Protein 7R77 (pdb70)

Radius of gyration: 40.52 Å; Cα contacts (8 Å, |Δi|>4): 3281; chains: 1; bounding box: 105×92×107 Å

B-factor: mean 51.58, std 19.38, range [12.56, 113.68]

GO terms:
  GO:0003682 chromatin binding (F, IDA)
  GO:0016887 ATP hydrolysis activity (F, IDA)
  GO:0043565 sequence-specific DNA binding (F, IDA)
  GO:0120328 ATP-dependent DNA (cytosine-5-)-methyltransferase activity (F, IDA)
  GO:0005694 chromosome (C, EXP)
  GO:0005634 nucleus (C, IC)
  GO:0003886 DNA (cytosine-5-)-methyltransferase activity (F, IMP)
  GO:0006346 DNA methylation-dependent constitutive heterochromatin formation (P, IMP)

Nearest PDB structures (foldseek):
  7r77-assembly1_A  TM=1.001E+00  e=0.000E+00  Cryptococcus neoformans H99
  7t02-assembly1_A  TM=9.966E-01  e=0.000E+00  Cryptococcus neoformans H99
  7r76-assembly1_A  TM=8.906E-01  e=0.000E+00  Cryptococcus neoformans H99
  7r78-assembly1_A  TM=8.775E-01  e=0.000E+00  Cryptococcus neoformans H99
  7x3w-assembly1_K  TM=5.565E-01  e=2.110E-10  Saccharomyces cerevisiae S288C

Foldseek 3Di:
DLVVCQQEADQQAFADQALLVLLLVLCVVDVLLVVLVVQAFQDAAFEEEEAQQQPLLVVLVVSNQVNCCVPPVDGHHHAHAEYEDAALLSQLLCCLPPPHPFYFHALLCLLDQWGATLLGQTHGHDAEHQEYEYEDLLLPPCVNRNVVSVVSNCLVHPHFKYKYKYAPNGPVVVVCVVLVVSQKHKDKDKDFPQFRAFQEGDIIMMMMIGHDCLNVLLVVQLVVSTHGHNAFLQSLADWCLPVVNLLVLLVLVLVVVQADPAADDDLVLVVVLVCLCVVVQFFPQQQAWLQDFLDATAGAQQASRSQVRPDHPQLSVLVRSVQSVVVVVVFGFLQAWAKFFSPDGSVPGCCDPARRHGYQLALDTQMATRNNNHHRALLSLQSSLSDDSLQRDFDDDDRSRSSNSSRTHHRSSSSSSSVSSVCSSCSNVDHYPPPNPVSVVVVVVVVVVVQVLLQFFAPAPPLWPLPDFDFQAAPFDALLVLLQLQLQAFDQGSSQRFWGDDPFWKFAPPPTHIHHDVGADLLPGRIDTDPGDHDGPVVSVVNVVRRDGFKKAKDLDDDVLVVVQLVVCVVPPEFHDDPVLQVLVVVQVVVQRPPWIWGWFDWGRHSWIKTWTDTDFWIKMWTSDSPFTKIFIAGHDDSRGGSPDPSNVSRLGTFKMFTDDNRDSHPFDGFMKGFRFGKDKDKKKKFADDDKDQFLSCLSRRRDVSPPFIFGFKIFIDGDVVVCVHAPHHDGAMWGQRQSDDDGSSFKTWGDDDPPCPVPATKIKGKNDDHRDDLLPTWIFIARDDDDDIPSDDGDGRKTWHSPDDTHDDGMDMTMIIGGGDIGTGRSMGMGHHSKTKIARDAPCVQQVVDDPPSLSHFHWGMKIKDQAADPPDDPQAAEPGKDWQPCSRGVSVVVSVCVSVQVGDDFSQNFADWHHFFQDDLDDAVCQLANDQFDWDWDVVTAIHTDNNRSNSCVVSVVRHDDQKIKMWHDYPRMIMIIMGGSQVSQFNHQSVVDDHDDAPWGKTKTKTKDTDDDADPSDDDDFFDFAAQPPADFDDDQFDDDDTSLRSVLRVLVCLQPVPPPSFQAKAKTKGWDDDPSRGMIMIMIIIITHHFREFEEAAQFAPDDQVSVVRNLLVPLDDDRDPDDDLLAAEALEAEEEEQAPCLVVNVVVCCRGPPPSWDEQEDHELVSLQAAKPVRVGRGHYYYHHLCNLQDVVLVQVLCVLLVDPNCFLDDNPQPPRNLVRVVVSLVSNSVRSSDDDMDRGDHQQRHEYAEYEYAALVPNPNNSLSVLLSGHYRYYYYHHNHQPDQALVSLCSVVSSRPGCLDDDLLPQDDVVVSVVVCVRDDSSSSSVSRSDDDGVVVRVVSVVSSSVVSHRHYHYHYFDDPVFDAAEAEAEDAFDQLLVLVLLLLVLLCSLLSFFFDDPDDDDDDVVNVVVVLSVCQVVAHTGSVVVSLVSLFWQARYLVDPPDDDQFGVSNLVVVLVVLVVSLVVLLVVLLVLVLQLLLLVLVLVVPDDCVQLPLVVLLQLCDLQDDAAFSVLSVSVNVSVVVQVDPSGRDNDGPPPDHDPCVSVVSSVVSVVSSSVSVVSSSSSRSSVQSSLQSVLLVQCQQPDVSVVVQQQPALAPDGVPPPDPDWKKAFSQGRGIHGVVLAVVQQSSQAGSPNRGHNRRHHPVGIDTSVNSHHPPPDDPRGITPLLVVVLVVVVFDDDQAAEEEEDADVSCVVRNVVSCVVPPFFEAELDPDPPCSVVSCVVLVVPPHGHYYYYLDDAASQSHQEYEYSFADDDSDLVVRVVSVVVVNCSNSRDPHPDHHYYYYYDYPPGVSVVVVVVSVVCCVPSHVDDDRHHDHDGD

Secondary structure (DSSP, 8-state):
--TTTTTS--SSSPP---HHHHHHHHHHH-GGGHHHHHHSSSPPEEEEEES-SS-HHHHHHHHHHHHHHHHH-----EEEEEEE--SHHHHHHHHHHS--S-EES-STTSSSSEE-BSSS--EEP----SEEEEESSSS-----HHHHHHHHHHHHS--S-EEEEE-SSS-HHHHHHHHHHTTEEEEEEEEEGGGBT-SB--EEEEEEEEE--HHHHHHHHHHHS-B---S-GGGTSPPTTSHHHHHHHHHHHHHHHH---PPPP-HHHHHHHHHHHHHTT--S---SB---TTS---B-TTS-HHHHTSS-HHHHHHHHHHHHHHHTTT--TTSS--EEETTS-SSS--S-SSTT-B----SS--EEETTTTB---HHHHHHTTT--GGG----S--HHHHHHHHHHS--HHHHHHHHHHHHHHSTTTS-----HHHHHHHHHHHHHHHHHHHHTSEE--SSB---EE--S------HHHHHHHHHHHS--SGGGTTT---SS-EE-SSS--EE-SSS--SS-----B-------HHHHHHHHHHHS-SEEEEES--HHHHHHHHHHHHHSSS----HHHHHHHHHHHHHHHTT--EEEEEEE-SSSEEEEEE-SSEEEEEEE-SSS-EEEEEEPPPSS--SS-HHHHHTSS-SEEEE--SS-S-SS-S-EEEEEEEEEEEEEEEEEEEEEEE-HHHHHT--STTTT-EEEEEEEEE--HHHHHHSSS---EEEEE-TTS--TTS--EEEPP-SS-SSSPP-EEEEE--SSS-GGG-EEEEES--S---TT-----SEE--SS----S--EEEEEEEEEEEEEE-SS-EEEE---EEE-BSSTTHHHHH--SSGGG-EEEEEEEEEE--STT--TTS-BSS-EE--HHHHHHHHTTTTHHHHTTS----S--S------B-SS---SSSSPPPPPP-B-----B---HHHHHHHHHHHHS---SEEEEEEESSSEEEEEEEE-HHHHHHHHHHHSPP--SS-PBEEEEEEEES-----S-PPP------S-S--------S---HHHHHHHHHHHHHHH--S-S-SEEE--EEEEEETTTTEEEEEEEEEEE---EEEEE-SS-S-SHHHHHHHHHHTTSS---S---SSSEE-S-EEEEE-STTTTHHHHHHHHHSSSSS------SSTTTTT--HHHHSS-S-EEEEGGGGG-HHHHHHHHHHHT--TTSS--SS-SHHHHHHHHHHHHHHHHHHH-----S---GGGEEEEEEEES-SSS--SSSHHHHHH--EEEEEEEESS---SSHHHHHHHHHHHT-------SSSS-HHHHHHHHTT--HHHHHHHHH----HHHHHHHHHHHHHHHHHHEE---PPBTTB-EEEEEEEE---HHHHHHHHHHHHHHHHTT--S---S--SSHHHHHHHHHHHTTS-S-SSHHHHHHHHHH---S-SS-SS---SSTTHHHHHHHHHHHHHHHHHHHHHHHHHHHHHHHHHHHHHH-----HHHHHHHHHT-TTS-SS-HHHHHHHHHHHHHTT-SSS--SS--SS------HHHHHHHHHHHHHHHHHHHHHHHHHHHHHHHHHHHHHHHH-SHHHHHHHH--SSS--TTSS-----EEESSS--B--SHHHHHHHHTT--S-TTT------GGGEEEHHHH--TTSS--TTS-HHHHHHHHHHHHS-SSS--EEEES-THHHHHHHHHHHHTT----B-TT-SSHHHHHHHHH------SEEEES-----TT--EEEEES----S-HHHHHHHHHHHHHHHSSS---SPEEEEEEEETTSHHHHHHHHHHHHHHHHH---PPPB-----

Sequence (1830 aa):
DIKAAVRNMSDDLPPISDIEAMFDHLVSRIPDIVELVRQLNGRKLRVATMCSGTESPLLALNMIAKAIKAQHGLTLAFEHVFSCEIEPFKQAYIERNFTPPILFRDVTELGKKRAHTAYGSMVDVPGDVDILIAGTSCVDYSSGRTFRGMLQWVKKHQPPIVILENVCNAPWDKVVEYFGQIDYDAQYTRLDTKEFYIPHTRTRVYLFATPSDLPEKWAQTVKDLRRPWSSPFEAFLLHTDDPNIHRARLELASARAQTSRKTTDWNRCESRHQRARQDEALGLLRPLTSWQEAGVCKGLDWTWNDWLLAQTERVVDLLEISTLRMAKDGIDSGFKACIWNVSQNVDRQTGSSKTALAPCLTPNMIPWVTIRGGPVTGREALALQGIPVRELLLTSENEDQLADLAGNAMTTTVVGSAMIAALKVACHKITEGANPEKEAALILEKEAVDDEQVANRIIGEDYLEHHDLDLAKVTKSNLSEILDLACRSSRHCQCEGQSGTAPNILECQECSYRACKSCGGRPEHVYAPCANQRVEPAEFEKRFKGLLPMRVRIAGLTDQCLNAVRKAAEKSNKGSVNDNDWQLWSTALLEGIHDAEFRFRYLKRQSTWTAVYEARRAMLSLVLRNQIPEWRLTIKAPASEPNNSQLRALLLHPVARLQIDIAGQDVLCGPWELCIPSMKTIDIEITGKGELLPSWQASLGLQGPFANTTRWSEVEISLQAEDENTLDRKLSGTYQLLPRCGQAMSSLHKKRPDLSDDGLPQLYFFLDPTRCGESREDRYVFSTSTERLDYGTERPVIARLDSHWREGNEKQRKVKLDVSGAWVKCPEAHLTAIRATFAIPSSASAISASLTTEGCSHAMALLSCRVPLDPTHSESMWRRGAWAEIDLSHQGNTTFANLAWITERLPPLDGLKNWAHIADDVSEHVCERCAPRPPKIHWIKTIIAFEDKLEAGQYEHALKHRPSPFVVQLRLDQDIGSFRIGLNIVSLAHRALSRLPPTTSEHKISLSWRLTPGHVTESPQPRRVFILPSNKQDPENSQFKLPLRKEQLRSLWWMLEQEKATGKTHTFVEEEISESLLPAVGWRAEGKAERPVMVRGGVIADQVGYGKTVISIALVAQTLSLPAPEPATPGLIDLKATLIVVPGHLSKQWPNEIARFTGSMFKVIVIQGMKDLQEKTIAELGKADIIVMASEIFESDVYWSRLEYLSAQPREWLHDTQGGRFFCDRLDAAMESLVSQTKILKLLPNPVLHMFRFRRVIADEFTYLQKKSLAAVLRLSSSYRWILSGTPPVSDFAAIRSIATFMGIHLGVEDDGEGDVQYQKARAKDQTQAEKFHAFREVHSRAWHNRRDELAQEFLNVFVRQNIAEIEDIPTVEHIHTFKLPASEGAVYLELEHHLQALEMQARKETKFKNVSQGDRNARLEEALSDSKTAEEALLKRCCHFTLDLSDKTQDAKSAQEACDHITSARARQLLACQEDLSRSVNQAIALHGWIKKKGGFRQPFAEWIAFSSNISKHQGDIEAARILLKVIEKCGVKDGNIPPSPSDKQSPSKMDDVKWQLREQTHLLRKLVKELVARVRSLRFFEVVRKIQKGKSDAQIVLESSECGHKPSTNPDIEMAILSCCGHVACHKCMRKAAASQRCVKSGECQAAVRPTNIVKVSSLGVEGELSSGRYGAKLEHLVNLIHSIPKNERVLVFLQWEDLAGKVSEALSAGRIPHVTLSGSAKSRANTLDRFQADSARVLLLKMNDSNLTTANHAVFLGPLFTNSLFNYRAVETQAIGRVRRYGQQKKVHIHRLLALDTIDMTIFNARRTELKEKTDWEEIPQEEYKG

Solvent-accessible surface area: 83398 Å² total; per-residue (Å²): 165,60,134,57,22,9,159,71,39,14,70,106,43,44,44,22,48,82,12,75,42,0,2,66,77,2,1,57,105,21,83,83,3,50,50,3,22,157,29,4,57,53,58,81,2,64,0,0,0,0,12,1,8,0,0,0,0,11,32,0,16,58,14,5,22,113,4,0,130,88,93,66,61,65,104,22,36,63,61,18,10,0,0,1,8,93,73,26,18,19,7,0,3,0,14,30,19,32,82,4,78,31,5,0,73,29,8,40,31,0,15,123,158,118,0,42,1,2,9,8,11,38,50,80,17,44,11,101,4,16,0,0,0,0,1,41,37,0,10,57,50,148,135,0,145,22,1,107,1,0,22,98,0,0,128,97,34,106,1,19,0,0,1,0,0,11,68,35,143,26,28,10,88,102,0,47,86,71,0,43,139,25,99,5,64,15,63,71,15,147,6,40,2,34,5,0,3,0,0,1,42,4,50,24,2,3,0,0,0,4,35,117,105,29,8,114,106,0,10,117,30,0,84,82,14,67,16,13,1,1,4,19,1,18,32,17,20,52,77,48,11,36,86,37,0,23,77,19,34,66,103,49,39,44,64,134,65,127,128,122,175,109,57,85,115,36,13,142,33,43,9,83,5,50,109,12,30,95,104,59,36,7,3,85,14,28,18,16,0,12,10,36,62,25,31,86,12,78,5,41,11,29,1,8,44,30,24,2,58,70,50,67,41,45,6,5,7,0,0,0,0,9,19,0,65,38,3,80,93,33,35,28,17,5,44,6,3,6,0,16,16,0,27,96,22,3,98,176,36,111,14,34,94,67,32,6,6,0,16,44,6,50,49,126,28,35,9,4,4,5,23,15,0,0,18,6,8,1,44,0,2,0,8,0,3,0,5,42,24,131,51,25,62,31,18,83,21,91,95,95,49,11,10,41,2,4,3,45,1,0,1,0,3,2,0,0,0,0,0,5,0,0,6,60,19,0,16,109,73,1,93,82,40,65,88,52,128,110,61,57,64,73,98,113,97,118,102,59,74,81,34,94,96,6,48,93,74,13,79,24,80,133,28,24,88,108,99,50,102,23,45,38,109,57,110,110,54,61,13,62,77,2,18,70,31,4,36,61,0,8,38,4,4,49,37,4,1,55,94,24,75,15,105,98,17,23,40,1,109,47,13,68,74,66,2,6,120,98,28,10,37,59,24,86,15,70,51,31,115,32,108,39,132,71,24,98,5,53,89,0,62,137,74,1,34,19,10,0,1,2,24,0,86,13,48,40,32,54,89,120,13,3,68,48,8,66,111,52,6,101,168,53,117,63,11,78,24,92,103,88,12,30,91,54,2,13,69,8,2,44,72,4,9,139,90,6,23,0,36,1,48,110,24,40,2,31,49,26,6,20,0,10,0,61,12,165,88,0,54,0,28,2,17,16,55,104,96,68,2,2,0,38,3,39,4,77,27,59,93,100,39,43,37,94,21,82,28,48,64,27,11,92,73,31,6,2,40,2,56,17,66,69,101,22,74,60,16,31,45,13,79,8,27,2,21,4,14,5,122,58,83,18,56,3,66,5,26,6,92,41,113,91,32,80,15,22,27,15,57,25,2,3,105,26,123,50,40,144,42,52,11,51,12,39,9,65,3,50,24,118,76,101,7,26,123,21,25,112,43,93,0,16,18,37,0,44,8,7,43,135,3,38,29,3,28,27,0,1,2,48,23,96,130,69,159,106,52,128,68,75,31,71,4,20,0,2,6,42,26,69,57,53,11,100,37,203,101,11,67,6,3,0,0,46,24,43,70,77,38,27,85,56,65,60,31,50,39,40,2,78,0,39,40,156,13,73,44,18,84,80,124,116,112,139,18,104,0,43,18,65,18,22,76,22,124,2,118,76,6,111,9,52,44,86,192,16,22,5,6,41,6,65,70,34,46,44,0,7,83,67,14,78,87,111,4,1,65,67,2,13,0,2,8,24,7,96,4,55,23,41,73,102,64,29,69,118,33,8,112,178,45,34,36,20,64,16,88,65,49,80,99,8,90,32,8,20,26,55,1,13,3,6,28,67,36,36,64,86,10,70,56,6,73,110,86,35,38,81,51,109,40,79,65,149,57,57,24,99,101,1,13,14,170,85,20,130,51,74,46,93,144,126,64,100,26,76,25,33,76,137,64,0,24,121,32,19,112,25,16,73,128,69,36,67,24,10,9,1,0,0,57,13,58,166,48,22,0,19,6,14,5,0,1,5,3,10,0,2,2,14,40,0,8,37,78,14,44,126,90,125,31,163,43,112,4,28,10,12,6,57,0,35,24,60,64,118,108,76,44,43,97,111,113,92,49,17,91,32,41,39,9,113,154,35,70,87,40,99,54,170,22,148,79,78,116,118,24,28,22,46,7,7,72,17,2,34,60,32,7,124,20,83,70,120,99,69,32,12,57,10,19,7,14,6,32,16,60,6,94,59,32,8,11,21,0,4,0,23,0,41,11,30,22,64,17,61,0,0,2,11,0,13,84,24,22,46,26,35,18,15,7,2,2,7,2,3,13,80,13,58,102,98,121,10,42,178,108,74,78,113,8,29,72,106,20,110,0,4,0,0,3,0,5,11,131,58,9,161,62,2,33,92,43,7,57,134,32,8,60,109,66,26,93,52,14,60,4,92,30,23,120,26,4,49,107,45,36,47,60,68,7,9,130,0,31,1,4,0,1,0,0,65,5,1,63,27,98,75,0,13,59,46,0,9,164,33,1,68,46,86,208,114,104,3,121,37,125,98,1,12,84,17,2,33,70,4,0,54,52,0,23,122,24,0,60,71,81,28,116,120,157,188,124,41,88,30,1,1,3,8,12,5,54,4,51,5,0,2,1,5,47,14,85,106,16,80,101,16,0,46,4,0,2,43,58,3,34,13,20,17,25,2,4,2,2,20,77,19,40,28,84,38,6,16,19,0,30,37,1,0,66,1,4,51,5,35,2,9,54,81,36,30,40,23,21,85,117,130,68,53,135,55,60,23,180,51,30,19,86,10,49,70,1,40,27,44,36,92,68,68,31,85,38,6,14,64,69,20,9,78,9,0,19,70,0,0,71,52,0,0,36,47,36,83,16,45,109,158,95,9,61,8,5,6,8,49,54,59,20,89,13,14,14,10,1,20,3,6,16,39,5,9,46,26,4,6,85,35,13,89,26,40,34,72,108,127,104,187,58,194,90,126,66,82,22,100,43,31,52,36,47,15,88,12,0,38,20,18,89,37,10,54,18,2,19,6,5,9,0,11,11,3,11,46,34,17,67,68,183,117,102,68,18,140,42,20,70,70,2,5,79,42,6,48,73,5,20,46,142,17,20,102,40,2,30,86,7,2,6,144,10,0,17,36,0,5,4,0,19,24,49,1,108,182,129,23,78,110,266,51,53,0,37,106,21,5,60,64,14,23,60,72,92,85,32,74,2,2,61,80,0,6,97,38,6,50,140,12,4,62,131,13,21,0,137,104,36,50,58,118,81,43,51,105,60,138,84,10,59,79,178,51,110,98,8,67,135,70,9,80,43,30,7,29,30,0,42,80,4,16,82,21,2,10,16,13,16,41,10,49,36,3,5,82,12,2,15,59,13,4,84,45,162,80,64,11,92,113,20,37,63,67,19,59,47,41,88,42,58,59,95,132,32,134,74,62,10,0,0,1,13,32,0,4,18,4,0,0,36,115,34,2,131,126,25,5,68,39,24,67,6,38,58,65,56,66,4,40,9,30,1,18,67,118,18,30,25,81,24,97,66,18,37,80,62,77,120,106,107,22,56,123,22,0,8,1,0,74,75,2,17,72,12,3,97,54,10,61,161,112,21,45,1,0,2,3,8,26,37,118,46,5,34,43,32,2,29,75,2,4,70,51,11,181,17,85,54,34,57,20,62,85,35,114,140,48,93,45,73,19,50,104,160,6,160,140,127,61,8,34,0,0,10,11,44,17,78,122,82,98,8,28,70,0,4,1,0,1,8,17,10,11,18,53,33,146,41,30,165,71,7,79,40,20,18,51,114,2,15,12,49,0,34,64,33,46,28,170,98,84,0,20,2,1,16,1,3,0,77,102,11,29,0,33,83,27,17,82,50,33,35,75,52,2,114,115,98,30,84,46,142,68,35,66,99,113,137,40,176,82

Organism: Cryptococcus neoformans (strain H99 / ATCC 208821 / CBS 10515 / FGSC 9487) (NCBI:txid235443)

InterPro domains:
  IPR000330 SNF2, N-terminal domain [PF00176] (1409-1553)
  IPR000953 Chromo/chromo shadow domain [PS50013] (62-126)
  IPR000953 Chromo/chromo shadow domain [SM00298] (61-119)
  IPR001525 C-5 cytosine methyltransferase [PF00145] (374-739)
  IPR001650 Helicase, C-terminal domain-like [PF00271] (2152-2270)
  IPR001650 Helicase, C-terminal domain-like [PS51194] (2152-2315)
  IPR014001 Helicase superfamily 1/2, ATP-binding domain [SM00487] (1401-1785)
  IPR016197 Chromo-like domain superfamily [SSF54160] (35-122)
  IPR023780 Chromo domain [PF00385] (62-116)
  IPR027417 P-loop containing nucleoside triphosphate hydrolase [G3DSA:3.40.50.300] (2129-2342)
  IPR027417 P-loop containing nucleoside triphosphate hydrolase [SSF52540] (1384-1773)
  IPR027417 P-loop containing nucleoside triphosphate hydrolase [SSF52540] (1717-2297)
  IPR029063 S-adenosyl-L-methionine-dependent methyltransferase superfamily [G3DSA:3.40.50.150] (338-552)
  IPR029063 S-adenosyl-L-methionine-dependent methyltransferase superfamily [SSF53335] (339-740)
  IPR038718 SNF2-like, N-terminal domain superfamily [G3DSA:3.40.50.10810] (1405-1586)
  IPR049730 SNF2/RAD5-like, C-terminal helicase domain [cd18793] (2149-2281)

Structure (mmCIF, N/CA/C/O backbone):
data_7R77
#
_entry.id   7R77
#
_cell.length_a   1.00
_cell.length_b   1.00
_cell.length_c   1.00
_cell.angle_alpha   90.00
_cell.angle_beta   90.00
_cell.angle_gamma   90.00
#
_symmetry.space_group_name_H-M   'P 1'
#
loop_
_entity.id
_entity.type
_entity.pdbx_description
1 polymer 'DNA repair protein Rad8'
2 polymer "DNA (5'-D(P*GP*TP*CP*AP*GP*(5CM)P*GP*CP*AP*TP*GP*G)-3')"
3 polymer "DNA (5'-D(P*GP*TP*CP*AP*GP*(5CM)P*GP*CP*AP*TP*GP*G)-3')"
4 non-polymer 'ZINC ION'
#
loop_
_atom_site.group_PDB
_atom_site.id
_atom_site.type_symbol
_atom_site.label_atom_id
_atom_site.label_alt_id
_atom_site.label_comp_id
_atom_site.label_asym_id
_atom_site.label_entity_id
_atom_site.label_seq_id
_atom_site.pdbx_PDB_ins_code
_atom_site.Cartn_x
_atom_site.Cartn_y
_atom_site.Cartn_z
_atom_site.occupancy
_atom_site.B_iso_or_equiv
_atom_site.auth_seq_id
_atom_site.auth_comp_id
_atom_site.auth_asym_id
_atom_site.auth_atom_id
_atom_site.pdbx_PDB_model_num
ATOM 1 N N . ASP A 1 274 ? 173.679 133.407 108.806 1.00 72.95 303 ASP A N 1
ATOM 2 C CA . ASP A 1 274 ? 172.984 134.678 108.929 1.00 72.95 303 ASP A CA 1
ATOM 3 C C . ASP A 1 274 ? 171.539 134.451 109.351 1.00 72.95 303 ASP A C 1
ATOM 4 O O . ASP A 1 274 ? 170.759 135.392 109.458 1.00 72.95 303 ASP A O 1
ATOM 9 N N . ILE A 1 275 ? 171.185 133.188 109.592 1.00 58.87 304 ILE A N 1
ATOM 10 C CA . ILE A 1 275 ? 169.804 132.854 109.922 1.00 58.87 304 ILE A CA 1
ATOM 11 C C . ILE A 1 275 ? 169.609 132.784 111.432 1.00 58.87 304 ILE A C 1
ATOM 12 O O . ILE A 1 275 ? 168.514 133.041 111.943 1.00 58.87 304 ILE A O 1
ATOM 17 N N . LYS A 1 276 ? 170.661 132.432 112.170 1.00 59.94 305 LYS A N 1
ATOM 18 C CA . LYS A 1 276 ? 170.556 132.409 113.625 1.00 59.94 305 LYS A CA 1
ATOM 19 C C . LYS A 1 276 ? 170.720 133.805 114.207 1.00 59.94 305 LYS A C 1
ATOM 20 O O . LYS A 1 276 ? 170.242 134.087 115.310 1.00 59.94 305 LYS A O 1
ATOM 26 N N . ALA A 1 277 ? 171.408 134.688 113.485 1.00 61.66 306 ALA A N 1
ATOM 27 C CA . ALA A 1 277 ? 171.543 136.066 113.932 1.00 61.66 306 ALA A CA 1
ATOM 28 C C . ALA A 1 277 ? 170.404 136.932 113.419 1.00 61.66 306 ALA A C 1
ATOM 29 O O . ALA A 1 277 ? 170.240 138.072 113.866 1.00 61.66 306 ALA A O 1
ATOM 31 N N . ALA A 1 278 ? 169.624 136.418 112.469 1.00 57.72 307 ALA A N 1
ATOM 32 C CA . ALA A 1 278 ? 168.484 137.169 111.960 1.00 57.72 307 ALA A CA 1
ATOM 33 C C . ALA A 1 278 ? 167.355 137.203 112.974 1.00 57.72 307 ALA A C 1
ATOM 34 O O . ALA A 1 278 ? 166.598 138.176 113.037 1.00 57.72 307 ALA A O 1
ATOM 36 N N . VAL A 1 279 ? 167.214 136.141 113.765 1.00 50.77 308 VAL A N 1
ATOM 37 C CA . VAL A 1 279 ? 166.138 136.104 114.744 1.00 50.77 308 VAL A CA 1
ATOM 38 C C . VAL A 1 279 ? 166.581 136.708 116.064 1.00 50.77 308 VAL A C 1
ATOM 39 O O . VAL A 1 279 ? 165.801 136.752 117.021 1.00 50.77 308 VAL A O 1
ATOM 43 N N . ARG A 1 280 ? 167.825 137.163 116.161 1.00 57.04 309 ARG A N 1
ATOM 44 C CA . ARG A 1 280 ? 168.200 137.932 117.337 1.00 57.04 309 ARG A CA 1
ATOM 45 C C . ARG A 1 280 ? 167.338 139.177 117.450 1.00 57.04 309 ARG A C 1
ATOM 46 O O . ARG A 1 280 ? 166.542 139.306 118.383 1.00 57.04 309 ARG A O 1
ATOM 54 N N . ASN A 1 281 ? 167.445 140.078 116.478 1.00 53.13 310 ASN A N 1
ATOM 55 C CA . ASN A 1 281 ? 166.704 141.327 116.477 1.00 53.13 310 ASN A CA 1
ATOM 56 C C . ASN A 1 281 ? 165.854 141.404 115.221 1.00 53.13 310 ASN A C 1
ATOM 57 O O . ASN A 1 281 ? 165.921 140.538 114.349 1.00 53.13 310 ASN A O 1
ATOM 62 N N . MET A 1 282 ? 165.050 142.461 115.139 1.00 51.37 311 MET A N 1
ATOM 63 C CA . MET A 1 282 ? 164.184 142.652 113.988 1.00 51.37 311 MET A CA 1
ATOM 64 C C . MET A 1 282 ? 165.006 142.827 112.723 1.00 51.37 311 MET A C 1
ATOM 65 O O . MET A 1 282 ? 165.930 143.641 112.666 1.00 51.37 311 MET A O 1
ATOM 70 N N . SER A 1 283 ? 164.674 142.049 111.707 1.00 46.07 312 SER A N 1
ATOM 71 C CA . SER A 1 283 ? 165.310 142.175 110.409 1.00 46.07 312 SER A CA 1
ATOM 72 C C . SER A 1 283 ? 164.768 143.436 109.757 1.00 46.07 312 SER A C 1
ATOM 73 O O . SER A 1 283 ? 163.567 143.539 109.501 1.00 46.07 312 SER A O 1
ATOM 76 N N . ASP A 1 284 ? 165.645 144.409 109.521 1.00 47.68 313 ASP A N 1
ATOM 77 C CA . ASP A 1 284 ? 165.211 145.647 108.891 1.00 47.68 313 ASP A CA 1
ATOM 78 C C . ASP A 1 284 ? 165.146 145.507 107.378 1.00 47.68 313 ASP A C 1
ATOM 79 O O . ASP A 1 284 ? 164.363 146.197 106.720 1.00 47.68 313 ASP A O 1
ATOM 84 N N . ASP A 1 285 ? 165.968 144.636 106.801 1.00 46.83 314 ASP A N 1
ATOM 85 C CA . ASP A 1 285 ? 165.992 144.525 105.349 1.00 46.83 314 ASP A CA 1
ATOM 86 C C . ASP A 1 285 ? 164.814 143.710 104.830 1.00 46.83 314 ASP A C 1
ATOM 87 O O . ASP A 1 285 ? 164.591 143.638 103.619 1.00 46.83 314 ASP A O 1
ATOM 92 N N . LEU A 1 286 ? 164.048 143.099 105.721 1.00 35.70 315 LEU A N 1
ATOM 93 C CA . LEU A 1 286 ? 162.848 142.399 105.295 1.00 35.70 315 LEU A CA 1
ATOM 94 C C . LEU A 1 286 ? 161.650 143.345 105.325 1.00 35.70 315 LEU A C 1
ATOM 95 O O . LEU A 1 286 ? 161.689 144.370 106.004 1.00 35.70 315 LEU A O 1
ATOM 100 N N . PRO A 1 287 ? 160.589 143.048 104.586 1.00 28.18 316 PRO A N 1
ATOM 101 C CA . PRO A 1 287 ? 159.363 143.826 104.704 1.00 28.18 316 PRO A CA 1
ATOM 102 C C . PRO A 1 287 ? 158.656 143.502 106.002 1.00 28.18 316 PRO A C 1
ATOM 103 O O . PRO A 1 287 ? 158.974 142.496 106.644 1.00 28.18 316 PRO A O 1
ATOM 107 N N . PRO A 1 288 ? 157.717 144.315 106.428 1.00 26.89 317 PRO A N 1
ATOM 108 C CA . PRO A 1 288 ? 156.897 143.933 107.575 1.00 26.89 317 PRO A CA 1
ATOM 109 C C . PRO A 1 288 ? 155.709 143.113 107.145 1.00 26.89 317 PRO A C 1
ATOM 110 O O . PRO A 1 288 ? 155.100 143.418 106.121 1.00 26.89 317 PRO A O 1
ATOM 114 N N . ILE A 1 289 ? 155.369 142.071 107.889 1.00 23.32 318 ILE A N 1
ATOM 115 C CA . ILE A 1 289 ? 154.267 141.194 107.526 1.00 23.32 318 ILE A CA 1
ATOM 116 C C . ILE A 1 289 ? 153.593 140.699 108.796 1.00 23.32 318 ILE A C 1
ATOM 117 O O . ILE A 1 289 ? 154.192 139.964 109.587 1.00 23.32 318 ILE A O 1
ATOM 122 N N . SER A 1 290 ? 152.347 141.109 108.989 1.00 26.08 319 SER A N 1
ATOM 123 C CA . SER A 1 290 ? 151.600 140.821 110.199 1.00 26.08 319 SER A CA 1
ATOM 124 C C . SER A 1 290 ? 150.276 140.134 109.933 1.00 26.08 319 SER A C 1
ATOM 125 O O . SER A 1 290 ? 149.506 139.927 110.869 1.00 26.08 319 SER A O 1
ATOM 128 N N . ASP A 1 291 ? 149.983 139.791 108.692 1.00 30.54 320 ASP A N 1
ATOM 129 C CA . ASP A 1 291 ? 148.726 139.166 108.322 1.00 30.54 320 ASP A CA 1
ATOM 130 C C . ASP A 1 291 ? 148.996 137.710 108.003 1.00 30.54 320 ASP A C 1
ATOM 131 O O . ASP A 1 291 ? 149.946 137.404 107.286 1.00 30.54 320 ASP A O 1
ATOM 136 N N . ILE A 1 292 ? 148.176 136.812 108.533 1.00 28.44 321 ILE A N 1
ATOM 137 C CA . ILE A 1 292 ? 148.472 135.393 108.374 1.00 28.44 321 ILE A CA 1
ATOM 138 C C . ILE A 1 292 ? 148.377 134.983 106.912 1.00 28.44 321 ILE A C 1
ATOM 139 O O . ILE A 1 292 ? 149.263 134.301 106.382 1.00 28.44 321 ILE A O 1
ATOM 144 N N . GLU A 1 293 ? 147.313 135.399 106.233 1.00 31.07 322 GLU A N 1
ATOM 145 C CA . GLU A 1 293 ? 147.142 135.026 104.837 1.00 31.07 322 GLU A CA 1
ATOM 146 C C . GLU A 1 293 ? 148.313 135.500 103.990 1.00 31.07 322 GLU A C 1
ATOM 147 O O . GLU A 1 293 ? 148.734 134.807 103.060 1.00 31.07 322 GLU A O 1
ATOM 153 N N . ALA A 1 294 ? 148.862 136.670 104.298 1.00 25.42 323 ALA A N 1
ATOM 154 C CA . ALA A 1 294 ? 150.034 137.135 103.571 1.00 25.42 323 ALA A CA 1
ATOM 155 C C . ALA A 1 294 ? 151.236 136.243 103.843 1.00 25.42 323 ALA A C 1
ATOM 156 O O . ALA A 1 294 ? 152.051 135.988 102.946 1.00 25.42 323 ALA A O 1
ATOM 158 N N . MET A 1 295 ? 151.368 135.769 105.083 1.00 26.59 324 MET A N 1
ATOM 159 C CA . MET A 1 295 ? 152.425 134.825 105.409 1.00 26.59 324 MET A CA 1
ATOM 160 C C . MET A 1 295 ? 152.320 133.590 104.546 1.00 26.59 324 MET A C 1
ATOM 161 O O . MET A 1 295 ? 153.320 133.113 104.002 1.00 26.59 324 MET A O 1
ATOM 166 N N . PHE A 1 296 ? 151.113 133.061 104.392 1.00 26.80 325 PHE A N 1
ATOM 167 C CA . PHE A 1 296 ? 150.984 131.828 103.631 1.00 26.80 325 PHE A CA 1
ATOM 168 C C . PHE A 1 296 ? 151.133 132.076 102.143 1.00 26.80 325 PHE A C 1
ATOM 169 O O . PHE A 1 296 ? 151.582 131.196 101.410 1.00 26.80 325 PHE A O 1
ATOM 177 N N . ASP A 1 297 ? 150.791 133.272 101.676 1.00 29.53 326 ASP A N 1
ATOM 178 C CA . ASP A 1 297 ? 151.090 133.608 100.292 1.00 29.53 326 ASP A CA 1
ATOM 179 C C . ASP A 1 297 ? 152.585 133.574 100.039 1.00 29.53 326 ASP A C 1
ATOM 180 O O . ASP A 1 297 ? 153.042 132.948 99.080 1.00 29.53 326 ASP A O 1
ATOM 185 N N . HIS A 1 298 ? 153.367 134.233 100.895 1.00 28.96 327 HIS A N 1
ATOM 186 C CA . HIS A 1 298 ? 154.820 134.198 100.748 1.00 28.96 327 HIS A CA 1
ATOM 187 C C . HIS A 1 298 ? 155.342 132.771 100.794 1.00 28.96 327 HIS A C 1
ATOM 188 O O . HIS A 1 298 ? 156.202 132.382 99.993 1.00 28.96 327 HIS A O 1
ATOM 195 N N . LEU A 1 299 ? 154.826 131.974 101.725 1.00 29.47 328 LEU A N 1
ATOM 196 C CA . LEU A 1 299 ? 155.288 130.600 101.850 1.00 29.47 328 LEU A CA 1
ATOM 197 C C . LEU A 1 299 ? 155.031 129.816 100.577 1.00 29.47 328 LEU A C 1
ATOM 198 O O . LEU A 1 299 ? 155.962 129.264 99.986 1.00 29.47 328 LEU A O 1
ATOM 203 N N . VAL A 1 300 ? 153.776 129.763 100.130 1.00 29.05 329 VAL A N 1
ATOM 204 C CA . VAL A 1 300 ? 153.447 129.011 98.925 1.00 29.05 329 VAL A CA 1
ATOM 205 C C . VAL A 1 300 ? 154.219 129.548 97.736 1.00 29.05 329 VAL A C 1
ATOM 206 O O . VAL A 1 300 ? 154.510 128.814 96.787 1.00 29.05 329 VAL A O 1
ATOM 210 N N . SER A 1 301 ? 154.573 130.830 97.766 1.00 32.82 330 SER A N 1
ATOM 211 C CA . SER A 1 301 ? 155.440 131.362 96.726 1.00 32.82 330 SER A CA 1
ATOM 212 C C . SER A 1 301 ? 156.797 130.680 96.733 1.00 32.82 330 SER A C 1
ATOM 213 O O . SER A 1 301 ? 157.304 130.292 95.679 1.00 32.82 330 SER A O 1
ATOM 216 N N . ARG A 1 302 ? 157.399 130.514 97.911 1.00 34.18 331 ARG A N 1
ATOM 217 C CA . ARG A 1 302 ? 158.787 130.051 97.957 1.00 34.18 331 ARG A CA 1
ATOM 218 C C . ARG A 1 302 ? 158.950 128.661 97.357 1.00 34.18 331 ARG A C 1
ATOM 219 O O . ARG A 1 302 ? 160.020 128.327 96.842 1.00 34.18 331 ARG A O 1
ATOM 227 N N . ILE A 1 303 ? 157.922 127.830 97.430 1.00 37.52 332 ILE A N 1
ATOM 228 C CA . ILE A 1 303 ? 157.985 126.462 96.926 1.00 37.52 332 ILE A CA 1
ATOM 229 C C . ILE A 1 303 ? 157.003 126.324 95.766 1.00 37.52 332 ILE A C 1
ATOM 230 O O . ILE A 1 303 ? 155.796 126.183 95.993 1.00 37.52 332 ILE A O 1
ATOM 235 N N . PRO A 1 304 ? 157.462 126.374 94.515 1.00 42.43 333 PRO A N 1
ATOM 236 C CA . PRO A 1 304 ? 156.561 126.140 93.384 1.00 42.43 333 PRO A CA 1
ATOM 237 C C . PRO A 1 304 ? 156.345 124.676 93.046 1.00 42.43 333 PRO A C 1
ATOM 238 O O . PRO A 1 304 ? 155.454 124.373 92.245 1.00 42.43 333 PRO A O 1
ATOM 242 N N . ASP A 1 305 ? 157.116 123.763 93.633 1.00 46.87 334 ASP A N 1
ATOM 243 C CA . ASP A 1 305 ? 156.920 122.347 93.356 1.00 46.87 334 ASP A CA 1
ATOM 244 C C . ASP A 1 305 ? 155.574 121.852 93.856 1.00 46.87 334 ASP A C 1
ATOM 245 O O . ASP A 1 305 ? 155.200 120.713 93.578 1.00 46.87 334 ASP A O 1
ATOM 250 N N . ILE A 1 306 ? 154.843 122.674 94.608 1.00 48.89 335 ILE A N 1
ATOM 251 C CA . ILE A 1 306 ? 153.645 122.194 95.289 1.00 48.89 335 ILE A CA 1
ATOM 252 C C . ILE A 1 306 ? 152.502 121.955 94.311 1.00 48.89 335 ILE A C 1
ATOM 253 O O . ILE A 1 306 ? 151.596 121.164 94.588 1.00 48.89 335 ILE A O 1
ATOM 258 N N . VAL A 1 307 ? 152.524 122.619 93.157 1.00 52.99 336 VAL A N 1
ATOM 259 C CA . VAL A 1 307 ? 151.493 122.407 92.144 1.00 52.99 336 VAL A CA 1
ATOM 260 C C . VAL A 1 307 ? 151.443 120.939 91.736 1.00 52.99 336 VAL A C 1
ATOM 261 O O . VAL A 1 307 ? 150.377 120.392 91.403 1.00 52.99 336 VAL A O 1
ATOM 265 N N . GLU A 1 308 ? 152.598 120.279 91.784 1.00 55.62 337 GLU A N 1
ATOM 266 C CA . GLU A 1 308 ? 152.700 118.883 91.389 1.00 55.62 337 GLU A CA 1
ATOM 267 C C . GLU A 1 308 ? 151.784 118.003 92.223 1.00 55.62 337 GLU A C 1
ATOM 268 O O . GLU A 1 308 ? 151.346 116.943 91.767 1.00 55.62 337 GLU A O 1
ATOM 274 N N . LEU A 1 309 ? 151.470 118.427 93.444 1.00 52.84 338 LEU A N 1
ATOM 275 C CA . LEU A 1 309 ? 150.559 117.647 94.271 1.00 52.84 338 LEU A CA 1
ATOM 276 C C . LEU A 1 309 ? 149.142 117.710 93.735 1.00 52.84 338 LEU A C 1
ATOM 277 O O . LEU A 1 309 ? 148.477 116.680 93.611 1.00 52.84 338 LEU A O 1
ATOM 282 N N . VAL A 1 310 ? 148.653 118.909 93.429 1.00 54.28 339 VAL A N 1
ATOM 283 C CA . VAL A 1 310 ? 147.331 119.025 92.821 1.00 54.28 339 VAL A CA 1
ATOM 284 C C . VAL A 1 310 ? 147.292 118.254 91.516 1.00 54.28 339 VAL A C 1
ATOM 285 O O . VAL A 1 310 ? 146.246 117.743 91.108 1.00 54.28 339 VAL A O 1
ATOM 289 N N . ARG A 1 311 ? 148.433 118.171 90.836 1.00 60.69 340 ARG A N 1
ATOM 290 C CA . ARG A 1 311 ? 148.490 117.380 89.613 1.00 60.69 340 ARG A CA 1
ATOM 291 C C . ARG A 1 311 ? 148.392 115.888 89.911 1.00 60.69 340 ARG A C 1
ATOM 292 O O . ARG A 1 311 ? 147.782 115.136 89.145 1.00 60.69 340 ARG A O 1
ATOM 300 N N . GLN A 1 312 ? 148.999 115.435 91.009 1.00 59.62 341 GLN A N 1
ATOM 301 C CA . GLN A 1 312 ? 148.972 114.010 91.329 1.00 59.62 341 GLN A CA 1
ATOM 302 C C . GLN A 1 312 ? 147.560 113.540 91.629 1.00 59.62 341 GLN A C 1
ATOM 303 O O . GLN A 1 312 ? 147.053 112.636 90.961 1.00 59.62 341 GLN A O 1
ATOM 309 N N . LEU A 1 313 ? 146.913 114.126 92.631 1.00 57.81 342 LEU A N 1
ATOM 310 C CA . LEU A 1 313 ? 145.481 113.934 92.769 1.00 57.81 342 LEU A CA 1
ATOM 311 C C . LEU A 1 313 ? 144.779 114.415 91.510 1.00 57.81 342 LEU A C 1
ATOM 312 O O . LEU A 1 313 ? 145.218 115.349 90.840 1.00 57.81 342 LEU A O 1
ATOM 317 N N . ASN A 1 314 ? 143.679 113.766 91.182 1.00 65.67 343 ASN A N 1
ATOM 318 C CA . ASN A 1 314 ? 142.899 114.130 90.012 1.00 65.67 343 ASN A CA 1
ATOM 319 C C . ASN A 1 314 ? 141.484 114.458 90.468 1.00 65.67 343 ASN A C 1
ATOM 320 O O . ASN A 1 314 ? 140.582 113.623 90.448 1.00 65.67 343 ASN A O 1
ATOM 325 N N . GLY A 1 315 ? 141.296 115.704 90.879 1.00 57.34 344 GLY A N 1
ATOM 326 C CA . GLY A 1 315 ? 140.038 116.127 91.427 1.00 57.34 344 GLY A CA 1
ATOM 327 C C . GLY A 1 315 ? 139.684 115.494 92.746 1.00 57.34 344 GLY A C 1
ATOM 328 O O . GLY A 1 315 ? 138.700 115.911 93.367 1.00 57.34 344 GLY A O 1
ATOM 329 N N . ARG A 1 316 ? 140.443 114.505 93.199 1.00 51.95 345 ARG A N 1
ATOM 330 C CA . ARG A 1 316 ? 140.134 113.878 94.469 1.00 51.95 345 ARG A CA 1
ATOM 331 C C . ARG A 1 316 ? 140.325 114.877 95.599 1.00 51.95 345 ARG A C 1
ATOM 332 O O . ARG A 1 316 ? 141.085 115.842 95.489 1.00 51.95 345 ARG A O 1
ATOM 340 N N . LYS A 1 317 ? 139.613 114.649 96.689 1.00 44.00 346 LYS A N 1
ATOM 341 C CA . LYS A 1 317 ? 139.675 115.533 97.836 1.00 44.00 346 LYS A CA 1
ATOM 342 C C . LYS A 1 317 ? 140.627 114.942 98.863 1.00 44.00 346 LYS A C 1
ATOM 343 O O . LYS A 1 317 ? 140.479 113.784 99.257 1.00 44.00 346 LYS A O 1
ATOM 349 N N . LEU A 1 318 ? 141.621 115.726 99.262 1.00 39.27 347 LEU A N 1
ATOM 350 C CA . LEU A 1 318 ? 142.584 115.272 100.252 1.00 39.27 347 LEU A CA 1
ATOM 351 C C . LEU A 1 318 ? 141.900 115.058 101.592 1.00 39.27 347 LEU A C 1
ATOM 352 O O . LEU A 1 318 ? 141.241 115.955 102.117 1.00 39.27 347 LEU A O 1
ATOM 357 N N . ARG A 1 319 ? 142.063 113.865 102.152 1.00 35.26 348 ARG A N 1
ATOM 358 C CA . ARG A 1 319 ? 141.358 113.457 103.358 1.00 35.26 348 ARG A CA 1
ATOM 359 C C . ARG A 1 319 ? 142.272 113.582 104.563 1.00 35.26 348 ARG A C 1
ATOM 360 O O . ARG A 1 319 ? 143.321 112.944 104.611 1.00 35.26 348 ARG A O 1
ATOM 368 N N . VAL A 1 320 ? 141.858 114.377 105.543 1.00 30.11 349 VAL A N 1
ATOM 369 C CA . VAL A 1 320 ? 142.706 114.789 106.654 1.00 30.11 349 VAL A CA 1
ATOM 370 C C . VAL A 1 320 ? 142.031 114.404 107.957 1.00 30.11 349 VAL A C 1
ATOM 371 O O . VAL A 1 320 ? 140.825 114.606 108.113 1.00 30.11 349 VAL A O 1
ATOM 375 N N . ALA A 1 321 ? 142.801 113.858 108.891 1.00 27.43 350 ALA A N 1
ATOM 376 C CA . ALA A 1 321 ? 142.305 113.500 110.211 1.00 27.43 350 ALA A CA 1
ATOM 377 C C . ALA A 1 321 ? 143.133 114.209 111.261 1.00 27.43 350 ALA A C 1
ATOM 378 O O . ALA A 1 321 ? 144.298 114.522 111.028 1.00 27.43 350 ALA A O 1
ATOM 380 N N . THR A 1 322 ? 142.532 114.459 112.410 1.00 28.50 351 THR A N 1
ATOM 381 C CA . THR A 1 322 ? 143.169 115.174 113.501 1.00 28.50 351 THR A CA 1
ATOM 382 C C . THR A 1 322 ? 142.977 114.383 114.784 1.00 28.50 351 THR A C 1
ATOM 383 O O . THR A 1 322 ? 141.985 113.668 114.926 1.00 28.50 351 THR A O 1
ATOM 387 N N . MET A 1 323 ? 143.940 114.465 115.691 1.00 32.10 352 MET A N 1
ATOM 388 C CA . MET A 1 323 ? 143.830 113.841 117.000 1.00 32.10 352 MET A CA 1
ATOM 389 C C . MET A 1 323 ? 144.423 114.774 118.035 1.00 32.10 352 MET A C 1
ATOM 390 O O . MET A 1 323 ? 145.642 114.931 118.100 1.00 32.10 352 MET A O 1
ATOM 395 N N . CYS A 1 324 ? 143.563 115.391 118.833 1.00 31.71 353 CYS A N 1
ATOM 396 C CA . CYS A 1 324 ? 143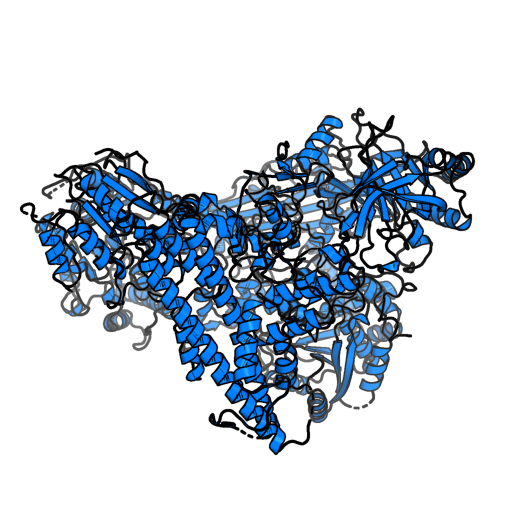.974 116.193 119.977 1.00 31.71 353 CYS A CA 1
ATOM 397 C C . CYS A 1 324 ? 144.784 117.410 119.567 1.00 31.71 353 CYS A C 1
ATOM 398 O O . CYS A 1 324 ? 145.754 117.763 120.226 1.00 31.71 353 CYS A O 1
ATOM 401 N N . SER A 1 325 ? 144.394 118.079 118.487 1.00 33.75 354 SER A N 1
ATOM 402 C CA . SER A 1 325 ? 145.118 119.276 118.077 1.00 33.75 354 SER A CA 1
ATOM 403 C C . SER A 1 325 ? 144.710 120.488 118.905 1.00 33.75 354 SER A C 1
ATOM 404 O O . SER A 1 325 ? 145.511 121.407 119.105 1.00 33.75 354 SER A O 1
ATOM 407 N N . GLY A 1 326 ? 143.470 120.519 119.385 1.00 33.19 355 GLY A N 1
ATOM 408 C CA . GLY A 1 326 ? 143.048 121.578 120.282 1.00 33.19 355 GLY A CA 1
ATOM 409 C C . GLY A 1 326 ? 142.407 122.776 119.618 1.00 33.19 355 GLY A C 1
ATOM 410 O O . GLY A 1 326 ? 141.215 123.025 119.798 1.00 33.19 355 GLY A O 1
ATOM 411 N N . THR A 1 327 ? 143.188 123.545 118.873 1.00 28.68 356 THR A N 1
ATOM 412 C CA . THR A 1 327 ? 142.669 124.656 118.097 1.00 28.68 356 THR A CA 1
ATOM 413 C C . THR A 1 327 ? 142.575 124.345 116.616 1.00 28.68 356 THR A C 1
ATOM 414 O O . THR A 1 327 ? 142.560 125.275 115.813 1.00 28.68 356 THR A O 1
ATOM 418 N N . GLU A 1 328 ? 142.566 123.069 116.238 1.00 29.43 357 GLU A N 1
ATOM 419 C CA . GLU A 1 328 ? 142.438 122.648 114.844 1.00 29.43 357 GLU A CA 1
ATOM 420 C C . GLU A 1 328 ? 143.279 123.507 113.913 1.00 29.43 357 GLU A C 1
ATOM 421 O O . GLU A 1 328 ? 142.847 123.865 112.822 1.00 29.43 357 GLU A O 1
ATOM 427 N N . SER A 1 329 ? 144.481 123.850 114.362 1.00 26.79 358 SER A N 1
ATOM 428 C CA . SER A 1 329 ? 145.374 124.679 113.562 1.00 26.79 358 SER A CA 1
ATOM 429 C C . SER A 1 329 ? 145.768 124.057 112.233 1.00 26.79 358 SER A C 1
ATOM 430 O O . SER A 1 329 ? 145.910 124.809 111.255 1.00 26.79 358 SER A O 1
ATOM 433 N N . PRO A 1 330 ? 145.990 122.749 112.120 1.00 25.30 359 PRO A N 1
ATOM 434 C CA . PRO A 1 330 ? 146.192 122.170 110.787 1.00 25.30 359 PRO A CA 1
ATOM 435 C C . PRO A 1 330 ? 145.119 122.530 109.783 1.00 25.30 359 PRO A C 1
ATOM 436 O O . PRO A 1 330 ? 145.436 122.754 108.612 1.00 25.30 359 PRO A O 1
ATOM 440 N N . LEU A 1 331 ? 143.860 122.616 110.205 1.00 26.29 360 LEU A N 1
ATOM 441 C CA . LEU A 1 331 ? 142.791 122.950 109.273 1.00 26.29 360 LEU A CA 1
ATOM 442 C C . LEU A 1 331 ? 142.903 124.379 108.777 1.00 26.29 360 LEU A C 1
ATOM 443 O O . LEU A 1 331 ? 142.696 124.646 107.591 1.00 26.29 360 LEU A O 1
ATOM 448 N N . LEU A 1 332 ? 143.217 125.316 109.669 1.00 23.77 361 LEU A N 1
ATOM 449 C CA . LEU A 1 332 ? 143.427 126.689 109.236 1.00 23.77 361 LEU A CA 1
ATOM 450 C C . LEU A 1 332 ? 144.598 126.778 108.285 1.00 23.77 361 LEU A C 1
ATOM 451 O O . LEU A 1 332 ? 144.528 127.466 107.262 1.00 23.77 361 LEU A O 1
ATOM 456 N N . ALA A 1 333 ? 145.697 126.111 108.621 1.00 24.10 362 ALA A N 1
ATOM 457 C CA . ALA A 1 333 ? 146.851 126.120 107.739 1.00 24.10 362 ALA A CA 1
ATOM 458 C C . ALA A 1 333 ? 146.484 125.606 106.360 1.00 24.10 362 ALA A C 1
ATOM 459 O O . ALA A 1 333 ? 146.821 126.230 105.351 1.00 24.10 362 ALA A O 1
ATOM 461 N N . LEU A 1 334 ? 145.768 124.488 106.292 1.00 26.40 363 LEU A N 1
ATOM 462 C CA . LEU A 1 334 ? 145.444 123.908 104.998 1.00 26.40 363 LEU A CA 1
ATOM 463 C C . LEU A 1 334 ? 144.519 124.809 104.203 1.00 26.40 363 LEU A C 1
ATOM 464 O O . LEU A 1 334 ? 144.698 124.981 102.994 1.00 26.40 363 LEU A O 1
ATOM 469 N N . ASN A 1 335 ? 143.521 125.392 104.859 1.00 27.62 364 ASN A N 1
ATOM 470 C CA . ASN A 1 335 ? 142.623 126.308 104.171 1.00 27.62 364 ASN A CA 1
ATOM 471 C C . ASN A 1 335 ? 143.376 127.501 103.591 1.00 27.62 364 ASN A C 1
ATOM 472 O O . ASN A 1 335 ? 143.146 127.897 102.440 1.00 27.62 364 ASN A O 1
ATOM 477 N N . MET A 1 336 ? 144.276 128.094 104.366 1.00 27.60 365 MET A N 1
ATOM 478 C CA . MET A 1 336 ? 144.998 129.246 103.850 1.00 27.60 365 MET A CA 1
ATOM 479 C C . MET A 1 336 ? 145.944 128.845 102.729 1.00 27.60 365 MET A C 1
ATOM 480 O O . MET A 1 336 ? 146.174 129.620 101.793 1.00 27.60 365 MET A O 1
ATOM 485 N N . ILE A 1 337 ? 146.499 127.636 102.792 1.00 26.62 366 ILE A N 1
ATOM 486 C CA . ILE A 1 337 ? 147.322 127.171 101.682 1.00 26.62 366 ILE A CA 1
ATOM 487 C C . ILE A 1 337 ? 146.468 126.999 100.437 1.00 26.62 366 ILE A C 1
ATOM 488 O O . ILE A 1 337 ? 146.923 127.246 99.319 1.00 26.62 366 ILE A O 1
ATOM 493 N N . ALA A 1 338 ? 145.213 126.595 100.607 1.00 28.48 367 ALA A N 1
ATOM 494 C CA . ALA A 1 338 ? 144.333 126.452 99.453 1.00 28.48 367 ALA A CA 1
ATOM 495 C C . ALA A 1 338 ? 144.066 127.793 98.792 1.00 28.48 367 ALA A C 1
ATOM 496 O O . ALA A 1 338 ? 144.137 127.915 97.563 1.00 28.48 367 ALA A O 1
ATOM 498 N N . LYS A 1 339 ? 143.746 128.810 99.588 1.00 31.86 368 LYS A N 1
ATOM 499 C CA . LYS A 1 339 ? 143.561 130.142 99.015 1.00 31.86 368 LYS A CA 1
ATOM 500 C C . LYS A 1 339 ? 144.822 130.625 98.316 1.00 31.86 368 LYS A C 1
ATOM 501 O O . LYS A 1 339 ? 144.757 131.185 97.215 1.00 31.86 368 LYS A O 1
ATOM 507 N N . ALA A 1 340 ? 145.979 130.426 98.941 1.00 33.57 369 ALA A N 1
ATOM 508 C CA . ALA A 1 340 ? 147.212 130.916 98.346 1.00 33.57 369 ALA A CA 1
ATOM 509 C C . ALA A 1 340 ? 147.512 130.219 97.030 1.00 33.57 369 ALA A C 1
ATOM 510 O O . ALA A 1 340 ? 147.910 130.866 96.059 1.00 33.57 369 ALA A O 1
ATOM 512 N N . ILE A 1 341 ? 147.320 128.906 96.970 1.00 38.98 370 ILE A N 1
ATOM 513 C CA . ILE A 1 341 ? 147.667 128.175 95.760 1.00 38.98 370 ILE A CA 1
ATOM 514 C C . ILE A 1 341 ? 146.674 128.486 94.652 1.00 38.98 370 ILE A C 1
ATOM 515 O O . ILE A 1 341 ? 147.039 128.534 93.472 1.00 38.98 370 ILE A O 1
ATOM 520 N N . LYS A 1 342 ? 145.414 128.739 95.009 1.00 40.19 371 LYS A N 1
ATOM 521 C CA . LYS A 1 342 ? 144.444 129.167 94.009 1.00 40.19 371 LYS A CA 1
ATOM 522 C C . LYS A 1 342 ? 144.827 130.509 93.412 1.00 40.19 371 LYS A C 1
ATOM 523 O O . LYS A 1 342 ? 144.848 130.667 92.190 1.00 40.19 371 LYS A O 1
ATOM 529 N N . ALA A 1 343 ? 145.145 131.487 94.257 1.00 40.95 372 ALA A N 1
ATOM 530 C CA . ALA A 1 343 ? 145.505 132.801 93.739 1.00 40.95 372 ALA A CA 1
ATOM 531 C C . ALA A 1 343 ? 146.808 132.757 92.955 1.00 40.95 372 ALA A C 1
ATOM 532 O O . ALA A 1 343 ? 147.003 133.536 92.019 1.00 40.95 372 ALA A O 1
ATOM 534 N N . GLN A 1 344 ? 147.712 131.855 93.321 1.00 47.45 373 GLN A N 1
ATOM 535 C CA . GLN A 1 344 ? 149.045 131.863 92.736 1.00 47.45 373 GLN A CA 1
ATOM 536 C C . GLN A 1 344 ? 149.082 131.130 91.403 1.00 47.45 373 GLN A C 1
ATOM 537 O O . GLN A 1 344 ? 149.698 131.607 90.443 1.00 47.45 373 GLN A O 1
ATOM 543 N N . HIS A 1 345 ? 148.455 129.958 91.328 1.00 50.31 374 HIS A N 1
ATOM 544 C CA . HIS A 1 345 ? 148.520 129.125 90.139 1.00 50.31 374 HIS A CA 1
ATOM 545 C C . HIS A 1 345 ? 147.177 128.939 89.457 1.00 50.31 374 HIS A C 1
ATOM 546 O O . HIS A 1 345 ? 147.131 128.379 88.361 1.00 50.31 374 HIS A O 1
ATOM 553 N N . GLY A 1 346 ? 146.087 129.384 90.068 1.00 52.55 375 GLY A N 1
ATOM 554 C CA . GLY A 1 346 ? 144.789 129.208 89.444 1.00 52.55 375 GLY A CA 1
ATOM 555 C C . GLY A 1 346 ? 144.350 127.765 89.365 1.00 52.55 375 GLY A C 1
ATOM 556 O O . GLY A 1 346 ? 143.703 127.372 88.390 1.00 52.55 375 GLY A O 1
ATOM 557 N N . LEU A 1 347 ? 144.693 126.964 90.367 1.00 50.70 376 LEU A N 1
ATOM 558 C CA . LEU A 1 347 ? 144.264 125.577 90.452 1.00 50.70 376 LEU A CA 1
ATOM 559 C C . LEU A 1 347 ? 143.437 125.390 91.713 1.00 50.70 376 LEU A C 1
ATOM 560 O O . LEU A 1 347 ? 143.371 126.276 92.567 1.00 50.70 376 LEU A O 1
ATOM 565 N N . THR A 1 348 ? 142.790 124.238 91.821 1.00 48.35 377 THR A N 1
ATOM 566 C CA . THR A 1 348 ? 141.943 123.929 92.963 1.00 48.35 377 THR A CA 1
ATOM 567 C C . THR A 1 348 ? 142.470 122.702 93.685 1.00 48.35 377 THR A C 1
ATOM 568 O O . THR A 1 348 ? 142.568 121.626 93.092 1.00 48.35 377 THR A O 1
ATOM 572 N N . LEU A 1 349 ? 142.792 122.863 94.962 1.00 43.74 378 LEU A N 1
ATOM 573 C CA . LEU A 1 349 ? 143.173 121.757 95.826 1.00 43.74 378 LEU A CA 1
ATOM 574 C C . LEU A 1 349 ? 142.219 121.713 97.001 1.00 43.74 378 LEU A C 1
ATOM 575 O O . LEU A 1 349 ? 142.355 122.490 97.948 1.00 43.74 378 LEU A O 1
ATOM 580 N N . ALA A 1 350 ? 141.249 120.821 96.933 1.00 43.60 379 ALA A N 1
ATOM 581 C CA . ALA A 1 350 ? 140.244 120.697 97.969 1.00 43.60 379 ALA A CA 1
ATOM 582 C C . ALA A 1 350 ? 140.751 119.717 99.007 1.00 43.60 379 ALA A C 1
ATOM 583 O O . ALA A 1 350 ? 141.491 118.788 98.677 1.00 43.60 379 ALA A O 1
ATOM 585 N N . PHE A 1 351 ? 140.384 119.950 100.256 1.00 38.38 380 PHE A N 1
ATOM 586 C CA . PHE A 1 351 ? 140.744 119.090 101.366 1.00 38.38 380 PHE A CA 1
ATOM 587 C C . PHE A 1 351 ? 139.459 118.690 102.064 1.00 38.38 380 PHE A C 1
ATOM 588 O O . PHE A 1 351 ? 138.451 119.388 101.950 1.00 38.38 380 PHE A O 1
ATOM 596 N N . GLU A 1 352 ? 139.475 117.558 102.755 1.00 39.26 381 GLU A N 1
ATOM 597 C CA . GLU A 1 352 ? 138.284 117.050 103.416 1.00 39.26 381 GLU A CA 1
ATOM 598 C C . GLU A 1 352 ? 138.601 116.614 104.833 1.00 39.26 381 GLU A C 1
ATOM 599 O O . GLU A 1 352 ? 139.247 115.585 105.035 1.00 39.26 381 GLU A O 1
ATOM 605 N N . HIS A 1 353 ? 138.124 117.380 105.810 1.00 30.71 382 HIS A N 1
ATOM 606 C CA . HIS A 1 353 ? 138.320 117.061 107.220 1.00 30.71 382 HIS A CA 1
ATOM 607 C C . HIS A 1 353 ? 137.504 115.822 107.518 1.00 30.71 382 HIS A C 1
ATOM 608 O O . HIS A 1 353 ? 136.279 115.873 107.559 1.00 30.71 382 HIS A O 1
ATOM 615 N N . VAL A 1 354 ? 138.184 114.701 107.719 1.00 32.04 383 VAL A N 1
ATOM 616 C CA . VAL A 1 354 ? 137.476 113.444 107.904 1.00 32.04 383 VAL A CA 1
ATOM 617 C C . VAL A 1 354 ? 136.929 113.341 109.319 1.00 32.04 383 VAL A C 1
ATOM 618 O O . VAL A 1 354 ? 135.726 113.155 109.516 1.00 32.04 383 VAL A O 1
ATOM 622 N N . PHE A 1 355 ? 137.790 113.461 110.324 1.00 31.70 384 PHE A N 1
ATOM 623 C CA . PHE A 1 355 ? 137.321 113.425 111.700 1.00 31.70 384 PHE A CA 1
ATOM 624 C C . PHE A 1 355 ? 138.318 114.139 112.593 1.00 31.70 384 PHE A C 1
ATOM 625 O O . PHE A 1 355 ? 139.383 114.567 112.151 1.00 31.70 384 PHE A O 1
ATOM 633 N N . SER A 1 356 ? 137.945 114.272 113.858 1.00 29.86 385 SER A N 1
ATOM 634 C CA . SER A 1 356 ? 138.778 114.911 114.857 1.00 29.86 385 SER A CA 1
ATOM 635 C C . SER A 1 356 ? 138.583 114.202 116.184 1.00 29.86 385 SER A C 1
ATOM 636 O O . SER A 1 356 ? 137.668 113.394 116.337 1.00 29.86 385 SER A O 1
ATOM 639 N N . CYS A 1 357 ? 139.458 114.494 117.139 1.00 33.23 386 CYS A N 1
ATOM 640 C CA . CYS A 1 357 ? 139.415 113.879 118.459 1.00 33.23 386 CYS A CA 1
ATOM 641 C C . CYS A 1 357 ? 139.762 114.916 119.512 1.00 33.23 386 CYS A C 1
ATOM 642 O O . CYS A 1 357 ? 140.754 115.632 119.373 1.00 33.23 386 CYS A O 1
ATOM 645 N N . GLU A 1 358 ? 138.954 114.995 120.560 1.00 33.20 387 GLU A N 1
ATOM 646 C CA . GLU A 1 358 ? 139.179 115.912 121.665 1.00 33.20 387 GLU A CA 1
ATOM 647 C C . GLU A 1 358 ? 138.434 115.375 122.871 1.00 33.20 387 GLU A C 1
ATOM 648 O O . GLU A 1 358 ? 137.369 114.778 122.722 1.00 33.20 387 GLU A O 1
ATOM 654 N N . ILE A 1 359 ? 138.975 115.604 124.066 1.00 35.38 388 ILE A N 1
ATOM 655 C CA . ILE A 1 359 ? 138.472 114.926 125.248 1.00 35.38 388 ILE A CA 1
ATOM 656 C C . ILE A 1 359 ? 138.002 115.889 126.335 1.00 35.38 388 ILE A C 1
ATOM 657 O O . ILE A 1 359 ? 137.249 115.476 127.223 1.00 35.38 388 ILE A O 1
ATOM 662 N N . GLU A 1 360 ? 138.388 117.163 126.276 1.00 29.96 389 GLU A N 1
ATOM 663 C CA . GLU A 1 360 ? 137.877 118.173 127.191 1.00 29.96 389 GLU A CA 1
ATOM 664 C C . GLU A 1 360 ? 136.629 118.810 126.616 1.00 29.96 389 GLU A C 1
ATOM 665 O O . GLU A 1 360 ? 136.683 119.334 125.499 1.00 29.96 389 GLU A O 1
ATOM 671 N N . PRO A 1 361 ? 135.508 118.816 127.338 1.00 26.50 390 PRO A N 1
ATOM 672 C CA . PRO A 1 361 ? 134.268 119.337 126.748 1.00 26.50 390 PRO A CA 1
ATOM 673 C C . PRO A 1 361 ? 134.349 120.776 126.273 1.00 26.50 390 PRO A C 1
ATOM 674 O O . PRO A 1 361 ? 133.741 121.100 125.249 1.00 26.50 390 PRO A O 1
ATOM 678 N N . PHE A 1 362 ? 135.076 121.658 126.953 1.00 23.75 391 PHE A N 1
ATOM 679 C CA . PHE A 1 362 ? 135.106 123.031 126.472 1.00 23.75 391 PHE A CA 1
ATOM 680 C C . PHE A 1 362 ? 135.906 123.131 125.186 1.00 23.75 391 PHE A C 1
ATOM 681 O O . PHE A 1 362 ? 135.532 123.880 124.280 1.00 23.75 391 PHE A O 1
ATOM 689 N N . LYS A 1 363 ? 136.980 122.352 125.065 1.00 25.43 392 LYS A N 1
ATOM 690 C CA . LYS A 1 363 ? 137.731 122.310 123.815 1.00 25.43 392 LYS A CA 1
ATOM 691 C C . LYS A 1 363 ? 136.894 121.712 122.699 1.00 25.43 392 LYS A C 1
ATOM 692 O O . LYS A 1 363 ? 136.951 122.172 121.553 1.00 25.43 392 LYS A O 1
ATOM 698 N N . GLN A 1 364 ? 136.131 120.670 123.010 1.00 24.68 393 GLN A N 1
ATOM 699 C CA . GLN A 1 364 ? 135.229 120.097 122.025 1.00 24.68 393 GLN A CA 1
ATOM 700 C C . GLN A 1 364 ? 134.265 121.135 121.500 1.00 24.68 393 GLN A C 1
ATOM 701 O O . GLN A 1 364 ? 134.065 121.249 120.290 1.00 24.68 393 GLN A O 1
ATOM 707 N N . ALA A 1 365 ? 133.641 121.890 122.394 1.00 22.79 394 ALA A N 1
ATOM 708 C CA . ALA A 1 365 ? 132.669 122.872 121.947 1.00 22.79 394 ALA A CA 1
ATOM 709 C C . ALA A 1 365 ? 133.331 123.982 121.156 1.00 22.79 394 ALA A C 1
ATOM 710 O O . ALA A 1 365 ? 132.753 124.486 120.191 1.00 22.79 394 ALA A O 1
ATOM 712 N N . TYR A 1 366 ? 134.538 124.383 121.548 1.00 22.95 395 TYR A N 1
ATOM 713 C CA . TYR A 1 366 ? 135.271 125.372 120.769 1.00 22.95 395 TYR A CA 1
ATOM 714 C C . TYR A 1 366 ? 135.450 124.910 119.340 1.00 22.95 395 TYR A C 1
ATOM 715 O O . TYR A 1 366 ? 135.148 125.649 118.396 1.00 22.95 395 TYR A O 1
ATOM 724 N N . ILE A 1 367 ? 135.949 123.690 119.159 1.00 24.11 396 ILE A N 1
ATOM 725 C CA . ILE A 1 367 ? 136.003 123.113 117.820 1.00 24.11 396 ILE A CA 1
ATOM 726 C C . ILE A 1 367 ? 134.642 123.206 117.156 1.00 24.11 396 ILE A C 1
ATOM 727 O O . ILE A 1 367 ? 134.467 123.931 116.177 1.00 24.11 396 ILE A O 1
ATOM 732 N N . GLU A 1 368 ? 133.643 122.536 117.734 1.00 26.28 397 GLU A N 1
ATOM 733 C CA . GLU A 1 368 ? 132.351 122.367 117.077 1.00 26.28 397 GLU A CA 1
ATOM 734 C C . GLU A 1 368 ? 131.749 123.692 116.638 1.00 26.28 397 GLU A C 1
ATOM 735 O O . GLU A 1 368 ? 131.064 123.754 115.616 1.00 26.28 397 GLU A O 1
ATOM 741 N N . ARG A 1 369 ? 131.980 124.763 117.392 1.00 25.37 398 ARG A N 1
ATOM 742 C CA . ARG A 1 369 ? 131.501 126.069 116.955 1.00 25.37 398 ARG A CA 1
ATOM 743 C C . ARG A 1 369 ? 132.350 126.617 115.822 1.00 25.37 398 ARG A C 1
ATOM 744 O O . ARG A 1 369 ? 131.823 127.061 114.799 1.00 25.37 398 ARG A O 1
ATOM 752 N N . ASN A 1 370 ? 133.669 126.621 115.991 1.00 26.41 399 ASN A N 1
ATOM 753 C CA . ASN A 1 370 ? 134.507 127.261 114.987 1.00 26.41 399 ASN A CA 1
ATOM 754 C C . ASN A 1 370 ? 134.589 126.423 113.725 1.00 26.41 399 ASN A C 1
ATOM 755 O O . ASN A 1 370 ? 134.191 126.869 112.648 1.00 26.41 399 ASN A O 1
ATOM 760 N N . PHE A 1 371 ? 135.072 125.199 113.837 1.00 27.69 400 PHE A N 1
ATOM 761 C CA . PHE A 1 371 ? 135.079 124.267 112.724 1.00 27.69 400 PHE A CA 1
ATOM 762 C C . PHE A 1 371 ? 133.945 123.288 112.942 1.00 27.69 400 PHE A C 1
ATOM 763 O O . PHE A 1 371 ? 133.728 122.841 114.066 1.00 27.69 400 PHE A O 1
ATOM 771 N N . THR A 1 372 ? 133.215 122.953 111.902 1.00 28.36 401 THR A N 1
ATOM 772 C CA . THR A 1 372 ? 132.160 121.983 112.097 1.00 28.36 401 THR A CA 1
ATOM 773 C C . THR A 1 372 ? 132.575 120.665 111.479 1.00 28.36 401 THR A C 1
ATOM 774 O O . THR A 1 372 ? 132.249 120.413 110.311 1.00 28.36 401 THR A O 1
ATOM 778 N N . PRO A 1 373 ? 133.261 119.795 112.205 1.00 28.26 402 PRO A N 1
ATOM 779 C CA . PRO A 1 373 ? 133.763 118.589 111.608 1.00 28.26 402 PRO A CA 1
ATOM 780 C C . PRO A 1 373 ? 132.649 117.577 111.448 1.00 28.26 402 PRO A C 1
ATOM 781 O O . PRO A 1 373 ? 131.706 117.546 112.249 1.00 28.26 402 PRO A O 1
ATOM 785 N N . PRO A 1 374 ? 132.713 116.746 110.414 1.00 29.32 403 PRO A N 1
ATOM 786 C CA . PRO A 1 374 ? 131.711 115.689 110.279 1.00 29.32 403 PRO A CA 1
ATOM 787 C C . PRO A 1 374 ? 131.653 114.757 111.469 1.00 29.32 403 PRO A C 1
ATOM 788 O O . PRO A 1 374 ? 130.560 114.338 111.859 1.00 29.32 403 PRO A O 1
ATOM 792 N N . ILE A 1 375 ? 132.788 114.403 112.060 1.00 29.75 404 ILE A N 1
ATOM 793 C CA . ILE A 1 375 ? 132.809 113.535 113.229 1.00 29.75 404 ILE A CA 1
ATOM 794 C C . ILE A 1 375 ? 133.762 114.114 114.256 1.00 29.75 404 ILE A C 1
ATOM 795 O O . ILE A 1 375 ? 134.830 114.620 113.903 1.00 29.75 404 ILE A O 1
ATOM 800 N N . LEU A 1 376 ? 133.373 114.043 115.521 1.00 29.24 405 LEU A N 1
ATOM 801 C CA . LEU A 1 376 ? 134.165 114.526 116.638 1.00 29.24 405 LEU A CA 1
ATOM 802 C C . LEU A 1 376 ? 134.137 113.480 117.738 1.00 29.24 405 LEU A C 1
ATOM 803 O O . LEU A 1 376 ? 133.187 113.434 118.519 1.00 29.24 405 LEU A O 1
ATOM 808 N N . PHE A 1 377 ? 135.171 112.651 117.808 1.00 34.37 406 PHE A N 1
ATOM 809 C CA . PHE A 1 377 ? 135.207 111.524 118.729 1.00 34.37 406 PHE A CA 1
ATOM 810 C C . PHE A 1 377 ? 135.617 112.005 120.110 1.00 34.37 406 PHE A C 1
ATOM 811 O O . PHE A 1 377 ? 136.271 113.041 120.240 1.00 34.37 406 PHE A O 1
ATOM 819 N N . ARG A 1 378 ? 135.227 111.248 121.137 1.00 38.93 407 ARG A N 1
ATOM 820 C CA . ARG A 1 378 ? 135.499 111.648 122.512 1.00 38.93 407 ARG A CA 1
ATOM 821 C C . ARG A 1 378 ? 136.890 111.230 122.961 1.00 38.93 407 ARG A C 1
ATOM 822 O O . ARG A 1 378 ? 137.702 112.074 123.347 1.00 38.93 407 ARG A O 1
ATOM 830 N N . ASP A 1 379 ? 137.175 109.935 122.958 1.00 47.97 408 ASP A N 1
ATOM 831 C CA . ASP A 1 379 ? 138.464 109.454 123.424 1.00 47.97 408 ASP A CA 1
ATOM 832 C C . ASP A 1 379 ? 139.179 108.723 122.304 1.00 47.97 408 ASP A C 1
ATOM 833 O O . ASP A 1 379 ? 138.563 108.015 121.506 1.00 47.97 408 ASP A O 1
ATOM 838 N N . VAL A 1 380 ? 140.499 108.893 122.261 1.00 48.98 409 VAL A N 1
ATOM 839 C CA . VAL A 1 380 ? 141.301 108.279 121.215 1.00 48.98 409 VAL A CA 1
ATOM 840 C C . VAL A 1 380 ? 141.586 106.816 121.496 1.00 48.98 409 VAL A C 1
ATOM 841 O O . VAL A 1 380 ? 141.824 106.049 120.554 1.00 48.98 409 VAL A O 1
ATOM 845 N N . THR A 1 381 ? 141.512 106.391 122.753 1.00 50.93 410 THR A N 1
ATOM 846 C CA . THR A 1 381 ? 141.908 105.038 123.114 1.00 50.93 410 THR A CA 1
ATOM 847 C C . THR A 1 381 ? 141.158 103.993 122.304 1.00 50.93 410 THR A C 1
ATOM 848 O O . THR A 1 381 ? 141.700 102.923 122.006 1.00 50.93 410 THR A O 1
ATOM 852 N N . GLU A 1 382 ? 139.914 104.271 121.942 1.00 54.16 411 GLU A N 1
ATOM 853 C CA . GLU A 1 382 ? 139.117 103.298 121.215 1.00 54.16 411 GLU A CA 1
ATOM 854 C C . GLU A 1 382 ? 139.048 103.573 119.724 1.00 54.16 411 GLU A C 1
ATOM 855 O O . GLU A 1 382 ? 138.089 103.158 119.077 1.00 54.16 411 GLU A O 1
ATOM 861 N N . LEU A 1 383 ? 140.033 104.258 119.157 1.00 49.55 412 LEU A N 1
ATOM 862 C CA . LEU A 1 383 ? 140.015 104.468 117.717 1.00 49.55 412 LEU A CA 1
ATOM 863 C C . LEU A 1 383 ? 140.382 103.194 116.973 1.00 49.55 412 LEU A C 1
ATOM 864 O O . LEU A 1 383 ? 140.054 103.040 115.793 1.00 49.55 412 LEU A O 1
ATOM 869 N N . GLY A 1 384 ? 141.068 102.269 117.642 1.00 54.70 413 GLY A N 1
ATOM 870 C CA . GLY A 1 384 ? 141.407 101.014 116.996 1.00 54.70 413 GLY A CA 1
ATOM 871 C C . GLY A 1 384 ? 140.191 100.147 116.741 1.00 54.70 413 GLY A C 1
ATOM 872 O O . GLY A 1 384 ? 140.183 99.328 115.821 1.00 54.70 413 GLY A O 1
ATOM 873 N N . LYS A 1 385 ? 139.146 100.323 117.544 1.00 55.18 414 LYS A N 1
ATOM 874 C CA . LYS A 1 385 ? 137.945 99.513 117.422 1.00 55.18 414 LYS A CA 1
ATOM 875 C C . LYS A 1 385 ? 137.186 99.849 116.145 1.00 55.18 414 LYS A C 1
ATOM 876 O O . LYS A 1 385 ? 137.619 100.672 115.338 1.00 55.18 414 LYS A O 1
ATOM 882 N N . LYS A 1 386 ? 136.042 99.190 115.956 1.00 57.30 415 LYS A N 1
ATOM 883 C CA . LYS A 1 386 ? 135.271 99.408 114.737 1.00 57.30 415 LYS A CA 1
ATOM 884 C C . LYS A 1 386 ? 134.164 100.428 114.946 1.00 57.30 415 LYS A C 1
ATOM 885 O O . LYS A 1 386 ? 133.565 100.905 113.979 1.00 57.30 415 LYS A O 1
ATOM 891 N N . ARG A 1 387 ? 133.864 100.763 116.195 1.00 53.77 416 ARG A N 1
ATOM 892 C CA . ARG A 1 387 ? 132.867 101.770 116.531 1.00 53.77 416 ARG A CA 1
ATOM 893 C C . ARG A 1 387 ? 133.380 102.593 117.700 1.00 53.77 416 ARG A C 1
ATOM 894 O O . ARG A 1 387 ? 134.063 102.061 118.579 1.00 53.77 416 ARG A O 1
ATOM 902 N N . ALA A 1 388 ? 133.061 103.883 117.710 1.00 47.23 417 ALA A N 1
ATOM 903 C CA . ALA A 1 388 ? 133.539 104.794 118.739 1.00 47.23 417 ALA A CA 1
ATOM 904 C C . ALA A 1 388 ? 132.497 105.871 118.996 1.00 47.23 417 ALA A C 1
ATOM 905 O O . ALA A 1 388 ? 131.672 106.159 118.127 1.00 47.23 417 ALA A O 1
ATOM 907 N N . HIS A 1 389 ? 132.529 106.457 120.188 1.00 44.32 418 HIS A N 1
ATOM 908 C CA . HIS A 1 389 ? 131.533 107.448 120.561 1.00 44.32 418 HIS A CA 1
ATOM 909 C C . HIS A 1 389 ? 131.957 108.838 120.128 1.00 44.32 418 HIS A C 1
ATOM 910 O O . HIS A 1 389 ? 133.126 109.206 120.232 1.00 44.32 418 HIS A O 1
ATOM 917 N N . THR A 1 390 ? 130.995 109.619 119.666 1.00 37.78 419 THR A N 1
ATOM 918 C CA . THR A 1 390 ? 131.241 111.004 119.318 1.00 37.78 419 THR A CA 1
ATOM 919 C C . THR A 1 390 ? 130.926 111.902 120.500 1.00 37.78 419 THR A C 1
ATOM 920 O O . THR A 1 390 ? 130.459 111.453 121.541 1.00 37.78 419 THR A O 1
ATOM 924 N N . ALA A 1 391 ? 131.188 113.195 120.330 1.00 31.70 420 ALA A N 1
ATOM 925 C CA . ALA A 1 391 ? 130.987 114.128 121.431 1.00 31.70 420 ALA A CA 1
ATOM 926 C C . ALA A 1 391 ? 129.512 114.284 121.762 1.00 31.70 420 ALA A C 1
ATOM 927 O O . ALA A 1 391 ? 129.159 114.846 122.800 1.00 31.70 420 ALA A O 1
ATOM 929 N N . TYR A 1 392 ? 128.637 113.815 120.875 1.00 35.22 421 TYR A N 1
ATOM 930 C CA . TYR A 1 392 ? 127.209 113.836 121.150 1.00 35.22 421 TYR A CA 1
ATOM 931 C C . TYR A 1 392 ? 126.768 112.557 121.836 1.00 35.22 421 TYR A C 1
ATOM 932 O O . TYR A 1 392 ? 125.825 112.561 122.629 1.00 35.22 421 TYR A O 1
ATOM 941 N N . GLY A 1 393 ? 127.438 111.457 121.545 1.00 39.78 422 GLY A N 1
ATOM 942 C CA . GLY A 1 393 ? 127.015 110.146 121.963 1.00 39.78 422 GLY A CA 1
ATOM 943 C C . GLY A 1 393 ? 126.494 109.272 120.847 1.00 39.78 422 GLY A C 1
ATOM 944 O O . GLY A 1 393 ? 125.702 108.372 121.119 1.00 39.78 422 GLY A O 1
ATOM 945 N N . SER A 1 394 ? 126.913 109.502 119.605 1.00 46.11 423 SER A N 1
ATOM 946 C CA . SER A 1 394 ? 126.232 108.882 118.476 1.00 46.11 423 SER A CA 1
ATOM 947 C C . SER A 1 394 ? 126.621 107.425 118.284 1.00 46.11 423 SER A C 1
ATOM 948 O O . SER A 1 394 ? 125.809 106.634 117.794 1.00 46.11 423 SER A O 1
ATOM 951 N N . MET A 1 395 ? 127.854 107.058 118.623 1.00 51.90 424 MET A N 1
ATOM 952 C CA . MET A 1 395 ? 128.380 105.724 118.337 1.00 51.90 424 MET A CA 1
ATOM 953 C C . MET A 1 395 ? 128.434 105.461 116.835 1.00 51.90 424 MET A C 1
ATOM 954 O O . MET A 1 395 ? 127.863 104.493 116.339 1.00 51.90 424 MET A O 1
ATOM 959 N N . VAL A 1 396 ? 129.111 106.340 116.096 1.00 50.12 425 VAL A N 1
ATOM 960 C CA . VAL A 1 396 ? 129.348 106.086 114.683 1.00 50.12 425 VAL A CA 1
ATOM 961 C C . VAL A 1 396 ? 130.541 105.159 114.541 1.00 50.12 425 VAL A C 1
ATOM 962 O O . VAL A 1 396 ? 131.297 104.940 115.492 1.00 50.12 425 VAL A O 1
ATOM 966 N N . ASP A 1 397 ? 130.728 104.605 113.351 1.00 56.16 426 ASP A N 1
ATOM 967 C CA . ASP A 1 397 ? 131.930 103.810 113.173 1.00 56.16 426 ASP A CA 1
ATOM 968 C C . ASP A 1 397 ? 133.069 104.678 112.659 1.00 56.16 426 ASP A C 1
ATOM 969 O O . ASP A 1 397 ? 132.865 105.755 112.096 1.00 56.16 426 ASP A O 1
ATOM 974 N N . VAL A 1 398 ? 134.285 104.192 112.878 1.00 54.81 427 VAL A N 1
ATOM 975 C CA . VAL A 1 398 ? 135.476 104.970 112.539 1.00 54.81 427 VAL A CA 1
ATOM 976 C C . VAL A 1 398 ? 135.540 105.158 111.033 1.00 54.81 427 VAL A C 1
ATOM 977 O O . VAL A 1 398 ? 135.008 104.319 110.282 1.00 54.81 427 VAL A O 1
ATOM 981 N N . PRO A 1 399 ? 136.119 106.245 110.535 1.00 56.26 428 PRO A N 1
ATOM 982 C CA . PRO A 1 399 ? 136.032 106.512 109.097 1.00 56.26 428 PRO A CA 1
ATOM 983 C C . PRO A 1 399 ? 136.866 105.588 108.238 1.00 56.26 428 PRO A C 1
ATOM 984 O O . PRO A 1 399 ? 136.320 104.953 107.334 1.00 56.26 428 PRO A O 1
ATOM 988 N N . GLY A 1 400 ? 138.158 105.494 108.467 1.00 54.41 429 GLY A N 1
ATOM 989 C CA . GLY A 1 400 ? 138.944 104.626 107.626 1.00 54.41 429 GLY A CA 1
ATOM 990 C C . GLY A 1 400 ? 140.147 105.346 107.062 1.00 54.41 429 GLY A C 1
ATOM 991 O O . GLY A 1 400 ? 140.872 106.029 107.781 1.00 54.41 429 GLY A O 1
ATOM 992 N N . ASP A 1 401 ? 140.355 105.186 105.756 1.00 49.50 430 ASP A N 1
ATOM 993 C CA . ASP A 1 401 ? 141.589 105.646 105.136 1.00 49.50 430 ASP A CA 1
ATOM 994 C C . ASP A 1 401 ? 141.679 107.160 105.137 1.00 49.50 430 ASP A C 1
ATOM 995 O O . ASP A 1 401 ? 140.721 107.861 104.812 1.00 49.50 430 ASP A O 1
ATOM 1000 N N . VAL A 1 402 ? 142.861 107.653 105.486 1.00 38.28 431 VAL A N 1
ATOM 1001 C CA . VAL A 1 402 ? 143.144 109.071 105.619 1.00 38.28 431 VAL A CA 1
ATOM 1002 C C . VAL A 1 402 ? 144.486 109.321 104.959 1.00 38.28 431 VAL A C 1
ATOM 1003 O O . VAL A 1 402 ? 145.396 108.494 105.067 1.00 38.28 431 VAL A O 1
ATOM 1007 N N . ASP A 1 403 ? 144.607 110.450 104.270 1.00 39.39 432 ASP A N 1
ATOM 1008 C CA . ASP A 1 403 ? 145.809 110.699 103.491 1.00 39.39 432 ASP A CA 1
ATOM 1009 C C . ASP A 1 403 ? 146.860 111.452 104.296 1.00 39.39 432 ASP A C 1
ATOM 1010 O O . ASP A 1 403 ? 148.002 111.585 103.853 1.00 39.39 432 ASP A O 1
ATOM 1015 N N . ILE A 1 404 ? 146.499 111.966 105.463 1.00 29.15 433 ILE A N 1
ATOM 1016 C CA . ILE A 1 404 ? 147.458 112.604 106.356 1.00 29.15 433 ILE A CA 1
ATOM 1017 C C . ILE A 1 404 ? 146.830 112.736 107.735 1.00 29.15 433 ILE A C 1
ATOM 1018 O O . ILE A 1 404 ? 145.652 113.076 107.857 1.00 29.15 433 ILE A O 1
ATOM 1023 N N . LEU A 1 405 ? 147.610 112.458 108.774 1.00 24.90 434 LEU A N 1
ATOM 1024 C CA . LEU A 1 405 ? 147.131 112.512 110.146 1.00 24.90 434 LEU A CA 1
ATOM 1025 C C . LEU A 1 405 ? 148.041 113.412 110.961 1.00 24.90 434 LEU A C 1
ATOM 1026 O O . LEU A 1 405 ? 149.260 113.254 110.922 1.00 24.90 434 LEU A O 1
ATOM 1031 N N . ILE A 1 406 ? 147.450 114.346 111.701 1.00 24.69 435 ILE A N 1
ATOM 1032 C CA . ILE A 1 406 ? 148.170 115.275 112.563 1.00 24.69 435 ILE A CA 1
ATOM 1033 C C . ILE A 1 406 ? 147.729 115.007 113.989 1.00 24.69 435 ILE A C 1
ATOM 1034 O O . ILE A 1 406 ? 146.575 114.641 114.216 1.00 24.69 435 ILE A O 1
ATOM 1039 N N . ALA A 1 407 ? 148.624 115.193 114.948 1.00 28.53 436 ALA A N 1
ATOM 1040 C CA . ALA A 1 407 ? 148.285 114.954 116.343 1.00 28.53 436 ALA A CA 1
ATOM 1041 C C . ALA A 1 407 ? 149.140 115.823 117.251 1.00 28.53 436 ALA A C 1
ATOM 1042 O O . ALA A 1 407 ? 150.092 116.456 116.804 1.00 28.53 436 ALA A O 1
ATOM 1044 N N . GLY A 1 408 ? 148.790 115.863 118.532 1.00 37.75 437 GLY A N 1
ATOM 1045 C CA . GLY A 1 408 ? 149.637 116.582 119.464 1.00 37.75 437 GLY A CA 1
ATOM 1046 C C . GLY A 1 408 ? 149.055 116.702 120.854 1.00 37.75 437 GLY A C 1
ATOM 1047 O O . GLY A 1 408 ? 147.872 116.458 121.093 1.00 37.75 437 GLY A O 1
ATOM 1048 N N . THR A 1 409 ? 149.946 117.036 121.790 1.00 41.70 438 THR A N 1
ATOM 1049 C CA . THR A 1 409 ? 149.640 117.628 123.103 1.00 41.70 438 THR A CA 1
ATOM 1050 C C . THR A 1 409 ? 148.993 116.600 124.020 1.00 41.70 438 THR A C 1
ATOM 1051 O O . THR A 1 409 ? 148.917 116.853 125.234 1.00 41.70 438 THR A O 1
ATOM 1055 N N . SER A 1 410 ? 148.535 115.458 123.526 1.00 50.33 439 SER A N 1
ATOM 1056 C CA . SER A 1 410 ? 148.121 114.377 124.410 1.00 50.33 439 SER A CA 1
ATOM 1057 C C . SER A 1 410 ? 148.506 113.034 123.827 1.00 50.33 439 SER A C 1
ATOM 1058 O O . SER A 1 410 ? 148.351 112.005 124.488 1.00 50.33 439 SER A O 1
ATOM 1061 N N . CYS A 1 411 ? 148.972 113.033 122.581 1.00 53.47 440 CYS A N 1
ATOM 1062 C CA . CYS A 1 411 ? 149.234 111.789 121.880 1.00 53.47 440 CYS A CA 1
ATOM 1063 C C . CYS A 1 411 ? 150.639 111.286 122.152 1.00 53.47 440 CYS A C 1
ATOM 1064 O O . CYS A 1 411 ? 150.941 110.121 121.896 1.00 53.47 440 CYS A O 1
ATOM 1067 N N . VAL A 1 412 ? 151.523 112.146 122.634 1.00 51.84 441 VAL A N 1
ATOM 1068 C CA . VAL A 1 412 ? 152.721 111.646 123.288 1.00 51.84 441 VAL A CA 1
ATOM 1069 C C . VAL A 1 412 ? 152.469 111.746 124.782 1.00 51.84 441 VAL A C 1
ATOM 1070 O O . VAL A 1 412 ? 152.704 112.788 125.400 1.00 51.84 441 VAL A O 1
ATOM 1074 N N . ASP A 1 413 ? 151.960 110.661 125.363 1.00 62.87 442 ASP A N 1
ATOM 1075 C CA . ASP A 1 413 ? 151.475 110.700 126.736 1.00 62.87 442 ASP A CA 1
ATOM 1076 C C . ASP A 1 413 ? 152.526 110.184 127.715 1.00 62.87 442 ASP A C 1
ATOM 1077 O O . ASP A 1 413 ? 152.295 110.156 128.930 1.00 62.87 442 ASP A O 1
ATOM 1082 N N . TYR A 1 414 ? 153.682 109.765 127.208 1.00 63.14 443 TYR A N 1
ATOM 1083 C CA . TYR A 1 414 ? 154.734 109.252 128.073 1.00 63.14 443 TYR A CA 1
ATOM 1084 C C . TYR A 1 414 ? 155.512 110.386 128.723 1.00 63.14 443 TYR A C 1
ATOM 1085 O O . TYR A 1 414 ? 155.343 111.557 128.374 1.00 63.14 443 TYR A O 1
ATOM 1094 N N . SER A 1 415 ? 156.365 110.028 129.677 1.00 65.87 444 SER A N 1
ATOM 1095 C CA . SER A 1 415 ? 157.268 110.975 130.316 1.00 65.87 444 SER A CA 1
ATOM 1096 C C . SER A 1 415 ? 158.552 110.285 130.754 1.00 65.87 444 SER A C 1
ATOM 1097 O O . SER A 1 415 ? 158.649 109.063 130.715 1.00 65.87 444 SER A O 1
ATOM 1100 N N . SER A 1 430 ? 150.339 106.351 132.957 1.00 68.92 459 SER A N 1
ATOM 1101 C CA . SER A 1 430 ? 150.924 105.667 131.814 1.00 68.92 459 SER A CA 1
ATOM 1102 C C . SER A 1 430 ? 150.507 106.353 130.522 1.00 68.92 459 SER A C 1
ATOM 1103 O O . SER A 1 430 ? 149.574 107.150 130.517 1.00 68.92 459 SER A O 1
ATOM 1106 N N . GLY A 1 431 ? 151.205 106.054 129.431 1.00 64.26 460 GLY A N 1
ATOM 1107 C CA . GLY A 1 431 ? 150.864 106.626 128.142 1.00 64.26 460 GLY A CA 1
ATOM 1108 C C . GLY A 1 431 ? 149.878 105.798 127.350 1.00 64.26 460 GLY A C 1
ATOM 1109 O O . GLY A 1 431 ? 150.261 105.103 126.408 1.00 64.26 460 GLY A O 1
ATOM 1110 N N . ARG A 1 432 ? 148.601 105.866 127.715 1.00 58.55 461 ARG A N 1
ATOM 1111 C CA . ARG A 1 432 ? 147.624 104.975 127.107 1.00 58.55 461 ARG A CA 1
ATOM 1112 C C . ARG A 1 432 ? 147.128 105.503 125.767 1.00 58.55 461 ARG A C 1
ATOM 1113 O O . ARG A 1 432 ? 146.812 104.719 124.867 1.00 58.55 461 ARG A O 1
ATOM 1121 N N . THR A 1 433 ? 147.048 106.827 125.613 1.00 55.96 462 THR A N 1
ATOM 1122 C CA . THR A 1 433 ? 146.467 107.392 124.399 1.00 55.96 462 THR A CA 1
ATOM 1123 C C . THR A 1 433 ? 147.390 107.209 123.207 1.00 55.96 462 THR A C 1
ATOM 1124 O O . THR A 1 433 ? 146.930 106.987 122.081 1.00 55.96 462 THR A O 1
ATOM 1128 N N . PHE A 1 434 ? 148.695 107.324 123.427 1.00 49.35 463 PHE A N 1
ATOM 1129 C CA . PHE A 1 434 ? 149.640 107.042 122.360 1.00 49.35 463 PHE A CA 1
ATOM 1130 C C . PHE A 1 434 ? 149.403 105.658 121.779 1.00 49.35 463 PHE A C 1
ATOM 1131 O O . PHE A 1 434 ? 149.482 105.465 120.563 1.00 49.35 463 PHE A O 1
ATOM 1139 N N . ARG A 1 435 ? 149.093 104.684 122.630 1.00 54.67 464 ARG A N 1
ATOM 1140 C CA . ARG A 1 435 ? 148.887 103.326 122.142 1.00 54.67 464 ARG A CA 1
ATOM 1141 C C . ARG A 1 435 ? 147.631 103.229 121.296 1.00 54.67 464 ARG A C 1
ATOM 1142 O O . ARG A 1 435 ? 147.593 102.476 120.321 1.00 54.67 464 ARG A O 1
ATOM 1150 N N . GLY A 1 436 ? 146.586 103.973 121.657 1.00 49.73 465 GLY A N 1
ATOM 1151 C CA . GLY A 1 436 ? 145.388 103.976 120.836 1.00 49.73 465 GLY A CA 1
ATOM 1152 C C . GLY A 1 436 ? 145.634 104.588 119.474 1.00 49.73 465 GLY A C 1
ATOM 1153 O O . GLY A 1 436 ? 145.186 104.061 118.447 1.00 49.73 465 GLY A O 1
ATOM 1154 N N . MET A 1 437 ? 146.364 105.701 119.445 1.00 45.96 466 MET A N 1
ATOM 1155 C CA . MET A 1 437 ? 146.733 106.297 118.170 1.00 45.96 466 MET A CA 1
ATOM 1156 C C . MET A 1 437 ? 147.543 105.321 117.333 1.00 45.96 466 MET A C 1
ATOM 1157 O O . MET A 1 437 ? 147.313 105.187 116.128 1.00 45.96 466 MET A O 1
ATOM 1162 N N . LEU A 1 438 ? 148.477 104.607 117.957 1.00 44.86 467 LEU A N 1
ATOM 1163 C CA . LEU A 1 438 ? 149.289 103.660 117.203 1.00 44.86 467 LEU A CA 1
ATOM 1164 C C . LEU A 1 438 ? 148.456 102.495 116.693 1.00 44.86 467 LEU A C 1
ATOM 1165 O O . LEU A 1 438 ? 148.702 101.985 115.598 1.00 44.86 467 LEU A O 1
ATOM 1170 N N . GLN A 1 439 ? 147.474 102.049 117.475 1.00 50.16 468 GLN A N 1
ATOM 1171 C CA . GLN A 1 439 ? 146.578 101.004 116.999 1.00 50.16 468 GLN A CA 1
ATOM 1172 C C . GLN A 1 439 ? 145.859 101.445 115.740 1.00 50.16 468 GLN A C 1
ATOM 1173 O O . GLN A 1 439 ? 145.766 100.689 114.766 1.00 50.16 468 GLN A O 1
ATOM 1179 N N . TRP A 1 440 ? 145.341 102.671 115.745 1.00 42.48 469 TRP A N 1
ATOM 1180 C CA . TRP A 1 440 ? 144.703 103.193 114.543 1.00 42.48 469 TRP A CA 1
ATOM 1181 C C . TRP A 1 440 ? 145.675 103.240 113.372 1.00 42.48 469 TRP A C 1
ATOM 1182 O O . TRP A 1 440 ? 145.333 102.840 112.253 1.00 42.48 469 TRP A O 1
ATOM 1193 N N . VAL A 1 441 ? 146.891 103.731 113.612 1.00 43.93 470 VAL A N 1
ATOM 1194 C CA . VAL A 1 441 ? 147.863 103.899 112.537 1.00 43.93 470 VAL A CA 1
ATOM 1195 C C . VAL A 1 441 ? 148.269 102.549 111.968 1.00 43.93 470 VAL A C 1
ATOM 1196 O O . VAL A 1 441 ? 148.615 102.431 110.791 1.00 43.93 470 VAL A O 1
ATOM 1200 N N . LYS A 1 442 ? 148.248 101.511 112.798 1.00 46.69 471 LYS A N 1
ATOM 1201 C CA . LYS A 1 442 ? 148.537 100.175 112.289 1.00 46.69 471 LYS A CA 1
ATOM 1202 C C . LYS A 1 442 ? 147.363 99.625 111.498 1.00 46.69 471 LYS A C 1
ATOM 1203 O O . LYS A 1 442 ? 147.553 98.952 110.481 1.00 46.69 471 LYS A O 1
ATOM 1209 N N . LYS A 1 443 ? 146.141 99.899 111.949 1.00 50.27 472 LYS A N 1
ATOM 1210 C CA . LYS A 1 443 ? 144.977 99.343 111.271 1.00 50.27 472 LYS A CA 1
ATOM 1211 C C . LYS A 1 443 ? 144.795 99.956 109.889 1.00 50.27 472 LYS A C 1
ATOM 1212 O O . LYS A 1 443 ? 144.704 99.235 108.891 1.00 50.27 472 LYS A O 1
ATOM 1218 N N . HIS A 1 444 ? 144.722 101.279 109.811 1.00 47.09 473 HIS A N 1
ATOM 1219 C CA . HIS A 1 444 ? 144.724 101.990 108.540 1.00 47.09 473 HIS A CA 1
ATOM 1220 C C . HIS A 1 444 ? 146.116 102.548 108.335 1.00 47.09 473 HIS A C 1
ATOM 1221 O O . HIS A 1 444 ? 146.658 103.182 109.237 1.00 47.09 473 HIS A O 1
ATOM 1228 N N . GLN A 1 445 ? 146.704 102.298 107.176 1.00 43.87 474 GLN A N 1
ATOM 1229 C CA . GLN A 1 445 ? 148.060 102.749 106.919 1.00 43.87 474 GLN A CA 1
ATOM 1230 C C . GLN A 1 445 ? 148.021 104.111 106.258 1.00 43.87 474 GLN A C 1
ATOM 1231 O O . GLN A 1 445 ? 147.795 104.180 105.043 1.00 43.87 474 GLN A O 1
ATOM 1237 N N . PRO A 1 446 ? 148.237 105.204 106.975 1.00 37.48 475 PRO A N 1
ATOM 1238 C CA . PRO A 1 446 ? 148.257 106.493 106.334 1.00 37.48 475 PRO A CA 1
ATOM 1239 C C . PRO A 1 446 ? 149.643 106.787 105.800 1.00 37.48 475 PRO A C 1
ATOM 1240 O O . PRO A 1 446 ? 150.649 106.405 106.414 1.00 37.48 475 PRO A O 1
ATOM 1244 N N . PRO A 1 447 ? 149.741 107.447 104.653 1.00 35.74 476 PRO A N 1
ATOM 1245 C CA . PRO A 1 447 ? 151.068 107.707 104.087 1.00 35.74 476 PRO A CA 1
ATOM 1246 C C . PRO A 1 447 ? 151.910 108.647 104.920 1.00 35.74 476 PRO A C 1
ATOM 1247 O O . PRO A 1 447 ? 153.137 108.528 104.914 1.00 35.74 476 PRO A O 1
ATOM 1251 N N . ILE A 1 448 ? 151.299 109.580 105.636 1.00 31.28 477 ILE A N 1
ATOM 1252 C CA . ILE A 1 448 ? 152.029 110.582 106.400 1.00 31.28 477 ILE A CA 1
ATOM 1253 C C . ILE A 1 448 ? 151.409 110.689 107.783 1.00 31.28 477 ILE A C 1
ATOM 1254 O O . ILE A 1 448 ? 150.185 110.654 107.920 1.00 31.28 477 ILE A O 1
ATOM 1259 N N . VAL A 1 449 ? 152.251 110.800 108.805 1.00 25.91 478 VAL A N 1
ATOM 1260 C CA . VAL A 1 449 ? 151.824 111.054 110.173 1.00 25.91 478 VAL A CA 1
ATOM 1261 C C . VAL A 1 449 ? 152.726 112.130 110.748 1.00 25.91 478 VAL A C 1
ATOM 1262 O O . VAL A 1 449 ? 153.949 112.033 110.636 1.00 25.91 478 VAL A O 1
ATOM 1266 N N . ILE A 1 450 ? 152.137 113.151 111.361 1.00 25.07 479 ILE A N 1
ATOM 1267 C CA . ILE A 1 450 ? 152.892 114.257 111.936 1.00 25.07 479 ILE A CA 1
ATOM 1268 C C . ILE A 1 450 ? 152.482 114.436 113.388 1.00 25.07 479 ILE A C 1
ATOM 1269 O O . ILE A 1 450 ? 151.290 114.485 113.700 1.00 25.07 479 ILE A O 1
ATOM 1274 N N . LEU A 1 451 ? 153.470 114.538 114.268 1.00 26.09 480 LEU A N 1
ATOM 1275 C CA . LEU A 1 451 ? 153.277 114.680 115.702 1.00 26.09 480 LEU A CA 1
ATOM 1276 C C . LEU A 1 451 ? 153.927 115.977 116.136 1.00 26.09 480 LEU A C 1
ATOM 1277 O O . LEU A 1 451 ? 154.976 116.339 115.608 1.00 26.09 480 LEU A O 1
ATOM 1282 N N . GLU A 1 452 ? 153.329 116.667 117.097 1.00 31.37 481 GLU A N 1
ATOM 1283 C CA . GLU A 1 452 ? 153.900 117.887 117.651 1.00 31.37 481 GLU A CA 1
ATOM 1284 C C . GLU A 1 452 ? 153.741 117.861 119.156 1.00 31.37 481 GLU A C 1
ATOM 1285 O O . GLU A 1 452 ? 152.638 117.631 119.652 1.00 31.37 481 GLU A O 1
ATOM 1291 N N . ASN A 1 453 ? 154.820 118.103 119.886 1.00 32.43 482 ASN A N 1
ATOM 1292 C CA . ASN A 1 453 ? 154.694 118.110 121.333 1.00 32.43 482 ASN A CA 1
ATOM 1293 C C . ASN A 1 453 ? 155.888 118.843 121.918 1.00 32.43 482 ASN A C 1
ATOM 1294 O O . ASN A 1 453 ? 156.662 119.471 121.201 1.00 32.43 482 ASN A O 1
ATOM 1299 N N . VAL A 1 454 ? 156.027 118.754 123.241 1.00 29.94 483 VAL A N 1
ATOM 1300 C CA . VAL A 1 454 ? 157.023 119.548 123.947 1.00 29.94 483 VAL A CA 1
ATOM 1301 C C . VAL A 1 454 ? 158.423 119.041 123.641 1.00 29.94 483 VAL A C 1
ATOM 1302 O O . VAL A 1 454 ? 158.613 117.896 123.228 1.00 29.94 483 VAL A O 1
ATOM 1306 N N . CYS A 1 455 ? 159.420 119.900 123.863 1.00 32.95 484 CYS A N 1
ATOM 1307 C CA . CYS A 1 455 ? 160.778 119.581 123.428 1.00 32.95 484 CYS A CA 1
ATOM 1308 C C . CYS A 1 455 ? 161.349 118.396 124.190 1.00 32.95 484 CYS A C 1
ATOM 1309 O O . CYS A 1 455 ? 162.041 117.552 123.611 1.00 32.95 484 CYS A O 1
ATOM 1312 N N . ASN A 1 456 ? 161.086 118.325 125.492 1.00 36.22 485 ASN A N 1
ATOM 1313 C CA . ASN A 1 456 ? 161.703 117.342 126.381 1.00 36.22 485 ASN A CA 1
ATOM 1314 C C . ASN A 1 456 ? 160.729 116.200 126.592 1.00 36.22 485 ASN A C 1
ATOM 1315 O O . ASN A 1 456 ? 160.062 116.111 127.617 1.00 36.22 485 ASN A O 1
ATOM 1320 N N . ALA A 1 457 ? 160.664 115.311 125.615 1.00 38.45 486 ALA A N 1
ATOM 1321 C CA . ALA A 1 457 ? 159.745 114.186 125.650 1.00 38.45 486 ALA A CA 1
ATOM 1322 C C . ALA A 1 457 ? 160.486 112.968 125.133 1.00 38.45 486 ALA A C 1
ATOM 1323 O O . ALA A 1 457 ? 161.533 113.093 124.488 1.00 38.45 486 ALA A O 1
ATOM 1325 N N . PRO A 1 458 ? 159.988 111.776 125.415 1.00 39.80 487 PRO A N 1
ATOM 1326 C CA . PRO A 1 458 ? 160.697 110.583 124.926 1.00 39.80 487 PRO A CA 1
ATOM 1327 C C . PRO A 1 458 ? 160.550 110.396 123.423 1.00 39.80 487 PRO A C 1
ATOM 1328 O O . PRO A 1 458 ? 159.753 109.610 122.929 1.00 39.80 487 PRO A O 1
ATOM 1332 N N . TRP A 1 459 ? 161.339 111.128 122.645 1.00 36.58 488 TRP A N 1
ATOM 1333 C CA . TRP A 1 459 ? 161.180 111.028 121.200 1.00 36.58 488 TRP A CA 1
ATOM 1334 C C . TRP A 1 459 ? 161.837 109.769 120.654 1.00 36.58 488 TRP A C 1
ATOM 1335 O O . TRP A 1 459 ? 161.357 109.183 119.678 1.00 36.58 488 TRP A O 1
ATOM 1346 N N . ASP A 1 460 ? 162.924 109.325 121.276 1.00 43.01 489 ASP A N 1
ATOM 1347 C CA . ASP A 1 460 ? 163.589 108.122 120.800 1.00 43.01 489 ASP A CA 1
ATOM 1348 C C . ASP A 1 460 ? 162.706 106.897 120.974 1.00 43.01 489 ASP A C 1
ATOM 1349 O O . ASP A 1 460 ? 162.715 105.992 120.134 1.00 43.01 489 ASP A O 1
ATOM 1354 N N . LYS A 1 461 ? 161.928 106.854 122.053 1.00 47.52 490 LYS A N 1
ATOM 1355 C CA . LYS A 1 461 ? 160.950 105.784 122.201 1.00 47.52 490 LYS A CA 1
ATOM 1356 C C . LYS A 1 461 ? 159.910 105.842 121.094 1.00 47.52 490 LYS A C 1
ATOM 1357 O O . LYS A 1 461 ? 159.449 104.804 120.608 1.00 47.52 490 LYS A O 1
ATOM 1363 N N . VAL A 1 462 ? 159.532 107.046 120.677 1.00 42.45 491 VAL A N 1
ATOM 1364 C CA . VAL A 1 462 ? 158.562 107.172 119.600 1.00 42.45 491 VAL A CA 1
ATOM 1365 C C . VAL A 1 462 ? 159.140 106.628 118.306 1.00 42.45 491 VAL A C 1
ATOM 1366 O O . VAL A 1 462 ? 158.462 105.919 117.552 1.00 42.45 491 VAL A O 1
ATOM 1370 N N . VAL A 1 463 ? 160.404 106.941 118.031 1.00 41.98 492 VAL A N 1
ATOM 1371 C CA . VAL A 1 463 ? 161.036 106.421 116.825 1.00 41.98 492 VAL A CA 1
ATOM 1372 C C . VAL A 1 463 ? 161.126 104.902 116.882 1.00 41.98 492 VAL A C 1
ATOM 1373 O O . VAL A 1 463 ? 160.867 104.213 115.886 1.00 41.98 492 VAL A O 1
ATOM 1377 N N . GLU A 1 464 ? 161.462 104.352 118.051 1.00 50.14 493 GLU A N 1
ATOM 1378 C CA . GLU A 1 464 ? 161.472 102.899 118.200 1.00 50.14 493 GLU A CA 1
ATOM 1379 C C . GLU A 1 464 ? 160.106 102.299 117.911 1.00 50.14 493 GLU A C 1
ATOM 1380 O O . GLU A 1 464 ? 159.998 101.317 117.172 1.00 50.14 493 GLU A O 1
ATOM 1386 N N . TYR A 1 465 ? 159.053 102.858 118.505 1.00 49.50 494 TYR A N 1
ATOM 1387 C CA . TYR A 1 465 ? 157.733 102.257 118.361 1.00 49.50 494 TYR A CA 1
ATOM 1388 C C . TYR A 1 465 ? 157.280 102.297 116.915 1.00 49.50 494 TYR A C 1
ATOM 1389 O O . TYR A 1 465 ? 156.775 101.301 116.377 1.00 49.50 494 TYR A O 1
ATOM 1398 N N . PHE A 1 466 ? 157.463 103.440 116.264 1.00 43.08 495 PHE A N 1
ATOM 1399 C CA . PHE A 1 466 ? 157.141 103.519 114.851 1.00 43.08 495 PHE A CA 1
ATOM 1400 C C . PHE A 1 466 ? 157.933 102.490 114.059 1.00 43.08 495 PHE A C 1
ATOM 1401 O O . PHE A 1 466 ? 157.390 101.842 113.160 1.00 43.08 495 PHE A O 1
ATOM 1409 N N . GLY A 1 467 ? 159.208 102.297 114.400 1.00 48.60 496 GLY A N 1
ATOM 1410 C CA . GLY A 1 467 ? 159.985 101.268 113.727 1.00 48.60 496 GLY A CA 1
ATOM 1411 C C . GLY A 1 467 ? 159.405 99.883 113.927 1.00 48.60 496 GLY A C 1
ATOM 1412 O O . GLY A 1 467 ? 159.422 99.050 113.019 1.00 48.60 496 GLY A O 1
ATOM 1413 N N . GLN A 1 468 ? 158.888 99.619 115.125 1.00 51.01 497 GLN A N 1
ATOM 1414 C CA . GLN A 1 468 ? 158.209 98.355 115.376 1.00 51.01 497 GLN A CA 1
ATOM 1415 C C . GLN A 1 468 ? 156.988 98.213 114.489 1.00 51.01 497 GLN A C 1
ATOM 1416 O O . GLN A 1 468 ? 156.625 97.101 114.093 1.00 51.01 497 GLN A O 1
ATOM 1422 N N . ILE A 1 469 ? 156.336 99.325 114.168 1.00 46.95 498 ILE A N 1
ATOM 1423 C CA . ILE A 1 469 ? 155.147 99.241 113.330 1.00 46.95 498 ILE A CA 1
ATOM 1424 C C . ILE A 1 469 ? 155.524 99.632 111.902 1.00 46.95 498 ILE A C 1
ATOM 1425 O O . ILE A 1 469 ? 154.688 100.098 111.123 1.00 46.95 498 ILE A O 1
ATOM 1430 N N . ASP A 1 470 ? 156.797 99.451 111.553 1.00 48.56 499 ASP A N 1
ATOM 1431 C CA . ASP A 1 470 ? 157.248 99.495 110.161 1.00 48.56 499 ASP A CA 1
ATOM 1432 C C . ASP A 1 470 ? 157.248 100.911 109.592 1.00 48.56 499 ASP A C 1
ATOM 1433 O O . ASP A 1 470 ? 157.007 101.118 108.404 1.00 48.56 499 ASP A O 1
ATOM 1438 N N . TYR A 1 471 ? 157.549 101.892 110.431 1.00 42.39 500 TYR A N 1
ATOM 1439 C CA . TYR A 1 471 ? 157.521 103.293 110.039 1.00 42.39 500 TYR A CA 1
ATOM 1440 C C . TYR A 1 471 ? 158.891 103.915 110.253 1.00 42.39 500 TYR A C 1
ATOM 1441 O O . TYR A 1 471 ? 159.422 103.883 111.365 1.00 42.39 500 TYR A O 1
ATOM 1450 N N . ASP A 1 472 ? 159.455 104.484 109.196 1.00 42.38 501 ASP A N 1
ATOM 1451 C CA . ASP A 1 472 ? 160.630 105.325 109.353 1.00 42.38 501 ASP A CA 1
ATOM 1452 C C . ASP A 1 472 ? 160.205 106.654 109.948 1.00 42.38 501 ASP A C 1
ATOM 1453 O O . ASP A 1 472 ? 159.134 107.166 109.624 1.00 42.38 501 ASP A O 1
ATOM 1458 N N . ALA A 1 473 ? 161.030 107.215 110.822 1.00 36.18 502 ALA A N 1
ATOM 1459 C CA . ALA A 1 473 ? 160.659 108.424 111.540 1.00 36.18 502 ALA A CA 1
ATOM 1460 C C . ALA A 1 473 ? 161.869 109.317 111.733 1.00 36.18 502 ALA A C 1
ATOM 1461 O O . ALA A 1 473 ? 163.005 108.841 111.721 1.00 36.18 502 ALA A O 1
ATOM 1463 N N . GLN A 1 474 ? 161.617 110.609 111.899 1.00 33.11 503 GLN A N 1
ATOM 1464 C CA . GLN A 1 474 ? 162.636 111.594 112.214 1.00 33.11 503 GLN A CA 1
ATOM 1465 C C . GLN A 1 474 ? 161.947 112.784 112.849 1.00 33.11 503 GLN A C 1
ATOM 1466 O O . GLN A 1 474 ? 160.750 112.987 112.641 1.00 33.11 503 GLN A O 1
ATOM 1472 N N . TYR A 1 475 ? 162.686 113.555 113.637 1.00 34.15 504 TYR A N 1
ATOM 1473 C CA . TYR A 1 475 ? 162.119 114.673 114.369 1.00 34.15 504 TYR A CA 1
ATOM 1474 C C . TYR A 1 475 ? 163.117 115.807 114.467 1.00 34.15 504 TYR A C 1
ATOM 1475 O O . TYR A 1 475 ? 164.314 115.569 114.628 1.00 34.15 504 TYR A O 1
ATOM 1484 N N . THR A 1 476 ? 162.622 117.036 114.390 1.00 29.41 505 THR A N 1
ATOM 1485 C CA . THR A 1 476 ? 163.446 118.221 114.550 1.00 29.41 505 THR A CA 1
ATOM 1486 C C . THR A 1 476 ? 162.796 119.168 115.543 1.00 29.41 505 THR A C 1
ATOM 1487 O O . THR A 1 476 ? 161.632 119.019 115.907 1.00 29.41 505 THR A O 1
ATOM 1491 N N . ARG A 1 477 ? 163.574 120.149 115.976 1.00 32.00 506 ARG A N 1
ATOM 1492 C CA . ARG A 1 477 ? 163.094 121.225 116.823 1.00 32.00 506 ARG A CA 1
ATOM 1493 C C . ARG A 1 477 ? 162.958 122.489 115.993 1.00 32.00 506 ARG A C 1
ATOM 1494 O O . ARG A 1 477 ? 163.929 122.938 115.380 1.00 32.00 506 ARG A O 1
ATOM 1502 N N . LEU A 1 478 ? 161.761 123.063 115.983 1.00 24.25 507 LEU A N 1
ATOM 1503 C CA . LEU A 1 478 ? 161.449 124.226 115.173 1.00 24.25 507 LEU A CA 1
ATOM 1504 C C . LEU A 1 478 ? 160.987 125.371 116.059 1.00 24.25 507 LEU A C 1
ATOM 1505 O O . LEU A 1 478 ? 160.116 125.201 116.908 1.00 24.25 507 LEU A O 1
ATOM 1510 N N . ASP A 1 479 ? 161.552 126.551 115.831 1.00 24.79 508 ASP A N 1
ATOM 1511 C CA . ASP A 1 479 ? 161.261 127.737 116.622 1.00 24.79 508 ASP A CA 1
ATOM 1512 C C . ASP A 1 479 ? 160.180 128.550 115.935 1.00 24.79 508 ASP A C 1
ATOM 1513 O O . ASP A 1 479 ? 160.263 128.801 114.735 1.00 24.79 508 ASP A O 1
ATOM 1518 N N . THR A 1 480 ? 159.176 128.970 116.698 1.00 16.68 509 THR A N 1
ATOM 1519 C CA . THR A 1 480 ? 158.064 129.716 116.120 1.00 16.68 509 THR A CA 1
ATOM 1520 C C . THR A 1 480 ? 158.504 131.077 115.610 1.00 16.68 509 THR A C 1
ATOM 1521 O O . THR A 1 480 ? 157.984 131.567 114.608 1.00 16.68 509 THR A O 1
ATOM 1525 N N . LYS A 1 481 ? 159.470 131.703 116.276 1.00 24.41 510 LYS A N 1
ATOM 1526 C CA . LYS A 1 481 ? 159.949 133.000 115.820 1.00 24.41 510 LYS A CA 1
ATOM 1527 C C . LYS A 1 481 ? 160.716 132.876 114.523 1.00 24.41 510 LYS A C 1
ATOM 1528 O O . LYS A 1 481 ? 161.211 133.873 113.995 1.00 24.41 510 LYS A O 1
ATOM 1534 N N . GLU A 1 482 ? 160.852 131.667 114.013 1.00 27.35 511 GLU A N 1
ATOM 1535 C CA . GLU A 1 482 ? 161.565 131.431 112.777 1.00 27.35 511 GLU A CA 1
ATOM 1536 C C . GLU A 1 482 ? 160.622 131.214 111.614 1.00 27.35 511 GLU A C 1
ATOM 1537 O O . GLU A 1 482 ? 161.072 130.899 110.515 1.00 27.35 511 GLU A O 1
ATOM 1543 N N . PHE A 1 483 ? 159.325 131.326 111.838 1.00 16.18 512 PHE A N 1
ATOM 1544 C CA . PHE A 1 483 ? 158.348 131.355 110.773 1.00 16.18 512 PHE A CA 1
ATOM 1545 C C . PHE A 1 483 ? 157.448 132.557 111.025 1.00 16.18 512 PHE A C 1
ATOM 1546 O O . PHE A 1 483 ? 156.365 132.436 111.584 1.00 16.18 512 PHE A O 1
ATOM 1554 N N . TYR A 1 484 ? 157.947 133.728 110.645 1.00 21.31 513 TYR A N 1
ATOM 1555 C CA . TYR A 1 484 ? 157.212 134.975 110.477 1.00 21.31 513 TYR A CA 1
ATOM 1556 C C . TYR A 1 484 ? 156.702 135.623 111.755 1.00 21.31 513 TYR A C 1
ATOM 1557 O O . TYR A 1 484 ? 156.408 136.819 111.740 1.00 21.31 513 TYR A O 1
ATOM 1566 N N . ILE A 1 485 ? 156.670 134.908 112.870 1.00 19.30 514 ILE A N 1
ATOM 1567 C CA . ILE A 1 485 ? 155.893 135.393 114.020 1.00 19.30 514 ILE A CA 1
ATOM 1568 C C . ILE A 1 485 ? 156.838 135.782 115.147 1.00 19.30 514 ILE A C 1
ATOM 1569 O O . ILE A 1 485 ? 157.777 135.036 115.440 1.00 19.30 514 ILE A O 1
ATOM 1574 N N . PRO A 1 486 ? 156.629 136.914 115.819 1.00 19.67 515 PRO A N 1
ATOM 1575 C CA . PRO A 1 486 ? 157.601 137.352 116.822 1.00 19.67 515 PRO A CA 1
ATOM 1576 C C . PRO A 1 486 ? 157.473 136.645 118.155 1.00 19.67 515 PRO A C 1
ATOM 1577 O O . PRO A 1 486 ? 157.762 137.247 119.189 1.00 19.67 515 PRO A O 1
ATOM 1581 N N . HIS A 1 487 ? 156.974 135.424 118.177 1.00 14.04 516 HIS A N 1
ATOM 1582 C CA . HIS A 1 487 ? 156.855 134.676 119.412 1.00 14.04 516 HIS A CA 1
ATOM 1583 C C . HIS A 1 487 ? 157.956 133.634 119.491 1.00 14.04 516 HIS A C 1
ATOM 1584 O O . HIS A 1 487 ? 158.158 132.865 118.556 1.00 14.04 516 HIS A O 1
ATOM 1591 N N . THR A 1 488 ? 158.676 133.591 120.600 1.00 21.27 517 THR A N 1
ATOM 1592 C CA . THR A 1 488 ? 159.790 132.662 120.737 1.00 21.27 517 THR A CA 1
ATOM 1593 C C . THR A 1 488 ? 159.360 131.432 121.512 1.00 21.27 517 THR A C 1
ATOM 1594 O O . THR A 1 488 ? 159.337 131.442 122.740 1.00 21.27 517 THR A O 1
ATOM 1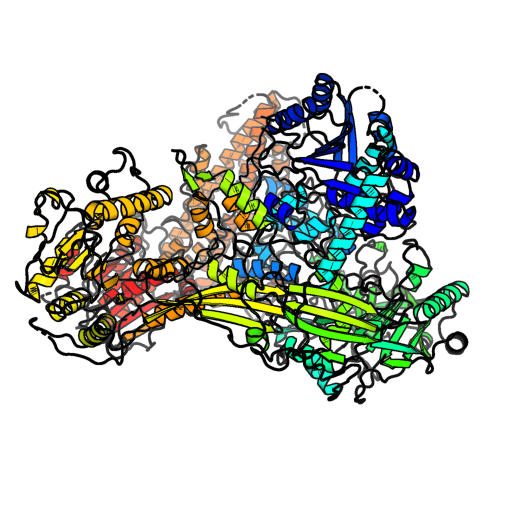598 N N . ARG A 1 489 ? 159.075 130.363 120.781 1.00 18.89 518 ARG A N 1
ATOM 1599 C CA . ARG A 1 489 ? 158.512 129.129 121.296 1.00 18.89 518 ARG A CA 1
ATOM 1600 C C . ARG A 1 489 ? 159.102 127.991 120.492 1.00 18.89 518 ARG A C 1
ATOM 1601 O O . ARG A 1 489 ? 159.017 127.988 119.268 1.00 18.89 518 ARG A O 1
ATOM 1609 N N . THR A 1 490 ? 159.711 127.031 121.172 1.00 23.43 519 THR A N 1
ATOM 1610 C CA . THR A 1 490 ? 160.391 125.926 120.512 1.00 23.43 519 THR A CA 1
ATOM 1611 C C . THR A 1 490 ? 159.600 124.657 120.759 1.00 23.43 519 THR A C 1
ATOM 1612 O O . THR A 1 490 ? 159.124 124.434 121.870 1.00 23.43 519 THR A O 1
ATOM 1616 N N . ARG A 1 491 ? 159.432 123.849 119.724 1.00 26.51 520 ARG A N 1
ATOM 1617 C CA . ARG A 1 491 ? 158.680 122.612 119.812 1.00 26.51 520 ARG A CA 1
ATOM 1618 C C . ARG A 1 491 ? 159.438 121.519 119.097 1.00 26.51 520 ARG A C 1
ATOM 1619 O O . ARG A 1 491 ? 160.528 121.735 118.582 1.00 26.51 520 ARG A O 1
ATOM 1627 N N . VAL A 1 492 ? 158.847 120.332 119.074 1.00 29.48 521 VAL A N 1
ATOM 1628 C CA . VAL A 1 492 ? 159.385 119.198 118.338 1.00 29.48 521 VAL A CA 1
ATOM 1629 C C . VAL A 1 492 ? 158.284 118.614 117.475 1.00 29.48 521 VAL A C 1
ATOM 1630 O O . VAL A 1 492 ? 157.186 118.338 117.965 1.00 29.48 521 VAL A O 1
ATOM 1634 N N . TYR A 1 493 ? 158.578 118.425 116.196 1.00 29.22 522 TYR A N 1
ATOM 1635 C CA . TYR A 1 493 ? 157.680 117.779 115.254 1.00 29.22 522 TYR A CA 1
ATOM 1636 C C . TYR A 1 493 ? 158.297 116.455 114.854 1.00 29.22 522 TYR A C 1
ATOM 1637 O O . TYR A 1 493 ? 159.515 116.309 114.907 1.00 29.22 522 TYR A O 1
ATOM 1646 N N . LEU A 1 494 ? 157.473 115.496 114.465 1.00 28.57 523 LEU A N 1
ATOM 1647 C CA . LEU A 1 494 ? 157.954 114.197 114.027 1.00 28.57 523 LEU A CA 1
ATOM 1648 C C . LEU A 1 494 ? 157.197 113.766 112.784 1.00 28.57 523 LEU A C 1
ATOM 1649 O O . LEU A 1 494 ? 155.973 113.885 112.732 1.00 28.57 523 LEU A O 1
ATOM 1654 N N . PHE A 1 495 ? 157.917 113.245 111.798 1.00 32.94 524 PHE A N 1
ATOM 1655 C CA . PHE A 1 495 ? 157.330 112.773 110.552 1.00 32.94 524 PHE A CA 1
ATOM 1656 C C . PHE A 1 495 ? 157.597 111.285 110.422 1.00 32.94 524 PHE A C 1
ATOM 1657 O O . PHE A 1 495 ? 158.719 110.838 110.656 1.00 32.94 524 PHE A O 1
ATOM 1665 N N . ALA A 1 496 ? 156.576 110.522 110.057 1.00 34.75 525 ALA A N 1
ATOM 1666 C CA . ALA A 1 496 ? 156.691 109.078 109.934 1.00 34.75 525 ALA A CA 1
ATOM 1667 C C . ALA A 1 496 ? 155.824 108.595 108.789 1.00 34.75 525 ALA A C 1
ATOM 1668 O O . ALA A 1 496 ? 154.708 109.081 108.607 1.00 34.75 525 ALA A O 1
ATOM 1670 N N . THR A 1 497 ? 156.340 107.641 108.025 1.00 41.08 526 THR A N 1
ATOM 1671 C CA . THR A 1 497 ? 155.709 107.133 106.820 1.00 41.08 526 THR A CA 1
ATOM 1672 C C . THR A 1 497 ? 156.027 105.652 106.701 1.00 41.08 526 THR A C 1
ATOM 1673 O O . THR A 1 497 ? 157.069 105.204 107.190 1.00 41.08 526 THR A O 1
ATOM 1677 N N . PRO A 1 498 ? 155.141 104.863 106.098 1.00 41.62 527 PRO A N 1
ATOM 1678 C CA . PRO A 1 498 ? 155.410 103.428 105.987 1.00 41.62 527 PRO A CA 1
ATOM 1679 C C . PRO A 1 498 ? 156.637 103.164 105.135 1.00 41.62 527 PRO A C 1
ATOM 1680 O O . PRO A 1 498 ? 156.834 103.786 104.092 1.00 41.62 527 PRO A O 1
ATOM 1684 N N . SER A 1 499 ? 157.464 102.229 105.585 1.00 43.26 528 SER A N 1
ATOM 1685 C CA . SER A 1 499 ? 158.677 101.888 104.862 1.00 43.26 528 SER A CA 1
ATOM 1686 C C . SER A 1 499 ? 158.378 101.094 103.610 1.00 43.26 528 SER A C 1
ATOM 1687 O O . SER A 1 499 ? 157.821 100.005 103.686 1.00 43.26 528 SER A O 1
ATOM 1690 N N . ASP A 1 505 ? 164.479 107.136 103.101 1.00 51.27 534 ASP A N 1
ATOM 1691 C CA . ASP A 1 505 ? 165.231 108.347 103.387 1.00 51.27 534 ASP A CA 1
ATOM 1692 C C . ASP A 1 505 ? 164.341 109.566 103.340 1.00 51.27 534 ASP A C 1
ATOM 1693 O O . ASP A 1 505 ? 164.818 110.689 103.385 1.00 51.27 534 ASP A O 1
ATOM 1698 N N . LEU A 1 506 ? 163.037 109.334 103.252 1.00 45.83 535 LEU A N 1
ATOM 1699 C CA . LEU A 1 506 ? 162.101 110.446 103.145 1.00 45.83 535 LEU A CA 1
ATOM 1700 C C . LEU A 1 506 ? 162.116 111.372 104.352 1.00 45.83 535 LEU A C 1
ATOM 1701 O O . LEU A 1 506 ? 162.123 112.597 104.145 1.00 45.83 535 LEU A O 1
ATOM 1706 N N . PRO A 1 507 ? 162.115 110.893 105.600 1.00 42.29 536 PRO A N 1
ATOM 1707 C CA . PRO A 1 507 ? 162.150 111.839 106.721 1.00 42.29 536 PRO A CA 1
ATOM 1708 C C . PRO A 1 507 ? 163.330 112.788 106.680 1.00 42.29 536 PRO A C 1
ATOM 1709 O O . PRO A 1 507 ? 163.208 113.936 107.108 1.00 42.29 536 PRO A O 1
ATOM 1713 N N . GLU A 1 508 ? 164.471 112.354 106.161 1.00 46.94 537 GLU A N 1
ATOM 1714 C CA . GLU A 1 508 ? 165.638 113.225 106.120 1.00 46.94 537 GLU A CA 1
ATOM 1715 C C . GLU A 1 508 ? 165.446 114.356 105.122 1.00 46.94 537 GLU A C 1
ATOM 1716 O O . GLU A 1 508 ? 165.778 115.515 105.405 1.00 46.94 537 GLU A O 1
ATOM 1722 N N . LYS A 1 509 ? 164.902 114.042 103.950 1.00 44.03 538 LYS A N 1
ATOM 1723 C CA . LYS A 1 509 ? 164.547 115.092 103.009 1.00 44.03 538 LYS A CA 1
ATOM 1724 C C . LYS A 1 509 ? 163.508 116.023 103.607 1.00 44.03 538 LYS A C 1
ATOM 1725 O O . LYS A 1 509 ? 163.581 117.243 103.431 1.00 44.03 538 LYS A O 1
ATOM 1731 N N . TRP A 1 510 ? 162.520 115.465 104.304 1.00 36.97 539 TRP A N 1
ATOM 1732 C CA . TRP A 1 510 ? 161.498 116.292 104.930 1.00 36.97 539 TRP A CA 1
ATOM 1733 C C . TRP A 1 510 ? 162.119 117.261 105.916 1.00 36.97 539 TRP A C 1
ATOM 1734 O O . TRP A 1 510 ? 161.782 118.448 105.931 1.00 36.97 539 TRP A O 1
ATOM 1745 N N . ALA A 1 511 ? 163.052 116.778 106.727 1.00 36.88 540 ALA A N 1
ATOM 1746 C CA . ALA A 1 511 ? 163.729 117.641 107.681 1.00 36.88 540 ALA A CA 1
ATOM 1747 C C . ALA A 1 511 ? 164.452 118.768 106.971 1.00 36.88 540 ALA A C 1
ATOM 1748 O O . ALA A 1 511 ? 164.299 119.944 107.326 1.00 36.88 540 ALA A O 1
ATOM 1750 N N . GLN A 1 512 ? 165.247 118.427 105.961 1.00 41.40 541 GLN A N 1
ATOM 1751 C CA . GLN A 1 512 ? 166.016 119.456 105.275 1.00 41.40 541 GLN A CA 1
ATOM 1752 C C . GLN A 1 512 ? 165.104 120.502 104.647 1.00 41.40 541 GLN A C 1
ATOM 1753 O O . GLN A 1 512 ? 165.319 121.709 104.823 1.00 41.40 541 GLN A O 1
ATOM 1759 N N . THR A 1 513 ? 164.054 120.069 103.949 1.00 37.19 542 THR A N 1
ATOM 1760 C CA . THR A 1 513 ? 163.182 121.040 103.297 1.00 37.19 542 THR A CA 1
ATOM 1761 C C . THR A 1 513 ? 162.464 121.920 104.310 1.00 37.19 542 THR A C 1
ATOM 1762 O O . THR A 1 513 ? 162.353 123.131 104.104 1.00 37.19 542 THR A O 1
ATOM 1766 N N . VAL A 1 514 ? 161.973 121.346 105.410 1.00 35.14 543 VAL A N 1
ATOM 1767 C CA . VAL A 1 514 ? 161.330 122.179 106.423 1.00 35.14 543 VAL A CA 1
ATOM 1768 C C . VAL A 1 514 ? 162.297 123.233 106.931 1.00 35.14 543 VAL A C 1
ATOM 1769 O O . VAL A 1 514 ? 161.949 124.409 107.052 1.00 35.14 543 VAL A O 1
ATOM 1773 N N . LYS A 1 515 ? 163.530 122.836 107.232 1.00 39.69 544 LYS A N 1
ATOM 1774 C CA . LYS A 1 515 ? 164.490 123.822 107.706 1.00 39.69 544 LYS A CA 1
ATOM 1775 C C . LYS A 1 515 ? 164.789 124.850 106.629 1.00 39.69 544 LYS A C 1
ATOM 1776 O O . LYS A 1 515 ? 165.321 125.924 106.920 1.00 39.69 544 LYS A O 1
ATOM 1782 N N . ASP A 1 516 ? 164.483 124.530 105.373 1.00 40.04 545 ASP A N 1
ATOM 1783 C CA . ASP A 1 516 ? 164.738 125.488 104.303 1.00 40.04 545 ASP A CA 1
ATOM 1784 C C . ASP A 1 516 ? 163.620 126.510 104.177 1.00 40.04 545 ASP A C 1
ATOM 1785 O O . ASP A 1 516 ? 163.808 127.564 103.563 1.00 40.04 545 ASP A O 1
ATOM 1790 N N . LEU A 1 517 ? 162.446 126.214 104.726 1.00 32.67 546 LEU A N 1
ATOM 1791 C CA . LEU A 1 517 ? 161.303 127.120 104.630 1.00 32.67 546 LEU A CA 1
ATOM 1792 C C . LEU A 1 517 ? 161.257 128.050 105.843 1.00 32.67 546 LEU A C 1
ATOM 1793 O O . LEU A 1 517 ? 160.207 128.326 106.412 1.00 32.67 546 LEU A O 1
ATOM 1798 N N . ARG A 1 518 ? 162.422 128.574 106.211 1.00 34.26 547 ARG A N 1
ATOM 1799 C CA . ARG A 1 518 ? 162.545 129.414 107.394 1.00 34.26 547 ARG A CA 1
ATOM 1800 C C . ARG A 1 518 ? 162.630 130.865 106.974 1.00 34.26 547 ARG A C 1
ATOM 1801 O O . ARG A 1 518 ? 163.402 131.210 106.080 1.00 34.26 547 ARG A O 1
ATOM 1809 N N . ARG A 1 519 ? 161.834 131.707 107.626 1.00 26.37 548 ARG A N 1
ATOM 1810 C CA . ARG A 1 519 ? 161.805 133.125 107.360 1.00 26.37 548 ARG A CA 1
ATOM 1811 C C . ARG A 1 519 ? 161.619 133.846 108.688 1.00 26.37 548 ARG A C 1
ATOM 1812 O O . ARG A 1 519 ? 160.598 133.646 109.357 1.00 26.37 548 ARG A O 1
ATOM 1820 N N . PRO A 1 520 ? 162.566 134.679 109.102 1.00 24.26 549 PRO A N 1
ATOM 1821 C CA . PRO A 1 520 ? 162.493 135.276 110.431 1.00 24.26 549 PRO A CA 1
ATOM 1822 C C . PRO A 1 520 ? 161.303 136.201 110.579 1.00 24.26 549 PRO A C 1
ATOM 1823 O O . PRO A 1 520 ? 160.619 136.525 109.614 1.00 24.26 549 PRO A O 1
ATOM 1827 N N . TRP A 1 521 ? 161.059 136.622 111.813 1.00 27.53 550 TRP A N 1
ATOM 1828 C CA . TRP A 1 521 ? 160.010 137.591 112.092 1.00 27.53 550 TRP A CA 1
ATOM 1829 C C . TRP A 1 521 ? 160.461 138.989 111.700 1.00 27.53 550 TRP A C 1
ATOM 1830 O O . TRP A 1 521 ? 161.653 139.296 111.716 1.00 27.53 550 TRP A O 1
ATOM 1841 N N . SER A 1 522 ? 159.507 139.842 111.341 1.00 25.93 551 SER A N 1
ATOM 1842 C CA . SER A 1 522 ? 159.800 141.215 110.968 1.00 25.93 551 SER A CA 1
ATOM 1843 C C . SER A 1 522 ? 158.820 142.227 111.532 1.00 25.93 551 SER A C 1
ATOM 1844 O O . SER A 1 522 ? 158.999 143.422 111.299 1.00 25.93 551 SER A O 1
ATOM 1847 N N . SER A 1 523 ? 157.800 141.796 112.261 1.00 23.39 552 SER A N 1
ATOM 1848 C CA . SER A 1 523 ? 156.882 142.702 112.927 1.00 23.39 552 SER A CA 1
ATOM 1849 C C . SER A 1 523 ? 156.945 142.501 114.430 1.00 23.39 552 SER A C 1
ATOM 1850 O O . SER A 1 523 ? 157.092 141.374 114.901 1.00 23.39 552 SER A O 1
ATOM 1853 N N . PRO A 1 524 ? 156.836 143.568 115.207 1.00 22.72 553 PRO A N 1
ATOM 1854 C CA . PRO A 1 524 ? 156.840 143.415 116.657 1.00 22.72 553 PRO A CA 1
ATOM 1855 C C . PRO A 1 524 ? 155.563 142.750 117.124 1.00 22.72 553 PRO A C 1
ATOM 1856 O O . PRO A 1 524 ? 154.563 142.721 116.418 1.00 22.72 553 PRO A O 1
ATOM 1860 N N . PHE A 1 525 ? 155.600 142.212 118.341 1.00 20.13 554 PHE A N 1
ATOM 1861 C CA . PHE A 1 525 ? 154.429 141.514 118.850 1.00 20.13 554 PHE A CA 1
ATOM 1862 C C . PHE A 1 525 ? 153.224 142.419 118.941 1.00 20.13 554 PHE A C 1
ATOM 1863 O O . PHE A 1 525 ? 152.113 141.931 119.144 1.00 20.13 554 PHE A O 1
ATOM 1871 N N . GLU A 1 526 ? 153.420 143.727 118.826 1.00 25.44 555 GLU A N 1
ATOM 1872 C CA . GLU A 1 526 ? 152.345 144.650 119.135 1.00 25.44 555 GLU A CA 1
ATOM 1873 C C . GLU A 1 526 ? 151.413 144.787 117.952 1.00 25.44 555 GLU A C 1
ATOM 1874 O O . GLU A 1 526 ? 150.307 145.314 118.078 1.00 25.44 555 GLU A O 1
ATOM 1880 N N . ALA A 1 527 ? 151.849 144.308 116.789 1.00 20.96 556 ALA A N 1
ATOM 1881 C CA . ALA A 1 527 ? 150.978 144.256 115.626 1.00 20.96 556 ALA A CA 1
ATOM 1882 C C . ALA A 1 527 ? 149.925 143.174 115.774 1.00 20.96 556 ALA A C 1
ATOM 1883 O O . ALA A 1 527 ? 148.944 143.156 115.030 1.00 20.96 556 ALA A O 1
ATOM 1885 N N . PHE A 1 528 ? 150.113 142.254 116.720 1.00 18.57 557 PHE A N 1
ATOM 1886 C CA . PHE A 1 528 ? 149.188 141.134 116.874 1.00 18.57 557 PHE A CA 1
ATOM 1887 C C . PHE A 1 528 ? 148.266 141.336 118.069 1.00 18.57 557 PHE A C 1
ATOM 1888 O O . PHE A 1 528 ? 147.266 140.630 118.213 1.00 18.57 557 PHE A O 1
ATOM 1896 N N . LEU A 1 529 ? 148.597 142.281 118.941 1.00 20.97 558 LEU A N 1
ATOM 1897 C CA . LEU A 1 529 ? 147.765 142.583 120.094 1.00 20.97 558 LEU A CA 1
ATOM 1898 C C . LEU A 1 529 ? 146.570 143.435 119.682 1.00 20.97 558 LEU A C 1
ATOM 1899 O O . LEU A 1 529 ? 146.602 144.123 118.661 1.00 20.97 558 LEU A O 1
ATOM 1904 N N . LEU A 1 530 ? 145.508 143.388 120.483 1.00 19.85 559 LEU A N 1
ATOM 1905 C CA . LEU A 1 530 ? 144.391 144.302 120.319 1.00 19.85 559 LEU A CA 1
ATOM 1906 C C . LEU A 1 530 ? 144.616 145.562 121.144 1.00 19.85 559 LEU A C 1
ATOM 1907 O O . LEU A 1 530 ? 145.494 145.625 122.001 1.00 19.85 559 LEU A O 1
ATOM 1912 N N . HIS A 1 531 ? 143.811 146.579 120.879 1.00 25.53 560 HIS A N 1
ATOM 1913 C CA . HIS A 1 531 ? 143.994 147.844 121.569 1.00 25.53 560 HIS A CA 1
ATOM 1914 C C . HIS A 1 531 ? 143.410 147.773 122.968 1.00 25.53 560 HIS A C 1
ATOM 1915 O O . HIS A 1 531 ? 142.434 147.075 123.218 1.00 25.53 560 HIS A O 1
ATOM 1922 N N . THR A 1 532 ? 144.009 148.521 123.888 1.00 24.65 561 THR A N 1
ATOM 1923 C CA . THR A 1 532 ? 143.711 148.311 125.299 1.00 24.65 561 THR A CA 1
ATOM 1924 C C . THR A 1 532 ? 142.325 148.815 125.670 1.00 24.65 561 THR A C 1
ATOM 1925 O O . THR A 1 532 ? 141.837 148.536 126.768 1.00 24.65 561 THR A O 1
ATOM 1929 N N . ASP A 1 533 ? 141.677 149.568 124.788 1.00 24.80 562 ASP A N 1
ATOM 1930 C CA . ASP A 1 533 ? 140.311 149.982 125.066 1.00 24.80 562 ASP A CA 1
ATOM 1931 C C . ASP A 1 533 ? 139.295 149.203 124.257 1.00 24.80 562 ASP A C 1
ATOM 1932 O O . ASP A 1 533 ? 138.094 149.389 124.460 1.00 24.80 562 ASP A O 1
ATOM 1937 N N . ASP A 1 534 ? 139.760 148.355 123.353 1.00 24.84 563 ASP A N 1
ATOM 1938 C CA . ASP A 1 534 ? 138.892 147.524 122.543 1.00 24.84 563 ASP A CA 1
ATOM 1939 C C . ASP A 1 534 ? 137.878 146.810 123.424 1.00 24.84 563 ASP A C 1
ATOM 1940 O O . ASP A 1 534 ? 138.175 146.509 124.579 1.00 24.84 563 ASP A O 1
ATOM 1945 N N . PRO A 1 535 ? 136.670 146.549 122.929 1.00 22.21 564 PRO A N 1
ATOM 1946 C CA . PRO A 1 535 ? 135.623 146.012 123.806 1.00 22.21 564 PRO A CA 1
ATOM 1947 C C . PRO A 1 535 ? 135.971 144.724 124.525 1.00 22.21 564 PRO A C 1
ATOM 1948 O O . PRO A 1 535 ? 135.479 144.511 125.635 1.00 22.21 564 PRO A O 1
ATOM 1952 N N . ASN A 1 536 ? 136.802 143.860 123.952 1.00 24.11 565 ASN A N 1
ATOM 1953 C CA . ASN A 1 536 ? 137.060 142.576 124.593 1.00 24.11 565 ASN A CA 1
ATOM 1954 C C . ASN A 1 536 ? 138.079 142.714 125.719 1.00 24.11 565 ASN A C 1
ATOM 1955 O O . ASN A 1 536 ? 137.925 142.128 126.801 1.00 24.11 565 ASN A O 1
ATOM 1960 N N . ILE A 1 537 ? 139.109 143.521 125.499 1.00 24.28 566 ILE A N 1
ATOM 1961 C CA . ILE A 1 537 ? 140.046 143.824 126.568 1.00 24.28 566 ILE A CA 1
ATOM 1962 C C . ILE A 1 537 ? 139.320 144.492 127.722 1.00 24.28 566 ILE A C 1
ATOM 1963 O O . ILE A 1 537 ? 139.500 144.129 128.892 1.00 24.28 566 ILE A O 1
ATOM 1968 N N . HIS A 1 538 ? 138.461 145.456 127.417 1.00 22.09 567 HIS A N 1
ATOM 1969 C CA . HIS A 1 538 ? 137.781 146.168 128.482 1.00 22.09 567 HIS A CA 1
ATOM 1970 C C . HIS A 1 538 ? 136.783 145.281 129.189 1.00 22.09 567 HIS A C 1
ATOM 1971 O O . HIS A 1 538 ? 136.536 145.449 130.384 1.00 22.09 567 HIS A O 1
ATOM 1978 N N . ARG A 1 539 ? 136.187 144.337 128.475 1.00 27.46 568 ARG A N 1
ATOM 1979 C CA . ARG A 1 539 ? 135.296 143.402 129.140 1.00 27.46 568 ARG A CA 1
ATOM 1980 C C . ARG A 1 539 ? 136.057 142.576 130.156 1.00 27.46 568 ARG A C 1
ATOM 1981 O O . ARG A 1 539 ? 135.568 142.338 131.265 1.00 27.46 568 ARG A O 1
ATOM 1989 N N . ALA A 1 540 ? 137.272 142.156 129.808 1.00 29.23 569 ALA A N 1
ATOM 1990 C CA . ALA A 1 540 ? 138.112 141.463 130.780 1.00 29.23 569 ALA A CA 1
ATOM 1991 C C . ALA A 1 540 ? 138.362 142.313 132.019 1.00 29.23 569 ALA A C 1
ATOM 1992 O O . ALA A 1 540 ? 138.226 141.836 133.154 1.00 29.23 569 ALA A O 1
ATOM 1994 N N . ARG A 1 541 ? 138.750 143.571 131.819 1.00 44.15 570 ARG A N 1
ATOM 1995 C CA . ARG A 1 541 ? 139.045 144.455 132.945 1.00 44.15 570 ARG A CA 1
ATOM 1996 C C . ARG A 1 541 ? 137.832 144.646 133.842 1.00 44.15 570 ARG A C 1
ATOM 1997 O O . ARG A 1 541 ? 137.942 144.651 135.078 1.00 44.15 570 ARG A O 1
ATOM 2005 N N . LEU A 1 542 ? 136.658 144.803 133.240 1.00 32.53 571 LEU A N 1
ATOM 2006 C CA . LEU A 1 542 ? 135.453 144.993 134.035 1.00 32.53 571 LEU A CA 1
ATOM 2007 C C . LEU A 1 542 ? 135.085 143.732 134.790 1.00 32.53 571 LEU A C 1
ATOM 2008 O O . LEU A 1 542 ? 134.521 143.807 135.881 1.00 32.53 571 LEU A O 1
ATOM 2013 N N . GLU A 1 543 ? 135.361 142.563 134.218 1.00 29.06 572 GLU A N 1
ATOM 2014 C CA . GLU A 1 543 ? 135.101 141.333 134.955 1.00 29.06 572 GLU A CA 1
ATOM 2015 C C . GLU A 1 543 ? 135.988 141.230 136.176 1.00 29.06 572 GLU A C 1
ATOM 2016 O O . GLU A 1 543 ? 135.547 140.774 137.230 1.00 29.06 572 GLU A O 1
ATOM 2022 N N . LEU A 1 544 ? 137.246 141.633 136.053 1.00 31.14 573 LEU A N 1
ATOM 2023 C CA . LEU A 1 544 ? 138.098 141.700 137.238 1.00 31.14 573 LEU A CA 1
ATOM 2024 C C . LEU A 1 544 ? 137.477 142.577 138.313 1.00 31.14 573 LEU A C 1
ATOM 2025 O O . LEU A 1 544 ? 137.331 142.154 139.465 1.00 31.14 573 LEU A O 1
ATOM 2030 N N . ALA A 1 545 ? 137.120 143.810 137.956 1.00 33.11 574 ALA A N 1
ATOM 2031 C CA . ALA A 1 545 ? 136.526 144.711 138.944 1.00 33.11 574 ALA A CA 1
ATOM 2032 C C . ALA A 1 545 ? 135.257 144.128 139.549 1.00 33.11 574 ALA A C 1
ATOM 2033 O O . ALA A 1 545 ? 135.012 144.266 140.751 1.00 33.11 574 ALA A O 1
ATOM 2035 N N . SER A 1 546 ? 134.433 143.478 138.736 1.00 34.59 575 SER A N 1
ATOM 2036 C CA . SER A 1 546 ? 133.164 142.966 139.227 1.00 34.59 575 SER A CA 1
ATOM 2037 C C . SER A 1 546 ? 133.375 141.807 140.177 1.00 34.59 575 SER A C 1
ATOM 2038 O O . SER A 1 546 ? 132.706 141.708 141.206 1.00 34.59 575 SER A O 1
ATOM 2041 N N . ALA A 1 547 ? 134.295 140.909 139.845 1.00 34.17 576 ALA A N 1
ATOM 2042 C CA . ALA A 1 547 ? 134.581 139.798 140.737 1.00 34.17 576 ALA A CA 1
ATOM 2043 C C . ALA A 1 547 ? 135.128 140.292 142.060 1.00 34.17 576 ALA A C 1
ATOM 2044 O O . ALA A 1 547 ? 134.761 139.782 143.121 1.00 34.17 576 ALA A O 1
ATOM 2046 N N . ARG A 1 548 ? 136.006 141.289 142.029 1.00 35.74 577 ARG A N 1
ATOM 2047 C CA . ARG A 1 548 ? 136.538 141.795 143.289 1.00 35.74 577 ARG A CA 1
ATOM 2048 C C . ARG A 1 548 ? 135.456 142.463 144.122 1.00 35.74 577 ARG A C 1
ATOM 2049 O O . ARG A 1 548 ? 135.356 142.220 145.326 1.00 35.74 577 ARG A O 1
ATOM 2057 N N . ALA A 1 549 ? 134.627 143.302 143.501 1.00 37.51 578 ALA A N 1
ATOM 2058 C CA . ALA A 1 549 ? 133.644 144.058 144.269 1.00 37.51 578 ALA A CA 1
ATOM 2059 C C . ALA A 1 549 ? 132.513 143.170 144.763 1.00 37.51 578 ALA A C 1
ATOM 2060 O O . ALA A 1 549 ? 131.932 143.428 145.822 1.00 37.51 578 ALA A O 1
ATOM 2062 N N . GLN A 1 550 ? 132.173 142.132 144.003 1.00 40.95 579 GLN A N 1
ATOM 2063 C CA . GLN A 1 550 ? 131.107 141.221 144.410 1.00 40.95 579 GLN A CA 1
ATOM 2064 C C . GLN A 1 550 ? 131.395 140.608 145.771 1.00 40.95 579 GLN A C 1
ATOM 2065 O O . GLN A 1 550 ? 130.503 140.514 146.622 1.00 40.95 579 GLN A O 1
ATOM 2071 N N . THR A 1 551 ? 132.626 140.158 145.979 1.00 42.03 580 THR A N 1
ATOM 2072 C CA . THR A 1 551 ? 133.067 139.661 147.270 1.00 42.03 580 THR A CA 1
ATOM 2073 C C . THR A 1 551 ? 133.066 140.775 148.305 1.00 42.03 580 THR A C 1
ATOM 2074 O O . THR A 1 551 ? 133.072 141.953 147.957 1.00 42.03 580 THR A O 1
ATOM 2078 N N . SER A 1 555 ? 140.458 137.057 154.947 1.00 70.34 584 SER A N 1
ATOM 2079 C CA . SER A 1 555 ? 140.703 137.428 153.561 1.00 70.34 584 SER A CA 1
ATOM 2080 C C . SER A 1 555 ? 142.175 137.745 153.352 1.00 70.34 584 SER A C 1
ATOM 2081 O O . SER A 1 555 ? 142.874 138.093 154.302 1.00 70.34 584 SER A O 1
ATOM 2084 N N . ARG A 1 556 ? 142.625 137.626 152.102 1.00 66.17 585 ARG A N 1
ATOM 2085 C CA . ARG A 1 556 ? 143.994 137.943 151.681 1.00 66.17 585 ARG A CA 1
ATOM 2086 C C . ARG A 1 556 ? 145.030 137.408 152.671 1.00 66.17 585 ARG A C 1
ATOM 2087 O O . ARG A 1 556 ? 145.875 138.135 153.196 1.00 66.17 585 ARG A O 1
ATOM 2095 N N . LYS A 1 557 ? 144.962 136.108 152.922 1.00 59.53 586 LYS A N 1
ATOM 2096 C CA . LYS A 1 557 ? 145.941 135.481 153.790 1.00 59.53 586 LYS A CA 1
ATOM 2097 C C . LYS A 1 557 ? 147.277 135.350 153.072 1.00 59.53 586 LYS A C 1
ATOM 2098 O O . LYS A 1 557 ? 147.340 135.127 151.862 1.00 59.53 586 LYS A O 1
ATOM 2104 N N . THR A 1 558 ? 148.355 135.478 153.837 1.00 51.10 587 THR A N 1
ATOM 2105 C CA . THR A 1 558 ? 149.703 135.522 153.294 1.00 51.10 587 THR A CA 1
ATOM 2106 C C . THR A 1 558 ? 150.176 134.113 152.971 1.00 51.10 587 THR A C 1
ATOM 2107 O O . THR A 1 558 ? 150.025 133.198 153.784 1.00 51.10 587 THR A O 1
ATOM 2111 N N . THR A 1 559 ? 150.723 133.945 151.773 1.00 45.70 588 THR A N 1
ATOM 2112 C CA . THR A 1 559 ? 151.382 132.716 151.382 1.00 45.70 588 THR A CA 1
ATOM 2113 C C . THR A 1 559 ? 152.803 132.706 151.928 1.00 45.70 588 THR A C 1
ATOM 2114 O O . THR A 1 559 ? 153.413 133.749 152.153 1.00 45.70 588 THR A O 1
ATOM 2118 N N . ASP A 1 560 ? 153.327 131.509 152.150 1.00 40.23 589 ASP A N 1
ATOM 2119 C CA . ASP A 1 560 ? 154.719 131.330 152.543 1.00 40.23 589 ASP A CA 1
ATOM 2120 C C . ASP A 1 560 ? 155.554 131.235 151.278 1.00 40.23 589 ASP A C 1
ATOM 2121 O O . ASP A 1 560 ? 155.270 130.414 150.406 1.00 40.23 589 ASP A O 1
ATOM 2126 N N . TRP A 1 561 ? 156.561 132.090 151.155 1.00 28.75 590 TRP A N 1
ATOM 2127 C CA . TRP A 1 561 ? 157.470 132.039 150.021 1.00 28.75 590 TRP A CA 1
ATOM 2128 C C . TRP A 1 561 ? 158.902 132.362 150.428 1.00 28.75 590 TRP A C 1
ATOM 2129 O O . TRP A 1 561 ? 159.600 133.084 149.725 1.00 28.75 590 TRP A O 1
ATOM 2140 N N . ASN A 1 562 ? 159.365 131.827 151.555 1.00 35.09 591 ASN A N 1
ATOM 2141 C CA . ASN A 1 562 ? 160.664 132.233 152.079 1.00 35.09 591 ASN A CA 1
ATOM 2142 C C . ASN A 1 562 ? 161.805 131.795 151.166 1.00 35.09 591 ASN A C 1
ATOM 2143 O O . ASN A 1 562 ? 162.798 132.518 151.000 1.00 35.09 591 ASN A O 1
ATOM 2148 N N . ARG A 1 563 ? 161.684 130.616 150.564 1.00 34.02 592 ARG A N 1
ATOM 2149 C CA . ARG A 1 563 ? 162.776 130.089 149.759 1.00 34.02 592 ARG A CA 1
ATOM 2150 C C . ARG A 1 563 ? 162.992 130.922 148.507 1.00 34.02 592 ARG A C 1
ATOM 2151 O O . ARG A 1 563 ? 164.101 130.973 147.971 1.00 34.02 592 ARG A O 1
ATOM 2159 N N . CYS A 1 564 ? 161.932 131.553 148.001 1.00 30.18 593 CYS A N 1
ATOM 2160 C CA . CYS A 1 564 ? 162.078 132.412 146.832 1.00 30.18 593 CYS A CA 1
ATOM 2161 C C . CYS A 1 564 ? 162.338 133.848 147.244 1.00 30.18 593 CYS A C 1
ATOM 2162 O O . CYS A 1 564 ? 162.927 134.625 146.487 1.00 30.18 593 CYS A O 1
ATOM 2165 N N . GLU A 1 565 ? 161.912 134.220 148.441 1.00 30.14 594 GLU A N 1
ATOM 2166 C CA . GLU A 1 565 ? 162.302 135.515 148.968 1.00 30.14 594 GLU A CA 1
ATOM 2167 C C . GLU A 1 565 ? 163.808 135.607 149.126 1.00 30.14 594 GLU A C 1
ATOM 2168 O O . GLU A 1 565 ? 164.388 136.681 148.959 1.00 30.14 594 GLU A O 1
ATOM 2174 N N . SER A 1 566 ? 164.468 134.500 149.452 1.00 29.61 595 SER A N 1
ATOM 2175 C CA . SER A 1 566 ? 165.922 134.560 149.544 1.00 29.61 595 SER A CA 1
ATOM 2176 C C . SER A 1 566 ? 166.537 134.893 148.200 1.00 29.61 595 SER A C 1
ATOM 2177 O O . SER A 1 566 ? 167.513 135.649 148.123 1.00 29.61 595 SER A O 1
ATOM 2180 N N . ARG A 1 567 ? 165.988 134.331 147.125 1.00 29.55 596 ARG A N 1
ATOM 2181 C CA . ARG A 1 567 ? 166.517 134.615 145.799 1.00 29.55 596 ARG A CA 1
ATOM 2182 C C . ARG A 1 567 ? 166.227 136.045 145.387 1.00 29.55 596 ARG A C 1
ATOM 2183 O O . ARG A 1 567 ? 167.063 136.696 144.758 1.00 29.55 596 ARG A O 1
ATOM 2191 N N . HIS A 1 568 ? 165.046 136.552 145.734 1.00 26.24 597 HIS A N 1
ATOM 2192 C CA . HIS A 1 568 ? 164.745 137.955 145.476 1.00 26.24 597 HIS A CA 1
ATOM 2193 C C . HIS A 1 568 ? 165.739 138.856 146.179 1.00 26.24 597 HIS A C 1
ATOM 2194 O O . HIS A 1 568 ? 166.218 139.836 145.604 1.00 26.24 597 HIS A O 1
ATOM 2201 N N . GLN A 1 569 ? 166.051 138.548 147.435 1.00 28.34 598 GLN A N 1
ATOM 2202 C CA . GLN A 1 569 ? 166.978 139.384 148.185 1.00 28.34 598 GLN A CA 1
ATOM 2203 C C . GLN A 1 569 ? 168.364 139.333 147.584 1.00 28.34 598 GLN A C 1
ATOM 2204 O O . GLN A 1 569 ? 169.017 140.367 147.422 1.00 28.34 598 GLN A O 1
ATOM 2210 N N . ARG A 1 570 ? 168.836 138.138 147.247 1.00 28.21 599 ARG A N 1
ATOM 2211 C CA . ARG A 1 570 ? 170.156 138.025 146.644 1.00 28.21 599 ARG A CA 1
ATOM 2212 C C . ARG A 1 570 ? 170.204 138.709 145.289 1.00 28.21 599 ARG A C 1
ATOM 2213 O O . ARG A 1 570 ? 171.251 139.206 144.883 1.00 28.21 599 ARG A O 1
ATOM 2221 N N . ALA A 1 571 ? 169.080 138.763 144.575 1.00 25.54 600 ALA A N 1
ATOM 2222 C CA . ALA A 1 571 ? 169.043 139.507 143.319 1.00 25.54 600 ALA A CA 1
ATOM 2223 C C . ALA A 1 571 ? 169.152 141.003 143.554 1.00 25.54 600 ALA A C 1
ATOM 2224 O O . ALA A 1 571 ? 170.004 141.670 142.965 1.00 25.54 600 ALA A O 1
ATOM 2226 N N . ARG A 1 572 ? 168.290 141.550 144.403 1.00 22.58 601 ARG A N 1
ATOM 2227 C CA . ARG A 1 572 ? 168.362 142.973 144.705 1.00 22.58 601 ARG A CA 1
ATOM 2228 C C . ARG A 1 572 ? 169.752 143.358 145.183 1.00 22.58 601 ARG A C 1
ATOM 2229 O O . ARG A 1 572 ? 170.227 144.462 144.919 1.00 22.58 601 ARG A O 1
ATOM 2237 N N . GLN A 1 573 ? 170.429 142.453 145.881 1.00 29.91 602 GLN A N 1
ATOM 2238 C CA . GLN A 1 573 ? 171.741 142.783 146.427 1.00 29.91 602 GLN A CA 1
ATOM 2239 C C . GLN A 1 573 ? 172.854 142.591 145.400 1.00 29.91 602 GLN A C 1
ATOM 2240 O O . GLN A 1 573 ? 173.837 143.335 145.405 1.00 29.91 602 GLN A O 1
ATOM 2246 N N . ASP A 1 574 ? 172.721 141.608 144.510 1.00 31.20 603 ASP A N 1
ATOM 2247 C CA . ASP A 1 574 ? 17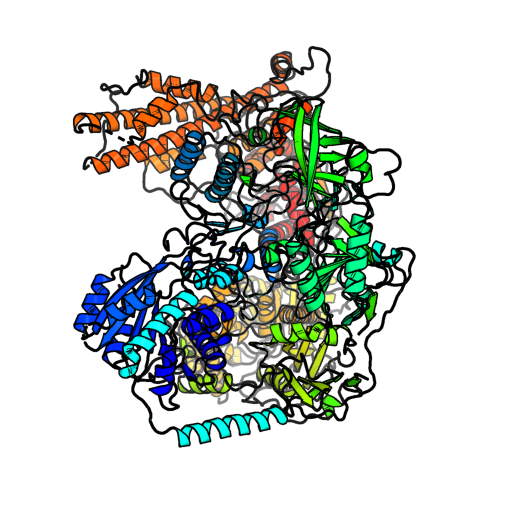3.805 141.294 143.586 1.00 31.20 603 ASP A CA 1
ATOM 2248 C C . ASP A 1 574 ? 173.839 142.247 142.403 1.00 31.20 603 ASP A C 1
ATOM 2249 O O . ASP A 1 574 ? 174.912 142.539 141.865 1.00 31.20 603 ASP A O 1
ATOM 2254 N N . GLU A 1 575 ? 172.684 142.713 141.957 1.00 28.34 604 GLU A N 1
ATOM 2255 C CA . GLU A 1 575 ? 172.618 143.602 140.810 1.00 28.34 604 GLU A CA 1
ATOM 2256 C C . GLU A 1 575 ? 172.537 145.061 141.211 1.00 28.34 604 GLU A C 1
ATOM 2257 O O . GLU A 1 575 ? 172.351 145.914 140.347 1.00 28.34 604 GLU A O 1
ATOM 2263 N N . ALA A 1 576 ? 172.695 145.357 142.495 1.00 23.37 605 ALA A N 1
ATOM 2264 C CA . ALA A 1 576 ? 172.728 146.721 143.006 1.00 23.37 605 ALA A CA 1
ATOM 2265 C C . ALA A 1 576 ? 171.454 147.472 142.670 1.00 23.37 605 ALA A C 1
ATOM 2266 O O . ALA A 1 576 ? 171.476 148.667 142.402 1.00 23.37 605 ALA A O 1
ATOM 2268 N N . LEU A 1 577 ? 170.336 146.770 142.687 1.00 22.90 606 LEU A N 1
ATOM 2269 C CA . LEU A 1 577 ? 169.029 147.398 142.654 1.00 22.90 606 LEU A CA 1
ATOM 2270 C C . LEU A 1 577 ? 168.755 147.929 144.046 1.00 22.90 606 LEU A C 1
ATOM 2271 O O . LEU A 1 577 ? 169.545 147.702 144.964 1.00 22.90 606 LEU A O 1
ATOM 2276 N N . GLY A 1 578 ? 167.666 148.660 144.202 1.00 25.40 607 GLY A N 1
ATOM 2277 C CA . GLY A 1 578 ? 167.308 149.136 145.522 1.00 25.40 607 GLY A CA 1
ATOM 2278 C C . GLY A 1 578 ? 166.332 148.199 146.196 1.00 25.40 607 GLY A C 1
ATOM 2279 O O . GLY A 1 578 ? 165.892 147.218 145.615 1.00 25.40 607 GLY A O 1
ATOM 2280 N N . LEU A 1 579 ? 166.005 148.489 147.450 1.00 27.94 608 LEU A N 1
ATOM 2281 C CA . LEU A 1 579 ? 164.920 147.760 148.092 1.00 27.94 608 LEU A CA 1
ATOM 2282 C C . LEU A 1 579 ? 163.640 148.595 148.057 1.00 27.94 608 LEU A C 1
ATOM 2283 O O . LEU A 1 579 ? 162.912 148.739 149.039 1.00 27.94 608 LEU A O 1
ATOM 2288 N N . LEU A 1 580 ? 163.326 149.100 146.870 1.00 23.60 609 LEU A N 1
ATOM 2289 C CA . LEU A 1 580 ? 162.097 149.851 146.664 1.00 23.60 609 LEU A CA 1
ATOM 2290 C C . LEU A 1 580 ? 161.220 149.136 145.654 1.00 23.60 609 LEU A C 1
ATOM 2291 O O . LEU A 1 580 ? 161.709 148.410 144.793 1.00 23.60 609 LEU A O 1
ATOM 2296 N N . ARG A 1 581 ? 159.917 149.356 145.769 1.00 19.48 610 ARG A N 1
ATOM 2297 C CA . ARG A 1 581 ? 158.913 148.711 144.927 1.00 19.48 610 ARG A CA 1
ATOM 2298 C C . ARG A 1 581 ? 158.259 149.774 144.061 1.00 19.48 610 ARG A C 1
ATOM 2299 O O . ARG A 1 581 ? 157.206 150.315 144.410 1.00 19.48 610 ARG A O 1
ATOM 2307 N N . PRO A 1 582 ? 158.861 150.098 142.920 1.00 28.15 611 PRO A N 1
ATOM 2308 C CA . PRO A 1 582 ? 158.396 151.261 142.158 1.00 28.15 611 PRO A CA 1
ATOM 2309 C C . PRO A 1 582 ? 157.114 151.045 141.378 1.00 28.15 611 PRO A C 1
ATOM 2310 O O . PRO A 1 582 ? 156.279 151.948 141.340 1.00 28.15 611 PRO A O 1
ATOM 2314 N N . LEU A 1 583 ? 156.928 149.893 140.735 1.00 17.37 612 LEU A N 1
ATOM 2315 C CA . LEU A 1 583 ? 155.729 149.689 139.927 1.00 17.37 612 LEU A CA 1
ATOM 2316 C C . LEU A 1 583 ? 154.487 149.553 140.797 1.00 17.37 612 LEU A C 1
ATOM 2317 O O . LEU A 1 583 ? 153.551 150.345 140.689 1.00 17.37 612 LEU A O 1
ATOM 2322 N N . THR A 1 584 ? 154.449 148.543 141.649 1.00 25.73 613 THR A N 1
ATOM 2323 C CA . THR A 1 584 ? 153.395 148.395 142.639 1.00 25.73 613 THR A CA 1
ATOM 2324 C C . THR A 1 584 ? 154.006 148.806 143.959 1.00 25.73 613 THR A C 1
ATOM 2325 O O . THR A 1 584 ? 155.171 148.507 144.212 1.00 25.73 613 THR A O 1
ATOM 2329 N N . SER A 1 585 ? 153.255 149.494 144.797 1.00 22.66 614 SER A N 1
ATOM 2330 C CA . SER A 1 585 ? 153.793 149.826 146.106 1.00 22.66 614 SER A CA 1
ATOM 2331 C C . SER A 1 585 ? 153.330 148.792 147.126 1.00 22.66 614 SER A C 1
ATOM 2332 O O . SER A 1 585 ? 152.747 149.115 148.149 1.00 22.66 614 SER A O 1
ATOM 2335 N N . TRP A 1 586 ? 153.612 147.526 146.828 1.00 25.17 615 TRP A N 1
ATOM 2336 C CA . TRP A 1 586 ? 153.033 146.433 147.595 1.00 25.17 615 TRP A CA 1
ATOM 2337 C C . TRP A 1 586 ? 153.613 146.388 148.996 1.00 25.17 615 TRP A C 1
ATOM 2338 O O . TRP A 1 586 ? 154.734 146.832 149.236 1.00 25.17 615 TRP A O 1
ATOM 2349 N N . GLN A 1 587 ? 152.829 145.876 149.936 1.00 31.45 616 GLN A N 1
ATOM 2350 C CA . GLN A 1 587 ? 153.253 145.849 151.320 1.00 31.45 616 GLN A CA 1
ATOM 2351 C C . GLN A 1 587 ? 152.807 144.569 151.994 1.00 31.45 616 GLN A C 1
ATOM 2352 O O . GLN A 1 587 ? 151.872 143.904 151.551 1.00 31.45 616 GLN A O 1
ATOM 2358 N N . GLU A 1 588 ? 153.516 144.231 153.066 1.00 35.16 617 GLU A N 1
ATOM 2359 C CA . GLU A 1 588 ? 153.219 143.033 153.831 1.00 35.16 617 GLU A CA 1
ATOM 2360 C C . GLU A 1 588 ? 152.002 143.258 154.708 1.00 35.16 617 GLU A C 1
ATOM 2361 O O . GLU A 1 588 ? 151.866 144.302 155.348 1.00 35.16 617 GLU A O 1
ATOM 2367 N N . ALA A 1 589 ? 151.119 142.265 154.738 1.00 42.92 618 ALA A N 1
ATOM 2368 C CA . ALA A 1 589 ? 149.870 142.353 155.484 1.00 42.92 618 ALA A CA 1
ATOM 2369 C C . ALA A 1 589 ? 149.085 143.593 155.076 1.00 42.92 618 ALA A C 1
ATOM 2370 O O . ALA A 1 589 ? 148.694 144.408 155.912 1.00 42.92 618 ALA A O 1
ATOM 2372 N N . GLY A 1 590 ? 148.865 143.746 153.777 1.00 43.90 619 GLY A N 1
ATOM 2373 C CA . GLY A 1 590 ? 148.171 144.920 153.290 1.00 43.90 619 GLY A CA 1
ATOM 2374 C C . GLY A 1 590 ? 147.898 144.801 151.811 1.00 43.90 619 GLY A C 1
ATOM 2375 O O . GLY A 1 590 ? 147.776 143.707 151.260 1.00 43.90 619 GLY A O 1
ATOM 2376 N N . VAL A 1 591 ? 147.811 145.958 151.170 1.00 35.98 620 VAL A N 1
ATOM 2377 C CA . VAL A 1 591 ? 147.462 146.000 149.763 1.00 35.98 620 VAL A CA 1
ATOM 2378 C C . VAL A 1 591 ? 148.550 146.710 148.968 1.00 35.98 620 VAL A C 1
ATOM 2379 O O . VAL A 1 591 ? 149.467 147.318 149.513 1.00 35.98 620 VAL A O 1
ATOM 2383 N N . CYS A 1 592 ? 148.424 146.626 147.648 1.00 32.72 621 CYS A N 1
ATOM 2384 C CA . CYS A 1 592 ? 149.286 147.305 146.697 1.00 32.72 621 CYS A CA 1
ATOM 2385 C C . CYS A 1 592 ? 148.436 148.270 145.896 1.00 32.72 621 CYS A C 1
ATOM 2386 O O . CYS A 1 592 ? 147.230 148.068 145.766 1.00 32.72 621 CYS A O 1
ATOM 2389 N N . LYS A 1 593 ? 149.057 149.318 145.379 1.00 26.45 622 LYS A N 1
ATOM 2390 C CA . LYS A 1 593 ? 148.378 150.336 144.594 1.00 26.45 622 LYS A CA 1
ATOM 2391 C C . LYS A 1 593 ? 149.305 150.792 143.488 1.00 26.45 622 LYS A C 1
ATOM 2392 O O . LYS A 1 593 ? 150.305 151.453 143.762 1.00 26.45 622 LYS A O 1
ATOM 2398 N N . GLY A 1 594 ? 148.971 150.474 142.249 1.00 19.61 623 GLY A N 1
ATOM 2399 C CA . GLY A 1 594 ? 149.837 150.757 141.126 1.00 19.61 623 GLY A CA 1
ATOM 2400 C C . GLY A 1 594 ? 149.581 152.113 140.516 1.00 19.61 623 GLY A C 1
ATOM 2401 O O . GLY A 1 594 ? 148.745 152.887 140.979 1.00 19.61 623 GLY A O 1
ATOM 2402 N N . LEU A 1 595 ? 150.304 152.394 139.443 1.00 19.70 624 LEU A N 1
ATOM 2403 C CA . LEU A 1 595 ? 150.136 153.646 138.732 1.00 19.70 624 LEU A CA 1
ATOM 2404 C C . LEU A 1 595 ? 148.729 153.727 138.148 1.00 19.70 624 LEU A C 1
ATOM 2405 O O . LEU A 1 595 ? 147.963 152.768 138.196 1.00 19.70 624 LEU A O 1
ATOM 2410 N N . ASP A 1 596 ? 148.388 154.889 137.588 1.00 23.35 625 ASP A N 1
ATOM 2411 C CA . ASP A 1 596 ? 146.991 155.168 137.257 1.00 23.35 625 ASP A CA 1
ATOM 2412 C C . ASP A 1 596 ? 146.422 154.138 136.305 1.00 23.35 625 ASP A C 1
ATOM 2413 O O . ASP A 1 596 ? 145.241 153.786 136.385 1.00 23.35 625 ASP A O 1
ATOM 2418 N N . TRP A 1 597 ? 147.241 153.653 135.392 1.00 21.71 626 TRP A N 1
ATOM 2419 C CA . TRP A 1 597 ? 146.766 152.988 134.200 1.00 21.71 626 TRP A CA 1
ATOM 2420 C C . TRP A 1 597 ? 146.948 151.480 134.226 1.00 21.71 626 TRP A C 1
ATOM 2421 O O . TRP A 1 597 ? 146.906 150.859 133.168 1.00 21.71 626 TRP A O 1
ATOM 2432 N N . THR A 1 598 ? 147.076 150.866 135.402 1.00 27.08 627 THR A N 1
ATOM 2433 C CA . THR A 1 598 ? 147.732 149.572 135.502 1.00 27.08 627 THR A CA 1
ATOM 2434 C C . THR A 1 598 ? 146.851 148.406 135.924 1.00 27.08 627 THR A C 1
ATOM 2435 O O . THR A 1 598 ? 147.400 147.398 136.364 1.00 27.08 627 THR A O 1
ATOM 2439 N N . TRP A 1 599 ? 145.537 148.463 135.782 1.00 44.15 628 TRP A N 1
ATOM 2440 C CA . TRP A 1 599 ? 144.706 147.303 136.117 1.00 44.15 628 TRP A CA 1
ATOM 2441 C C . TRP A 1 599 ? 144.966 146.838 137.542 1.00 44.15 628 TRP A C 1
ATOM 2442 O O . TRP A 1 599 ? 145.500 145.760 137.770 1.00 44.15 628 TRP A O 1
ATOM 2453 N N . ASN A 1 600 ? 144.617 147.681 138.506 1.00 34.57 629 ASN A N 1
ATOM 2454 C CA . ASN A 1 600 ? 144.949 147.375 139.890 1.00 34.57 629 ASN A CA 1
ATOM 2455 C C . ASN A 1 600 ? 144.155 146.197 140.431 1.00 34.57 629 ASN A C 1
ATOM 2456 O O . ASN A 1 600 ? 144.580 145.559 141.396 1.00 34.57 629 ASN A O 1
ATOM 2461 N N . ASP A 1 601 ? 143.008 145.887 139.843 1.00 33.63 630 ASP A N 1
ATOM 2462 C CA . ASP A 1 601 ? 142.242 144.749 140.331 1.00 33.63 630 ASP A CA 1
ATOM 2463 C C . ASP A 1 601 ? 142.866 143.438 139.897 1.00 33.63 630 ASP A C 1
ATOM 2464 O O . ASP A 1 601 ? 142.496 142.374 140.394 1.00 33.63 630 ASP A O 1
ATOM 2469 N N . TRP A 1 602 ? 143.800 143.490 138.957 1.00 44.15 631 TRP A N 1
ATOM 2470 C CA . TRP A 1 602 ? 144.612 142.321 138.664 1.00 44.15 631 TRP A CA 1
ATOM 2471 C C . TRP A 1 602 ? 145.752 142.200 139.654 1.00 44.15 631 TRP A C 1
ATOM 2472 O O . TRP A 1 602 ? 146.087 141.101 140.096 1.00 44.15 631 TRP A O 1
ATOM 2483 N N . LEU A 1 603 ? 146.351 143.326 140.028 1.00 44.15 632 LEU A N 1
ATOM 2484 C CA . LEU A 1 603 ? 147.484 143.299 140.935 1.00 44.15 632 LEU A CA 1
ATOM 2485 C C . LEU A 1 603 ? 147.056 142.952 142.351 1.00 44.15 632 LEU A C 1
ATOM 2486 O O . LEU A 1 603 ? 147.862 142.470 143.147 1.00 44.15 632 LEU A O 1
ATOM 2491 N N . LEU A 1 604 ? 145.799 143.205 142.696 1.00 30.77 633 LEU A N 1
ATOM 2492 C CA . LEU A 1 604 ? 145.327 142.813 144.016 1.00 30.77 633 LEU A CA 1
ATOM 2493 C C . LEU A 1 604 ? 145.023 141.325 144.080 1.00 30.77 633 LEU A C 1
ATOM 2494 O O . LEU A 1 604 ? 144.703 140.798 145.148 1.00 30.77 633 LEU A O 1
ATOM 2499 N N . ALA A 1 605 ? 145.115 140.629 142.952 1.00 27.54 634 ALA A N 1
ATOM 2500 C CA . ALA A 1 605 ? 144.705 139.232 142.917 1.00 27.54 634 ALA A CA 1
ATOM 2501 C C . ALA A 1 605 ? 145.899 138.294 142.851 1.00 27.54 634 ALA A C 1
ATOM 2502 O O . ALA A 1 605 ? 145.736 137.075 142.947 1.00 27.54 634 ALA A O 1
ATOM 2504 N N . GLN A 1 606 ? 147.099 138.828 142.652 1.00 29.71 635 GLN A N 1
ATOM 2505 C CA . GLN A 1 606 ? 148.286 137.991 142.638 1.00 29.71 635 GLN A CA 1
ATOM 2506 C C . GLN A 1 606 ? 148.960 138.000 144.000 1.00 29.71 635 GLN A C 1
ATOM 2507 O O . GLN A 1 606 ? 148.623 138.793 144.876 1.00 29.71 635 GLN A O 1
ATOM 2513 N N . THR A 1 607 ? 149.928 137.105 144.167 1.00 23.39 636 THR A N 1
ATOM 2514 C CA . THR A 1 607 ? 150.635 136.914 145.420 1.00 23.39 636 THR A CA 1
ATOM 2515 C C . THR A 1 607 ? 151.858 137.810 145.485 1.00 23.39 636 THR A C 1
ATOM 2516 O O . THR A 1 607 ? 152.155 138.551 144.559 1.00 23.39 636 THR A O 1
ATOM 2520 N N . GLU A 1 608 ? 152.587 137.720 146.596 1.00 26.07 637 GLU A N 1
ATOM 2521 C CA . GLU A 1 608 ? 153.689 138.645 146.832 1.00 26.07 637 GLU A CA 1
ATOM 2522 C C . GLU A 1 608 ? 154.909 138.304 145.993 1.00 26.07 637 GLU A C 1
ATOM 2523 O O . GLU A 1 608 ? 155.699 139.186 145.654 1.00 26.07 637 GLU A O 1
ATOM 2529 N N . ARG A 1 609 ? 155.086 137.032 145.657 1.00 23.54 638 ARG A N 1
ATOM 2530 C CA . ARG A 1 609 ? 156.192 136.637 144.796 1.00 23.54 638 ARG A CA 1
ATOM 2531 C C . ARG A 1 609 ? 156.056 137.256 143.417 1.00 23.54 638 ARG A C 1
ATOM 2532 O O . ARG A 1 609 ? 157.013 137.806 142.867 1.00 23.54 638 ARG A O 1
ATOM 2540 N N . VAL A 1 610 ? 154.858 137.182 142.848 1.00 19.10 639 VAL A N 1
ATOM 2541 C CA . VAL A 1 610 ? 154.613 137.703 141.512 1.00 19.10 639 VAL A CA 1
ATOM 2542 C C . VAL A 1 610 ? 154.769 139.212 141.489 1.00 19.10 639 VAL A C 1
ATOM 2543 O O . VAL A 1 610 ? 155.393 139.784 140.588 1.00 19.10 639 VAL A O 1
ATOM 2547 N N . VAL A 1 611 ? 154.216 139.879 142.487 1.00 22.58 640 VAL A N 1
ATOM 2548 C CA . VAL A 1 611 ? 154.284 141.326 142.546 1.00 22.58 640 VAL A CA 1
ATOM 2549 C C . VAL A 1 611 ? 155.717 141.788 142.740 1.00 22.58 640 VAL A C 1
ATOM 2550 O O . VAL A 1 611 ? 156.152 142.779 142.143 1.00 22.58 640 VAL A O 1
ATOM 2554 N N . ASP A 1 612 ? 156.499 141.070 143.535 1.00 32.08 641 ASP A N 1
ATOM 2555 C CA . ASP A 1 612 ? 157.877 141.506 143.711 1.00 32.08 641 ASP A CA 1
ATOM 2556 C C . ASP A 1 612 ? 158.717 141.173 142.484 1.00 32.08 641 ASP A C 1
ATOM 2557 O O . ASP A 1 612 ? 159.722 141.832 142.221 1.00 32.08 641 ASP A O 1
ATOM 2562 N N . LEU A 1 613 ? 158.328 140.160 141.711 1.00 23.69 642 LEU A N 1
ATOM 2563 C CA . LEU A 1 613 ? 158.970 139.944 140.417 1.00 23.69 642 LEU A CA 1
ATOM 2564 C C . LEU A 1 613 ? 158.720 141.094 139.460 1.00 23.69 642 LEU A C 1
ATOM 2565 O O . LEU A 1 613 ? 159.626 141.512 138.736 1.00 23.69 642 LEU A O 1
ATOM 2570 N N . LEU A 1 614 ? 157.487 141.570 139.387 1.00 44.15 643 LEU A N 1
ATOM 2571 C CA . LEU A 1 614 ? 157.217 142.771 138.609 1.00 44.15 643 LEU A CA 1
ATOM 2572 C C . LEU A 1 614 ? 158.110 143.924 139.046 1.00 44.15 643 LEU A C 1
ATOM 2573 O O . LEU A 1 614 ? 158.664 144.645 138.208 1.00 44.15 643 LEU A O 1
ATOM 2578 N N . GLU A 1 615 ? 158.277 144.109 140.355 1.00 21.79 644 GLU A N 1
ATOM 2579 C CA . GLU A 1 615 ? 159.191 145.146 140.832 1.00 21.79 644 GLU A CA 1
ATOM 2580 C C . GLU A 1 615 ? 160.608 144.934 140.339 1.00 21.79 644 GLU A C 1
ATOM 2581 O O . GLU A 1 615 ? 161.248 145.868 139.849 1.00 21.79 644 GLU A O 1
ATOM 2587 N N . ILE A 1 616 ? 161.139 143.731 140.502 1.00 44.15 645 ILE A N 1
ATOM 2588 C CA . ILE A 1 616 ? 162.537 143.516 140.168 1.00 44.15 645 ILE A CA 1
ATOM 2589 C C . ILE A 1 616 ? 162.749 143.633 138.672 1.00 44.15 645 ILE A C 1
ATOM 2590 O O . ILE A 1 616 ? 163.813 144.052 138.220 1.00 44.15 645 ILE A O 1
ATOM 2595 N N . SER A 1 617 ? 161.734 143.307 137.877 1.00 33.15 646 SER A N 1
ATOM 2596 C CA . SER A 1 617 ? 161.872 143.426 136.433 1.00 33.15 646 SER A CA 1
ATOM 2597 C C . SER A 1 617 ? 161.911 144.883 136.005 1.00 33.15 646 SER A C 1
ATOM 2598 O O . SER A 1 617 ? 162.767 145.281 135.205 1.00 33.15 646 SER A O 1
ATOM 2601 N N . THR A 1 618 ? 161.006 145.707 136.532 1.00 18.47 647 THR A N 1
ATOM 2602 C CA . THR A 1 618 ? 161.082 147.117 136.177 1.00 18.47 647 THR A CA 1
ATOM 2603 C C . THR A 1 618 ? 162.384 147.724 136.647 1.00 18.47 647 THR A C 1
ATOM 2604 O O . THR A 1 618 ? 162.965 148.557 135.957 1.00 18.47 647 THR A O 1
ATOM 2608 N N . LEU A 1 619 ? 162.877 147.308 137.806 1.00 30.87 648 LEU A N 1
ATOM 2609 C CA . LEU A 1 619 ? 164.149 147.843 138.277 1.00 30.87 648 LEU A CA 1
ATOM 2610 C C . LEU A 1 619 ? 165.303 147.368 137.412 1.00 30.87 648 LEU A C 1
ATOM 2611 O O . LEU A 1 619 ? 166.303 148.070 137.259 1.00 30.87 648 LEU A O 1
ATOM 2616 N N . ARG A 1 620 ? 165.198 146.167 136.861 1.00 23.12 649 ARG A N 1
ATOM 2617 C CA . ARG A 1 620 ? 166.263 145.656 136.016 1.00 23.12 649 ARG A CA 1
ATOM 2618 C C . ARG A 1 620 ? 166.341 146.422 134.713 1.00 23.12 649 ARG A C 1
ATOM 2619 O O . ARG A 1 620 ? 167.433 146.672 134.200 1.00 23.12 649 ARG A O 1
ATOM 2627 N N . MET A 1 621 ? 165.191 146.786 134.146 1.00 20.14 650 MET A N 1
ATOM 2628 C CA . MET A 1 621 ? 165.210 147.556 132.906 1.00 20.14 650 MET A CA 1
ATOM 2629 C C . MET A 1 621 ? 165.659 148.987 133.145 1.00 20.14 650 MET A C 1
ATOM 2630 O O . MET A 1 621 ? 166.349 149.573 132.312 1.00 20.14 650 MET A O 1
ATOM 2635 N N . ALA A 1 622 ? 165.286 149.563 134.282 1.00 20.17 651 ALA A N 1
ATOM 2636 C CA . ALA A 1 622 ? 165.653 150.939 134.583 1.00 20.17 651 ALA A CA 1
ATOM 2637 C C . ALA A 1 622 ? 167.149 151.087 134.752 1.00 20.17 651 ALA A C 1
ATOM 2638 O O . ALA A 1 622 ? 167.684 152.193 134.678 1.00 20.17 651 ALA A O 1
ATOM 2640 N N . LYS A 1 623 ? 167.835 149.986 135.009 1.00 23.21 652 LYS A N 1
ATOM 2641 C CA . LYS A 1 623 ? 169.282 150.027 135.127 1.00 23.21 652 LYS A CA 1
ATOM 2642 C C . LYS A 1 623 ? 169.936 150.124 133.762 1.00 23.21 652 LYS A C 1
ATOM 2643 O O . LYS A 1 623 ? 171.115 150.468 133.654 1.00 23.21 652 LYS A O 1
ATOM 2649 N N . ASP A 1 624 ? 169.191 149.814 132.705 1.00 27.41 653 ASP A N 1
ATOM 2650 C CA . ASP A 1 624 ? 169.719 149.903 131.351 1.00 27.41 653 ASP A CA 1
ATOM 2651 C C . ASP A 1 624 ? 169.362 151.205 130.659 1.00 27.41 653 ASP A C 1
ATOM 2652 O O . ASP A 1 624 ? 169.731 151.391 129.498 1.00 27.41 653 ASP A O 1
ATOM 2657 N N . GLY A 1 625 ? 168.670 152.105 131.339 1.00 26.35 654 GLY A N 1
ATOM 2658 C CA . GLY A 1 625 ? 168.226 153.336 130.744 1.00 26.35 654 GLY A CA 1
ATOM 2659 C C . GLY A 1 625 ? 166.839 153.291 130.164 1.00 26.35 654 GLY A C 1
ATOM 2660 O O . GLY A 1 625 ? 166.358 154.317 129.681 1.00 26.35 654 GLY A O 1
ATOM 2661 N N . ILE A 1 626 ? 166.175 152.152 130.213 1.00 27.91 655 ILE A N 1
ATOM 2662 C CA . ILE A 1 626 ? 164.857 151.985 129.631 1.00 27.91 655 ILE A CA 1
ATOM 2663 C C . ILE A 1 626 ? 163.830 152.152 130.729 1.00 27.91 655 ILE A C 1
ATOM 2664 O O . ILE A 1 626 ? 164.019 151.661 131.841 1.00 27.91 655 ILE A O 1
ATOM 2669 N N . ASP A 1 627 ? 162.752 152.853 130.432 1.00 12.56 656 ASP A N 1
ATOM 2670 C CA . ASP A 1 627 ? 161.629 152.942 131.342 1.00 12.56 656 ASP A CA 1
ATOM 2671 C C . ASP A 1 627 ? 160.485 152.111 130.804 1.00 12.56 656 ASP A C 1
ATOM 2672 O O . ASP A 1 627 ? 159.791 152.533 129.881 1.00 12.56 656 ASP A O 1
ATOM 2677 N N . SER A 1 628 ? 160.291 150.941 131.382 1.00 27.80 657 SER A N 1
ATOM 2678 C CA . SER A 1 628 ? 159.075 150.197 131.159 1.00 27.80 657 SER A CA 1
ATOM 2679 C C . SER A 1 628 ? 157.886 151.087 131.471 1.00 27.80 657 SER A C 1
ATOM 2680 O O . SER A 1 628 ? 158.000 152.083 132.182 1.00 27.80 657 SER A O 1
ATOM 2683 N N . GLY A 1 629 ? 156.740 150.724 130.948 1.00 16.80 658 GLY A N 1
ATOM 2684 C CA . GLY A 1 629 ? 155.578 151.562 130.977 1.00 16.80 658 GLY A CA 1
ATOM 2685 C C . GLY A 1 629 ? 155.481 152.456 129.776 1.00 16.80 658 GLY A C 1
ATOM 2686 O O . GLY A 1 629 ? 154.394 152.921 129.447 1.00 16.80 658 GLY A O 1
ATOM 2687 N N . PHE A 1 630 ? 156.600 152.689 129.112 1.00 19.48 659 PHE A N 1
ATOM 2688 C CA . PHE A 1 630 ? 156.671 153.507 127.923 1.00 19.48 659 PHE A CA 1
ATOM 2689 C C . PHE A 1 630 ? 157.450 152.821 126.818 1.00 19.48 659 PHE A C 1
ATOM 2690 O O . PHE A 1 630 ? 157.709 153.434 125.783 1.00 19.48 659 PHE A O 1
ATOM 2698 N N . LYS A 1 631 ? 157.802 151.558 127.006 1.00 20.11 660 LYS A N 1
ATOM 2699 C CA . LYS A 1 631 ? 158.349 150.700 125.973 1.00 20.11 660 LYS A CA 1
ATOM 2700 C C . LYS A 1 631 ? 157.585 149.391 126.002 1.00 20.11 660 LYS A C 1
ATOM 2701 O O . LYS A 1 631 ? 157.169 148.933 127.062 1.00 20.11 660 LYS A O 1
ATOM 2707 N N . ALA A 1 632 ? 157.387 148.791 124.841 1.00 16.45 661 ALA A N 1
ATOM 2708 C CA . ALA A 1 632 ? 156.512 147.635 124.715 1.00 16.45 661 ALA A CA 1
ATOM 2709 C C . ALA A 1 632 ? 157.294 146.354 124.934 1.00 16.45 661 ALA A C 1
ATOM 2710 O O . ALA A 1 632 ? 158.207 146.046 124.167 1.00 16.45 661 ALA A O 1
ATOM 2712 N N . CYS A 1 633 ? 156.931 145.607 125.970 1.00 22.32 662 CYS A N 1
ATOM 2713 C CA . CYS A 1 633 ? 157.489 144.285 126.179 1.00 22.32 662 CYS A CA 1
ATOM 2714 C C . CYS A 1 633 ? 156.517 143.446 126.996 1.00 22.32 662 CYS A C 1
ATOM 2715 O O . CYS A 1 633 ? 155.610 143.965 127.639 1.00 22.32 662 CYS A O 1
ATOM 2718 N N . ILE A 1 634 ? 156.709 142.134 126.944 1.00 26.74 663 ILE A N 1
ATOM 2719 C CA . ILE A 1 634 ? 155.905 141.172 127.683 1.00 26.74 663 ILE A CA 1
ATOM 2720 C C . ILE A 1 634 ? 156.820 140.447 128.655 1.00 26.74 663 ILE A C 1
ATOM 2721 O O . ILE A 1 634 ? 157.985 140.196 128.342 1.00 26.74 663 ILE A O 1
ATOM 2726 N N . TRP A 1 635 ? 156.302 140.121 129.837 1.00 44.15 664 TRP A N 1
ATOM 2727 C CA . TRP A 1 635 ? 157.027 139.372 130.855 1.00 44.15 664 TRP A CA 1
ATOM 2728 C C . TRP A 1 635 ? 156.199 138.165 131.253 1.00 44.15 664 TRP A C 1
ATOM 2729 O O . TRP A 1 635 ? 155.001 138.296 131.494 1.00 44.15 664 TRP A O 1
ATOM 2740 N N . ASN A 1 636 ? 156.828 136.992 131.316 1.00 25.18 665 ASN A N 1
ATOM 2741 C CA . ASN A 1 636 ? 156.138 135.808 131.824 1.00 25.18 665 ASN A CA 1
ATOM 2742 C C . ASN A 1 636 ? 156.600 135.448 133.228 1.00 25.18 665 ASN A C 1
ATOM 2743 O O . ASN A 1 636 ? 157.424 134.552 133.402 1.00 25.18 665 ASN A O 1
ATOM 2748 N N . VAL A 1 637 ? 156.074 136.121 134.243 1.00 20.74 666 VAL A N 1
ATOM 2749 C CA . VAL A 1 637 ? 156.634 136.074 135.588 1.00 20.74 666 VAL A CA 1
ATOM 2750 C C . VAL A 1 637 ? 156.299 134.806 136.351 1.00 20.74 666 VAL A C 1
ATOM 2751 O O . VAL A 1 637 ? 156.449 134.768 137.570 1.00 20.74 666 VAL A O 1
ATOM 2755 N N . SER A 1 638 ? 155.777 133.787 135.685 1.00 19.81 667 SER A N 1
ATOM 2756 C CA . SER A 1 638 ? 155.334 132.587 136.377 1.00 19.81 667 SER A CA 1
ATOM 2757 C C . SER A 1 638 ? 156.463 131.740 136.937 1.00 19.81 667 SER A C 1
ATOM 2758 O O . SER A 1 638 ? 156.186 130.727 137.572 1.00 19.81 667 SER A O 1
ATOM 2761 N N . GLN A 1 639 ? 157.715 132.112 136.737 1.00 24.76 668 GLN A N 1
ATOM 2762 C CA . GLN A 1 639 ? 158.819 131.258 137.133 1.00 24.76 668 GLN A CA 1
ATOM 2763 C C . GLN A 1 639 ? 159.709 132.003 138.108 1.00 24.76 668 GLN A C 1
ATOM 2764 O O . GLN A 1 639 ? 159.354 133.058 138.627 1.00 24.76 668 GLN A O 1
ATOM 2770 N N . ASN A 1 640 ? 160.877 131.441 138.366 1.00 29.57 669 ASN A N 1
ATOM 2771 C CA . ASN A 1 640 ? 161.751 131.989 139.384 1.00 29.57 669 ASN A CA 1
ATOM 2772 C C . ASN A 1 640 ? 162.428 133.252 138.884 1.00 29.57 669 ASN A C 1
ATOM 2773 O O . ASN A 1 640 ? 162.422 133.546 137.694 1.00 29.57 669 ASN A O 1
ATOM 2778 N N . VAL A 1 641 ? 163.031 134.000 139.806 1.00 27.50 670 VAL A N 1
ATOM 2779 C CA . VAL A 1 641 ? 163.636 135.276 139.439 1.00 27.50 670 VAL A CA 1
ATOM 2780 C C . VAL A 1 641 ? 164.981 135.077 138.773 1.00 27.50 670 VAL A C 1
ATOM 2781 O O . VAL A 1 641 ? 165.455 135.957 138.053 1.00 27.50 670 VAL A O 1
ATOM 2785 N N . ASP A 1 642 ? 165.629 133.938 139.005 1.00 32.67 671 ASP A N 1
ATOM 2786 C CA . ASP A 1 642 ? 166.966 133.738 138.458 1.00 32.67 671 ASP A CA 1
ATOM 2787 C C . ASP A 1 642 ? 166.905 133.231 137.026 1.00 32.67 671 ASP A C 1
ATOM 2788 O O . ASP A 1 642 ? 167.771 133.551 136.210 1.00 32.67 671 ASP A O 1
ATOM 2793 N N . ARG A 1 643 ? 165.896 132.428 136.703 1.00 29.88 672 ARG A N 1
ATOM 2794 C CA . ARG A 1 643 ? 165.707 131.949 135.336 1.00 29.88 672 ARG A CA 1
ATOM 2795 C C . ARG A 1 643 ? 164.626 132.773 134.637 1.00 29.88 672 ARG A C 1
ATOM 2796 O O . ARG A 1 643 ? 163.570 132.283 134.246 1.00 29.88 672 ARG A O 1
ATOM 2804 N N . GLN A 1 644 ? 164.924 134.052 134.452 1.00 34.27 673 GLN A N 1
ATOM 2805 C CA . GLN A 1 644 ? 163.951 135.016 133.949 1.00 34.27 673 GLN A CA 1
ATOM 2806 C C . GLN A 1 644 ? 164.600 135.868 132.865 1.00 34.27 673 GLN A C 1
ATOM 2807 O O . GLN A 1 644 ? 165.188 136.907 133.152 1.00 34.27 673 GLN A O 1
ATOM 2813 N N . THR A 1 645 ? 164.475 135.443 131.615 1.00 41.67 674 THR A N 1
ATOM 2814 C CA . THR A 1 645 ? 164.863 136.279 130.480 1.00 41.67 674 THR A CA 1
ATOM 2815 C C . THR A 1 645 ? 163.587 136.662 129.729 1.00 41.67 674 THR A C 1
ATOM 2816 O O . THR A 1 645 ? 163.180 135.988 128.777 1.00 41.67 674 THR A O 1
ATOM 2820 N N . GLY A 1 646 ? 162.963 137.760 130.178 1.00 38.54 675 GLY A N 1
ATOM 2821 C CA . GLY A 1 646 ? 161.686 138.179 129.625 1.00 38.54 675 GLY A CA 1
ATOM 2822 C C . GLY A 1 646 ? 161.726 138.318 128.121 1.00 38.54 675 GLY A C 1
ATOM 2823 O O . GLY A 1 646 ? 160.851 137.816 127.420 1.00 38.54 675 GLY A O 1
ATOM 2824 N N . SER A 1 647 ? 162.719 139.037 127.608 1.00 44.75 676 SER A N 1
ATOM 2825 C CA . SER A 1 647 ? 163.119 138.937 126.210 1.00 44.75 676 SER A CA 1
ATOM 2826 C C . SER A 1 647 ? 164.384 139.746 126.008 1.00 44.75 676 SER A C 1
ATOM 2827 O O . SER A 1 647 ? 164.438 140.931 126.347 1.00 44.75 676 SER A O 1
ATOM 2830 N N . SER A 1 648 ? 165.390 139.100 125.424 1.00 48.04 677 SER A N 1
ATOM 2831 C CA . SER A 1 648 ? 166.631 139.805 125.134 1.00 48.04 677 SER A CA 1
ATOM 2832 C C . SER A 1 648 ? 166.383 140.960 124.174 1.00 48.04 677 SER A C 1
ATOM 2833 O O . SER A 1 648 ? 167.052 141.994 124.251 1.00 48.04 677 SER A O 1
ATOM 2836 N N . LYS A 1 649 ? 165.412 140.808 123.279 1.00 44.49 678 LYS A N 1
ATOM 2837 C CA . LYS A 1 649 ? 165.014 141.855 122.359 1.00 44.49 678 LYS A CA 1
ATOM 2838 C C . LYS A 1 649 ? 163.537 142.154 122.550 1.00 44.49 678 LYS A C 1
ATOM 2839 O O . LYS A 1 649 ? 162.702 141.254 122.520 1.00 44.49 678 LYS A O 1
ATOM 2845 N N . THR A 1 650 ? 163.223 143.440 122.711 1.00 30.10 679 THR A N 1
ATOM 2846 C CA . THR A 1 650 ? 161.940 143.843 123.280 1.00 30.10 679 THR A CA 1
ATOM 2847 C C . THR A 1 650 ? 160.758 143.467 122.398 1.00 30.10 679 THR A C 1
ATOM 2848 O O . THR A 1 650 ? 159.639 143.322 122.892 1.00 30.10 679 THR A O 1
ATOM 2852 N N . ALA A 1 651 ? 160.965 143.332 121.095 1.00 24.74 680 ALA A N 1
ATOM 2853 C CA . ALA A 1 651 ? 159.828 143.084 120.218 1.00 24.74 680 ALA A CA 1
ATOM 2854 C C . ALA A 1 651 ? 159.309 141.662 120.351 1.00 24.74 680 ALA A C 1
ATOM 2855 O O . ALA A 1 651 ? 158.212 141.358 119.886 1.00 24.74 680 ALA A O 1
ATOM 2857 N N . LEU A 1 652 ? 160.075 140.776 120.976 1.00 24.01 681 LEU A N 1
ATOM 2858 C CA . LEU A 1 652 ? 159.670 139.380 121.072 1.00 24.01 681 LEU A CA 1
ATOM 2859 C C . LEU A 1 652 ? 158.710 139.160 122.226 1.00 24.01 681 LEU A C 1
ATOM 2860 O O . LEU A 1 652 ? 158.731 139.882 123.219 1.00 24.01 681 LEU A O 1
ATOM 2865 N N . ALA A 1 653 ? 157.921 138.163 122.115 1.00 19.93 682 ALA A N 1
ATOM 2866 C CA . ALA A 1 653 ? 157.206 137.735 123.286 1.00 19.93 682 ALA A CA 1
ATOM 2867 C C . ALA A 1 653 ? 157.774 136.417 123.771 1.00 19.93 682 ALA A C 1
ATOM 2868 O O . ALA A 1 653 ? 157.955 135.509 122.964 1.00 19.93 682 ALA A O 1
ATOM 2870 N N . PRO A 1 654 ? 158.065 136.261 125.061 1.00 19.43 683 PRO A N 1
ATOM 2871 C CA . PRO A 1 654 ? 158.541 134.969 125.544 1.00 19.43 683 PRO A CA 1
ATOM 2872 C C . PRO A 1 654 ? 157.497 133.895 125.323 1.00 19.43 683 PRO A C 1
ATOM 2873 O O . PRO A 1 654 ? 156.369 134.174 124.930 1.00 19.43 683 PRO A O 1
ATOM 2877 N N . CYS A 1 655 ? 157.886 132.651 125.551 1.00 23.25 684 CYS A N 1
ATOM 2878 C CA . CYS A 1 655 ? 156.934 131.571 125.383 1.00 23.25 684 CYS A CA 1
ATOM 2879 C C . CYS A 1 655 ? 155.767 131.770 126.332 1.00 23.25 684 CYS A C 1
ATOM 2880 O O . CYS A 1 655 ? 155.951 131.933 127.536 1.00 23.25 684 CYS A O 1
ATOM 2883 N N . LEU A 1 656 ? 154.566 131.815 125.778 1.00 19.47 685 LEU A N 1
ATOM 2884 C CA . LEU A 1 656 ? 153.347 131.945 126.562 1.00 19.47 685 LEU A CA 1
ATOM 2885 C C . LEU A 1 656 ? 152.831 130.543 126.840 1.00 19.47 685 LEU A C 1
ATOM 2886 O O . LEU A 1 656 ? 152.158 129.941 126.002 1.00 19.47 685 LEU A O 1
ATOM 2891 N N . THR A 1 657 ? 153.142 130.041 128.021 1.00 24.13 686 THR A N 1
ATOM 2892 C CA . THR A 1 657 ? 152.954 128.652 128.387 1.00 24.13 686 THR A CA 1
ATOM 2893 C C . THR A 1 657 ? 151.539 128.427 128.898 1.00 24.13 686 THR A C 1
ATOM 2894 O O . THR A 1 657 ? 150.786 129.373 129.098 1.00 24.13 686 THR A O 1
ATOM 2898 N N . PRO A 1 658 ? 151.119 127.176 129.091 1.00 26.79 687 PRO A N 1
ATOM 2899 C CA . PRO A 1 658 ? 149.743 126.958 129.559 1.00 26.79 687 PRO A CA 1
ATOM 2900 C C . PRO A 1 658 ? 149.460 127.556 130.917 1.00 26.79 687 PRO A C 1
ATOM 2901 O O . PRO A 1 658 ? 148.334 127.981 131.178 1.00 26.79 687 PRO A O 1
ATOM 2905 N N . ASN A 1 659 ? 150.438 127.570 131.803 1.00 27.21 688 ASN A N 1
ATOM 2906 C CA . ASN A 1 659 ? 150.321 128.216 133.101 1.00 27.21 688 ASN A CA 1
ATOM 2907 C C . ASN A 1 659 ? 151.195 129.450 133.057 1.00 27.21 688 ASN A C 1
ATOM 2908 O O . ASN A 1 659 ? 152.388 129.381 133.354 1.00 27.21 688 ASN A O 1
ATOM 2913 N N . MET A 1 660 ? 150.606 130.575 132.704 1.00 24.52 689 MET A N 1
ATOM 2914 C CA . MET A 1 660 ? 151.395 131.752 132.435 1.00 24.52 689 MET A CA 1
ATOM 2915 C C . MET A 1 660 ? 150.844 132.900 133.245 1.00 24.52 689 MET A C 1
ATOM 2916 O O . MET A 1 660 ? 149.642 132.999 133.477 1.00 24.52 689 MET A O 1
ATOM 2921 N N . ILE A 1 661 ? 151.746 133.758 133.694 1.00 20.95 690 ILE A N 1
ATOM 2922 C CA . ILE A 1 661 ? 151.350 135.018 134.294 1.00 20.95 690 ILE A CA 1
ATOM 2923 C C . ILE A 1 661 ? 151.911 136.114 133.406 1.00 20.95 690 ILE A C 1
ATOM 2924 O O . ILE A 1 661 ? 153.009 136.618 133.660 1.00 20.95 690 ILE A O 1
ATOM 2929 N N . PRO A 1 662 ? 151.205 136.500 132.355 1.00 22.62 691 PRO A N 1
ATOM 2930 C CA . PRO A 1 662 ? 151.775 137.435 131.397 1.00 22.62 691 PRO A CA 1
ATOM 2931 C C . PRO A 1 662 ? 151.459 138.864 131.781 1.00 22.62 691 PRO A C 1
ATOM 2932 O O . PRO A 1 662 ? 150.529 139.136 132.534 1.00 22.62 691 PRO A O 1
ATOM 2936 N N . TRP A 1 663 ? 152.234 139.783 131.247 1.00 44.15 692 TRP A N 1
ATOM 2937 C CA . TRP A 1 663 ? 152.160 141.169 131.653 1.00 44.15 692 TRP A CA 1
ATOM 2938 C C . TRP A 1 663 ? 152.658 142.013 130.502 1.00 44.15 692 TRP A C 1
ATOM 2939 O O . TRP A 1 663 ? 153.829 141.927 130.142 1.00 44.15 692 TRP A O 1
ATOM 2950 N N . VAL A 1 664 ? 151.774 142.793 129.901 1.00 20.61 693 VAL A N 1
ATOM 2951 C CA . VAL A 1 664 ? 152.162 143.740 128.872 1.00 20.61 693 VAL A CA 1
ATOM 2952 C C . VAL A 1 664 ? 152.596 145.014 129.566 1.00 20.61 693 VAL A C 1
ATOM 2953 O O . VAL A 1 664 ? 151.825 145.632 130.303 1.00 20.61 693 VAL A O 1
ATOM 2957 N N . THR A 1 665 ? 153.830 145.412 129.320 1.00 22.26 694 THR A N 1
ATOM 2958 C CA . THR A 1 665 ? 154.389 146.554 130.013 1.00 22.26 694 THR A CA 1
ATOM 2959 C C . THR A 1 665 ? 153.597 147.822 129.734 1.00 22.26 694 THR A C 1
ATOM 2960 O O . THR A 1 665 ? 153.215 148.538 130.658 1.00 22.26 694 THR A O 1
ATOM 2964 N N . ILE A 1 666 ? 153.333 148.114 128.464 1.00 29.73 695 ILE A N 1
ATOM 2965 C CA . ILE A 1 666 ? 152.590 149.319 128.104 1.00 29.73 695 ILE A CA 1
ATOM 2966 C C . ILE A 1 666 ? 151.167 149.267 128.639 1.00 29.73 695 ILE A C 1
ATOM 2967 O O . ILE A 1 666 ? 150.665 150.239 129.206 1.00 29.73 695 ILE A O 1
ATOM 2972 N N . ARG A 1 667 ? 150.477 148.153 128.424 1.00 15.33 696 ARG A N 1
ATOM 2973 C CA . ARG A 1 667 ? 149.072 148.081 128.790 1.00 15.33 696 ARG A CA 1
ATOM 2974 C C . ARG A 1 667 ? 148.900 148.198 130.290 1.00 15.33 696 ARG A C 1
ATOM 2975 O O . ARG A 1 667 ? 147.932 148.796 130.766 1.00 15.33 696 ARG A O 1
ATOM 2983 N N . GLY A 1 668 ? 149.847 147.668 131.047 1.00 22.14 697 GLY A N 1
ATOM 2984 C CA . GLY A 1 668 ? 149.734 147.622 132.478 1.00 22.14 697 GLY A CA 1
ATOM 2985 C C . GLY A 1 668 ? 148.956 146.452 133.002 1.00 22.14 697 GLY A C 1
ATOM 2986 O O . GLY A 1 668 ? 148.600 146.456 134.177 1.00 22.14 697 GLY A O 1
ATOM 2987 N N . GLY A 1 669 ? 148.695 145.441 132.187 1.00 22.47 698 GLY A N 1
ATOM 2988 C CA . GLY A 1 669 ? 147.897 144.321 132.609 1.00 22.47 698 GLY A CA 1
ATOM 2989 C C . GLY A 1 669 ? 148.239 143.070 131.845 1.00 22.47 698 GLY A C 1
ATOM 2990 O O . GLY A 1 669 ? 149.211 143.023 131.100 1.00 22.47 698 GLY A O 1
ATOM 2991 N N . PRO A 1 670 ? 147.423 142.041 131.992 1.00 21.65 699 PRO A N 1
ATOM 2992 C CA . PRO A 1 670 ? 147.757 140.738 131.423 1.00 21.65 699 PRO A CA 1
ATOM 2993 C C . PRO A 1 670 ? 147.494 140.634 129.934 1.00 21.65 699 PRO A C 1
ATOM 2994 O O . PRO A 1 670 ? 146.832 141.476 129.332 1.00 21.65 699 PRO A O 1
ATOM 2998 N N . VAL A 1 671 ? 148.015 139.559 129.345 1.00 18.09 700 VAL A N 1
ATOM 2999 C CA . VAL A 1 671 ? 147.677 139.209 127.977 1.00 18.09 700 VAL A CA 1
ATOM 3000 C C . VAL A 1 671 ? 146.412 138.374 127.984 1.00 18.09 700 VAL A C 1
ATOM 3001 O O . VAL A 1 671 ? 146.413 137.223 128.427 1.00 18.09 700 VAL A O 1
ATOM 3005 N N . THR A 1 672 ? 145.326 138.955 127.498 1.00 22.47 701 THR A N 1
ATOM 3006 C CA . THR A 1 672 ? 144.024 138.312 127.479 1.00 22.47 701 THR A CA 1
ATOM 3007 C C . THR A 1 672 ? 144.061 137.063 126.596 1.00 22.47 701 THR A C 1
ATOM 3008 O O . THR A 1 672 ? 144.921 136.918 125.731 1.00 22.47 701 THR A O 1
ATOM 3012 N N . GLY A 1 673 ? 143.139 136.133 126.851 1.00 21.95 702 GLY A N 1
ATOM 3013 C CA . GLY A 1 673 ? 143.148 134.866 126.135 1.00 21.95 702 GLY A CA 1
ATOM 3014 C C . GLY A 1 673 ? 143.070 135.006 124.625 1.00 21.95 702 GLY A C 1
ATOM 3015 O O . GLY A 1 673 ? 143.690 134.235 123.892 1.00 21.95 702 GLY A O 1
ATOM 3016 N N . ARG A 1 674 ? 142.313 135.985 124.134 1.00 23.16 703 ARG A N 1
ATOM 3017 C CA . ARG A 1 674 ? 142.240 136.193 122.693 1.00 23.16 703 ARG A CA 1
ATOM 3018 C C . ARG A 1 674 ? 143.583 136.610 122.124 1.00 23.16 703 ARG A C 1
ATOM 3019 O O . ARG A 1 674 ? 143.964 136.176 121.035 1.00 23.16 703 ARG A O 1
ATOM 3027 N N . GLU A 1 675 ? 144.302 137.482 122.821 1.00 21.29 704 GLU A N 1
ATOM 3028 C CA . GLU A 1 675 ? 145.603 137.905 122.329 1.00 21.29 704 GLU A CA 1
ATOM 3029 C C . GLU A 1 675 ? 146.597 136.758 122.373 1.00 21.29 704 GLU A C 1
ATOM 3030 O O . GLU A 1 675 ? 147.432 136.601 121.472 1.00 21.29 704 GLU A O 1
ATOM 3036 N N . ALA A 1 676 ? 146.517 135.943 123.418 1.00 19.19 705 ALA A N 1
ATOM 3037 C CA . ALA A 1 676 ? 147.353 134.760 123.496 1.00 19.19 705 ALA A CA 1
ATOM 3038 C C . ALA A 1 676 ? 147.076 133.829 122.338 1.00 19.19 705 ALA A C 1
ATOM 3039 O O . ALA A 1 676 ? 147.978 133.139 121.864 1.00 19.19 705 ALA A O 1
ATOM 3041 N N . LEU A 1 677 ? 145.829 133.783 121.871 1.00 19.48 706 LEU A N 1
ATOM 3042 C CA . LEU A 1 677 ? 145.534 132.997 120.678 1.00 19.48 706 LEU A CA 1
ATOM 3043 C C . LEU A 1 677 ? 146.130 133.640 119.440 1.00 19.48 706 LEU A C 1
ATOM 3044 O O . LEU A 1 677 ? 146.784 132.972 118.639 1.00 19.48 706 LEU A O 1
ATOM 3049 N N . ALA A 1 678 ? 145.937 134.944 119.285 1.00 17.21 707 ALA A N 1
ATOM 3050 C CA . ALA A 1 678 ? 146.380 135.630 118.081 1.00 17.21 707 ALA A CA 1
ATOM 3051 C C . ALA A 1 678 ? 147.884 135.558 117.915 1.00 17.21 707 ALA A C 1
ATOM 3052 O O . ALA A 1 678 ? 148.398 135.741 116.809 1.00 17.21 707 ALA A O 1
ATOM 3054 N N . LEU A 1 679 ? 148.615 135.325 118.999 1.00 17.28 708 LEU A N 1
ATOM 3055 C CA . LEU A 1 679 ? 150.053 135.123 118.840 1.00 17.28 708 LEU A CA 1
ATOM 3056 C C . LEU A 1 679 ? 150.413 133.716 118.390 1.00 17.28 708 LEU A C 1
ATOM 3057 O O . LEU A 1 679 ? 151.579 133.461 118.104 1.00 17.28 708 LEU A O 1
ATOM 3062 N N . GLN A 1 680 ? 149.462 132.798 118.325 1.00 23.22 709 GLN A N 1
ATOM 3063 C CA . GLN A 1 680 ? 149.694 131.479 117.760 1.00 23.22 709 GLN A CA 1
ATOM 3064 C C . GLN A 1 680 ? 149.262 131.374 116.313 1.00 23.22 709 GLN A C 1
ATOM 3065 O O . GLN A 1 680 ? 148.917 130.282 115.873 1.00 23.22 709 GLN A O 1
ATOM 3071 N N . GLY A 1 681 ? 149.249 132.471 115.575 1.00 21.43 710 GLY A N 1
ATOM 3072 C CA . GLY A 1 681 ? 148.927 132.414 114.174 1.00 21.43 710 GLY A CA 1
ATOM 3073 C C . GLY A 1 681 ? 147.471 132.219 113.856 1.00 21.43 710 GLY A C 1
ATOM 3074 O O . GLY A 1 681 ? 147.145 131.937 112.704 1.00 21.43 710 GLY A O 1
ATOM 3075 N N . ILE A 1 682 ? 146.587 132.374 114.825 1.00 24.50 711 ILE A N 1
ATOM 3076 C CA . ILE A 1 682 ? 145.155 132.171 114.638 1.00 24.50 711 ILE A CA 1
ATOM 3077 C C . ILE A 1 682 ? 144.508 133.531 114.414 1.00 24.50 711 ILE A C 1
ATOM 3078 O O . ILE A 1 682 ? 144.737 134.445 115.212 1.00 24.50 711 ILE A O 1
ATOM 3083 N N . PRO A 1 683 ? 143.735 133.718 113.343 1.00 26.80 712 PRO A N 1
ATOM 3084 C CA . PRO A 1 683 ? 143.107 135.019 113.078 1.00 26.80 712 PRO A CA 1
ATOM 3085 C C . PRO A 1 683 ? 141.879 135.223 113.950 1.00 26.80 712 PRO A C 1
ATOM 3086 O O . PRO A 1 683 ? 140.843 134.591 113.739 1.00 26.80 712 PRO A O 1
ATOM 3090 N N . VAL A 1 684 ? 141.990 136.140 114.913 1.00 30.09 713 VAL A N 1
ATOM 3091 C CA . VAL A 1 684 ? 140.982 136.275 115.958 1.00 30.09 713 VAL A CA 1
ATOM 3092 C C . VAL A 1 684 ? 139.846 137.227 115.617 1.00 30.09 713 VAL A C 1
ATOM 3093 O O . VAL A 1 684 ? 138.953 137.420 116.454 1.00 30.09 713 VAL A O 1
ATOM 3097 N N . ARG A 1 685 ? 139.837 137.824 114.425 1.00 36.63 714 ARG A N 1
ATOM 3098 C CA . ARG A 1 685 ? 138.783 138.779 114.112 1.00 36.63 714 ARG A CA 1
ATOM 3099 C C . ARG A 1 685 ? 137.416 138.114 114.134 1.00 36.63 714 ARG A C 1
ATOM 3100 O O . ARG A 1 685 ? 136.403 138.765 114.412 1.00 36.63 714 ARG A O 1
ATOM 3108 N N . GLU A 1 686 ? 137.365 136.816 113.854 1.00 36.47 715 GLU A N 1
ATOM 3109 C CA . GLU A 1 686 ? 136.114 136.079 113.839 1.00 36.47 715 GLU A CA 1
ATOM 3110 C C . GLU A 1 686 ? 136.145 134.843 114.717 1.00 36.47 715 GLU A C 1
ATOM 3111 O O . GLU A 1 686 ? 135.370 133.916 114.481 1.00 36.47 715 GLU A O 1
ATOM 3117 N N . LEU A 1 687 ? 137.029 134.795 115.705 1.00 31.13 716 LEU A N 1
ATOM 3118 C CA . LEU A 1 687 ? 136.930 133.757 116.717 1.00 31.13 716 LEU A CA 1
ATOM 3119 C C . LEU A 1 687 ? 135.588 133.829 117.414 1.00 31.13 716 LEU A C 1
ATOM 3120 O O . LEU A 1 687 ? 134.995 134.897 117.555 1.00 31.13 716 LEU A O 1
ATOM 3125 N N . LEU A 1 688 ? 135.117 132.682 117.859 1.00 25.20 717 LEU A N 1
ATOM 3126 C CA . LEU A 1 688 ? 133.790 132.564 118.423 1.00 25.20 717 LEU A CA 1
ATOM 3127 C C . LEU A 1 688 ? 133.931 131.829 119.744 1.00 25.20 717 LEU A C 1
ATOM 3128 O O . LEU A 1 688 ? 134.044 130.601 119.761 1.00 25.20 717 LEU A O 1
ATOM 3133 N N . LEU A 1 689 ? 133.942 132.577 120.842 1.00 23.92 718 LEU A N 1
ATOM 3134 C CA . LEU A 1 689 ? 134.168 132.027 122.166 1.00 23.92 718 LEU A CA 1
ATOM 3135 C C . LEU A 1 689 ? 132.976 132.349 123.045 1.00 23.92 718 LEU A C 1
ATOM 3136 O O . LEU A 1 689 ? 132.390 133.424 122.937 1.00 23.92 718 LEU A O 1
ATOM 3141 N N . THR A 1 690 ? 132.609 131.405 123.907 1.00 24.21 719 THR A N 1
ATOM 3142 C CA . THR A 1 690 ? 131.455 131.558 124.784 1.00 24.21 719 THR A CA 1
ATOM 3143 C C . THR A 1 690 ? 131.795 131.035 126.165 1.00 24.21 719 THR A C 1
ATOM 3144 O O . THR A 1 690 ? 131.887 129.822 126.353 1.00 24.21 719 THR A O 1
ATOM 3148 N N . SER A 1 691 ? 131.962 131.941 127.120 1.00 26.82 720 SER A N 1
ATOM 3149 C CA . SER A 1 691 ? 131.992 131.598 128.540 1.00 26.82 720 SER A CA 1
ATOM 3150 C C . SER A 1 691 ? 133.101 130.613 128.876 1.00 26.82 720 SER A C 1
ATOM 3151 O O . SER A 1 691 ? 132.854 129.524 129.383 1.00 26.82 720 SER A O 1
ATOM 3154 N N . GLU A 1 692 ? 134.336 131.002 128.606 1.00 29.11 721 GLU A N 1
ATOM 3155 C CA . GLU A 1 692 ? 135.499 130.208 128.963 1.00 29.11 721 GLU A CA 1
ATOM 3156 C C . GLU A 1 692 ? 136.432 131.060 129.808 1.00 29.11 721 GLU A C 1
ATOM 3157 O O . GLU A 1 692 ? 136.702 132.213 129.468 1.00 29.11 721 GLU A O 1
ATOM 3163 N N . ASN A 1 693 ? 136.906 130.494 130.911 1.00 29.38 722 ASN A N 1
ATOM 3164 C CA . ASN A 1 693 ? 137.768 131.212 131.835 1.00 29.38 722 ASN A CA 1
ATOM 3165 C C . ASN A 1 693 ? 139.035 131.676 131.147 1.00 29.38 722 ASN A C 1
ATOM 3166 O O . ASN A 1 693 ? 139.378 131.223 130.058 1.00 29.38 722 ASN A O 1
ATOM 3171 N N . GLU A 1 694 ? 139.751 132.577 131.810 1.00 30.51 723 GLU A N 1
ATOM 3172 C CA . GLU A 1 694 ? 141.017 133.036 131.259 1.00 30.51 723 GLU A CA 1
ATOM 3173 C C . GLU A 1 694 ? 142.061 131.935 131.301 1.00 30.51 723 GLU A C 1
ATOM 3174 O O . GLU A 1 694 ? 142.977 131.906 130.475 1.00 30.51 723 GLU A O 1
ATOM 3180 N N . ASP A 1 695 ? 141.928 131.006 132.245 1.00 30.72 724 ASP A N 1
ATOM 3181 C CA . ASP A 1 695 ? 142.879 129.909 132.334 1.00 30.72 724 ASP A CA 1
ATOM 3182 C C . ASP A 1 695 ? 142.533 128.794 131.362 1.00 30.72 724 ASP A C 1
ATOM 3183 O O . ASP A 1 695 ? 143.422 128.120 130.844 1.00 30.72 724 ASP A O 1
ATOM 3188 N N . GLN A 1 696 ? 141.251 128.609 131.065 1.00 28.02 725 GLN A N 1
ATOM 3189 C CA . GLN A 1 696 ? 140.874 127.672 130.014 1.00 28.02 725 GLN A CA 1
ATOM 3190 C C . GLN A 1 696 ? 141.334 128.164 128.650 1.00 28.02 725 GLN A C 1
ATOM 3191 O O . GLN A 1 696 ? 141.845 127.386 127.834 1.00 28.02 725 GLN A O 1
ATOM 3197 N N . LEU A 1 697 ? 141.159 129.452 128.382 1.00 24.33 726 LEU A N 1
ATOM 3198 C CA . LEU A 1 697 ? 141.653 130.014 127.134 1.00 24.33 726 LEU A CA 1
ATOM 3199 C C . LEU A 1 697 ? 143.171 129.997 127.085 1.00 24.33 726 LEU A C 1
ATOM 3200 O O . LEU A 1 697 ? 143.762 129.759 126.026 1.00 24.33 726 LEU A O 1
ATOM 3205 N N . ALA A 1 698 ? 143.820 130.268 128.219 1.00 25.45 727 ALA A N 1
ATOM 3206 C CA . ALA A 1 698 ? 145.271 130.165 128.290 1.00 25.45 727 ALA A CA 1
ATOM 3207 C C . ALA A 1 698 ? 145.729 128.745 128.042 1.00 25.45 727 ALA A C 1
ATOM 3208 O O . ALA A 1 698 ? 146.807 128.527 127.496 1.00 25.45 727 ALA A O 1
ATOM 3210 N N . ASP A 1 699 ? 144.916 127.764 128.424 1.00 26.19 728 ASP A N 1
ATOM 3211 C CA . ASP A 1 699 ? 145.251 126.372 128.162 1.00 26.19 728 ASP A CA 1
ATOM 3212 C C . ASP A 1 699 ? 145.177 126.045 126.678 1.00 26.19 728 ASP A C 1
ATOM 3213 O O . ASP A 1 699 ? 146.126 125.485 126.111 1.00 26.19 728 ASP A O 1
ATOM 3218 N N . LEU A 1 700 ? 144.052 126.371 126.032 1.00 25.50 729 LEU A N 1
ATOM 3219 C CA . LEU A 1 700 ? 143.986 126.238 124.577 1.00 25.50 729 LEU A CA 1
ATOM 3220 C C . LEU A 1 700 ? 145.182 126.883 123.912 1.00 25.50 729 LEU A C 1
ATOM 3221 O O . LEU A 1 700 ? 145.838 126.269 123.070 1.00 25.50 729 LEU A O 1
ATOM 3226 N N . ALA A 1 701 ? 145.477 128.129 124.269 1.00 25.01 730 ALA A N 1
ATOM 3227 C CA . ALA A 1 701 ? 146.524 128.863 123.575 1.00 25.01 730 ALA A CA 1
ATOM 3228 C C . ALA A 1 701 ? 147.897 128.283 123.863 1.00 25.01 730 ALA A C 1
ATOM 3229 O O . ALA A 1 701 ? 148.766 128.276 122.990 1.00 25.01 730 ALA A O 1
ATOM 3231 N N . GLY A 1 702 ? 148.120 127.794 125.077 1.00 23.23 731 GLY A N 1
ATOM 3232 C CA . GLY A 1 702 ? 149.432 127.293 125.417 1.00 23.23 731 GLY A CA 1
ATOM 3233 C C . GLY A 1 702 ? 149.734 125.969 124.758 1.00 23.23 731 GLY A C 1
ATOM 3234 O O . GLY A 1 702 ? 150.886 125.668 124.453 1.00 23.23 731 GLY A O 1
ATOM 3235 N N . ASN A 1 703 ? 148.712 125.151 124.546 1.00 25.95 732 ASN A N 1
ATOM 3236 C CA . ASN A 1 703 ? 148.934 123.823 124.003 1.00 25.95 732 ASN A CA 1
ATOM 3237 C C . ASN A 1 703 ? 148.734 123.737 122.503 1.00 25.95 732 ASN A C 1
ATOM 3238 O O . ASN A 1 703 ? 148.945 122.671 121.934 1.00 25.95 732 ASN A O 1
ATOM 3243 N N . ALA A 1 704 ? 148.332 124.815 121.847 1.00 23.98 733 ALA A N 1
ATOM 3244 C CA . ALA A 1 704 ? 148.128 124.784 120.411 1.00 23.98 733 ALA A CA 1
ATOM 3245 C C . ALA A 1 704 ? 149.455 124.643 119.678 1.00 23.98 733 ALA A C 1
ATOM 3246 O O . ALA A 1 704 ? 150.525 124.589 120.283 1.00 23.98 733 ALA A O 1
ATOM 3248 N N . MET A 1 705 ? 149.379 124.585 118.353 1.00 27.01 734 MET A N 1
ATOM 3249 C CA . MET A 1 705 ? 150.559 124.603 117.502 1.00 27.01 734 MET A CA 1
ATOM 3250 C C . MET A 1 705 ? 150.446 125.746 116.502 1.00 27.01 734 MET A C 1
ATOM 3251 O O . MET A 1 705 ? 149.387 125.956 115.911 1.00 27.01 734 MET A O 1
ATOM 3256 N N . THR A 1 706 ? 151.538 126.485 116.326 1.00 21.13 735 THR A N 1
ATOM 3257 C CA . THR A 1 706 ? 151.521 127.681 115.499 1.00 21.13 735 THR A CA 1
ATOM 3258 C C . THR A 1 706 ? 151.233 127.329 114.052 1.00 21.13 735 THR A C 1
ATOM 3259 O O . THR A 1 706 ? 151.827 126.408 113.496 1.00 21.13 735 THR A O 1
ATOM 3263 N N . THR A 1 707 ? 150.338 128.096 113.427 1.00 20.48 736 THR A N 1
ATOM 3264 C CA . THR A 1 707 ? 149.854 127.741 112.099 1.00 20.48 736 THR A CA 1
ATOM 3265 C C . THR A 1 707 ? 150.945 127.847 111.050 1.00 20.48 736 THR A C 1
ATOM 3266 O O . THR A 1 707 ? 150.927 127.121 110.059 1.00 20.48 736 THR A O 1
ATOM 3270 N N . THR A 1 708 ? 151.901 128.745 111.235 1.00 22.74 737 THR A N 1
ATOM 3271 C CA . THR A 1 708 ? 152.975 128.850 110.258 1.00 22.74 737 THR A CA 1
ATOM 3272 C C . THR A 1 708 ? 153.893 127.641 110.317 1.00 22.74 737 THR A C 1
ATOM 3273 O O . THR A 1 708 ? 154.353 127.151 109.284 1.00 22.74 737 THR A O 1
ATOM 3277 N N . VAL A 1 709 ? 154.140 127.112 111.511 1.00 20.32 738 VAL A N 1
ATOM 3278 C CA . VAL A 1 709 ? 155.026 125.960 111.621 1.00 20.32 738 VAL A CA 1
ATOM 3279 C C . VAL A 1 709 ? 154.339 124.698 111.126 1.00 20.32 738 VAL A C 1
ATOM 3280 O O . VAL A 1 709 ? 154.951 123.867 110.451 1.00 20.32 738 VAL A O 1
ATOM 3284 N N . VAL A 1 710 ? 153.062 124.524 111.453 1.00 23.53 739 VAL A N 1
ATOM 3285 C CA . VAL A 1 710 ? 152.324 123.385 110.919 1.00 23.53 739 VAL A CA 1
ATOM 3286 C C . VAL A 1 710 ? 152.179 123.507 109.413 1.00 23.53 739 VAL A C 1
ATOM 3287 O O . VAL A 1 710 ? 152.214 122.514 108.691 1.00 23.53 739 VAL A O 1
ATOM 3291 N N . GLY A 1 711 ? 151.997 124.722 108.916 1.00 21.81 740 GLY A N 1
ATOM 3292 C CA . GLY A 1 711 ? 151.926 124.902 107.486 1.00 21.81 740 GLY A CA 1
ATOM 3293 C C . GLY A 1 711 ? 153.217 124.513 106.810 1.00 21.81 740 GLY A C 1
ATOM 3294 O O . GLY A 1 711 ? 153.209 123.839 105.790 1.00 21.81 740 GLY A O 1
ATOM 3295 N N . SER A 1 712 ? 154.346 124.927 107.374 1.00 24.11 741 SER A N 1
ATOM 3296 C CA . SER A 1 712 ? 155.620 124.565 106.770 1.00 24.11 741 SER A CA 1
ATOM 3297 C C . SER A 1 712 ? 155.848 123.068 106.824 1.00 24.11 741 SER A C 1
ATOM 3298 O O . SER A 1 712 ? 156.276 122.461 105.836 1.00 24.11 741 SER A O 1
ATOM 3301 N N . ALA A 1 713 ? 155.537 122.445 107.955 1.00 25.32 742 ALA A N 1
ATOM 3302 C CA . ALA A 1 713 ? 155.734 121.008 108.082 1.00 25.32 742 ALA A CA 1
ATOM 3303 C C . ALA A 1 713 ? 154.829 120.232 107.133 1.00 25.32 742 ALA A C 1
ATOM 3304 O O . ALA A 1 713 ? 155.266 119.268 106.502 1.00 25.32 742 ALA A O 1
ATOM 3306 N N . MET A 1 714 ? 153.571 120.644 106.996 1.00 30.14 743 MET A N 1
ATOM 3307 C CA . MET A 1 714 ? 152.660 119.928 106.112 1.00 30.14 743 MET A CA 1
ATOM 3308 C C . MET A 1 714 ? 152.964 120.206 104.647 1.00 30.14 743 MET A C 1
ATOM 3309 O O . MET A 1 714 ? 152.813 119.320 103.804 1.00 30.14 743 MET A O 1
ATOM 3314 N N . ILE A 1 715 ? 153.373 121.426 104.312 1.00 30.17 744 ILE A N 1
ATOM 3315 C CA . ILE A 1 715 ? 153.837 121.688 102.956 1.00 30.17 744 ILE A CA 1
ATOM 3316 C C . ILE A 1 715 ? 154.974 120.750 102.608 1.00 30.17 744 ILE A C 1
ATOM 3317 O O . ILE A 1 715 ? 154.974 120.117 101.549 1.00 30.17 744 ILE A O 1
ATOM 3322 N N . ALA A 1 716 ? 155.959 120.640 103.493 1.00 31.19 745 ALA A N 1
ATOM 3323 C CA . ALA A 1 716 ? 157.100 119.799 103.176 1.00 31.19 745 ALA A CA 1
ATOM 3324 C C . ALA A 1 716 ? 156.703 118.335 103.112 1.00 31.19 745 ALA A C 1
ATOM 3325 O O . ALA A 1 716 ? 157.174 117.601 102.241 1.00 31.19 745 ALA A O 1
ATOM 3327 N N . ALA A 1 717 ? 155.825 117.891 104.008 1.00 32.37 746 ALA A N 1
ATOM 3328 C CA . ALA A 1 717 ? 155.362 116.510 103.949 1.00 32.37 746 ALA A CA 1
ATOM 3329 C C . ALA A 1 717 ? 154.695 116.214 102.620 1.00 32.37 746 ALA A C 1
ATOM 3330 O O . ALA A 1 717 ? 155.060 115.255 101.932 1.00 32.37 746 ALA A O 1
ATOM 3332 N N . LEU A 1 718 ? 153.723 117.035 102.233 1.00 35.47 747 LEU A N 1
ATOM 3333 C CA . LEU A 1 718 ? 152.977 116.762 101.015 1.00 35.47 747 LEU A CA 1
ATOM 3334 C C . LEU A 1 718 ? 153.870 116.867 99.794 1.00 35.47 747 LEU A C 1
ATOM 3335 O O . LEU A 1 718 ? 153.675 116.150 98.812 1.00 35.47 747 LEU A O 1
ATOM 3340 N N . LYS A 1 719 ? 154.867 117.743 99.833 1.00 38.29 748 LYS A N 1
ATOM 3341 C CA . LYS A 1 719 ? 155.734 117.858 98.672 1.00 38.29 748 LYS A CA 1
ATOM 3342 C C . LYS A 1 719 ? 156.686 116.679 98.583 1.00 38.29 748 LYS A C 1
ATOM 3343 O O . LYS A 1 719 ? 157.025 116.234 97.484 1.00 38.29 748 LYS A O 1
ATOM 3349 N N . VAL A 1 720 ? 157.125 116.147 99.720 1.00 40.05 749 VAL A N 1
ATOM 3350 C CA . VAL A 1 720 ? 158.060 115.030 99.674 1.00 40.05 749 VAL A CA 1
ATOM 3351 C C . VAL A 1 720 ? 157.340 113.742 99.304 1.00 40.05 749 VAL A C 1
ATOM 3352 O O . VAL A 1 720 ? 157.711 113.067 98.339 1.00 40.05 749 VAL A O 1
ATOM 3356 N N . ALA A 1 721 ? 156.294 113.384 100.047 1.00 45.40 750 ALA A N 1
ATOM 3357 C CA . ALA A 1 721 ? 155.610 112.113 99.855 1.00 45.40 750 ALA A CA 1
ATOM 3358 C C . ALA A 1 721 ? 154.555 112.176 98.768 1.00 45.40 750 ALA A C 1
ATOM 3359 O O . ALA A 1 721 ? 153.699 111.293 98.701 1.00 45.40 750 ALA A O 1
ATOM 3361 N N . CYS A 1 722 ? 154.624 113.182 97.896 1.00 51.95 751 CYS A N 1
ATOM 3362 C CA . CYS A 1 722 ? 153.516 113.475 96.993 1.00 51.95 751 CYS A CA 1
ATOM 3363 C C . CYS A 1 722 ? 153.126 112.264 96.168 1.00 51.95 751 CYS A C 1
ATOM 3364 O O . CYS A 1 722 ? 151.972 112.144 95.747 1.00 51.95 751 CYS A O 1
ATOM 3367 N N . HIS A 1 723 ? 154.064 111.350 95.928 1.00 52.84 752 HIS A N 1
ATOM 3368 C CA . HIS A 1 723 ? 153.749 110.188 95.107 1.00 52.84 752 HIS A CA 1
ATOM 3369 C C . HIS A 1 723 ? 152.979 109.135 95.894 1.00 52.84 752 HIS A C 1
ATOM 3370 O O . HIS A 1 723 ? 152.137 108.429 95.332 1.00 52.84 752 HIS A O 1
ATOM 3377 N N . LYS A 1 724 ? 153.249 109.010 97.195 1.00 52.39 753 LYS A N 1
ATOM 3378 C CA . LYS A 1 724 ? 152.618 107.944 97.966 1.00 52.39 753 LYS A CA 1
ATOM 3379 C C . LYS A 1 724 ? 151.122 108.166 98.096 1.00 52.39 753 LYS A C 1
ATOM 3380 O O . LYS A 1 724 ? 150.366 107.216 98.320 1.00 52.39 753 LYS A O 1
ATOM 3386 N N . ILE A 1 725 ? 150.670 109.414 97.989 1.00 55.52 754 ILE A N 1
ATOM 3387 C CA . ILE A 1 725 ? 149.237 109.647 97.946 1.00 55.52 754 ILE A CA 1
ATOM 3388 C C . ILE A 1 725 ? 148.708 109.132 96.623 1.00 55.52 754 ILE A C 1
ATOM 3389 O O . ILE A 1 725 ? 149.187 109.517 95.550 1.00 55.52 754 ILE A O 1
ATOM 3394 N N . THR A 1 726 ? 147.721 108.247 96.687 1.00 64.54 755 THR A N 1
ATOM 3395 C CA . THR A 1 726 ? 147.129 107.735 95.464 1.00 64.54 755 THR A CA 1
ATOM 3396 C C . THR A 1 726 ? 146.368 108.842 94.749 1.00 64.54 755 THR A C 1
ATOM 3397 O O . THR A 1 726 ? 146.216 109.952 95.259 1.00 64.54 755 THR A O 1
ATOM 3401 N N . GLU A 1 727 ? 145.886 108.534 93.552 1.00 70.64 756 GLU A N 1
ATOM 3402 C CA . GLU A 1 727 ? 145.063 109.462 92.790 1.00 70.64 756 GLU A CA 1
ATOM 3403 C C . GLU A 1 727 ? 143.744 108.796 92.434 1.00 70.64 756 GLU A C 1
ATOM 3404 O O . GLU A 1 727 ? 143.701 107.588 92.188 1.00 70.64 756 GLU A O 1
ATOM 3410 N N . GLY A 1 728 ? 142.671 109.586 92.417 1.00 74.99 757 GLY A N 1
ATOM 3411 C CA . GLY A 1 728 ? 141.377 109.045 92.039 1.00 74.99 757 GLY A CA 1
ATOM 3412 C C . GLY A 1 728 ? 141.273 108.769 90.551 1.00 74.99 757 GLY A C 1
ATOM 3413 O O . GLY A 1 728 ? 140.692 107.762 90.135 1.00 74.99 757 GLY A O 1
ATOM 3414 N N . ALA A 1 729 ? 141.825 109.664 89.731 1.00 78.09 758 ALA A N 1
ATOM 3415 C CA . ALA A 1 729 ? 141.886 109.487 88.280 1.00 78.09 758 ALA A CA 1
ATOM 3416 C C . ALA A 1 729 ? 140.509 109.173 87.686 1.00 78.09 758 ALA A C 1
ATOM 3417 O O . ALA A 1 729 ? 140.358 108.287 86.845 1.00 78.09 758 ALA A O 1
ATOM 3419 N N . ASN A 1 730 ? 139.496 109.904 88.142 1.00 82.16 759 ASN A N 1
ATOM 3420 C CA . ASN A 1 730 ? 138.160 109.900 87.544 1.00 82.16 759 ASN A CA 1
ATOM 3421 C C . ASN A 1 730 ? 137.580 111.301 87.669 1.00 82.16 759 ASN A C 1
ATOM 3422 O O . ASN A 1 730 ? 136.560 111.510 88.327 1.00 82.16 759 ASN A O 1
ATOM 3427 N N . PRO A 1 731 ? 138.214 112.295 87.048 1.00 83.91 760 PRO A N 1
ATOM 3428 C CA . PRO A 1 731 ? 137.912 113.681 87.428 1.00 83.91 760 PRO A CA 1
ATOM 3429 C C . PRO A 1 731 ? 136.602 114.214 86.875 1.00 83.91 760 PRO A C 1
ATOM 3430 O O . PRO A 1 731 ? 135.935 115.007 87.554 1.00 83.91 760 PRO A O 1
ATOM 3434 N N . GLU A 1 732 ? 136.213 113.808 85.665 1.00 88.67 761 GLU A N 1
ATOM 3435 C CA . GLU A 1 732 ? 135.078 114.436 84.995 1.00 88.67 761 GLU A CA 1
ATOM 3436 C C . GLU A 1 732 ? 133.800 114.283 85.806 1.00 88.67 761 GLU A C 1
ATOM 3437 O O . GLU A 1 732 ? 133.032 115.243 85.970 1.00 88.67 761 GLU A O 1
ATOM 3443 N N . LYS A 1 733 ? 133.543 113.071 86.299 1.00 81.03 762 LYS A N 1
ATOM 3444 C CA . LYS A 1 733 ? 132.364 112.849 87.121 1.00 81.03 762 LYS A CA 1
ATOM 3445 C C . LYS A 1 733 ? 132.369 113.769 88.328 1.00 81.03 762 LYS A C 1
ATOM 3446 O O . LYS A 1 733 ? 131.356 114.412 88.630 1.00 81.03 762 LYS A O 1
ATOM 3452 N N . GLU A 1 734 ? 133.511 113.864 89.011 1.00 79.57 763 GLU A N 1
ATOM 3453 C CA . GLU A 1 734 ? 133.615 114.728 90.180 1.00 79.57 763 GLU A CA 1
ATOM 3454 C C . GLU A 1 734 ? 133.296 116.175 89.831 1.00 79.57 763 GLU A C 1
ATOM 3455 O O . GLU A 1 734 ? 132.600 116.865 90.584 1.00 79.57 763 GLU A O 1
ATOM 3461 N N . ALA A 1 735 ? 133.814 116.656 88.702 1.00 79.93 764 ALA A N 1
ATOM 3462 C CA . ALA A 1 735 ? 133.548 118.032 88.307 1.00 79.93 764 ALA A CA 1
ATOM 3463 C C . ALA A 1 735 ? 132.061 118.247 88.062 1.00 79.93 764 ALA A C 1
ATOM 3464 O O . ALA A 1 735 ? 131.492 119.270 88.469 1.00 79.93 764 ALA A O 1
ATOM 3466 N N . ALA A 1 736 ? 131.412 117.287 87.403 1.00 80.79 765 ALA A N 1
ATOM 3467 C CA . ALA A 1 736 ? 129.971 117.393 87.204 1.00 80.79 765 ALA A CA 1
ATOM 3468 C C . ALA A 1 736 ? 129.248 117.510 88.538 1.00 80.79 765 ALA A C 1
ATOM 3469 O O . ALA A 1 736 ? 128.386 118.385 88.719 1.00 80.79 765 ALA A O 1
ATOM 3471 N N . LEU A 1 737 ? 129.604 116.645 89.489 1.00 79.20 766 LEU A N 1
ATOM 3472 C CA . LEU A 1 737 ? 128.952 116.678 90.793 1.00 79.20 766 LEU A CA 1
ATOM 3473 C C . LEU A 1 737 ? 129.147 118.025 91.472 1.00 79.20 766 LEU A C 1
ATOM 3474 O O . LEU A 1 737 ? 128.181 118.622 91.951 1.00 79.20 766 LEU A O 1
ATOM 3479 N N . ILE A 1 738 ? 130.387 118.523 91.525 1.00 76.88 767 ILE A N 1
ATOM 3480 C CA . ILE A 1 738 ? 130.656 119.738 92.298 1.00 76.88 767 ILE A CA 1
ATOM 3481 C C . ILE A 1 738 ? 129.973 120.940 91.661 1.00 76.88 767 ILE A C 1
ATOM 3482 O O . ILE A 1 738 ? 129.467 121.837 92.355 1.00 76.88 767 ILE A O 1
ATOM 3487 N N . LEU A 1 739 ? 129.918 120.969 90.330 1.00 79.37 768 LEU A N 1
ATOM 3488 C CA . LEU A 1 739 ? 129.246 122.080 89.678 1.00 79.37 768 LEU A CA 1
ATOM 3489 C C . LEU A 1 739 ? 127.749 122.035 89.948 1.00 79.37 768 LEU A C 1
ATOM 3490 O O . LEU A 1 739 ? 127.132 123.069 90.233 1.00 79.37 768 LEU A O 1
ATOM 3495 N N . GLU A 1 740 ? 127.146 120.845 89.892 1.00 82.59 769 GLU A N 1
ATOM 3496 C CA . GLU A 1 740 ? 125.728 120.751 90.218 1.00 82.59 769 GLU A CA 1
ATOM 3497 C C . GLU A 1 740 ? 125.473 121.117 91.674 1.00 82.59 769 GLU A C 1
ATOM 3498 O O . GLU A 1 740 ? 124.429 121.691 92.003 1.00 82.59 769 GLU A O 1
ATOM 3504 N N . LYS A 1 741 ? 126.399 120.767 92.564 1.00 81.46 770 LYS A N 1
ATOM 3505 C CA . LYS A 1 741 ? 126.240 121.142 93.963 1.00 81.46 770 LYS A CA 1
ATOM 3506 C C . LYS A 1 741 ? 126.167 122.651 94.104 1.00 81.46 770 LYS A C 1
ATOM 3507 O O . LYS A 1 741 ? 125.233 123.183 94.718 1.00 81.46 770 LYS A O 1
ATOM 3513 N N . GLU A 1 742 ? 127.141 123.358 93.534 1.00 82.07 771 GLU A N 1
ATOM 3514 C CA . GLU A 1 742 ? 127.117 124.813 93.631 1.00 82.07 771 GLU A CA 1
ATOM 3515 C C . GLU A 1 742 ? 125.889 125.393 92.937 1.00 82.07 771 GLU A C 1
ATOM 3516 O O . GLU A 1 742 ? 125.354 126.418 93.370 1.00 82.07 771 GLU A O 1
ATOM 3522 N N . ALA A 1 743 ? 125.384 124.717 91.902 1.00 80.90 772 ALA A N 1
ATOM 3523 C CA . ALA A 1 743 ? 124.203 125.218 91.201 1.00 80.90 772 ALA A CA 1
ATOM 3524 C C . ALA A 1 743 ? 122.950 125.125 92.063 1.00 80.90 772 ALA A C 1
ATOM 3525 O O . ALA A 1 743 ? 122.181 126.094 92.169 1.00 80.90 772 ALA A O 1
ATOM 3527 N N . VAL A 1 744 ? 122.715 123.965 92.676 1.00 78.41 773 VAL A N 1
ATOM 3528 C CA . VAL A 1 744 ? 121.534 123.821 93.524 1.00 78.41 773 VAL A CA 1
ATOM 3529 C C . VAL A 1 744 ? 121.645 124.729 94.741 1.00 78.41 773 VAL A C 1
ATOM 3530 O O . VAL A 1 744 ? 120.652 125.321 95.187 1.00 78.41 773 VAL A O 1
ATOM 3534 N N . ASP A 1 745 ? 122.858 124.891 95.272 1.00 77.29 774 ASP A N 1
ATOM 3535 C CA . ASP A 1 745 ? 123.037 125.812 96.385 1.00 77.29 774 ASP A CA 1
ATOM 3536 C C . ASP A 1 745 ? 122.707 127.239 95.975 1.00 77.29 774 ASP A C 1
ATOM 3537 O O . ASP A 1 745 ? 122.081 127.980 96.740 1.00 77.29 774 ASP A O 1
ATOM 3542 N N . ASP A 1 746 ? 123.133 127.648 94.777 1.00 73.82 775 ASP A N 1
ATOM 3543 C CA . ASP A 1 746 ? 122.890 129.015 94.336 1.00 73.82 775 ASP A CA 1
ATOM 3544 C C . ASP A 1 746 ? 121.402 129.268 94.153 1.00 73.82 775 ASP A C 1
ATOM 3545 O O . ASP A 1 746 ? 120.886 130.329 94.537 1.00 73.82 775 ASP A O 1
ATOM 3550 N N . GLU A 1 747 ? 120.687 128.295 93.589 1.00 71.48 776 GLU A N 1
ATOM 3551 C CA . GLU A 1 747 ? 119.234 128.414 93.574 1.00 71.48 776 GLU A CA 1
ATOM 3552 C C . GLU A 1 747 ? 118.701 128.621 94.979 1.00 71.48 776 GLU A C 1
ATOM 3553 O O . GLU A 1 747 ? 117.974 129.583 95.239 1.00 71.48 776 GLU A O 1
ATOM 3559 N N . GLN A 1 748 ? 119.056 127.723 95.897 1.00 69.27 777 GLN A N 1
ATOM 3560 C CA . GLN A 1 748 ? 118.437 127.727 97.215 1.00 69.27 777 GLN A CA 1
ATOM 3561 C C . GLN A 1 748 ? 118.687 129.039 97.937 1.00 69.27 777 GLN A C 1
ATOM 3562 O O . GLN A 1 748 ? 117.799 129.560 98.616 1.00 69.27 777 GLN A O 1
ATOM 3568 N N . VAL A 1 749 ? 119.889 129.595 97.799 1.00 64.40 778 VAL A N 1
ATOM 3569 C CA . VAL A 1 749 ? 120.176 130.876 98.438 1.00 64.40 778 VAL A CA 1
ATOM 3570 C C . VAL A 1 749 ? 119.403 131.991 97.756 1.00 64.40 778 VAL A C 1
ATOM 3571 O O . VAL A 1 749 ? 119.068 133.005 98.377 1.00 64.40 778 VAL A O 1
ATOM 3575 N N . ALA A 1 750 ? 119.089 131.819 96.471 1.00 61.55 779 ALA A N 1
ATOM 3576 C CA . ALA A 1 750 ? 118.365 132.867 95.764 1.00 61.55 779 ALA A CA 1
ATOM 3577 C C . ALA A 1 750 ? 116.895 132.910 96.155 1.00 61.55 779 ALA A C 1
ATOM 3578 O O . ALA A 1 750 ? 116.174 133.822 95.746 1.00 61.55 779 ALA A O 1
ATOM 3580 N N . ASN A 1 751 ? 116.421 131.942 96.932 1.00 62.19 780 ASN A N 1
ATOM 3581 C CA . ASN A 1 751 ? 114.998 131.880 97.248 1.00 62.19 780 ASN A CA 1
ATOM 3582 C C . ASN A 1 751 ? 114.658 131.956 98.730 1.00 62.19 780 ASN A C 1
ATOM 3583 O O . ASN A 1 751 ? 113.479 131.828 99.069 1.00 62.19 780 ASN A O 1
ATOM 3588 N N . ARG A 1 752 ? 115.626 132.145 99.627 1.00 58.22 781 ARG A N 1
ATOM 3589 C CA . ARG A 1 752 ? 115.269 132.123 101.043 1.00 58.22 781 ARG A CA 1
ATOM 3590 C C . ARG A 1 752 ? 114.297 133.239 101.381 1.00 58.22 781 ARG A C 1
ATOM 3591 O O . ARG A 1 752 ? 113.193 132.984 101.878 1.00 58.22 781 ARG A O 1
ATOM 3599 N N . ILE A 1 753 ? 114.668 134.476 101.080 1.00 49.71 782 ILE A N 1
ATOM 3600 C CA . ILE A 1 753 ? 113.992 135.653 101.601 1.00 49.71 782 ILE A CA 1
ATOM 3601 C C . ILE A 1 753 ? 112.705 135.868 100.820 1.00 49.71 782 ILE A C 1
ATOM 3602 O O . ILE A 1 753 ? 112.738 136.245 99.644 1.00 49.71 782 ILE A O 1
ATOM 3607 N N . ILE A 1 754 ? 111.572 135.627 101.475 1.00 52.10 783 ILE A N 1
ATOM 3608 C CA . ILE A 1 754 ? 110.255 135.693 100.854 1.00 52.10 783 ILE A CA 1
ATOM 3609 C C . ILE A 1 754 ? 109.483 136.853 101.461 1.00 52.10 783 ILE A C 1
ATOM 3610 O O . ILE A 1 754 ? 109.300 136.918 102.680 1.00 52.10 783 ILE A O 1
ATOM 3615 N N . GLY A 1 755 ? 109.003 137.746 100.612 1.00 63.49 784 GLY A N 1
ATOM 3616 C CA . GLY A 1 755 ? 108.383 138.962 101.083 1.00 63.49 784 GLY A CA 1
ATOM 3617 C C . GLY A 1 755 ? 108.650 140.099 100.126 1.00 63.49 784 GLY A C 1
ATOM 3618 O O . GLY A 1 755 ? 108.343 139.988 98.937 1.00 63.49 784 GLY A O 1
ATOM 3619 N N . GLU A 1 756 ? 109.220 141.193 100.628 1.00 70.45 785 GLU A N 1
ATOM 3620 C CA . GLU A 1 756 ? 109.553 142.417 99.899 1.00 70.45 785 GLU A CA 1
ATOM 3621 C C . GLU A 1 756 ? 108.304 143.135 99.414 1.00 70.45 785 GLU A C 1
ATOM 3622 O O . GLU A 1 756 ? 108.428 144.220 98.836 1.00 70.45 785 GLU A O 1
ATOM 3628 N N . ASP A 1 757 ? 107.112 142.574 99.623 1.00 74.31 786 ASP A N 1
ATOM 3629 C CA . ASP A 1 757 ? 105.898 143.203 99.122 1.00 74.31 786 ASP A CA 1
ATOM 3630 C C . ASP A 1 757 ? 105.427 144.302 100.053 1.00 74.31 786 ASP A C 1
ATOM 3631 O O . ASP A 1 757 ? 104.959 145.350 99.598 1.00 74.31 786 ASP A O 1
ATOM 3636 N N . TYR A 1 758 ? 105.544 144.085 101.353 1.00 71.71 787 TYR A N 1
ATOM 3637 C CA . TYR A 1 758 ? 105.202 145.115 102.315 1.00 71.71 787 TYR A CA 1
ATOM 3638 C C . TYR A 1 758 ? 106.354 146.062 102.588 1.00 71.71 787 TYR A C 1
ATOM 3639 O O . TYR A 1 758 ? 106.212 146.962 103.418 1.00 71.71 787 TYR A O 1
ATOM 3648 N N . LEU A 1 759 ? 107.485 145.884 101.922 1.00 69.82 788 LEU A N 1
ATOM 3649 C CA . LEU A 1 759 ? 108.571 146.835 102.067 1.00 69.82 788 LEU A CA 1
ATOM 3650 C C . LEU A 1 759 ? 108.130 148.206 101.584 1.00 69.82 788 LEU A C 1
ATOM 3651 O O . LEU A 1 759 ? 107.438 148.331 100.574 1.00 69.82 788 LEU A O 1
ATOM 3656 N N . GLU A 1 760 ? 108.518 149.236 102.331 1.00 76.29 789 GLU A N 1
ATOM 3657 C CA . GLU A 1 760 ? 107.996 150.571 102.081 1.00 76.29 789 GLU A CA 1
ATOM 3658 C C . GLU A 1 760 ? 108.703 151.223 100.905 1.00 76.29 789 GLU A C 1
ATOM 3659 O O . GLU A 1 760 ? 108.094 151.979 100.143 1.00 76.29 789 GLU A O 1
ATOM 3665 N N . HIS A 1 761 ? 109.995 150.939 100.746 1.00 78.29 790 HIS A N 1
ATOM 3666 C CA . HIS A 1 761 ? 110.822 151.505 99.676 1.00 78.29 790 HIS A CA 1
ATOM 3667 C C . HIS A 1 761 ? 110.646 153.012 99.582 1.00 78.29 790 HIS A C 1
ATOM 3668 O O . HIS A 1 761 ? 110.585 153.584 98.495 1.00 78.29 790 HIS A O 1
ATOM 3675 N N . HIS A 1 762 ? 110.577 153.659 100.734 1.00 79.34 791 HIS A N 1
ATOM 3676 C CA . HIS A 1 762 ? 110.044 155.002 100.814 1.00 79.34 791 HIS A CA 1
ATOM 3677 C C . HIS A 1 762 ? 111.097 156.078 100.672 1.00 79.34 791 HIS A C 1
ATOM 3678 O O . HIS A 1 762 ? 110.800 157.141 100.116 1.00 79.34 791 HIS A O 1
ATOM 3685 N N . ASP A 1 763 ? 112.312 155.842 101.146 1.00 77.66 792 ASP A N 1
ATOM 3686 C CA . ASP A 1 763 ? 113.239 156.946 101.298 1.00 77.66 792 ASP A CA 1
ATOM 3687 C C . ASP A 1 763 ? 114.540 156.665 100.571 1.00 77.66 792 ASP A C 1
ATOM 3688 O O . ASP A 1 763 ? 114.744 155.581 100.019 1.00 77.66 792 ASP A O 1
ATOM 3693 N N . LEU A 1 764 ? 115.388 157.687 100.551 1.00 81.42 793 LEU A N 1
ATOM 3694 C CA . LEU A 1 764 ? 116.734 157.653 100.004 1.00 81.42 793 LEU A CA 1
ATOM 3695 C C . LEU A 1 764 ? 117.511 158.738 100.728 1.00 81.42 793 LEU A C 1
ATOM 3696 O O . LEU A 1 764 ? 117.005 159.850 100.892 1.00 81.42 793 LEU A O 1
ATOM 3701 N N . ASP A 1 765 ? 118.714 158.424 101.196 1.00 79.57 794 ASP A N 1
ATOM 3702 C CA . ASP A 1 765 ? 119.424 159.353 102.064 1.00 79.57 794 ASP A CA 1
ATOM 3703 C C . ASP A 1 765 ? 120.910 159.052 102.095 1.00 79.57 794 ASP A C 1
ATOM 3704 O O . ASP A 1 765 ? 121.310 157.892 102.224 1.00 79.57 794 ASP A O 1
ATOM 3709 N N . LEU A 1 766 ? 121.713 160.107 101.988 1.00 69.30 795 LEU A N 1
ATOM 3710 C CA . LEU A 1 766 ? 123.159 160.056 102.144 1.00 69.30 795 LEU A CA 1
ATOM 3711 C C . LEU A 1 766 ? 123.656 161.486 102.082 1.00 69.30 795 LEU A C 1
ATOM 3712 O O . LEU A 1 766 ? 122.918 162.393 101.688 1.00 69.30 795 LEU A O 1
ATOM 3717 N N . ALA A 1 767 ? 124.911 161.681 102.486 1.00 65.27 796 ALA A N 1
ATOM 3718 C CA . ALA A 1 767 ? 125.581 162.977 102.377 1.00 65.27 796 ALA A CA 1
ATOM 3719 C C . ALA A 1 767 ? 124.806 164.094 103.071 1.00 65.27 796 ALA A C 1
ATOM 3720 O O . ALA A 1 767 ? 124.846 165.245 102.641 1.00 65.27 796 ALA A O 1
ATOM 3722 N N . LYS A 1 768 ? 124.084 163.769 104.135 1.00 68.87 797 LYS A N 1
ATOM 3723 C CA . LYS A 1 768 ? 123.388 164.785 104.908 1.00 68.87 797 LYS A CA 1
ATOM 3724 C C . LYS A 1 768 ? 124.264 165.280 106.051 1.00 68.87 797 LYS A C 1
ATOM 3725 O O . LYS A 1 768 ? 125.006 164.513 106.668 1.00 68.87 797 LYS A O 1
ATOM 3731 N N . VAL A 1 769 ? 124.188 166.575 106.329 1.00 65.31 798 VAL A N 1
ATOM 3732 C CA . VAL A 1 769 ? 124.991 167.156 107.396 1.00 65.31 798 VAL A CA 1
ATOM 3733 C C . VAL A 1 769 ? 124.146 168.044 108.303 1.00 65.31 798 VAL A C 1
ATOM 3734 O O . VAL A 1 769 ? 124.111 169.268 108.150 1.00 65.31 798 VAL A O 1
ATOM 3738 N N . THR A 1 770 ? 123.496 167.442 109.287 1.00 67.10 799 THR A N 1
ATOM 3739 C CA . THR A 1 770 ? 122.665 168.176 110.232 1.00 67.10 799 THR A CA 1
ATOM 3740 C C . THR A 1 770 ? 123.606 168.940 111.151 1.00 67.10 799 THR A C 1
ATOM 3741 O O . THR A 1 770 ? 124.181 168.358 112.075 1.00 67.10 799 THR A O 1
ATOM 3745 N N . LYS A 1 771 ? 123.747 170.246 110.914 1.00 72.55 800 LYS A N 1
ATOM 3746 C CA . LYS A 1 771 ? 124.859 171.019 111.460 1.00 72.55 800 LYS A CA 1
ATOM 3747 C C . LYS A 1 771 ? 124.352 172.073 112.427 1.00 72.55 800 LYS A C 1
ATOM 3748 O O . LYS A 1 771 ? 123.712 173.042 112.009 1.00 72.55 800 LYS A O 1
ATOM 3754 N N . SER A 1 772 ? 124.659 171.902 113.715 1.00 76.84 801 SER A N 1
ATOM 3755 C CA . SER A 1 772 ? 124.225 172.890 114.697 1.00 76.84 801 SER A CA 1
ATOM 3756 C C . SER A 1 772 ? 125.209 174.049 114.788 1.00 76.84 801 SER A C 1
ATOM 3757 O O . SER A 1 772 ? 124.908 175.163 114.347 1.00 76.84 801 SER A O 1
ATOM 3760 N N . ASN A 1 773 ? 126.403 173.800 115.312 1.00 67.06 802 ASN A N 1
ATOM 3761 C CA . ASN A 1 773 ? 127.406 174.846 115.434 1.00 67.06 802 ASN A CA 1
ATOM 3762 C C . ASN A 1 773 ? 128.698 174.225 115.920 1.00 67.06 802 ASN A C 1
ATOM 3763 O O . ASN A 1 773 ? 128.687 173.361 116.798 1.00 67.06 802 ASN A O 1
ATOM 3768 N N . LEU A 1 774 ? 129.810 174.699 115.368 1.00 61.49 803 LEU A N 1
ATOM 3769 C CA . LEU A 1 774 ? 131.072 174.009 115.574 1.00 61.49 803 LEU A CA 1
ATOM 3770 C C . LEU A 1 774 ? 131.575 174.179 116.998 1.00 61.49 803 LEU A C 1
ATOM 3771 O O . LEU A 1 774 ? 132.140 173.245 117.573 1.00 61.49 803 LEU A O 1
ATOM 3776 N N . SER A 1 775 ? 131.383 175.354 117.587 1.00 59.41 804 SER A N 1
ATOM 3777 C CA . SER A 1 775 ? 131.815 175.531 118.966 1.00 59.41 804 SER A CA 1
ATOM 3778 C C . SER A 1 775 ? 130.962 174.702 119.914 1.00 59.41 804 SER A C 1
ATOM 3779 O O . SER A 1 775 ? 131.465 174.170 120.909 1.00 59.41 804 SER A O 1
ATOM 3782 N N . GLU A 1 776 ? 129.674 174.566 119.617 1.00 57.48 805 GLU A N 1
ATOM 3783 C CA . GLU A 1 776 ? 128.832 173.706 120.434 1.00 57.48 805 GLU A CA 1
ATOM 3784 C C . GLU A 1 776 ? 129.301 172.263 120.363 1.00 57.48 805 GLU A C 1
ATOM 3785 O O . GLU A 1 776 ? 129.305 171.544 121.371 1.00 57.48 805 GLU A O 1
ATOM 3791 N N . ILE A 1 777 ? 129.711 171.824 119.179 1.00 49.95 806 ILE A N 1
ATOM 3792 C CA . ILE A 1 777 ? 130.192 170.462 119.026 1.00 49.95 806 ILE A CA 1
ATOM 3793 C C . ILE A 1 777 ? 131.491 170.274 119.785 1.00 49.95 806 ILE A C 1
ATOM 3794 O O . ILE A 1 777 ? 131.678 169.267 120.472 1.00 49.95 806 ILE A O 1
ATOM 3799 N N . LEU A 1 778 ? 132.401 171.240 119.695 1.00 48.85 807 LEU A N 1
ATOM 3800 C CA . LEU A 1 778 ? 133.652 171.124 120.435 1.00 48.85 807 LEU A CA 1
ATOM 3801 C C . LEU A 1 778 ? 133.393 171.076 121.932 1.00 48.85 807 LEU A C 1
ATOM 3802 O O . LEU A 1 778 ? 134.040 170.320 122.666 1.00 48.85 807 LEU A O 1
ATOM 3807 N N . ASP A 1 779 ? 132.422 171.854 122.402 1.00 47.41 808 ASP A N 1
ATOM 3808 C CA . ASP A 1 779 ? 132.134 171.855 123.827 1.00 47.41 808 ASP A CA 1
ATOM 3809 C C . ASP A 1 779 ? 131.556 170.527 124.280 1.00 47.41 808 ASP A C 1
ATOM 3810 O O . ASP A 1 779 ? 131.972 169.988 125.305 1.00 47.41 808 ASP A O 1
ATOM 3815 N N . LEU A 1 780 ? 130.587 169.984 123.549 1.00 40.37 809 LEU A N 1
ATOM 3816 C CA . LEU A 1 780 ? 130.035 168.702 123.969 1.00 40.37 809 LEU A CA 1
ATOM 3817 C C . LEU A 1 780 ? 131.084 167.609 123.880 1.00 40.37 809 LEU A C 1
ATOM 3818 O O . LEU A 1 780 ? 131.138 166.715 124.733 1.00 40.37 809 LEU A O 1
ATOM 3823 N N . ALA A 1 781 ? 131.942 167.673 122.863 1.00 36.64 810 ALA A N 1
ATOM 3824 C CA . ALA A 1 781 ? 133.010 166.694 122.745 1.00 36.64 810 ALA A CA 1
ATOM 3825 C C . ALA A 1 781 ? 133.897 166.713 123.970 1.00 36.64 810 ALA A C 1
ATOM 3826 O O . ALA A 1 781 ? 134.136 165.673 124.583 1.00 36.64 810 ALA A O 1
ATOM 3828 N N . CYS A 1 782 ? 134.359 167.896 124.367 1.00 38.64 811 CYS A N 1
ATOM 3829 C CA . CYS A 1 782 ? 135.274 167.994 125.497 1.00 38.64 811 CYS A CA 1
ATOM 3830 C C . CYS A 1 782 ? 134.668 167.414 126.768 1.00 38.64 811 CYS A C 1
ATOM 3831 O O . CYS A 1 782 ? 135.395 166.976 127.662 1.00 38.64 811 CYS A O 1
ATOM 3834 N N . ARG A 1 783 ? 133.342 167.392 126.871 1.00 35.83 812 ARG A N 1
ATOM 3835 C CA . ARG A 1 783 ? 132.718 166.915 128.099 1.00 35.83 812 ARG A CA 1
ATOM 3836 C C . ARG A 1 783 ? 132.298 165.462 127.990 1.00 35.83 812 ARG A C 1
ATOM 3837 O O . ARG A 1 783 ? 131.936 164.843 128.992 1.00 35.83 812 ARG A O 1
ATOM 3845 N N . SER A 1 784 ? 132.315 164.902 126.784 1.00 30.70 813 SER A N 1
ATOM 3846 C CA . SER A 1 784 ? 131.875 163.522 126.634 1.00 30.70 813 SER A CA 1
ATOM 3847 C C . SER A 1 784 ? 133.037 162.555 126.526 1.00 30.70 813 SER A C 1
ATOM 3848 O O . SER A 1 784 ? 132.840 161.342 126.614 1.00 30.70 813 SER A O 1
ATOM 3851 N N . SER A 1 785 ? 134.247 163.056 126.319 1.00 25.46 814 SER A N 1
ATOM 3852 C CA . SER A 1 785 ? 135.367 162.177 126.028 1.00 25.46 814 SER A CA 1
ATOM 3853 C C . SER A 1 785 ? 135.752 161.368 127.253 1.00 25.46 814 SER A C 1
ATOM 3854 O O . SER A 1 785 ? 135.036 161.349 128.254 1.00 25.46 814 SER A O 1
ATOM 3857 N N . ARG A 1 786 ? 136.873 160.665 127.160 1.00 26.22 815 ARG A N 1
ATOM 3858 C CA . ARG A 1 786 ? 137.280 159.776 128.237 1.00 26.22 815 ARG A CA 1
ATOM 3859 C C . ARG A 1 786 ? 138.074 160.531 129.290 1.00 26.22 815 ARG A C 1
ATOM 3860 O O . ARG A 1 786 ? 139.043 161.222 128.982 1.00 26.22 815 ARG A O 1
ATOM 3868 N N . HIS A 1 787 ? 137.676 160.377 130.548 1.00 29.13 816 HIS A N 1
ATOM 3869 C CA . HIS A 1 787 ? 138.369 161.059 131.624 1.00 29.13 816 HIS A CA 1
ATOM 3870 C C . HIS A 1 787 ? 139.257 160.152 132.450 1.00 29.13 816 HIS A C 1
ATOM 3871 O O . HIS A 1 787 ? 140.246 160.632 133.000 1.00 29.13 816 HIS A O 1
ATOM 3878 N N . CYS A 1 788 ? 138.938 158.871 132.569 1.00 26.78 817 CYS A N 1
ATOM 3879 C CA . CYS A 1 788 ? 139.814 157.940 133.252 1.00 26.78 817 CYS A CA 1
ATOM 3880 C C . CYS A 1 788 ? 140.053 156.734 132.370 1.00 26.78 817 CYS A C 1
ATOM 3881 O O . CYS A 1 788 ? 139.180 156.314 131.615 1.00 26.78 817 CYS A O 1
ATOM 3884 N N . GLN A 1 789 ? 141.225 156.125 132.530 1.00 27.29 818 GLN A N 1
ATOM 3885 C CA . GLN A 1 789 ? 141.585 154.951 131.698 1.00 27.29 818 GLN A CA 1
ATOM 3886 C C . GLN A 1 789 ? 140.540 153.858 131.931 1.00 27.29 818 GLN A C 1
ATOM 3887 O O . GLN A 1 789 ? 140.268 153.096 130.987 1.00 27.29 818 GLN A O 1
ATOM 3893 N N . CYS A 1 790 ? 139.986 153.786 133.144 1.00 30.19 819 CYS A N 1
ATOM 3894 C CA . CYS A 1 790 ? 139.039 152.727 133.451 1.00 30.19 819 CYS A CA 1
ATOM 3895 C C . CYS A 1 790 ? 137.695 152.911 132.778 1.00 30.19 819 CYS A C 1
ATOM 3896 O O . CYS A 1 790 ? 136.781 152.134 133.051 1.00 30.19 819 CYS A O 1
ATOM 3899 N N . GLU A 1 791 ? 137.548 153.911 131.914 1.00 27.57 820 GLU A N 1
ATOM 3900 C CA . GLU A 1 791 ? 136.241 154.209 131.349 1.00 27.57 820 GLU A CA 1
ATOM 3901 C C . GLU A 1 791 ? 136.017 153.474 130.037 1.00 27.57 820 GLU A C 1
ATOM 3902 O O . GLU A 1 791 ? 134.896 153.063 129.737 1.00 27.57 820 GLU A O 1
ATOM 3908 N N . GLY A 1 792 ? 137.056 153.319 129.238 1.00 23.84 821 GLY A N 1
ATOM 3909 C CA . GLY A 1 792 ? 136.885 152.591 128.013 1.00 23.84 821 GLY A CA 1
ATOM 3910 C C . GLY A 1 792 ? 136.166 153.402 126.959 1.00 23.84 821 GLY A C 1
ATOM 3911 O O . GLY A 1 792 ? 136.220 154.619 126.926 1.00 23.84 821 GLY A O 1
ATOM 3912 N N . GLN A 1 793 ? 135.470 152.694 126.081 1.00 25.03 822 GLN A N 1
ATOM 3913 C CA . GLN A 1 793 ? 134.839 153.363 124.954 1.00 25.03 822 GLN A CA 1
ATOM 3914 C C . GLN A 1 793 ? 133.493 153.954 125.337 1.00 25.03 822 GLN A C 1
ATOM 3915 O O . GLN A 1 793 ? 132.985 154.835 124.642 1.00 25.03 822 GLN A O 1
ATOM 3921 N N . SER A 1 794 ? 132.876 153.465 126.403 1.00 23.55 823 SER A N 1
ATOM 3922 C CA . SER A 1 794 ? 131.496 153.820 126.670 1.00 23.55 823 SER A CA 1
ATOM 3923 C C . SER A 1 794 ? 131.146 153.993 128.138 1.00 23.55 823 SER A C 1
ATOM 3924 O O . SER A 1 794 ? 129.961 154.018 128.472 1.00 23.55 823 SER A O 1
ATOM 3927 N N . GLY A 1 795 ? 132.113 154.096 129.014 1.00 25.93 824 GLY A N 1
ATOM 3928 C CA . GLY A 1 795 ? 131.804 154.163 130.418 1.00 25.93 824 GLY A CA 1
ATOM 3929 C C . GLY A 1 795 ? 132.024 155.531 130.989 1.00 25.93 824 GLY A C 1
ATOM 3930 O O . GLY A 1 795 ? 132.640 156.392 130.373 1.00 25.93 824 GLY A O 1
ATOM 3931 N N . THR A 1 796 ? 131.507 155.726 132.195 1.00 29.62 825 THR A N 1
ATOM 3932 C CA . THR A 1 796 ? 131.706 156.963 132.928 1.00 29.62 825 THR A CA 1
ATOM 3933 C C . THR A 1 796 ? 131.970 156.637 134.388 1.00 29.62 825 THR A C 1
ATOM 3934 O O . THR A 1 796 ? 131.466 155.642 134.914 1.00 29.62 825 THR A O 1
ATOM 3938 N N . ALA A 1 797 ? 132.781 157.472 135.030 1.00 28.80 826 ALA A N 1
ATOM 3939 C CA . ALA A 1 797 ? 133.259 157.233 136.372 1.00 28.80 826 ALA A CA 1
ATOM 3940 C C . ALA A 1 797 ? 133.000 158.451 137.244 1.00 28.80 826 ALA A C 1
ATOM 3941 O O . ALA A 1 797 ? 133.001 159.578 136.736 1.00 28.80 826 ALA A O 1
ATOM 3943 N N . PRO A 1 798 ? 132.743 158.276 138.532 1.00 27.63 827 PRO A N 1
ATOM 3944 C CA . PRO A 1 798 ? 132.516 159.427 139.405 1.00 27.63 827 PRO A CA 1
ATOM 3945 C C . PRO A 1 798 ? 133.795 159.941 140.041 1.00 27.63 827 PRO A C 1
ATOM 3946 O O . PRO A 1 798 ? 134.783 159.226 140.186 1.00 27.63 827 PRO A O 1
ATOM 3950 N N . ASN A 1 799 ? 133.744 161.211 140.439 1.00 27.89 828 ASN A N 1
ATOM 3951 C CA . ASN A 1 799 ? 134.853 161.884 141.112 1.00 27.89 828 ASN A CA 1
ATOM 3952 C C . ASN A 1 799 ? 136.094 161.957 140.235 1.00 27.89 828 ASN A C 1
ATOM 3953 O O . ASN A 1 799 ? 137.105 161.326 140.522 1.00 27.89 828 ASN A O 1
ATOM 3958 N N . ILE A 1 800 ? 136.025 162.721 139.150 1.00 27.20 829 ILE A N 1
ATOM 3959 C CA . ILE A 1 800 ? 137.209 162.923 138.330 1.00 27.20 829 ILE A CA 1
ATOM 3960 C C . ILE A 1 800 ? 138.052 164.047 138.914 1.00 27.20 829 ILE A C 1
ATOM 3961 O O . ILE A 1 800 ? 137.533 165.034 139.442 1.00 27.20 829 ILE A O 1
ATOM 3966 N N . LEU A 1 801 ? 139.366 163.901 138.819 1.00 25.68 830 LEU A N 1
ATOM 3967 C CA . LEU A 1 801 ? 140.300 164.926 139.251 1.00 25.68 830 LEU A CA 1
ATOM 3968 C C . LEU A 1 801 ? 141.144 165.353 138.069 1.00 25.68 830 LEU A C 1
ATOM 3969 O O . LEU A 1 801 ? 141.440 164.551 137.190 1.00 25.68 830 LEU A O 1
ATOM 3974 N N . GLU A 1 802 ? 141.545 166.612 138.048 1.00 28.70 831 GLU A N 1
ATOM 3975 C CA . GLU A 1 802 ? 142.350 167.108 136.947 1.00 28.70 831 GLU A CA 1
ATOM 3976 C C . GLU A 1 802 ? 143.553 167.872 137.470 1.00 28.70 831 GLU A C 1
ATOM 3977 O O . GLU A 1 802 ? 143.419 168.754 138.318 1.00 28.70 831 GLU A O 1
ATOM 3983 N N . CYS A 1 803 ? 144.727 167.532 136.957 1.00 28.82 832 CYS A N 1
ATOM 3984 C CA . CYS A 1 803 ? 145.960 168.113 137.460 1.00 28.82 832 CYS A CA 1
ATOM 3985 C C . CYS A 1 803 ? 146.074 169.579 137.067 1.00 28.82 832 CYS A C 1
ATOM 3986 O O . CYS A 1 803 ? 145.600 169.995 136.012 1.00 28.82 832 CYS A O 1
ATOM 3989 N N . GLN A 1 804 ? 146.728 170.363 137.921 1.00 32.40 833 GLN A N 1
ATOM 3990 C CA . GLN A 1 804 ? 146.749 171.807 137.732 1.00 32.40 833 GLN A CA 1
ATOM 3991 C C . GLN A 1 804 ? 147.660 172.216 136.589 1.00 32.40 833 GLN A C 1
ATOM 3992 O O . GLN A 1 804 ? 147.300 173.080 135.786 1.00 32.40 833 GLN A O 1
ATOM 3998 N N . GLU A 1 805 ? 148.848 171.636 136.508 1.00 31.42 834 GLU A N 1
ATOM 3999 C CA . GLU A 1 805 ? 149.720 171.815 135.360 1.00 31.42 834 GLU A CA 1
ATOM 4000 C C . GLU A 1 805 ? 149.872 170.480 134.665 1.00 31.42 834 GLU A C 1
ATOM 4001 O O . GLU A 1 805 ? 150.022 169.461 135.326 1.00 31.42 834 GLU A O 1
ATOM 4007 N N . CYS A 1 806 ? 149.860 170.487 133.339 1.00 29.36 835 CYS A N 1
ATOM 4008 C CA . CYS A 1 806 ? 149.633 169.280 132.546 1.00 29.36 835 CYS A CA 1
ATOM 4009 C C . CYS A 1 806 ? 148.308 168.640 132.946 1.00 29.36 835 CYS A C 1
ATOM 4010 O O . CYS A 1 806 ? 148.246 167.580 133.556 1.00 29.36 835 CYS A O 1
ATOM 4013 N N . SER A 1 807 ? 147.227 169.334 132.615 1.00 27.26 836 SER A N 1
ATOM 4014 C CA . SER A 1 807 ? 145.912 168.858 133.000 1.00 27.26 836 SER A CA 1
ATOM 4015 C C . SER A 1 807 ? 145.709 167.434 132.523 1.00 27.26 836 SER A C 1
ATOM 4016 O O . SER A 1 807 ? 145.503 167.185 131.339 1.00 27.26 836 SER A O 1
ATOM 4019 N N . TYR A 1 808 ? 145.748 166.507 133.464 1.00 25.45 837 TYR A N 1
ATOM 4020 C CA . TYR A 1 808 ? 145.626 165.086 133.198 1.00 25.45 837 TYR A CA 1
ATOM 4021 C C . TYR A 1 808 ? 144.531 164.547 134.099 1.00 25.45 837 TYR A C 1
ATOM 4022 O O . TYR A 1 808 ? 144.565 164.767 135.309 1.00 25.45 837 TYR A O 1
ATOM 4031 N N . ARG A 1 809 ? 143.562 163.856 133.521 1.00 27.63 838 ARG A N 1
ATOM 4032 C CA . ARG A 1 809 ? 142.335 163.515 134.221 1.00 27.63 838 ARG A CA 1
ATOM 4033 C C . ARG A 1 809 ? 142.372 162.068 134.686 1.00 27.63 838 ARG A C 1
ATOM 4034 O O . ARG A 1 809 ? 142.745 161.178 133.924 1.00 27.63 838 ARG A O 1
ATOM 4042 N N . ALA A 1 810 ? 141.961 161.833 135.927 1.00 23.36 839 ALA A N 1
ATOM 4043 C CA . ALA A 1 810 ? 141.794 160.484 136.434 1.00 23.36 839 ALA A CA 1
ATOM 4044 C C . ALA A 1 810 ? 140.759 160.505 137.536 1.00 23.36 839 ALA A C 1
ATOM 4045 O O . ALA A 1 810 ? 140.461 161.547 138.110 1.00 23.36 839 ALA A O 1
ATOM 4047 N N . CYS A 1 811 ? 140.216 159.345 137.836 1.00 27.50 840 CYS A N 1
ATOM 4048 C CA . CYS A 1 811 ? 139.178 159.280 138.844 1.00 27.50 840 CYS A CA 1
ATOM 4049 C C . CYS A 1 811 ? 139.837 159.315 140.210 1.00 27.50 840 CYS A C 1
ATOM 4050 O O . CYS A 1 811 ? 141.025 159.600 140.341 1.00 27.50 840 CYS A O 1
ATOM 4053 N N . LYS A 1 812 ? 139.064 159.051 141.254 1.00 29.47 841 LYS A N 1
ATOM 4054 C CA . LYS A 1 812 ? 139.620 159.084 142.597 1.00 29.47 841 LYS A CA 1
ATOM 4055 C C . LYS A 1 812 ? 140.171 157.728 142.991 1.00 29.47 841 LYS A C 1
ATOM 4056 O O . LYS A 1 812 ? 141.206 157.636 143.655 1.00 29.47 841 LYS A O 1
ATOM 4062 N N . SER A 1 813 ? 139.476 156.659 142.613 1.00 28.03 842 SER A N 1
ATOM 4063 C CA . SER A 1 813 ? 139.944 155.326 142.955 1.00 28.03 842 SER A CA 1
ATOM 4064 C C . SER A 1 813 ? 141.291 155.055 142.312 1.00 28.03 842 SER A C 1
ATOM 4065 O O . SER A 1 813 ? 142.221 154.579 142.964 1.00 28.03 842 SER A O 1
ATOM 4068 N N . CYS A 1 814 ? 141.410 155.342 141.030 1.00 30.66 843 CYS A N 1
ATOM 4069 C CA . CYS A 1 814 ? 142.710 155.365 140.405 1.00 30.66 843 CYS A CA 1
ATOM 4070 C C . CYS A 1 814 ? 143.359 156.704 140.695 1.00 30.66 843 CYS A C 1
ATOM 4071 O O . CYS A 1 814 ? 142.714 157.646 141.145 1.00 30.66 843 CYS A O 1
ATOM 4074 N N . GLY A 1 815 ? 144.641 156.802 140.432 1.00 28.77 844 GLY A N 1
ATOM 4075 C CA . GLY A 1 815 ? 145.228 158.117 140.439 1.00 28.77 844 GLY A CA 1
ATOM 4076 C C . GLY A 1 815 ? 145.762 158.609 141.757 1.00 28.77 844 GLY A C 1
ATOM 4077 O O . GLY A 1 815 ? 145.509 159.761 142.116 1.00 28.77 844 GLY A O 1
ATOM 4078 N N . GLY A 1 816 ? 146.537 157.749 142.427 1.00 25.91 845 GLY A N 1
ATOM 4079 C CA . GLY A 1 816 ? 147.234 158.103 143.677 1.00 25.91 845 GLY A CA 1
ATOM 4080 C C . GLY A 1 816 ? 148.728 157.809 143.602 1.00 25.91 845 GLY A C 1
ATOM 4081 O O . GLY A 1 816 ? 149.503 158.566 144.217 1.00 25.91 845 GLY A O 1
ATOM 4082 N N . ARG A 1 817 ? 149.121 156.754 142.868 1.00 26.61 846 ARG A N 1
ATOM 4083 C CA . ARG A 1 817 ? 150.547 156.314 142.772 1.00 26.61 846 ARG A CA 1
ATOM 4084 C C . ARG A 1 817 ? 151.436 157.393 142.137 1.00 26.61 846 ARG A C 1
ATOM 4085 O O . ARG A 1 817 ? 152.511 157.668 142.705 1.00 26.61 846 ARG A O 1
ATOM 4093 N N . PRO A 1 818 ? 151.010 157.982 141.014 1.00 22.96 847 PRO A N 1
ATOM 4094 C CA . PRO A 1 818 ? 151.747 159.106 140.418 1.00 22.96 847 PRO A CA 1
ATOM 4095 C C . PRO A 1 818 ? 150.958 160.277 141.017 1.00 22.96 847 PRO A C 1
ATOM 4096 O O . PRO A 1 818 ? 149.767 160.354 140.750 1.00 22.96 847 PRO A O 1
ATOM 4100 N N . GLU A 1 819 ? 151.598 161.178 141.770 1.00 29.50 848 GLU A N 1
ATOM 4101 C CA . GLU A 1 819 ? 150.716 162.137 142.426 1.00 29.50 848 GLU A CA 1
ATOM 4102 C C . GLU A 1 819 ? 150.948 163.499 141.806 1.00 29.50 848 GLU A C 1
ATOM 4103 O O . GLU A 1 819 ? 151.820 164.258 142.213 1.00 29.50 848 GLU A O 1
ATOM 4109 N N . HIS A 1 820 ? 150.154 163.806 140.796 1.00 27.72 849 HIS A N 1
ATOM 4110 C CA . HIS A 1 820 ? 150.130 165.148 140.268 1.00 27.72 849 HIS A CA 1
ATOM 4111 C C . HIS A 1 820 ? 149.616 166.096 141.332 1.00 27.72 849 HIS A C 1
ATOM 4112 O O . HIS A 1 820 ? 149.173 165.682 142.402 1.00 27.72 849 HIS A O 1
ATOM 4119 N N . VAL A 1 821 ? 149.649 167.386 141.021 1.00 25.38 850 VAL A N 1
ATOM 4120 C CA . VAL A 1 821 ? 148.928 168.338 141.846 1.00 25.38 850 VAL A CA 1
ATOM 4121 C C . VAL A 1 821 ? 147.491 168.423 141.359 1.00 25.38 850 VAL A C 1
ATOM 4122 O O . VAL A 1 821 ? 147.189 169.088 140.364 1.00 25.38 850 VAL A O 1
ATOM 4126 N N . TYR A 1 822 ? 146.594 167.744 142.061 1.00 27.63 851 TYR A N 1
ATOM 4127 C CA . TYR A 1 822 ? 145.237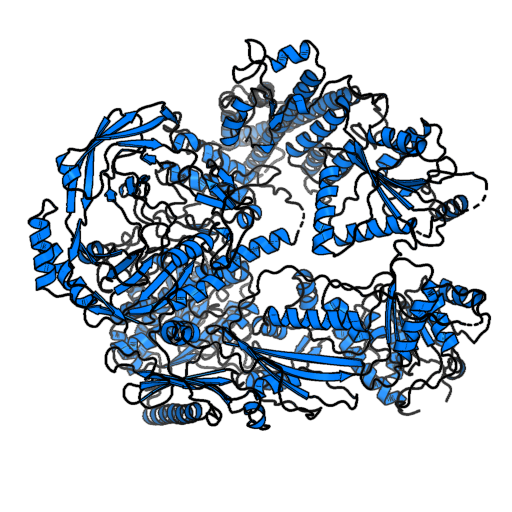 167.497 141.600 1.00 27.63 851 TYR A CA 1
ATOM 4128 C C . TYR A 1 822 ? 144.257 168.517 142.145 1.00 27.63 851 TYR A C 1
ATOM 4129 O O . TYR A 1 822 ? 144.563 169.252 143.082 1.00 27.63 851 TYR A O 1
ATOM 4138 N N . ALA A 1 823 ? 143.078 168.553 141.538 1.00 30.56 852 ALA A N 1
ATOM 4139 C CA . ALA A 1 823 ? 141.909 169.289 141.984 1.00 30.56 852 ALA A CA 1
ATOM 4140 C C . ALA A 1 823 ? 140.669 168.699 141.333 1.00 30.56 852 ALA A C 1
ATOM 4141 O O . ALA A 1 823 ? 140.756 168.120 140.250 1.00 30.56 852 ALA A O 1
ATOM 4143 N N . PRO A 1 824 ? 139.509 168.818 141.969 1.00 32.54 853 PRO A N 1
ATOM 4144 C CA . PRO A 1 824 ? 138.293 168.250 141.381 1.00 32.54 853 PRO A CA 1
ATOM 4145 C C . PRO A 1 824 ? 138.003 168.860 140.022 1.00 32.54 853 PRO A C 1
ATOM 4146 O O . PRO A 1 824 ? 138.320 170.019 139.763 1.00 32.54 853 PRO A O 1
ATOM 4150 N N . CYS A 1 825 ? 137.412 168.060 139.143 1.00 41.85 854 CYS A N 1
ATOM 4151 C CA . CYS A 1 825 ? 137.149 168.515 137.786 1.00 41.85 854 CYS A CA 1
ATOM 4152 C C . CYS A 1 825 ? 135.834 169.276 137.724 1.00 41.85 854 CYS A C 1
ATOM 4153 O O . CYS A 1 825 ? 134.835 168.867 138.320 1.00 41.85 854 CYS A O 1
ATOM 4156 N N . ALA A 1 826 ? 135.840 170.386 137.002 1.00 48.19 855 ALA A N 1
ATOM 4157 C CA . ALA A 1 826 ? 134.650 171.198 136.794 1.00 48.19 855 ALA A CA 1
ATOM 4158 C C . ALA A 1 826 ? 134.087 170.880 135.417 1.00 48.19 855 ALA A C 1
ATOM 4159 O O . ALA A 1 826 ? 134.018 171.750 134.549 1.00 48.19 855 ALA A O 1
ATOM 4161 N N . ASN A 1 827 ? 133.670 169.634 135.219 1.00 43.77 856 ASN A N 1
ATOM 4162 C CA . ASN A 1 827 ? 133.067 169.223 133.960 1.00 43.77 856 ASN A CA 1
ATOM 4163 C C . ASN A 1 827 ? 131.720 168.600 134.259 1.00 43.77 856 ASN A C 1
ATOM 4164 O O . ASN A 1 827 ? 131.479 168.095 135.355 1.00 43.77 856 ASN A O 1
ATOM 4169 N N . GLN A 1 828 ? 130.846 168.648 133.269 1.00 40.86 857 GLN A N 1
ATOM 4170 C CA . GLN A 1 828 ? 129.519 168.070 133.361 1.00 40.86 857 GLN A CA 1
ATOM 4171 C C . GLN A 1 828 ? 129.449 166.869 132.432 1.00 40.86 857 GLN A C 1
ATOM 4172 O O . GLN A 1 828 ? 129.541 167.022 131.213 1.00 40.86 857 GLN A O 1
ATOM 4178 N N . ARG A 1 829 ? 129.280 165.685 133.000 1.00 36.03 858 ARG A N 1
ATOM 4179 C CA . ARG A 1 829 ? 129.391 164.470 132.211 1.00 36.03 858 ARG A CA 1
ATOM 4180 C C . ARG A 1 829 ? 128.190 164.319 131.298 1.00 36.03 858 ARG A C 1
ATOM 4181 O O . ARG A 1 829 ? 127.046 164.383 131.746 1.00 36.03 858 ARG A O 1
ATOM 4189 N N . VAL A 1 830 ? 128.461 164.122 130.018 1.00 35.50 859 VAL A N 1
ATOM 4190 C CA . VAL A 1 830 ? 127.451 163.843 129.012 1.00 35.50 859 VAL A CA 1
ATOM 4191 C C . VAL A 1 830 ? 127.745 162.470 128.430 1.00 35.50 859 VAL A C 1
ATOM 4192 O O . VAL A 1 830 ? 128.907 162.073 128.319 1.00 35.50 859 VAL A O 1
ATOM 4196 N N . GLU A 1 831 ? 126.696 161.732 128.100 1.00 40.40 860 GLU A N 1
ATOM 4197 C CA . GLU A 1 831 ? 126.873 160.359 127.664 1.00 40.40 860 GLU A CA 1
ATOM 4198 C C . GLU A 1 831 ? 127.659 160.312 126.360 1.00 40.40 860 GLU A C 1
ATOM 4199 O O . GLU A 1 831 ? 127.532 161.209 125.526 1.00 40.40 860 GLU A O 1
ATOM 4205 N N . PRO A 1 832 ? 128.491 159.300 126.162 1.00 34.77 861 PRO A N 1
ATOM 4206 C CA . PRO A 1 832 ? 129.153 159.170 124.864 1.00 34.77 861 PRO A CA 1
ATOM 4207 C C . PRO A 1 832 ? 128.235 158.669 123.768 1.00 34.77 861 PRO A C 1
ATOM 4208 O O . PRO A 1 832 ? 128.513 158.911 122.592 1.00 34.77 861 PRO A O 1
ATOM 4212 N N . ALA A 1 833 ? 127.145 157.979 124.103 1.00 38.06 862 ALA A N 1
ATOM 4213 C CA . ALA A 1 833 ? 126.212 157.554 123.064 1.00 38.06 862 ALA A CA 1
ATOM 4214 C C . ALA A 1 833 ? 125.458 158.743 122.487 1.00 38.06 862 ALA A C 1
ATOM 4215 O O . ALA A 1 833 ? 125.291 158.861 121.262 1.00 38.06 862 ALA A O 1
ATOM 4217 N N . GLU A 1 834 ? 124.999 159.641 123.358 1.00 38.71 863 GLU A N 1
ATOM 4218 C CA . GLU A 1 834 ? 124.348 160.851 122.889 1.00 38.71 863 GLU A CA 1
ATOM 4219 C C . GLU A 1 834 ? 125.246 161.620 121.944 1.00 38.71 863 GLU A C 1
ATOM 4220 O O . GLU A 1 834 ? 124.823 161.988 120.846 1.00 38.71 863 GLU A O 1
ATOM 4226 N N . PHE A 1 835 ? 126.496 161.849 122.331 1.00 35.59 864 PHE A N 1
ATOM 4227 C CA . PHE A 1 835 ? 127.382 162.602 121.455 1.00 35.59 864 PHE A CA 1
ATOM 4228 C C . PHE A 1 835 ? 127.705 161.818 120.200 1.00 35.59 864 PHE A C 1
ATOM 4229 O O . PHE A 1 835 ? 127.943 162.406 119.146 1.00 35.59 864 PHE A O 1
ATOM 4237 N N . GLU A 1 836 ? 127.757 160.492 120.299 1.00 38.53 865 GLU A N 1
ATOM 4238 C CA . GLU A 1 836 ? 127.939 159.669 119.110 1.00 38.53 865 GLU A CA 1
ATOM 4239 C C . GLU A 1 836 ? 126.894 159.999 118.065 1.00 38.53 865 GLU A C 1
ATOM 4240 O O . GLU A 1 836 ? 127.212 160.150 116.881 1.00 38.53 865 GLU A O 1
ATOM 4246 N N . LYS A 1 837 ? 125.639 160.135 118.491 1.00 39.47 866 LYS A N 1
ATOM 4247 C CA . LYS A 1 837 ? 124.575 160.484 117.552 1.00 39.47 866 LYS A CA 1
ATOM 4248 C C . LYS A 1 837 ? 124.860 161.808 116.854 1.00 39.47 866 LYS A C 1
ATOM 4249 O O . LYS A 1 837 ? 124.887 161.883 115.620 1.00 39.47 866 LYS A O 1
ATOM 4255 N N . ARG A 1 838 ? 125.075 162.868 117.631 1.00 40.38 867 ARG A N 1
ATOM 4256 C CA . ARG A 1 838 ? 125.228 164.191 117.039 1.00 40.38 867 ARG A CA 1
ATOM 4257 C C . ARG A 1 838 ? 126.485 164.285 116.193 1.00 40.38 867 ARG A C 1
ATOM 4258 O O . ARG A 1 838 ? 126.516 165.022 115.205 1.00 40.38 867 ARG A O 1
ATOM 4266 N N . PHE A 1 839 ? 127.528 163.542 116.552 1.00 35.73 868 PHE A N 1
ATOM 4267 C CA . PHE A 1 839 ? 128.772 163.616 115.800 1.00 35.73 868 PHE A CA 1
ATOM 4268 C C . PHE A 1 839 ? 128.683 162.825 114.508 1.00 35.73 868 PHE A C 1
ATOM 4269 O O . PHE A 1 839 ? 129.290 163.206 113.505 1.00 35.73 868 PHE A O 1
ATOM 4277 N N . LYS A 1 840 ? 127.939 161.720 114.501 1.00 36.14 869 LYS A N 1
ATOM 4278 C CA . LYS A 1 840 ? 127.726 161.019 113.242 1.00 36.14 869 LYS A CA 1
ATOM 4279 C C . LYS A 1 840 ? 126.747 161.775 112.364 1.00 36.14 869 LYS A C 1
ATOM 4280 O O . LYS A 1 840 ? 126.692 161.557 111.152 1.00 36.14 869 LYS A O 1
ATOM 4286 N N . GLY A 1 841 ? 125.951 162.659 112.960 1.00 42.71 870 GLY A N 1
ATOM 4287 C CA . GLY A 1 841 ? 125.097 163.512 112.150 1.00 42.71 870 GLY A CA 1
ATOM 4288 C C . GLY A 1 841 ? 125.885 164.511 111.325 1.00 42.71 870 GLY A C 1
ATOM 4289 O O . GLY A 1 841 ? 125.552 164.777 110.172 1.00 42.71 870 GLY A O 1
ATOM 4290 N N . LEU A 1 842 ? 126.949 165.061 111.897 1.00 43.89 871 LEU A N 1
ATOM 4291 C CA . LEU A 1 842 ? 127.686 166.123 111.223 1.00 43.89 871 LEU A CA 1
ATOM 4292 C C . LEU A 1 842 ? 128.480 165.601 110.037 1.00 43.89 871 LEU A C 1
ATOM 4293 O O . LEU A 1 842 ? 128.751 166.347 109.091 1.00 43.89 871 LEU A O 1
ATOM 4298 N N . LEU A 1 843 ? 128.876 164.336 110.074 1.00 41.12 872 LEU A N 1
ATOM 4299 C CA . LEU A 1 843 ? 129.921 163.856 109.190 1.00 41.12 872 LEU A CA 1
ATOM 4300 C C . LEU A 1 843 ? 129.354 163.310 107.886 1.00 41.12 872 LEU A C 1
ATOM 4301 O O . LEU A 1 843 ? 128.324 162.635 107.879 1.00 41.12 872 LEU A O 1
ATOM 4306 N N . PRO A 1 844 ? 130.026 163.558 106.781 1.00 41.40 873 PRO A N 1
ATOM 4307 C CA . PRO A 1 844 ? 129.687 162.869 105.537 1.00 41.40 873 PRO A CA 1
ATOM 4308 C C . PRO A 1 844 ? 130.153 161.428 105.573 1.00 41.40 873 PRO A C 1
ATOM 4309 O O . PRO A 1 844 ? 131.146 161.126 106.236 1.00 41.40 873 PRO A O 1
ATOM 4313 N N . MET A 1 845 ? 129.462 160.529 104.871 1.00 41.75 874 MET A N 1
ATOM 4314 C CA . MET A 1 845 ? 129.801 159.115 104.972 1.00 41.75 874 MET A CA 1
ATOM 4315 C C . MET A 1 845 ? 130.844 158.710 103.943 1.00 41.75 874 MET A C 1
ATOM 4316 O O . MET A 1 845 ? 131.398 157.612 104.018 1.00 41.75 874 MET A O 1
ATOM 4321 N N . ARG A 1 846 ? 131.101 159.561 102.958 1.00 41.77 875 ARG A N 1
ATOM 4322 C CA . ARG A 1 846 ? 132.214 159.391 102.033 1.00 41.77 875 ARG A CA 1
ATOM 4323 C C . ARG A 1 846 ? 132.791 160.760 101.732 1.00 41.77 875 ARG A C 1
ATOM 4324 O O . ARG A 1 846 ? 132.060 161.749 101.732 1.00 41.77 875 ARG A O 1
ATOM 4332 N N . VAL A 1 847 ? 134.093 160.826 101.486 1.00 44.93 876 VAL A N 1
ATOM 4333 C CA . VAL A 1 847 ? 134.741 162.081 101.137 1.00 44.93 876 VAL A CA 1
ATOM 4334 C C . VAL A 1 847 ? 135.796 161.827 100.081 1.00 44.93 876 VAL A C 1
ATOM 4335 O O . VAL A 1 847 ? 136.168 160.687 99.800 1.00 44.93 876 VAL A O 1
ATOM 4339 N N . ARG A 1 848 ? 136.293 162.916 99.518 1.00 51.97 877 ARG A N 1
ATOM 4340 C CA . ARG A 1 848 ? 137.154 162.887 98.355 1.00 51.97 877 ARG A CA 1
ATOM 4341 C C . ARG A 1 848 ? 138.009 164.139 98.350 1.00 51.97 877 ARG A C 1
ATOM 4342 O O . ARG A 1 848 ? 137.517 165.235 98.610 1.00 51.97 877 ARG A O 1
ATOM 4350 N N . ILE A 1 849 ? 139.293 163.977 98.067 1.00 55.21 878 ILE A N 1
ATOM 4351 C CA . ILE A 1 849 ? 140.224 165.097 97.985 1.00 55.21 878 ILE A CA 1
ATOM 4352 C C . ILE A 1 849 ? 140.472 165.394 96.518 1.00 55.21 878 ILE A C 1
ATOM 4353 O O . ILE A 1 849 ? 140.798 164.487 95.745 1.00 55.21 878 ILE A O 1
ATOM 4358 N N . ALA A 1 850 ? 140.322 166.655 96.134 1.00 61.76 879 ALA A N 1
ATOM 4359 C CA . ALA A 1 850 ? 140.521 167.063 94.755 1.00 61.76 879 ALA A CA 1
ATOM 4360 C C . ALA A 1 850 ? 141.305 168.361 94.717 1.00 61.76 879 ALA A C 1
ATOM 4361 O O . ALA A 1 850 ? 141.513 169.015 95.737 1.00 61.76 879 ALA A O 1
ATOM 4363 N N . GLY A 1 851 ? 141.730 168.729 93.517 1.00 66.96 880 GLY A N 1
ATOM 4364 C CA . GLY A 1 851 ? 142.522 169.920 93.328 1.00 66.96 880 GLY A CA 1
ATOM 4365 C C . GLY A 1 851 ? 144.006 169.736 93.526 1.00 66.96 880 GLY A C 1
ATOM 4366 O O . GLY A 1 851 ? 144.726 170.730 93.632 1.00 66.96 880 GLY A O 1
ATOM 4367 N N . LEU A 1 852 ? 144.488 168.504 93.572 1.00 68.21 881 LEU A N 1
ATOM 4368 C CA . LEU A 1 852 ? 145.889 168.223 93.838 1.00 68.21 881 LEU A CA 1
ATOM 4369 C C . LEU A 1 852 ? 146.521 167.626 92.591 1.00 68.21 881 LEU A C 1
ATOM 4370 O O . LEU A 1 852 ? 146.046 166.609 92.079 1.00 68.21 881 LEU A O 1
ATOM 4375 N N . THR A 1 853 ? 147.577 168.264 92.097 1.00 77.93 882 THR A N 1
ATOM 4376 C CA . THR A 1 853 ? 148.298 167.767 90.939 1.00 77.93 882 THR A CA 1
ATOM 4377 C C . THR A 1 853 ? 149.720 168.286 90.951 1.00 77.93 882 THR A C 1
ATOM 4378 O O . THR A 1 853 ? 150.092 169.124 91.770 1.00 77.93 882 THR A O 1
ATOM 4382 N N . ASP A 1 854 ? 150.495 167.799 89.984 1.00 81.90 883 ASP A N 1
ATOM 4383 C CA . ASP A 1 854 ? 151.940 167.984 90.011 1.00 81.90 883 ASP A CA 1
ATOM 4384 C C . ASP A 1 854 ? 152.328 169.453 90.099 1.00 81.90 883 ASP A C 1
ATOM 4385 O O . ASP A 1 854 ? 153.180 169.826 90.913 1.00 81.90 883 ASP A O 1
ATOM 4390 N N . GLN A 1 855 ? 151.731 170.300 89.260 1.00 81.92 884 GLN A N 1
ATOM 4391 C CA . GLN A 1 855 ? 152.152 171.694 89.223 1.00 81.92 884 GLN A CA 1
ATOM 4392 C C . GLN A 1 855 ? 151.877 172.387 90.549 1.00 81.92 884 GLN A C 1
ATOM 4393 O O . GLN A 1 855 ? 152.634 173.269 90.964 1.00 81.92 884 GLN A O 1
ATOM 4399 N N . CYS A 1 856 ? 150.819 171.979 91.249 1.00 78.60 885 CYS A N 1
ATOM 4400 C CA . CYS A 1 856 ? 150.554 172.555 92.562 1.00 78.60 885 CYS A CA 1
ATOM 4401 C C . CYS A 1 856 ? 151.650 172.197 93.551 1.00 78.60 885 CYS A C 1
ATOM 4402 O O . CYS A 1 856 ? 152.171 173.072 94.248 1.00 78.60 885 CYS A O 1
ATOM 4405 N N . LEU A 1 857 ? 152.012 170.917 93.632 1.00 73.46 886 LEU A N 1
ATOM 4406 C CA . LEU A 1 857 ? 153.080 170.525 94.543 1.00 73.46 886 LEU A CA 1
ATOM 4407 C C . LEU A 1 857 ? 154.379 171.217 94.174 1.00 73.46 886 LEU A C 1
ATOM 4408 O O . LEU A 1 857 ? 155.140 171.637 95.052 1.00 73.46 886 LEU A O 1
ATOM 4413 N N . ASN A 1 858 ? 154.646 171.348 92.876 1.00 74.80 887 ASN A N 1
ATOM 4414 C CA . ASN A 1 858 ? 155.846 172.047 92.441 1.00 74.80 887 ASN A CA 1
ATOM 4415 C C . ASN A 1 858 ? 155.836 173.490 92.920 1.00 74.80 887 ASN A C 1
ATOM 4416 O O . ASN A 1 858 ? 156.861 174.012 93.375 1.00 74.80 887 ASN A O 1
ATOM 4421 N N . ALA A 1 859 ? 154.679 174.147 92.831 1.00 72.47 888 ALA A N 1
ATOM 4422 C CA . ALA A 1 859 ? 154.562 175.514 93.321 1.00 72.47 888 ALA A CA 1
ATOM 4423 C C . ALA A 1 859 ? 154.807 175.583 94.820 1.00 72.47 888 ALA A C 1
ATOM 4424 O O . ALA A 1 859 ? 155.505 176.483 95.302 1.00 72.47 888 ALA A O 1
ATOM 4426 N N . VAL A 1 860 ? 154.239 174.642 95.574 1.00 68.20 889 VAL A N 1
ATOM 4427 C CA . VAL A 1 860 ? 154.429 174.651 97.022 1.00 68.20 889 VAL A CA 1
ATOM 4428 C C . VAL A 1 860 ? 155.901 174.499 97.357 1.00 68.20 889 VAL A C 1
ATOM 4429 O O . VAL A 1 860 ? 156.440 175.207 98.216 1.00 68.20 889 VAL A O 1
ATOM 4433 N N . ARG A 1 861 ? 156.574 173.570 96.680 1.00 67.58 890 ARG A N 1
ATOM 4434 C CA . ARG A 1 861 ? 157.989 173.352 96.937 1.00 67.58 890 ARG A CA 1
ATOM 4435 C C . ARG A 1 861 ? 158.801 174.595 96.620 1.00 67.58 890 ARG A C 1
ATOM 4436 O O . ARG A 1 861 ? 159.644 175.016 97.421 1.00 67.58 890 ARG A O 1
ATOM 4444 N N . LYS A 1 862 ? 158.556 175.208 95.463 1.00 72.10 891 LYS A N 1
ATOM 4445 C CA . LYS A 1 862 ? 159.365 176.357 95.074 1.00 72.10 891 LYS A CA 1
ATOM 4446 C C . LYS A 1 862 ? 159.078 177.561 95.955 1.00 72.10 891 LYS A C 1
ATOM 4447 O O . LYS A 1 862 ? 159.932 178.437 96.111 1.00 72.10 891 LYS A O 1
ATOM 4453 N N . ALA A 1 863 ? 157.883 177.627 96.544 1.00 70.39 892 ALA A N 1
ATOM 4454 C CA . ALA A 1 863 ? 157.596 178.725 97.460 1.00 70.39 892 ALA A CA 1
ATOM 4455 C C . ALA A 1 863 ? 158.263 178.499 98.808 1.00 70.39 892 ALA A C 1
ATOM 4456 O O . ALA A 1 863 ? 158.883 179.412 99.363 1.00 70.39 892 ALA A O 1
ATOM 4458 N N . ALA A 1 864 ? 158.155 177.286 99.348 1.00 70.56 893 ALA A N 1
ATOM 4459 C CA . ALA A 1 864 ? 158.839 176.987 100.600 1.00 70.56 893 ALA A CA 1
ATOM 4460 C C . ALA A 1 864 ? 160.339 177.192 100.463 1.00 70.56 893 ALA A C 1
ATOM 4461 O O . ALA A 1 864 ? 161.005 177.597 101.420 1.00 70.56 893 ALA A O 1
ATOM 4463 N N . GLU A 1 865 ? 160.889 176.919 99.279 1.00 73.79 894 GLU A N 1
ATOM 4464 C CA . GLU A 1 865 ? 162.301 177.206 99.056 1.00 73.79 894 GLU A CA 1
ATOM 4465 C C . GLU A 1 865 ? 162.530 178.695 98.831 1.00 73.79 894 GLU A C 1
ATOM 4466 O O . GLU A 1 865 ? 163.601 179.221 99.153 1.00 73.79 894 GLU A O 1
ATOM 4472 N N . LYS A 1 866 ? 161.534 179.395 98.284 1.00 76.75 895 LYS A N 1
ATOM 4473 C CA . LYS A 1 866 ? 161.621 180.849 98.219 1.00 76.75 895 LYS A CA 1
ATOM 4474 C C . LYS A 1 866 ? 161.548 181.456 99.610 1.00 76.75 895 LYS A C 1
ATOM 4475 O O . LYS A 1 866 ? 162.328 182.354 99.948 1.00 76.75 895 LYS A O 1
ATOM 4481 N N . SER A 1 867 ? 160.629 180.974 100.434 1.00 73.85 896 SER A N 1
ATOM 4482 C CA . SER A 1 867 ? 160.715 181.321 101.836 1.00 73.85 896 SER A CA 1
ATOM 4483 C C . SER A 1 867 ? 161.949 180.676 102.450 1.00 73.85 896 SER A C 1
ATOM 4484 O O . SER A 1 867 ? 162.651 179.878 101.824 1.00 73.85 896 SER A O 1
ATOM 4487 N N . ASN A 1 868 ? 162.213 181.038 103.696 1.00 75.01 897 ASN A N 1
ATOM 4488 C CA . ASN A 1 868 ? 163.406 180.561 104.381 1.00 75.01 897 ASN A CA 1
ATOM 4489 C C . ASN A 1 868 ? 163.022 179.302 105.143 1.00 75.01 897 ASN A C 1
ATOM 4490 O O . ASN A 1 868 ? 162.589 179.332 106.294 1.00 75.01 897 ASN A O 1
ATOM 4495 N N . LYS A 1 869 ? 163.151 178.173 104.460 1.00 69.54 898 LYS A N 1
ATOM 4496 C CA . LYS A 1 869 ? 162.796 176.879 105.013 1.00 69.54 898 LYS A CA 1
ATOM 4497 C C . LYS A 1 869 ? 163.841 175.860 104.603 1.00 69.54 898 LYS A C 1
ATOM 4498 O O . LYS A 1 869 ? 164.904 176.202 104.079 1.00 69.54 898 LYS A O 1
ATOM 4504 N N . GLY A 1 870 ? 163.517 174.595 104.845 1.00 67.63 899 GLY A N 1
ATOM 4505 C CA . GLY A 1 870 ? 164.420 173.535 104.446 1.00 67.63 899 GLY A CA 1
ATOM 4506 C C . GLY A 1 870 ? 164.424 173.356 102.938 1.00 67.63 899 GLY A C 1
ATOM 4507 O O . GLY A 1 870 ? 163.385 173.429 102.279 1.00 67.63 899 GLY A O 1
ATOM 4508 N N . SER A 1 871 ? 165.614 173.143 102.391 1.00 70.34 900 SER A N 1
ATOM 4509 C CA . SER A 1 871 ? 165.717 172.648 101.031 1.00 70.34 900 SER A CA 1
ATOM 4510 C C . SER A 1 871 ? 165.462 171.149 101.027 1.00 70.34 900 SER A C 1
ATOM 4511 O O . SER A 1 871 ? 165.665 170.461 102.030 1.00 70.34 900 SER A O 1
ATOM 4514 N N . VAL A 1 872 ? 165.004 170.641 99.892 1.00 63.65 901 VAL A N 1
ATOM 4515 C CA . VAL A 1 872 ? 164.611 169.247 99.762 1.00 63.65 901 VAL A CA 1
ATOM 4516 C C . VAL A 1 872 ? 165.640 168.527 98.909 1.00 63.65 901 VAL A C 1
ATOM 4517 O O . VAL A 1 872 ? 166.128 169.074 97.914 1.00 63.65 901 VAL A O 1
ATOM 4521 N N . ASN A 1 873 ? 165.989 167.315 99.316 1.00 71.47 902 ASN A N 1
ATOM 4522 C CA . ASN A 1 873 ? 166.786 166.447 98.471 1.00 71.47 902 ASN A CA 1
ATOM 4523 C C . ASN A 1 873 ? 165.936 165.956 97.308 1.00 71.47 902 ASN A C 1
ATOM 4524 O O . ASN A 1 873 ? 164.762 165.624 97.476 1.00 71.47 902 ASN A O 1
ATOM 4529 N N . ASP A 1 874 ? 166.540 165.907 96.121 1.00 72.62 903 ASP A N 1
ATOM 4530 C CA . ASP A 1 874 ? 165.773 165.630 94.910 1.00 72.62 903 ASP A CA 1
ATOM 4531 C C . ASP A 1 874 ? 165.106 164.262 94.963 1.00 72.62 903 ASP A C 1
ATOM 4532 O O . ASP A 1 874 ? 163.964 164.104 94.520 1.00 72.62 903 ASP A O 1
ATOM 4537 N N . ASN A 1 875 ? 165.798 163.265 95.516 1.00 67.89 904 ASN A N 1
ATOM 4538 C CA . ASN A 1 875 ? 165.265 161.906 95.531 1.00 67.89 904 ASN A CA 1
ATOM 4539 C C . ASN A 1 875 ? 164.124 161.756 96.531 1.00 67.89 904 ASN A C 1
ATOM 4540 O O . ASN A 1 875 ? 163.105 161.120 96.228 1.00 67.89 904 ASN A O 1
ATOM 4545 N N . ASP A 1 876 ? 164.282 162.304 97.738 1.00 62.97 905 ASP A N 1
ATOM 4546 C CA . ASP A 1 876 ? 163.172 162.282 98.683 1.00 62.97 905 ASP A CA 1
ATOM 4547 C C . ASP A 1 876 ? 161.952 162.956 98.091 1.00 62.97 905 ASP A C 1
ATOM 4548 O O . ASP A 1 876 ? 160.836 162.452 98.223 1.00 62.97 905 ASP A O 1
ATOM 4553 N N . TRP A 1 877 ? 162.138 164.109 97.453 1.00 65.14 906 TRP A N 1
ATOM 4554 C CA . TRP A 1 877 ? 161.003 164.783 96.842 1.00 65.14 906 TRP A CA 1
ATOM 4555 C C . TRP A 1 877 ? 160.364 163.910 95.782 1.00 65.14 906 TRP A C 1
ATOM 4556 O O . TRP A 1 877 ? 159.136 163.834 95.687 1.00 65.14 906 TRP A O 1
ATOM 4567 N N . GLN A 1 878 ? 161.182 163.254 94.965 1.00 63.70 907 GLN A N 1
ATOM 4568 C CA . GLN A 1 878 ? 160.641 162.377 93.940 1.00 63.70 907 GLN A CA 1
ATOM 4569 C C . GLN A 1 878 ? 159.737 161.318 94.555 1.00 63.70 907 GLN A C 1
ATOM 4570 O O . GLN A 1 878 ? 158.571 161.168 94.162 1.00 63.70 907 GLN A O 1
ATOM 4576 N N . LEU A 1 879 ? 160.257 160.582 95.535 1.00 59.86 908 LEU A N 1
ATOM 4577 C CA . LEU A 1 879 ? 159.479 159.501 96.130 1.00 59.86 908 LEU A CA 1
ATOM 4578 C C . LEU A 1 879 ? 158.235 160.033 96.826 1.00 59.86 908 LEU A C 1
ATOM 4579 O O . LEU A 1 879 ? 157.136 159.482 96.668 1.00 59.86 908 LEU A O 1
ATOM 4584 N N . TRP A 1 880 ? 158.387 161.111 97.589 1.00 55.49 909 TRP A N 1
ATOM 4585 C CA . TRP A 1 880 ? 157.273 161.671 98.335 1.00 55.49 909 TRP A CA 1
ATOM 4586 C C . TRP A 1 880 ? 156.151 162.101 97.406 1.00 55.49 909 TRP A C 1
ATOM 4587 O O . TRP A 1 880 ? 154.991 161.728 97.609 1.00 55.49 909 TRP A O 1
ATOM 4598 N N . SER A 1 881 ? 156.478 162.887 96.381 1.00 59.53 910 SER A N 1
ATOM 4599 C CA . SER A 1 881 ? 155.457 163.371 95.464 1.00 59.53 910 SER A CA 1
ATOM 4600 C C . SER A 1 881 ? 154.789 162.225 94.732 1.00 59.53 910 SER A C 1
ATOM 4601 O O . SER A 1 881 ? 153.555 162.176 94.633 1.00 59.53 910 SER A O 1
ATOM 4604 N N . THR A 1 882 ? 155.584 161.293 94.209 1.00 56.02 911 THR A N 1
ATOM 4605 C CA . THR A 1 882 ? 155.006 160.161 93.504 1.00 56.02 911 THR A CA 1
ATOM 4606 C C . THR A 1 882 ? 153.995 159.438 94.377 1.00 56.02 911 THR A C 1
ATOM 4607 O O . THR A 1 882 ? 152.870 159.170 93.946 1.00 56.02 911 THR A O 1
ATOM 4611 N N . ALA A 1 883 ? 154.371 159.140 95.623 1.00 54.29 912 ALA A N 1
ATOM 4612 C CA . ALA A 1 883 ? 153.500 158.350 96.486 1.00 54.29 912 ALA A CA 1
ATOM 4613 C C . ALA A 1 883 ? 152.243 159.116 96.868 1.00 54.29 912 ALA A C 1
ATOM 4614 O O . ALA A 1 883 ? 151.135 158.571 96.820 1.00 54.29 912 ALA A O 1
ATOM 4616 N N . LEU A 1 884 ? 152.397 160.375 97.263 1.00 54.18 913 LEU A N 1
ATOM 4617 C CA . LEU A 1 884 ? 151.243 161.199 97.598 1.00 54.18 913 LEU A CA 1
ATOM 4618 C C . LEU A 1 884 ? 150.235 161.242 96.460 1.00 54.18 913 LEU A C 1
ATOM 4619 O O . LEU A 1 884 ? 149.033 161.047 96.676 1.00 54.18 913 LEU A O 1
ATOM 4624 N N . LEU A 1 885 ? 150.702 161.482 95.236 1.00 59.24 914 LEU A N 1
ATOM 4625 C CA . LEU A 1 885 ? 149.767 161.602 94.126 1.00 59.24 914 LEU A CA 1
ATOM 4626 C C . LEU A 1 885 ? 149.138 160.259 93.774 1.00 59.24 914 LEU A C 1
ATOM 4627 O O . LEU A 1 885 ? 147.925 160.180 93.566 1.00 59.24 914 LEU A O 1
ATOM 4632 N N . GLU A 1 886 ? 149.926 159.185 93.718 1.00 60.29 915 GLU A N 1
ATOM 4633 C CA . GLU A 1 886 ? 149.332 157.894 93.385 1.00 60.29 915 GLU A CA 1
ATOM 4634 C C . GLU A 1 886 ? 148.410 157.407 94.492 1.00 60.29 915 GLU A C 1
ATOM 4635 O O . GLU A 1 886 ? 147.646 156.458 94.297 1.00 60.29 915 GLU A O 1
ATOM 4641 N N . GLY A 1 887 ? 148.480 158.028 95.669 1.00 60.10 916 GLY A N 1
ATOM 4642 C CA . GLY A 1 887 ? 147.555 157.659 96.729 1.00 60.10 916 GLY A CA 1
ATOM 4643 C C . GLY A 1 887 ? 146.268 158.458 96.691 1.00 60.10 916 GLY A C 1
ATOM 4644 O O . GLY A 1 887 ? 145.178 157.909 96.844 1.00 60.10 916 GLY A O 1
ATOM 4645 N N . ILE A 1 888 ? 146.377 159.770 96.481 1.00 64.75 917 ILE A N 1
ATOM 4646 C CA . ILE A 1 888 ? 145.193 160.622 96.509 1.00 64.75 917 ILE A CA 1
ATOM 4647 C C . ILE A 1 888 ? 144.326 160.386 95.279 1.00 64.75 917 ILE A C 1
ATOM 4648 O O . ILE A 1 888 ? 143.105 160.574 95.317 1.00 64.75 917 ILE A O 1
ATOM 4653 N N . HIS A 1 889 ? 144.931 159.982 94.172 1.00 76.72 918 HIS A N 1
ATOM 4654 C CA . HIS A 1 889 ? 144.179 159.868 92.933 1.00 76.72 918 HIS A CA 1
ATOM 4655 C C . HIS A 1 889 ? 143.131 158.769 93.022 1.00 76.72 918 HIS A C 1
ATOM 4656 O O . HIS A 1 889 ? 143.430 157.643 93.425 1.00 76.72 918 HIS A O 1
ATOM 4663 N N . ASP A 1 890 ? 141.904 159.101 92.621 1.00 80.30 919 ASP A N 1
ATOM 4664 C CA . ASP A 1 890 ? 140.790 158.153 92.619 1.00 80.30 919 ASP A CA 1
ATOM 4665 C C . ASP A 1 890 ? 140.565 157.600 94.019 1.00 80.30 919 ASP A C 1
ATOM 4666 O O . ASP A 1 890 ? 140.438 156.395 94.227 1.00 80.30 919 ASP A O 1
ATOM 4671 N N . ALA A 1 891 ? 140.532 158.495 94.996 1.00 62.07 920 ALA A N 1
ATOM 4672 C CA . ALA A 1 891 ? 140.401 158.104 96.387 1.00 62.07 920 ALA A CA 1
ATOM 4673 C C . ALA A 1 891 ? 138.994 158.410 96.853 1.00 62.07 920 ALA A C 1
ATOM 4674 O O . ALA A 1 891 ? 138.535 159.550 96.757 1.00 62.07 920 ALA A O 1
ATOM 4676 N N . GLU A 1 892 ? 138.320 157.396 97.354 1.00 52.22 921 GLU A N 1
ATOM 4677 C CA . GLU A 1 892 ? 136.978 157.514 97.895 1.00 52.22 921 GLU A CA 1
ATOM 4678 C C . GLU A 1 892 ? 137.036 157.012 99.326 1.00 52.22 921 GLU A C 1
ATOM 4679 O O . GLU A 1 892 ? 136.774 155.838 99.586 1.00 52.22 921 GLU A O 1
ATOM 4685 N N . PHE A 1 893 ? 137.402 157.896 100.245 1.00 40.49 922 PHE A N 1
ATOM 4686 C CA . PHE A 1 893 ? 137.474 157.526 101.646 1.00 40.49 922 PHE A CA 1
ATOM 4687 C C . PHE A 1 893 ? 136.090 157.206 102.173 1.00 40.49 922 PHE A C 1
ATOM 4688 O O . PHE A 1 893 ? 135.129 157.929 101.925 1.00 40.49 922 PHE A O 1
ATOM 4696 N N . ARG A 1 894 ? 135.994 156.120 102.917 1.00 36.98 923 ARG A N 1
ATOM 4697 C CA . ARG A 1 894 ? 134.733 155.681 103.473 1.00 36.98 923 ARG A CA 1
ATOM 4698 C C . ARG A 1 894 ? 134.841 155.646 104.981 1.00 36.98 923 ARG A C 1
ATOM 4699 O O . ARG A 1 894 ? 135.903 155.347 105.526 1.00 36.98 923 ARG A O 1
ATOM 4707 N N . PHE A 1 895 ? 133.739 155.954 105.640 1.00 33.46 924 PHE A N 1
ATOM 4708 C CA . PHE A 1 895 ? 133.703 156.004 107.088 1.00 33.46 924 PHE A CA 1
ATOM 4709 C C . PHE A 1 895 ? 133.867 154.614 107.681 1.00 33.46 924 PHE A C 1
ATOM 4710 O O . PHE A 1 895 ? 133.298 153.638 107.191 1.00 33.46 924 PHE A O 1
ATOM 4718 N N . ARG A 1 896 ? 134.645 154.526 108.753 1.00 32.92 925 ARG A N 1
ATOM 4719 C CA . ARG A 1 896 ? 134.902 153.269 109.427 1.00 32.92 925 ARG A CA 1
ATOM 4720 C C . ARG A 1 896 ? 134.323 153.217 110.831 1.00 32.92 925 ARG A C 1
ATOM 4721 O O . ARG A 1 896 ? 133.485 152.362 111.117 1.00 32.92 925 ARG A O 1
ATOM 4729 N N . TYR A 1 897 ? 134.729 154.128 111.710 1.00 29.61 926 TYR A N 1
ATOM 4730 C CA . TYR A 1 897 ? 134.288 154.102 113.096 1.00 29.61 926 TYR A CA 1
ATOM 4731 C C . TYR A 1 897 ? 134.700 155.393 113.785 1.00 29.61 926 TYR A C 1
ATOM 4732 O O . TYR A 1 897 ? 135.515 156.160 113.278 1.00 29.61 926 TYR A O 1
ATOM 4741 N N . LEU A 1 898 ? 134.111 155.616 114.952 1.00 26.02 927 LEU A N 1
ATOM 4742 C CA . LEU A 1 898 ? 134.496 156.670 115.878 1.00 26.02 927 LEU A CA 1
ATOM 4743 C C . LEU A 1 898 ? 135.303 156.032 116.992 1.00 26.02 927 LEU A C 1
ATOM 4744 O O . LEU A 1 898 ? 135.209 154.824 117.204 1.00 26.02 927 LEU A O 1
ATOM 4749 N N . LYS A 1 899 ? 136.075 156.818 117.720 1.00 25.85 928 LYS A N 1
ATOM 4750 C CA . LYS A 1 899 ? 136.674 156.282 118.927 1.00 25.85 928 LYS A CA 1
ATOM 4751 C C . LYS A 1 899 ? 136.811 157.349 119.996 1.00 25.85 928 LYS A C 1
ATOM 4752 O O . LYS A 1 899 ? 137.382 158.413 119.764 1.00 25.85 928 LYS A O 1
ATOM 4758 N N . ARG A 1 900 ? 136.295 157.028 121.173 1.00 19.60 929 ARG A N 1
ATOM 4759 C CA . ARG A 1 900 ? 136.322 157.885 122.344 1.00 19.60 929 ARG A CA 1
ATOM 4760 C C . ARG A 1 900 ? 137.565 157.564 123.153 1.00 19.60 929 ARG A C 1
ATOM 4761 O O . ARG A 1 900 ? 137.652 156.494 123.753 1.00 19.60 929 ARG A O 1
ATOM 4769 N N . GLN A 1 901 ? 138.537 158.462 123.143 1.00 27.41 930 GLN A N 1
ATOM 4770 C CA . GLN A 1 901 ? 139.843 158.118 123.667 1.00 27.41 930 GLN A CA 1
ATOM 4771 C C . GLN A 1 901 ? 140.517 159.299 124.338 1.00 27.41 930 GLN A C 1
ATOM 4772 O O . GLN A 1 901 ? 141.707 159.545 124.126 1.00 27.41 930 GLN A O 1
ATOM 4778 N N . SER A 1 902 ? 139.787 160.051 125.146 1.00 24.23 931 SER A N 1
ATOM 4779 C CA . SER A 1 902 ? 140.185 161.344 125.689 1.00 24.23 931 SER A CA 1
ATOM 4780 C C . SER A 1 902 ? 140.200 162.398 124.604 1.00 24.23 931 SER A C 1
ATOM 4781 O O . SER A 1 902 ? 140.448 163.561 124.897 1.00 24.23 931 SER A O 1
ATOM 4784 N N . THR A 1 903 ? 139.946 162.018 123.361 1.00 25.42 932 THR A N 1
ATOM 4785 C CA . THR A 1 903 ? 139.735 162.929 122.254 1.00 25.42 932 THR A CA 1
ATOM 4786 C C . THR A 1 903 ? 139.067 162.133 121.155 1.00 25.42 932 THR A C 1
ATOM 4787 O O . THR A 1 903 ? 139.630 161.146 120.687 1.00 25.42 932 THR A O 1
ATOM 4791 N N . TRP A 1 904 ? 137.870 162.538 120.761 1.00 24.96 933 TRP A N 1
ATOM 4792 C CA . TRP A 1 904 ? 137.150 161.804 119.738 1.00 24.96 933 TRP A CA 1
ATOM 4793 C C . TRP A 1 904 ? 137.897 161.860 118.419 1.00 24.96 933 TRP A C 1
ATOM 4794 O O . TRP A 1 904 ? 138.563 162.844 118.105 1.00 24.96 933 TRP A O 1
ATOM 4805 N N . THR A 1 905 ? 137.783 160.794 117.648 1.00 26.29 934 THR A N 1
ATOM 4806 C CA . THR A 1 905 ? 138.437 160.680 116.361 1.00 26.29 934 THR A CA 1
ATOM 4807 C C . THR A 1 905 ? 137.514 159.929 115.421 1.00 26.29 934 THR A C 1
ATOM 4808 O O . THR A 1 905 ? 136.850 158.972 115.817 1.00 26.29 934 THR A O 1
ATOM 4812 N N . ALA A 1 906 ? 137.438 160.392 114.184 1.00 30.29 935 ALA A N 1
ATOM 4813 C CA . ALA A 1 906 ? 136.708 159.697 113.140 1.00 30.29 935 ALA A CA 1
ATOM 4814 C C . ALA A 1 906 ? 137.708 159.188 112.124 1.00 30.29 935 ALA A C 1
ATOM 4815 O O . ALA A 1 906 ? 138.610 159.923 111.720 1.00 30.29 935 ALA A O 1
ATOM 4817 N N . VAL A 1 907 ? 137.557 157.935 111.720 1.00 32.46 936 VAL A N 1
ATOM 4818 C CA . VAL A 1 907 ? 138.516 157.277 110.849 1.00 32.46 936 VAL A CA 1
ATOM 4819 C C . VAL A 1 907 ? 137.864 157.016 109.505 1.00 32.46 936 VAL A C 1
ATOM 4820 O O . VAL A 1 907 ? 136.834 156.342 109.430 1.00 32.46 936 VAL A O 1
ATOM 4824 N N . TYR A 1 908 ? 138.468 157.554 108.450 1.00 38.59 937 TYR A N 1
ATOM 4825 C CA . TYR A 1 908 ? 138.064 157.331 107.073 1.00 38.59 937 TYR A CA 1
ATOM 4826 C C . TYR A 1 908 ? 139.183 156.592 106.367 1.00 38.59 937 TYR A C 1
ATOM 4827 O O . TYR A 1 908 ? 140.331 157.039 106.400 1.00 38.59 937 TYR A O 1
ATOM 4836 N N . GLU A 1 909 ? 138.858 155.485 105.713 1.00 39.88 938 GLU A N 1
ATOM 4837 C CA . GLU A 1 909 ? 139.867 154.642 105.096 1.00 39.88 938 GLU A CA 1
ATOM 4838 C C . GLU A 1 909 ? 139.640 154.520 103.602 1.00 39.88 938 GLU A C 1
ATOM 4839 O O . GLU A 1 909 ? 138.517 154.285 103.156 1.00 39.88 938 GLU A O 1
ATOM 4845 N N . ALA A 1 910 ? 140.713 154.655 102.839 1.00 40.55 939 ALA A N 1
ATOM 4846 C CA . ALA A 1 910 ? 140.703 154.439 101.408 1.00 40.55 939 ALA A CA 1
ATOM 4847 C C . ALA A 1 910 ? 141.638 153.292 101.084 1.00 40.55 939 ALA A C 1
ATOM 4848 O O . ALA A 1 910 ? 142.142 152.605 101.969 1.00 40.55 939 ALA A O 1
ATOM 4850 N N . ARG A 1 911 ? 141.874 153.097 99.795 1.00 47.49 940 ARG A N 1
ATOM 4851 C CA . ARG A 1 911 ? 142.667 151.954 99.366 1.00 47.49 940 ARG A CA 1
ATOM 4852 C C . ARG A 1 911 ? 144.153 152.175 99.605 1.00 47.49 940 ARG A C 1
ATOM 4853 O O . ARG A 1 911 ? 144.892 151.220 99.864 1.00 47.49 940 ARG A O 1
ATOM 4861 N N . ARG A 1 912 ? 144.617 153.414 99.516 1.00 46.28 941 ARG A N 1
ATOM 4862 C CA . ARG A 1 912 ? 146.031 153.695 99.700 1.00 46.28 941 ARG A CA 1
ATOM 4863 C C . ARG A 1 912 ? 146.314 154.790 100.713 1.00 46.28 941 ARG A C 1
ATOM 4864 O O . ARG A 1 912 ? 147.438 155.284 100.756 1.00 46.28 941 ARG A O 1
ATOM 4872 N N . ALA A 1 913 ? 145.339 155.182 101.525 1.00 39.28 942 ALA A N 1
ATOM 4873 C CA . ALA A 1 913 ? 145.562 156.212 102.523 1.00 39.28 942 ALA A CA 1
ATOM 4874 C C . ALA A 1 913 ? 144.425 156.185 103.529 1.00 39.28 942 ALA A C 1
ATOM 4875 O O . ALA A 1 913 ? 143.328 155.714 103.237 1.00 39.28 942 ALA A O 1
ATOM 4877 N N . MET A 1 914 ? 144.704 156.693 104.723 1.00 41.38 943 MET A N 1
ATOM 4878 C CA . MET A 1 914 ? 143.725 156.839 105.789 1.00 41.38 943 MET A CA 1
ATOM 4879 C C . MET A 1 914 ? 143.544 158.321 106.057 1.00 41.38 943 MET A C 1
ATOM 4880 O O . MET A 1 914 ? 144.509 159.085 105.986 1.00 41.38 943 MET A O 1
ATOM 4885 N N . LEU A 1 915 ? 142.323 158.727 106.365 1.00 37.29 944 LEU A N 1
ATOM 4886 C CA . LEU A 1 915 ? 142.018 160.117 106.669 1.00 37.29 944 LEU A CA 1
ATOM 4887 C C . LEU A 1 915 ? 141.288 160.159 107.996 1.00 37.29 944 LEU A C 1
ATOM 4888 O O . LEU A 1 915 ? 140.247 159.518 108.150 1.00 37.29 944 LEU A O 1
ATOM 4893 N N . SER A 1 916 ? 141.827 160.907 108.946 1.00 36.89 945 SER A N 1
ATOM 4894 C CA . SER A 1 916 ? 141.317 160.913 110.302 1.00 36.89 945 SER A CA 1
ATOM 4895 C C . SER A 1 916 ? 141.070 162.330 110.775 1.00 36.89 945 SER A C 1
ATOM 4896 O O . SER A 1 916 ? 141.919 163.203 110.611 1.00 36.89 945 SER A O 1
ATOM 4899 N N . LEU A 1 917 ? 139.908 162.544 111.373 1.00 33.03 946 LEU A N 1
ATOM 4900 C CA . LEU A 1 917 ? 139.510 163.821 111.943 1.00 33.03 946 LEU A CA 1
ATOM 4901 C C . LEU A 1 917 ? 139.700 163.757 113.447 1.00 33.03 946 LEU A C 1
ATOM 4902 O O . LEU A 1 917 ? 138.866 163.178 114.151 1.00 33.03 946 LEU A O 1
ATOM 4907 N N . VAL A 1 918 ? 140.789 164.337 113.939 1.00 27.97 947 VAL A N 1
ATOM 4908 C CA . VAL A 1 918 ? 141.048 164.418 115.368 1.00 27.97 947 VAL A CA 1
ATOM 4909 C C . VAL A 1 918 ? 140.325 165.641 115.892 1.00 27.97 947 VAL A C 1
ATOM 4910 O O . VAL A 1 918 ? 140.436 166.731 115.325 1.00 27.97 947 VAL A O 1
ATOM 4914 N N . LEU A 1 919 ? 139.560 165.458 116.953 1.00 26.03 948 LEU A N 1
ATOM 4915 C CA . LEU A 1 919 ? 138.683 166.506 117.431 1.00 26.03 948 LEU A CA 1
ATOM 4916 C C . LEU A 1 919 ? 139.139 166.989 118.793 1.00 26.03 948 LEU A C 1
ATOM 4917 O O . LEU A 1 919 ? 138.566 166.609 119.813 1.00 26.03 948 LEU A O 1
ATOM 4922 N N . ARG A 1 920 ? 140.128 167.865 118.806 1.00 32.79 949 ARG A N 1
ATOM 4923 C CA . ARG A 1 920 ? 140.782 168.254 120.037 1.00 32.79 949 ARG A CA 1
ATOM 4924 C C . ARG A 1 920 ? 139.955 169.316 120.730 1.00 32.79 949 ARG A C 1
ATOM 4925 O O . ARG A 1 920 ? 138.925 169.760 120.223 1.00 32.79 949 ARG A O 1
ATOM 4933 N N . ASN A 1 921 ? 140.416 169.706 121.918 1.00 41.53 950 ASN A N 1
ATOM 4934 C CA . ASN A 1 921 ? 139.837 170.867 122.578 1.00 41.53 950 ASN A CA 1
ATOM 4935 C C . ASN A 1 921 ? 140.163 172.131 121.807 1.00 41.53 950 ASN A C 1
ATOM 4936 O O . ASN A 1 921 ? 139.265 172.883 121.420 1.00 41.53 950 ASN A O 1
ATOM 4941 N N . GLN A 1 922 ? 141.440 172.368 121.549 1.00 44.35 951 GLN A N 1
ATOM 4942 C CA . GLN A 1 922 ? 141.851 173.514 120.767 1.00 44.35 951 GLN A CA 1
ATOM 4943 C C . GLN A 1 922 ? 142.370 173.022 119.426 1.00 44.35 951 GLN A C 1
ATOM 4944 O O . GLN A 1 922 ? 143.093 172.028 119.355 1.00 44.35 951 GLN A O 1
ATOM 4950 N N . ILE A 1 923 ? 141.981 173.722 118.365 1.00 36.96 952 ILE A N 1
ATOM 4951 C CA . ILE A 1 923 ? 142.494 173.518 117.011 1.00 36.96 952 ILE A CA 1
ATOM 4952 C C . ILE A 1 923 ? 142.245 172.105 116.495 1.00 36.96 952 ILE A C 1
ATOM 4953 O O . ILE A 1 923 ? 143.207 171.390 116.197 1.00 36.96 952 ILE A O 1
ATOM 4958 N N . PRO A 1 924 ? 141.002 171.664 116.334 1.00 36.26 953 PRO A N 1
ATOM 4959 C CA . PRO A 1 924 ? 140.774 170.357 115.713 1.00 36.26 953 PRO A CA 1
ATOM 4960 C C . PRO A 1 924 ? 141.191 170.384 114.257 1.00 36.26 953 PRO A C 1
ATOM 4961 O O . PRO A 1 924 ? 141.350 171.452 113.670 1.00 36.26 953 PRO A O 1
ATOM 4965 N N . GLU A 1 925 ? 141.372 169.205 113.671 1.00 37.27 954 GLU A N 1
ATOM 4966 C CA . GLU A 1 925 ? 141.816 169.162 112.290 1.00 37.27 954 GLU A CA 1
ATOM 4967 C C . GLU A 1 925 ? 141.632 167.772 111.708 1.00 37.27 954 GLU A C 1
ATOM 4968 O O . GLU A 1 925 ? 141.478 166.790 112.433 1.00 37.27 954 GLU A O 1
ATOM 4974 N N . TRP A 1 926 ? 141.644 167.711 110.380 1.00 39.52 955 TRP A N 1
ATOM 4975 C CA . TRP A 1 926 ? 141.782 166.448 109.679 1.00 39.52 955 TRP A CA 1
ATOM 4976 C C . TRP A 1 926 ? 143.256 166.146 109.462 1.00 39.52 955 TRP A C 1
ATOM 4977 O O . TRP A 1 926 ? 144.074 167.049 109.287 1.00 39.52 955 TRP A O 1
ATOM 4988 N N . ARG A 1 927 ? 143.594 164.864 109.453 1.00 34.39 956 ARG A N 1
ATOM 4989 C CA . ARG A 1 927 ? 144.959 164.427 109.211 1.00 34.39 956 ARG A CA 1
ATOM 4990 C C . ARG A 1 927 ? 144.961 163.385 108.112 1.00 34.39 956 ARG A C 1
ATOM 4991 O O . ARG A 1 927 ? 144.172 162.441 108.151 1.00 34.39 956 ARG A O 1
ATOM 4999 N N . LEU A 1 928 ? 145.850 163.555 107.141 1.00 37.85 957 LEU A N 1
ATOM 5000 C CA . LEU A 1 928 ? 145.957 162.654 106.005 1.00 37.85 957 LEU A CA 1
ATOM 5001 C C . LEU A 1 928 ? 147.221 161.822 106.133 1.00 37.85 957 LEU A C 1
ATOM 5002 O O . LEU A 1 928 ? 148.310 162.374 106.299 1.00 37.85 957 LEU A O 1
ATOM 5007 N N . THR A 1 929 ? 147.077 160.501 106.042 1.00 39.21 958 THR A N 1
ATOM 5008 C CA . THR A 1 929 ? 148.200 159.584 106.180 1.00 39.21 958 THR A CA 1
ATOM 5009 C C . THR A 1 929 ? 148.264 158.668 104.970 1.00 39.21 958 THR A C 1
ATOM 5010 O O . THR A 1 929 ? 147.301 157.958 104.680 1.00 39.21 958 THR A O 1
ATOM 5014 N N . ILE A 1 930 ? 149.415 158.667 104.291 1.00 40.96 959 ILE A N 1
ATOM 5015 C CA . ILE A 1 930 ? 149.607 157.846 103.058 1.00 40.96 959 ILE A CA 1
ATOM 5016 C C . ILE A 1 930 ? 150.336 156.546 103.413 1.00 40.96 959 ILE A C 1
ATOM 5017 O O . ILE A 1 930 ? 151.357 156.610 104.121 1.00 40.96 959 ILE A O 1
ATOM 5022 N N . LYS A 1 931 ? 149.808 155.420 102.926 1.00 39.44 960 LYS A N 1
ATOM 5023 C CA . LYS A 1 931 ? 150.242 154.079 103.287 1.00 39.44 960 LYS A CA 1
ATOM 5024 C C . LYS A 1 931 ? 151.380 153.647 102.379 1.00 39.44 960 LYS A C 1
ATOM 5025 O O . LYS A 1 931 ? 151.284 153.779 101.158 1.00 39.44 960 LYS A O 1
ATOM 5031 N N . ALA A 1 932 ? 152.453 153.142 102.974 1.00 38.70 961 ALA A N 1
ATOM 5032 C CA . ALA A 1 932 ? 153.568 152.651 102.189 1.00 38.70 961 ALA A CA 1
ATOM 5033 C C . ALA A 1 932 ? 153.222 151.300 101.580 1.00 38.70 961 ALA A C 1
ATOM 5034 O O . ALA A 1 932 ? 152.438 150.536 102.146 1.00 38.70 961 ALA A O 1
ATOM 5036 N N . PRO A 1 933 ? 153.784 150.987 100.420 1.00 42.31 962 PRO A N 1
ATOM 5037 C CA . PRO A 1 933 ? 153.452 149.723 99.762 1.00 42.31 962 PRO A CA 1
ATOM 5038 C C . PRO A 1 933 ? 153.824 148.534 100.627 1.00 42.31 962 PRO A C 1
ATOM 5039 O O . PRO A 1 933 ? 154.827 148.550 101.338 1.00 42.31 962 PRO A O 1
ATOM 5043 N N . ALA A 1 934 ? 153.002 147.490 100.552 1.00 42.72 963 ALA A N 1
ATOM 5044 C CA . ALA A 1 934 ? 153.190 146.337 101.421 1.00 42.72 963 ALA A CA 1
ATOM 5045 C C . ALA A 1 934 ? 154.462 145.581 101.080 1.00 42.72 963 ALA A C 1
ATOM 5046 O O . ALA A 1 934 ? 154.962 144.799 101.892 1.00 42.72 963 ALA A O 1
ATOM 5048 N N . SER A 1 935 ? 154.982 145.767 99.874 1.00 44.22 964 SER A N 1
ATOM 5049 C CA . SER A 1 935 ? 156.192 145.072 99.444 1.00 44.22 964 SER A CA 1
ATOM 5050 C C . SER A 1 935 ? 157.398 146.004 99.540 1.00 44.22 964 SER A C 1
ATOM 5051 O O . SER A 1 935 ? 158.147 146.215 98.590 1.00 44.22 964 SER A O 1
ATOM 5054 N N . GLU A 1 936 ? 157.588 146.547 100.732 1.00 39.54 965 GLU A N 1
ATOM 5055 C CA . GLU A 1 936 ? 158.634 147.521 100.981 1.00 39.54 965 GLU A CA 1
ATOM 5056 C C . GLU A 1 936 ? 159.342 147.156 102.273 1.00 39.54 965 GLU A C 1
ATOM 5057 O O . GLU A 1 936 ? 158.687 146.834 103.267 1.00 39.54 965 GLU A O 1
ATOM 5063 N N . PRO A 1 937 ? 160.667 147.195 102.290 1.00 36.84 966 PRO A N 1
ATOM 5064 C CA . PRO A 1 937 ? 161.404 146.756 103.476 1.00 36.84 966 PRO A CA 1
ATOM 5065 C C . PRO A 1 937 ? 161.069 147.560 104.719 1.00 36.84 966 PRO A C 1
ATOM 5066 O O . PRO A 1 937 ? 160.309 148.525 104.680 1.00 36.84 966 PRO A O 1
ATOM 5070 N N . ASN A 1 938 ? 161.638 147.127 105.845 1.00 36.34 967 ASN A N 1
ATOM 5071 C CA . ASN A 1 938 ? 161.442 147.851 107.097 1.00 36.34 967 ASN A CA 1
ATOM 5072 C C . ASN A 1 938 ? 162.329 149.085 107.165 1.00 36.34 967 ASN A C 1
ATOM 5073 O O . ASN A 1 938 ? 161.976 150.075 107.811 1.00 36.34 967 ASN A O 1
ATOM 5078 N N . ASN A 1 939 ? 163.494 149.040 106.530 1.00 41.26 968 ASN A N 1
ATOM 5079 C CA . ASN A 1 939 ? 164.429 150.149 106.577 1.00 41.26 968 ASN A CA 1
ATOM 5080 C C . ASN A 1 939 ? 164.546 150.886 105.258 1.00 41.26 968 ASN A C 1
ATOM 5081 O O . ASN A 1 939 ? 165.576 151.518 105.011 1.00 41.26 968 ASN A O 1
ATOM 5086 N N . SER A 1 940 ? 163.538 150.808 104.399 1.00 40.73 969 SER A N 1
ATOM 5087 C CA . SER A 1 940 ? 163.591 151.564 103.160 1.00 40.73 969 SER A CA 1
ATOM 5088 C C . SER A 1 940 ? 163.333 153.029 103.449 1.00 40.73 969 SER A C 1
ATOM 5089 O O . SER A 1 940 ? 162.792 153.382 104.495 1.00 40.73 969 SER A O 1
ATOM 5092 N N . GLN A 1 941 ? 163.726 153.889 102.517 1.00 39.62 970 GLN A N 1
ATOM 5093 C CA . GLN A 1 941 ? 163.546 155.312 102.750 1.00 39.62 970 GLN A CA 1
ATOM 5094 C C . GLN A 1 941 ? 162.089 155.708 102.613 1.00 39.62 970 GLN A C 1
ATOM 5095 O O . GLN A 1 941 ? 161.553 156.436 103.458 1.00 39.62 970 GLN A O 1
ATOM 5101 N N . LEU A 1 942 ? 161.433 155.243 101.553 1.00 37.63 971 LEU A N 1
ATOM 5102 C CA . LEU A 1 942 ? 160.046 155.616 101.332 1.00 37.63 971 LEU A CA 1
ATOM 5103 C C . LEU A 1 942 ? 159.211 155.344 102.564 1.00 37.63 971 LEU A C 1
ATOM 5104 O O . LEU A 1 942 ? 158.483 156.224 103.029 1.00 37.63 971 LEU A O 1
ATOM 5109 N N . ARG A 1 943 ? 159.337 154.147 103.132 1.00 34.38 972 ARG A N 1
ATOM 5110 C CA . ARG A 1 943 ? 158.556 153.799 104.313 1.00 34.38 972 ARG A CA 1
ATOM 5111 C C . ARG A 1 943 ? 158.799 154.786 105.443 1.00 34.38 972 ARG A C 1
ATOM 5112 O O . ARG A 1 943 ? 157.893 155.067 106.234 1.00 34.38 972 ARG A O 1
ATOM 5120 N N . ALA A 1 944 ? 160.008 155.340 105.524 1.00 34.19 973 ALA A N 1
ATOM 5121 C CA . ALA A 1 944 ? 160.308 156.292 106.585 1.00 34.19 973 ALA A CA 1
ATOM 5122 C C . ALA A 1 944 ? 159.715 157.655 106.286 1.00 34.19 973 ALA A C 1
ATOM 5123 O O . ALA A 1 944 ? 159.390 158.412 107.204 1.00 34.19 973 ALA A O 1
ATOM 5125 N N . LEU A 1 945 ? 159.585 157.996 105.005 1.00 36.31 974 LEU A N 1
ATOM 5126 C CA . LEU A 1 945 ? 159.033 159.300 104.654 1.00 36.31 974 LEU A CA 1
ATOM 5127 C C . LEU A 1 945 ? 157.538 159.378 104.927 1.00 36.31 974 LEU A C 1
ATOM 5128 O O . LEU A 1 945 ? 157.035 160.435 105.315 1.00 36.31 974 LEU A O 1
ATOM 5133 N N . LEU A 1 946 ? 156.816 158.282 104.738 1.00 37.79 975 LEU A N 1
ATOM 5134 C CA . LEU A 1 946 ? 155.369 158.266 104.873 1.00 37.79 975 LEU A CA 1
ATOM 5135 C C . LEU A 1 946 ? 154.890 157.862 106.258 1.00 37.79 975 LEU A C 1
ATOM 5136 O O . LEU A 1 946 ? 153.755 157.400 106.388 1.00 37.79 975 LEU A O 1
ATOM 5141 N N . LEU A 1 947 ? 155.708 158.010 107.294 1.00 36.71 976 LEU A N 1
ATOM 5142 C CA . LEU A 1 947 ? 155.272 157.574 108.615 1.00 36.71 976 LEU A CA 1
ATOM 5143 C C . LEU A 1 947 ? 154.280 158.554 109.220 1.00 36.71 976 LEU A C 1
ATOM 5144 O O . LEU A 1 947 ? 153.273 158.144 109.803 1.00 36.71 976 LEU A O 1
ATOM 5149 N N . HIS A 1 948 ? 154.538 159.846 109.084 1.00 36.96 977 HIS A N 1
ATOM 5150 C CA . HIS A 1 948 ? 153.736 160.866 109.730 1.00 36.96 977 HIS A CA 1
ATOM 5151 C C . HIS A 1 948 ? 152.843 161.585 108.735 1.00 36.96 977 HIS A C 1
ATOM 5152 O O . HIS A 1 948 ? 153.222 161.736 107.572 1.00 36.96 977 HIS A O 1
ATOM 5159 N N . PRO A 1 949 ? 151.664 162.035 109.158 1.00 34.95 978 PRO A N 1
ATOM 5160 C CA . PRO A 1 949 ? 150.730 162.666 108.222 1.00 34.95 978 PRO A CA 1
ATOM 5161 C C . PRO A 1 949 ? 151.398 163.758 107.415 1.00 34.95 978 PRO A C 1
ATOM 5162 O O . PRO A 1 949 ? 152.197 164.533 107.934 1.00 34.95 978 PRO A O 1
ATOM 5166 N N . VAL A 1 950 ? 151.080 163.792 106.120 1.00 38.59 979 VAL A N 1
ATOM 5167 C CA . VAL A 1 950 ? 151.723 164.715 105.196 1.00 38.59 979 VAL A CA 1
ATOM 5168 C C . VAL A 1 950 ? 150.850 165.903 104.852 1.00 38.59 979 VAL A C 1
ATOM 5169 O O . VAL A 1 950 ? 151.309 166.803 104.138 1.00 38.59 979 VAL A O 1
ATOM 5173 N N . ALA A 1 951 ? 149.616 165.944 105.335 1.00 41.57 980 ALA A N 1
ATOM 5174 C CA . ALA A 1 951 ? 148.698 167.036 105.070 1.00 41.57 980 ALA A CA 1
ATOM 5175 C C . ALA A 1 951 ? 147.747 167.175 106.242 1.00 41.57 980 ALA A C 1
ATOM 5176 O O . ALA A 1 951 ? 147.274 166.171 106.778 1.00 41.57 980 ALA A O 1
ATOM 5178 N N . ARG A 1 952 ? 147.456 168.412 106.629 1.00 43.38 981 ARG A N 1
ATOM 5179 C CA . ARG A 1 952 ? 146.531 168.682 107.719 1.00 43.38 981 ARG A CA 1
ATOM 5180 C C . ARG A 1 952 ? 145.518 169.715 107.251 1.00 43.38 981 ARG A C 1
ATOM 5181 O O . ARG A 1 952 ? 145.755 170.406 106.259 1.00 43.38 981 ARG A O 1
ATOM 5189 N N . LEU A 1 953 ? 144.386 169.802 107.950 1.00 44.83 982 LEU A N 1
ATOM 5190 C CA . LEU A 1 953 ? 143.306 170.725 107.620 1.00 44.83 982 LEU A CA 1
ATOM 5191 C C . LEU A 1 953 ? 142.644 171.207 108.898 1.00 44.83 982 LEU A C 1
ATOM 5192 O O . LEU A 1 953 ? 141.836 170.487 109.483 1.00 44.83 982 LEU A O 1
ATOM 5197 N N . GLN A 1 954 ? 142.968 172.423 109.321 1.00 41.44 983 GLN A N 1
ATOM 5198 C CA . GLN A 1 954 ? 142.493 172.975 110.583 1.00 41.44 983 GLN A CA 1
ATOM 5199 C C . GLN A 1 954 ? 141.199 173.734 110.353 1.00 41.44 983 GLN A C 1
ATOM 5200 O O . GLN A 1 954 ? 141.141 174.622 109.502 1.00 41.44 983 GLN A O 1
ATOM 5206 N N . ILE A 1 955 ? 140.177 173.404 111.138 1.00 49.21 984 ILE A N 1
ATOM 5207 C CA . ILE A 1 955 ? 138.821 173.853 110.855 1.00 49.21 984 ILE A CA 1
ATOM 5208 C C . ILE A 1 955 ? 138.604 175.271 111.365 1.00 49.21 984 ILE A C 1
ATOM 5209 O O . ILE A 1 955 ? 139.264 175.732 112.305 1.00 49.21 984 ILE A O 1
ATOM 5214 N N . ASP A 1 956 ? 137.660 175.971 110.736 1.00 65.52 985 ASP A N 1
ATOM 5215 C CA . ASP A 1 956 ? 137.240 177.304 111.150 1.00 65.52 985 ASP A CA 1
ATOM 5216 C C . ASP A 1 956 ? 136.239 177.175 112.286 1.00 65.52 985 ASP A C 1
ATOM 5217 O O . ASP A 1 956 ? 135.097 176.767 112.061 1.00 65.52 985 ASP A O 1
ATOM 5222 N N . ILE A 1 957 ? 136.661 177.537 113.498 1.00 66.60 986 ILE A N 1
ATOM 5223 C CA . ILE A 1 957 ? 135.818 177.313 114.667 1.00 66.60 986 ILE A CA 1
ATOM 5224 C C . ILE A 1 957 ? 134.519 178.095 114.546 1.00 66.60 986 ILE A C 1
ATOM 5225 O O . ILE A 1 957 ? 133.452 177.622 114.953 1.00 66.60 986 ILE A O 1
ATOM 5230 N N . ALA A 1 958 ? 134.585 179.305 113.992 1.00 70.01 987 ALA A N 1
ATOM 5231 C CA . ALA A 1 958 ? 133.364 180.072 113.774 1.00 70.01 987 ALA A CA 1
ATOM 5232 C C . ALA A 1 958 ? 132.523 179.453 112.668 1.00 70.01 987 ALA A C 1
ATOM 5233 O O . ALA A 1 958 ? 131.292 179.567 112.671 1.00 70.01 987 ALA A O 1
ATOM 5235 N N . GLY A 1 959 ? 133.175 178.786 111.721 1.00 72.77 988 GLY A N 1
ATOM 5236 C CA . GLY A 1 959 ? 132.463 178.208 110.595 1.00 72.77 988 GLY A CA 1
ATOM 5237 C C . GLY A 1 959 ? 131.449 177.178 111.047 1.00 72.77 988 GLY A C 1
ATOM 5238 O O . GLY A 1 959 ? 131.713 176.374 111.948 1.00 72.77 988 GLY A O 1
ATOM 5239 N N . GLN A 1 960 ? 130.265 177.224 110.442 1.00 77.11 989 GLN A N 1
ATOM 5240 C CA . GLN A 1 960 ? 129.255 176.197 110.660 1.00 77.11 989 GLN A CA 1
ATOM 5241 C C . GLN A 1 960 ? 129.614 174.911 109.922 1.00 77.11 989 GLN A C 1
ATOM 5242 O O . GLN A 1 960 ? 128.961 173.878 110.113 1.00 77.11 989 GLN A O 1
ATOM 5248 N N . ASP A 1 961 ? 130.661 174.952 109.097 1.00 76.86 990 ASP A N 1
ATOM 5249 C CA . ASP A 1 961 ? 131.024 173.814 108.260 1.00 76.86 990 ASP A CA 1
ATOM 5250 C C . ASP A 1 961 ? 132.046 172.923 108.953 1.00 76.86 990 ASP A C 1
ATOM 5251 O O . ASP A 1 961 ? 132.876 173.390 109.735 1.00 76.86 990 ASP A O 1
ATOM 5256 N N . VAL A 1 962 ? 131.989 171.627 108.651 1.00 64.02 991 VAL A N 1
ATOM 5257 C CA . VAL A 1 962 ? 132.867 170.669 109.317 1.00 64.02 991 VAL A CA 1
ATOM 5258 C C . VAL A 1 962 ? 134.123 170.422 108.493 1.00 64.02 991 VAL A C 1
ATOM 5259 O O . VAL A 1 962 ? 135.152 169.996 109.024 1.00 64.02 991 VAL A O 1
ATOM 5263 N N . LEU A 1 963 ? 134.064 170.671 107.185 1.00 61.79 992 LEU A N 1
ATOM 5264 C CA . LEU A 1 963 ? 135.222 170.523 106.306 1.00 61.79 992 LEU A CA 1
ATOM 5265 C C . LEU A 1 963 ? 135.376 171.786 105.452 1.00 61.79 992 LEU A C 1
ATOM 5266 O O . LEU A 1 963 ? 135.022 171.814 104.276 1.00 61.79 992 LEU A O 1
ATOM 5271 N N . CYS A 1 964 ? 135.950 172.838 106.035 1.00 68.31 993 CYS A N 1
ATOM 5272 C CA . CYS A 1 964 ? 135.910 174.153 105.403 1.00 68.31 993 CYS A CA 1
ATOM 5273 C C . CYS A 1 964 ? 137.263 174.827 105.254 1.00 68.31 993 CYS A C 1
ATOM 5274 O O . CYS A 1 964 ? 137.506 175.450 104.219 1.00 68.31 993 CYS A O 1
ATOM 5277 N N . GLY A 1 965 ? 138.146 174.722 106.243 1.00 57.44 994 GLY A N 1
ATOM 5278 C CA . GLY A 1 965 ? 139.352 175.519 106.280 1.00 57.44 994 GLY A CA 1
ATOM 5279 C C . GLY A 1 965 ? 140.324 175.248 105.150 1.00 57.44 994 GLY A C 1
ATOM 5280 O O . GLY A 1 965 ? 140.018 174.555 104.179 1.00 57.44 994 GLY A O 1
ATOM 5281 N N . PRO A 1 966 ? 141.523 175.802 105.256 1.00 51.74 995 PRO A N 1
ATOM 5282 C CA . PRO A 1 966 ? 142.529 175.574 104.218 1.00 51.74 995 PRO A CA 1
ATOM 5283 C C . PRO A 1 966 ? 143.382 174.354 104.517 1.00 51.74 995 PRO A C 1
ATOM 5284 O O . PRO A 1 966 ? 143.534 173.938 105.667 1.00 51.74 995 PRO A O 1
ATOM 5288 N N . TRP A 1 967 ? 143.953 173.786 103.462 1.00 51.78 996 TRP A N 1
ATOM 5289 C CA . TRP A 1 967 ? 144.845 172.644 103.577 1.00 51.78 996 TRP A CA 1
ATOM 5290 C C . TRP A 1 967 ? 146.276 173.136 103.638 1.00 51.78 996 TRP A C 1
ATOM 5291 O O . TRP A 1 967 ? 146.579 174.224 103.144 1.00 51.78 996 TRP A O 1
ATOM 5302 N N . GLU A 1 968 ? 147.151 172.347 104.251 1.00 47.72 997 GLU A N 1
ATOM 5303 C CA . GLU A 1 968 ? 148.579 172.611 104.208 1.00 47.72 997 GLU A CA 1
ATOM 5304 C C . GLU A 1 968 ? 149.362 171.311 104.232 1.00 47.72 997 GLU A C 1
ATOM 5305 O O . GLU A 1 968 ? 148.960 170.349 104.887 1.00 47.72 997 GLU A O 1
ATOM 5311 N N . LEU A 1 969 ? 150.477 171.296 103.511 1.00 44.47 998 LEU A N 1
ATOM 5312 C CA . LEU A 1 969 ? 151.247 170.093 103.238 1.00 44.47 998 LEU A CA 1
ATOM 5313 C C . LEU A 1 969 ? 152.567 170.124 103.985 1.00 44.47 998 LEU A C 1
ATOM 5314 O O . LEU A 1 969 ? 153.118 171.196 104.234 1.00 44.47 998 LEU A O 1
ATOM 5319 N N . CYS A 1 970 ? 153.070 168.944 104.326 1.00 45.04 999 CYS A N 1
ATOM 5320 C CA . CYS A 1 970 ? 154.279 168.800 105.124 1.00 45.04 999 CYS A CA 1
ATOM 5321 C C . CYS A 1 970 ? 155.416 168.358 104.220 1.00 45.04 999 CYS A C 1
ATOM 5322 O O . CYS A 1 970 ? 155.675 167.162 104.085 1.00 45.04 999 CYS A O 1
ATOM 5325 N N . ILE A 1 971 ? 156.103 169.322 103.619 1.00 47.86 1000 ILE A N 1
ATOM 5326 C CA . ILE A 1 971 ? 157.197 169.056 102.693 1.00 47.86 1000 ILE A CA 1
ATOM 5327 C C . ILE A 1 971 ? 158.243 168.224 103.418 1.00 47.86 1000 ILE A C 1
ATOM 5328 O O . ILE A 1 971 ? 158.536 168.498 104.584 1.00 47.86 1000 ILE A O 1
ATOM 5333 N N . PRO A 1 972 ? 158.815 167.209 102.799 1.00 48.15 1001 PRO A N 1
ATOM 5334 C CA . PRO A 1 972 ? 159.857 166.419 103.467 1.00 48.15 1001 PRO A CA 1
ATOM 5335 C C . PRO A 1 972 ? 161.246 167.040 103.351 1.00 48.15 1001 PRO A C 1
ATOM 5336 O O . PRO A 1 972 ? 162.080 166.663 102.537 1.00 48.15 1001 PRO A O 1
ATOM 5340 N N . SER A 1 973 ? 161.504 168.028 104.198 1.00 53.83 1002 SER A N 1
ATOM 5341 C CA . SER A 1 973 ? 162.798 168.685 104.272 1.00 53.83 1002 SER A CA 1
ATOM 5342 C C . SER A 1 973 ? 163.400 168.428 105.636 1.00 53.83 1002 SER A C 1
ATOM 5343 O O . SER A 1 973 ? 162.792 168.764 106.654 1.00 53.83 1002 SER A O 1
ATOM 5346 N N . MET A 1 974 ? 164.595 167.861 105.660 1.00 57.98 1003 MET A N 1
ATOM 5347 C CA . MET A 1 974 ? 165.317 167.643 106.901 1.00 57.98 1003 MET A CA 1
ATOM 5348 C C . MET A 1 974 ? 166.276 168.797 107.133 1.00 57.98 1003 MET A C 1
ATOM 5349 O O . MET A 1 974 ? 167.079 169.133 106.258 1.00 57.98 1003 MET A O 1
ATOM 5354 N N . LYS A 1 975 ? 166.183 169.402 108.308 1.00 55.23 1004 LYS A N 1
ATOM 5355 C CA . LYS A 1 975 ? 167.056 170.492 108.695 1.00 55.23 1004 LYS A CA 1
ATOM 5356 C C . LYS A 1 975 ? 167.574 170.240 110.099 1.00 55.23 1004 LYS A C 1
ATOM 5357 O O . LYS A 1 975 ? 166.858 169.703 110.945 1.00 55.23 1004 LYS A O 1
ATOM 5363 N N . THR A 1 976 ? 168.826 170.615 110.339 1.00 55.98 1005 THR A N 1
ATOM 5364 C CA . THR A 1 976 ? 169.454 170.510 111.650 1.00 55.98 1005 THR A CA 1
ATOM 5365 C C . THR A 1 976 ? 170.013 171.868 112.025 1.00 55.98 1005 THR A C 1
ATOM 5366 O O . THR A 1 976 ? 170.542 172.578 111.169 1.00 55.98 1005 THR A O 1
ATOM 5370 N N . ILE A 1 977 ? 169.894 172.228 113.294 1.00 54.38 1006 ILE A N 1
ATOM 5371 C CA . ILE A 1 977 ? 170.365 173.513 113.785 1.00 54.38 1006 ILE A CA 1
ATOM 5372 C C . ILE A 1 977 ? 171.011 173.312 115.144 1.00 54.38 1006 ILE A C 1
ATOM 5373 O O . ILE A 1 977 ? 170.708 172.347 115.850 1.00 54.38 1006 ILE A O 1
ATOM 5378 N N . ASP A 1 978 ? 171.921 174.208 115.497 1.00 56.39 1007 ASP A N 1
ATOM 5379 C CA . ASP A 1 978 ? 172.523 174.172 116.818 1.00 56.39 1007 ASP A CA 1
ATOM 5380 C C . ASP A 1 978 ? 171.573 174.787 117.836 1.00 56.39 1007 ASP A C 1
ATOM 5381 O O . ASP A 1 978 ? 170.644 175.513 117.481 1.00 56.39 1007 ASP A O 1
ATOM 5386 N N . ILE A 1 979 ? 171.805 174.495 119.106 1.00 53.52 1008 ILE A N 1
ATOM 5387 C CA . ILE A 1 979 ? 170.967 174.988 120.187 1.00 53.52 1008 ILE A CA 1
ATOM 5388 C C . ILE A 1 979 ? 171.807 175.021 121.456 1.00 53.52 1008 ILE A C 1
ATOM 5389 O O . ILE A 1 979 ? 172.909 174.469 121.500 1.00 53.52 1008 ILE A O 1
ATOM 5394 N N . GLU A 1 980 ? 171.305 175.698 122.481 1.00 55.30 1009 GLU A N 1
ATOM 5395 C CA . GLU A 1 980 ? 172.002 175.807 123.755 1.00 55.30 1009 GLU A CA 1
ATOM 5396 C C . GLU A 1 980 ? 171.041 175.502 124.890 1.00 55.30 1009 GLU A C 1
ATOM 5397 O O . GLU A 1 980 ? 170.091 176.253 125.118 1.00 55.30 1009 GLU A O 1
ATOM 5403 N N . ILE A 1 981 ? 171.300 174.417 125.609 1.00 48.39 1010 ILE A N 1
ATOM 5404 C CA . ILE A 1 981 ? 170.533 174.040 126.786 1.00 48.39 1010 ILE A CA 1
ATOM 5405 C C . ILE A 1 981 ? 171.314 174.492 128.003 1.00 48.39 1010 ILE A C 1
ATOM 5406 O O . ILE A 1 981 ? 172.546 174.496 127.980 1.00 48.39 1010 ILE A O 1
ATOM 5411 N N . THR A 1 982 ? 170.609 174.879 129.053 1.00 48.54 1011 THR A N 1
ATOM 5412 C CA . THR A 1 982 ? 171.244 175.294 130.289 1.00 48.54 1011 THR A CA 1
ATOM 5413 C C . THR A 1 982 ? 170.328 174.972 131.455 1.00 48.54 1011 THR A C 1
ATOM 5414 O O . THR A 1 982 ? 169.128 175.237 131.409 1.00 48.54 1011 THR A O 1
ATOM 5418 N N . GLY A 1 983 ? 170.908 174.412 132.511 1.00 47.44 1012 GLY A N 1
ATOM 5419 C CA . GLY A 1 983 ? 170.174 174.065 133.711 1.00 47.44 1012 GLY A CA 1
ATOM 5420 C C . GLY A 1 983 ? 170.241 175.204 134.714 1.00 47.44 1012 GLY A C 1
ATOM 5421 O O . GLY A 1 983 ? 171.276 175.850 134.862 1.00 47.44 1012 GLY A O 1
ATOM 5422 N N . LYS A 1 984 ? 169.125 175.435 135.394 1.00 47.03 1013 LYS A N 1
ATOM 5423 C CA . LYS A 1 984 ? 169.018 176.516 136.355 1.00 47.03 1013 LYS A CA 1
ATOM 5424 C C . LYS A 1 984 ? 168.082 176.124 137.485 1.00 47.03 1013 LYS A C 1
ATOM 5425 O O . LYS A 1 984 ? 167.158 175.331 137.309 1.00 47.03 1013 LYS A O 1
ATOM 5431 N N . GLY A 1 985 ? 168.310 176.726 138.640 1.00 47.78 1014 GLY A N 1
ATOM 5432 C CA . GLY A 1 985 ? 167.460 176.512 139.790 1.00 47.78 1014 GLY A CA 1
ATOM 5433 C C . GLY A 1 985 ? 168.025 175.484 140.738 1.00 47.78 1014 GLY A C 1
ATOM 5434 O O . GLY A 1 985 ? 169.162 175.025 140.625 1.00 47.78 1014 GLY A O 1
ATOM 5435 N N . GLU A 1 986 ? 167.200 175.119 141.706 1.00 47.41 1015 GLU A N 1
ATOM 5436 C CA . GLU A 1 986 ? 167.566 174.066 142.638 1.00 47.41 1015 GLU A CA 1
ATOM 5437 C C . GLU A 1 986 ? 167.660 172.738 141.906 1.00 47.41 1015 GLU A C 1
ATOM 5438 O O . GLU A 1 986 ? 166.979 172.518 140.905 1.00 47.41 1015 GLU A O 1
ATOM 5444 N N . LEU A 1 987 ? 168.522 171.855 142.392 1.00 39.85 1016 LEU A N 1
ATOM 5445 C CA . LEU A 1 987 ? 168.694 170.580 141.716 1.00 39.85 1016 LEU A CA 1
ATOM 5446 C C . LEU A 1 987 ? 168.109 169.438 142.539 1.00 39.85 1016 LEU A C 1
ATOM 5447 O O . LEU A 1 987 ? 168.105 169.459 143.770 1.00 39.85 1016 LEU A O 1
ATOM 5452 N N . LEU A 1 988 ? 167.605 168.442 141.831 1.00 35.11 1017 LEU A N 1
ATOM 5453 C CA . LEU A 1 988 ? 166.725 167.405 142.337 1.00 35.11 1017 LEU A CA 1
ATOM 5454 C C . LEU A 1 988 ? 167.360 166.043 142.133 1.00 35.11 1017 LEU A C 1
ATOM 5455 O O . LEU A 1 988 ? 168.291 165.901 141.337 1.00 35.11 1017 LEU A O 1
ATOM 5460 N N . PRO A 1 989 ? 166.870 165.014 142.819 1.00 30.73 1018 PRO A N 1
ATOM 5461 C CA . PRO A 1 989 ? 167.349 163.661 142.537 1.00 30.73 1018 PRO A CA 1
ATOM 5462 C C . PRO A 1 989 ? 166.825 163.168 141.203 1.00 30.73 1018 PRO A C 1
ATOM 5463 O O . PRO A 1 989 ? 165.663 163.370 140.861 1.00 30.73 1018 PRO A O 1
ATOM 5467 N N . SER A 1 990 ? 167.685 162.488 140.457 1.00 27.95 1019 SER A N 1
ATOM 5468 C CA . SER A 1 990 ? 167.311 162.049 139.128 1.00 27.95 1019 SER A CA 1
ATOM 5469 C C . SER A 1 990 ? 166.257 160.958 139.202 1.00 27.95 1019 SER A C 1
ATOM 5470 O O . SER A 1 990 ? 165.727 160.640 140.261 1.00 27.95 1019 SER A O 1
ATOM 5473 N N . TRP A 1 991 ? 165.927 160.399 138.043 1.00 18.16 1020 TRP A N 1
ATOM 5474 C CA . TRP A 1 991 ? 164.922 159.346 138.005 1.00 18.16 1020 TRP A CA 1
ATOM 5475 C C . TRP A 1 991 ? 165.443 158.073 138.647 1.00 18.16 1020 TRP A C 1
ATOM 5476 O O . TRP A 1 991 ? 164.766 157.472 139.488 1.00 18.16 1020 TRP A O 1
ATOM 5487 N N . GLN A 1 992 ? 166.650 157.651 138.274 1.00 26.57 1021 GLN A N 1
ATOM 5488 C CA . GLN A 1 992 ? 167.221 156.445 138.850 1.00 26.57 1021 GLN A CA 1
ATOM 5489 C C . GLN A 1 992 ? 167.326 156.550 140.358 1.00 26.57 1021 GLN A C 1
ATOM 5490 O O . GLN A 1 992 ? 166.982 155.612 141.078 1.00 26.57 1021 GLN A O 1
ATOM 5496 N N . ALA A 1 993 ? 167.802 157.681 140.859 1.00 21.14 1022 ALA A N 1
ATOM 5497 C CA . ALA A 1 993 ? 167.948 157.823 142.297 1.00 21.14 1022 ALA A CA 1
ATOM 5498 C C . ALA A 1 993 ? 166.600 157.775 142.993 1.00 21.14 1022 ALA A C 1
ATOM 5499 O O . ALA A 1 993 ? 166.492 157.273 144.113 1.00 21.14 1022 ALA A O 1
ATOM 5501 N N . SER A 1 994 ? 165.562 158.300 142.357 1.00 19.87 1023 SER A N 1
ATOM 5502 C CA . SER A 1 994 ? 164.247 158.273 142.979 1.00 19.87 1023 SER A CA 1
ATOM 5503 C C . SER A 1 994 ? 163.622 156.893 142.887 1.00 19.87 1023 SER A C 1
ATOM 5504 O O . SER A 1 994 ? 162.635 156.610 143.570 1.00 19.87 1023 SER A O 1
ATOM 5507 N N . LEU A 1 995 ? 164.149 156.033 142.017 1.00 21.49 1024 LEU A N 1
ATOM 5508 C CA . LEU A 1 995 ? 163.666 154.655 141.974 1.00 21.49 1024 LEU A CA 1
ATOM 5509 C C . LEU A 1 995 ? 164.263 153.821 143.091 1.00 21.49 1024 LEU A C 1
ATOM 5510 O O . LEU A 1 995 ? 163.689 152.807 143.490 1.00 21.49 1024 LEU A O 1
ATOM 5515 N N . GLY A 1 996 ? 165.427 154.204 143.583 1.00 19.30 1025 GLY A N 1
ATOM 5516 C CA . GLY A 1 996 ? 166.088 153.471 144.633 1.00 19.30 1025 GLY A CA 1
ATOM 5517 C C . GLY A 1 996 ? 167.379 152.804 144.243 1.00 19.30 1025 GLY A C 1
ATOM 5518 O O . GLY A 1 996 ? 168.026 152.220 145.110 1.00 19.30 1025 GLY A O 1
ATOM 5519 N N . LEU A 1 997 ? 167.780 152.884 142.977 1.00 25.23 1026 LEU A N 1
ATOM 5520 C CA . LEU A 1 997 ? 168.945 152.152 142.503 1.00 25.23 1026 LEU A CA 1
ATOM 5521 C C . LEU A 1 997 ? 170.190 152.588 143.252 1.00 25.23 1026 LEU A C 1
ATOM 5522 O O . LEU A 1 997 ? 170.317 153.744 143.648 1.00 25.23 1026 LEU A O 1
ATOM 5527 N N . GLN A 1 998 ? 171.114 151.654 143.448 1.00 28.68 1027 GLN A N 1
ATOM 5528 C CA . GLN A 1 998 ? 172.215 151.856 144.373 1.00 28.68 1027 GLN A CA 1
ATOM 5529 C C . GLN A 1 998 ? 173.576 151.597 143.759 1.00 28.68 1027 GLN A C 1
ATOM 5530 O O . GLN A 1 998 ? 174.500 151.220 144.480 1.00 28.68 1027 GLN A O 1
ATOM 5536 N N . GLY A 1 999 ? 173.728 151.764 142.462 1.00 33.42 1028 GLY A N 1
ATOM 5537 C CA . GLY A 1 999 ? 175.026 151.609 141.858 1.00 33.42 1028 GLY A CA 1
ATOM 5538 C C . GLY A 1 999 ? 175.737 152.937 141.810 1.00 33.42 1028 GLY A C 1
ATOM 5539 O O . GLY A 1 999 ? 175.852 153.639 142.815 1.00 33.42 1028 GLY A O 1
ATOM 5540 N N . PRO A 1 1000 ? 176.235 153.313 140.632 1.00 34.40 1029 PRO A N 1
ATOM 5541 C CA . PRO A 1 1000 ? 176.624 154.704 140.406 1.00 34.40 1029 PRO A CA 1
ATOM 5542 C C . PRO A 1 1000 ? 175.444 155.653 140.387 1.00 34.40 1029 PRO A C 1
ATOM 5543 O O . PRO A 1 1000 ? 175.656 156.868 140.314 1.00 34.40 1029 PRO A O 1
ATOM 5547 N N . PHE A 1 1001 ? 174.220 155.135 140.448 1.00 29.96 1030 PHE A N 1
ATOM 5548 C CA . PHE A 1 1001 ? 173.023 155.956 140.414 1.00 29.96 1030 PHE A CA 1
ATOM 5549 C C . PHE A 1 1001 ? 172.618 156.490 141.771 1.00 29.96 1030 PHE A C 1
ATOM 5550 O O . PHE A 1 1001 ? 171.530 157.055 141.888 1.00 29.96 1030 PHE A O 1
ATOM 5558 N N . ALA A 1 1002 ? 173.432 156.308 142.798 1.00 35.97 1031 ALA A N 1
ATOM 5559 C CA . ALA A 1 1002 ? 173.056 156.790 144.114 1.00 35.97 1031 ALA A CA 1
ATOM 5560 C C . ALA A 1 1002 ? 173.477 158.240 144.278 1.00 35.97 1031 ALA A C 1
ATOM 5561 O O . ALA A 1 1002 ? 174.645 158.586 144.099 1.00 35.97 1031 ALA A O 1
ATOM 5563 N N . ASN A 1 1003 ? 172.511 159.089 144.613 1.00 39.37 1032 ASN A N 1
ATOM 5564 C CA . ASN A 1 1003 ? 172.728 160.527 144.739 1.00 39.37 1032 ASN A CA 1
ATOM 5565 C C . ASN A 1 1003 ? 173.210 161.134 143.424 1.00 39.37 1032 ASN A C 1
ATOM 5566 O O . ASN A 1 1003 ? 174.286 161.724 143.347 1.00 39.37 1032 ASN A O 1
ATOM 5571 N N . THR A 1 1004 ? 172.403 160.986 142.381 1.00 32.60 1033 THR A N 1
ATOM 5572 C CA . THR A 1 1004 ? 172.591 161.728 141.145 1.00 32.60 1033 THR A CA 1
ATOM 5573 C C . THR A 1 1004 ? 171.552 162.835 141.101 1.00 32.60 1033 THR A C 1
ATOM 5574 O O . THR A 1 1004 ? 170.398 162.626 141.484 1.00 32.60 1033 THR A O 1
ATOM 5578 N N . THR A 1 1005 ? 171.962 164.008 140.640 1.00 37.30 1034 THR A N 1
ATOM 5579 C CA . THR A 1 1005 ? 171.151 165.208 140.725 1.00 37.30 1034 THR A CA 1
ATOM 5580 C C . THR A 1 1005 ? 170.838 165.741 139.336 1.00 37.30 1034 THR A C 1
ATOM 5581 O O . THR A 1 1005 ? 171.643 165.600 138.414 1.00 37.30 1034 THR A O 1
ATOM 5585 N N . ARG A 1 1006 ? 169.669 166.359 139.192 1.00 33.92 1035 ARG A N 1
ATOM 5586 C CA . ARG A 1 1006 ? 169.245 166.970 137.942 1.00 33.92 1035 ARG A CA 1
ATOM 5587 C C . ARG A 1 1006 ? 168.621 168.327 138.219 1.00 33.92 1035 ARG A C 1
ATOM 5588 O O . ARG A 1 1006 ? 168.032 168.541 139.276 1.00 33.92 1035 ARG A O 1
ATOM 5596 N N . TRP A 1 1007 ? 168.746 169.236 137.257 1.00 42.98 1036 TRP A N 1
ATOM 5597 C CA . TRP A 1 1007 ? 168.265 170.599 137.427 1.00 42.98 1036 TRP A CA 1
ATOM 5598 C C . TRP A 1 1007 ? 166.750 170.651 137.404 1.00 42.98 1036 TRP A C 1
ATOM 5599 O O . TRP A 1 1007 ? 166.090 169.704 136.980 1.00 42.98 1036 TRP A O 1
ATOM 5610 N N . SER A 1 1008 ? 166.192 171.770 137.864 1.00 39.03 1037 SER A N 1
ATOM 5611 C CA . SER A 1 1008 ? 164.740 171.873 137.954 1.00 39.03 1037 SER A CA 1
ATOM 5612 C C . SER A 1 1008 ? 164.152 172.631 136.778 1.00 39.03 1037 SER A C 1
ATOM 5613 O O . SER A 1 1008 ? 162.957 172.515 136.498 1.00 39.03 1037 SER A O 1
ATOM 5616 N N . GLU A 1 1009 ? 164.953 173.447 136.108 1.00 42.84 1038 GLU A N 1
ATOM 5617 C CA . GLU A 1 1009 ? 164.511 174.199 134.946 1.00 42.84 1038 GLU A CA 1
ATOM 5618 C C . GLU A 1 1009 ? 165.634 174.258 133.931 1.00 42.84 1038 GLU A C 1
ATOM 5619 O O . GLU A 1 1009 ? 166.788 174.496 134.287 1.00 42.84 1038 GLU A O 1
ATOM 5625 N N . VAL A 1 1010 ? 165.297 174.050 132.668 1.00 39.72 1039 VAL A N 1
ATOM 5626 C CA . VAL A 1 1010 ? 166.247 174.202 131.580 1.00 39.72 1039 VAL A CA 1
ATOM 5627 C C . VAL A 1 1010 ? 165.882 175.464 130.819 1.00 39.72 1039 VAL A C 1
ATOM 5628 O O . VAL A 1 1010 ? 164.701 175.809 130.711 1.00 39.72 1039 VAL A O 1
ATOM 5632 N N . GLU A 1 1011 ? 166.887 176.167 130.325 1.00 43.07 1040 GLU A N 1
ATOM 5633 C CA . GLU A 1 1011 ? 166.683 177.374 129.545 1.00 43.07 1040 GLU A CA 1
ATOM 5634 C C . GLU A 1 1011 ? 167.259 177.182 128.155 1.00 43.07 1040 GLU A C 1
ATOM 5635 O O . GLU A 1 1011 ? 168.444 176.876 128.010 1.00 43.07 1040 GLU A O 1
ATOM 5641 N N . ILE A 1 1012 ? 166.438 177.396 127.138 1.00 40.29 1041 ILE A N 1
ATOM 5642 C CA . ILE A 1 1012 ? 166.798 177.097 125.762 1.00 40.29 1041 ILE A CA 1
ATOM 5643 C C . ILE A 1 1012 ? 166.908 178.400 124.993 1.00 40.29 1041 ILE A C 1
ATOM 5644 O O . ILE A 1 1012 ? 165.984 179.219 125.013 1.00 40.29 1041 ILE A O 1
ATOM 5649 N N . SER A 1 1013 ? 168.032 178.593 124.316 1.00 54.89 1042 SER A N 1
ATOM 5650 C CA . SER A 1 1013 ? 168.314 179.823 123.593 1.00 54.89 1042 SER A CA 1
ATOM 5651 C C . SER A 1 1013 ? 168.697 179.498 122.159 1.00 54.89 1042 SER A C 1
ATOM 5652 O O . SER A 1 1013 ? 169.684 178.797 121.918 1.00 54.89 1042 SER A O 1
ATOM 5655 N N . LEU A 1 1014 ? 167.923 180.026 121.217 1.00 63.22 1043 LEU A N 1
ATOM 5656 C CA . LEU A 1 1014 ? 168.092 179.750 119.803 1.00 63.22 1043 LEU A CA 1
ATOM 5657 C C . LEU A 1 1014 ? 168.586 180.997 119.091 1.00 63.22 1043 LEU A C 1
ATOM 5658 O O . LEU A 1 1014 ? 168.368 182.119 119.552 1.00 63.22 1043 LEU A O 1
ATOM 5663 N N . GLN A 1 1015 ? 169.258 180.792 117.963 1.00 78.53 1044 GLN A N 1
ATOM 5664 C CA . GLN A 1 1015 ? 169.533 181.895 117.057 1.00 78.53 1044 GLN A CA 1
ATOM 5665 C C . GLN A 1 1015 ? 168.222 182.476 116.542 1.00 78.53 1044 GLN A C 1
ATOM 5666 O O . GLN A 1 1015 ? 167.304 181.747 116.162 1.00 78.53 1044 GLN A O 1
ATOM 5672 N N . ALA A 1 1016 ? 168.143 183.808 116.524 1.00 83.78 1045 ALA A N 1
ATOM 5673 C CA . ALA A 1 1016 ? 166.883 184.469 116.202 1.00 83.78 1045 ALA A CA 1
ATOM 5674 C C . ALA A 1 1016 ? 166.388 184.087 114.812 1.00 83.78 1045 ALA A C 1
ATOM 5675 O O . ALA A 1 1016 ? 165.188 183.843 114.613 1.00 83.78 1045 ALA A O 1
ATOM 5677 N N . GLU A 1 1017 ? 167.301 184.011 113.844 1.00 86.50 1046 GLU A N 1
ATOM 5678 C CA . GLU A 1 1017 ? 166.915 183.621 112.493 1.00 86.50 1046 GLU A CA 1
ATOM 5679 C C . GLU A 1 1017 ? 166.238 182.257 112.486 1.00 86.50 1046 GLU A C 1
ATOM 5680 O O . GLU A 1 1017 ? 165.386 181.979 111.635 1.00 86.50 1046 GLU A O 1
ATOM 5686 N N . ASP A 1 1018 ? 166.604 181.391 113.428 1.00 81.21 1047 ASP A N 1
ATOM 5687 C CA . ASP A 1 1018 ? 165.945 180.098 113.522 1.00 81.21 1047 ASP A CA 1
ATOM 5688 C C . ASP A 1 1018 ? 164.531 180.246 114.053 1.00 81.21 1047 ASP A C 1
ATOM 5689 O O . ASP A 1 1018 ? 163.646 179.450 113.722 1.00 81.21 1047 ASP A O 1
ATOM 5694 N N . GLU A 1 1019 ? 164.294 181.251 114.886 1.00 74.53 1048 GLU A N 1
ATOM 5695 C CA . GLU A 1 1019 ? 162.933 181.485 115.347 1.00 74.53 1048 GLU A CA 1
ATOM 5696 C C . GLU A 1 1019 ? 162.080 182.078 114.235 1.00 74.53 1048 GLU A C 1
ATOM 5697 O O . GLU A 1 1019 ? 160.854 181.912 114.225 1.00 74.53 1048 GLU A O 1
ATOM 5703 N N . ASN A 1 1020 ? 162.709 182.788 113.294 1.00 80.60 1049 ASN A N 1
ATOM 5704 C CA . ASN A 1 1020 ? 161.972 183.205 112.103 1.00 80.60 1049 ASN A CA 1
ATOM 5705 C C . ASN A 1 1020 ? 161.673 182.019 111.200 1.00 80.60 1049 ASN A C 1
ATOM 5706 O O . ASN A 1 1020 ? 160.548 181.866 110.716 1.00 80.60 1049 ASN A O 1
ATOM 5711 N N . THR A 1 1021 ? 162.671 181.173 110.957 1.00 79.76 1050 THR A N 1
ATOM 5712 C CA . THR A 1 1021 ? 162.461 180.001 110.118 1.00 79.76 1050 THR A CA 1
ATOM 5713 C C . THR A 1 1021 ? 161.387 179.094 110.698 1.00 79.76 1050 THR A C 1
ATOM 5714 O O . THR A 1 1021 ? 160.489 178.643 109.982 1.00 79.76 1050 THR A O 1
ATOM 5718 N N . LEU A 1 1022 ? 161.461 178.818 111.990 1.00 73.93 1051 LEU A N 1
ATOM 5719 C CA . LEU A 1 1022 ? 160.514 177.911 112.613 1.00 73.93 1051 LEU A CA 1
ATOM 5720 C C . LEU A 1 1022 ? 159.154 178.582 112.737 1.00 73.93 1051 LEU A C 1
ATOM 5721 O O . LEU A 1 1022 ? 159.062 179.806 112.856 1.00 73.93 1051 LEU A O 1
ATOM 5726 N N . ASP A 1 1023 ? 158.089 177.778 112.707 1.00 70.67 1052 ASP A N 1
ATOM 5727 C CA . ASP A 1 1023 ? 156.749 178.356 112.758 1.00 70.67 1052 ASP A CA 1
ATOM 5728 C C . ASP A 1 1023 ? 156.402 178.832 114.161 1.00 70.67 1052 ASP A C 1
ATOM 5729 O O . ASP A 1 1023 ? 155.842 179.920 114.332 1.00 70.67 1052 ASP A O 1
ATOM 5734 N N . ARG A 1 1024 ? 156.727 178.038 115.176 1.00 56.72 1053 ARG A N 1
ATOM 5735 C CA . ARG A 1 1024 ? 156.402 178.355 116.559 1.00 56.72 1053 ARG A CA 1
ATOM 5736 C C . ARG A 1 1024 ? 157.685 178.532 117.352 1.00 56.72 1053 ARG A C 1
ATOM 5737 O O . ARG A 1 1024 ? 158.599 177.712 117.244 1.00 56.72 1053 ARG A O 1
ATOM 5745 N N . LYS A 1 1025 ? 157.746 179.595 118.147 1.00 55.70 1054 LYS A N 1
ATOM 5746 C CA . LYS A 1 1025 ? 158.975 179.955 118.839 1.00 55.70 1054 LYS A CA 1
ATOM 5747 C C . LYS A 1 1025 ? 159.207 179.063 120.047 1.00 55.70 1054 LYS A C 1
ATOM 5748 O O . LYS A 1 1025 ? 158.305 178.869 120.863 1.00 55.70 1054 LYS A O 1
ATOM 5754 N N . LEU A 1 1026 ? 160.429 178.549 120.179 1.00 44.62 1055 LEU A N 1
ATOM 5755 C CA . LEU A 1 1026 ? 160.748 177.529 121.169 1.00 44.62 1055 LEU A CA 1
ATOM 5756 C C . LEU A 1 1026 ? 161.601 178.030 122.319 1.00 44.62 1055 LEU A C 1
ATOM 5757 O O . LEU A 1 1026 ? 161.688 177.348 123.339 1.00 44.62 1055 LEU A O 1
ATOM 5762 N N . SER A 1 1027 ? 162.246 179.178 122.178 1.00 47.93 1056 SER A N 1
ATOM 5763 C CA . SER A 1 1027 ? 163.128 179.658 123.228 1.00 47.93 1056 SER A CA 1
ATOM 5764 C C . SER A 1 1027 ? 162.342 179.954 124.495 1.00 47.93 1056 SER A C 1
ATOM 5765 O O . SER A 1 1027 ? 161.155 180.277 124.448 1.00 47.93 1056 SER A O 1
ATOM 5768 N N . GLY A 1 1028 ? 163.004 179.834 125.627 1.00 39.14 1057 GLY A N 1
ATOM 5769 C CA . GLY A 1 1028 ? 162.378 180.102 126.900 1.00 39.14 1057 GLY A CA 1
ATOM 5770 C C . GLY A 1 1028 ? 162.944 179.192 127.966 1.00 39.14 1057 GLY A C 1
ATOM 5771 O O . GLY A 1 1028 ? 164.011 178.612 127.806 1.00 39.14 1057 GLY A O 1
ATOM 5772 N N . THR A 1 1029 ? 162.209 179.092 129.069 1.00 34.87 1058 THR A N 1
ATOM 5773 C CA . THR A 1 1029 ? 162.563 178.216 130.172 1.00 34.87 1058 THR A CA 1
ATOM 5774 C C . THR A 1 1029 ? 161.411 177.267 130.416 1.00 34.87 1058 THR A C 1
ATOM 5775 O O . THR A 1 1029 ? 160.254 177.688 130.420 1.00 34.87 1058 THR A O 1
ATOM 5779 N N . TYR A 1 1030 ? 161.728 176.000 130.639 1.00 32.07 1059 TYR A N 1
ATOM 5780 C CA . TYR A 1 1030 ? 160.738 174.963 130.880 1.00 32.07 1059 TYR A CA 1
ATOM 5781 C C . TYR A 1 1030 ? 160.960 174.401 132.269 1.00 32.07 1059 TYR A C 1
ATOM 5782 O O . TYR A 1 1030 ? 162.014 173.826 132.537 1.00 32.07 1059 TYR A O 1
ATOM 5791 N N . GLN A 1 1031 ? 159.979 174.559 133.147 1.00 31.90 1060 GLN A N 1
ATOM 5792 C CA . GLN A 1 1031 ? 160.136 174.077 134.509 1.00 31.90 1060 GLN A CA 1
ATOM 5793 C C . GLN A 1 1031 ? 159.781 172.603 134.594 1.00 31.90 1060 GLN A C 1
ATOM 5794 O O . GLN A 1 1031 ? 158.792 172.153 134.019 1.00 31.90 1060 GLN A O 1
ATOM 5800 N N . LEU A 1 1032 ? 160.597 171.848 135.314 1.00 27.90 1061 LEU A N 1
ATOM 5801 C CA . LEU A 1 1032 ? 160.412 170.416 135.468 1.00 27.90 1061 LEU A CA 1
ATOM 5802 C C . LEU A 1 1032 ? 159.237 170.149 136.384 1.00 27.90 1061 LEU A C 1
ATOM 5803 O O . LEU A 1 1032 ? 159.101 170.786 137.430 1.00 27.90 1061 LEU A O 1
ATOM 5808 N N . LEU A 1 1033 ? 158.401 169.199 135.998 1.00 25.65 1062 LEU A N 1
ATOM 5809 C CA . LEU A 1 1033 ? 157.244 168.815 136.783 1.00 25.65 1062 LEU A CA 1
ATOM 5810 C C . LEU A 1 1033 ? 157.449 167.391 137.262 1.00 25.65 1062 LEU A C 1
ATOM 5811 O O . LEU A 1 1033 ? 157.016 166.450 136.589 1.00 25.65 1062 LEU A O 1
ATOM 5816 N N . PRO A 1 1034 ? 158.089 167.171 138.411 1.00 26.32 1063 PRO A N 1
ATOM 5817 C CA . PRO A 1 1034 ? 158.531 165.811 138.742 1.00 26.32 1063 PRO A CA 1
ATOM 5818 C C . PRO A 1 1034 ? 157.405 164.902 139.176 1.00 26.32 1063 PRO A C 1
ATOM 5819 O O . PRO A 1 1034 ? 157.479 163.687 138.967 1.00 26.32 1063 PRO A O 1
ATOM 5823 N N . ARG A 1 1035 ? 156.370 165.452 139.800 1.00 31.47 1064 ARG A N 1
ATOM 5824 C CA . ARG A 1 1035 ? 155.278 164.619 140.277 1.00 31.47 1064 ARG A CA 1
ATOM 5825 C C . ARG A 1 1035 ? 154.301 164.306 139.160 1.00 31.47 1064 ARG A C 1
ATOM 5826 O O . ARG A 1 1035 ? 153.325 163.583 139.368 1.00 31.47 1064 ARG A O 1
ATOM 5834 N N . CYS A 1 1036 ? 154.513 164.886 137.987 1.00 30.34 1065 CYS A N 1
ATOM 5835 C CA . CYS A 1 1036 ? 153.648 164.605 136.853 1.00 30.34 1065 CYS A CA 1
ATOM 5836 C C . CYS A 1 1036 ? 154.296 163.568 135.950 1.00 30.34 1065 CYS A C 1
ATOM 5837 O O . CYS A 1 1036 ? 155.371 163.790 135.388 1.00 30.34 1065 CYS A O 1
ATOM 5840 N N . GLY A 1 1037 ? 153.633 162.428 135.809 1.00 25.51 1066 GLY A N 1
ATOM 5841 C CA . GLY A 1 1037 ? 154.301 161.259 135.277 1.00 25.51 1066 GLY A CA 1
ATOM 5842 C C . GLY A 1 1037 ? 154.546 161.362 133.786 1.00 25.51 1066 GLY A C 1
ATOM 5843 O O . GLY A 1 1037 ? 153.727 161.886 133.034 1.00 25.51 1066 GLY A O 1
ATOM 5844 N N . GLN A 1 1038 ? 155.697 160.856 133.361 1.00 25.12 1067 GLN A N 1
ATOM 5845 C CA . GLN A 1 1038 ? 156.047 160.736 131.954 1.00 25.12 1067 GLN A CA 1
ATOM 5846 C C . GLN A 1 1038 ? 157.177 159.720 131.890 1.00 25.12 1067 GLN A C 1
ATOM 5847 O O . GLN A 1 1038 ? 157.355 158.929 132.812 1.00 25.12 1067 GLN A O 1
ATOM 5853 N N . ALA A 1 1039 ? 157.944 159.745 130.801 1.00 22.16 1068 ALA A N 1
ATOM 5854 C CA . ALA A 1 1039 ? 158.858 158.643 130.520 1.00 22.16 1068 ALA A CA 1
ATOM 5855 C C . ALA A 1 1039 ? 159.831 158.403 131.661 1.00 22.16 1068 ALA A C 1
ATOM 5856 O O . ALA A 1 1039 ? 159.743 157.398 132.367 1.00 22.16 1068 ALA A O 1
ATOM 5858 N N . MET A 1 1040 ? 160.751 159.308 131.877 1.00 24.78 1069 MET A N 1
ATOM 5859 C CA . MET A 1 1040 ? 161.652 159.147 133.000 1.00 24.78 1069 MET A CA 1
ATOM 5860 C C . MET A 1 1040 ? 161.418 160.270 133.988 1.00 24.78 1069 MET A C 1
ATOM 5861 O O . MET A 1 1040 ? 162.359 160.857 134.511 1.00 24.78 1069 MET A O 1
ATOM 5866 N N . SER A 1 1041 ? 160.147 160.580 134.226 1.00 23.49 1070 SER A N 1
ATOM 5867 C CA . SER A 1 1041 ? 159.739 161.775 134.947 1.00 23.49 1070 SER A CA 1
ATOM 5868 C C . SER A 1 1041 ? 160.437 163.003 134.384 1.00 23.49 1070 SER A C 1
ATOM 5869 O O . SER A 1 1041 ? 161.118 163.735 135.100 1.00 23.49 1070 SER A O 1
ATOM 5872 N N . SER A 1 1042 ? 160.284 163.214 133.081 1.00 22.90 1071 SER A N 1
ATOM 5873 C CA . SER A 1 1042 ? 161.021 164.231 132.353 1.00 22.90 1071 SER A CA 1
ATOM 5874 C C . SER A 1 1042 ? 160.142 165.343 131.838 1.00 22.90 1071 SER A C 1
ATOM 5875 O O . SER A 1 1042 ? 160.600 166.142 131.025 1.00 22.90 1071 SER A O 1
ATOM 5878 N N . LEU A 1 1043 ? 158.894 165.410 132.272 1.00 24.56 1072 LEU A N 1
ATOM 5879 C CA . LEU A 1 1043 ? 157.982 166.405 131.740 1.00 24.56 1072 LEU A CA 1
ATOM 5880 C C . LEU A 1 1043 ? 158.379 167.801 132.192 1.00 24.56 1072 LEU A C 1
ATOM 5881 O O . LEU A 1 1043 ? 158.536 168.059 133.383 1.00 24.56 1072 LEU A O 1
ATOM 5886 N N . HIS A 1 1044 ? 158.549 168.699 131.230 1.00 27.54 1073 HIS A N 1
ATOM 5887 C CA . HIS A 1 1044 ? 158.793 170.110 131.471 1.00 27.54 1073 HIS A CA 1
ATOM 5888 C C . HIS A 1 1044 ? 157.645 170.905 130.879 1.00 27.54 1073 HIS A C 1
ATOM 5889 O O . HIS A 1 1044 ? 156.876 170.382 130.078 1.00 27.54 1073 HIS A O 1
ATOM 5896 N N . LYS A 1 1045 ? 157.534 172.164 131.257 1.00 28.52 1074 LYS A N 1
ATOM 5897 C CA . LYS A 1 1045 ? 156.408 173.000 130.876 1.00 28.52 1074 LYS A CA 1
ATOM 5898 C C . LYS A 1 1045 ? 156.898 174.403 130.582 1.00 28.52 1074 LYS A C 1
ATOM 5899 O O . LYS A 1 1045 ? 157.525 175.028 131.438 1.00 28.52 1074 LYS A O 1
ATOM 5905 N N . LYS A 1 1046 ? 156.605 174.905 129.391 1.00 31.32 1075 LYS A N 1
ATOM 5906 C CA . LYS A 1 1046 ? 157.132 176.204 129.012 1.00 31.32 1075 LYS A CA 1
ATOM 5907 C C . LYS A 1 1046 ? 156.502 177.300 129.849 1.00 31.32 1075 LYS A C 1
ATOM 5908 O O . LYS A 1 1046 ? 155.284 177.345 130.023 1.00 31.32 1075 LYS A O 1
ATOM 5914 N N . ARG A 1 1047 ? 157.343 178.187 130.372 1.00 38.21 1076 ARG A N 1
ATOM 5915 C CA . ARG A 1 1047 ? 156.844 179.274 131.191 1.00 38.21 1076 ARG A CA 1
ATOM 5916 C C . ARG A 1 1047 ? 156.240 180.368 130.316 1.00 38.21 1076 ARG A C 1
ATOM 5917 O O . ARG A 1 1047 ? 156.771 180.686 129.251 1.00 38.21 1076 ARG A O 1
ATOM 5925 N N . PRO A 1 1048 ? 155.135 180.964 130.754 1.00 46.33 1077 PRO A N 1
ATOM 5926 C CA . PRO A 1 1048 ? 154.348 181.824 129.864 1.00 46.33 1077 PRO A CA 1
ATOM 5927 C C . PRO A 1 1048 ? 155.139 183.026 129.383 1.00 46.33 1077 PRO A C 1
ATOM 5928 O O . PRO A 1 1048 ? 155.905 183.630 130.136 1.00 46.33 1077 PRO A O 1
ATOM 5932 N N . ASP A 1 1049 ? 154.932 183.376 128.112 1.00 60.77 1078 ASP A N 1
ATOM 5933 C CA . ASP A 1 1049 ? 155.670 184.442 127.452 1.00 60.77 1078 ASP A CA 1
ATOM 5934 C C . ASP A 1 1049 ? 154.722 185.384 126.728 1.00 60.77 1078 ASP A C 1
ATOM 5935 O O . ASP A 1 1049 ? 153.502 185.208 126.746 1.00 60.77 1078 ASP A O 1
ATOM 5940 N N . LEU A 1 1050 ? 155.310 186.394 126.092 1.00 72.95 1079 LEU A N 1
ATOM 5941 C CA . LEU A 1 1050 ? 154.536 187.420 125.407 1.00 72.95 1079 LEU A CA 1
ATOM 5942 C C . LEU A 1 1050 ? 154.125 186.958 124.017 1.00 72.95 1079 LEU A C 1
ATOM 5943 O O . LEU A 1 1050 ? 154.789 186.117 123.403 1.00 72.95 1079 LEU A O 1
ATOM 5948 N N . SER A 1 1051 ? 153.003 187.490 123.536 1.00 85.90 1080 SER A N 1
ATOM 5949 C CA . SER A 1 1051 ? 152.496 187.355 122.174 1.00 85.90 1080 SER A CA 1
ATOM 5950 C C . SER A 1 1051 ? 152.217 185.900 121.816 1.00 85.90 1080 SER A C 1
ATOM 5951 O O . SER A 1 1051 ? 151.771 185.627 120.694 1.00 85.90 1080 SER A O 1
ATOM 5954 N N . ASP A 1 1052 ? 152.456 184.960 122.724 1.00 80.21 1081 ASP A N 1
ATOM 5955 C CA . ASP A 1 1052 ? 152.135 183.559 122.516 1.00 80.21 1081 ASP A CA 1
ATOM 5956 C C . ASP A 1 1052 ? 151.117 183.059 123.528 1.00 80.21 1081 ASP A C 1
ATOM 5957 O O . ASP A 1 1052 ? 151.253 181.943 124.038 1.00 80.21 1081 ASP A O 1
ATOM 5962 N N . ASP A 1 1053 ? 150.112 183.878 123.843 1.00 79.11 1082 ASP A N 1
ATOM 5963 C CA . ASP A 1 1053 ? 149.147 183.527 124.876 1.00 79.11 1082 ASP A CA 1
ATOM 5964 C C . ASP A 1 1053 ? 147.991 182.708 124.315 1.00 79.11 1082 ASP A C 1
ATOM 5965 O O . ASP A 1 1053 ? 147.468 181.816 124.990 1.00 79.11 1082 ASP A O 1
ATOM 5970 N N . GLY A 1 1054 ? 147.563 183.012 123.090 1.00 69.31 1083 GLY A N 1
ATOM 5971 C CA . GLY A 1 1054 ? 146.421 182.313 122.526 1.00 69.31 1083 GLY A CA 1
ATOM 5972 C C . GLY A 1 1054 ? 146.747 180.901 122.079 1.00 69.31 1083 GLY A C 1
ATOM 5973 O O . GLY A 1 1054 ? 145.850 180.110 121.787 1.00 69.31 1083 GLY A O 1
ATOM 5974 N N . LEU A 1 1055 ? 148.029 180.571 122.012 1.00 59.02 1084 LEU A N 1
ATOM 5975 C CA . LEU A 1 1055 ? 148.445 179.290 121.475 1.00 59.02 1084 LEU A CA 1
ATOM 5976 C C . LEU A 1 1055 ? 148.315 178.201 122.542 1.00 59.02 1084 LEU A C 1
ATOM 5977 O O . LEU A 1 1055 ? 148.238 178.498 123.735 1.00 59.02 1084 LEU A O 1
ATOM 5982 N N . PRO A 1 1056 ? 148.266 176.933 122.139 1.00 45.07 1085 PRO A N 1
ATOM 5983 C CA . PRO A 1 1056 ? 148.256 175.853 123.129 1.00 45.07 1085 PRO A CA 1
ATOM 5984 C C . PRO A 1 1056 ? 149.587 175.725 123.848 1.00 45.07 1085 PRO A C 1
ATOM 5985 O O . PRO A 1 1056 ? 150.624 176.190 123.377 1.00 45.07 1085 PRO A O 1
ATOM 5989 N N . GLN A 1 1057 ? 149.543 175.063 124.999 1.00 31.05 1086 GLN A N 1
ATOM 5990 C CA . GLN A 1 1057 ? 150.722 174.926 125.839 1.00 31.05 1086 GLN A CA 1
ATOM 5991 C C . GLN A 1 1057 ? 151.719 173.968 125.214 1.00 31.05 1086 GLN A C 1
ATOM 5992 O O . GLN A 1 1057 ? 151.343 172.959 124.621 1.00 31.05 1086 GLN A O 1
ATOM 5998 N N . LEU A 1 1058 ? 152.999 174.282 125.361 1.00 29.94 1087 LEU A N 1
ATOM 5999 C CA . LEU A 1 1058 ? 154.082 173.519 124.760 1.00 29.94 1087 LEU A CA 1
ATOM 6000 C C . LEU A 1 1058 ? 154.903 172.864 125.857 1.00 29.94 1087 LEU A C 1
ATOM 6001 O O . LEU A 1 1058 ? 155.345 173.542 126.786 1.00 29.94 1087 LEU A O 1
ATOM 6006 N N . TYR A 1 1059 ? 155.124 171.555 125.732 1.00 25.57 1088 TYR A N 1
ATOM 6007 C CA . TYR A 1 1059 ? 155.879 170.767 126.695 1.00 25.57 1088 TYR A CA 1
ATOM 6008 C C . TYR A 1 1059 ? 157.177 170.268 126.089 1.00 25.57 1088 TYR A C 1
ATOM 6009 O O . TYR A 1 1059 ? 157.332 170.240 124.872 1.00 25.57 1088 TYR A O 1
ATOM 6018 N N . PHE A 1 1060 ? 158.105 169.877 126.943 1.00 44.15 1089 PHE A N 1
ATOM 6019 C CA . PHE A 1 1060 ? 159.387 169.331 126.526 1.00 44.15 1089 PHE A CA 1
ATOM 6020 C C . PHE A 1 1060 ? 159.687 168.110 127.377 1.00 44.15 1089 PHE A C 1
ATOM 6021 O O . PHE A 1 1060 ? 159.944 168.237 128.572 1.00 44.15 1089 PHE A O 1
ATOM 6029 N N . PHE A 1 1061 ? 159.657 166.931 126.767 1.00 23.20 1090 PHE A N 1
ATOM 6030 C CA . PHE A 1 1061 ? 159.815 165.696 127.507 1.00 23.20 1090 PHE A CA 1
ATOM 6031 C C . PHE A 1 1061 ? 160.425 164.632 126.616 1.00 23.20 1090 PHE A C 1
ATOM 6032 O O . PHE A 1 1061 ? 160.664 164.849 125.431 1.00 23.20 1090 PHE A O 1
ATOM 6040 N N . LEU A 1 1062 ? 160.664 163.467 127.203 1.00 26.34 1091 LEU A N 1
ATOM 6041 C CA . LEU A 1 1062 ? 161.272 162.360 126.485 1.00 26.34 1091 LEU A CA 1
ATOM 6042 C C . LEU A 1 1062 ? 160.209 161.426 125.941 1.00 26.34 1091 LEU A C 1
ATOM 6043 O O . LEU A 1 1062 ? 159.460 160.818 126.703 1.00 26.34 1091 LEU A O 1
ATOM 6048 N N . ASP A 1 1063 ? 160.161 161.290 124.622 1.00 26.89 1092 ASP A N 1
ATOM 6049 C CA . ASP A 1 1063 ? 159.200 160.432 123.969 1.00 26.89 1092 ASP A CA 1
ATOM 6050 C C . ASP A 1 1063 ? 159.912 159.243 123.350 1.00 26.89 1092 ASP A C 1
ATOM 6051 O O . ASP A 1 1063 ? 160.638 159.409 122.361 1.00 26.89 1092 ASP A O 1
ATOM 6056 N N . PRO A 1 1064 ? 159.753 158.051 123.896 1.00 25.34 1093 PRO A N 1
ATOM 6057 C CA . PRO A 1 1064 ? 160.456 156.898 123.351 1.00 25.34 1093 PRO A CA 1
ATOM 6058 C C . PRO A 1 1064 ? 159.629 156.097 122.364 1.00 25.34 1093 PRO A C 1
ATOM 6059 O O . PRO A 1 1064 ? 158.400 156.107 122.393 1.00 25.34 1093 PRO A O 1
ATOM 6063 N N . THR A 1 1065 ? 160.322 155.410 121.469 1.00 26.55 1094 THR A N 1
ATOM 6064 C CA . THR A 1 1065 ? 159.679 154.522 120.520 1.00 26.55 1094 THR A CA 1
ATOM 6065 C C . THR A 1 1065 ? 159.298 153.210 121.190 1.00 26.55 1094 THR A C 1
ATOM 6066 O O . THR A 1 1065 ? 159.887 152.814 122.193 1.00 26.55 1094 THR A O 1
ATOM 6070 N N . ARG A 1 1066 ? 158.324 152.518 120.611 1.00 26.74 1095 ARG A N 1
ATOM 6071 C CA . ARG A 1 1066 ? 157.763 151.352 121.274 1.00 26.74 1095 ARG A CA 1
ATOM 6072 C C . ARG A 1 1066 ? 158.689 150.152 121.194 1.00 26.74 1095 ARG A C 1
ATOM 6073 O O . ARG A 1 1066 ? 158.686 149.300 122.086 1.00 26.74 1095 ARG A O 1
ATOM 6081 N N . CYS A 1 1067 ? 159.447 150.031 120.116 1.00 30.21 1096 CYS A N 1
ATOM 6082 C CA . CYS A 1 1067 ? 160.296 148.870 119.911 1.00 30.21 1096 CYS A CA 1
ATOM 6083 C C . CYS A 1 1067 ? 161.715 149.242 119.517 1.00 30.21 1096 CYS A C 1
ATOM 6084 O O . CYS A 1 1067 ? 162.545 148.354 119.333 1.00 30.21 1096 CYS A O 1
ATOM 6087 N N . GLY A 1 1068 ? 162.014 150.523 119.376 1.00 34.32 1097 GLY A N 1
ATOM 6088 C CA . GLY A 1 1068 ? 163.384 150.927 119.162 1.00 34.32 1097 GLY A CA 1
ATOM 6089 C C . GLY A 1 1068 ? 164.274 150.545 120.327 1.00 34.32 1097 GLY A C 1
ATOM 6090 O O . GLY A 1 1068 ? 163.883 149.815 121.231 1.00 34.32 1097 GLY A O 1
ATOM 6091 N N . GLU A 1 1069 ? 165.505 151.029 120.288 1.00 44.14 1098 GLU A N 1
ATOM 6092 C CA . GLU A 1 1069 ? 166.401 150.819 121.408 1.00 44.14 1098 GLU A CA 1
ATOM 6093 C C . GLU A 1 1069 ? 166.546 152.103 122.215 1.00 44.14 1098 GLU A C 1
ATOM 6094 O O . GLU A 1 1069 ? 165.985 153.141 121.877 1.00 44.14 1098 GLU A O 1
ATOM 6100 N N . SER A 1 1070 ? 167.317 152.022 123.299 1.00 44.12 1099 SER A N 1
ATOM 6101 C CA . SER A 1 1070 ? 167.470 153.175 124.180 1.00 44.12 1099 SER A CA 1
ATOM 6102 C C . SER A 1 1070 ? 168.270 154.289 123.520 1.00 44.12 1099 SER A C 1
ATOM 6103 O O . SER A 1 1070 ? 167.955 155.468 123.691 1.00 44.12 1099 SER A O 1
ATOM 6106 N N . ARG A 1 1071 ? 169.315 153.944 122.772 1.00 48.48 1100 ARG A N 1
ATOM 6107 C CA . ARG A 1 1071 ? 170.106 154.970 122.099 1.00 48.48 1100 ARG A CA 1
ATOM 6108 C C . ARG A 1 1071 ? 169.299 155.669 121.017 1.00 48.48 1100 ARG A C 1
ATOM 6109 O O . ARG A 1 1071 ? 169.687 156.734 120.531 1.00 48.48 1100 ARG A O 1
ATOM 6117 N N . GLU A 1 1072 ? 168.187 155.069 120.604 1.00 48.19 1101 GLU A N 1
ATOM 6118 C CA . GLU A 1 1072 ? 167.363 155.674 119.570 1.00 48.19 1101 GLU A CA 1
ATOM 6119 C C . GLU A 1 1072 ? 166.531 156.824 120.120 1.00 48.19 1101 GLU A C 1
ATOM 6120 O O . GLU A 1 1072 ? 166.166 157.740 119.378 1.00 48.19 1101 GLU A O 1
ATOM 6126 N N . ASP A 1 1073 ? 166.203 156.787 121.411 1.00 37.86 1102 ASP A N 1
ATOM 6127 C CA . ASP A 1 1073 ? 165.243 157.734 121.964 1.00 37.86 1102 ASP A CA 1
ATOM 6128 C C . ASP A 1 1073 ? 165.832 159.130 122.082 1.00 37.86 1102 ASP A C 1
ATOM 6129 O O . ASP A 1 1073 ? 167.048 159.320 122.022 1.00 37.86 1102 ASP A O 1
ATOM 6134 N N . ARG A 1 1074 ? 164.951 160.114 122.249 1.00 31.95 1103 ARG A N 1
ATOM 6135 C CA . ARG A 1 1074 ? 165.345 161.507 122.219 1.00 31.95 1103 ARG A CA 1
ATOM 6136 C C . ARG A 1 1074 ? 164.221 162.374 122.753 1.00 31.95 1103 ARG A C 1
ATOM 6137 O O . ARG A 1 1074 ? 163.046 162.073 122.567 1.00 31.95 1103 ARG A O 1
ATOM 6145 N N . TYR A 1 1075 ? 164.605 163.458 123.416 1.00 28.61 1104 TYR A N 1
ATOM 6146 C CA . TYR A 1 1075 ? 163.645 164.434 123.901 1.00 28.61 1104 TYR A CA 1
ATOM 6147 C C . TYR A 1 1075 ? 162.950 165.101 122.729 1.00 28.61 1104 TYR A C 1
ATOM 6148 O O . TYR A 1 1075 ? 163.451 165.089 121.606 1.00 28.61 1104 TYR A O 1
ATOM 6157 N N . VAL A 1 1076 ? 161.797 165.705 122.990 1.00 26.99 1105 VAL A N 1
ATOM 6158 C CA . VAL A 1 1076 ? 160.926 166.162 121.923 1.00 26.99 1105 VAL A CA 1
ATOM 6159 C C . VAL A 1 1076 ? 160.230 167.433 122.385 1.00 26.99 1105 VAL A C 1
ATOM 6160 O O . VAL A 1 1076 ? 160.124 167.701 123.579 1.00 26.99 1105 VAL A O 1
ATOM 6164 N N . PHE A 1 1077 ? 159.779 168.241 121.431 1.00 28.96 1106 PHE A N 1
ATOM 6165 C CA . PHE A 1 1077 ? 158.952 169.406 121.727 1.00 28.96 1106 PHE A CA 1
ATOM 6166 C C . PHE A 1 1077 ? 157.571 169.175 121.147 1.00 28.96 1106 PHE A C 1
ATOM 6167 O O . PHE A 1 1077 ? 157.426 169.038 119.933 1.00 28.96 1106 PHE A O 1
ATOM 6175 N N . SER A 1 1078 ? 156.558 169.176 121.991 1.00 27.16 1107 SER A N 1
ATOM 6176 C CA . SER A 1 1078 ? 155.231 168.861 121.514 1.00 27.16 1107 SER A CA 1
ATOM 6177 C C . SER A 1 1078 ? 154.198 169.567 122.358 1.00 27.16 1107 SER A C 1
ATOM 6178 O O . SER A 1 1078 ? 154.496 170.032 123.456 1.00 27.16 1107 SER A O 1
ATOM 6181 N N . THR A 1 1079 ? 152.982 169.651 121.830 1.00 24.52 1108 THR A N 1
ATOM 6182 C CA . THR A 1 1079 ? 151.888 170.218 122.599 1.00 24.52 1108 THR A CA 1
ATOM 6183 C C . THR A 1 1079 ? 150.998 169.123 123.155 1.00 24.52 1108 THR A C 1
ATOM 6184 O O . THR A 1 1079 ? 150.134 169.384 123.994 1.00 24.52 1108 THR A O 1
ATOM 6188 N N . SER A 1 1080 ? 151.176 167.900 122.680 1.00 24.67 1109 SER A N 1
ATOM 6189 C CA . SER A 1 1080 ? 150.393 166.759 123.122 1.00 24.67 1109 SER A CA 1
ATOM 6190 C C . SER A 1 1080 ? 151.182 165.971 124.152 1.00 24.67 1109 SER A C 1
ATOM 6191 O O . SER A 1 1080 ? 152.411 165.907 124.079 1.00 24.67 1109 SER A O 1
ATOM 6194 N N . THR A 1 1081 ? 150.478 165.379 125.114 1.00 25.22 1110 THR A N 1
ATOM 6195 C CA . THR A 1 1081 ? 151.106 164.587 126.159 1.00 25.22 1110 THR A CA 1
ATOM 6196 C C . THR A 1 1081 ? 150.344 163.314 126.482 1.00 25.22 1110 THR A C 1
ATOM 6197 O O . THR A 1 1081 ? 150.647 162.667 127.484 1.00 25.22 1110 THR A O 1
ATOM 6201 N N . GLU A 1 1082 ? 149.372 162.927 125.670 1.00 27.28 1111 GLU A N 1
ATOM 6202 C CA . GLU A 1 1082 ? 148.567 161.776 126.028 1.00 27.28 1111 GLU A CA 1
ATOM 6203 C C . GLU A 1 1082 ? 149.261 160.482 125.643 1.00 27.28 1111 GLU A C 1
ATOM 6204 O O . GLU A 1 1082 ? 150.235 160.475 124.894 1.00 27.28 1111 GLU A O 1
ATOM 6210 N N . ARG A 1 1083 ? 148.771 159.384 126.209 1.00 24.57 1112 ARG A N 1
ATOM 6211 C CA . ARG A 1 1083 ? 149.178 158.059 125.773 1.00 24.57 1112 ARG A CA 1
ATOM 6212 C C . ARG A 1 1083 ? 148.575 157.756 124.414 1.00 24.57 1112 ARG A C 1
ATOM 6213 O O . ARG A 1 1083 ? 147.389 157.991 124.181 1.00 24.57 1112 ARG A O 1
ATOM 6221 N N . LEU A 1 1084 ? 149.381 157.207 123.522 1.00 28.95 1113 LEU A N 1
ATOM 6222 C CA . LEU A 1 1084 ? 148.960 156.971 122.154 1.00 28.95 1113 LEU A CA 1
ATOM 6223 C C . LEU A 1 1084 ? 148.929 155.484 121.860 1.00 28.95 1113 LEU A C 1
ATOM 6224 O O . LEU A 1 1084 ? 149.764 154.731 122.357 1.00 28.95 1113 LEU A O 1
ATOM 6229 N N . ASP A 1 1085 ? 147.977 155.072 121.031 1.00 31.69 1114 ASP A N 1
ATOM 6230 C CA . ASP A 1 1085 ? 147.865 153.683 120.627 1.00 31.69 1114 ASP A CA 1
ATOM 6231 C C . ASP A 1 1085 ? 149.039 153.272 119.752 1.00 31.69 1114 ASP A C 1
ATOM 6232 O O . ASP A 1 1085 ? 149.978 154.031 119.520 1.00 31.69 1114 ASP A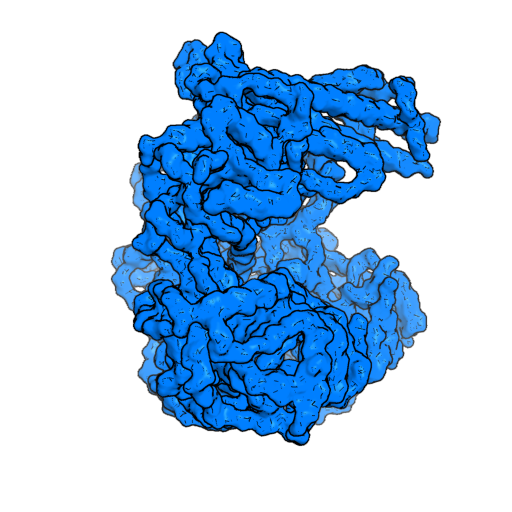 O 1
ATOM 6237 N N . TYR A 1 1086 ? 148.978 152.039 119.273 1.00 31.70 1115 TYR A N 1
ATOM 6238 C CA . TYR A 1 1086 ? 149.969 151.568 118.325 1.00 31.70 1115 TYR A CA 1
ATOM 6239 C C . TYR A 1 1086 ? 149.635 152.089 116.935 1.00 31.70 1115 TYR A C 1
ATOM 6240 O O . TYR A 1 1086 ? 148.472 152.150 116.537 1.00 31.70 1115 TYR A O 1
ATOM 6249 N N . GLY A 1 1087 ? 150.657 152.482 116.197 1.00 28.62 1116 GLY A N 1
ATOM 6250 C CA . GLY A 1 1087 ? 150.435 152.997 114.867 1.00 28.62 1116 GLY A CA 1
ATOM 6251 C C . GLY A 1 1087 ? 150.027 154.446 114.794 1.00 28.62 1116 GLY A C 1
ATOM 6252 O O . GLY A 1 1087 ? 150.022 155.012 113.700 1.00 28.62 1116 GLY A O 1
ATOM 6253 N N . THR A 1 1088 ? 149.704 155.068 115.916 1.00 29.22 1117 THR A N 1
ATOM 6254 C CA . THR A 1 1088 ? 149.375 156.480 115.975 1.00 29.22 1117 THR A CA 1
ATOM 6255 C C . THR A 1 1088 ? 150.617 157.245 116.389 1.00 29.22 1117 THR A C 1
ATOM 6256 O O . THR A 1 1088 ? 151.407 156.759 117.198 1.00 29.22 1117 THR A O 1
ATOM 6260 N N . GLU A 1 1089 ? 150.801 158.429 115.825 1.00 32.80 1118 GLU A N 1
ATOM 6261 C CA . GLU A 1 1089 ? 151.950 159.259 116.129 1.00 32.80 1118 GLU A CA 1
ATOM 6262 C C . GLU A 1 1089 ? 151.484 160.585 116.695 1.00 32.80 1118 GLU A C 1
ATOM 6263 O O . GLU A 1 1089 ? 150.366 161.023 116.430 1.00 32.80 1118 GLU A O 1
ATOM 6269 N N . ARG A 1 1090 ? 152.348 161.225 117.476 1.00 28.56 1119 ARG A N 1
ATOM 6270 C CA . ARG A 1 1090 ? 151.970 162.499 118.048 1.00 28.56 1119 ARG A CA 1
ATOM 6271 C C . ARG A 1 1090 ? 152.601 163.640 117.273 1.00 28.56 1119 ARG A C 1
ATOM 6272 O O . ARG A 1 1090 ? 153.757 163.539 116.851 1.00 28.56 1119 ARG A O 1
ATOM 6280 N N . PRO A 1 1091 ? 151.859 164.717 117.042 1.00 28.11 1120 PRO A N 1
ATOM 6281 C CA . PRO A 1 1091 ? 152.441 165.909 116.426 1.00 28.11 1120 PRO A CA 1
ATOM 6282 C C . PRO A 1 1091 ? 153.584 166.465 117.253 1.00 28.11 1120 PRO A C 1
ATOM 6283 O O . PRO A 1 1091 ? 153.521 166.510 118.480 1.00 28.11 1120 PRO A O 1
ATOM 6287 N N . VAL A 1 1092 ? 154.618 166.925 116.565 1.00 27.03 1121 VAL A N 1
ATOM 6288 C CA . VAL A 1 1092 ? 155.885 167.290 117.177 1.00 27.03 1121 VAL A CA 1
ATOM 6289 C C . VAL A 1 1092 ? 156.416 168.543 116.500 1.00 27.03 1121 VAL A C 1
ATOM 6290 O O . VAL A 1 1092 ? 156.288 168.696 115.283 1.00 27.03 1121 VAL A O 1
ATOM 6294 N N . ILE A 1 1093 ? 156.998 169.445 117.287 1.00 30.00 1122 ILE A N 1
ATOM 6295 C CA . ILE A 1 1093 ? 157.573 170.655 116.715 1.00 30.00 1122 ILE A CA 1
ATOM 6296 C C . ILE A 1 1093 ? 159.025 170.428 116.321 1.00 30.00 1122 ILE A C 1
ATOM 6297 O O . ILE A 1 1093 ? 159.483 170.913 115.282 1.00 30.00 1122 ILE A O 1
ATOM 6302 N N . ALA A 1 1094 ? 159.776 169.707 117.145 1.00 29.95 1123 ALA A N 1
ATOM 6303 C CA . ALA A 1 1094 ? 161.206 169.542 116.942 1.00 29.95 1123 ALA A CA 1
ATOM 6304 C C . ALA A 1 1094 ? 161.664 168.330 117.728 1.00 29.95 1123 ALA A C 1
ATOM 6305 O O . ALA A 1 1094 ? 160.917 167.784 118.537 1.00 29.95 1123 ALA A O 1
ATOM 6307 N N . ARG A 1 1095 ? 162.899 167.910 117.486 1.00 32.71 1124 ARG A N 1
ATOM 6308 C CA . ARG A 1 1095 ? 163.451 166.728 118.128 1.00 32.71 1124 ARG A CA 1
ATOM 6309 C C . ARG A 1 1095 ? 164.922 166.930 118.430 1.00 32.71 1124 ARG A C 1
ATOM 6310 O O . ARG A 1 1095 ? 165.717 167.113 117.509 1.00 32.71 1124 ARG A O 1
ATOM 6318 N N . LEU A 1 1096 ? 165.291 166.830 119.703 1.00 33.31 1125 LEU A N 1
ATOM 6319 C CA . LEU A 1 1096 ? 166.691 166.952 120.081 1.00 33.31 1125 LEU A CA 1
ATOM 6320 C C . LEU A 1 1096 ? 167.517 165.780 119.588 1.00 33.31 1125 LEU A C 1
ATOM 6321 O O . LEU A 1 1096 ? 167.058 164.917 118.842 1.00 33.31 1125 LEU A O 1
ATOM 6326 N N . ASP A 1 1097 ? 168.771 165.776 120.015 1.00 37.85 1126 ASP A N 1
ATOM 6327 C CA . ASP A 1 1097 ? 169.653 164.660 119.739 1.00 37.85 1126 ASP A CA 1
ATOM 6328 C C . ASP A 1 1097 ? 169.248 163.463 120.582 1.00 37.85 1126 ASP A C 1
ATOM 6329 O O . ASP A 1 1097 ? 168.439 163.576 121.503 1.00 37.85 1126 ASP A O 1
ATOM 6334 N N . SER A 1 1098 ? 169.817 162.308 120.261 1.00 36.91 1127 SER A N 1
ATOM 6335 C CA . SER A 1 1098 ? 169.601 161.138 121.095 1.00 36.91 1127 SER A CA 1
ATOM 6336 C C . SER A 1 1098 ? 170.556 161.119 122.272 1.00 36.91 1127 SER A C 1
ATOM 6337 O O . SER A 1 1098 ? 170.319 160.410 123.252 1.00 36.91 1127 SER A O 1
ATOM 6340 N N . HIS A 1 1099 ? 171.641 161.883 122.191 1.00 38.90 1128 HIS A N 1
ATOM 6341 C CA . HIS A 1 1099 ? 172.645 161.875 123.248 1.00 38.90 1128 HIS A CA 1
ATOM 6342 C C . HIS A 1 1099 ? 172.117 162.494 124.523 1.00 38.90 1128 HIS A C 1
ATOM 6343 O O . HIS A 1 1099 ? 172.420 162.022 125.621 1.00 38.90 1128 HIS A O 1
ATOM 6350 N N . TRP A 1 1100 ? 171.340 163.561 124.401 1.00 35.29 1129 TRP A N 1
ATOM 6351 C CA . TRP A 1 1100 ? 171.055 164.395 125.553 1.00 35.29 1129 TRP A CA 1
ATOM 6352 C C . TRP A 1 1100 ? 170.153 163.678 126.543 1.00 35.29 1129 TRP A C 1
ATOM 6353 O O . TRP A 1 1100 ? 169.096 163.155 126.186 1.00 35.29 1129 TRP A O 1
ATOM 6364 N N . ARG A 1 1101 ? 170.597 163.644 127.794 1.00 34.47 1130 ARG A N 1
ATOM 6365 C CA . ARG A 1 1101 ? 169.798 163.205 128.920 1.00 34.47 1130 ARG A CA 1
ATOM 6366 C C . ARG A 1 1101 ? 169.985 164.207 130.040 1.00 34.47 1130 ARG A C 1
ATOM 6367 O O . ARG A 1 1101 ? 171.030 164.848 130.150 1.00 34.47 1130 ARG A O 1
ATOM 6375 N N . GLU A 1 1102 ? 168.967 164.334 130.877 1.00 35.27 1131 GLU A N 1
ATOM 6376 C CA . GLU A 1 1102 ? 169.043 165.267 131.986 1.00 35.27 1131 GLU A CA 1
ATOM 6377 C C . GLU A 1 1102 ? 170.240 164.956 132.863 1.00 35.27 1131 GLU A C 1
ATOM 6378 O O . GLU A 1 1102 ? 170.594 163.796 133.071 1.00 35.27 1131 GLU A O 1
ATOM 6384 N N . GLY A 1 1103 ? 170.866 166.003 133.375 1.00 43.35 1132 GLY A N 1
ATOM 6385 C CA . GLY A 1 1103 ? 172.033 165.840 134.218 1.00 43.35 1132 GLY A CA 1
ATOM 6386 C C . GLY A 1 1103 ? 172.301 167.139 134.930 1.00 43.35 1132 GLY A C 1
ATOM 6387 O O . GLY A 1 1103 ? 171.470 168.046 134.947 1.00 43.35 1132 GLY A O 1
ATOM 6388 N N . ASN A 1 1104 ? 173.477 167.222 135.523 1.00 49.59 1133 ASN A N 1
ATOM 6389 C CA . ASN A 1 1104 ? 173.877 168.432 136.216 1.00 49.59 1133 ASN A CA 1
ATOM 6390 C C . ASN A 1 1104 ? 174.827 169.295 135.401 1.00 49.59 1133 ASN A C 1
ATOM 6391 O O . ASN A 1 1104 ? 175.273 170.332 135.901 1.00 49.59 1133 ASN A O 1
ATOM 6396 N N . GLU A 1 1105 ? 175.143 168.900 134.170 1.00 55.55 1134 GLU A N 1
ATOM 6397 C CA . GLU A 1 1105 ? 176.041 169.690 133.342 1.00 55.55 1134 GLU A CA 1
ATOM 6398 C C . GLU A 1 1105 ? 175.484 171.090 133.155 1.00 55.55 1134 GLU A C 1
ATOM 6399 O O . GLU A 1 1105 ? 174.272 171.282 133.057 1.00 55.55 1134 GLU A O 1
ATOM 6405 N N . LYS A 1 1106 ? 176.377 172.075 133.105 1.00 55.81 1135 LYS A N 1
ATOM 6406 C CA . LYS A 1 1106 ? 175.929 173.461 133.133 1.00 55.81 1135 LYS A CA 1
ATOM 6407 C C . LYS A 1 1106 ? 175.221 173.848 131.842 1.00 55.81 1135 LYS A C 1
ATOM 6408 O O . LYS A 1 1106 ? 174.070 174.289 131.869 1.00 55.81 1135 LYS A O 1
ATOM 6414 N N . GLN A 1 1107 ? 175.898 173.717 130.707 1.00 53.87 1136 GLN A N 1
ATOM 6415 C CA . GLN A 1 1107 ? 175.296 174.083 129.435 1.00 53.87 1136 GLN A CA 1
ATOM 6416 C C . GLN A 1 1107 ? 176.079 173.447 128.304 1.00 53.87 1136 GLN A C 1
ATOM 6417 O O . GLN A 1 1107 ? 177.309 173.396 128.330 1.00 53.87 1136 GLN A O 1
ATOM 6423 N N . ARG A 1 1108 ? 175.344 172.976 127.307 1.00 56.03 1137 ARG A N 1
ATOM 6424 C CA . ARG A 1 1108 ? 175.926 172.239 126.202 1.00 56.03 1137 ARG A CA 1
ATOM 6425 C C . ARG A 1 1108 ? 175.306 172.761 124.923 1.00 56.03 1137 ARG A C 1
ATOM 6426 O O . ARG A 1 1108 ? 174.275 173.432 124.946 1.00 56.03 1137 ARG A O 1
ATOM 6434 N N . LYS A 1 1109 ? 175.940 172.437 123.807 1.00 58.58 1138 LYS A N 1
ATOM 6435 C CA . LYS A 1 1109 ? 175.441 172.812 122.496 1.00 58.58 1138 LYS A CA 1
ATOM 6436 C C . LYS A 1 1109 ? 175.131 171.550 121.710 1.00 58.58 1138 LYS A C 1
ATOM 6437 O O . LYS A 1 1109 ? 176.043 170.804 121.341 1.00 58.58 1138 LYS A O 1
ATOM 6443 N N . VAL A 1 1110 ? 173.848 171.315 121.455 1.00 52.07 1139 VAL A N 1
ATOM 6444 C CA . VAL A 1 1110 ? 173.394 170.090 120.819 1.00 52.07 1139 VAL A CA 1
ATOM 6445 C C . VAL A 1 1110 ? 172.675 170.428 119.526 1.00 52.07 1139 VAL A C 1
ATOM 6446 O O . VAL A 1 1110 ? 172.315 171.580 119.276 1.00 52.07 1139 VAL A O 1
ATOM 6450 N N . LYS A 1 1111 ? 172.503 169.418 118.683 1.00 49.39 1140 LYS A N 1
ATOM 6451 C CA . LYS A 1 1111 ? 171.854 169.619 117.400 1.00 49.39 1140 LYS A CA 1
ATOM 6452 C C . LYS A 1 1111 ? 170.366 169.326 117.514 1.00 49.39 1140 LYS A C 1
ATOM 6453 O O . LYS A 1 1111 ? 169.962 168.268 117.993 1.00 49.39 1140 LYS A O 1
ATOM 6459 N N . LEU A 1 1112 ? 169.551 170.267 117.061 1.00 44.91 1141 LEU A N 1
ATOM 6460 C CA . LEU A 1 1112 ? 168.107 170.135 117.092 1.00 44.91 1141 LEU A CA 1
ATOM 6461 C C . LEU A 1 1112 ? 167.621 169.818 115.690 1.00 44.91 1141 LEU A C 1
ATOM 6462 O O . LEU A 1 1112 ? 168.107 170.398 114.718 1.00 44.91 1141 LEU A O 1
ATOM 6467 N N . ASP A 1 1113 ? 166.669 168.901 115.588 1.00 44.98 1142 ASP A N 1
ATOM 6468 C CA . ASP A 1 1113 ? 166.179 168.423 114.307 1.00 44.98 1142 ASP A CA 1
ATOM 6469 C C . ASP A 1 1113 ? 164.770 168.937 114.070 1.00 44.98 1142 ASP A C 1
ATOM 6470 O O . ASP A 1 1113 ? 163.810 168.378 114.601 1.00 44.98 1142 ASP A O 1
ATOM 6475 N N . VAL A 1 1114 ? 164.644 169.981 113.262 1.00 49.64 1143 VAL A N 1
ATOM 6476 C CA . VAL A 1 1114 ? 163.355 170.434 112.763 1.00 49.64 1143 VAL A CA 1
ATOM 6477 C C . VAL A 1 1114 ? 163.194 169.888 111.356 1.00 49.64 1143 VAL A C 1
ATOM 6478 O O . VAL A 1 1114 ? 164.143 169.913 110.564 1.00 49.64 1143 VAL A O 1
ATOM 6482 N N . SER A 1 1115 ? 162.018 169.351 111.057 1.00 52.30 1144 SER A N 1
ATOM 6483 C CA . SER A 1 1115 ? 161.837 168.630 109.813 1.00 52.30 1144 SER A CA 1
ATOM 6484 C C . SER A 1 1115 ? 160.362 168.548 109.482 1.00 52.30 1144 SER A C 1
ATOM 6485 O O . SER A 1 1115 ? 159.503 168.544 110.365 1.00 52.30 1144 SER A O 1
ATOM 6488 N N . GLY A 1 1116 ? 160.081 168.456 108.189 1.00 49.83 1145 GLY A N 1
ATOM 6489 C CA . GLY A 1 1116 ? 158.714 168.462 107.730 1.00 49.83 1145 GLY A CA 1
ATOM 6490 C C . GLY A 1 1116 ? 158.067 169.816 107.899 1.00 49.83 1145 GLY A C 1
ATOM 6491 O O . GLY A 1 1116 ? 157.192 169.986 108.750 1.00 49.83 1145 GLY A O 1
ATOM 6492 N N . ALA A 1 1117 ? 158.504 170.792 107.110 1.00 49.41 1146 ALA A N 1
ATOM 6493 C CA . ALA A 1 1117 ? 157.929 172.126 107.184 1.00 49.41 1146 ALA A CA 1
ATOM 6494 C C . ALA A 1 1117 ? 156.501 172.131 106.650 1.00 49.41 1146 ALA A C 1
ATOM 6495 O O . ALA A 1 1117 ? 156.205 171.533 105.614 1.00 49.41 1146 ALA A O 1
ATOM 6497 N N . TRP A 1 1118 ? 155.610 172.801 107.373 1.00 44.72 1147 TRP A N 1
ATOM 6498 C CA . TRP A 1 1118 ? 154.208 172.845 106.996 1.00 44.72 1147 TRP A CA 1
ATOM 6499 C C . TRP A 1 1118 ? 153.933 174.024 106.079 1.00 44.72 1147 TRP A C 1
ATOM 6500 O O . TRP A 1 1118 ? 154.033 175.180 106.488 1.00 44.72 1147 TRP A O 1
ATOM 6511 N N . VAL A 1 1119 ? 153.568 173.726 104.840 1.00 48.78 1148 VAL A N 1
ATOM 6512 C CA . VAL A 1 1119 ? 153.272 174.743 103.844 1.00 48.78 1148 VAL A CA 1
ATOM 6513 C C . VAL A 1 1119 ? 151.889 174.459 103.291 1.00 48.78 1148 VAL A C 1
ATOM 6514 O O . VAL A 1 1119 ? 151.460 173.306 103.212 1.00 48.78 1148 VAL A O 1
ATOM 6518 N N . LYS A 1 1120 ? 151.191 175.515 102.896 1.00 57.57 1149 LYS A N 1
ATOM 6519 C CA . LYS A 1 1120 ? 149.797 175.413 102.497 1.00 57.57 1149 LYS A CA 1
ATOM 6520 C C . LYS A 1 1120 ? 149.646 175.618 101.001 1.00 57.57 1149 LYS A C 1
ATOM 6521 O O . LYS A 1 1120 ? 150.325 176.463 100.411 1.00 57.57 1149 LYS A O 1
ATOM 6527 N N . CYS A 1 1121 ? 148.755 174.838 100.398 1.00 70.60 1150 CYS A N 1
ATOM 6528 C CA . CYS A 1 1121 ? 148.355 175.036 99.028 1.00 70.60 1150 CYS A CA 1
ATOM 6529 C C . CYS A 1 1121 ? 146.849 175.248 98.981 1.00 70.60 1150 CYS A C 1
ATOM 6530 O O . CYS A 1 1121 ? 146.102 174.490 99.611 1.00 70.60 1150 CYS A O 1
ATOM 6533 N N . PRO A 1 1122 ? 146.367 176.287 98.299 1.00 72.07 1151 PRO A N 1
ATOM 6534 C CA . PRO A 1 1122 ? 144.918 176.524 98.261 1.00 72.07 1151 PRO A CA 1
ATOM 6535 C C . PRO A 1 1122 ? 144.186 175.623 97.287 1.00 72.07 1151 PRO A C 1
ATOM 6536 O O . PRO A 1 1122 ? 142.952 175.585 97.310 1.00 72.07 1151 PRO A O 1
ATOM 6540 N N . GLU A 1 1123 ? 144.901 174.901 96.430 1.00 73.83 1152 GLU A N 1
ATOM 6541 C CA . GLU A 1 1123 ? 144.233 174.090 95.422 1.00 73.83 1152 GLU A CA 1
ATOM 6542 C C . GLU A 1 1123 ? 143.562 172.872 96.041 1.00 73.83 1152 GLU A C 1
ATOM 6543 O O . GLU A 1 1123 ? 142.459 172.491 95.635 1.00 73.83 1152 GLU A O 1
ATOM 6549 N N . ALA A 1 1124 ? 144.205 172.253 97.025 1.00 68.16 1153 ALA A N 1
ATOM 6550 C CA . ALA A 1 1124 ? 143.669 171.037 97.619 1.00 68.16 1153 ALA A CA 1
ATOM 6551 C C . ALA A 1 1124 ? 142.325 171.312 98.265 1.00 68.16 1153 ALA A C 1
ATOM 6552 O O . ALA A 1 1124 ? 142.116 172.366 98.866 1.00 68.16 1153 ALA A O 1
ATOM 6554 N N . HIS A 1 1125 ? 141.410 170.360 98.141 1.00 64.01 1154 HIS A N 1
ATOM 6555 C CA . HIS A 1 1125 ? 140.045 170.575 98.577 1.00 64.01 1154 HIS A CA 1
ATOM 6556 C C . HIS A 1 1125 ? 139.424 169.259 99.015 1.00 64.01 1154 HIS A C 1
ATOM 6557 O O . HIS A 1 1125 ? 139.727 168.200 98.463 1.00 64.01 1154 HIS A O 1
ATOM 6564 N N . LEU A 1 1126 ? 138.539 169.338 100.004 1.00 54.86 1155 LEU A N 1
ATOM 6565 C CA . LEU A 1 1126 ? 137.868 168.176 100.564 1.00 54.86 1155 LEU A CA 1
ATOM 6566 C C . LEU A 1 1126 ? 136.376 168.296 100.296 1.00 54.86 1155 LEU A C 1
ATOM 6567 O O . LEU A 1 1126 ? 135.770 169.321 100.617 1.00 54.86 1155 LEU A O 1
ATOM 6572 N N . THR A 1 1127 ? 135.785 167.258 99.710 1.00 54.28 1156 THR A N 1
ATOM 6573 C CA . THR A 1 1127 ? 134.392 167.300 99.294 1.00 54.28 1156 THR A CA 1
ATOM 6574 C C . THR A 1 1127 ? 133.675 166.018 99.672 1.00 54.28 1156 THR A C 1
ATOM 6575 O O . THR A 1 1127 ? 134.299 164.972 99.852 1.00 54.28 1156 THR A O 1
ATOM 6579 N N . ALA A 1 1128 ? 132.352 166.108 99.773 1.00 51.98 1157 ALA A N 1
ATOM 6580 C CA . ALA A 1 1128 ? 131.538 164.928 100.015 1.00 51.98 1157 ALA A CA 1
ATOM 6581 C C . ALA A 1 1128 ? 131.387 164.107 98.740 1.00 51.98 1157 ALA A C 1
ATOM 6582 O O . ALA A 1 1128 ? 131.344 164.639 97.630 1.00 51.98 1157 ALA A O 1
ATOM 6584 N N . ILE A 1 1129 ? 131.300 162.795 98.919 1.00 53.41 1158 ILE A N 1
ATOM 6585 C CA . ILE A 1 1129 ? 131.213 161.837 97.827 1.00 53.41 1158 ILE A CA 1
ATOM 6586 C C . ILE A 1 1129 ? 132.373 161.991 96.866 1.00 53.41 1158 ILE A C 1
ATOM 6587 O O . ILE A 1 1129 ? 133.164 161.069 96.697 1.00 53.41 1158 ILE A O 1
ATOM 6592 N N . ARG A 1 1150 ? 121.016 158.454 94.478 1.00 79.28 1179 ARG A N 1
ATOM 6593 C CA . ARG A 1 1150 ? 119.692 157.863 94.325 1.00 79.28 1179 ARG A CA 1
ATOM 6594 C C . ARG A 1 1150 ? 119.573 156.576 95.128 1.00 79.28 1179 ARG A C 1
ATOM 6595 O O . ARG A 1 1150 ? 118.721 155.733 94.857 1.00 79.28 1179 ARG A O 1
ATOM 6603 N N . ALA A 1 1151 ? 120.438 156.439 96.125 1.00 73.07 1180 ALA A N 1
ATOM 6604 C CA . ALA A 1 1151 ? 120.469 155.232 96.934 1.00 73.07 1180 ALA A CA 1
ATOM 6605 C C . ALA A 1 1151 ? 119.275 155.183 97.876 1.00 73.07 1180 ALA A C 1
ATOM 6606 O O . ALA A 1 1151 ? 119.143 156.014 98.775 1.00 73.07 1180 ALA A O 1
ATOM 6608 N N . THR A 1 1152 ? 118.425 154.178 97.691 1.00 68.82 1181 THR A N 1
ATOM 6609 C CA . THR A 1 1152 ? 117.187 154.047 98.444 1.00 68.82 1181 THR A CA 1
ATOM 6610 C C . THR A 1 1152 ? 117.321 152.947 99.479 1.00 68.82 1181 THR A C 1
ATOM 6611 O O . THR A 1 1152 ? 118.351 152.277 99.561 1.00 68.82 1181 THR A O 1
ATOM 6615 N N . PHE A 1 1153 ? 116.270 152.768 100.275 1.00 65.80 1182 PHE A N 1
ATOM 6616 C CA . PHE A 1 1153 ? 116.179 151.659 101.213 1.00 65.80 1182 PHE A CA 1
ATOM 6617 C C . PHE A 1 1153 ? 114.726 151.395 101.565 1.00 65.80 1182 PHE A C 1
ATOM 6618 O O . PHE A 1 1153 ? 113.915 152.319 101.595 1.00 65.80 1182 PHE A O 1
ATOM 6626 N N . ALA A 1 1154 ? 114.408 150.141 101.855 1.00 58.73 1183 ALA A N 1
ATOM 6627 C CA . ALA A 1 1154 ? 113.041 149.703 102.078 1.00 58.73 1183 ALA A CA 1
ATOM 6628 C C . ALA A 1 1154 ? 112.918 149.038 103.439 1.00 58.73 1183 ALA A C 1
ATOM 6629 O O . ALA A 1 1154 ? 113.778 148.243 103.823 1.00 58.73 1183 ALA A O 1
ATOM 6631 N N . ILE A 1 1155 ? 111.850 149.358 104.159 1.00 63.42 1184 ILE A N 1
ATOM 6632 C CA . ILE A 1 1155 ? 111.563 148.734 105.448 1.00 63.42 1184 ILE A CA 1
ATOM 6633 C C . ILE A 1 1155 ? 110.131 148.225 105.406 1.00 63.42 1184 ILE A C 1
ATOM 6634 O O . ILE A 1 1155 ? 109.344 148.637 104.543 1.00 63.42 1184 ILE A O 1
ATOM 6639 N N . PRO A 1 1156 ? 109.762 147.319 106.306 1.00 66.06 1185 PRO A N 1
ATOM 6640 C CA . PRO A 1 1156 ? 108.363 146.884 106.356 1.00 66.06 1185 PRO A CA 1
ATOM 6641 C C . PRO A 1 1156 ? 107.458 148.041 106.742 1.00 66.06 1185 PRO A C 1
ATOM 6642 O O . PRO A 1 1156 ? 107.784 148.836 107.626 1.00 66.06 1185 PRO A O 1
ATOM 6646 N N . SER A 1 1157 ? 106.318 148.136 106.058 1.00 71.74 1186 SER A N 1
ATOM 6647 C CA . SER A 1 1157 ? 105.432 149.277 106.255 1.00 71.74 1186 SER A CA 1
ATOM 6648 C C . SER A 1 1157 ? 104.914 149.335 107.681 1.00 71.74 1186 SER A C 1
ATOM 6649 O O . SER A 1 1157 ? 105.281 150.228 108.453 1.00 71.74 1186 SER A O 1
ATOM 6652 N N . SER A 1 1158 ? 104.081 148.381 108.054 1.00 72.59 1187 SER A N 1
ATOM 6653 C CA . SER A 1 1158 ? 103.544 148.302 109.397 1.00 72.59 1187 SER A CA 1
ATOM 6654 C C . SER A 1 1158 ? 103.911 146.948 109.967 1.00 72.59 1187 SER A C 1
ATOM 6655 O O . SER A 1 1158 ? 103.881 145.939 109.260 1.00 72.59 1187 SER A O 1
ATOM 6658 N N . ALA A 1 1159 ? 104.285 146.938 111.237 1.00 67.79 1188 ALA A N 1
ATOM 6659 C CA . ALA A 1 1159 ? 104.555 145.678 111.899 1.00 67.79 1188 ALA A CA 1
ATOM 6660 C C . ALA A 1 1159 ? 103.306 144.820 111.868 1.00 67.79 1188 ALA A C 1
ATOM 6661 O O . ALA A 1 1159 ? 102.191 145.323 111.714 1.00 67.79 1188 ALA A O 1
ATOM 6663 N N . SER A 1 1160 ? 103.504 143.518 111.977 1.00 67.82 1189 SER A N 1
ATOM 6664 C CA . SER A 1 1160 ? 102.482 142.489 112.029 1.00 67.82 1189 SER A CA 1
ATOM 6665 C C . SER A 1 1160 ? 101.808 142.240 110.689 1.00 67.82 1189 SER A C 1
ATOM 6666 O O . SER A 1 1160 ? 101.270 141.147 110.497 1.00 67.82 1189 SER A O 1
ATOM 6669 N N . ALA A 1 1161 ? 101.860 143.168 109.736 1.00 65.34 1190 ALA A N 1
ATOM 6670 C CA . ALA A 1 1161 ? 101.475 142.802 108.382 1.00 65.34 1190 ALA A CA 1
ATOM 6671 C C . ALA A 1 1161 ? 102.390 141.703 107.879 1.00 65.34 1190 ALA A C 1
ATOM 6672 O O . ALA A 1 1161 ? 101.954 140.785 107.174 1.00 65.34 1190 ALA A O 1
ATOM 6674 N N . ILE A 1 1162 ? 103.660 141.757 108.284 1.00 64.72 1191 ILE A N 1
ATOM 6675 C CA . ILE A 1 1162 ? 104.541 140.612 108.106 1.00 64.72 1191 ILE A CA 1
ATOM 6676 C C . ILE A 1 1162 ? 103.942 139.388 108.773 1.00 64.72 1191 ILE A C 1
ATOM 6677 O O . ILE A 1 1162 ? 103.780 138.337 108.145 1.00 64.72 1191 ILE A O 1
ATOM 6682 N N . SER A 1 1163 ? 103.587 139.509 110.055 1.00 61.50 1192 SER A N 1
ATOM 6683 C CA . SER A 1 1163 ? 103.148 138.340 110.806 1.00 61.50 1192 SER A CA 1
ATOM 6684 C C . SER A 1 1163 ? 101.871 137.770 110.220 1.00 61.50 1192 SER A C 1
ATOM 6685 O O . SER A 1 1163 ? 101.587 136.577 110.368 1.00 61.50 1192 SER A O 1
ATOM 6688 N N . ALA A 1 1164 ? 101.074 138.610 109.573 1.00 64.16 1193 ALA A N 1
ATOM 6689 C CA . ALA A 1 1164 ? 99.972 138.076 108.791 1.00 64.16 1193 ALA A CA 1
ATOM 6690 C C . ALA A 1 1164 ? 100.494 137.353 107.561 1.00 64.16 1193 ALA A C 1
ATOM 6691 O O . ALA A 1 1164 ? 99.944 136.325 107.156 1.00 64.16 1193 ALA A O 1
ATOM 6693 N N . SER A 1 1165 ? 101.574 137.865 106.968 1.00 61.90 1194 SER A N 1
ATOM 6694 C CA . SER A 1 1165 ? 102.040 137.319 105.699 1.00 61.90 1194 SER A CA 1
ATOM 6695 C C . SER A 1 1165 ? 102.691 135.956 105.869 1.00 61.90 1194 SER A C 1
ATOM 6696 O O . SER A 1 1165 ? 102.893 135.234 104.888 1.00 61.90 1194 SER A O 1
ATOM 6699 N N . LEU A 1 1166 ? 103.073 135.603 107.089 1.00 61.24 1195 LEU A N 1
ATOM 6700 C CA . LEU A 1 1166 ? 103.682 134.300 107.306 1.00 61.24 1195 LEU A CA 1
ATOM 6701 C C . LEU A 1 1166 ? 102.626 133.228 107.531 1.00 61.24 1195 LEU A C 1
ATOM 6702 O O . LEU A 1 1166 ? 101.464 133.518 107.815 1.00 61.24 1195 LEU A O 1
ATOM 6707 N N . THR A 1 1167 ? 103.050 131.980 107.398 1.00 68.74 1196 THR A N 1
ATOM 6708 C CA . THR A 1 1167 ? 102.189 130.815 107.494 1.00 68.74 1196 THR A CA 1
ATOM 6709 C C . THR A 1 1167 ? 102.703 129.904 108.594 1.00 68.74 1196 THR A C 1
ATOM 6710 O O . THR A 1 1167 ? 103.601 130.264 109.356 1.00 68.74 1196 THR A O 1
ATOM 6714 N N . THR A 1 1168 ? 102.090 128.732 108.699 1.00 71.58 1197 THR A N 1
ATOM 6715 C CA . THR A 1 1168 ? 102.756 127.623 109.362 1.00 71.58 1197 THR A CA 1
ATOM 6716 C C . THR A 1 1168 ? 103.796 127.049 108.418 1.00 71.58 1197 THR A C 1
ATOM 6717 O O . THR A 1 1168 ? 103.838 127.399 107.238 1.00 71.58 1197 THR A O 1
ATOM 6721 N N . GLU A 1 1169 ? 104.654 126.181 108.942 1.00 73.48 1198 GLU A N 1
ATOM 6722 C CA . GLU A 1 1169 ? 105.628 125.464 108.120 1.00 73.48 1198 GLU A CA 1
ATOM 6723 C C . GLU A 1 1169 ? 106.453 126.411 107.260 1.00 73.48 1198 GLU A C 1
ATOM 6724 O O . GLU A 1 1169 ? 106.973 126.018 106.216 1.00 73.48 1198 GLU A O 1
ATOM 6730 N N . GLY A 1 1170 ? 106.563 127.667 107.675 1.00 64.13 1199 GLY A N 1
ATOM 6731 C CA . GLY A 1 1170 ? 107.368 128.639 106.977 1.00 64.13 1199 GLY A CA 1
ATOM 6732 C C . GLY A 1 1170 ? 108.813 128.650 107.392 1.00 64.13 1199 GLY A C 1
ATOM 6733 O O . GLY A 1 1170 ? 109.561 129.534 106.971 1.00 64.13 1199 GLY A O 1
ATOM 6734 N N . CYS A 1 1171 ? 109.235 127.678 108.193 1.00 59.77 1200 CYS A N 1
ATOM 6735 C CA . CYS A 1 1171 ? 110.576 127.615 108.752 1.00 59.77 1200 CYS A CA 1
ATOM 6736 C C . CYS A 1 1171 ? 111.635 127.664 107.664 1.00 59.77 1200 CYS A C 1
ATOM 6737 O O . CYS A 1 1171 ? 112.780 128.040 107.917 1.00 59.77 1200 CYS A O 1
ATOM 6740 N N . SER A 1 1172 ? 111.262 127.260 106.452 1.00 57.51 1201 SER A N 1
ATOM 6741 C CA . SER A 1 1172 ? 112.241 127.141 105.381 1.00 57.51 1201 SER A CA 1
ATOM 6742 C C . SER A 1 1172 ? 112.575 128.496 104.775 1.00 57.51 1201 SER A C 1
ATOM 6743 O O . SER A 1 1172 ? 113.494 128.608 103.956 1.00 57.51 1201 SER A O 1
ATOM 6746 N N . HIS A 1 1173 ? 111.846 129.535 105.162 1.00 54.04 1202 HIS A N 1
ATOM 6747 C CA . HIS A 1 1173 ? 111.952 130.842 104.536 1.00 54.04 1202 HIS A CA 1
ATOM 6748 C C . HIS A 1 1173 ? 112.283 131.903 105.573 1.00 54.04 1202 HIS A C 1
ATOM 6749 O O . HIS A 1 1173 ? 112.086 131.686 106.769 1.00 54.04 1202 HIS A O 1
ATOM 6756 N N . ALA A 1 1174 ? 112.784 133.044 105.120 1.00 47.27 1203 ALA A N 1
ATOM 6757 C CA . ALA A 1 1174 ? 113.145 134.140 106.004 1.00 47.27 1203 ALA A CA 1
ATOM 6758 C C . ALA A 1 1174 ? 112.471 135.424 105.548 1.00 47.27 1203 ALA A C 1
ATOM 6759 O O . ALA A 1 1174 ? 112.857 136.002 104.533 1.00 47.27 1203 ALA A O 1
ATOM 6761 N N . MET A 1 1175 ? 111.494 135.885 106.320 1.00 50.74 1204 MET A N 1
ATOM 6762 C CA . MET A 1 1175 ? 110.775 137.099 105.965 1.00 50.74 1204 MET A CA 1
ATOM 6763 C C . MET A 1 1175 ? 111.708 138.300 105.934 1.00 50.74 1204 MET A C 1
ATOM 6764 O O . MET A 1 1175 ? 112.562 138.465 106.805 1.00 50.74 1204 MET A O 1
ATOM 6769 N N . ALA A 1 1176 ? 111.530 139.147 104.927 1.00 48.29 1205 ALA A N 1
ATOM 6770 C CA . ALA A 1 1176 ? 112.440 140.259 104.709 1.00 48.29 1205 ALA A CA 1
ATOM 6771 C C . ALA A 1 1176 ? 112.249 141.340 105.760 1.00 48.29 1205 ALA A C 1
ATOM 6772 O O . ALA A 1 1176 ? 111.168 141.491 106.328 1.00 48.29 1205 ALA A O 1
ATOM 6774 N N . LEU A 1 1177 ? 113.315 142.092 106.023 1.00 45.37 1206 LEU A N 1
ATOM 6775 C CA . LEU A 1 1177 ? 113.296 143.191 106.979 1.00 45.37 1206 LEU A CA 1
ATOM 6776 C C . LEU A 1 1177 ? 113.856 144.479 106.404 1.00 45.37 1206 LEU A C 1
ATOM 6777 O O . LEU A 1 1177 ? 113.568 145.558 106.914 1.00 45.37 1206 LEU A O 1
ATOM 6782 N N . LEU A 1 1178 ? 114.679 144.387 105.370 1.00 42.36 1207 LEU A N 1
ATOM 6783 C CA . LEU A 1 1178 ? 115.367 145.562 104.876 1.00 42.36 1207 LEU A CA 1
ATOM 6784 C C . LEU A 1 1178 ? 115.976 145.243 103.524 1.00 42.36 1207 LEU A C 1
ATOM 6785 O O . LEU A 1 1178 ? 116.245 144.084 103.221 1.00 42.36 1207 LEU A O 1
ATOM 6790 N N . SER A 1 1179 ? 116.142 146.269 102.702 1.00 46.76 1208 SER A N 1
ATOM 6791 C CA . SER A 1 1179 ? 116.840 146.173 101.431 1.00 46.76 1208 SER A CA 1
ATOM 6792 C C . SER A 1 1179 ? 117.382 147.547 101.099 1.00 46.76 1208 SER A C 1
ATOM 6793 O O . SER A 1 1179 ? 116.706 148.549 101.329 1.00 46.76 1208 SER A O 1
ATOM 6796 N N . CYS A 1 1180 ? 118.600 147.602 100.586 1.00 56.25 1209 CYS A N 1
ATOM 6797 C CA . CYS A 1 1180 ? 119.276 148.872 100.385 1.00 56.25 1209 CYS A CA 1
ATOM 6798 C C . CYS A 1 1180 ? 120.028 148.845 99.069 1.00 56.25 1209 CYS A C 1
ATOM 6799 O O . CYS A 1 1180 ? 120.910 148.007 98.875 1.00 56.25 1209 CYS A O 1
ATOM 6802 N N . ARG A 1 1181 ? 119.686 149.761 98.174 1.00 59.15 1210 ARG A N 1
ATOM 6803 C CA . ARG A 1 1181 ? 120.374 149.914 96.901 1.00 59.15 1210 ARG A CA 1
ATOM 6804 C C . ARG A 1 1181 ? 121.290 151.117 97.017 1.00 59.15 1210 ARG A C 1
ATOM 6805 O O . ARG A 1 1181 ? 120.934 152.101 97.669 1.00 59.15 1210 ARG A O 1
ATOM 6813 N N . VAL A 1 1182 ? 122.471 151.035 96.420 1.00 52.50 1211 VAL A N 1
ATOM 6814 C CA . VAL A 1 1182 ? 123.403 152.152 96.490 1.00 52.50 1211 VAL A CA 1
ATOM 6815 C C . VAL A 1 1182 ? 124.293 152.180 95.257 1.00 52.50 1211 VAL A C 1
ATOM 6816 O O . VAL A 1 1182 ? 124.819 151.140 94.851 1.00 52.50 1211 VAL A O 1
ATOM 6820 N N . PRO A 1 1183 ? 124.483 153.334 94.627 1.00 55.74 1212 PRO A N 1
ATOM 6821 C CA . PRO A 1 1183 ? 125.348 153.382 93.449 1.00 55.74 1212 PRO A CA 1
ATOM 6822 C C . PRO A 1 1183 ? 126.801 153.173 93.824 1.00 55.74 1212 PRO A C 1
ATOM 6823 O O . PRO A 1 1183 ? 127.420 153.996 94.499 1.00 55.74 1212 PRO A O 1
ATOM 6827 N N . LEU A 1 1184 ? 127.343 152.060 93.357 1.00 57.38 1213 LEU A N 1
ATOM 6828 C CA . LEU A 1 1184 ? 128.738 151.718 93.538 1.00 57.38 1213 LEU A CA 1
ATOM 6829 C C . LEU A 1 1184 ? 129.452 152.018 92.234 1.00 57.38 1213 LEU A C 1
ATOM 6830 O O . LEU A 1 1184 ? 128.923 152.707 91.363 1.00 57.38 1213 LEU A O 1
ATOM 6835 N N . ASP A 1 1185 ? 130.651 151.529 92.117 1.00 73.71 1214 ASP A N 1
ATOM 6836 C CA . ASP A 1 1185 ? 131.275 151.715 90.823 1.00 73.71 1214 ASP A CA 1
ATOM 6837 C C . ASP A 1 1185 ? 132.089 150.485 90.435 1.00 73.71 1214 ASP A C 1
ATOM 6838 O O . ASP A 1 1185 ? 132.628 149.809 91.313 1.00 73.71 1214 ASP A O 1
ATOM 6843 N N . PRO A 1 1186 ? 132.199 150.172 89.138 1.00 77.25 1215 PRO A N 1
ATOM 6844 C CA . PRO A 1 1186 ? 132.740 148.858 88.751 1.00 77.25 1215 PRO A CA 1
ATOM 6845 C C . PRO A 1 1186 ? 134.184 148.658 89.149 1.00 77.25 1215 PRO A C 1
ATOM 6846 O O . PRO A 1 1186 ? 134.540 147.618 89.718 1.00 77.25 1215 PRO A O 1
ATOM 6850 N N . THR A 1 1187 ? 135.030 149.632 88.838 1.00 81.65 1216 THR A N 1
ATOM 6851 C CA . THR A 1 1187 ? 136.421 149.594 89.248 1.00 81.65 1216 THR A CA 1
ATOM 6852 C C . THR A 1 1187 ? 136.532 149.953 90.718 1.00 81.65 1216 THR A C 1
ATOM 6853 O O . THR A 1 1187 ? 135.796 150.805 91.224 1.00 81.65 1216 THR A O 1
ATOM 6857 N N . HIS A 1 1188 ? 137.476 149.311 91.392 1.00 81.57 1217 HIS A N 1
ATOM 6858 C CA . HIS A 1 1188 ? 137.585 149.343 92.845 1.00 81.57 1217 HIS A CA 1
ATOM 6859 C C . HIS A 1 1188 ? 136.211 149.156 93.500 1.00 81.57 1217 HIS A C 1
ATOM 6860 O O . HIS A 1 1188 ? 135.717 149.992 94.258 1.00 81.57 1217 HIS A O 1
ATOM 6867 N N . SER A 1 1189 ? 135.585 148.032 93.163 1.00 72.05 1218 SER A N 1
ATOM 6868 C CA . SER A 1 1189 ? 134.473 147.466 93.915 1.00 72.05 1218 SER A CA 1
ATOM 6869 C C . SER A 1 1189 ? 134.866 146.072 94.380 1.00 72.05 1218 SER A C 1
ATOM 6870 O O . SER A 1 1189 ? 135.332 145.255 93.581 1.00 72.05 1218 SER A O 1
ATOM 6873 N N . GLU A 1 1190 ? 134.661 145.800 95.661 1.00 60.21 1219 GLU A N 1
ATOM 6874 C CA . GLU A 1 1190 ? 135.254 144.626 96.277 1.00 60.21 1219 GLU A CA 1
ATOM 6875 C C . GLU A 1 1190 ? 134.561 143.353 95.824 1.00 60.21 1219 GLU A C 1
ATOM 6876 O O . GLU A 1 1190 ? 133.549 143.382 95.123 1.00 60.21 1219 GLU A O 1
ATOM 6882 N N . SER A 1 1191 ? 135.122 142.222 96.243 1.00 54.95 1220 SER A N 1
ATOM 6883 C CA . SER A 1 1191 ? 134.590 140.914 95.888 1.00 54.95 1220 SER A CA 1
ATOM 6884 C C . SER A 1 1191 ? 133.340 140.551 96.666 1.00 54.95 1220 SER A C 1
ATOM 6885 O O . SER A 1 1191 ? 132.772 139.483 96.428 1.00 54.95 1220 SER A O 1
ATOM 6888 N N . MET A 1 1192 ? 132.906 141.402 97.588 1.00 51.22 1221 MET A N 1
ATOM 6889 C CA . MET A 1 1192 ? 131.827 141.028 98.491 1.00 51.22 1221 MET A CA 1
ATOM 6890 C C . MET A 1 1192 ? 130.485 141.024 97.773 1.00 51.22 1221 MET A C 1
ATOM 6891 O O . MET A 1 1192 ? 129.542 140.355 98.205 1.00 51.22 1221 MET A O 1
ATOM 6896 N N . TRP A 1 1193 ? 130.385 141.759 96.670 1.00 48.54 1222 TRP A N 1
ATOM 6897 C CA . TRP A 1 1193 ? 129.144 141.868 95.915 1.00 48.54 1222 TRP A CA 1
ATOM 6898 C C . TRP A 1 1193 ? 129.203 140.957 94.697 1.00 48.54 1222 TRP A C 1
ATOM 6899 O O . TRP A 1 1193 ? 129.820 141.307 93.689 1.00 48.54 1222 TRP A O 1
ATOM 6910 N N . ARG A 1 1194 ? 128.547 139.810 94.769 1.00 53.04 1223 ARG A N 1
ATOM 6911 C CA . ARG A 1 1194 ? 128.559 138.888 93.646 1.00 53.04 1223 ARG A CA 1
ATOM 6912 C C . ARG A 1 1194 ? 127.815 139.463 92.446 1.00 53.04 1223 ARG A C 1
ATOM 6913 O O . ARG A 1 1194 ? 126.732 140.041 92.567 1.00 53.04 1223 ARG A O 1
ATOM 6921 N N . ARG A 1 1195 ? 128.409 139.278 91.274 1.00 56.55 1224 ARG A N 1
ATOM 6922 C CA . ARG A 1 1195 ? 127.966 139.919 90.047 1.00 56.55 1224 ARG A CA 1
ATOM 6923 C C . ARG A 1 1195 ? 126.833 139.120 89.427 1.00 56.55 1224 ARG A C 1
ATOM 6924 O O . ARG A 1 1195 ? 127.030 137.978 89.000 1.00 56.55 1224 ARG A O 1
ATOM 6932 N N . GLY A 1 1196 ? 125.656 139.722 89.376 1.00 55.48 1225 GLY A N 1
ATOM 6933 C CA . GLY A 1 1196 ? 124.518 139.108 88.743 1.00 55.48 1225 GLY A CA 1
ATOM 6934 C C . GLY A 1 1196 ? 123.638 138.280 89.642 1.00 55.48 1225 GLY A C 1
ATOM 6935 O O . GLY A 1 1196 ? 122.435 138.193 89.376 1.00 55.48 1225 GLY A O 1
ATOM 6936 N N . ALA A 1 1197 ? 124.175 137.698 90.712 1.00 50.50 1226 ALA A N 1
ATOM 6937 C CA . ALA A 1 1197 ? 123.383 136.824 91.562 1.00 50.50 1226 ALA A CA 1
ATOM 6938 C C . ALA A 1 1197 ? 123.696 137.090 93.021 1.00 50.50 1226 ALA A C 1
ATOM 6939 O O . ALA A 1 1197 ? 124.830 137.402 93.380 1.00 50.50 1226 ALA A O 1
ATOM 6941 N N . TRP A 1 1198 ? 122.679 136.932 93.859 1.00 45.10 1227 TRP A N 1
ATOM 6942 C CA . TRP A 1 1198 ? 122.846 137.068 95.296 1.00 45.10 1227 TRP A CA 1
ATOM 6943 C C . TRP A 1 1198 ? 123.972 136.181 95.799 1.00 45.10 1227 TRP A C 1
ATOM 6944 O O . TRP A 1 1198 ? 124.296 135.159 95.195 1.00 45.10 1227 TRP A O 1
ATOM 6955 N N . ALA A 1 1199 ? 124.571 136.574 96.917 1.00 43.14 1228 ALA A N 1
ATOM 6956 C CA . ALA A 1 1199 ? 125.580 135.772 97.587 1.00 43.14 1228 ALA A CA 1
ATOM 6957 C C . ALA A 1 1199 ? 125.410 135.905 99.087 1.00 43.14 1228 ALA A C 1
ATOM 6958 O O . ALA A 1 1199 ? 125.299 137.018 99.603 1.00 43.14 1228 ALA A O 1
ATOM 6960 N N . GLU A 1 1200 ? 125.396 134.774 99.780 1.00 44.48 1229 GLU A N 1
ATOM 6961 C CA . GLU A 1 1200 ? 125.283 134.776 101.229 1.00 44.48 1229 GLU A CA 1
ATOM 6962 C C . GLU A 1 1200 ? 126.474 135.473 101.857 1.00 44.48 1229 GLU A C 1
ATOM 6963 O O . GLU A 1 1200 ? 127.445 135.802 101.176 1.00 44.48 1229 GLU A O 1
ATOM 6969 N N . ILE A 1 1201 ? 126.403 135.691 103.168 1.00 39.25 1230 ILE A N 1
ATOM 6970 C CA . ILE A 1 1201 ? 127.556 136.224 103.877 1.00 39.25 1230 ILE A CA 1
ATOM 6971 C C . ILE A 1 1201 ? 128.191 135.157 104.753 1.00 39.25 1230 ILE A C 1
ATOM 6972 O O . ILE A 1 1201 ? 129.408 135.162 104.965 1.00 39.25 1230 ILE A O 1
ATOM 6977 N N . ASP A 1 1202 ? 127.402 134.203 105.239 1.00 44.87 1231 ASP A N 1
ATOM 6978 C CA . ASP A 1 1202 ? 127.901 133.174 106.149 1.00 44.87 1231 ASP A CA 1
ATOM 6979 C C . ASP A 1 1202 ? 128.509 133.833 107.381 1.00 44.87 1231 ASP A C 1
ATOM 6980 O O . ASP A 1 1202 ? 129.710 133.774 107.633 1.00 44.87 1231 ASP A O 1
ATOM 6985 N N . LEU A 1 1203 ? 127.631 134.475 108.143 1.00 43.02 1232 LEU A N 1
ATOM 6986 C CA . LEU A 1 1203 ? 128.054 135.469 109.120 1.00 43.02 1232 LEU A CA 1
ATOM 6987 C C . LEU A 1 1203 ? 128.848 134.878 110.275 1.00 43.02 1232 LEU A C 1
ATOM 6988 O O . LEU A 1 1203 ? 129.657 135.583 110.877 1.00 43.02 1232 LEU A O 1
ATOM 6993 N N . SER A 1 1204 ? 128.684 133.591 110.567 1.00 44.31 1233 SER A N 1
ATOM 6994 C CA . SER A 1 1204 ? 129.429 132.988 111.668 1.00 44.31 1233 SER A CA 1
ATOM 6995 C C . SER A 1 1204 ? 130.927 133.003 111.409 1.00 44.31 1233 SER A C 1
ATOM 6996 O O . SER A 1 1204 ? 131.721 132.766 112.320 1.00 44.31 1233 SER A O 1
ATOM 6999 N N . HIS A 1 1205 ? 131.336 133.258 110.174 1.00 44.07 1234 HIS A N 1
ATOM 7000 C CA . HIS A 1 1205 ? 132.747 133.246 109.835 1.00 44.07 1234 HIS A CA 1
ATOM 7001 C C . HIS A 1 1205 ? 133.214 134.528 109.171 1.00 44.07 1234 HIS A C 1
ATOM 7002 O O . HIS A 1 1205 ? 134.418 134.749 109.062 1.00 44.07 1234 HIS A O 1
ATOM 7009 N N . GLN A 1 1206 ? 132.299 135.367 108.693 1.00 43.12 1235 GLN A N 1
ATOM 7010 C CA . GLN A 1 1206 ? 132.676 136.577 107.979 1.00 43.12 1235 GLN A CA 1
ATOM 7011 C C . GLN A 1 1206 ? 131.800 137.772 108.315 1.00 43.12 1235 GLN A C 1
ATOM 7012 O O . GLN A 1 1206 ? 131.939 138.819 107.682 1.00 43.12 1235 GLN A O 1
ATOM 7018 N N . GLY A 1 1207 ? 130.912 137.657 109.299 1.00 38.91 1236 GLY A N 1
ATOM 7019 C CA . GLY A 1 1207 ? 130.021 138.761 109.591 1.00 38.91 1236 GLY A CA 1
ATOM 7020 C C . GLY A 1 1207 ? 130.755 139.978 110.107 1.00 38.91 1236 GLY A C 1
ATOM 7021 O O . GLY A 1 1207 ? 130.462 141.105 109.713 1.00 38.91 1236 GLY A O 1
ATOM 7022 N N . ASN A 1 1208 ? 131.721 139.768 110.995 1.00 38.12 1237 ASN A N 1
ATOM 7023 C CA . ASN A 1 1208 ? 132.418 140.891 111.602 1.00 38.12 1237 ASN A CA 1
ATOM 7024 C C . ASN A 1 1208 ? 133.217 141.667 110.576 1.00 38.12 1237 ASN A C 1
ATOM 7025 O O . ASN A 1 1208 ? 133.281 142.896 110.634 1.00 38.12 1237 ASN A O 1
ATOM 7030 N N . THR A 1 1209 ? 133.857 140.969 109.644 1.00 36.93 1238 THR A N 1
ATOM 7031 C CA . THR A 1 1209 ? 134.648 141.659 108.635 1.00 36.93 1238 THR A CA 1
ATOM 7032 C C . THR A 1 1209 ? 133.781 142.222 107.529 1.00 36.93 1238 THR A C 1
ATOM 7033 O O . THR A 1 1209 ? 134.181 143.164 106.847 1.00 36.93 1238 THR A O 1
ATOM 7037 N N . THR A 1 1210 ? 132.597 141.657 107.323 1.00 34.72 1239 THR A N 1
ATOM 7038 C CA . THR A 1 1210 ? 131.716 142.199 106.303 1.00 34.72 1239 THR A CA 1
ATOM 7039 C C . THR A 1 1210 ? 131.042 143.473 106.781 1.00 34.72 1239 THR A C 1
ATOM 7040 O O . THR A 1 1210 ? 131.112 144.507 106.113 1.00 34.72 1239 THR A O 1
ATOM 7044 N N . PHE A 1 1211 ? 130.410 143.430 107.950 1.00 34.16 1240 PHE A N 1
ATOM 7045 C CA . PHE A 1 1211 ? 129.682 144.595 108.433 1.00 34.16 1240 PHE A CA 1
ATOM 7046 C C . PHE A 1 1211 ? 130.615 145.742 108.770 1.00 34.16 1240 PHE A C 1
ATOM 7047 O O . PHE A 1 1211 ? 130.161 146.852 109.053 1.00 34.16 1240 PHE A O 1
ATOM 7055 N N . ALA A 1 1212 ? 131.918 145.485 108.788 1.00 34.72 1241 ALA A N 1
ATOM 7056 C CA . ALA A 1 1212 ? 132.875 146.554 109.023 1.00 34.72 1241 ALA A CA 1
ATOM 7057 C C . ALA A 1 1212 ? 133.056 147.397 107.779 1.00 34.72 1241 ALA A C 1
ATOM 7058 O O . ALA A 1 1212 ? 133.387 148.583 107.865 1.00 34.72 1241 ALA A O 1
ATOM 7060 N N . ASN A 1 1213 ? 132.861 146.795 106.607 1.00 35.68 1242 ASN A N 1
ATOM 7061 C CA . ASN A 1 1213 ? 132.999 147.533 105.360 1.00 35.68 1242 ASN A CA 1
ATOM 7062 C C . ASN A 1 1213 ? 131.669 148.125 104.934 1.00 35.68 1242 ASN A C 1
ATOM 7063 O O . ASN A 1 1213 ? 131.613 148.939 104.011 1.00 35.68 1242 ASN A O 1
ATOM 7068 N N . LEU A 1 1214 ? 130.585 147.710 105.573 1.00 34.35 1243 LEU A N 1
ATOM 7069 C CA . LEU A 1 1214 ? 129.278 148.293 105.339 1.00 34.35 1243 LEU A CA 1
ATOM 7070 C C . LEU A 1 1214 ? 128.907 149.314 106.392 1.00 34.35 1243 LEU A C 1
ATOM 7071 O O . LEU A 1 1214 ? 127.724 149.595 106.573 1.00 34.35 1243 LEU A O 1
ATOM 7076 N N . ALA A 1 1215 ? 129.888 149.878 107.090 1.00 34.96 1244 ALA A N 1
ATOM 7077 C CA . ALA A 1 1215 ? 129.585 150.857 108.124 1.00 34.96 1244 ALA A CA 1
ATOM 7078 C C . ALA A 1 1215 ? 129.110 152.169 107.523 1.00 34.96 1244 ALA A C 1
ATOM 7079 O O . ALA A 1 1215 ? 128.158 152.778 108.020 1.00 34.96 1244 ALA A O 1
ATOM 7081 N N . TRP A 1 1216 ? 129.758 152.623 106.455 1.00 35.85 1245 TRP A N 1
ATOM 7082 C CA . TRP A 1 1216 ? 129.367 153.889 105.851 1.00 35.85 1245 TRP A CA 1
ATOM 7083 C C . TRP A 1 1216 ? 127.925 153.854 105.380 1.00 35.85 1245 TRP A C 1
ATOM 7084 O O . TRP A 1 1216 ? 127.256 154.889 105.329 1.00 35.85 1245 TRP A O 1
ATOM 7095 N N . ILE A 1 1217 ? 127.425 152.672 105.041 1.00 35.95 1246 ILE A N 1
ATOM 7096 C CA . ILE A 1 1217 ? 126.044 152.566 104.601 1.00 35.95 1246 ILE A CA 1
ATOM 7097 C C . ILE A 1 1217 ? 125.112 152.470 105.794 1.00 35.95 1246 ILE A C 1
ATOM 7098 O O . ILE A 1 1217 ? 124.103 153.174 105.866 1.00 35.95 1246 ILE A O 1
ATOM 7103 N N . THR A 1 1218 ? 125.445 151.620 106.761 1.00 36.91 1247 THR A N 1
ATOM 7104 C CA . THR A 1 1218 ? 124.507 151.349 107.839 1.00 36.91 1247 THR A CA 1
ATOM 7105 C C . THR A 1 1218 ? 124.347 152.542 108.765 1.00 36.91 1247 THR A C 1
ATOM 7106 O O . THR A 1 1218 ? 123.224 152.891 109.133 1.00 36.91 1247 THR A O 1
ATOM 7110 N N . GLU A 1 1219 ? 125.443 153.196 109.141 1.00 45.91 1248 GLU A N 1
ATOM 7111 C CA . GLU A 1 1219 ? 125.337 154.249 110.148 1.00 45.91 1248 GLU A CA 1
ATOM 7112 C C . GLU A 1 1219 ? 124.312 155.305 109.758 1.00 45.91 1248 GLU A C 1
ATOM 7113 O O . GLU A 1 1219 ? 123.693 155.930 110.626 1.00 45.91 1248 GLU A O 1
ATOM 7119 N N . ARG A 1 1220 ? 124.105 155.508 108.458 1.00 46.75 1249 ARG A N 1
ATOM 7120 C CA . ARG A 1 1220 ? 123.151 156.512 108.005 1.00 46.75 1249 ARG A CA 1
ATOM 7121 C C . ARG A 1 1220 ? 121.712 156.035 108.158 1.00 46.75 1249 ARG A C 1
ATOM 7122 O O . ARG A 1 1220 ? 120.790 156.853 108.188 1.00 46.75 1249 ARG A O 1
ATOM 7130 N N . LEU A 1 1221 ? 121.500 154.728 108.275 1.00 45.85 1250 LEU A N 1
ATOM 7131 C CA . LEU A 1 1221 ? 120.154 154.176 108.244 1.00 45.85 1250 LEU A CA 1
ATOM 7132 C C . LEU A 1 1221 ? 119.353 154.560 109.488 1.00 45.85 1250 LEU A C 1
ATOM 7133 O O . LEU A 1 1221 ? 119.891 154.622 110.596 1.00 45.85 1250 LEU A O 1
ATOM 7138 N N . PRO A 1 1222 ? 118.059 154.809 109.330 1.00 50.64 1251 PRO A N 1
ATOM 7139 C CA . PRO A 1 1222 ? 117.201 155.072 110.478 1.00 50.64 1251 PRO A CA 1
ATOM 7140 C C . PRO A 1 1222 ? 117.036 153.815 111.311 1.00 50.64 1251 PRO A C 1
ATOM 7141 O O . PRO A 1 1222 ? 117.262 152.707 110.809 1.00 50.64 1251 PRO A O 1
ATOM 7145 N N . PRO A 1 1223 ? 116.607 153.933 112.571 1.00 53.23 1252 PRO A N 1
ATOM 7146 C CA . PRO A 1 1223 ? 116.810 152.816 113.507 1.00 53.23 1252 PRO A CA 1
ATOM 7147 C C . PRO A 1 1223 ? 116.067 151.540 113.154 1.00 53.23 1252 PRO A C 1
ATOM 7148 O O . PRO A 1 1223 ? 116.506 150.460 113.566 1.00 53.23 1252 PRO A O 1
ATOM 7152 N N . LEU A 1 1224 ? 114.981 151.622 112.389 1.00 57.08 1253 LEU A N 1
ATOM 7153 C CA . LEU A 1 1224 ? 114.036 150.513 112.236 1.00 57.08 1253 LEU A CA 1
ATOM 7154 C C . LEU A 1 1224 ? 113.440 150.128 113.585 1.00 57.08 1253 LEU A C 1
ATOM 7155 O O . LEU A 1 1224 ? 113.717 149.063 114.137 1.00 57.08 1253 LEU A O 1
ATOM 7160 N N . ASP A 1 1225 ? 112.636 151.027 114.141 1.00 61.36 1254 ASP A N 1
ATOM 7161 C CA . ASP A 1 1225 ? 111.964 150.751 115.399 1.00 61.36 1254 ASP A CA 1
ATOM 7162 C C . ASP A 1 1225 ? 110.463 150.586 115.247 1.00 61.36 1254 ASP A C 1
ATOM 7163 O O . ASP A 1 1225 ? 109.752 150.568 116.254 1.00 61.36 1254 ASP A O 1
ATOM 7168 N N . GLY A 1 1226 ? 109.960 150.492 114.020 1.00 57.19 1255 GLY A N 1
ATOM 7169 C CA . GLY A 1 1226 ? 108.528 150.340 113.846 1.00 57.19 1255 GLY A CA 1
ATOM 7170 C C . GLY A 1 1226 ? 108.000 149.107 114.544 1.00 57.19 1255 GLY A C 1
ATOM 7171 O O . GLY A 1 1226 ? 106.963 149.149 115.203 1.00 57.19 1255 GLY A O 1
ATOM 7172 N N . LEU A 1 1227 ? 108.718 147.998 114.421 1.00 51.16 1256 LEU A N 1
ATOM 7173 C CA . LEU A 1 1227 ? 108.310 146.722 115.002 1.00 51.16 1256 LEU A CA 1
ATOM 7174 C C . LEU A 1 1227 ? 109.120 146.437 116.267 1.00 51.16 1256 LEU A C 1
ATOM 7175 O O . LEU A 1 1227 ? 110.228 145.910 116.251 1.00 51.16 1256 LEU A O 1
ATOM 7180 N N . LYS A 1 1228 ? 108.521 146.813 117.394 1.00 45.45 1257 LYS A N 1
ATOM 7181 C CA . LYS A 1 1228 ? 109.169 146.748 118.694 1.00 45.45 1257 LYS A CA 1
ATOM 7182 C C . LYS A 1 1228 ? 108.283 146.130 119.766 1.00 45.45 1257 LYS A C 1
ATOM 7183 O O . LYS A 1 1228 ? 108.739 145.936 120.894 1.00 45.45 1257 LYS A O 1
ATOM 7189 N N . ASN A 1 1229 ? 107.036 145.813 119.450 1.00 39.19 1258 ASN A N 1
ATOM 7190 C CA . ASN A 1 1229 ? 106.106 145.283 120.433 1.00 39.19 1258 ASN A CA 1
ATOM 7191 C C . ASN A 1 1229 ? 105.614 143.907 120.008 1.00 39.19 1258 ASN A C 1
ATOM 7192 O O . ASN A 1 1229 ? 105.486 143.615 118.819 1.00 39.19 1258 ASN A O 1
ATOM 7197 N N . TRP A 1 1230 ? 105.336 143.065 120.994 1.00 37.13 1259 TRP A N 1
ATOM 7198 C CA . TRP A 1 1230 ? 104.932 141.690 120.747 1.00 37.13 1259 TRP A CA 1
ATOM 7199 C C . TRP A 1 1230 ? 103.649 141.676 119.932 1.00 37.13 1259 TRP A C 1
ATOM 7200 O O . TRP A 1 1230 ? 102.623 142.202 120.371 1.00 37.13 1259 TRP A O 1
ATOM 7211 N N . ALA A 1 1231 ? 103.705 141.073 118.750 1.00 40.70 1260 ALA A N 1
ATOM 7212 C CA . ALA A 1 1231 ? 102.566 141.032 117.847 1.00 40.70 1260 ALA A CA 1
ATOM 7213 C C . ALA A 1 1231 ? 102.708 139.827 116.938 1.00 40.70 1260 ALA A C 1
ATOM 7214 O O . ALA A 1 1231 ? 103.699 139.725 116.212 1.00 40.70 1260 ALA A O 1
ATOM 7216 N N . HIS A 1 1232 ? 101.717 138.931 116.958 1.00 45.87 1261 HIS A N 1
ATOM 7217 C CA . HIS A 1 1232 ? 101.799 137.711 116.165 1.00 45.87 1261 HIS A CA 1
ATOM 7218 C C . HIS A 1 1232 ? 100.524 136.898 116.318 1.00 45.87 1261 HIS A C 1
ATOM 7219 O O . HIS A 1 1232 ? 99.599 137.280 117.034 1.00 45.87 1261 HIS A O 1
ATOM 7226 N N . ILE A 1 1233 ? 100.510 135.751 115.630 1.00 52.86 1262 ILE A N 1
ATOM 7227 C CA . ILE A 1 1233 ? 99.397 134.810 115.665 1.00 52.86 1262 ILE A CA 1
ATOM 7228 C C . ILE A 1 1233 ? 99.375 134.076 116.995 1.00 52.86 1262 ILE A C 1
ATOM 7229 O O . ILE A 1 1233 ? 100.330 134.133 117.774 1.00 52.86 1262 ILE A O 1
ATOM 7234 N N . ALA A 1 1234 ? 98.294 133.349 117.247 1.00 63.86 1263 ALA A N 1
ATOM 7235 C CA . ALA A 1 1234 ? 98.078 132.751 118.557 1.00 63.86 1263 ALA A CA 1
ATOM 7236 C C . ALA A 1 1234 ? 97.405 131.380 118.452 1.00 63.86 1263 ALA A C 1
ATOM 7237 O O . ALA A 1 1234 ? 97.206 130.835 117.364 1.00 63.86 1263 ALA A O 1
ATOM 7239 N N . ASP A 1 1235 ? 97.088 130.819 119.622 1.00 69.90 1264 ASP A N 1
ATOM 7240 C CA . ASP A 1 1235 ? 96.162 129.693 119.770 1.00 69.90 1264 ASP A CA 1
ATOM 7241 C C . ASP A 1 1235 ? 96.665 128.431 119.077 1.00 69.90 1264 ASP A C 1
ATOM 7242 O O . ASP A 1 1235 ? 95.889 127.673 118.494 1.00 69.90 1264 ASP A O 1
ATOM 7247 N N . ASP A 1 1236 ? 97.969 128.184 119.168 1.00 72.16 1265 ASP A N 1
ATOM 7248 C CA . ASP A 1 1236 ? 98.568 127.064 118.466 1.00 72.16 1265 ASP A CA 1
ATOM 7249 C C . ASP A 1 1236 ? 98.281 125.748 119.183 1.00 72.16 1265 ASP A C 1
ATOM 7250 O O . ASP A 1 1236 ? 97.738 125.713 120.290 1.00 72.16 1265 ASP A O 1
ATOM 7255 N N . VAL A 1 1237 ? 98.649 124.650 118.518 1.00 81.59 1266 VAL A N 1
ATOM 7256 C CA . VAL A 1 1237 ? 98.418 123.320 119.065 1.00 81.59 1266 VAL A CA 1
ATOM 7257 C C . VAL A 1 1237 ? 99.345 123.079 120.245 1.00 81.59 1266 VAL A C 1
ATOM 7258 O O . VAL A 1 1237 ? 100.512 123.489 120.243 1.00 81.59 1266 VAL A O 1
ATOM 7262 N N . SER A 1 1238 ? 98.815 122.417 121.272 1.00 84.80 1267 SER A N 1
ATOM 7263 C CA . SER A 1 1238 ? 99.614 122.101 122.448 1.00 84.80 1267 SER A CA 1
ATOM 7264 C C . SER A 1 1238 ? 100.771 121.177 122.096 1.00 84.80 1267 SER A C 1
ATOM 7265 O O . SER A 1 1238 ? 101.866 121.296 122.656 1.00 84.80 1267 SER A O 1
ATOM 7268 N N . GLU A 1 1239 ? 100.547 120.259 121.164 1.00 90.53 1268 GLU A N 1
ATOM 7269 C CA . GLU A 1 1239 ? 101.504 119.222 120.817 1.00 90.53 1268 GLU A CA 1
ATOM 7270 C C . GLU A 1 1239 ? 102.076 119.505 119.442 1.00 90.53 1268 GLU A C 1
ATOM 7271 O O . GLU A 1 1239 ? 101.468 119.150 118.428 1.00 90.53 1268 GLU A O 1
ATOM 7277 N N . HIS A 1 1240 ? 103.243 120.136 119.408 1.00 81.80 1269 HIS A N 1
ATOM 7278 C CA . HIS A 1 1240 ? 103.920 120.347 118.143 1.00 81.80 1269 HIS A CA 1
ATOM 7279 C C . HIS A 1 1240 ? 105.391 120.567 118.417 1.00 81.80 1269 HIS A C 1
ATOM 7280 O O . HIS A 1 1240 ? 105.775 121.322 119.311 1.00 81.80 1269 HIS A O 1
ATOM 7287 N N . VAL A 1 1241 ? 106.205 119.872 117.640 1.00 76.82 1270 VAL A N 1
ATOM 7288 C CA . VAL A 1 1241 ? 107.647 120.048 117.646 1.00 76.82 1270 VAL A CA 1
ATOM 7289 C C . VAL A 1 1241 ? 108.045 120.181 116.190 1.00 76.82 1270 VAL A C 1
ATOM 7290 O O . VAL A 1 1241 ? 107.790 119.278 115.387 1.00 76.82 1270 VAL A O 1
ATOM 7294 N N . CYS A 1 1242 ? 108.626 121.322 115.822 1.00 70.35 1271 CYS A N 1
ATOM 7295 C CA . CYS A 1 1242 ? 108.946 121.532 114.418 1.00 70.35 1271 CYS A CA 1
ATOM 7296 C C . CYS A 1 1242 ? 109.865 120.436 113.915 1.00 70.35 1271 CYS A C 1
ATOM 7297 O O . CYS A 1 1242 ? 109.858 120.103 112.725 1.00 70.35 1271 CYS A O 1
ATOM 7300 N N . GLU A 1 1243 ? 110.676 119.877 114.802 1.00 65.00 1272 GLU A N 1
ATOM 7301 C CA . GLU A 1 1243 ? 111.546 118.750 114.560 1.00 65.00 1272 GLU A CA 1
ATOM 7302 C C . GLU A 1 1243 ? 112.620 119.168 113.572 1.00 65.00 1272 GLU A C 1
ATOM 7303 O O . GLU A 1 1243 ? 113.538 118.400 113.310 1.00 65.00 1272 GLU A O 1
ATOM 7309 N N . ARG A 1 1244 ? 112.539 120.375 113.028 1.00 59.20 1273 ARG A N 1
ATOM 7310 C CA . ARG A 1 1244 ? 113.577 120.959 112.198 1.00 59.20 1273 ARG A CA 1
ATOM 7311 C C . ARG A 1 1244 ? 114.228 122.157 112.865 1.00 59.20 1273 ARG A C 1
ATOM 7312 O O . ARG A 1 1244 ? 115.436 122.360 112.735 1.00 59.20 1273 ARG A O 1
ATOM 7320 N N . CYS A 1 1245 ? 113.444 122.952 113.590 1.00 53.10 1274 CYS A N 1
ATOM 7321 C CA . CYS A 1 1245 ? 113.989 124.101 114.299 1.00 53.10 1274 CYS A CA 1
ATOM 7322 C C . CYS A 1 1245 ? 114.291 123.757 115.748 1.00 53.10 1274 CYS A C 1
ATOM 7323 O O . CYS A 1 1245 ? 114.967 124.516 116.447 1.00 53.10 1274 CYS A O 1
ATOM 7326 N N . ALA A 1 1246 ? 113.800 122.619 116.221 1.00 50.97 1275 ALA A N 1
ATOM 7327 C CA . ALA A 1 1246 ? 113.928 122.235 117.622 1.00 50.97 1275 ALA A CA 1
ATOM 7328 C C . ALA A 1 1246 ? 113.826 120.726 117.761 1.00 50.97 1275 ALA A C 1
ATOM 7329 O O . ALA A 1 1246 ? 112.765 120.194 118.104 1.00 50.97 1275 ALA A O 1
ATOM 7331 N N . PRO A 1 1247 ? 114.917 120.007 117.527 1.00 50.26 1276 PRO A N 1
ATOM 7332 C CA . PRO A 1 1247 ? 114.872 118.552 117.667 1.00 50.26 1276 PRO A CA 1
ATOM 7333 C C . PRO A 1 1247 ? 114.916 118.148 119.129 1.00 50.26 1276 PRO A C 1
ATOM 7334 O O . PRO A 1 1247 ? 115.536 118.815 119.955 1.00 50.26 1276 PRO A O 1
ATOM 7338 N N . ARG A 1 1248 ? 114.265 117.041 119.440 1.00 50.99 1277 ARG A N 1
ATOM 7339 C CA . ARG A 1 1248 ? 114.099 116.644 120.827 1.00 50.99 1277 ARG A CA 1
ATOM 7340 C C . ARG A 1 1248 ? 115.391 116.044 121.376 1.00 50.99 1277 ARG A C 1
ATOM 7341 O O . ARG A 1 1248 ? 115.994 115.182 120.733 1.00 50.99 1277 ARG A O 1
ATOM 7349 N N . PRO A 1 1249 ? 115.833 116.469 122.562 1.00 48.59 1278 PRO A N 1
ATOM 7350 C CA . PRO A 1 1249 ? 117.070 115.924 123.118 1.00 48.59 1278 PRO A CA 1
ATOM 7351 C C . PRO A 1 1249 ? 116.880 114.486 123.561 1.00 48.59 1278 PRO A C 1
ATOM 7352 O O . PRO A 1 1249 ? 115.776 114.088 123.968 1.00 48.59 1278 PRO A O 1
ATOM 7356 N N . PRO A 1 1250 ? 117.934 113.677 123.529 1.00 52.09 1279 PRO A N 1
ATOM 7357 C CA . PRO A 1 1250 ? 117.769 112.241 123.761 1.00 52.09 1279 PRO A CA 1
ATOM 7358 C C . PRO A 1 1250 ? 117.436 111.937 125.212 1.00 52.09 1279 PRO A C 1
ATOM 7359 O O . PRO A 1 1250 ? 117.535 112.799 126.085 1.00 52.09 1279 PRO A O 1
ATOM 7363 N N . LYS A 1 1251 ? 117.042 110.689 125.460 1.00 57.99 1280 LYS A N 1
ATOM 7364 C CA . LYS A 1 1251 ? 116.666 110.263 126.798 1.00 57.99 1280 LYS A CA 1
ATOM 7365 C C . LYS A 1 1251 ? 117.863 109.710 127.554 1.00 57.99 1280 LYS A C 1
ATOM 7366 O O . LYS A 1 1251 ? 118.729 109.039 126.990 1.00 57.99 1280 LYS A O 1
ATOM 7372 N N . ILE A 1 1252 ? 117.898 109.985 128.851 1.00 56.87 1281 ILE A N 1
ATOM 7373 C CA . ILE A 1 1252 ? 119.007 109.600 129.712 1.00 56.87 1281 ILE A CA 1
ATOM 7374 C C . ILE A 1 1252 ? 118.702 108.255 130.344 1.00 56.87 1281 ILE A C 1
ATOM 7375 O O . ILE A 1 1252 ? 117.646 108.073 130.959 1.00 56.87 1281 ILE A O 1
ATOM 7380 N N . HIS A 1 1253 ? 119.633 107.320 130.209 1.00 60.54 1282 HIS A N 1
ATOM 7381 C CA . HIS A 1 1253 ? 119.539 106.006 130.822 1.00 60.54 1282 HIS A CA 1
ATOM 7382 C C . HIS A 1 1253 ? 120.577 105.916 131.926 1.00 60.54 1282 HIS A C 1
ATOM 7383 O O . HIS A 1 1253 ? 121.566 106.647 131.903 1.00 60.54 1282 HIS A O 1
ATOM 7390 N N . TRP A 1 1254 ? 120.344 105.048 132.904 1.00 61.02 1283 TRP A N 1
ATOM 7391 C CA . TRP A 1 1254 ? 121.208 104.945 134.074 1.00 61.02 1283 TRP A CA 1
ATOM 7392 C C . TRP A 1 1254 ? 121.762 103.532 134.187 1.00 61.02 1283 TRP A C 1
ATOM 7393 O O . TRP A 1 1254 ? 121.017 102.556 134.075 1.00 61.02 1283 TRP A O 1
ATOM 7404 N N . ILE A 1 1255 ? 123.073 103.432 134.416 1.00 67.13 1284 ILE A N 1
ATOM 7405 C CA . ILE A 1 1255 ? 123.745 102.136 134.399 1.00 67.13 1284 ILE A CA 1
ATOM 7406 C C . ILE A 1 1255 ? 123.446 101.365 135.670 1.00 67.13 1284 ILE A C 1
ATOM 7407 O O . ILE A 1 1255 ? 122.911 100.253 135.630 1.00 67.13 1284 ILE A O 1
ATOM 7412 N N . LYS A 1 1256 ? 123.794 101.936 136.814 1.00 69.32 1285 LYS A N 1
ATOM 7413 C CA . LYS A 1 1256 ? 123.685 101.230 138.076 1.00 69.32 1285 LYS A CA 1
ATOM 7414 C C . LYS A 1 1256 ? 123.424 102.195 139.217 1.00 69.32 1285 LYS A C 1
ATOM 7415 O O . LYS A 1 1256 ? 124.214 102.280 140.154 1.00 69.32 1285 LYS A O 1
ATOM 7421 N N . THR A 1 1271 ? 128.226 105.157 141.768 1.00 65.50 1300 THR A N 1
ATOM 7422 C CA . THR A 1 1271 ? 128.111 103.847 141.152 1.00 65.50 1300 THR A CA 1
ATOM 7423 C C . THR A 1 1271 ? 127.065 103.958 140.052 1.00 65.50 1300 THR A C 1
ATOM 7424 O O . THR A 1 1271 ? 126.902 103.066 139.222 1.00 65.50 1300 THR A O 1
ATOM 7428 N N . ILE A 1 1272 ? 126.366 105.088 140.056 1.00 63.23 1301 ILE A N 1
ATOM 7429 C CA . ILE A 1 1272 ? 125.330 105.403 139.083 1.00 63.23 1301 ILE A CA 1
ATOM 7430 C C . ILE A 1 1272 ? 125.971 106.186 137.949 1.00 63.23 1301 ILE A C 1
ATOM 7431 O O . ILE A 1 1272 ? 126.618 107.210 138.187 1.00 63.23 1301 ILE A O 1
ATOM 7436 N N . ILE A 1 1273 ? 125.806 105.704 136.722 1.00 62.77 1302 ILE A N 1
ATOM 7437 C CA . ILE A 1 1273 ? 126.434 106.315 135.558 1.00 62.77 1302 ILE A CA 1
ATOM 7438 C C . ILE A 1 1273 ? 125.352 106.675 134.556 1.00 62.77 1302 ILE A C 1
ATOM 7439 O O . ILE A 1 1273 ? 124.442 105.881 134.307 1.00 62.77 1302 ILE A O 1
ATOM 7444 N N . ALA A 1 1274 ? 125.459 107.868 133.983 1.00 59.61 1303 ALA A N 1
ATOM 7445 C CA . ALA A 1 1274 ? 124.488 108.321 133.003 1.00 59.61 1303 ALA A CA 1
ATOM 7446 C C . ALA A 1 1274 ? 124.851 107.825 131.612 1.00 59.61 1303 ALA A C 1
ATOM 7447 O O . ALA A 1 1274 ? 126.022 107.768 131.233 1.00 59.61 1303 ALA A O 1
ATOM 7449 N N . PHE A 1 1275 ? 123.828 107.506 130.840 1.00 61.19 1304 PHE A N 1
ATOM 7450 C CA . PHE A 1 1275 ? 123.944 106.861 129.547 1.00 61.19 1304 PHE A CA 1
ATOM 7451 C C . PHE A 1 1275 ? 123.295 107.782 128.532 1.00 61.19 1304 PHE A C 1
ATOM 7452 O O . PHE A 1 1275 ? 122.736 108.813 128.903 1.00 61.19 1304 PHE A O 1
ATOM 7460 N N . GLU A 1 1276 ? 123.388 107.432 127.256 1.00 59.45 1305 GLU A N 1
ATOM 7461 C CA . GLU A 1 1276 ? 122.692 108.142 126.191 1.00 59.45 1305 GLU A CA 1
ATOM 7462 C C . GLU A 1 1276 ? 122.167 107.132 125.188 1.00 59.45 1305 GLU A C 1
ATOM 7463 O O . GLU A 1 1276 ? 122.889 106.210 124.802 1.00 59.45 1305 GLU A O 1
ATOM 7469 N N . ASP A 1 1277 ? 120.923 107.294 124.764 1.00 59.43 1306 ASP A N 1
ATOM 7470 C CA . ASP A 1 1277 ? 120.423 106.441 123.700 1.00 59.43 1306 ASP A CA 1
ATOM 7471 C C . ASP A 1 1277 ? 121.203 106.713 122.428 1.00 59.43 1306 ASP A C 1
ATOM 7472 O O . ASP A 1 1277 ? 121.264 107.851 121.963 1.00 59.43 1306 ASP A O 1
ATOM 7477 N N . LYS A 1 1278 ? 121.802 105.668 121.859 1.00 60.09 1307 LYS A N 1
ATOM 7478 C CA . LYS A 1 1278 ? 122.665 105.874 120.701 1.00 60.09 1307 LYS A CA 1
ATOM 7479 C C . LYS A 1 1278 ? 121.868 106.286 119.469 1.00 60.09 1307 LYS A C 1
ATOM 7480 O O . LYS A 1 1278 ? 122.310 107.139 118.693 1.00 60.09 1307 LYS A O 1
ATOM 7486 N N . LEU A 1 1279 ? 120.688 105.700 119.273 1.00 58.00 1308 LEU A N 1
ATOM 7487 C CA . LEU A 1 1279 ? 119.864 106.074 118.129 1.00 58.00 1308 LEU A CA 1
ATOM 7488 C C . LEU A 1 1279 ? 119.274 107.465 118.307 1.00 58.00 1308 LEU A C 1
ATOM 7489 O O . LEU A 1 1279 ? 119.275 108.280 117.372 1.00 58.00 1308 LEU A O 1
ATOM 7494 N N . GLU A 1 1280 ? 118.762 107.752 119.501 1.00 56.03 1309 GLU A N 1
ATOM 7495 C CA . GLU A 1 1280 ? 118.276 109.091 119.784 1.00 56.03 1309 GLU A CA 1
ATOM 7496 C C . GLU A 1 1280 ? 119.391 110.112 119.657 1.00 56.03 1309 GLU A C 1
ATOM 7497 O O . GLU A 1 1280 ? 119.181 111.196 119.107 1.00 56.03 1309 GLU A O 1
ATOM 7503 N N . ALA A 1 1281 ? 120.583 109.787 120.158 1.00 50.72 1310 ALA A N 1
ATOM 7504 C CA . ALA A 1 1281 ? 121.680 110.744 120.094 1.00 50.72 1310 ALA A CA 1
ATOM 7505 C C . ALA A 1 1281 ? 122.125 110.965 118.661 1.00 50.72 1310 ALA A C 1
ATOM 7506 O O . ALA A 1 1281 ? 122.465 112.089 118.281 1.00 50.72 1310 ALA A O 1
ATOM 7508 N N . GLY A 1 1282 ? 122.110 109.913 117.842 1.00 49.63 1311 GLY A N 1
ATOM 7509 C CA . GLY A 1 1282 ? 122.442 110.084 116.439 1.00 49.63 1311 GLY A CA 1
ATOM 7510 C C . GLY A 1 1282 ? 121.474 111.002 115.725 1.00 49.63 1311 GLY A C 1
ATOM 7511 O O . GLY A 1 1282 ? 121.883 111.930 115.019 1.00 49.63 1311 GLY A O 1
ATOM 7512 N N . GLN A 1 1283 ? 120.175 110.768 115.910 1.00 49.19 1312 GLN A N 1
ATOM 7513 C CA . GLN A 1 1283 ? 119.185 111.613 115.255 1.00 49.19 1312 GLN A CA 1
ATOM 7514 C C . GLN A 1 1283 ? 119.260 113.043 115.762 1.00 49.19 1312 GLN A C 1
ATOM 7515 O O . GLN A 1 1283 ? 119.152 113.993 114.979 1.00 49.19 1312 GLN A O 1
ATOM 7521 N N . TYR A 1 1284 ? 119.453 113.217 117.067 1.00 43.47 1313 TYR A N 1
ATOM 7522 C CA . TYR A 1 1284 ? 119.560 114.553 117.639 1.00 43.47 1313 TYR A CA 1
ATOM 7523 C C . TYR A 1 1284 ? 120.750 115.309 117.072 1.00 43.47 1313 TYR A C 1
ATOM 7524 O O . TYR A 1 1284 ? 120.618 116.465 116.670 1.00 43.47 1313 TYR A O 1
ATOM 7533 N N . GLU A 1 1285 ? 121.919 114.677 117.026 1.00 41.90 1314 GLU A N 1
ATOM 7534 C CA . GLU A 1 1285 ? 123.087 115.339 116.465 1.00 41.90 1314 GLU A CA 1
ATOM 7535 C C . GLU A 1 1285 ? 122.863 115.713 115.010 1.00 41.90 1314 GLU A C 1
ATOM 7536 O O . GLU A 1 1285 ? 123.140 116.846 114.593 1.00 41.90 1314 GLU A O 1
ATOM 7542 N N . HIS A 1 1286 ? 122.360 114.767 114.215 1.00 45.83 1315 HIS A N 1
ATOM 7543 C CA . HIS A 1 1286 ? 122.165 115.041 112.798 1.00 45.83 1315 HIS A CA 1
ATOM 7544 C C . HIS A 1 1286 ? 121.211 116.202 112.587 1.00 45.83 1315 HIS A C 1
ATOM 7545 O O . HIS A 1 1286 ? 121.552 117.177 111.912 1.00 45.83 1315 HIS A O 1
ATOM 7552 N N . ALA A 1 1287 ? 120.013 116.125 113.166 1.00 43.02 1316 ALA A N 1
ATOM 7553 C CA . ALA A 1 1287 ? 119.036 117.190 112.980 1.00 43.02 1316 ALA A CA 1
ATOM 7554 C C . ALA A 1 1287 ? 119.525 118.501 113.575 1.00 43.02 1316 ALA A C 1
ATOM 7555 O O . ALA A 1 1287 ? 119.157 119.579 113.105 1.00 43.02 1316 ALA A O 1
ATOM 7557 N N . LEU A 1 1288 ? 120.364 118.429 114.603 1.00 39.78 1317 LEU A N 1
ATOM 7558 C CA . LEU A 1 1288 ? 120.879 119.633 115.232 1.00 39.78 1317 LEU A CA 1
ATOM 7559 C C . LEU A 1 1288 ? 121.841 120.355 114.313 1.00 39.78 1317 LEU A C 1
ATOM 7560 O O . LEU A 1 1288 ? 121.921 121.585 114.331 1.00 39.78 1317 LEU A O 1
ATOM 7565 N N . LYS A 1 1289 ? 122.604 119.607 113.522 1.00 41.49 1318 LYS A N 1
ATOM 7566 C CA . LYS A 1 1289 ? 123.437 120.249 112.512 1.00 41.49 1318 LYS A CA 1
ATOM 7567 C C . LYS A 1 1289 ? 122.592 121.044 111.527 1.00 41.49 1318 LYS A C 1
ATOM 7568 O O . LYS A 1 1289 ? 122.957 122.158 111.142 1.00 41.49 1318 LYS A O 1
ATOM 7574 N N . HIS A 1 1290 ? 121.461 120.482 111.108 1.00 46.53 1319 HIS A N 1
ATOM 7575 C CA . HIS A 1 1290 ? 120.663 121.021 110.007 1.00 46.53 1319 HIS A CA 1
ATOM 7576 C C . HIS A 1 1290 ? 119.520 121.884 110.534 1.00 46.53 1319 HIS A C 1
ATOM 7577 O O . HIS A 1 1290 ? 118.342 121.605 110.330 1.00 46.53 1319 HIS A O 1
ATOM 7584 N N . ARG A 1 1291 ? 119.888 122.963 111.206 1.00 40.04 1320 ARG A N 1
ATOM 7585 C CA . ARG A 1 1291 ? 118.917 123.930 111.665 1.00 40.04 1320 ARG A CA 1
ATOM 7586 C C . ARG A 1 1291 ? 119.055 125.206 110.853 1.00 40.04 1320 ARG A C 1
ATOM 7587 O O . ARG A 1 1291 ? 120.181 125.611 110.530 1.00 40.04 1320 ARG A O 1
ATOM 7595 N N . PRO A 1 1292 ? 117.959 125.865 110.504 1.00 37.03 1321 PRO A N 1
ATOM 7596 C CA . PRO A 1 1292 ? 118.071 127.143 109.803 1.00 37.03 1321 PRO A CA 1
ATOM 7597 C C . PRO A 1 1292 ? 118.566 128.238 110.729 1.00 37.03 1321 PRO A C 1
ATOM 7598 O O . PRO A 1 1292 ? 118.102 128.381 111.860 1.00 37.03 1321 PRO A O 1
ATOM 7602 N N . SER A 1 1293 ? 119.524 129.007 110.246 1.00 35.99 1322 SER A N 1
ATOM 7603 C CA . SER A 1 1293 ? 119.919 130.195 110.973 1.00 35.99 1322 SER A CA 1
ATOM 7604 C C . SER A 1 1293 ? 118.769 131.195 110.954 1.00 35.99 1322 SER A C 1
ATOM 7605 O O . SER A 1 1293 ? 118.021 131.258 109.978 1.00 35.99 1322 SER A O 1
ATOM 7608 N N . PRO A 1 1294 ? 118.582 131.963 112.022 1.00 31.33 1323 PRO A N 1
ATOM 7609 C CA . PRO A 1 1294 ? 117.421 132.859 112.063 1.00 31.33 1323 PRO A CA 1
ATOM 7610 C C . PRO A 1 1294 ? 117.601 134.142 111.275 1.00 31.33 1323 PRO A C 1
ATOM 7611 O O . PRO A 1 1294 ? 116.604 134.707 110.823 1.00 31.33 1323 PRO A O 1
ATOM 7615 N N . PHE A 1 1295 ? 118.822 134.626 111.093 1.00 29.49 1324 PHE A N 1
ATOM 7616 C CA . PHE A 1 1295 ? 119.089 135.821 110.302 1.00 29.49 1324 PHE A CA 1
ATOM 7617 C C . PHE A 1 1295 ? 119.752 135.419 108.995 1.00 29.49 1324 PHE A C 1
ATOM 7618 O O . PHE A 1 1295 ? 120.482 134.429 108.949 1.00 29.49 1324 PHE A O 1
ATOM 7626 N N . VAL A 1 1296 ? 119.506 136.189 107.939 1.00 31.84 1325 VAL A N 1
ATOM 7627 C CA . VAL A 1 1296 ? 120.085 135.956 106.619 1.00 31.84 1325 VAL A CA 1
ATOM 7628 C C . VAL A 1 1296 ? 120.525 137.294 106.057 1.00 31.84 1325 VAL A C 1
ATOM 7629 O O . VAL A 1 1296 ? 119.742 138.245 106.042 1.00 31.84 1325 VAL A O 1
ATOM 7633 N N . VAL A 1 1297 ? 121.759 137.368 105.577 1.00 33.05 1326 VAL A N 1
ATOM 7634 C CA . VAL A 1 1297 ? 122.274 138.555 104.904 1.00 33.05 1326 VAL A CA 1
ATOM 7635 C C . VAL A 1 1297 ? 122.744 138.149 103.521 1.00 33.05 1326 VAL A C 1
ATOM 7636 O O . VAL A 1 1297 ? 123.524 137.203 103.385 1.00 33.05 1326 VAL A O 1
ATOM 7640 N N . GLN A 1 1298 ? 122.277 138.853 102.500 1.00 39.46 1327 GLN A N 1
ATOM 7641 C CA . GLN A 1 1298 ? 122.625 138.530 101.127 1.00 39.46 1327 GLN A CA 1
ATOM 7642 C C . GLN A 1 1298 ? 123.052 139.794 100.413 1.00 39.46 1327 GLN A C 1
ATOM 7643 O O . GLN A 1 1298 ? 122.559 140.877 100.727 1.00 39.46 1327 GLN A O 1
ATOM 7649 N N . LEU A 1 1299 ? 123.973 139.654 99.469 1.00 42.61 1328 LEU A N 1
ATOM 7650 C CA . LEU A 1 1299 ? 124.470 140.762 98.670 1.00 42.61 1328 LEU A CA 1
ATOM 7651 C C . LEU A 1 1299 ? 124.536 140.342 97.213 1.00 42.61 1328 LEU A C 1
ATOM 7652 O O . LEU A 1 1299 ? 124.750 139.166 96.916 1.00 42.61 1328 LEU A O 1
ATOM 7657 N N . ARG A 1 1300 ? 124.344 141.297 96.313 1.00 51.74 1329 ARG A N 1
ATOM 7658 C CA . ARG A 1 1300 ? 124.523 141.077 94.889 1.00 51.74 1329 ARG A CA 1
ATOM 7659 C C . ARG A 1 1300 ? 124.857 142.405 94.254 1.00 51.74 1329 ARG A C 1
ATOM 7660 O O . ARG A 1 1300 ? 124.585 143.458 94.829 1.00 51.74 1329 ARG A O 1
ATOM 7668 N N . LEU A 1 1301 ? 125.431 142.356 93.064 1.00 56.41 1330 LEU A N 1
ATOM 7669 C CA . LEU A 1 1301 ? 125.731 143.555 92.303 1.00 56.41 1330 LEU A CA 1
ATOM 7670 C C . LEU A 1 1301 ? 125.198 143.393 90.891 1.00 56.41 1330 LEU A C 1
ATOM 7671 O O . LEU A 1 1301 ? 125.578 142.457 90.182 1.00 56.41 1330 LEU A O 1
ATOM 7676 N N . ASP A 1 1302 ? 124.298 144.285 90.496 1.00 63.15 1331 ASP A N 1
ATOM 7677 C CA . ASP A 1 1302 ? 123.683 144.252 89.179 1.00 63.15 1331 ASP A CA 1
ATOM 7678 C C . ASP A 1 1302 ? 123.884 145.597 88.500 1.00 63.15 1331 ASP A C 1
ATOM 7679 O O . ASP A 1 1302 ? 123.193 146.566 88.826 1.00 63.15 1331 ASP A O 1
ATOM 7684 N N . GLN A 1 1303 ? 124.832 145.653 87.566 1.00 68.94 1332 GLN A N 1
ATOM 7685 C CA . GLN A 1 1303 ? 125.045 146.832 86.722 1.00 68.94 1332 GLN A CA 1
ATOM 7686 C C . GLN A 1 1303 ? 125.451 148.053 87.538 1.00 68.94 1332 GLN A C 1
ATOM 7687 O O . GLN A 1 1303 ? 124.884 149.135 87.388 1.00 68.94 1332 GLN A O 1
ATOM 7693 N N . ASP A 1 1304 ? 126.446 147.876 88.403 1.00 66.23 1333 ASP A N 1
ATOM 7694 C CA . ASP A 1 1304 ? 127.015 148.958 89.205 1.00 66.23 1333 ASP A CA 1
ATOM 7695 C C . ASP A 1 1304 ? 125.997 149.566 90.158 1.00 66.23 1333 ASP A C 1
ATOM 7696 O O . ASP A 1 1304 ? 126.003 150.769 90.408 1.00 66.23 1333 ASP A O 1
ATOM 7701 N N . ILE A 1 1305 ? 125.110 148.733 90.683 1.00 58.37 1334 ILE A N 1
ATOM 7702 C CA . ILE A 1 1305 ? 124.234 149.089 91.786 1.00 58.37 1334 ILE A CA 1
ATOM 7703 C C . ILE A 1 1305 ? 124.283 147.947 92.782 1.00 58.37 1334 ILE A C 1
ATOM 7704 O O . ILE A 1 1305 ? 123.953 146.809 92.442 1.00 58.37 1334 ILE A O 1
ATOM 7709 N N . GLY A 1 1306 ? 124.711 148.244 94.002 1.00 54.26 1335 GLY A N 1
ATOM 7710 C CA . GLY A 1 1306 ? 124.860 147.247 95.034 1.00 54.26 1335 GLY A CA 1
ATOM 7711 C C . GLY A 1 1306 ? 123.620 147.227 95.909 1.00 54.26 1335 GLY A C 1
ATOM 7712 O O . GLY A 1 1306 ? 123.337 148.185 96.622 1.00 54.26 1335 GLY A O 1
ATOM 7713 N N . SER A 1 1307 ? 122.890 146.130 95.833 1.00 48.65 1336 SER A N 1
ATOM 7714 C CA . SER A 1 1307 ? 121.713 145.945 96.656 1.00 48.65 1336 SER A CA 1
ATOM 7715 C C . SER A 1 1307 ? 121.987 144.804 97.611 1.00 48.65 1336 SER A C 1
ATOM 7716 O O . SER A 1 1307 ? 122.698 143.860 97.262 1.00 48.65 1336 SER A O 1
ATOM 7719 N N . PHE A 1 1308 ? 121.461 144.910 98.823 1.00 44.15 1337 PHE A N 1
ATOM 7720 C CA . PHE A 1 1308 ? 121.565 143.850 99.806 1.00 44.15 1337 PHE A CA 1
ATOM 7721 C C . PHE A 1 1308 ? 120.338 143.864 100.691 1.00 44.15 1337 PHE A C 1
ATOM 7722 O O . PHE A 1 1308 ? 119.806 144.928 101.003 1.00 44.15 1337 PHE A O 1
ATOM 7730 N N . ARG A 1 1309 ? 119.910 142.683 101.104 1.00 42.30 1338 ARG A N 1
ATOM 7731 C CA . ARG A 1 1309 ? 118.697 142.506 101.875 1.00 42.30 1338 ARG A CA 1
ATOM 7732 C C . ARG A 1 1309 ? 119.013 141.722 103.132 1.00 42.30 1338 ARG A C 1
ATOM 7733 O O . ARG A 1 1309 ? 120.069 141.095 103.224 1.00 42.30 1338 ARG A O 1
ATOM 7741 N N . ILE A 1 1310 ? 118.104 141.769 104.097 1.00 37.05 1339 ILE A N 1
ATOM 7742 C CA . ILE A 1 1310 ? 118.257 141.104 105.380 1.00 37.05 1339 ILE A CA 1
ATOM 7743 C C . ILE A 1 1310 ? 116.946 140.424 105.710 1.00 37.05 1339 ILE A C 1
ATOM 7744 O O . ILE A 1 1310 ? 115.880 141.028 105.565 1.00 37.05 1339 ILE A O 1
ATOM 7749 N N . GLY A 1 1311 ? 117.015 139.182 106.146 1.00 36.74 1340 GLY A N 1
ATOM 7750 C CA . GLY A 1 1311 ? 115.818 138.412 106.441 1.00 36.74 1340 GLY A CA 1
ATOM 7751 C C . GLY A 1 1311 ? 115.852 137.825 107.831 1.00 36.74 1340 GLY A C 1
ATOM 7752 O O . GLY A 1 1311 ? 116.905 137.446 108.328 1.00 36.74 1340 GLY A O 1
ATOM 7753 N N . LEU A 1 1312 ? 114.684 137.746 108.448 1.00 34.88 1341 LEU A N 1
ATOM 7754 C CA . LEU A 1 1312 ? 114.536 137.188 109.781 1.00 34.88 1341 LEU A CA 1
ATOM 7755 C C . LEU A 1 1312 ? 113.576 136.018 109.741 1.00 34.88 1341 LEU A C 1
ATOM 7756 O O . LEU A 1 1312 ? 112.382 136.206 109.519 1.00 34.88 1341 LEU A O 1
ATOM 7761 N N . ASN A 1 1313 ? 114.077 134.823 110.000 1.00 36.80 1342 ASN A N 1
ATOM 7762 C CA . ASN A 1 1313 ? 113.229 133.638 109.981 1.00 36.80 1342 ASN A CA 1
ATOM 7763 C C . ASN A 1 1313 ? 112.459 133.587 111.288 1.00 36.80 1342 ASN A C 1
ATOM 7764 O O . ASN A 1 1313 ? 112.902 132.999 112.267 1.00 36.80 1342 ASN A O 1
ATOM 7769 N N . ILE A 1 1314 ? 111.274 134.197 111.300 1.00 33.46 1343 ILE A N 1
ATOM 7770 C CA . ILE A 1 1314 ? 110.518 134.317 112.541 1.00 33.46 1343 ILE A CA 1
ATOM 7771 C C . ILE A 1 1314 ? 110.046 132.961 113.021 1.00 33.46 1343 ILE A C 1
ATOM 7772 O O . ILE A 1 1314 ? 110.216 132.607 114.195 1.00 33.46 1343 ILE A O 1
ATOM 7777 N N . VAL A 1 1315 ? 109.419 132.194 112.133 1.00 39.36 1344 VAL A N 1
ATOM 7778 C CA . VAL A 1 1315 ? 108.762 130.962 112.548 1.00 39.36 1344 VAL A CA 1
ATOM 7779 C C . VAL A 1 1315 ? 109.754 130.028 113.216 1.00 39.36 1344 VAL A C 1
ATOM 7780 O O . VAL A 1 1315 ? 109.391 129.264 114.110 1.00 39.36 1344 VAL A O 1
ATOM 7784 N N . SER A 1 1316 ? 111.026 130.096 112.827 1.00 37.07 1345 SER A N 1
ATOM 7785 C CA . SER A 1 1316 ? 112.045 129.335 113.538 1.00 37.07 1345 SER A CA 1
ATOM 7786 C C . SER A 1 1316 ? 112.096 129.717 115.011 1.00 37.07 1345 SER A C 1
ATOM 7787 O O . SER A 1 1316 ? 112.041 128.846 115.886 1.00 37.07 1345 SER A O 1
ATOM 7790 N N . LEU A 1 1317 ? 112.224 131.011 115.305 1.00 32.13 1346 LEU A N 1
ATOM 7791 C CA . LEU A 1 1317 ? 112.252 131.451 116.692 1.00 32.13 1346 LEU A CA 1
ATOM 7792 C C . LEU A 1 1317 ? 110.992 131.026 117.423 1.00 32.13 1346 LEU A C 1
ATOM 7793 O O . LEU A 1 1317 ? 111.048 130.559 118.569 1.00 32.13 1346 LEU A O 1
ATOM 7798 N N . ALA A 1 1318 ? 109.842 131.181 116.774 1.00 34.47 1347 ALA A N 1
ATOM 7799 C CA . ALA A 1 1318 ? 108.588 130.811 117.412 1.00 34.47 1347 ALA A CA 1
ATOM 7800 C C . ALA A 1 1318 ? 108.558 129.331 117.747 1.00 34.47 1347 ALA A C 1
ATOM 7801 O O . ALA A 1 1318 ? 108.176 128.948 118.853 1.00 34.47 1347 ALA A O 1
ATOM 7803 N N . HIS A 1 1319 ? 108.980 128.486 116.808 1.00 43.52 1348 HIS A N 1
ATOM 7804 C CA . HIS A 1 1319 ? 108.954 127.045 117.012 1.00 43.52 1348 HIS A CA 1
ATOM 7805 C C . HIS A 1 1319 ? 109.924 126.620 118.098 1.00 43.52 1348 HIS A C 1
ATOM 7806 O O . HIS A 1 1319 ? 109.640 125.690 118.855 1.00 43.52 1348 HIS A O 1
ATOM 7813 N N . ARG A 1 1320 ? 111.074 127.284 118.199 1.00 36.95 1349 ARG A N 1
ATOM 7814 C CA . ARG A 1 1320 ? 112.003 126.939 119.270 1.00 36.95 1349 ARG A CA 1
ATOM 7815 C C . ARG A 1 1320 ? 111.426 127.284 120.632 1.00 36.95 1349 ARG A C 1
ATOM 7816 O O . ARG A 1 1320 ? 111.334 126.421 121.521 1.00 36.95 1349 ARG A O 1
ATOM 7824 N N . ALA A 1 1321 ? 111.020 128.542 120.811 1.00 37.07 1350 ALA A N 1
ATOM 7825 C CA . ALA A 1 1321 ? 110.416 128.942 122.074 1.00 37.07 1350 ALA A CA 1
ATOM 7826 C C . ALA A 1 1321 ? 109.229 128.065 122.413 1.00 37.07 1350 ALA A C 1
ATOM 7827 O O . ALA A 1 1321 ? 109.002 127.746 123.582 1.00 37.07 1350 ALA A O 1
ATOM 7829 N N . LEU A 1 1322 ? 108.469 127.650 121.403 1.00 37.32 1351 LEU A N 1
ATOM 7830 C CA . LEU A 1 1322 ? 107.342 126.760 121.637 1.00 37.32 1351 LEU A CA 1
ATOM 7831 C C . LEU A 1 1322 ? 107.808 125.410 122.139 1.00 37.32 1351 LEU A C 1
ATOM 7832 O O . LEU A 1 1322 ? 107.258 124.876 123.104 1.00 37.32 1351 LEU A O 1
ATOM 7837 N N . SER A 1 1323 ? 108.824 124.844 121.497 1.00 37.36 1352 SER A N 1
ATOM 7838 C CA . SER A 1 1323 ? 109.246 123.495 121.838 1.00 37.36 1352 SER A CA 1
ATOM 7839 C C . SER A 1 1323 ? 109.792 123.424 123.251 1.00 37.36 1352 SER A C 1
ATOM 7840 O O . SER A 1 1323 ? 109.705 122.380 123.901 1.00 37.36 1352 SER A O 1
ATOM 7843 N N . ARG A 1 1324 ? 110.378 124.515 123.742 1.00 37.50 1353 ARG A N 1
ATOM 7844 C CA . ARG A 1 1324 ? 110.976 124.455 125.073 1.00 37.50 1353 ARG A CA 1
ATOM 7845 C C . ARG A 1 1324 ? 109.930 124.293 126.168 1.00 37.50 1353 ARG A C 1
ATOM 7846 O O . ARG A 1 1324 ? 110.226 123.751 127.235 1.00 37.50 1353 ARG A O 1
ATOM 7854 N N . LEU A 1 1325 ? 108.710 124.738 125.925 1.00 40.59 1354 LEU A N 1
ATOM 7855 C CA . LEU A 1 1325 ? 107.707 124.786 126.978 1.00 40.59 1354 LEU A CA 1
ATOM 7856 C C . LEU A 1 1325 ? 107.169 123.384 127.258 1.00 40.59 1354 LEU A C 1
ATOM 7857 O O . LEU A 1 1325 ? 106.867 122.647 126.314 1.00 40.59 1354 LEU A O 1
ATOM 7862 N N . PRO A 1 1326 ? 107.012 122.987 128.527 1.00 46.77 1355 PRO A N 1
ATOM 7863 C CA . PRO A 1 1326 ? 106.717 121.587 128.819 1.00 46.77 1355 PRO A CA 1
ATOM 7864 C C . PRO A 1 1326 ? 105.255 121.276 128.576 1.00 46.77 1355 PRO A C 1
ATOM 7865 O O . PRO A 1 1326 ? 104.399 122.175 128.616 1.00 46.77 1355 PRO A O 1
ATOM 7869 N N . PRO A 1 1327 ? 104.913 120.012 128.342 1.00 53.86 1356 PRO A N 1
ATOM 7870 C CA . PRO A 1 1327 ? 103.519 119.671 128.054 1.00 53.86 1356 PRO A CA 1
ATOM 7871 C C . PRO A 1 1327 ? 102.720 119.523 129.335 1.00 53.86 1356 PRO A C 1
ATOM 7872 O O . PRO A 1 1327 ? 103.212 119.006 130.339 1.00 53.86 1356 PRO A O 1
ATOM 7876 N N . THR A 1 1328 ? 101.473 119.982 129.297 1.00 66.99 1357 THR A N 1
ATOM 7877 C CA . THR A 1 1328 ? 100.616 119.907 130.469 1.00 66.99 1357 THR A CA 1
ATOM 7878 C C . THR A 1 1328 ? 99.182 119.738 129.992 1.00 66.99 1357 THR A C 1
ATOM 7879 O O . THR A 1 1328 ? 98.912 119.692 128.791 1.00 66.99 1357 THR A O 1
ATOM 7883 N N . THR A 1 1329 ? 98.263 119.634 130.950 1.00 80.02 1358 THR A N 1
ATOM 7884 C CA . THR A 1 1329 ? 96.834 119.542 130.673 1.00 80.02 1358 THR A CA 1
ATOM 7885 C C . THR A 1 1329 ? 96.109 120.633 131.466 1.00 80.02 1358 THR A C 1
ATOM 7886 O O . THR A 1 1329 ? 95.653 120.426 132.591 1.00 80.02 1358 THR A O 1
ATOM 7890 N N . SER A 1 1330 ? 96.001 121.813 130.866 1.00 76.33 1359 SER A N 1
ATOM 7891 C CA . SER A 1 1330 ? 95.311 122.932 131.488 1.00 76.33 1359 SER A CA 1
ATOM 7892 C C . SER A 1 1330 ? 94.197 123.501 130.627 1.00 76.33 1359 SER A C 1
ATOM 7893 O O . SER A 1 1330 ? 93.571 124.485 131.026 1.00 76.33 1359 SER A O 1
ATOM 7896 N N . GLU A 1 1331 ? 93.947 122.921 129.453 1.00 75.98 1360 GLU A N 1
ATOM 7897 C CA . GLU A 1 1331 ? 92.914 123.402 128.539 1.00 75.98 1360 GLU A CA 1
ATOM 7898 C C . GLU A 1 1331 ? 93.125 124.871 128.174 1.00 75.98 1360 GLU A C 1
ATOM 7899 O O . GLU A 1 1331 ? 92.175 125.601 127.890 1.00 75.98 1360 GLU A O 1
ATOM 7905 N N . HIS A 1 1332 ? 94.381 125.305 128.167 1.00 67.83 1361 HIS A N 1
ATOM 7906 C CA . HIS A 1 1332 ? 94.749 126.651 127.761 1.00 67.83 1361 HIS A CA 1
ATOM 7907 C C . HIS A 1 1332 ? 95.639 126.564 126.534 1.00 67.83 1361 HIS A C 1
ATOM 7908 O O . HIS A 1 1332 ? 96.452 125.642 126.418 1.00 67.83 1361 HIS A O 1
ATOM 7915 N N . LYS A 1 1333 ? 95.478 127.511 125.619 1.00 58.64 1362 LYS A N 1
ATOM 7916 C CA . LYS A 1 1333 ? 96.156 127.421 124.340 1.00 58.64 1362 LYS A CA 1
ATOM 7917 C C . LYS A 1 1333 ? 97.404 128.291 124.322 1.00 58.64 1362 LYS A C 1
ATOM 7918 O O . LYS A 1 1333 ? 97.471 129.338 124.966 1.00 58.64 1362 LYS A O 1
ATOM 7924 N N . ILE A 1 1334 ? 98.389 127.866 123.540 1.00 49.62 1363 ILE A N 1
ATOM 7925 C CA . ILE A 1 1334 ? 99.644 128.585 123.387 1.00 49.62 1363 ILE A CA 1
ATOM 7926 C C . ILE A 1 1334 ? 99.451 129.680 122.353 1.00 49.62 1363 ILE A C 1
ATOM 7927 O O . ILE A 1 1334 ? 98.969 129.416 121.248 1.00 49.62 1363 ILE A O 1
ATOM 7932 N N . SER A 1 1335 ? 99.835 130.900 122.699 1.00 44.29 1364 SER A N 1
ATOM 7933 C CA . SER A 1 1335 ? 99.908 131.993 121.746 1.00 44.29 1364 SER A CA 1
ATOM 7934 C C . SER A 1 1335 ? 101.366 132.224 121.396 1.00 44.29 1364 SER A C 1
ATOM 7935 O O . SER A 1 1335 ? 102.253 131.818 122.143 1.00 44.29 1364 SER A O 1
ATOM 7938 N N . LEU A 1 1336 ? 101.618 132.860 120.259 1.00 38.56 1365 LEU A N 1
ATOM 7939 C CA . LEU A 1 1336 ? 102.971 133.131 119.789 1.00 38.56 1365 LEU A CA 1
ATOM 7940 C C . LEU A 1 1336 ? 103.146 134.617 119.524 1.00 38.56 1365 LEU A C 1
ATOM 7941 O O . LEU A 1 1336 ? 102.176 135.319 119.244 1.00 38.56 1365 LEU A O 1
ATOM 7946 N N . SER A 1 1337 ? 104.373 135.098 119.638 1.00 36.89 1366 SER A N 1
ATOM 7947 C CA . SER A 1 1337 ? 104.680 136.507 119.474 1.00 36.89 1366 SER A CA 1
ATOM 7948 C C . SER A 1 1337 ? 106.097 136.651 118.957 1.00 36.89 1366 SER A C 1
ATOM 7949 O O . SER A 1 1337 ? 106.862 135.689 118.953 1.00 36.89 1366 SER A O 1
ATOM 7952 N N . TRP A 1 1338 ? 106.438 137.847 118.501 1.00 36.85 1367 TRP A N 1
ATOM 7953 C CA . TRP A 1 1338 ? 107.786 138.151 118.050 1.00 36.85 1367 TRP A CA 1
ATOM 7954 C C . TRP A 1 1338 ? 107.998 139.655 118.079 1.00 36.85 1367 TRP A C 1
ATOM 7955 O O . TRP A 1 1338 ? 107.033 140.417 118.104 1.00 36.85 1367 TRP A O 1
ATOM 7966 N N . ARG A 1 1339 ? 109.254 140.075 118.103 1.00 35.84 1368 ARG A N 1
ATOM 7967 C CA . ARG A 1 1339 ? 109.603 141.482 118.043 1.00 35.84 1368 ARG A CA 1
ATOM 7968 C C . ARG A 1 1339 ? 111.090 141.610 117.780 1.00 35.84 1368 ARG A C 1
ATOM 7969 O O . ARG A 1 1339 ? 111.857 140.683 118.026 1.00 35.84 1368 ARG A O 1
ATOM 7977 N N . LEU A 1 1340 ? 111.491 142.763 117.263 1.00 39.39 1369 LEU A N 1
ATOM 7978 C CA . LEU A 1 1340 ? 112.887 143.047 116.977 1.00 39.39 1369 LEU A CA 1
ATOM 7979 C C . LEU A 1 1340 ? 113.287 144.339 117.660 1.00 39.39 1369 LEU A C 1
ATOM 7980 O O . LEU A 1 1340 ? 112.722 145.396 117.376 1.00 39.39 1369 LEU A O 1
ATOM 7985 N N . THR A 1 1341 ? 114.274 144.253 118.534 1.00 42.03 1370 THR A N 1
ATOM 7986 C CA . THR A 1 1341 ? 114.724 145.370 119.330 1.00 42.03 1370 THR A CA 1
ATOM 7987 C C . THR A 1 1341 ? 115.967 145.966 118.710 1.00 42.03 1370 THR A C 1
ATOM 7988 O O . THR A 1 1341 ? 116.965 145.261 118.532 1.00 42.03 1370 THR A O 1
ATOM 7992 N N . PRO A 1 1342 ? 115.936 147.229 118.351 1.00 44.03 1371 PRO A N 1
ATOM 7993 C CA . PRO A 1 1342 ? 117.050 147.819 117.611 1.00 44.03 1371 PRO A CA 1
ATOM 7994 C C . PRO A 1 1342 ? 118.057 148.536 118.485 1.00 44.03 1371 PRO A C 1
ATOM 7995 O O . PRO A 1 1342 ? 117.743 148.958 119.599 1.00 44.03 1371 PRO A O 1
ATOM 7999 N N . GLY A 1 1343 ? 119.278 148.663 117.969 1.00 47.72 1372 GLY A N 1
ATOM 8000 C CA . GLY A 1 1343 ? 120.300 149.495 118.580 1.00 47.72 1372 GLY A CA 1
ATOM 8001 C C . GLY A 1 1343 ? 120.671 149.113 119.991 1.00 47.72 1372 GLY A C 1
ATOM 8002 O O . GLY A 1 1343 ? 120.991 149.990 120.797 1.00 47.72 1372 GLY A O 1
ATOM 8003 N N . HIS A 1 1344 ? 120.635 147.828 120.316 1.00 47.62 1373 HIS A N 1
ATOM 8004 C CA . HIS A 1 1344 ? 120.912 147.415 121.678 1.00 47.62 1373 HIS A CA 1
ATOM 8005 C C . HIS A 1 1344 ? 122.418 147.359 121.903 1.00 47.62 1373 HIS A C 1
ATOM 8006 O O . HIS A 1 1344 ? 123.208 147.329 120.958 1.00 47.62 1373 HIS A O 1
ATOM 8013 N N . VAL A 1 1345 ? 122.815 147.341 123.171 1.00 57.79 1374 VAL A N 1
ATOM 8014 C CA . VAL A 1 1345 ? 124.215 147.249 123.561 1.00 57.79 1374 VAL A CA 1
ATOM 8015 C C . VAL A 1 1345 ? 124.372 146.106 124.553 1.00 57.79 1374 VAL A C 1
ATOM 8016 O O . VAL A 1 1345 ? 123.395 145.460 124.939 1.00 57.79 1374 VAL A O 1
ATOM 8020 N N . THR A 1 1346 ? 125.612 145.852 124.964 1.00 69.68 1375 THR A N 1
ATOM 8021 C CA . THR A 1 1346 ? 125.877 144.717 125.840 1.00 69.68 1375 THR A CA 1
ATOM 8022 C C . THR A 1 1346 ? 125.629 145.083 127.304 1.00 69.68 1375 THR A C 1
ATOM 8023 O O . THR A 1 1346 ? 125.554 146.258 127.670 1.00 69.68 1375 THR A O 1
ATOM 8027 N N . GLU A 1 1347 ? 125.496 144.060 128.144 1.00 77.46 1376 GLU A N 1
ATOM 8028 C CA . GLU A 1 1347 ? 125.059 144.174 129.531 1.00 77.46 1376 GLU A CA 1
ATOM 8029 C C . GLU A 1 1347 ? 125.916 143.296 130.432 1.00 77.46 1376 GLU A C 1
ATOM 8030 O O . GLU A 1 1347 ? 125.447 142.774 131.446 1.00 77.46 1376 GLU A O 1
ATOM 8036 N N . SER A 1 1348 ? 127.192 143.123 130.083 1.00 79.23 1377 SER A N 1
ATOM 8037 C CA . SER A 1 1348 ? 127.955 142.012 130.653 1.00 79.23 1377 SER A CA 1
ATOM 8038 C C . SER A 1 1348 ? 128.217 142.145 132.152 1.00 79.23 1377 SER A C 1
ATOM 8039 O O . SER A 1 1348 ? 127.661 141.342 132.919 1.00 79.23 1377 SER A O 1
ATOM 8042 N N . PRO A 1 1349 ? 129.021 143.094 132.645 1.00 72.05 1378 PRO A N 1
ATOM 8043 C CA . PRO A 1 1349 ? 129.365 143.057 134.068 1.00 72.05 1378 PRO A CA 1
ATOM 8044 C C . PRO A 1 1349 ? 128.341 143.794 134.910 1.00 72.05 1378 PRO A C 1
ATOM 8045 O O . PRO A 1 1349 ? 128.267 145.025 134.870 1.00 72.05 1378 PRO A O 1
ATOM 8049 N N . GLN A 1 1350 ? 127.573 143.056 135.706 1.00 73.27 1379 GLN A N 1
ATOM 8050 C CA . GLN A 1 1350 ? 126.359 143.588 136.300 1.00 73.27 1379 GLN A CA 1
ATOM 8051 C C . GLN A 1 1350 ? 126.163 142.973 137.673 1.00 73.27 1379 GLN A C 1
ATOM 8052 O O . GLN A 1 1350 ? 126.427 141.779 137.856 1.00 73.27 1379 GLN A O 1
ATOM 8058 N N . PRO A 1 1351 ? 125.712 143.749 138.654 1.00 70.23 1380 PRO A N 1
ATOM 8059 C CA . PRO A 1 1351 ? 125.451 143.176 139.974 1.00 70.23 1380 PRO A CA 1
ATOM 8060 C C . PRO A 1 1351 ? 124.181 142.352 139.969 1.00 70.23 1380 PRO A C 1
ATOM 8061 O O . PRO A 1 1351 ? 123.308 142.513 139.114 1.00 70.23 1380 PRO A O 1
ATOM 8065 N N . ARG A 1 1352 ? 124.087 141.457 140.944 1.00 60.96 1381 ARG A N 1
ATOM 8066 C CA . ARG A 1 1352 ? 122.931 140.581 141.041 1.00 60.96 1381 ARG A CA 1
ATOM 8067 C C . ARG A 1 1352 ? 121.692 141.375 141.442 1.00 60.96 1381 ARG A C 1
ATOM 8068 O O . ARG A 1 1352 ? 121.786 142.435 142.063 1.00 60.96 1381 ARG A O 1
ATOM 8076 N N . ARG A 1 1353 ? 120.526 140.868 141.051 1.00 55.66 1382 ARG A N 1
ATOM 8077 C CA . ARG A 1 1353 ? 119.259 141.486 141.409 1.00 55.66 1382 ARG A CA 1
ATOM 8078 C C . ARG A 1 1353 ? 118.890 141.162 142.848 1.00 55.66 1382 ARG A C 1
ATOM 8079 O O . ARG A 1 1353 ? 119.279 140.127 143.391 1.00 55.66 1382 ARG A O 1
ATOM 8087 N N . VAL A 1 1354 ? 118.116 142.051 143.465 1.00 52.79 1383 VAL A N 1
ATOM 8088 C CA . VAL A 1 1354 ? 117.540 141.811 144.782 1.00 52.79 1383 VAL A CA 1
ATOM 8089 C C . VAL A 1 1354 ? 116.033 141.675 144.621 1.00 52.79 1383 VAL A C 1
ATOM 8090 O O . VAL A 1 1354 ? 115.382 142.535 144.021 1.00 52.79 1383 VAL A O 1
ATOM 8094 N N . PHE A 1 1355 ? 115.488 140.573 145.111 1.00 47.82 1384 PHE A N 1
ATOM 8095 C CA . PHE A 1 1355 ? 114.074 140.285 144.947 1.00 47.82 1384 PHE A CA 1
ATOM 8096 C C . PHE A 1 1355 ? 113.315 140.734 146.182 1.00 47.82 1384 PHE A C 1
ATOM 8097 O O . PHE A 1 1355 ? 113.549 140.227 147.280 1.00 47.82 1384 PHE A O 1
ATOM 8105 N N . ILE A 1 1356 ? 112.403 141.680 145.997 1.00 47.53 1385 ILE A N 1
ATOM 8106 C CA . ILE A 1 1356 ? 111.703 142.328 147.094 1.00 47.53 1385 ILE A CA 1
ATOM 8107 C C . ILE A 1 1356 ? 110.275 141.815 147.118 1.00 47.53 1385 ILE A C 1
ATOM 8108 O O . ILE A 1 1356 ? 109.702 141.516 146.066 1.00 47.53 1385 ILE A O 1
ATOM 8113 N N . LEU A 1 1357 ? 109.710 141.701 148.311 1.00 47.87 1386 LEU A N 1
ATOM 8114 C CA . LEU A 1 1357 ? 108.460 140.973 148.492 1.00 47.87 1386 LEU A CA 1
ATOM 8115 C C . LEU A 1 1357 ? 107.353 141.894 148.967 1.00 47.87 1386 LEU A C 1
ATOM 8116 O O . LEU A 1 1357 ? 107.534 142.614 149.954 1.00 47.87 1386 LEU A O 1
ATOM 8121 N N . PRO A 1 1358 ? 106.193 141.888 148.317 1.00 48.37 1387 PRO A N 1
ATOM 8122 C CA . PRO A 1 1358 ? 105.103 142.782 148.722 1.00 48.37 1387 PRO A CA 1
ATOM 8123 C C . PRO A 1 1358 ? 104.385 142.245 149.949 1.00 48.37 1387 PRO A C 1
ATOM 8124 O O . PRO A 1 1358 ? 104.168 141.041 150.076 1.00 48.37 1387 PRO A O 1
ATOM 8128 N N . SER A 1 1359 ? 103.995 143.148 150.839 1.00 56.76 1388 SER A N 1
ATOM 8129 C CA . SER A 1 1359 ? 103.473 142.751 152.133 1.00 56.76 1388 SER A CA 1
ATOM 8130 C C . SER A 1 1359 ? 101.950 142.728 152.142 1.00 56.76 1388 SER A C 1
ATOM 8131 O O . SER A 1 1359 ? 101.283 143.255 151.251 1.00 56.76 1388 SER A O 1
ATOM 8134 N N . ASN A 1 1360 ? 101.405 142.105 153.181 1.00 63.99 1389 ASN A N 1
ATOM 8135 C CA . ASN A 1 1360 ? 99.966 141.978 153.368 1.00 63.99 1389 ASN A CA 1
ATOM 8136 C C . ASN A 1 1360 ? 99.477 143.200 154.128 1.00 63.99 1389 ASN A C 1
ATOM 8137 O O . ASN A 1 1360 ? 99.362 143.169 155.354 1.00 63.99 1389 ASN A O 1
ATOM 8142 N N . LYS A 1 1361 ? 99.168 144.268 153.403 1.00 70.61 1390 LYS A N 1
ATOM 8143 C CA . LYS A 1 1361 ? 98.767 145.520 154.029 1.00 70.61 1390 LYS A CA 1
ATOM 8144 C C . LYS A 1 1361 ? 97.678 146.161 153.184 1.00 70.61 1390 LYS A C 1
ATOM 8145 O O . LYS A 1 1361 ? 97.496 145.819 152.013 1.00 70.61 1390 LYS A O 1
ATOM 8151 N N . GLN A 1 1362 ? 96.957 147.098 153.802 1.00 77.04 1391 GLN A N 1
ATOM 8152 C CA . GLN A 1 1362 ? 95.831 147.807 153.184 1.00 77.04 1391 GLN A CA 1
ATOM 8153 C C . GLN A 1 1362 ? 94.936 146.853 152.400 1.00 77.04 1391 GLN A C 1
ATOM 8154 O O . GLN A 1 1362 ? 94.413 147.177 151.333 1.00 77.04 1391 GLN A O 1
ATOM 8160 N N . ASP A 1 1363 ? 94.756 145.662 152.945 1.00 73.57 1392 ASP A N 1
ATOM 8161 C CA . ASP A 1 1363 ? 93.823 144.701 152.409 1.00 73.57 1392 ASP A CA 1
ATOM 8162 C C . ASP A 1 1363 ? 92.696 144.488 153.409 1.00 73.57 1392 ASP A C 1
ATOM 8163 O O . ASP A 1 1363 ? 92.914 144.616 154.617 1.00 73.57 1392 ASP A O 1
ATOM 8168 N N . PRO A 1 1364 ? 91.491 144.189 152.945 1.00 72.08 1393 PRO A N 1
ATOM 8169 C CA . PRO A 1 1364 ? 90.332 144.203 153.844 1.00 72.08 1393 PRO A CA 1
ATOM 8170 C C . PRO A 1 1364 ? 90.499 143.225 154.992 1.00 72.08 1393 PRO A C 1
ATOM 8171 O O . PRO A 1 1364 ? 91.270 142.270 154.908 1.00 72.08 1393 PRO A O 1
ATOM 8175 N N . GLU A 1 1365 ? 89.775 143.471 156.073 1.00 74.37 1394 GLU A N 1
ATOM 8176 C CA . GLU A 1 1365 ? 89.717 142.523 157.170 1.00 74.37 1394 GLU A CA 1
ATOM 8177 C C . GLU A 1 1365 ? 88.364 141.832 157.160 1.00 74.37 1394 GLU A C 1
ATOM 8178 O O . GLU A 1 1365 ? 87.353 142.413 156.762 1.00 74.37 1394 GLU A O 1
ATOM 8184 N N . ASN A 1 1366 ? 88.350 140.588 157.607 1.00 73.63 1395 ASN A N 1
ATOM 8185 C CA . ASN A 1 1366 ? 87.126 139.812 157.683 1.00 73.63 1395 ASN A CA 1
ATOM 8186 C C . ASN A 1 1366 ? 87.022 139.174 159.057 1.00 73.63 1395 ASN A C 1
ATOM 8187 O O . ASN A 1 1366 ? 88.039 138.807 159.651 1.00 73.63 1395 ASN A O 1
ATOM 8192 N N . SER A 1 1367 ? 85.801 139.078 159.574 1.00 73.33 1396 SER A N 1
ATOM 8193 C CA . SER A 1 1367 ? 85.599 138.504 160.895 1.00 73.33 1396 SER A CA 1
ATOM 8194 C C . SER A 1 1367 ? 85.590 136.984 160.830 1.00 73.33 1396 SER A C 1
ATOM 8195 O O . SER A 1 1367 ? 85.466 136.390 159.755 1.00 73.33 1396 SER A O 1
ATOM 8198 N N . GLN A 1 1368 ? 85.736 136.361 161.992 1.00 70.60 1397 GLN A N 1
ATOM 8199 C CA . GLN A 1 1368 ? 85.693 134.914 162.116 1.00 70.60 1397 GLN A CA 1
ATOM 8200 C C . GLN A 1 1368 ? 85.493 134.507 163.570 1.00 70.60 1397 GLN A C 1
ATOM 8201 O O . GLN A 1 1368 ? 84.722 133.597 163.861 1.00 70.60 1397 GLN A O 1
ATOM 8207 N N . PHE A 1 1372 ? 85.413 129.944 165.342 1.00 87.85 1401 PHE A N 1
ATOM 8208 C CA . PHE A 1 1372 ? 84.712 129.950 166.619 1.00 87.85 1401 PHE A CA 1
ATOM 8209 C C . PHE A 1 1372 ? 85.744 130.033 167.714 1.00 87.85 1401 PHE A C 1
ATOM 8210 O O . PHE A 1 1372 ? 85.488 129.699 168.869 1.00 87.85 1401 PHE A O 1
ATOM 8218 N N . LYS A 1 1373 ? 86.928 130.477 167.318 1.00 89.37 1402 LYS A N 1
ATOM 8219 C CA . LYS A 1 1373 ? 88.006 130.725 168.255 1.00 89.37 1402 LYS A CA 1
ATOM 8220 C C . LYS A 1 1373 ? 87.609 131.814 169.243 1.00 89.37 1402 LYS A C 1
ATOM 8221 O O . LYS A 1 1373 ? 86.696 132.606 168.997 1.00 89.37 1402 LYS A O 1
ATOM 8227 N N . LEU A 1 1374 ? 88.311 131.858 170.369 1.00 90.64 1403 LEU A N 1
ATOM 8228 C CA . LEU A 1 1374 ? 88.016 132.891 171.355 1.00 90.64 1403 LEU A CA 1
ATOM 8229 C C . LEU A 1 1374 ? 88.418 134.289 170.890 1.00 90.64 1403 LEU A C 1
ATOM 8230 O O . LEU A 1 1374 ? 87.565 135.192 170.948 1.00 90.64 1403 LEU A O 1
ATOM 8235 N N . PRO A 1 1375 ? 89.665 134.556 170.460 1.00 84.89 1404 PRO A N 1
ATOM 8236 C CA . PRO A 1 1375 ? 89.998 135.900 169.976 1.00 84.89 1404 PRO A CA 1
ATOM 8237 C C . PRO A 1 1375 ? 90.098 136.006 168.460 1.00 84.89 1404 PRO A C 1
ATOM 8238 O O . PRO A 1 1375 ? 90.183 134.995 167.761 1.00 84.89 1404 PRO A O 1
ATOM 8242 N N . LEU A 1 1376 ? 90.084 137.234 167.949 1.00 79.77 1405 LEU A N 1
ATOM 8243 C CA . LEU A 1 1376 ? 90.523 137.565 166.598 1.00 79.77 1405 LEU A CA 1
ATOM 8244 C C . LEU A 1 1376 ? 91.591 138.646 166.693 1.00 79.77 1405 LEU A C 1
ATOM 8245 O O . LEU A 1 1376 ? 91.359 139.689 167.312 1.00 79.77 1405 LEU A O 1
ATOM 8250 N N . ARG A 1 1377 ? 92.751 138.412 166.087 1.00 78.84 1406 ARG A N 1
ATOM 8251 C CA . ARG A 1 1377 ? 93.831 139.392 166.118 1.00 78.84 1406 ARG A CA 1
ATOM 8252 C C . ARG A 1 1377 ? 93.856 140.176 164.816 1.00 78.84 1406 ARG A C 1
ATOM 8253 O O . ARG A 1 1377 ? 93.847 139.585 163.736 1.00 78.84 1406 ARG A O 1
ATOM 8261 N N . LYS A 1 1378 ? 93.928 141.504 164.928 1.00 77.26 1407 LYS A N 1
ATOM 8262 C CA . LYS A 1 1378 ? 93.586 142.373 163.806 1.00 77.26 1407 LYS A CA 1
ATOM 8263 C C . LYS A 1 1378 ? 94.442 142.098 162.576 1.00 77.26 1407 LYS A C 1
ATOM 8264 O O . LYS A 1 1378 ? 93.917 141.738 161.519 1.00 77.26 1407 LYS A O 1
ATOM 8270 N N . GLU A 1 1379 ? 95.758 142.266 162.685 1.00 78.05 1408 GLU A N 1
ATOM 8271 C CA . GLU A 1 1379 ? 96.625 142.098 161.522 1.00 78.05 1408 GLU A CA 1
ATOM 8272 C C . GLU A 1 1379 ? 96.612 140.660 161.014 1.00 78.05 1408 GLU A C 1
ATOM 8273 O O . GLU A 1 1379 ? 97.001 140.391 159.873 1.00 78.05 1408 GLU A O 1
ATOM 8279 N N . GLN A 1 1380 ? 96.188 139.713 161.855 1.00 74.65 1409 GLN A N 1
ATOM 8280 C CA . GLN A 1 1380 ? 96.023 138.340 161.392 1.00 74.65 1409 GLN A CA 1
ATOM 8281 C C . GLN A 1 1380 ? 94.827 138.219 160.470 1.00 74.65 1409 GLN A C 1
ATOM 8282 O O . GLN A 1 1380 ? 94.690 137.235 159.740 1.00 74.65 1409 GLN A O 1
ATOM 8288 N N . LEU A 1 1381 ? 93.931 139.197 160.517 1.00 72.35 1410 LEU A N 1
ATOM 8289 C CA . LEU A 1 1381 ? 92.722 139.138 159.711 1.00 72.35 1410 LEU A CA 1
ATOM 8290 C C . LEU A 1 1381 ? 92.995 139.613 158.297 1.00 72.35 1410 LEU A C 1
ATOM 8291 O O . LEU A 1 1381 ? 92.475 139.050 157.325 1.00 72.35 1410 LEU A O 1
ATOM 8296 N N . ARG A 1 1382 ? 93.827 140.642 158.163 1.00 70.82 1411 ARG A N 1
ATOM 8297 C CA . ARG A 1 1382 ? 94.106 141.202 156.851 1.00 70.82 1411 ARG A CA 1
ATOM 8298 C C . ARG A 1 1382 ? 94.811 140.193 155.962 1.00 70.82 1411 ARG A C 1
ATOM 8299 O O . ARG A 1 1382 ? 94.696 140.249 154.735 1.00 70.82 1411 ARG A O 1
ATOM 8307 N N . SER A 1 1383 ? 95.551 139.262 156.562 1.00 65.97 1412 SER A N 1
ATOM 8308 C CA . SER A 1 1383 ? 96.204 138.225 155.775 1.00 65.97 1412 SER A CA 1
ATOM 8309 C C . SER A 1 1383 ? 95.262 137.062 155.507 1.00 65.97 1412 SER A C 1
ATOM 8310 O O . SER A 1 1383 ? 95.373 136.383 154.478 1.00 65.97 1412 SER A O 1
ATOM 8313 N N . LEU A 1 1384 ? 94.336 136.809 156.429 1.00 63.47 1413 LEU A N 1
ATOM 8314 C CA . LEU A 1 1384 ? 93.319 135.798 156.184 1.00 63.47 1413 LEU A CA 1
ATOM 8315 C C . LEU A 1 1384 ? 92.469 136.174 154.986 1.00 63.47 1413 LEU A C 1
ATOM 8316 O O . LEU A 1 1384 ? 92.079 135.310 154.195 1.00 63.47 1413 LEU A O 1
ATOM 8321 N N . TRP A 1 1385 ? 92.183 137.466 154.828 1.00 63.56 1414 TRP A N 1
ATOM 8322 C CA . TRP A 1 1385 ? 91.445 137.903 153.651 1.00 63.56 1414 TRP A CA 1
ATOM 8323 C C . TRP A 1 1385 ? 92.189 137.548 152.376 1.00 63.56 1414 TRP A C 1
ATOM 8324 O O . TRP A 1 1385 ? 91.597 137.019 151.433 1.00 63.56 1414 TRP A O 1
ATOM 8335 N N . TRP A 1 1386 ? 93.488 137.828 152.328 1.00 53.63 1415 TRP A N 1
ATOM 8336 C CA . TRP A 1 1386 ? 94.245 137.584 151.109 1.00 53.63 1415 TRP A CA 1
ATOM 8337 C C . TRP A 1 1386 ? 94.344 136.098 150.821 1.00 53.63 1415 TRP A C 1
ATOM 8338 O O . TRP A 1 1386 ? 94.269 135.669 149.664 1.00 53.63 1415 TRP A O 1
ATOM 8349 N N . MET A 1 1387 ? 94.521 135.293 151.865 1.00 57.89 1416 MET A N 1
ATOM 8350 C CA . MET A 1 1387 ? 94.517 133.850 151.667 1.00 57.89 1416 MET A CA 1
ATOM 8351 C C . MET A 1 1387 ? 93.192 133.386 151.085 1.00 57.89 1416 MET A C 1
ATOM 8352 O O . MET A 1 1387 ? 93.160 132.584 150.144 1.00 57.89 1416 MET A O 1
ATOM 8357 N N . LEU A 1 1388 ? 92.084 133.893 151.620 1.00 57.55 1417 LEU A N 1
ATOM 8358 C CA . LEU A 1 1388 ? 90.785 133.516 151.086 1.00 57.55 1417 LEU A CA 1
ATOM 8359 C C . LEU A 1 1388 ? 90.653 133.918 149.627 1.00 57.55 1417 LEU A C 1
ATOM 8360 O O . LEU A 1 1388 ? 90.132 133.149 148.816 1.00 57.55 1417 LEU A O 1
ATOM 8365 N N . GLU A 1 1389 ? 91.115 135.113 149.267 1.00 60.05 1418 GLU A N 1
ATOM 8366 C CA . GLU A 1 1389 ? 90.991 135.525 147.873 1.00 60.05 1418 GLU A CA 1
ATOM 8367 C C . GLU A 1 1389 ? 91.777 134.597 146.966 1.00 60.05 1418 GLU A C 1
ATOM 8368 O O . GLU A 1 1389 ? 91.245 134.097 145.971 1.00 60.05 1418 GLU A O 1
ATOM 8374 N N . GLN A 1 1390 ? 93.041 134.337 147.306 1.00 53.05 1419 GLN A N 1
ATOM 8375 C CA . GLN A 1 1390 ? 93.850 133.437 146.490 1.00 53.05 1419 GLN A CA 1
ATOM 8376 C C . GLN A 1 1390 ? 93.190 132.073 146.367 1.00 53.05 1419 GLN A C 1
ATOM 8377 O O . GLN A 1 1390 ? 93.318 131.402 145.339 1.00 53.05 1419 GLN A O 1
ATOM 8383 N N . GLU A 1 1391 ? 92.484 131.645 147.413 1.00 56.73 1420 GLU A N 1
ATOM 8384 C CA . GLU A 1 1391 ? 91.826 130.343 147.388 1.00 56.73 1420 GLU A CA 1
ATOM 8385 C C . GLU A 1 1391 ? 90.614 130.355 146.472 1.00 56.73 1420 GLU A C 1
ATOM 8386 O O . GLU A 1 1391 ? 90.441 129.459 145.639 1.00 56.73 1420 GLU A O 1
ATOM 8392 N N . LYS A 1 1392 ? 89.764 131.368 146.611 1.00 63.25 1421 LYS A N 1
ATOM 8393 C CA . LYS A 1 1392 ? 88.459 131.334 145.967 1.00 63.25 1421 LYS A CA 1
ATOM 8394 C C . LYS A 1 1392 ? 88.562 131.641 144.482 1.00 63.25 1421 LYS A C 1
ATOM 8395 O O . LYS A 1 1392 ? 87.926 130.971 143.663 1.00 63.25 1421 LYS A O 1
ATOM 8401 N N . ALA A 1 1393 ? 89.347 132.650 144.116 1.00 67.74 1422 ALA A N 1
ATOM 8402 C CA . ALA A 1 1393 ? 89.575 132.998 142.718 1.00 67.74 1422 ALA A CA 1
ATOM 8403 C C . ALA A 1 1393 ? 88.265 133.314 142.004 1.00 67.74 1422 ALA A C 1
ATOM 8404 O O . ALA A 1 1393 ? 87.848 132.626 141.072 1.00 67.74 1422 ALA A O 1
ATOM 8406 N N . THR A 1 1394 ? 87.608 134.373 142.467 1.00 73.92 1423 THR A N 1
ATOM 8407 C CA . THR A 1 1394 ? 86.392 134.854 141.831 1.00 73.92 1423 THR A CA 1
ATOM 8408 C C . THR A 1 1394 ? 86.664 135.268 140.391 1.00 73.92 1423 THR A C 1
ATOM 8409 O O . THR A 1 1394 ? 87.534 136.100 140.124 1.00 73.92 1423 THR A O 1
ATOM 8413 N N . GLY A 1 1395 ? 85.895 134.709 139.464 1.00 77.65 1424 GLY A N 1
ATOM 8414 C CA . GLY A 1 1395 ? 86.175 134.941 138.056 1.00 77.65 1424 GLY A CA 1
ATOM 8415 C C . GLY A 1 1395 ? 87.493 134.301 137.697 1.00 77.65 1424 GLY A C 1
ATOM 8416 O O . GLY A 1 1395 ? 87.701 133.104 137.925 1.00 77.65 1424 GLY A O 1
ATOM 8417 N N . LYS A 1 1396 ? 88.392 135.099 137.120 1.00 74.46 1425 LYS A N 1
ATOM 8418 C CA . LYS A 1 1396 ? 89.820 134.800 137.072 1.00 74.46 1425 LYS A CA 1
ATOM 8419 C C . LYS A 1 1396 ? 90.088 133.393 136.535 1.00 74.46 1425 LYS A C 1
ATOM 8420 O O . LYS A 1 1396 ? 90.509 132.495 137.256 1.00 74.46 1425 LYS A O 1
ATOM 8426 N N . THR A 1 1397 ? 89.804 133.212 135.246 1.00 71.07 1426 THR A N 1
ATOM 8427 C CA . THR A 1 1397 ? 90.017 131.901 134.642 1.00 71.07 1426 THR A CA 1
ATOM 8428 C C . THR A 1 1397 ? 91.490 131.512 134.651 1.00 71.07 1426 THR A C 1
ATOM 8429 O O . THR A 1 1397 ? 91.824 130.324 134.574 1.00 71.07 1426 THR A O 1
ATOM 8433 N N . HIS A 1 1398 ? 92.387 132.489 134.744 1.00 59.26 1427 HIS A N 1
ATOM 8434 C CA . HIS A 1 1398 ? 93.823 132.237 134.721 1.00 59.26 1427 HIS A CA 1
ATOM 8435 C C . HIS A 1 1398 ? 94.478 133.131 135.762 1.00 59.26 1427 HIS A C 1
ATOM 8436 O O . HIS A 1 1398 ? 94.050 134.269 135.964 1.00 59.26 1427 HIS A O 1
ATOM 8443 N N . THR A 1 1399 ? 95.499 132.612 136.440 1.00 52.02 1428 THR A N 1
ATOM 8444 C CA . THR A 1 1399 ? 96.176 133.410 137.454 1.00 52.02 1428 THR A CA 1
ATOM 8445 C C . THR A 1 1399 ? 97.549 133.846 136.982 1.00 52.02 1428 THR A C 1
ATOM 8446 O O . THR A 1 1399 ? 98.003 134.947 137.302 1.00 52.02 1428 THR A O 1
ATOM 8450 N N . PHE A 1 1400 ? 98.221 133.000 136.213 1.00 42.42 1429 PHE A N 1
ATOM 8451 C CA . PHE A 1 1400 ? 99.562 133.284 135.743 1.00 42.42 1429 PHE A CA 1
ATOM 8452 C C . PHE A 1 1400 ? 99.609 132.974 134.261 1.00 42.42 1429 PHE A C 1
ATOM 8453 O O . PHE A 1 1400 ? 98.659 132.435 133.698 1.00 42.42 1429 PHE A O 1
ATOM 8461 N N . VAL A 1 1401 ? 100.717 133.334 133.628 1.00 40.04 1430 VAL A N 1
ATOM 8462 C CA . VAL A 1 1401 ? 100.957 133.037 132.222 1.00 40.04 1430 VAL A CA 1
ATOM 8463 C C . VAL A 1 1401 ? 102.433 132.708 132.045 1.00 40.04 1430 VAL A C 1
ATOM 8464 O O . VAL A 1 1401 ? 103.280 133.607 132.020 1.00 40.04 1430 VAL A O 1
ATOM 8468 N N . GLU A 1 1402 ? 102.741 131.419 131.936 1.00 42.00 1431 GLU A N 1
ATOM 8469 C CA . GLU A 1 1402 ? 104.124 130.992 131.790 1.00 42.00 1431 GLU A CA 1
ATOM 8470 C C . GLU A 1 1402 ? 104.691 131.502 130.479 1.00 42.00 1431 GLU A C 1
ATOM 8471 O O . GLU A 1 1402 ? 104.070 131.385 129.426 1.00 42.00 1431 GLU A O 1
ATOM 8477 N N . GLU A 1 1403 ? 105.891 132.050 130.549 1.00 36.03 1432 GLU A N 1
ATOM 8478 C CA . GLU A 1 1403 ? 106.529 132.719 129.432 1.00 36.03 1432 GLU A CA 1
ATOM 8479 C C . GLU A 1 1403 ? 107.778 131.936 129.073 1.00 36.03 1432 GLU A C 1
ATOM 8480 O O . GLU A 1 1403 ? 108.388 131.311 129.942 1.00 36.03 1432 GLU A O 1
ATOM 8486 N N . GLU A 1 1404 ? 108.139 131.937 127.799 1.00 37.39 1433 GLU A N 1
ATOM 8487 C CA . GLU A 1 1404 ? 109.320 131.233 127.324 1.00 37.39 1433 GLU A CA 1
ATOM 8488 C C . GLU A 1 1404 ? 109.820 131.884 126.050 1.00 37.39 1433 GLU A C 1
ATOM 8489 O O . GLU A 1 1404 ? 109.148 131.828 125.022 1.00 37.39 1433 GLU A O 1
ATOM 8495 N N . ILE A 1 1405 ? 111.002 132.468 126.105 1.00 31.00 1434 ILE A N 1
ATOM 8496 C CA . ILE A 1 1405 ? 111.504 133.295 125.021 1.00 31.00 1434 ILE A CA 1
ATOM 8497 C C . ILE A 1 1405 ? 112.732 132.632 124.426 1.00 31.00 1434 ILE A C 1
ATOM 8498 O O . ILE A 1 1405 ? 113.550 132.058 125.148 1.00 31.00 1434 ILE A O 1
ATOM 8503 N N . SER A 1 1406 ? 112.839 132.677 123.107 1.00 31.35 1435 SER A N 1
ATOM 8504 C CA . SER A 1 1406 ? 114.007 132.203 122.388 1.00 31.35 1435 SER A CA 1
ATOM 8505 C C . SER A 1 1406 ? 114.534 133.333 121.534 1.00 31.35 1435 SER A C 1
ATOM 8506 O O . SER A 1 1406 ? 113.834 133.807 120.644 1.00 31.35 1435 SER A O 1
ATOM 8509 N N . GLU A 1 1407 ? 115.769 133.733 121.776 1.00 30.92 1436 GLU A N 1
ATOM 8510 C CA . GLU A 1 1407 ? 116.319 134.948 121.203 1.00 30.92 1436 GLU A CA 1
ATOM 8511 C C . GLU A 1 1407 ? 117.276 134.625 120.072 1.00 30.92 1436 GLU A C 1
ATOM 8512 O O . GLU A 1 1407 ? 117.810 133.517 119.994 1.00 30.92 1436 GLU A O 1
ATOM 8518 N N . SER A 1 1408 ? 117.470 135.597 119.195 1.00 30.81 1437 SER A N 1
ATOM 8519 C CA . SER A 1 1408 ? 118.545 135.611 118.220 1.00 30.81 1437 SER A CA 1
ATOM 8520 C C . SER A 1 1408 ? 118.994 137.044 118.069 1.00 30.81 1437 SER A C 1
ATOM 8521 O O . SER A 1 1408 ? 118.166 137.953 118.104 1.00 30.81 1437 SER A O 1
ATOM 8524 N N . LEU A 1 1409 ? 120.284 137.257 117.886 1.00 32.41 1438 LEU A N 1
ATOM 8525 C CA . LEU A 1 1409 ? 120.735 138.619 117.710 1.00 32.41 1438 LEU A CA 1
ATOM 8526 C C . LEU A 1 1409 ? 121.758 138.693 116.596 1.00 32.41 1438 LEU A C 1
ATOM 8527 O O . LEU A 1 1409 ? 122.580 137.793 116.417 1.00 32.41 1438 LEU A O 1
ATOM 8532 N N . LEU A 1 1410 ? 121.642 139.761 115.813 1.00 34.77 1439 LEU A N 1
ATOM 8533 C CA . LEU A 1 1410 ? 122.615 140.166 114.821 1.00 34.77 1439 LEU A CA 1
ATOM 8534 C C . LEU A 1 1410 ? 123.471 141.244 115.448 1.00 34.77 1439 LEU A C 1
ATOM 8535 O O . LEU A 1 1410 ? 122.999 142.378 115.606 1.00 34.77 1439 LEU A O 1
ATOM 8540 N N . PRO A 1 1411 ? 124.705 140.945 115.842 1.00 38.20 1440 PRO A N 1
ATOM 8541 C CA . PRO A 1 1411 ? 125.431 141.892 116.694 1.00 38.20 1440 PRO A CA 1
ATOM 8542 C C . PRO A 1 1411 ? 125.867 143.158 115.982 1.00 38.20 1440 PRO A C 1
ATOM 8543 O O . PRO A 1 1411 ? 125.680 144.253 116.522 1.00 38.20 1440 PRO A O 1
ATOM 8547 N N . ALA A 1 1412 ? 126.426 143.050 114.778 1.00 38.52 1441 ALA A N 1
ATOM 8548 C CA . ALA A 1 1412 ? 127.110 144.195 114.184 1.00 38.52 1441 ALA A CA 1
ATOM 8549 C C . ALA A 1 1412 ? 126.166 145.366 113.948 1.00 38.52 1441 ALA A C 1
ATOM 8550 O O . ALA A 1 1412 ? 126.591 146.524 113.969 1.00 38.52 1441 ALA A O 1
ATOM 8552 N N . VAL A 1 1413 ? 124.886 145.090 113.704 1.00 36.72 1442 VAL A N 1
ATOM 8553 C CA . VAL A 1 1413 ? 123.897 146.147 113.559 1.00 36.72 1442 VAL A CA 1
ATOM 8554 C C . VAL A 1 1413 ? 123.224 146.477 114.878 1.00 36.72 1442 VAL A C 1
ATOM 8555 O O . VAL A 1 1413 ? 122.607 147.540 115.006 1.00 36.72 1442 VAL A O 1
ATOM 8559 N N . GLY A 1 1414 ? 123.352 145.615 115.875 1.00 39.14 1443 GLY A N 1
ATOM 8560 C CA . GLY A 1 1414 ? 122.690 145.860 117.135 1.00 39.14 1443 GLY A CA 1
ATOM 8561 C C . GLY A 1 1414 ? 121.211 145.583 117.047 1.00 39.14 1443 GLY A C 1
ATOM 8562 O O . GLY A 1 1414 ? 120.392 146.460 117.319 1.00 39.14 1443 GLY A O 1
ATOM 8563 N N . TRP A 1 1415 ? 120.865 144.364 116.654 1.00 37.63 1444 TRP A N 1
ATOM 8564 C CA . TRP A 1 1415 ? 119.490 143.920 116.502 1.00 37.63 1444 TRP A CA 1
ATOM 8565 C C . TRP A 1 1415 ? 119.305 142.648 117.303 1.00 37.63 1444 TRP A C 1
ATOM 8566 O O . TRP A 1 1415 ? 120.086 141.710 117.152 1.00 37.63 1444 TRP A O 1
ATOM 8577 N N . ARG A 1 1416 ? 118.282 142.608 118.143 1.00 32.25 1445 ARG A N 1
ATOM 8578 C CA . ARG A 1 1416 ? 117.957 141.408 118.895 1.00 32.25 1445 ARG A CA 1
ATOM 8579 C C . ARG A 1 1416 ? 116.510 141.029 118.653 1.00 32.25 1445 ARG A C 1
ATOM 8580 O O . ARG A 1 1416 ? 115.601 141.680 119.168 1.00 32.25 1445 ARG A O 1
ATOM 8588 N N . ALA A 1 1417 ? 116.300 139.967 117.896 1.00 29.80 1446 ALA A N 1
ATOM 8589 C CA . ALA A 1 1417 ? 114.974 139.503 117.535 1.00 29.80 1446 ALA A CA 1
ATOM 8590 C C . ALA A 1 1417 ? 114.647 138.275 118.357 1.00 29.80 1446 ALA A C 1
ATOM 8591 O O . ALA A 1 1417 ? 115.436 137.332 118.401 1.00 29.80 1446 ALA A O 1
ATOM 8593 N N . GLU A 1 1418 ? 113.493 138.278 119.004 1.00 32.80 1447 GLU A N 1
ATOM 8594 C CA . GLU A 1 1418 ? 113.140 137.191 119.899 1.00 32.80 1447 GLU A CA 1
ATOM 8595 C C . GLU A 1 1418 ? 111.698 136.765 119.690 1.00 32.80 1447 GLU A C 1
ATOM 8596 O O . GLU A 1 1418 ? 110.824 137.600 119.470 1.00 32.80 1447 GLU A O 1
ATOM 8602 N N . GLY A 1 1419 ? 111.459 135.460 119.763 1.00 31.60 1448 GLY A N 1
ATOM 8603 C CA . GLY A 1 1419 ? 110.130 134.908 119.596 1.00 31.60 1448 GLY A CA 1
ATOM 8604 C C . GLY A 1 1419 ? 109.627 134.243 120.858 1.00 31.60 1448 GLY A C 1
ATOM 8605 O O . GLY A 1 1419 ? 110.364 133.496 121.493 1.00 31.60 1448 GLY A O 1
ATOM 8606 N N . LYS A 1 1420 ? 108.381 134.495 121.233 1.00 32.28 1449 LYS A N 1
ATOM 8607 C CA . LYS A 1 1420 ? 107.875 134.135 122.545 1.00 32.28 1449 LYS A CA 1
ATOM 8608 C C . LYS A 1 1420 ? 106.722 133.159 122.412 1.00 32.28 1449 LYS A C 1
ATOM 8609 O O . LYS A 1 1420 ? 105.903 133.282 121.505 1.00 32.28 1449 LYS A O 1
ATOM 8615 N N . ALA A 1 1421 ? 106.674 132.183 123.303 1.00 33.45 1450 ALA A N 1
ATOM 8616 C CA . ALA A 1 1421 ? 105.579 131.235 123.385 1.00 33.45 1450 ALA A CA 1
ATOM 8617 C C . ALA A 1 1421 ? 105.091 131.219 124.818 1.00 33.45 1450 ALA A C 1
ATOM 8618 O O . ALA A 1 1421 ? 105.872 130.936 125.726 1.00 33.45 1450 ALA A O 1
ATOM 8620 N N . GLU A 1 1422 ? 103.812 131.511 125.026 1.00 39.74 1451 GLU A N 1
ATOM 8621 C CA . GLU A 1 1422 ? 103.278 131.659 126.370 1.00 39.74 1451 GLU A CA 1
ATOM 8622 C C . GLU A 1 1422 ? 101.887 131.056 126.472 1.00 39.74 1451 GLU A C 1
ATOM 8623 O O . GLU A 1 1422 ? 101.108 131.128 125.520 1.00 39.74 1451 GLU A O 1
ATOM 8629 N N . ARG A 1 1423 ? 101.574 130.470 127.625 1.00 44.11 1452 ARG A N 1
ATOM 8630 C CA . ARG A 1 1423 ? 100.229 130.016 127.910 1.00 44.11 1452 ARG A CA 1
ATOM 8631 C C . ARG A 1 1423 ? 99.880 130.275 129.366 1.00 44.11 1452 ARG A C 1
ATOM 8632 O O . ARG A 1 1423 ? 100.763 130.226 130.230 1.00 44.11 1452 ARG A O 1
ATOM 8640 N N . PRO A 1 1424 ? 98.619 130.556 129.676 1.00 49.31 1453 PRO A N 1
ATOM 8641 C CA . PRO A 1 1424 ? 98.245 130.842 131.062 1.00 49.31 1453 PRO A CA 1
ATOM 8642 C C . PRO A 1 1424 ? 97.882 129.575 131.820 1.00 49.31 1453 PRO A C 1
ATOM 8643 O O . PRO A 1 1424 ? 97.409 128.597 131.239 1.00 49.31 1453 PRO A O 1
ATOM 8647 N N . VAL A 1 1425 ? 98.086 129.611 133.133 1.00 51.98 1454 VAL A N 1
ATOM 8648 C CA . VAL A 1 1425 ? 97.822 128.486 134.019 1.00 51.98 1454 VAL A CA 1
ATOM 8649 C C . VAL A 1 1425 ? 97.087 129.016 135.238 1.00 51.98 1454 VAL A C 1
ATOM 8650 O O . VAL A 1 1425 ? 97.354 130.135 135.682 1.00 51.98 1454 VAL A O 1
ATOM 8654 N N . MET A 1 1426 ? 96.146 128.237 135.764 1.00 57.12 1455 MET A N 1
ATOM 8655 C CA . MET A 1 1426 ? 95.372 128.643 136.932 1.00 57.12 1455 MET A CA 1
ATOM 8656 C C . MET A 1 1426 ? 95.759 127.789 138.127 1.00 57.12 1455 MET A C 1
ATOM 8657 O O . MET A 1 1426 ? 95.504 126.583 138.140 1.00 57.12 1455 MET A O 1
ATOM 8662 N N . VAL A 1 1427 ? 96.352 128.422 139.135 1.00 51.14 1456 VAL A N 1
ATOM 8663 C CA . VAL A 1 1427 ? 96.816 127.742 140.336 1.00 51.14 1456 VAL A CA 1
ATOM 8664 C C . VAL A 1 1427 ? 96.263 128.473 141.551 1.00 51.14 1456 VAL A C 1
ATOM 8665 O O . VAL A 1 1427 ? 96.428 129.689 141.682 1.00 51.14 1456 VAL A O 1
ATOM 8669 N N . ARG A 1 1428 ? 95.579 127.737 142.421 1.00 53.06 1457 ARG A N 1
ATOM 8670 C CA . ARG A 1 1428 ? 94.867 128.331 143.547 1.00 53.06 1457 ARG A CA 1
ATOM 8671 C C . ARG A 1 1428 ? 95.631 128.094 144.850 1.00 53.06 1457 ARG A C 1
ATOM 8672 O O . ARG A 1 1428 ? 95.262 127.273 145.688 1.00 53.06 1457 ARG A O 1
ATOM 8680 N N . GLY A 1 1429 ? 96.698 128.859 145.025 1.00 44.40 1458 GLY A N 1
ATOM 8681 C CA . GLY A 1 1429 ? 97.567 128.686 146.174 1.00 44.40 1458 GLY A CA 1
ATOM 8682 C C . GLY A 1 1429 ? 98.160 130.000 146.625 1.00 44.40 1458 GLY A C 1
ATOM 8683 O O . GLY A 1 1429 ? 97.733 131.073 146.205 1.00 44.40 1458 GLY A O 1
ATOM 8684 N N . GLY A 1 1430 ? 99.147 129.904 147.503 1.00 40.95 1459 GLY A N 1
ATOM 8685 C CA . GLY A 1 1430 ? 99.843 131.080 147.989 1.00 40.95 1459 GLY A CA 1
ATOM 8686 C C . GLY A 1 1430 ? 101.044 130.702 148.825 1.00 40.95 1459 GLY A C 1
ATOM 8687 O O . GLY A 1 1430 ? 101.150 129.583 149.317 1.00 40.95 1459 GLY A O 1
ATOM 8688 N N . VAL A 1 1431 ? 101.961 131.650 148.971 1.00 41.82 1460 VAL A N 1
ATOM 8689 C CA . VAL A 1 1431 ? 103.150 131.485 149.800 1.00 41.82 1460 VAL A CA 1
ATOM 8690 C C . VAL A 1 1431 ? 103.192 132.622 150.804 1.00 41.82 1460 VAL A C 1
ATOM 8691 O O . VAL A 1 1431 ? 103.208 133.794 150.419 1.00 41.82 1460 VAL A O 1
ATOM 8695 N N . ILE A 1 1432 ? 103.223 132.283 152.082 1.00 46.22 1461 ILE A N 1
ATOM 8696 C CA . ILE A 1 1432 ? 103.337 133.263 153.148 1.00 46.22 1461 ILE A CA 1
ATOM 8697 C C . ILE A 1 1432 ? 104.661 133.039 153.846 1.00 46.22 1461 ILE A C 1
ATOM 8698 O O . ILE A 1 1432 ? 105.036 131.897 154.120 1.00 46.22 1461 ILE A O 1
ATOM 8703 N N . ALA A 1 1433 ? 105.375 134.122 154.121 1.00 55.01 1462 ALA A N 1
ATOM 8704 C CA . ALA A 1 1433 ? 106.670 134.050 154.777 1.00 55.01 1462 ALA A CA 1
ATOM 8705 C C . ALA A 1 1433 ? 106.798 135.223 155.725 1.00 55.01 1462 ALA A C 1
ATOM 8706 O O . ALA A 1 1433 ? 107.058 136.344 155.291 1.00 55.01 1462 ALA A O 1
ATOM 8708 N N . ASP A 1 1434 ? 106.623 134.974 157.013 1.00 71.66 1463 ASP A N 1
ATOM 8709 C CA . ASP A 1 1434 ? 106.785 136.018 158.013 1.00 71.66 1463 ASP A CA 1
ATOM 8710 C C . ASP A 1 1434 ? 107.965 135.649 158.895 1.00 71.66 1463 ASP A C 1
ATOM 8711 O O . ASP A 1 1434 ? 107.962 134.592 159.534 1.00 71.66 1463 ASP A O 1
ATOM 8716 N N . GLN A 1 1435 ? 108.985 136.503 158.913 1.00 76.69 1464 GLN A N 1
ATOM 8717 C CA . GLN A 1 1435 ? 110.098 136.260 159.818 1.00 76.69 1464 GLN A CA 1
ATOM 8718 C C . GLN A 1 1435 ? 109.622 136.243 161.261 1.00 76.69 1464 GLN A C 1
ATOM 8719 O O . GLN A 1 1435 ? 109.868 135.285 162.000 1.00 76.69 1464 GLN A O 1
ATOM 8725 N N . VAL A 1 1436 ? 108.919 137.287 161.667 1.00 84.60 1465 VAL A N 1
ATOM 8726 C CA . VAL A 1 1436 ? 108.446 137.444 163.029 1.00 84.60 1465 VAL A CA 1
ATOM 8727 C C . VAL A 1 1436 ? 107.004 137.912 162.980 1.00 84.60 1465 VAL A C 1
ATOM 8728 O O . VAL A 1 1436 ? 106.664 138.831 162.226 1.00 84.60 1465 VAL A O 1
ATOM 8732 N N . GLY A 1 1437 ? 106.155 137.264 163.765 1.00 86.03 1466 GLY A N 1
ATOM 8733 C CA . GLY A 1 1437 ? 104.758 137.630 163.813 1.00 86.03 1466 GLY A CA 1
ATOM 8734 C C . GLY A 1 1437 ? 104.151 137.083 165.079 1.00 86.03 1466 GLY A C 1
ATOM 8735 O O . GLY A 1 1437 ? 104.771 136.299 165.803 1.00 86.03 1466 GLY A O 1
ATOM 8736 N N . TYR A 1 1438 ? 102.925 137.524 165.348 1.00 89.41 1467 TYR A N 1
ATOM 8737 C CA . TYR A 1 1438 ? 102.185 136.963 166.468 1.00 89.41 1467 TYR A CA 1
ATOM 8738 C C . TYR A 1 1438 ? 101.857 135.502 166.215 1.00 89.41 1467 TYR A C 1
ATOM 8739 O O . TYR A 1 1438 ? 101.789 134.703 167.155 1.00 89.41 1467 TYR A O 1
ATOM 8741 N N . GLY A 1 1439 ? 101.658 135.129 164.955 1.00 82.50 1468 GLY A N 1
ATOM 8742 C CA . GLY A 1 1439 ? 101.296 133.761 164.647 1.00 82.50 1468 GLY A CA 1
ATOM 8743 C C . GLY A 1 1439 ? 101.379 133.464 163.171 1.00 82.50 1468 GLY A C 1
ATOM 8744 O O . GLY A 1 1439 ? 101.241 134.354 162.328 1.00 82.50 1468 GLY A O 1
ATOM 8745 N N . LYS A 1 1440 ? 101.626 132.194 162.864 1.00 72.05 1469 LYS A N 1
ATOM 8746 C CA . LYS A 1 1440 ? 101.564 131.623 161.526 1.00 72.05 1469 LYS A CA 1
ATOM 8747 C C . LYS A 1 1440 ? 100.587 130.463 161.440 1.00 72.05 1469 LYS A C 1
ATOM 8748 O O . LYS A 1 1440 ? 100.072 130.169 160.362 1.00 72.05 1469 LYS A O 1
ATOM 8754 N N . THR A 1 1441 ? 100.333 129.792 162.561 1.00 73.40 1470 THR A N 1
ATOM 8755 C CA . THR A 1 1441 ? 99.529 128.578 162.543 1.00 73.40 1470 THR A CA 1
ATOM 8756 C C . THR A 1 1441 ? 98.055 128.888 162.737 1.00 73.40 1470 THR A C 1
ATOM 8757 O O . THR A 1 1441 ? 97.188 128.234 162.144 1.00 73.40 1470 THR A O 1
ATOM 8761 N N . VAL A 1 1442 ? 97.752 129.874 163.577 1.00 73.91 1471 VAL A N 1
ATOM 8762 C CA . VAL A 1 1442 ? 96.363 130.216 163.850 1.00 73.91 1471 VAL A CA 1
ATOM 8763 C C . VAL A 1 1442 ? 95.662 130.676 162.583 1.00 73.91 1471 VAL A C 1
ATOM 8764 O O . VAL A 1 1442 ? 94.498 130.340 162.349 1.00 73.91 1471 VAL A O 1
ATOM 8768 N N . ILE A 1 1443 ? 96.362 131.419 161.724 1.00 71.02 1472 ILE A N 1
ATOM 8769 C CA . ILE A 1 1443 ? 95.738 131.888 160.493 1.00 71.02 1472 ILE A CA 1
ATOM 8770 C C . ILE A 1 1443 ? 95.520 130.730 159.535 1.00 71.02 1472 ILE A C 1
ATOM 8771 O O . ILE A 1 1443 ? 94.532 130.695 158.795 1.00 71.02 1472 ILE A O 1
ATOM 8776 N N . SER A 1 1444 ? 96.423 129.753 159.542 1.00 69.28 1473 SER A N 1
ATOM 8777 C CA . SER A 1 1444 ? 96.255 128.612 158.658 1.00 69.28 1473 SER A CA 1
ATOM 8778 C C . SER A 1 1444 ? 95.062 127.775 159.080 1.00 69.28 1473 SER A C 1
ATOM 8779 O O . SER A 1 1444 ? 94.226 127.409 158.246 1.00 69.28 1473 SER A O 1
ATOM 8782 N N . ILE A 1 1445 ? 94.946 127.474 160.371 1.00 70.97 1474 ILE A N 1
ATOM 8783 C CA . ILE A 1 1445 ? 93.794 126.686 160.790 1.00 70.97 1474 ILE A CA 1
ATOM 8784 C C . ILE A 1 1445 ? 92.527 127.518 160.703 1.00 70.97 1474 ILE A C 1
ATOM 8785 O O . ILE A 1 1445 ? 91.428 126.977 160.562 1.00 70.97 1474 ILE A O 1
ATOM 8790 N N . ALA A 1 1446 ? 92.653 128.845 160.763 1.00 67.06 1475 ALA A N 1
ATOM 8791 C CA . ALA A 1 1446 ? 91.503 129.698 160.504 1.00 67.06 1475 ALA A CA 1
ATOM 8792 C C . ALA A 1 1446 ? 91.023 129.528 159.077 1.00 67.06 1475 ALA A C 1
ATOM 8793 O O . ALA A 1 1446 ? 89.827 129.362 158.835 1.00 67.06 1475 ALA A O 1
ATOM 8795 N N . LEU A 1 1447 ? 91.949 129.565 158.120 1.00 66.68 1476 LEU A N 1
ATOM 8796 C CA . LEU A 1 1447 ? 91.613 129.269 156.733 1.00 66.68 1476 LEU A CA 1
ATOM 8797 C C . LEU A 1 1447 ? 90.937 127.916 156.606 1.00 66.68 1476 LEU A C 1
ATOM 8798 O O . LEU A 1 1447 ? 89.909 127.788 155.932 1.00 66.68 1476 LEU A O 1
ATOM 8803 N N . VAL A 1 1448 ? 91.491 126.893 157.255 1.00 66.48 1477 VAL A N 1
ATOM 8804 C CA . VAL A 1 1448 ? 90.915 125.557 157.125 1.00 66.48 1477 VAL A CA 1
ATOM 8805 C C . VAL A 1 1448 ? 89.496 125.530 157.671 1.00 66.48 1477 VAL A C 1
ATOM 8806 O O . VAL A 1 1448 ? 88.547 125.203 156.951 1.00 66.48 1477 VAL A O 1
ATOM 8810 N N . ALA A 1 1449 ? 89.324 125.896 158.941 1.00 70.64 1478 ALA A N 1
ATOM 8811 C CA . ALA A 1 1449 ? 88.009 125.863 159.571 1.00 70.64 1478 ALA A CA 1
ATOM 8812 C C . ALA A 1 1449 ? 87.022 126.779 158.859 1.00 70.64 1478 ALA A C 1
ATOM 8813 O O . ALA A 1 1449 ? 85.807 126.558 158.918 1.00 70.64 1478 ALA A O 1
ATOM 8815 N N . GLN A 1 1450 ? 87.522 127.814 158.183 1.00 72.19 1479 GLN A N 1
ATOM 8816 C CA . GLN A 1 1450 ? 86.652 128.654 157.377 1.00 72.19 1479 GLN A CA 1
ATOM 8817 C C . GLN A 1 1450 ? 86.144 127.905 156.160 1.00 72.19 1479 GLN A C 1
ATOM 8818 O O . GLN A 1 1450 ? 84.931 127.742 155.985 1.00 72.19 1479 GLN A O 1
ATOM 8824 N N . THR A 1 1451 ? 87.056 127.405 155.326 1.00 72.01 1480 THR A N 1
ATOM 8825 C CA . THR A 1 1451 ? 86.687 126.739 154.085 1.00 72.01 1480 THR A CA 1
ATOM 8826 C C . THR A 1 1451 ? 86.256 125.302 154.309 1.00 72.01 1480 THR A C 1
ATOM 8827 O O . THR A 1 1451 ? 86.310 124.492 153.379 1.00 72.01 1480 THR A O 1
ATOM 8831 N N . LEU A 1 1452 ? 85.833 124.974 155.528 1.00 75.28 1481 LEU A N 1
ATOM 8832 C CA . LEU A 1 1452 ? 85.617 123.583 155.897 1.00 75.28 1481 LEU A CA 1
ATOM 8833 C C . LEU A 1 1452 ? 84.486 122.960 155.097 1.00 75.28 1481 LEU A C 1
ATOM 8834 O O . LEU A 1 1452 ? 84.487 121.749 154.857 1.00 75.28 1481 LEU A O 1
ATOM 8839 N N . SER A 1 1453 ? 83.509 123.759 154.679 1.00 81.26 1482 SER A N 1
ATOM 8840 C CA . SER A 1 1453 ? 82.354 123.245 153.946 1.00 81.26 1482 SER A CA 1
ATOM 8841 C C . SER A 1 1453 ? 82.239 123.944 152.595 1.00 81.26 1482 SER A C 1
ATOM 8842 O O . SER A 1 1453 ? 81.470 124.895 152.445 1.00 81.26 1482 SER A O 1
ATOM 8845 N N . LEU A 1 1454 ? 82.978 123.443 151.608 1.00 81.09 1483 LEU A N 1
ATOM 8846 C CA . LEU A 1 1454 ? 82.905 123.859 150.212 1.00 81.09 1483 LEU A CA 1
ATOM 8847 C C . LEU A 1 1454 ? 83.447 122.751 149.316 1.00 81.09 1483 LEU A C 1
ATOM 8848 O O . LEU A 1 1454 ? 84.416 122.076 149.683 1.00 81.09 1483 LEU A O 1
ATOM 8853 N N . PRO A 1 1455 ? 82.870 122.544 148.137 1.00 81.87 1484 PRO A N 1
ATOM 8854 C CA . PRO A 1 1455 ? 83.471 121.612 147.175 1.00 81.87 1484 PRO A CA 1
ATOM 8855 C C . PRO A 1 1455 ? 84.597 122.277 146.401 1.00 81.87 1484 PRO A C 1
ATOM 8856 O O . PRO A 1 1455 ? 84.352 123.202 145.623 1.00 81.87 1484 PRO A O 1
ATOM 8860 N N . ALA A 1 1456 ? 85.830 121.823 146.593 1.00 78.07 1485 ALA A N 1
ATOM 8861 C CA . ALA A 1 1456 ? 86.958 122.585 146.064 1.00 78.07 1485 ALA A CA 1
ATOM 8862 C C . ALA A 1 1456 ? 87.068 122.503 144.548 1.00 78.07 1485 ALA A C 1
ATOM 8863 O O . ALA A 1 1456 ? 86.993 123.556 143.892 1.00 78.07 1485 ALA A O 1
ATOM 8865 N N . PRO A 1 1457 ? 87.245 121.342 143.926 1.00 87.26 1486 PRO A N 1
ATOM 8866 C CA . PRO A 1 1457 ? 87.331 121.343 142.467 1.00 87.26 1486 PRO A CA 1
ATOM 8867 C C . PRO A 1 1457 ? 85.993 121.085 141.805 1.00 87.26 1486 PRO A C 1
ATOM 8868 O O . PRO A 1 1457 ? 85.119 120.425 142.374 1.00 87.26 1486 PRO A O 1
ATOM 8872 N N . GLU A 1 1458 ? 85.821 121.611 140.606 1.00 96.55 1487 GLU A N 1
ATOM 8873 C CA . GLU A 1 1458 ? 84.807 121.058 139.723 1.00 96.55 1487 GLU A CA 1
ATOM 8874 C C . GLU A 1 1458 ? 85.361 119.786 139.078 1.00 96.55 1487 GLU A C 1
ATOM 8875 O O . GLU A 1 1458 ? 84.680 118.754 139.092 1.00 96.55 1487 GLU A O 1
ATOM 8881 N N . PRO A 1 1459 ? 86.597 119.787 138.522 1.00 96.93 1488 PRO A N 1
ATOM 8882 C CA . PRO A 1 1459 ? 87.127 118.532 137.973 1.00 96.93 1488 PRO A CA 1
ATOM 8883 C C . PRO A 1 1459 ? 87.811 117.661 139.012 1.00 96.93 1488 PRO A C 1
ATOM 8884 O O . PRO A 1 1459 ? 88.590 118.147 139.837 1.00 96.93 1488 PRO A O 1
ATOM 8888 N N . ALA A 1 1460 ? 87.521 116.363 138.972 1.00 94.20 1489 ALA A N 1
ATOM 8889 C CA . ALA A 1 1460 ? 88.211 115.370 139.783 1.00 94.20 1489 ALA A CA 1
ATOM 8890 C C . ALA A 1 1460 ? 88.797 114.317 138.856 1.00 94.20 1489 ALA A C 1
ATOM 8891 O O . ALA A 1 1460 ? 88.118 113.852 137.935 1.00 94.20 1489 ALA A O 1
ATOM 8893 N N . THR A 1 1461 ? 90.053 113.958 139.085 1.00 89.44 1490 THR A N 1
ATOM 8894 C CA . THR A 1 1461 ? 90.710 112.967 138.242 1.00 89.44 1490 THR A CA 1
ATOM 8895 C C . THR A 1 1461 ? 90.334 111.566 138.709 1.00 89.44 1490 THR A C 1
ATOM 8896 O O . THR A 1 1461 ? 90.298 111.310 139.917 1.00 89.44 1490 THR A O 1
ATOM 8900 N N . PRO A 1 1462 ? 90.050 110.637 137.793 1.00 85.14 1491 PRO A N 1
ATOM 8901 C CA . PRO A 1 1462 ? 89.524 109.333 138.231 1.00 85.14 1491 PRO A CA 1
ATOM 8902 C C . PRO A 1 1462 ? 90.578 108.426 138.832 1.00 85.14 1491 PRO A C 1
ATOM 8903 O O . PRO A 1 1462 ? 90.231 107.429 139.477 1.00 85.14 1491 PRO A O 1
ATOM 8907 N N . GLY A 1 1463 ? 91.858 108.731 138.631 1.00 81.38 1492 GLY A N 1
ATOM 8908 C CA . GLY A 1 1463 ? 92.898 107.834 139.104 1.00 81.38 1492 GLY A CA 1
ATOM 8909 C C . GLY A 1 1463 ? 93.088 107.871 140.608 1.00 81.38 1492 GLY A C 1
ATOM 8910 O O . GLY A 1 1463 ? 93.322 106.837 141.239 1.00 81.38 1492 GLY A O 1
ATOM 8911 N N . LEU A 1 1464 ? 92.994 109.054 141.203 1.00 80.87 1493 LEU A N 1
ATOM 8912 C CA . LEU A 1 1464 ? 93.382 109.263 142.591 1.00 80.87 1493 LEU A CA 1
ATOM 8913 C C . LEU A 1 1464 ? 92.156 109.404 143.482 1.00 80.87 1493 LEU A C 1
ATOM 8914 O O . LEU A 1 1464 ? 91.165 110.029 143.092 1.00 80.87 1493 LEU A O 1
ATOM 8919 N N . ILE A 1 1465 ? 92.233 108.830 144.680 1.00 80.20 1494 ILE A N 1
ATOM 8920 C CA . ILE A 1 1465 ? 91.154 108.959 145.648 1.00 80.20 1494 ILE A CA 1
ATOM 8921 C C . ILE A 1 1465 ? 91.113 110.387 146.169 1.00 80.20 1494 ILE A C 1
ATOM 8922 O O . ILE A 1 1465 ? 92.152 111.049 146.292 1.00 80.20 1494 ILE A O 1
ATOM 8927 N N . ASP A 1 1466 ? 89.915 110.882 146.474 1.00 84.28 1495 ASP A N 1
ATOM 8928 C CA . ASP A 1 1466 ? 89.764 112.222 147.028 1.00 84.28 1495 ASP A CA 1
ATOM 8929 C C . ASP A 1 1466 ? 89.510 112.143 148.526 1.00 84.28 1495 ASP A C 1
ATOM 8930 O O . ASP A 1 1466 ? 88.962 111.154 149.020 1.00 84.28 1495 ASP A O 1
ATOM 8935 N N . LEU A 1 1467 ? 89.944 113.169 149.246 1.00 77.34 1496 LEU A N 1
ATOM 8936 C CA . LEU A 1 1467 ? 89.681 113.291 150.670 1.00 77.34 1496 LEU A CA 1
ATOM 8937 C C . LEU A 1 1467 ? 89.377 114.742 151.000 1.00 77.34 1496 LEU A C 1
ATOM 8938 O O . LEU A 1 1467 ? 89.923 115.657 150.376 1.00 77.34 1496 LEU A O 1
ATOM 8943 N N . LYS A 1 1468 ? 88.503 114.946 151.980 1.00 71.80 1497 LYS A N 1
ATOM 8944 C CA . LYS A 1 1468 ? 88.263 116.292 152.478 1.00 71.80 1497 LYS A CA 1
ATOM 8945 C C . LYS A 1 1468 ? 89.355 116.712 153.448 1.00 71.80 1497 LYS A C 1
ATOM 8946 O O . LYS A 1 1468 ? 89.353 117.841 153.950 1.00 71.80 1497 LYS A O 1
ATOM 8952 N N . ALA A 1 1469 ? 90.296 115.817 153.723 1.00 67.57 1498 ALA A N 1
ATOM 8953 C CA . ALA A 1 1469 ? 91.330 116.097 154.705 1.00 67.57 1498 ALA A CA 1
ATOM 8954 C C . ALA A 1 1469 ? 92.323 117.116 154.175 1.00 67.57 1498 ALA A C 1
ATOM 8955 O O . ALA A 1 1469 ? 92.594 117.182 152.976 1.00 67.57 1498 ALA A O 1
ATOM 8957 N N . THR A 1 1470 ? 92.859 117.915 155.088 1.00 56.62 1499 THR A N 1
ATOM 8958 C CA . THR A 1 1470 ? 93.918 118.857 154.784 1.00 56.62 1499 THR A CA 1
ATOM 8959 C C . THR A 1 1470 ? 95.230 118.378 155.383 1.00 56.62 1499 THR A C 1
ATOM 8960 O O . THR A 1 1470 ? 95.321 118.104 156.581 1.00 56.62 1499 THR A O 1
ATOM 8964 N N . LEU A 1 1471 ? 96.257 118.292 154.546 1.00 50.68 1500 LEU A N 1
ATOM 8965 C CA . LEU A 1 1471 ? 97.534 117.719 154.945 1.00 50.68 1500 LEU A CA 1
ATOM 8966 C C . LEU A 1 1471 ? 98.553 118.807 155.236 1.00 50.68 1500 LEU A C 1
ATOM 8967 O O . LEU A 1 1471 ? 98.697 119.749 154.458 1.00 50.68 1500 LEU A O 1
ATOM 8972 N N . ILE A 1 1472 ? 99.261 118.660 156.354 1.00 48.73 1501 ILE A N 1
ATOM 8973 C CA . ILE A 1 1472 ? 100.345 119.548 156.756 1.00 48.73 1501 ILE A CA 1
ATOM 8974 C C . ILE A 1 1472 ? 101.618 118.722 156.846 1.00 48.73 1501 ILE A C 1
ATOM 8975 O O . ILE A 1 1472 ? 101.603 117.620 157.399 1.00 48.73 1501 ILE A O 1
ATOM 8980 N N . VAL A 1 1473 ? 102.714 119.253 156.314 1.00 46.74 1502 VAL A N 1
ATOM 8981 C CA . VAL A 1 1473 ? 104.006 118.581 156.307 1.00 46.74 1502 VAL A CA 1
ATOM 8982 C C . VAL A 1 1473 ? 105.023 119.480 156.995 1.00 46.74 1502 VAL A C 1
ATOM 8983 O O . VAL A 1 1473 ? 105.388 120.531 156.458 1.00 46.74 1502 VAL A O 1
ATOM 8987 N N . VAL A 1 1474 ? 105.497 119.054 158.163 1.00 57.14 1503 VAL A N 1
ATOM 8988 C CA . VAL A 1 1474 ? 106.313 119.880 159.054 1.00 57.14 1503 VAL A CA 1
ATOM 8989 C C . VAL A 1 1474 ? 107.581 119.123 159.421 1.00 57.14 1503 VAL A C 1
ATOM 8990 O O . VAL A 1 1474 ? 107.563 117.898 159.597 1.00 57.14 1503 VAL A O 1
ATOM 8994 N N . PRO A 1 1475 ? 108.713 119.834 159.521 1.00 65.18 1504 PRO A N 1
ATOM 8995 C CA . PRO A 1 1475 ? 109.997 119.158 159.771 1.00 65.18 1504 PRO A CA 1
ATOM 8996 C C . PRO A 1 1475 ? 110.013 118.150 160.901 1.00 65.18 1504 PRO A C 1
ATOM 8997 O O . PRO A 1 1475 ? 110.923 117.315 160.938 1.00 65.18 1504 PRO A O 1
ATOM 9001 N N . GLY A 1 1476 ? 109.086 118.211 161.848 1.00 71.23 1505 GLY A N 1
ATOM 9002 C CA . GLY A 1 1476 ? 108.946 117.087 162.751 1.00 71.23 1505 GLY A CA 1
ATOM 9003 C C . GLY A 1 1476 ? 108.986 117.386 164.231 1.00 71.23 1505 GLY A C 1
ATOM 9004 O O . GLY A 1 1476 ? 108.233 116.776 164.995 1.00 71.23 1505 GLY A O 1
ATOM 9005 N N . HIS A 1 1477 ? 109.842 118.311 164.665 1.00 73.87 1506 HIS A N 1
ATOM 9006 C CA . HIS A 1 1477 ? 109.843 118.659 166.081 1.00 73.87 1506 HIS A CA 1
ATOM 9007 C C . HIS A 1 1477 ? 108.668 119.564 166.425 1.00 73.87 1506 HIS A C 1
ATOM 9008 O O . HIS A 1 1477 ? 108.286 119.683 167.594 1.00 73.87 1506 HIS A O 1
ATOM 9015 N N . LEU A 1 1478 ? 108.074 120.200 165.424 1.00 71.86 1507 LEU A N 1
ATOM 9016 C CA . LEU A 1 1478 ? 106.903 121.033 165.640 1.00 71.86 1507 LEU A CA 1
ATOM 9017 C C . LEU A 1 1478 ? 105.600 120.281 165.415 1.00 71.86 1507 LEU A C 1
ATOM 9018 O O . LEU A 1 1478 ? 104.521 120.871 165.559 1.00 71.86 1507 LEU A O 1
ATOM 9023 N N . SER A 1 1479 ? 105.674 119.004 165.043 1.00 72.72 1508 SER A N 1
ATOM 9024 C CA . SER A 1 1479 ? 104.462 118.211 164.892 1.00 72.72 1508 SER A CA 1
ATOM 9025 C C . SER A 1 1479 ? 103.778 118.007 166.233 1.00 72.72 1508 SER A C 1
ATOM 9026 O O . SER A 1 1479 ? 102.616 117.593 166.289 1.00 72.72 1508 SER A O 1
ATOM 9029 N N . LYS A 1 1480 ? 104.496 118.259 167.327 1.00 75.66 1509 LYS A N 1
ATOM 9030 C CA . LYS A 1 1480 ? 103.864 118.225 168.638 1.00 75.66 1509 LYS A CA 1
ATOM 9031 C C . LYS A 1 1480 ? 103.187 119.548 168.946 1.00 75.66 1509 LYS A C 1
ATOM 9032 O O . LYS A 1 1480 ? 102.162 119.586 169.635 1.00 75.66 1509 LYS A O 1
ATOM 9038 N N . GLN A 1 1481 ? 103.743 120.647 168.442 1.00 75.18 1510 GLN A N 1
ATOM 9039 C CA . GLN A 1 1481 ? 103.192 121.948 168.788 1.00 75.18 1510 GLN A CA 1
ATOM 9040 C C . GLN A 1 1481 ? 101.971 122.270 167.937 1.00 75.18 1510 GLN A C 1
ATOM 9041 O O . GLN A 1 1481 ? 101.072 122.993 168.381 1.00 75.18 1510 GLN A O 1
ATOM 9047 N N . TRP A 1 1482 ? 101.921 121.750 166.715 1.00 69.87 1511 TRP A N 1
ATOM 9048 C CA . TRP A 1 1482 ? 100.793 122.068 165.845 1.00 69.87 1511 TRP A CA 1
ATOM 9049 C C . TRP A 1 1482 ? 99.449 121.610 166.403 1.00 69.87 1511 TRP A C 1
ATOM 9050 O O . TRP A 1 1482 ? 98.535 122.449 166.500 1.00 69.87 1511 TRP A O 1
ATOM 9061 N N . PRO A 1 1483 ? 99.243 120.342 166.769 1.00 76.48 1512 PRO A N 1
ATOM 9062 C CA . PRO A 1 1483 ? 97.907 119.947 167.228 1.00 76.48 1512 PRO A CA 1
ATOM 9063 C C . PRO A 1 1483 ? 97.537 120.563 168.555 1.00 76.48 1512 PRO A C 1
ATOM 9064 O O . PRO A 1 1483 ? 96.349 120.745 168.839 1.00 76.48 1512 PRO A O 1
ATOM 9068 N N . ASN A 1 1484 ? 98.519 120.891 169.388 1.00 81.73 1513 ASN A N 1
ATOM 9069 C CA . ASN A 1 1484 ? 98.202 121.649 170.591 1.00 81.73 1513 ASN A CA 1
ATOM 9070 C C . ASN A 1 1484 ? 97.883 123.099 170.252 1.00 81.73 1513 ASN A C 1
ATOM 9071 O O . ASN A 1 1484 ? 97.179 123.775 171.007 1.00 81.73 1513 ASN A O 1
ATOM 9076 N N . GLU A 1 1485 ? 98.388 123.596 169.122 1.00 81.75 1514 GLU A N 1
ATOM 9077 C CA . GLU A 1 1485 ? 97.965 124.911 168.653 1.00 81.75 1514 GLU A CA 1
ATOM 9078 C C . GLU A 1 1485 ? 96.505 124.884 168.228 1.00 81.75 1514 GLU A C 1
ATOM 9079 O O . GLU A 1 1485 ? 95.726 125.776 168.578 1.00 81.75 1514 GLU A O 1
ATOM 9085 N N . ILE A 1 1486 ? 96.117 123.860 167.468 1.00 81.09 1515 ILE A N 1
ATOM 9086 C CA . ILE A 1 1486 ? 94.739 123.790 166.993 1.00 81.09 1515 ILE A CA 1
ATOM 9087 C C . ILE A 1 1486 ? 93.806 123.415 168.135 1.00 81.09 1515 ILE A C 1
ATOM 9088 O O . ILE A 1 1486 ? 92.605 123.703 168.093 1.00 81.09 1515 ILE A O 1
ATOM 9093 N N . ALA A 1 1487 ? 94.347 122.796 169.188 1.00 84.16 1516 ALA A N 1
ATOM 9094 C CA . ALA A 1 1487 ? 93.514 122.362 170.304 1.00 84.16 1516 ALA A CA 1
ATOM 9095 C C . ALA A 1 1487 ? 92.890 123.546 171.024 1.00 84.16 1516 ALA A C 1
ATOM 9096 O O . ALA A 1 1487 ? 91.704 123.522 171.372 1.00 84.16 1516 ALA A O 1
ATOM 9098 N N . ARG A 1 1488 ? 93.673 124.596 171.246 1.00 89.48 1517 ARG A N 1
ATOM 9099 C CA . ARG A 1 1488 ? 93.203 125.726 172.034 1.00 89.48 1517 ARG A CA 1
ATOM 9100 C C . ARG A 1 1488 ? 92.176 126.545 171.266 1.00 89.48 1517 ARG A C 1
ATOM 9101 O O . ARG A 1 1488 ? 91.107 126.872 171.789 1.00 89.48 1517 ARG A O 1
ATOM 9109 N N . PHE A 1 1489 ? 92.478 126.875 170.012 1.00 87.91 1518 PHE A N 1
ATOM 9110 C CA . PHE A 1 1489 ? 91.656 127.836 169.286 1.00 87.91 1518 PHE A CA 1
ATOM 9111 C C . PHE A 1 1489 ? 90.332 127.224 168.860 1.00 87.91 1518 PHE A C 1
ATOM 9112 O O . PHE A 1 1489 ? 89.265 127.795 169.103 1.00 87.91 1518 PHE A O 1
ATOM 9120 N N . THR A 1 1490 ? 90.381 126.063 168.215 1.00 86.23 1519 THR A N 1
ATOM 9121 C CA . THR A 1 1490 ? 89.184 125.349 167.798 1.00 86.23 1519 THR A CA 1
ATOM 9122 C C . THR A 1 1490 ? 89.152 123.999 168.490 1.00 86.23 1519 THR A C 1
ATOM 9123 O O . THR A 1 1490 ? 89.919 123.100 168.137 1.00 86.23 1519 THR A O 1
ATOM 9127 N N . GLY A 1 1491 ? 88.265 123.853 169.461 1.00 86.68 1520 GLY A N 1
ATOM 9128 C CA . GLY A 1 1491 ? 88.239 122.637 170.244 1.00 86.68 1520 GLY A CA 1
ATOM 9129 C C . GLY A 1 1491 ? 87.306 121.595 169.672 1.00 86.68 1520 GLY A C 1
ATOM 9130 O O . GLY A 1 1491 ? 86.083 121.766 169.711 1.00 86.68 1520 GLY A O 1
ATOM 9131 N N . SER A 1 1492 ? 87.878 120.512 169.138 1.00 85.97 1521 SER A N 1
ATOM 9132 C CA . SER A 1 1492 ? 87.107 119.419 168.540 1.00 85.97 1521 SER A CA 1
ATOM 9133 C C . SER A 1 1492 ? 86.184 119.934 167.439 1.00 85.97 1521 SER A C 1
ATOM 9134 O O . SER A 1 1492 ? 85.111 119.379 167.190 1.00 85.97 1521 SER A O 1
ATOM 9137 N N . MET A 1 1493 ? 86.602 121.023 166.791 1.00 87.64 1522 MET A N 1
ATOM 9138 C CA . MET A 1 1493 ? 85.881 121.525 165.628 1.00 87.64 1522 MET A CA 1
ATOM 9139 C C . MET A 1 1493 ? 85.728 120.432 164.580 1.00 87.64 1522 MET A C 1
ATOM 9140 O O . MET A 1 1493 ? 84.742 120.402 163.835 1.00 87.64 1522 MET A O 1
ATOM 9145 N N . PHE A 1 1494 ? 86.689 119.511 164.527 1.00 85.26 1523 PHE A N 1
ATOM 9146 C CA . PHE A 1 1494 ? 86.693 118.420 163.567 1.00 85.26 1523 PHE A CA 1
ATOM 9147 C C . PHE A 1 1494 ? 87.672 117.352 164.034 1.00 85.26 1523 PHE A C 1
ATOM 9148 O O . PHE A 1 1494 ? 88.277 117.461 165.103 1.00 85.26 1523 PHE A O 1
ATOM 9156 N N . LYS A 1 1495 ? 87.817 116.310 163.223 1.00 78.30 1524 LYS A N 1
ATOM 9157 C CA . LYS A 1 1495 ? 88.704 115.216 163.588 1.00 78.30 1524 LYS A CA 1
ATOM 9158 C C . LYS A 1 1495 ? 90.133 115.497 163.142 1.00 78.30 1524 LYS A C 1
ATOM 9159 O O . LYS A 1 1495 ? 90.368 116.087 162.088 1.00 78.30 1524 LYS A O 1
ATOM 9165 N N . VAL A 1 1496 ? 91.093 115.072 163.957 1.00 71.93 1525 VAL A N 1
ATOM 9166 C CA . VAL A 1 1496 ? 92.510 115.160 163.628 1.00 71.93 1525 VAL A CA 1
ATOM 9167 C C . VAL A 1 1496 ? 93.085 113.752 163.636 1.00 71.93 1525 VAL A C 1
ATOM 9168 O O . VAL A 1 1496 ? 92.808 112.970 164.550 1.00 71.93 1525 VAL A O 1
ATOM 9172 N N . ILE A 1 1497 ? 93.879 113.434 162.620 1.00 67.21 1526 ILE A N 1
ATOM 9173 C CA . ILE A 1 1497 ? 94.467 112.111 162.460 1.00 67.21 1526 ILE A CA 1
ATOM 9174 C C . ILE A 1 1497 ? 95.977 112.293 162.410 1.00 67.21 1526 ILE A C 1
ATOM 9175 O O . ILE A 1 1497 ? 96.662 111.685 161.583 1.00 67.21 1526 ILE A O 1
ATOM 9180 N N . VAL A 1 1498 ? 96.492 113.203 163.240 1.00 63.89 1527 VAL A N 1
ATOM 9181 C CA . VAL A 1 1498 ? 97.931 113.415 163.343 1.00 63.89 1527 VAL A CA 1
ATOM 9182 C C . VAL A 1 1498 ? 98.660 112.083 163.392 1.00 63.89 1527 VAL A C 1
ATOM 9183 O O . VAL A 1 1498 ? 98.248 111.155 164.094 1.00 63.89 1527 VAL A O 1
ATOM 9187 N N . ILE A 1 1499 ? 99.725 111.970 162.608 1.00 67.71 1528 ILE A N 1
ATOM 9188 C CA . ILE A 1 1499 ? 100.597 110.808 162.634 1.00 67.71 1528 ILE A CA 1
ATOM 9189 C C . ILE A 1 1499 ? 102.012 111.281 162.929 1.00 67.71 1528 ILE A C 1
ATOM 9190 O O . ILE A 1 1499 ? 102.377 112.421 162.616 1.00 67.71 1528 ILE A O 1
ATOM 9195 N N . GLN A 1 1500 ? 102.797 110.411 163.552 1.00 78.36 1529 GLN A N 1
ATOM 9196 C CA . GLN A 1 1500 ? 104.196 110.664 163.851 1.00 78.36 1529 GLN A CA 1
ATOM 9197 C C . GLN A 1 1500 ? 104.942 109.347 163.746 1.00 78.36 1529 GLN A C 1
ATOM 9198 O O . GLN A 1 1500 ? 104.558 108.364 164.385 1.00 78.36 1529 GLN A O 1
ATOM 9204 N N . GLY A 1 1501 ? 105.994 109.323 162.945 1.00 83.74 1530 GLY A N 1
ATOM 9205 C CA . GLY A 1 1501 ? 106.771 108.116 162.785 1.00 83.74 1530 GLY A CA 1
ATOM 9206 C C . GLY A 1 1501 ? 106.140 107.159 161.791 1.00 83.74 1530 GLY A C 1
ATOM 9207 O O . GLY A 1 1501 ? 104.921 107.028 161.693 1.00 83.74 1530 GLY A O 1
ATOM 9208 N N . MET A 1 1502 ? 107.008 106.470 161.047 1.00 88.23 1531 MET A N 1
ATOM 9209 C CA . MET A 1 1502 ? 106.542 105.687 159.907 1.00 88.23 1531 MET A CA 1
ATOM 9210 C C . MET A 1 1502 ? 105.460 104.701 160.314 1.00 88.23 1531 MET A C 1
ATOM 9211 O O . MET A 1 1502 ? 104.445 104.563 159.623 1.00 88.23 1531 MET A O 1
ATOM 9216 N N . LYS A 1 1503 ? 105.641 104.027 161.443 1.00 90.77 1532 LYS A N 1
ATOM 9217 C CA . LYS A 1 1503 ? 104.645 103.074 161.920 1.00 90.77 1532 LYS A CA 1
ATOM 9218 C C . LYS A 1 1503 ? 103.461 103.820 162.532 1.00 90.77 1532 LYS A C 1
ATOM 9219 O O . LYS A 1 1503 ? 103.183 103.761 163.726 1.00 90.77 1532 LYS A O 1
ATOM 9225 N N . ASP A 1 1504 ? 102.800 104.586 161.670 1.00 87.37 1533 ASP A N 1
ATOM 9226 C CA . ASP A 1 1504 ? 101.494 105.154 161.959 1.00 87.37 1533 ASP A CA 1
ATOM 9227 C C . ASP A 1 1504 ? 100.608 104.972 160.734 1.00 87.37 1533 ASP A C 1
ATOM 9228 O O . ASP A 1 1504 ? 99.384 104.933 160.845 1.00 87.37 1533 ASP A O 1
ATOM 9233 N N . LEU A 1 1505 ? 101.230 104.858 159.559 1.00 89.25 1534 LEU A N 1
ATOM 9234 C CA . LEU A 1 1505 ? 100.484 104.577 158.335 1.00 89.25 1534 LEU A CA 1
ATOM 9235 C C . LEU A 1 1505 ? 100.049 103.118 158.266 1.00 89.25 1534 LEU A C 1
ATOM 9236 O O . LEU A 1 1505 ? 99.135 102.771 157.510 1.00 89.25 1534 LEU A O 1
ATOM 9241 N N . GLN A 1 1506 ? 100.707 102.245 159.024 1.00 91.61 1535 GLN A N 1
ATOM 9242 C CA . GLN A 1 1506 ? 100.348 100.835 158.984 1.00 91.61 1535 GLN A CA 1
ATOM 9243 C C . GLN A 1 1506 ? 99.073 100.567 159.769 1.00 91.61 1535 GLN A C 1
ATOM 9244 O O . GLN A 1 1506 ? 98.294 99.673 159.421 1.00 91.61 1535 GLN A O 1
ATOM 9250 N N . GLU A 1 1507 ? 98.843 101.332 160.832 1.00 92.31 1536 GLU A N 1
ATOM 9251 C CA . GLU A 1 1507 ? 97.684 101.084 161.677 1.00 92.31 1536 GLU A CA 1
ATOM 9252 C C . GLU A 1 1507 ? 96.426 101.705 161.088 1.00 92.31 1536 GLU A C 1
ATOM 9253 O O . GLU A 1 1507 ? 95.308 101.311 161.438 1.00 92.31 1536 GLU A O 1
ATOM 9259 N N . LYS A 1 1508 ? 96.586 102.679 160.199 1.00 85.71 1537 LYS A N 1
ATOM 9260 C CA . LYS A 1 1508 ? 95.439 103.392 159.655 1.00 85.71 1537 LYS A CA 1
ATOM 9261 C C . LYS A 1 1508 ? 94.783 102.593 158.534 1.00 85.71 1537 LYS A C 1
ATOM 9262 O O . LYS A 1 1508 ? 95.207 101.486 158.198 1.00 85.71 1537 LYS A O 1
ATOM 9268 N N . THR A 1 1509 ? 93.722 103.160 157.969 1.00 81.70 1538 THR A N 1
ATOM 9269 C CA . THR A 1 1509 ? 93.015 102.570 156.845 1.00 81.70 1538 THR A CA 1
ATOM 9270 C C . THR A 1 1509 ? 92.306 103.671 156.074 1.00 81.70 1538 THR A C 1
ATOM 9271 O O . THR A 1 1509 ? 91.802 104.628 156.662 1.00 81.70 1538 THR A O 1
ATOM 9275 N N . ILE A 1 1510 ? 92.259 103.512 154.746 1.00 76.53 1539 ILE A N 1
ATOM 9276 C CA . ILE A 1 1510 ? 91.855 104.607 153.865 1.00 76.53 1539 ILE A CA 1
ATOM 9277 C C . ILE A 1 1510 ? 90.504 105.176 154.279 1.00 76.53 1539 ILE A C 1
ATOM 9278 O O . ILE A 1 1510 ? 90.305 106.396 154.280 1.00 76.53 1539 ILE A O 1
ATOM 9283 N N . ALA A 1 1511 ? 89.566 104.313 154.669 1.00 75.22 1540 ALA A N 1
ATOM 9284 C CA . ALA A 1 1511 ? 88.259 104.805 155.083 1.00 75.22 1540 ALA A CA 1
ATOM 9285 C C . ALA A 1 1511 ? 88.349 105.504 156.429 1.00 75.22 1540 ALA A C 1
ATOM 9286 O O . ALA A 1 1511 ? 87.723 106.549 156.639 1.00 75.22 1540 ALA A O 1
ATOM 9288 N N . GLU A 1 1512 ? 89.131 104.947 157.353 1.00 77.17 1541 GLU A N 1
ATOM 9289 C CA . GLU A 1 1512 ? 89.392 105.641 158.608 1.00 77.17 1541 GLU A CA 1
ATOM 9290 C C . GLU A 1 1512 ? 90.246 106.877 158.379 1.00 77.17 1541 GLU A C 1
ATOM 9291 O O . GLU A 1 1512 ? 89.981 107.940 158.951 1.00 77.17 1541 GLU A O 1
ATOM 9297 N N . LEU A 1 1513 ? 91.284 106.750 157.552 1.00 73.33 1542 LEU A N 1
ATOM 9298 C CA . LEU A 1 1513 ? 92.083 107.906 157.165 1.00 73.33 1542 LEU A CA 1
ATOM 9299 C C . LEU A 1 1513 ? 91.239 108.920 156.413 1.00 73.33 1542 LEU A C 1
ATOM 9300 O O . LEU A 1 1513 ? 91.468 110.130 156.517 1.00 73.33 1542 LEU A O 1
ATOM 9305 N N . GLY A 1 1514 ? 90.255 108.449 155.654 1.00 72.06 1543 GLY A N 1
ATOM 9306 C CA . GLY A 1 1514 ? 89.270 109.351 155.096 1.00 72.06 1543 GLY A CA 1
ATOM 9307 C C . GLY A 1 1514 ? 88.426 109.984 156.185 1.00 72.06 1543 GLY A C 1
ATOM 9308 O O . GLY A 1 1514 ? 88.697 109.840 157.376 1.00 72.06 1543 GLY A O 1
ATOM 9309 N N . LYS A 1 1515 ? 87.396 110.715 155.761 1.00 70.82 1544 LYS A N 1
ATOM 9310 C CA . LYS A 1 1515 ? 86.434 111.357 156.665 1.00 70.82 1544 LYS A CA 1
ATOM 9311 C C . LYS A 1 1515 ? 87.120 112.104 157.812 1.00 70.82 1544 LYS A C 1
ATOM 9312 O O . LYS A 1 1515 ? 86.526 112.337 158.868 1.00 70.82 1544 LYS A O 1
ATOM 9318 N N . ALA A 1 1516 ? 88.368 112.510 157.599 1.00 69.59 1545 ALA A N 1
ATOM 9319 C CA . ALA A 1 1516 ? 89.093 113.392 158.500 1.00 69.59 1545 ALA A CA 1
ATOM 9320 C C . ALA A 1 1516 ? 89.094 114.779 157.884 1.00 69.59 1545 ALA A C 1
ATOM 9321 O O . ALA A 1 1516 ? 88.832 114.922 156.687 1.00 69.59 1545 ALA A O 1
ATOM 9323 N N . ASP A 1 1517 ? 89.366 115.797 158.691 1.00 70.89 1546 ASP A N 1
ATOM 9324 C CA . ASP A 1 1517 ? 89.347 117.175 158.217 1.00 70.89 1546 ASP A CA 1
ATOM 9325 C C . ASP A 1 1517 ? 90.701 117.829 158.433 1.00 70.89 1546 ASP A C 1
ATOM 9326 O O . ASP A 1 1517 ? 90.830 119.043 158.267 1.00 70.89 1546 ASP A O 1
ATOM 9331 N N . ILE A 1 1518 ? 91.703 117.032 158.789 1.00 64.31 1547 ILE A N 1
ATOM 9332 C CA . ILE A 1 1518 ? 93.069 117.531 158.900 1.00 64.31 1547 ILE A CA 1
ATOM 9333 C C . ILE A 1 1518 ? 94.029 116.366 159.099 1.00 64.31 1547 ILE A C 1
ATOM 9334 O O . ILE A 1 1518 ? 93.654 115.324 159.646 1.00 64.31 1547 ILE A O 1
ATOM 9339 N N . ILE A 1 1519 ? 95.268 116.527 158.631 1.00 57.61 1548 ILE A N 1
ATOM 9340 C CA . ILE A 1 1519 ? 96.310 115.515 158.754 1.00 57.61 1548 ILE A CA 1
ATOM 9341 C C . ILE A 1 1519 ? 97.603 116.235 159.078 1.00 57.61 1548 ILE A C 1
ATOM 9342 O O . ILE A 1 1519 ? 97.895 117.292 158.523 1.00 57.61 1548 ILE A O 1
ATOM 9347 N N . VAL A 1 1520 ? 98.394 115.662 159.975 1.00 53.98 1549 VAL A N 1
ATOM 9348 C CA . VAL A 1 1520 ? 99.716 116.192 160.276 1.00 53.98 1549 VAL A CA 1
ATOM 9349 C C . VAL A 1 1520 ? 100.747 115.118 159.977 1.00 53.98 1549 VAL A C 1
ATOM 9350 O O . VAL A 1 1520 ? 100.592 113.965 160.390 1.00 53.98 1549 VAL A O 1
ATOM 9354 N N . MET A 1 1521 ? 101.787 115.498 159.250 1.00 56.15 1550 MET A N 1
ATOM 9355 C CA . MET A 1 1521 ? 102.814 114.588 158.783 1.00 56.15 1550 MET A CA 1
ATOM 9356 C C . MET A 1 1521 ? 104.158 115.037 159.332 1.00 56.15 1550 MET A C 1
ATOM 9357 O O . MET A 1 1521 ? 104.303 116.159 159.817 1.00 56.15 1550 MET A O 1
ATOM 9362 N N . ALA A 1 1522 ? 105.135 114.148 159.274 1.00 59.80 1551 ALA A N 1
ATOM 9363 C CA . ALA A 1 1522 ? 106.508 114.479 159.605 1.00 59.80 1551 ALA A CA 1
ATOM 9364 C C . ALA A 1 1522 ? 107.367 114.292 158.366 1.00 59.80 1551 ALA A C 1
ATOM 9365 O O . ALA A 1 1522 ? 107.335 113.229 157.743 1.00 59.80 1551 ALA A O 1
ATOM 9367 N N . SER A 1 1523 ? 108.148 115.316 158.020 1.00 62.16 1552 SER A N 1
ATOM 9368 C CA . SER A 1 1523 ? 108.949 115.255 156.802 1.00 62.16 1552 SER A CA 1
ATOM 9369 C C . SER A 1 1523 ? 109.949 114.111 156.849 1.00 62.16 1552 SER A C 1
ATOM 9370 O O . SER A 1 1523 ? 110.518 113.733 155.820 1.00 62.16 1552 SER A O 1
ATOM 9373 N N . GLU A 1 1524 ? 110.193 113.561 158.036 1.00 66.56 1553 GLU A N 1
ATOM 9374 C CA . GLU A 1 1524 ? 111.145 112.465 158.166 1.00 66.56 1553 GLU A CA 1
ATOM 9375 C C . GLU A 1 1524 ? 110.554 111.155 157.667 1.00 66.56 1553 GLU A C 1
ATOM 9376 O O . GLU A 1 1524 ? 111.293 110.228 157.319 1.00 66.56 1553 GLU A O 1
ATOM 9382 N N . ILE A 1 1525 ? 109.226 111.113 157.566 1.00 63.03 1554 ILE A N 1
ATOM 9383 C CA . ILE A 1 1525 ? 108.544 109.861 157.136 1.00 63.03 1554 ILE A CA 1
ATOM 9384 C C . ILE A 1 1525 ? 109.121 109.503 155.767 1.00 63.03 1554 ILE A C 1
ATOM 9385 O O . ILE A 1 1525 ? 109.273 108.300 155.484 1.00 63.03 1554 ILE A O 1
ATOM 9390 N N . PHE A 1 1526 ? 109.430 110.521 154.962 1.00 65.76 1555 PHE A N 1
ATOM 9391 C CA . PHE A 1 1526 ? 109.945 110.274 153.622 1.00 65.76 1555 PHE A CA 1
ATOM 9392 C C . PHE A 1 1526 ? 111.409 109.851 153.657 1.00 65.76 1555 PHE A C 1
ATOM 9393 O O . PHE A 1 1526 ? 112.024 109.640 152.607 1.00 65.76 1555 PHE A O 1
ATOM 9401 N N . GLU A 1 1527 ? 111.995 109.744 154.850 1.00 70.26 1556 GLU A N 1
ATOM 9402 C CA . GLU A 1 1527 ? 113.331 109.165 154.957 1.00 70.26 1556 GLU A CA 1
ATOM 9403 C C . GLU A 1 1527 ? 113.267 107.673 155.245 1.00 70.26 1556 GLU A C 1
ATOM 9404 O O . GLU A 1 1527 ? 114.214 106.939 154.952 1.00 70.26 1556 GLU A O 1
ATOM 9410 N N . SER A 1 1528 ? 112.160 107.215 155.818 1.00 72.89 1557 SER A N 1
ATOM 9411 C CA . SER A 1 1528 ? 111.996 105.810 156.152 1.00 72.89 1557 SER A CA 1
ATOM 9412 C C . SER A 1 1528 ? 111.922 104.963 154.892 1.00 72.89 1557 SER A C 1
ATOM 9413 O O . SER A 1 1528 ? 111.046 105.158 154.046 1.00 72.89 1557 SER A O 1
ATOM 9416 N N . ASP A 1 1529 ? 112.844 104.006 154.783 1.00 75.21 1558 ASP A N 1
ATOM 9417 C CA . ASP A 1 1529 ? 112.964 103.213 153.565 1.00 75.21 1558 ASP A CA 1
ATOM 9418 C C . ASP A 1 1529 ? 111.765 102.300 153.393 1.00 75.21 1558 ASP A C 1
ATOM 9419 O O . ASP A 1 1529 ? 111.444 101.876 152.275 1.00 75.21 1558 ASP A O 1
ATOM 9424 N N . VAL A 1 1530 ? 111.093 101.985 154.495 1.00 74.61 1559 VAL A N 1
ATOM 9425 C CA . VAL A 1 1530 ? 109.869 101.201 154.423 1.00 74.61 1559 VAL A CA 1
ATOM 9426 C C . VAL A 1 1530 ? 108.790 101.964 153.670 1.00 74.61 1559 VAL A C 1
ATOM 9427 O O . VAL A 1 1530 ? 107.964 101.366 152.973 1.00 74.61 1559 VAL A O 1
ATOM 9431 N N . TYR A 1 1531 ? 108.796 103.295 153.767 1.00 74.64 1560 TYR A N 1
ATOM 9432 C CA . TYR A 1 1531 ? 107.843 104.093 153.002 1.00 74.64 1560 TYR A CA 1
ATOM 9433 C C . TYR A 1 1531 ? 108.028 103.885 151.509 1.00 74.64 1560 TYR A C 1
ATOM 9434 O O . TYR A 1 1531 ? 107.065 103.606 150.783 1.00 74.64 1560 TYR A O 1
ATOM 9443 N N . TRP A 1 1532 ? 109.263 104.023 151.032 1.00 74.25 1561 TRP A N 1
ATOM 9444 C CA . TRP A 1 1532 ? 109.524 103.830 149.614 1.00 74.25 1561 TRP A CA 1
ATOM 9445 C C . TRP A 1 1532 ? 109.241 102.400 149.198 1.00 74.25 1561 TRP A C 1
ATOM 9446 O O . TRP A 1 1532 ? 108.742 102.157 148.098 1.00 74.25 1561 TRP A O 1
ATOM 9457 N N . SER A 1 1533 ? 109.533 101.439 150.070 1.00 79.72 1562 SER A N 1
ATOM 9458 C CA . SER A 1 1533 ? 109.270 100.050 149.722 1.00 79.72 1562 SER A CA 1
ATOM 9459 C C . SER A 1 1533 ? 107.776 99.791 149.558 1.00 79.72 1562 SER A C 1
ATOM 9460 O O . SER A 1 1533 ? 107.356 99.102 148.618 1.00 79.72 1562 SER A O 1
ATOM 9463 N N . ARG A 1 1534 ? 106.954 100.341 150.454 1.00 85.43 1563 ARG A N 1
ATOM 9464 C CA . ARG A 1 1534 ? 105.510 100.178 150.325 1.00 85.43 1563 ARG A CA 1
ATOM 9465 C C . ARG A 1 1534 ? 104.988 100.878 149.080 1.00 85.43 1563 ARG A C 1
ATOM 9466 O O . ARG A 1 1534 ? 104.126 100.342 148.369 1.00 85.43 1563 ARG A O 1
ATOM 9474 N N . LEU A 1 1535 ? 105.496 102.082 148.799 1.00 83.23 1564 LEU A N 1
ATOM 9475 C CA . LEU A 1 1535 ? 105.124 102.758 147.560 1.00 83.23 1564 LEU A CA 1
ATOM 9476 C C . LEU A 1 1535 ? 105.486 101.909 146.354 1.00 83.23 1564 LEU A C 1
ATOM 9477 O O . LEU A 1 1535 ? 104.752 101.878 145.364 1.00 83.23 1564 LEU A O 1
ATOM 9482 N N . GLU A 1 1536 ? 106.620 101.216 146.419 1.00 87.53 1565 GLU A N 1
ATOM 9483 C CA . GLU A 1 1536 ? 107.007 100.322 145.337 1.00 87.53 1565 GLU A CA 1
ATOM 9484 C C . GLU A 1 1536 ? 105.999 99.205 145.171 1.00 87.53 1565 GLU A C 1
ATOM 9485 O O . GLU A 1 1536 ? 105.554 98.914 144.055 1.00 87.53 1565 GLU A O 1
ATOM 9491 N N . TYR A 1 1537 ? 105.665 98.542 146.276 1.00 89.39 1566 TYR A N 1
ATOM 9492 C CA . TYR A 1 1537 ? 104.708 97.447 146.216 1.00 89.39 1566 TYR A CA 1
ATOM 9493 C C . TYR A 1 1537 ? 103.399 97.903 145.600 1.00 89.39 1566 TYR A C 1
ATOM 9494 O O . TYR A 1 1537 ? 102.781 97.172 144.818 1.00 89.39 1566 TYR A O 1
ATOM 9503 N N . LEU A 1 1538 ? 102.963 99.113 145.933 1.00 87.47 1567 LEU A N 1
ATOM 9504 C CA . LEU A 1 1538 ? 101.702 99.595 145.389 1.00 87.47 1567 LEU A CA 1
ATOM 9505 C C . LEU A 1 1538 ? 101.853 100.034 143.939 1.00 87.47 1567 LEU A C 1
ATOM 9506 O O . LEU A 1 1538 ? 100.889 99.997 143.167 1.00 87.47 1567 LEU A O 1
ATOM 9511 N N . SER A 1 1539 ? 103.055 100.447 143.549 1.00 87.18 1568 SER A N 1
ATOM 9512 C CA . SER A 1 1539 ? 103.268 100.889 142.178 1.00 87.18 1568 SER A CA 1
ATOM 9513 C C . SER A 1 1539 ? 103.620 99.721 141.268 1.00 87.18 1568 SER A C 1
ATOM 9514 O O . SER A 1 1539 ? 103.584 99.851 140.039 1.00 87.18 1568 SER A O 1
ATOM 9517 N N . ALA A 1 1540 ? 103.982 98.579 141.853 1.00 87.11 1569 ALA A N 1
ATOM 9518 C CA . ALA A 1 1540 ? 104.312 97.355 141.131 1.00 87.11 1569 ALA A CA 1
ATOM 9519 C C . ALA A 1 1540 ? 105.571 97.489 140.287 1.00 87.11 1569 ALA A C 1
ATOM 9520 O O . ALA A 1 1540 ? 105.608 97.023 139.145 1.00 87.11 1569 ALA A O 1
ATOM 9522 N N . GLN A 1 1541 ? 106.596 98.137 140.818 1.00 86.51 1570 GLN A N 1
ATOM 9523 C CA . GLN A 1 1541 ? 107.899 98.192 140.180 1.00 86.51 1570 GLN A CA 1
ATOM 9524 C C . GLN A 1 1541 ? 108.742 97.010 140.644 1.00 86.51 1570 GLN A C 1
ATOM 9525 O O . GLN A 1 1541 ? 108.329 96.246 141.520 1.00 86.51 1570 GLN A O 1
ATOM 9531 N N . PRO A 1 1542 ? 109.919 96.801 140.049 1.00 87.17 1571 PRO A N 1
ATOM 9532 C CA . PRO A 1 1542 ? 110.843 95.804 140.602 1.00 87.17 1571 PRO A CA 1
ATOM 9533 C C . PRO A 1 1542 ? 111.199 96.137 142.041 1.00 87.17 1571 PRO A C 1
ATOM 9534 O O . PRO A 1 1542 ? 111.467 97.290 142.382 1.00 87.17 1571 PRO A O 1
ATOM 9538 N N . ARG A 1 1543 ? 111.210 95.103 142.886 1.00 89.30 1572 ARG A N 1
ATOM 9539 C CA . ARG A 1 1543 ? 111.235 95.318 144.331 1.00 89.30 1572 ARG A CA 1
ATOM 9540 C C . ARG A 1 1543 ? 112.506 96.035 144.785 1.00 89.30 1572 ARG A C 1
ATOM 9541 O O . ARG A 1 1543 ? 112.483 96.798 145.757 1.00 89.30 1572 ARG A O 1
ATOM 9549 N N . GLU A 1 1544 ? 113.630 95.790 144.110 1.00 89.05 1573 GLU A N 1
ATOM 9550 C CA . GLU A 1 1544 ? 114.875 96.432 144.513 1.00 89.05 1573 GLU A CA 1
ATOM 9551 C C . GLU A 1 1544 ? 114.981 97.820 143.898 1.00 89.05 1573 GLU A C 1
ATOM 9552 O O . GLU A 1 1544 ? 115.713 98.684 144.393 1.00 89.05 1573 GLU A O 1
ATOM 9558 N N . TRP A 1 1545 ? 114.224 98.052 142.835 1.00 83.72 1574 TRP A N 1
ATOM 9559 C CA . TRP A 1 1545 ? 114.250 99.287 142.072 1.00 83.72 1574 TRP A CA 1
ATOM 9560 C C . TRP A 1 1545 ? 113.669 100.417 142.928 1.00 83.72 1574 TRP A C 1
ATOM 9561 O O . TRP A 1 1545 ? 112.974 100.176 143.911 1.00 83.72 1574 TRP A O 1
ATOM 9572 N N . LEU A 1 1546 ? 114.016 101.657 142.594 1.00 78.99 1575 LEU A N 1
ATOM 9573 C CA . LEU A 1 1546 ? 113.693 102.829 143.413 1.00 78.99 1575 LEU A CA 1
ATOM 9574 C C . LEU A 1 1546 ? 114.325 102.772 144.797 1.00 78.99 1575 LEU A C 1
ATOM 9575 O O . LEU A 1 1546 ? 113.682 103.102 145.791 1.00 78.99 1575 LEU A O 1
ATOM 9580 N N . HIS A 1 1547 ? 115.581 102.361 144.888 1.00 80.82 1576 HIS A N 1
ATOM 9581 C CA . HIS A 1 1547 ? 116.292 102.300 146.156 1.00 80.82 1576 HIS A CA 1
ATOM 9582 C C . HIS A 1 1547 ? 117.583 103.089 146.025 1.00 80.82 1576 HIS A C 1
ATOM 9583 O O . HIS A 1 1547 ? 118.421 102.778 145.173 1.00 80.82 1576 HIS A O 1
ATOM 9590 N N . ASP A 1 1548 ? 117.731 104.111 146.860 1.00 81.51 1577 ASP A N 1
ATOM 9591 C CA . ASP A 1 1548 ? 118.908 104.965 146.876 1.00 81.51 1577 ASP A CA 1
ATOM 9592 C C . ASP A 1 1548 ? 118.900 105.770 148.162 1.00 81.51 1577 ASP A C 1
ATOM 9593 O O . ASP A 1 1548 ? 117.831 106.141 148.656 1.00 81.51 1577 ASP A O 1
ATOM 9598 N N . THR A 1 1549 ? 120.092 106.032 148.701 1.00 85.34 1578 THR A N 1
ATOM 9599 C CA . THR A 1 1549 ? 120.197 106.813 149.930 1.00 85.34 1578 THR A CA 1
ATOM 9600 C C . THR A 1 1549 ? 120.304 108.302 149.635 1.00 85.34 1578 THR A C 1
ATOM 9601 O O . THR A 1 1549 ? 119.846 109.131 150.427 1.00 85.34 1578 THR A O 1
ATOM 9605 N N . GLN A 1 1550 ? 120.890 108.662 148.493 1.00 81.34 1579 GLN A N 1
ATOM 9606 C CA . GLN A 1 1550 ? 121.230 110.059 148.251 1.00 81.34 1579 GLN A CA 1
ATOM 9607 C C . GLN A 1 1550 ? 120.027 110.862 147.774 1.00 81.34 1579 GLN A C 1
ATOM 9608 O O . GLN A 1 1550 ? 119.842 112.016 148.176 1.00 81.34 1579 GLN A O 1
ATOM 9614 N N . GLY A 1 1551 ? 119.208 110.281 146.905 1.00 76.09 1580 GLY A N 1
ATOM 9615 C CA . GLY A 1 1551 ? 118.010 110.974 146.469 1.00 76.09 1580 GLY A CA 1
ATOM 9616 C C . GLY A 1 1551 ? 118.274 112.154 145.563 1.00 76.09 1580 GLY A C 1
ATOM 9617 O O . GLY A 1 1551 ? 117.806 113.265 145.840 1.00 76.09 1580 GLY A O 1
ATOM 9618 N N . GLY A 1 1552 ? 119.013 111.941 144.482 1.00 71.47 1581 GLY A N 1
ATOM 9619 C CA . GLY A 1 1552 ? 119.323 112.990 143.539 1.00 71.47 1581 GLY A CA 1
ATOM 9620 C C . GLY A 1 1552 ? 118.539 112.858 142.255 1.00 71.47 1581 GLY A C 1
ATOM 9621 O O . GLY A 1 1552 ? 117.367 112.476 142.237 1.00 71.47 1581 GLY A O 1
ATOM 9622 N N . ARG A 1 1553 ? 119.211 113.186 141.155 1.00 65.85 1582 ARG A N 1
ATOM 9623 C CA . ARG A 1 1553 ? 118.566 113.153 139.851 1.00 65.85 1582 ARG A CA 1
ATOM 9624 C C . ARG A 1 1553 ? 118.152 111.737 139.480 1.00 65.85 1582 ARG A C 1
ATOM 9625 O O . ARG A 1 1553 ? 117.072 111.524 138.912 1.00 65.85 1582 ARG A O 1
ATOM 9633 N N . PHE A 1 1554 ? 118.991 110.753 139.809 1.00 68.34 1583 PHE A N 1
ATOM 9634 C CA . PHE A 1 1554 ? 118.614 109.360 139.610 1.00 68.34 1583 PHE A CA 1
ATOM 9635 C C . PHE A 1 1554 ? 117.329 109.037 140.348 1.00 68.34 1583 PHE A C 1
ATOM 9636 O O . PHE A 1 1554 ? 116.381 108.495 139.764 1.00 68.34 1583 PHE A O 1
ATOM 9644 N N . PHE A 1 1555 ? 117.275 109.388 141.629 1.00 71.19 1584 PHE A N 1
ATOM 9645 C CA . PHE A 1 1555 ? 116.101 109.086 142.430 1.00 71.19 1584 PHE A CA 1
ATOM 9646 C C . PHE A 1 1555 ? 114.872 109.800 141.900 1.00 71.19 1584 PHE A C 1
ATOM 9647 O O . PHE A 1 1555 ? 113.783 109.224 141.871 1.00 71.19 1584 PHE A O 1
ATOM 9655 N N . CYS A 1 1556 ? 115.019 111.055 141.477 1.00 70.75 1585 CYS A N 1
ATOM 9656 C CA . CYS A 1 1556 ? 113.852 111.793 141.012 1.00 70.75 1585 CYS A CA 1
ATOM 9657 C C . CYS A 1 1556 ? 113.304 111.213 139.716 1.00 70.75 1585 CYS A C 1
ATOM 9658 O O . CYS A 1 1556 ? 112.090 111.017 139.582 1.00 70.75 1585 CYS A O 1
ATOM 9661 N N . ASP A 1 1557 ? 114.176 110.933 138.746 1.00 74.84 1586 ASP A N 1
ATOM 9662 C CA . ASP A 1 1557 ? 113.716 110.273 137.528 1.00 74.84 1586 ASP A CA 1
ATOM 9663 C C . ASP A 1 1557 ? 112.998 108.973 137.852 1.00 74.84 1586 ASP A C 1
ATOM 9664 O O . ASP A 1 1557 ? 111.893 108.702 137.344 1.00 74.84 1586 ASP A O 1
ATOM 9669 N N . ARG A 1 1558 ? 113.616 108.161 138.704 1.00 76.18 1587 ARG A N 1
ATOM 9670 C CA . ARG A 1 1558 ? 113.027 106.892 139.089 1.00 76.18 1587 ARG A CA 1
ATOM 9671 C C . ARG A 1 1558 ? 111.652 107.070 139.727 1.00 76.18 1587 ARG A C 1
ATOM 9672 O O . ARG A 1 1558 ? 110.689 106.384 139.356 1.00 76.18 1587 ARG A O 1
ATOM 9680 N N . LEU A 1 1559 ? 111.544 107.978 140.696 1.00 71.16 1588 LEU A N 1
ATOM 9681 C CA . LEU A 1 1559 ? 110.279 108.173 141.388 1.00 71.16 1588 LEU A CA 1
ATOM 9682 C C . LEU A 1 1559 ? 109.218 108.687 140.438 1.00 71.16 1588 LEU A C 1
ATOM 9683 O O . LEU A 1 1559 ? 108.033 108.428 140.636 1.00 71.16 1588 LEU A O 1
ATOM 9688 N N . ASP A 1 1560 ? 109.613 109.425 139.403 1.00 73.52 1589 ASP A N 1
ATOM 9689 C CA . ASP A 1 1560 ? 108.615 109.919 138.461 1.00 73.52 1589 ASP A CA 1
ATOM 9690 C C . ASP A 1 1560 ? 108.049 108.783 137.621 1.00 73.52 1589 ASP A C 1
ATOM 9691 O O . ASP A 1 1560 ? 106.832 108.717 137.378 1.00 73.52 1589 ASP A O 1
ATOM 9696 N N . ALA A 1 1561 ? 108.911 107.867 137.180 1.00 73.68 1590 ALA A N 1
ATOM 9697 C CA . ALA A 1 1561 ? 108.394 106.673 136.512 1.00 73.68 1590 ALA A CA 1
ATOM 9698 C C . ALA A 1 1561 ? 107.472 105.886 137.440 1.00 73.68 1590 ALA A C 1
ATOM 9699 O O . ALA A 1 1561 ? 106.390 105.433 137.039 1.00 73.68 1590 ALA A O 1
ATOM 9701 N N . ALA A 1 1562 ? 107.874 105.739 138.702 1.00 76.91 1591 ALA A N 1
ATOM 9702 C CA . ALA A 1 1562 ? 107.023 105.032 139.654 1.00 76.91 1591 ALA A CA 1
ATOM 9703 C C . ALA A 1 1562 ? 105.727 105.788 139.910 1.00 76.91 1591 ALA A C 1
ATOM 9704 O O . ALA A 1 1562 ? 104.710 105.183 140.252 1.00 76.91 1591 ALA A O 1
ATOM 9706 N N . MET A 1 1563 ? 105.745 107.111 139.767 1.00 79.47 1592 MET A N 1
ATOM 9707 C CA . MET A 1 1563 ? 104.531 107.891 139.969 1.00 79.47 1592 MET A CA 1
ATOM 9708 C C . MET A 1 1563 ? 103.525 107.603 138.874 1.00 79.47 1592 MET A C 1
ATOM 9709 O O . MET A 1 1563 ? 102.333 107.393 139.144 1.00 79.47 1592 MET A O 1
ATOM 9714 N N . GLU A 1 1564 ? 103.988 107.602 137.626 1.00 81.19 1593 GLU A N 1
ATOM 9715 C CA . GLU A 1 1564 ? 103.110 107.175 136.542 1.00 81.19 1593 GLU A CA 1
ATOM 9716 C C . GLU A 1 1564 ? 102.573 105.776 136.809 1.00 81.19 1593 GLU A C 1
ATOM 9717 O O . GLU A 1 1564 ? 101.371 105.519 136.650 1.00 81.19 1593 GLU A O 1
ATOM 9723 N N . SER A 1 1565 ? 103.446 104.869 137.254 1.00 82.06 1594 SER A N 1
ATOM 9724 C CA . SER A 1 1565 ? 103.010 103.507 137.554 1.00 82.06 1594 SER A CA 1
ATOM 9725 C C . SER A 1 1565 ? 101.923 103.481 138.625 1.00 82.06 1594 SER A C 1
ATOM 9726 O O . SER A 1 1565 ? 100.918 102.775 138.484 1.00 82.06 1594 SER A O 1
ATOM 9729 N N . LEU A 1 1566 ? 102.105 104.241 139.702 1.00 83.55 1595 LEU A N 1
ATOM 9730 C CA . LEU A 1 1566 ? 101.181 104.161 140.829 1.00 83.55 1595 LEU A CA 1
ATOM 9731 C C . LEU A 1 1566 ? 99.833 104.769 140.478 1.00 83.55 1595 LEU A C 1
ATOM 9732 O O . LEU A 1 1566 ? 98.789 104.284 140.930 1.00 83.55 1595 LEU A O 1
ATOM 9737 N N . VAL A 1 1567 ? 99.828 105.828 139.671 1.00 83.65 1596 VAL A N 1
ATOM 9738 C CA . VAL A 1 1567 ? 98.553 106.358 139.201 1.00 83.65 1596 VAL A CA 1
ATOM 9739 C C . VAL A 1 1567 ? 97.851 105.330 138.327 1.00 83.65 1596 VAL A C 1
ATOM 9740 O O . VAL A 1 1567 ? 96.667 105.021 138.526 1.00 83.65 1596 VAL A O 1
ATOM 9744 N N . SER A 1 1568 ? 98.577 104.769 137.353 1.00 83.41 1597 SER A N 1
ATOM 9745 C CA . SER A 1 1568 ? 97.962 103.809 136.442 1.00 83.41 1597 SER A CA 1
ATOM 9746 C C . SER A 1 1568 ? 97.425 102.603 137.194 1.00 83.41 1597 SER A C 1
ATOM 9747 O O . SER A 1 1568 ? 96.434 101.993 136.779 1.00 83.41 1597 SER A O 1
ATOM 9750 N N . GLN A 1 1569 ? 98.071 102.240 138.302 1.00 83.33 1598 GLN A N 1
ATOM 9751 C CA . GLN A 1 1569 ? 97.569 101.141 139.115 1.00 83.33 1598 GLN A CA 1
ATOM 9752 C C . GLN A 1 1569 ? 96.309 101.540 139.861 1.00 83.33 1598 GLN A C 1
ATOM 9753 O O . GLN A 1 1569 ? 95.258 100.906 139.709 1.00 83.33 1598 GLN A O 1
ATOM 9759 N N . THR A 1 1570 ? 96.390 102.600 140.664 1.00 84.56 1599 THR A N 1
ATOM 9760 C CA . THR A 1 1570 ? 95.259 102.980 141.500 1.00 84.56 1599 THR A CA 1
ATOM 9761 C C . THR A 1 1570 ? 94.043 103.347 140.653 1.00 84.56 1599 THR A C 1
ATOM 9762 O O . THR A 1 1570 ? 92.924 103.438 141.170 1.00 84.56 1599 THR A O 1
ATOM 9766 N N . LYS A 1 1571 ? 94.233 103.530 139.344 1.00 83.21 1600 LYS A N 1
ATOM 9767 C CA . LYS A 1 1571 ? 93.090 103.667 138.448 1.00 83.21 1600 LYS A CA 1
ATOM 9768 C C . LYS A 1 1571 ? 92.061 102.579 138.717 1.00 83.21 1600 LYS A C 1
ATOM 9769 O O . LYS A 1 1571 ? 90.890 102.863 138.985 1.00 83.21 1600 LYS A O 1
ATOM 9775 N N . ILE A 1 1572 ? 92.491 101.319 138.671 1.00 84.43 1601 ILE A N 1
ATOM 9776 C CA . ILE A 1 1572 ? 91.603 100.223 139.033 1.00 84.43 1601 ILE A CA 1
ATOM 9777 C C . ILE A 1 1572 ? 91.493 100.170 140.550 1.00 84.43 1601 ILE A C 1
ATOM 9778 O O . ILE A 1 1572 ? 92.321 100.751 141.266 1.00 84.43 1601 ILE A O 1
ATOM 9783 N N . LEU A 1 1573 ? 90.466 99.486 141.045 1.00 81.62 1602 LEU A N 1
ATOM 9784 C CA . LEU A 1 1573 ? 90.225 99.361 142.473 1.00 81.62 1602 LEU A CA 1
ATOM 9785 C C . LEU A 1 1573 ? 89.955 100.742 143.050 1.00 81.62 1602 LEU A C 1
ATOM 9786 O O . LEU A 1 1573 ? 89.239 101.541 142.452 1.00 81.62 1602 LEU A O 1
ATOM 9791 N N . LYS A 1 1678 ? 87.290 100.095 148.200 1.00 80.83 1707 LYS A N 1
ATOM 9792 C CA . LYS A 1 1678 ? 87.269 99.171 149.323 1.00 80.83 1707 LYS A CA 1
ATOM 9793 C C . LYS A 1 1678 ? 88.425 99.439 150.272 1.00 80.83 1707 LYS A C 1
ATOM 9794 O O . LYS A 1 1678 ? 89.559 99.641 149.840 1.00 80.83 1707 LYS A O 1
ATOM 9800 N N . LEU A 1 1679 ? 88.110 99.441 151.566 1.00 84.32 1708 LEU A N 1
ATOM 9801 C CA . LEU A 1 1679 ? 89.101 99.643 152.615 1.00 84.32 1708 LEU A CA 1
ATOM 9802 C C . LEU A 1 1679 ? 90.336 98.774 152.402 1.00 84.32 1708 LEU A C 1
ATOM 9803 O O . LEU A 1 1679 ? 90.253 97.658 151.883 1.00 84.32 1708 LEU A O 1
ATOM 9808 N N . LEU A 1 1680 ? 91.490 99.301 152.804 1.00 86.26 1709 LEU A N 1
ATOM 9809 C CA . LEU A 1 1680 ? 92.779 98.672 152.581 1.00 86.26 1709 LEU A CA 1
ATOM 9810 C C . LEU A 1 1680 ? 93.693 98.918 153.775 1.00 86.26 1709 LEU A C 1
ATOM 9811 O O . LEU A 1 1680 ? 93.675 100.017 154.343 1.00 86.26 1709 LEU A O 1
ATOM 9816 N N . PRO A 1 1681 ? 94.508 97.940 154.176 1.00 89.27 1710 PRO A N 1
ATOM 9817 C CA . PRO A 1 1681 ? 95.349 98.135 155.371 1.00 89.27 1710 PRO A CA 1
ATOM 9818 C C . PRO A 1 1681 ? 96.301 99.314 155.295 1.00 89.27 1710 PRO A C 1
ATOM 9819 O O . PRO A 1 1681 ? 96.222 100.209 156.142 1.00 89.27 1710 PRO A O 1
ATOM 9823 N N . ASN A 1 1682 ? 97.202 99.350 154.315 1.00 91.49 1711 ASN A N 1
ATOM 9824 C CA . ASN A 1 1682 ? 98.274 100.330 154.314 1.00 91.49 1711 ASN A CA 1
ATOM 9825 C C . ASN A 1 1682 ? 98.089 101.345 153.198 1.00 91.49 1711 ASN A C 1
ATOM 9826 O O . ASN A 1 1682 ? 98.307 101.013 152.026 1.00 91.49 1711 ASN A O 1
ATOM 9831 N N . PRO A 1 1683 ? 97.717 102.580 153.510 1.00 88.83 1712 PRO A N 1
ATOM 9832 C CA . PRO A 1 1683 ? 97.708 103.632 152.486 1.00 88.83 1712 PRO A CA 1
ATOM 9833 C C . PRO A 1 1683 ? 99.041 104.352 152.397 1.00 88.83 1712 PRO A C 1
ATOM 9834 O O . PRO A 1 1683 ? 99.855 104.272 153.320 1.00 88.83 1712 PRO A O 1
ATOM 9838 N N . VAL A 1 1684 ? 99.278 105.051 151.290 1.00 83.57 1713 VAL A N 1
ATOM 9839 C CA . VAL A 1 1684 ? 100.461 105.883 151.097 1.00 83.57 1713 VAL A CA 1
ATOM 9840 C C . VAL A 1 1684 ? 100.037 107.204 150.477 1.00 83.57 1713 VAL A C 1
ATOM 9841 O O . VAL A 1 1684 ? 99.232 107.232 149.543 1.00 83.57 1713 VAL A O 1
ATOM 9845 N N . LEU A 1 1685 ? 100.625 108.292 150.969 1.00 77.76 1714 LEU A N 1
ATOM 9846 C CA . LEU A 1 1685 ? 100.120 109.631 150.680 1.00 77.76 1714 LEU A CA 1
ATOM 9847 C C . LEU A 1 1685 ? 100.004 109.900 149.187 1.00 77.76 1714 LEU A C 1
ATOM 9848 O O . LEU A 1 1685 ? 99.130 110.656 148.754 1.00 77.76 1714 LEU A O 1
ATOM 9853 N N . HIS A 1 1686 ? 100.874 109.294 148.382 1.00 75.73 1715 HIS A N 1
ATOM 9854 C CA . HIS A 1 1686 ? 100.949 109.675 146.977 1.00 75.73 1715 HIS A CA 1
ATOM 9855 C C . HIS A 1 1686 ? 99.810 109.080 146.165 1.00 75.73 1715 HIS A C 1
ATOM 9856 O O . HIS A 1 1686 ? 99.678 109.374 144.974 1.00 75.73 1715 HIS A O 1
ATOM 9863 N N . MET A 1 1687 ? 98.990 108.222 146.768 1.00 84.27 1716 MET A N 1
ATOM 9864 C CA . MET A 1 1687 ? 98.012 107.514 145.950 1.00 84.27 1716 MET A CA 1
ATOM 9865 C C . MET A 1 1687 ? 96.680 108.246 145.888 1.00 84.27 1716 MET A C 1
ATOM 9866 O O . MET A 1 1687 ? 95.825 107.907 145.064 1.00 84.27 1716 MET A O 1
ATOM 9871 N N . PHE A 1 1688 ? 96.467 109.236 146.745 1.00 75.78 1717 PHE A N 1
ATOM 9872 C CA . PHE A 1 1688 ? 95.186 109.925 146.767 1.00 75.78 1717 PHE A CA 1
ATOM 9873 C C . PHE A 1 1688 ? 95.362 111.431 146.675 1.00 75.78 1717 PHE A C 1
ATOM 9874 O O . PHE A 1 1688 ? 96.382 111.975 147.101 1.00 75.78 1717 PHE A O 1
ATOM 9882 N N . ARG A 1 1689 ? 94.360 112.092 146.105 1.00 71.70 1718 ARG A N 1
ATOM 9883 C CA . ARG A 1 1689 ? 94.400 113.528 145.884 1.00 71.70 1718 ARG A CA 1
ATOM 9884 C C . ARG A 1 1689 ? 93.855 114.252 147.105 1.00 71.70 1718 ARG A C 1
ATOM 9885 O O . ARG A 1 1689 ? 92.748 113.957 147.569 1.00 71.70 1718 ARG A O 1
ATOM 9893 N N . PHE A 1 1690 ? 94.625 115.209 147.608 1.00 63.20 1719 PHE A N 1
ATOM 9894 C CA . PHE A 1 1690 ? 94.203 115.976 148.764 1.00 63.20 1719 PHE A CA 1
ATOM 9895 C C . PHE A 1 1690 ? 93.411 117.191 148.325 1.00 63.20 1719 PHE A C 1
ATOM 9896 O O . PHE A 1 1690 ? 93.446 117.586 147.160 1.00 63.20 1719 PHE A O 1
ATOM 9904 N N . ARG A 1 1691 ? 92.690 117.789 149.268 1.00 59.50 1720 ARG A N 1
ATOM 9905 C CA . ARG A 1 1691 ? 92.096 119.086 149.001 1.00 59.50 1720 ARG A CA 1
ATOM 9906 C C . ARG A 1 1691 ? 93.132 120.189 149.138 1.00 59.50 1720 ARG A C 1
ATOM 9907 O O . ARG A 1 1691 ? 93.251 121.055 148.267 1.00 59.50 1720 ARG A O 1
ATOM 9915 N N . ARG A 1 1692 ? 93.916 120.158 150.206 1.00 54.73 1721 ARG A N 1
ATOM 9916 C CA . ARG A 1 1692 ? 94.805 121.259 150.527 1.00 54.73 1721 ARG A CA 1
ATOM 9917 C C . ARG A 1 1692 ? 96.093 120.747 151.144 1.00 54.73 1721 ARG A C 1
ATOM 9918 O O . ARG A 1 1692 ? 96.068 120.015 152.132 1.00 54.73 1721 ARG A O 1
ATOM 9926 N N . VAL A 1 1693 ? 97.218 121.158 150.570 1.00 46.63 1722 VAL A N 1
ATOM 9927 C CA . VAL A 1 1693 ? 98.544 120.798 151.052 1.00 46.63 1722 VAL A CA 1
ATOM 9928 C C . VAL A 1 1693 ? 99.204 122.039 151.615 1.00 46.63 1722 VAL A C 1
ATOM 9929 O O . VAL A 1 1693 ? 99.148 123.107 151.001 1.00 46.63 1722 VAL A O 1
ATOM 9933 N N . ILE A 1 1694 ? 99.822 121.896 152.780 1.00 44.30 1723 ILE A N 1
ATOM 9934 C CA . ILE A 1 1694 ? 100.548 122.967 153.439 1.00 44.30 1723 ILE A CA 1
ATOM 9935 C C . ILE A 1 1694 ? 101.936 122.455 153.772 1.00 44.30 1723 ILE A C 1
ATOM 9936 O O . ILE A 1 1694 ? 102.081 121.345 154.286 1.00 44.30 1723 ILE A O 1
ATOM 9941 N N . ALA A 1 1695 ? 102.955 123.247 153.480 1.00 46.37 1724 ALA A N 1
ATOM 9942 C CA . ALA A 1 1695 ? 104.324 122.913 153.845 1.00 46.37 1724 ALA A CA 1
ATOM 9943 C C . ALA A 1 1695 ? 104.764 123.885 154.922 1.00 46.37 1724 ALA A C 1
ATOM 9944 O O . ALA A 1 1695 ? 104.673 125.101 154.736 1.00 46.37 1724 ALA A O 1
ATOM 9946 N N . ASP A 1 1696 ? 105.243 123.355 156.045 1.00 54.42 1725 ASP A N 1
ATOM 9947 C CA . ASP A 1 1696 ? 105.409 124.193 157.224 1.00 54.42 1725 ASP A CA 1
ATOM 9948 C C . ASP A 1 1696 ? 106.707 124.981 157.187 1.00 54.42 1725 ASP A C 1
ATOM 9949 O O . ASP A 1 1696 ? 106.775 126.090 157.720 1.00 54.42 1725 ASP A O 1
ATOM 9954 N N . GLU A 1 1697 ? 107.765 124.418 156.621 1.00 58.11 1726 GLU A N 1
ATOM 9955 C CA . GLU A 1 1697 ? 109.019 125.155 156.536 1.00 58.11 1726 GLU A CA 1
ATOM 9956 C C . GLU A 1 1697 ? 109.528 125.297 155.110 1.00 58.11 1726 GLU A C 1
ATOM 9957 O O . GLU A 1 1697 ? 109.907 126.399 154.706 1.00 58.11 1726 GLU A O 1
ATOM 9963 N N . PHE A 1 1698 ? 109.588 124.212 154.351 1.00 57.64 1727 PHE A N 1
ATOM 9964 C CA . PHE A 1 1698 ? 110.010 124.139 152.960 1.00 57.64 1727 PHE A CA 1
ATOM 9965 C C . PHE A 1 1698 ? 111.511 124.320 152.787 1.00 57.64 1727 PHE A C 1
ATOM 9966 O O . PHE A 1 1698 ? 112.030 123.992 151.718 1.00 57.64 1727 PHE A O 1
ATOM 9974 N N . THR A 1 1699 ? 112.237 124.778 153.798 1.00 63.26 1728 THR A N 1
ATOM 9975 C CA . THR A 1 1699 ? 113.674 124.934 153.659 1.00 63.26 1728 THR A CA 1
ATOM 9976 C C . THR A 1 1699 ? 114.461 123.947 154.497 1.00 63.26 1728 THR A C 1
ATOM 9977 O O . THR A 1 1699 ? 115.626 123.688 154.197 1.00 63.26 1728 THR A O 1
ATOM 9981 N N . TYR A 1 1700 ? 113.846 123.388 155.537 1.00 73.27 1729 TYR A N 1
ATOM 9982 C CA . TYR A 1 1700 ? 114.401 122.214 156.185 1.00 73.27 1729 TYR A CA 1
ATOM 9983 C C . TYR A 1 1700 ? 114.401 121.002 155.270 1.00 73.27 1729 TYR A C 1
ATOM 9984 O O . TYR A 1 1700 ? 115.239 120.114 155.457 1.00 73.27 1729 TYR A O 1
ATOM 9993 N N . LEU A 1 1701 ? 113.495 120.950 154.293 1.00 67.35 1730 LEU A N 1
ATOM 9994 C CA . LEU A 1 1701 ? 113.372 119.779 153.437 1.00 67.35 1730 LEU A CA 1
ATOM 9995 C C . LEU A 1 1701 ? 114.690 119.476 152.746 1.00 67.35 1730 LEU A C 1
ATOM 9996 O O . LEU A 1 1701 ? 115.153 120.231 151.890 1.00 67.35 1730 LEU A O 1
ATOM 10001 N N . GLN A 1 1702 ? 115.273 118.339 153.108 1.00 76.12 1731 GLN A N 1
ATOM 10002 C CA . GLN A 1 1702 ? 116.697 118.080 152.948 1.00 76.12 1731 GLN A CA 1
ATOM 10003 C C . GLN A 1 1702 ? 117.084 117.475 151.606 1.00 76.12 1731 GLN A C 1
ATOM 10004 O O . GLN A 1 1702 ? 118.167 116.895 151.510 1.00 76.12 1731 GLN A O 1
ATOM 10010 N N . LYS A 1 1703 ? 116.252 117.605 150.578 1.00 74.84 1732 LYS A N 1
ATOM 10011 C CA . LYS A 1 1703 ? 116.465 117.175 149.196 1.00 74.84 1732 LYS A CA 1
ATOM 10012 C C . LYS A 1 1703 ? 116.194 115.684 148.982 1.00 74.84 1732 LYS A C 1
ATOM 10013 O O . LYS A 1 1703 ? 116.080 115.254 147.838 1.00 74.84 1732 LYS A O 1
ATOM 10019 N N . LYS A 1 1704 ? 116.025 114.894 150.033 1.00 69.24 1733 LYS A N 1
ATOM 10020 C CA . LYS A 1 1704 ? 115.548 113.538 149.806 1.00 69.24 1733 LYS A CA 1
ATOM 10021 C C . LYS A 1 1704 ? 114.031 113.494 149.867 1.00 69.24 1733 LYS A C 1
ATOM 10022 O O . LYS A 1 1704 ? 113.397 112.703 149.162 1.00 69.24 1733 LYS A O 1
ATOM 10028 N N . SER A 1 1705 ? 113.438 114.344 150.703 1.00 63.63 1734 SER A N 1
ATOM 10029 C CA . SER A 1 1705 ? 111.994 114.473 150.821 1.00 63.63 1734 SER A CA 1
ATOM 10030 C C . SER A 1 1705 ? 111.449 115.659 150.044 1.00 63.63 1734 SER A C 1
ATOM 10031 O O . SER A 1 1705 ? 110.228 115.804 149.940 1.00 63.63 1734 SER A O 1
ATOM 10034 N N . LEU A 1 1706 ? 112.319 116.511 149.499 1.00 56.89 1735 LEU A N 1
ATOM 10035 C CA . LEU A 1 1706 ? 111.848 117.577 148.625 1.00 56.89 1735 LEU A CA 1
ATOM 10036 C C . LEU A 1 1706 ? 111.206 117.004 147.373 1.00 56.89 1735 LEU A C 1
ATOM 10037 O O . LEU A 1 1706 ? 110.187 117.514 146.896 1.00 56.89 1735 LEU A O 1
ATOM 10042 N N . ALA A 1 1707 ? 111.777 115.933 146.831 1.00 54.37 1736 ALA A N 1
ATOM 10043 C CA . ALA A 1 1707 ? 111.124 115.245 145.728 1.00 54.37 1736 ALA A CA 1
ATOM 10044 C C . ALA A 1 1707 ? 109.747 114.748 146.137 1.00 54.37 1736 ALA A C 1
ATOM 10045 O O . ALA A 1 1707 ? 108.756 114.967 145.431 1.00 54.37 1736 ALA A O 1
ATOM 10047 N N . ALA A 1 1708 ? 109.666 114.091 147.289 1.00 54.54 1737 ALA A N 1
ATOM 10048 C CA . ALA A 1 1708 ? 108.402 113.532 147.737 1.00 54.54 1737 ALA A CA 1
ATOM 10049 C C . ALA A 1 1708 ? 107.351 114.610 147.934 1.00 54.54 1737 ALA A C 1
ATOM 10050 O O . ALA A 1 1708 ? 106.159 114.367 147.729 1.00 54.54 1737 ALA A O 1
ATOM 10052 N N . VAL A 1 1709 ? 107.764 115.800 148.359 1.00 50.42 1738 VAL A N 1
ATOM 10053 C CA . VAL A 1 1709 ? 106.777 116.843 148.620 1.00 50.42 1738 VAL A CA 1
ATOM 10054 C C . VAL A 1 1709 ? 106.398 117.551 147.327 1.00 50.42 1738 VAL A C 1
ATOM 10055 O O . VAL A 1 1709 ? 105.301 118.104 147.207 1.00 50.42 1738 VAL A O 1
ATOM 10059 N N . LEU A 1 1710 ? 107.285 117.534 146.330 1.00 50.30 1739 LEU A N 1
ATOM 10060 C CA . LEU A 1 1710 ? 106.922 118.102 145.036 1.00 50.30 1739 LEU A CA 1
ATOM 10061 C C . LEU A 1 1710 ? 105.951 117.201 144.283 1.00 50.30 1739 LEU A C 1
ATOM 10062 O O . LEU A 1 1710 ? 105.044 117.688 143.601 1.00 50.30 1739 LEU A O 1
ATOM 10067 N N . ARG A 1 1711 ? 106.130 115.882 144.379 1.00 55.42 1740 ARG A N 1
ATOM 10068 C CA . ARG A 1 1711 ? 105.267 114.977 143.626 1.00 55.42 1740 ARG A CA 1
ATOM 10069 C C . ARG A 1 1711 ? 103.888 114.864 144.255 1.00 55.42 1740 ARG A C 1
ATOM 10070 O O . ARG A 1 1711 ? 102.958 114.342 143.635 1.00 55.42 1740 ARG A O 1
ATOM 10078 N N . LEU A 1 1712 ? 103.735 115.318 145.488 1.00 55.43 1741 LEU A N 1
ATOM 10079 C CA . LEU A 1 1712 ? 102.449 115.184 146.146 1.00 55.43 1741 LEU A CA 1
ATOM 10080 C C . LEU A 1 1712 ? 101.430 116.080 145.459 1.00 55.43 1741 LEU A C 1
ATOM 10081 O O . LEU A 1 1712 ? 101.741 117.203 145.060 1.00 55.43 1741 LEU A O 1
ATOM 10086 N N . SER A 1 1713 ? 100.209 115.573 145.304 1.00 61.79 1742 SER A N 1
ATOM 10087 C CA . SER A 1 1713 ? 99.200 116.195 144.456 1.00 61.79 1742 SER A CA 1
ATOM 10088 C C . SER A 1 1713 ? 97.986 116.611 145.270 1.00 61.79 1742 SER A C 1
ATOM 10089 O O . SER A 1 1713 ? 97.565 115.884 146.172 1.00 61.79 1742 SER A O 1
ATOM 10092 N N . SER A 1 1714 ? 97.411 117.763 144.931 1.00 60.10 1743 SER A N 1
ATOM 10093 C CA . SER A 1 1714 ? 96.218 118.258 145.600 1.00 60.10 1743 SER A CA 1
ATOM 10094 C C . SER A 1 1714 ? 95.593 119.400 144.819 1.00 60.10 1743 SER A C 1
ATOM 10095 O O . SER A 1 1714 ? 96.076 119.799 143.758 1.00 60.10 1743 SER A O 1
ATOM 10098 N N . SER A 1 1715 ? 94.517 119.946 145.387 1.00 57.73 1744 SER A N 1
ATOM 10099 C CA . SER A 1 1715 ? 93.762 120.990 144.704 1.00 57.73 1744 SER A CA 1
ATOM 10100 C C . SER A 1 1715 ? 94.293 122.379 145.038 1.00 57.73 1744 SER A C 1
ATOM 10101 O O . SER A 1 1715 ? 94.381 123.243 144.160 1.00 57.73 1744 SER A O 1
ATOM 10104 N N . TYR A 1 1716 ? 94.647 122.615 146.297 1.00 53.38 1745 TYR A N 1
ATOM 10105 C CA . TYR A 1 1716 ? 95.216 123.878 146.745 1.00 53.38 1745 TYR A CA 1
ATOM 10106 C C . TYR A 1 1716 ? 96.607 123.620 147.287 1.00 53.38 1745 TYR A C 1
ATOM 10107 O O . TYR A 1 1716 ? 96.862 122.551 147.839 1.00 53.38 1745 TYR A O 1
ATOM 10116 N N . ARG A 1 1717 ? 97.506 124.582 147.137 1.00 47.69 1746 ARG A N 1
ATOM 10117 C CA . ARG A 1 1717 ? 98.891 124.405 147.558 1.00 47.69 1746 ARG A CA 1
ATOM 10118 C C . ARG A 1 1717 ? 99.412 125.663 148.232 1.00 47.69 1746 ARG A C 1
ATOM 10119 O O . ARG A 1 1717 ? 99.592 126.687 147.573 1.00 47.69 1746 ARG A O 1
ATOM 10127 N N . TRP A 1 1718 ? 99.704 125.570 149.526 1.00 43.80 1747 TRP A N 1
ATOM 10128 C CA . TRP A 1 1718 ? 100.218 126.688 150.299 1.00 43.80 1747 TRP A CA 1
ATOM 10129 C C . TRP A 1 1718 ? 101.625 126.381 150.782 1.00 43.80 1747 TRP A C 1
ATOM 10130 O O . TRP A 1 1718 ? 102.034 125.223 150.816 1.00 43.80 1747 TRP A O 1
ATOM 10141 N N . ILE A 1 1719 ? 102.374 127.419 151.128 1.00 41.21 1748 ILE A N 1
ATOM 10142 C CA . ILE A 1 1719 ? 103.652 127.273 151.812 1.00 41.21 1748 ILE A CA 1
ATOM 10143 C C . ILE A 1 1719 ? 103.635 128.184 153.026 1.00 41.21 1748 ILE A C 1
ATOM 10144 O O . ILE A 1 1719 ? 103.108 129.296 152.960 1.00 41.21 1748 ILE A O 1
ATOM 10149 N N . LEU A 1 1720 ? 104.167 127.698 154.142 1.00 47.72 1749 LEU A N 1
ATOM 10150 C CA . LEU A 1 1720 ? 104.365 128.502 155.339 1.00 47.72 1749 LEU A CA 1
ATOM 10151 C C . LEU A 1 1720 ? 105.858 128.547 155.605 1.00 47.72 1749 LEU A C 1
ATOM 10152 O O . LEU A 1 1720 ? 106.556 127.567 155.344 1.00 47.72 1749 LEU A O 1
ATOM 10157 N N . SER A 1 1721 ? 106.357 129.669 156.109 1.00 60.81 1750 SER A N 1
ATOM 10158 C CA . SER A 1 1721 ? 107.797 129.766 156.288 1.00 60.81 1750 SER A CA 1
ATOM 10159 C C . SER A 1 1721 ? 108.164 130.881 157.251 1.00 60.81 1750 SER A C 1
ATOM 10160 O O . SER A 1 1721 ? 107.397 131.820 157.471 1.00 60.81 1750 SER A O 1
ATOM 10163 N N . GLY A 1 1722 ? 109.351 130.746 157.839 1.00 70.45 1751 GLY A N 1
ATOM 10164 C CA . GLY A 1 1722 ? 109.930 131.853 158.575 1.00 70.45 1751 GLY A CA 1
ATOM 10165 C C . GLY A 1 1722 ? 110.720 132.782 157.676 1.00 70.45 1751 GLY A C 1
ATOM 10166 O O . GLY A 1 1722 ? 110.646 134.003 157.807 1.00 70.45 1751 GLY A O 1
ATOM 10167 N N . THR A 1 1723 ? 111.485 132.223 156.754 1.00 72.01 1752 THR A N 1
ATOM 10168 C CA . THR A 1 1723 ? 112.183 133.045 155.790 1.00 72.01 1752 THR A CA 1
ATOM 10169 C C . THR A 1 1723 ? 112.177 132.346 154.442 1.00 72.01 1752 THR A C 1
ATOM 10170 O O . THR A 1 1723 ? 112.529 131.165 154.345 1.00 72.01 1752 THR A O 1
ATOM 10174 N N . PRO A 1 1724 ? 111.774 133.047 153.390 1.00 69.10 1753 PRO A N 1
ATOM 10175 C CA . PRO A 1 1724 ? 111.614 132.413 152.097 1.00 69.10 1753 PRO A CA 1
ATOM 10176 C C . PRO A 1 1724 ? 112.921 132.411 151.334 1.00 69.10 1753 PRO A C 1
ATOM 10177 O O . PRO A 1 1724 ? 113.709 133.362 151.435 1.00 69.10 1753 PRO A O 1
ATOM 10181 N N . PRO A 1 1725 ? 113.195 131.368 150.579 1.00 63.08 1754 PRO A N 1
ATOM 10182 C CA . PRO A 1 1725 ? 114.407 131.364 149.753 1.00 63.08 1754 PRO A CA 1
ATOM 10183 C C . PRO A 1 1725 ? 114.213 132.148 148.469 1.00 63.08 1754 PRO A C 1
ATOM 10184 O O . PRO A 1 1725 ? 113.593 131.655 147.526 1.00 63.08 1754 PRO A O 1
ATOM 10188 N N . VAL A 1 1726 ? 114.739 133.363 148.413 1.00 54.77 1755 VAL A N 1
ATOM 10189 C CA . VAL A 1 1726 ? 114.514 134.254 147.290 1.00 54.77 1755 VAL A CA 1
ATOM 10190 C C . VAL A 1 1726 ? 115.814 134.904 146.832 1.00 54.77 1755 VAL A C 1
ATOM 10191 O O . VAL A 1 1726 ? 115.811 136.034 146.358 1.00 54.77 1755 VAL A O 1
ATOM 10195 N N . SER A 1 1727 ? 116.937 134.216 147.000 1.00 55.61 1756 SER A N 1
ATOM 10196 C CA . SER A 1 1727 ? 118.215 134.830 146.679 1.00 55.61 1756 SER A CA 1
ATOM 10197 C C . SER A 1 1727 ? 118.428 134.913 145.177 1.00 55.61 1756 SER A C 1
ATOM 10198 O O . SER A 1 1727 ? 119.043 135.864 144.680 1.00 55.61 1756 SER A O 1
ATOM 10201 N N . ASP A 1 1728 ? 117.939 133.929 144.434 1.00 51.06 1757 ASP A N 1
ATOM 10202 C CA . ASP A 1 1728 ? 118.193 133.878 143.007 1.00 51.06 1757 ASP A CA 1
ATOM 10203 C C . ASP A 1 1728 ? 117.034 133.220 142.282 1.00 51.06 1757 ASP A C 1
ATOM 10204 O O . ASP A 1 1728 ? 115.973 132.967 142.848 1.00 51.06 1757 ASP A O 1
ATOM 10209 N N . PHE A 1 1729 ? 117.268 132.943 141.005 1.00 40.22 1758 PHE A N 1
ATOM 10210 C CA . PHE A 1 1729 ? 116.217 132.431 140.144 1.00 40.22 1758 PHE A CA 1
ATOM 10211 C C . PHE A 1 1729 ? 115.867 130.992 140.483 1.00 40.22 1758 PHE A C 1
ATOM 10212 O O . PHE A 1 1729 ? 114.694 130.611 140.446 1.00 40.22 1758 PHE A O 1
ATOM 10220 N N . ALA A 1 1730 ? 116.864 130.173 140.817 1.00 42.40 1759 ALA A N 1
ATOM 10221 C CA . ALA A 1 1730 ? 116.593 128.767 141.099 1.00 42.40 1759 ALA A CA 1
ATOM 10222 C C . ALA A 1 1730 ? 115.764 128.606 142.364 1.00 42.40 1759 ALA A C 1
ATOM 10223 O O . ALA A 1 1730 ? 114.831 127.788 142.409 1.00 42.40 1759 ALA A O 1
ATOM 10225 N N . ALA A 1 1731 ? 116.084 129.377 143.402 1.00 42.71 1760 ALA A N 1
ATOM 10226 C CA . ALA A 1 1731 ? 115.315 129.311 144.637 1.00 42.71 1760 ALA A CA 1
ATOM 10227 C C . ALA A 1 1731 ? 113.840 129.578 144.385 1.00 42.71 1760 ALA A C 1
ATOM 10228 O O . ALA A 1 1731 ? 112.973 128.906 144.952 1.00 42.71 1760 ALA A O 1
ATOM 10230 N N . ILE A 1 1732 ? 113.537 130.545 143.521 1.00 38.35 1761 ILE A N 1
ATOM 10231 C CA . ILE A 1 1732 ? 112.151 130.885 143.245 1.00 38.35 1761 ILE A CA 1
ATOM 10232 C C . ILE A 1 1732 ? 111.522 129.881 142.302 1.00 38.35 1761 ILE A C 1
ATOM 10233 O O . ILE A 1 1732 ? 110.314 129.623 142.378 1.00 38.35 1761 ILE A O 1
ATOM 10238 N N . ARG A 1 1733 ? 112.305 129.288 141.400 1.00 41.65 1762 ARG A N 1
ATOM 10239 C CA . ARG A 1 1733 ? 111.705 128.281 140.538 1.00 41.65 1762 ARG A CA 1
ATOM 10240 C C . ARG A 1 1733 ? 111.319 127.072 141.361 1.00 41.65 1762 ARG A C 1
ATOM 10241 O O . ARG A 1 1733 ? 110.429 126.315 140.980 1.00 41.65 1762 ARG A O 1
ATOM 10249 N N . SER A 1 1734 ? 111.975 126.878 142.502 1.00 40.87 1763 SER A N 1
ATOM 10250 C CA . SER A 1 1734 ? 111.574 125.796 143.397 1.00 40.87 1763 SER A CA 1
ATOM 10251 C C . SER A 1 1734 ? 110.185 126.039 143.981 1.00 40.87 1763 SER A C 1
ATOM 10252 O O . SER A 1 1734 ? 109.337 125.140 143.995 1.00 40.87 1763 SER A O 1
ATOM 10255 N N . ILE A 1 1735 ? 109.941 127.251 144.478 1.00 38.77 1764 ILE A N 1
ATOM 10256 C CA . ILE A 1 1735 ? 108.614 127.631 144.948 1.00 38.77 1764 ILE A CA 1
ATOM 10257 C C . ILE A 1 1735 ? 107.589 127.460 143.840 1.00 38.77 1764 ILE A C 1
ATOM 10258 O O . ILE A 1 1735 ? 106.473 126.982 144.067 1.00 38.77 1764 ILE A O 1
ATOM 10263 N N . ALA A 1 1736 ? 107.951 127.848 142.621 1.00 35.73 1765 ALA A N 1
ATOM 10264 C CA . ALA A 1 1736 ? 107.017 127.721 141.512 1.00 35.73 1765 ALA A CA 1
ATOM 10265 C C . ALA A 1 1736 ? 106.752 126.266 141.175 1.00 35.73 1765 ALA A C 1
ATOM 10266 O O . ALA A 1 1736 ? 105.623 125.897 140.844 1.00 35.73 1765 ALA A O 1
ATOM 10268 N N . THR A 1 1737 ? 107.781 125.426 141.237 1.00 37.16 1766 THR A N 1
ATOM 10269 C CA . THR A 1 1737 ? 107.592 124.006 140.988 1.00 37.16 1766 THR A CA 1
ATOM 10270 C C . THR A 1 1737 ? 106.634 123.411 141.992 1.00 37.16 1766 THR A C 1
ATOM 10271 O O . THR A 1 1737 ? 105.751 122.631 141.629 1.00 37.16 1766 THR A O 1
ATOM 10275 N N . PHE A 1 1738 ? 106.793 123.765 143.264 1.00 41.23 1767 PHE A N 1
ATOM 10276 C CA . PHE A 1 1738 ? 105.825 123.325 144.257 1.00 41.23 1767 PHE A CA 1
ATOM 10277 C C . PHE A 1 1738 ? 104.431 123.826 143.920 1.00 41.23 1767 PHE A C 1
ATOM 10278 O O . PHE A 1 1738 ? 103.444 123.107 144.099 1.00 41.23 1767 PHE A O 1
ATOM 10286 N N . MET A 1 1739 ? 104.331 125.060 143.433 1.00 40.16 1768 MET A N 1
ATOM 10287 C CA . MET A 1 1739 ? 103.033 125.600 143.055 1.00 40.16 1768 MET A CA 1
ATOM 10288 C C . MET A 1 1739 ? 102.441 124.872 141.862 1.00 40.16 1768 MET A C 1
ATOM 10289 O O . MET A 1 1739 ? 101.222 124.689 141.791 1.00 40.16 1768 MET A O 1
ATOM 10294 N N . GLY A 1 1740 ? 103.276 124.457 140.920 1.00 39.88 1769 GLY A N 1
ATOM 10295 C CA . GLY A 1 1740 ? 102.817 123.867 139.683 1.00 39.88 1769 GLY A CA 1
ATOM 10296 C C . GLY A 1 1740 ? 103.059 124.700 138.447 1.00 39.88 1769 GLY A C 1
ATOM 10297 O O . GLY A 1 1740 ? 102.370 124.500 137.445 1.00 39.88 1769 GLY A O 1
ATOM 10298 N N . ILE A 1 1741 ? 104.016 125.610 138.481 1.00 39.39 1770 ILE A N 1
ATOM 10299 C CA . ILE A 1 1741 ? 104.208 126.596 137.432 1.00 39.39 1770 ILE A CA 1
ATOM 10300 C C . ILE A 1 1741 ? 105.590 126.416 136.832 1.00 39.39 1770 ILE A C 1
ATOM 10301 O O . ILE A 1 1741 ? 106.590 126.383 137.555 1.00 39.39 1770 ILE A O 1
ATOM 10306 N N . HIS A 1 1742 ? 105.658 126.301 135.514 1.00 41.86 1771 HIS A N 1
ATOM 10307 C CA . HIS A 1 1742 ? 106.951 126.227 134.844 1.00 41.86 1771 HIS A CA 1
ATOM 10308 C C . HIS A 1 1742 ? 107.470 127.649 134.727 1.00 41.86 1771 HIS A C 1
ATOM 10309 O O . HIS A 1 1742 ? 107.435 128.265 133.665 1.00 41.86 1771 HIS A O 1
ATOM 10316 N N . LEU A 1 1743 ? 107.955 128.185 135.842 1.00 36.85 1772 LEU A N 1
ATOM 10317 C CA . LEU A 1 1743 ? 108.428 129.559 135.834 1.00 36.85 1772 LEU A CA 1
ATOM 10318 C C . LEU A 1 1743 ? 109.566 129.744 134.844 1.00 36.85 1772 LEU A C 1
ATOM 10319 O O . LEU A 1 1743 ? 109.693 130.801 134.221 1.00 36.85 1772 LEU A O 1
ATOM 10324 N N . GLY A 1 1744 ? 110.398 128.731 134.677 1.00 41.29 1773 GLY A N 1
ATOM 10325 C CA . GLY A 1 1744 ? 111.487 128.832 133.729 1.00 41.29 1773 GLY A CA 1
ATOM 10326 C C . GLY A 1 1744 ? 112.075 127.463 133.509 1.00 41.29 1773 GLY A C 1
ATOM 10327 O O . GLY A 1 1744 ? 111.541 126.452 133.966 1.00 41.29 1773 GLY A O 1
ATOM 10328 N N . VAL A 1 1745 ? 113.189 127.442 132.791 1.00 44.40 1774 VAL A N 1
ATOM 10329 C CA . VAL A 1 1745 ? 113.985 126.238 132.608 1.00 44.40 1774 VAL A CA 1
ATOM 10330 C C . VAL A 1 1745 ? 115.424 126.616 132.891 1.00 44.40 1774 VAL A C 1
ATOM 10331 O O . VAL A 1 1745 ? 115.807 127.775 132.705 1.00 44.40 1774 VAL A O 1
ATOM 10335 N N . GLU A 1 1746 ? 116.207 125.662 133.379 1.00 53.28 1775 GLU A N 1
ATOM 10336 C CA . GLU A 1 1746 ? 117.597 125.947 133.697 1.00 53.28 1775 GLU A CA 1
ATOM 10337 C C . GLU A 1 1746 ? 118.455 125.794 132.461 1.00 53.28 1775 GLU A C 1
ATOM 10338 O O . GLU A 1 1746 ? 118.246 124.884 131.658 1.00 53.28 1775 GLU A O 1
ATOM 10344 N N . ASP A 1 1747 ? 119.405 126.703 132.295 1.00 60.27 1776 ASP A N 1
ATOM 10345 C CA . ASP A 1 1747 ? 120.328 126.596 131.179 1.00 60.27 1776 ASP A CA 1
ATOM 10346 C C . ASP A 1 1747 ? 121.711 126.145 131.607 1.00 60.27 1776 ASP A C 1
ATOM 10347 O O . ASP A 1 1747 ? 122.540 125.875 130.737 1.00 60.27 1776 ASP A O 1
ATOM 10352 N N . ASP A 1 1748 ? 121.963 126.087 132.909 1.00 65.49 1777 ASP A N 1
ATOM 10353 C CA . ASP A 1 1748 ? 123.212 125.795 133.608 1.00 65.49 1777 ASP A CA 1
ATOM 10354 C C . ASP A 1 1748 ? 124.243 126.891 133.381 1.00 65.49 1777 ASP A C 1
ATOM 10355 O O . ASP A 1 1748 ? 125.436 126.633 133.524 1.00 65.49 1777 ASP A O 1
ATOM 10360 N N . GLY A 1 1749 ? 123.826 128.104 133.050 1.00 66.10 1778 GLY A N 1
ATOM 10361 C CA . GLY A 1 1749 ? 124.760 129.204 132.999 1.00 66.10 1778 GLY A CA 1
ATOM 10362 C C . GLY A 1 1749 ? 124.293 130.400 133.793 1.00 66.10 1778 GLY A C 1
ATOM 10363 O O . GLY A 1 1749 ? 124.875 131.479 133.685 1.00 66.10 1778 GLY A O 1
ATOM 10364 N N . GLU A 1 1750 ? 123.240 130.232 134.592 1.00 68.52 1779 GLU A N 1
ATOM 10365 C CA . GLU A 1 1750 ? 122.637 131.391 135.239 1.00 68.52 1779 GLU A CA 1
ATOM 10366 C C . GLU A 1 1750 ? 123.191 131.615 136.642 1.00 68.52 1779 GLU A C 1
ATOM 10367 O O . GLU A 1 1750 ? 123.426 132.761 137.038 1.00 68.52 1779 GLU A O 1
ATOM 10373 N N . GLY A 1 1751 ? 123.424 130.550 137.402 1.00 75.14 1780 GLY A N 1
ATOM 10374 C CA . GLY A 1 1751 ? 123.782 130.729 138.798 1.00 75.14 1780 GLY A CA 1
ATOM 10375 C C . GLY A 1 1751 ? 125.213 131.212 138.952 1.00 75.14 1780 GLY A C 1
ATOM 10376 O O . GLY A 1 1751 ? 125.876 131.576 137.979 1.00 75.14 1780 GLY A O 1
ATOM 10377 N N . ASP A 1 1752 ? 125.681 131.243 140.197 1.00 83.22 1781 ASP A N 1
ATOM 10378 C CA . ASP A 1 1752 ? 127.095 131.452 140.460 1.00 83.22 1781 ASP A CA 1
ATOM 10379 C C . ASP A 1 1752 ? 127.883 130.181 140.150 1.00 83.22 1781 ASP A C 1
ATOM 10380 O O . ASP A 1 1752 ? 127.316 129.117 139.897 1.00 83.22 1781 ASP A O 1
ATOM 10385 N N . VAL A 1 1753 ? 129.212 130.288 140.193 1.00 82.58 1782 VAL A N 1
ATOM 10386 C CA . VAL A 1 1753 ? 130.047 129.136 139.862 1.00 82.58 1782 VAL A CA 1
ATOM 10387 C C . VAL A 1 1753 ? 129.908 128.040 140.911 1.00 82.58 1782 VAL A C 1
ATOM 10388 O O . VAL A 1 1753 ? 130.021 126.847 140.600 1.00 82.58 1782 VAL A O 1
ATOM 10392 N N . GLN A 1 1754 ? 129.649 128.417 142.164 1.00 82.45 1783 GLN A N 1
ATOM 10393 C CA . GLN A 1 1754 ? 129.546 127.413 143.217 1.00 82.45 1783 GLN A CA 1
ATOM 10394 C C . GLN A 1 1754 ? 128.334 126.515 143.012 1.00 82.45 1783 GLN A C 1
ATOM 10395 O O . GLN A 1 1754 ? 128.438 125.288 143.116 1.00 82.45 1783 GLN A O 1
ATOM 10401 N N . TYR A 1 1755 ? 127.176 127.108 142.727 1.00 77.25 1784 TYR A N 1
ATOM 10402 C CA . TYR A 1 1755 ? 125.995 126.309 142.419 1.00 77.25 1784 TYR A CA 1
ATOM 10403 C C . TYR A 1 1755 ? 126.178 125.557 141.112 1.00 77.25 1784 TYR A C 1
ATOM 10404 O O . TYR A 1 1755 ? 125.687 124.431 140.953 1.00 77.25 1784 TYR A O 1
ATOM 10413 N N . GLN A 1 1756 ? 126.885 126.172 140.169 1.00 77.96 1785 GLN A N 1
ATOM 10414 C CA . GLN A 1 1756 ? 127.120 125.541 138.882 1.00 77.96 1785 GLN A CA 1
ATOM 10415 C C . GLN A 1 1756 ? 127.888 124.241 139.043 1.00 77.96 1785 GLN A C 1
ATOM 10416 O O . GLN A 1 1756 ? 127.607 123.253 138.355 1.00 77.96 1785 GLN A O 1
ATOM 10422 N N . LYS A 1 1757 ? 128.856 124.214 139.954 1.00 72.91 1786 LYS A N 1
ATOM 10423 C CA . LYS A 1 1757 ? 129.630 122.994 140.148 1.00 72.91 1786 LYS A CA 1
ATOM 10424 C C . LYS A 1 1757 ? 128.775 121.868 140.712 1.00 72.91 1786 LYS A C 1
ATOM 10425 O O . LYS A 1 1757 ? 128.864 120.717 140.259 1.00 72.91 1786 LYS A O 1
ATOM 10431 N N . ALA A 1 1758 ? 127.945 122.177 141.706 1.00 70.02 1787 ALA A N 1
ATOM 10432 C CA . ALA A 1 1758 ? 127.086 121.152 142.272 1.00 70.02 1787 ALA A CA 1
ATOM 10433 C C . ALA A 1 1758 ? 126.102 120.635 141.235 1.00 70.02 1787 ALA A C 1
ATOM 10434 O O . ALA A 1 1758 ? 125.801 119.437 141.201 1.00 70.02 1787 ALA A O 1
ATOM 10436 N N . ARG A 1 1759 ? 125.592 121.519 140.374 1.00 70.92 1788 ARG A N 1
ATOM 10437 C CA . ARG A 1 1759 ? 124.783 121.039 139.257 1.00 70.92 1788 ARG A CA 1
ATOM 10438 C C . ARG A 1 1759 ? 125.584 120.119 138.358 1.00 70.92 1788 ARG A C 1
ATOM 10439 O O . ARG A 1 1759 ? 125.073 119.092 137.912 1.00 70.92 1788 ARG A O 1
ATOM 10447 N N . ALA A 1 1760 ? 126.849 120.458 138.107 1.00 67.16 1789 ALA A N 1
ATOM 10448 C CA . ALA A 1 1760 ? 127.654 119.686 137.170 1.00 67.16 1789 ALA A CA 1
ATOM 10449 C C . ALA A 1 1760 ? 127.954 118.296 137.702 1.00 67.16 1789 ALA A C 1
ATOM 10450 O O . ALA A 1 1760 ? 128.180 117.364 136.926 1.00 67.16 1789 ALA A O 1
ATOM 10452 N N . LYS A 1 1761 ? 127.958 118.138 139.022 1.00 70.27 1790 LYS A N 1
ATOM 10453 C CA . LYS A 1 1761 ? 128.406 116.875 139.611 1.00 70.27 1790 LYS A CA 1
ATOM 10454 C C . LYS A 1 1761 ? 127.588 115.679 139.130 1.00 70.27 1790 LYS A C 1
ATOM 10455 O O . LYS A 1 1761 ? 127.960 114.530 139.384 1.00 70.27 1790 LYS A O 1
ATOM 10461 N N . ASP A 1 1762 ? 126.469 115.918 138.451 1.00 66.35 1791 ASP A N 1
ATOM 10462 C CA . ASP A 1 1762 ? 125.649 114.823 137.950 1.00 66.35 1791 ASP A CA 1
ATOM 10463 C C . ASP A 1 1762 ? 125.403 114.906 136.449 1.00 66.35 1791 ASP A C 1
ATOM 10464 O O . ASP A 1 1762 ? 124.591 114.140 135.923 1.00 66.35 1791 ASP A O 1
ATOM 10469 N N . GLN A 1 1763 ? 126.071 115.812 135.749 1.00 54.48 1792 GLN A N 1
ATOM 10470 C CA . GLN A 1 1763 ? 125.833 115.971 134.324 1.00 54.48 1792 GLN A CA 1
ATOM 10471 C C . GLN A 1 1763 ? 126.616 114.948 133.515 1.00 54.48 1792 GLN A C 1
ATOM 10472 O O . GLN A 1 1763 ? 127.763 114.629 133.827 1.00 54.48 1792 GLN A O 1
ATOM 10478 N N . THR A 1 1764 ? 125.991 114.450 132.457 1.00 45.47 1793 THR A N 1
ATOM 10479 C CA . THR A 1 1764 ? 126.672 113.610 131.490 1.00 45.47 1793 THR A CA 1
ATOM 10480 C C . THR A 1 1764 ? 127.758 114.420 130.785 1.00 45.47 1793 THR A C 1
ATOM 10481 O O . THR A 1 1764 ? 127.784 115.646 130.851 1.00 45.47 1793 THR A O 1
ATOM 10485 N N . GLN A 1 1765 ? 128.679 113.725 130.119 1.00 37.15 1794 GLN A N 1
ATOM 10486 C CA . GLN A 1 1765 ? 129.698 114.423 129.345 1.00 37.15 1794 GLN A CA 1
ATOM 10487 C C . GLN A 1 1765 ? 129.079 115.187 128.187 1.00 37.15 1794 GLN A C 1
ATOM 10488 O O . GLN A 1 1765 ? 129.471 116.325 127.896 1.00 37.15 1794 GLN A O 1
ATOM 10494 N N . ALA A 1 1766 ? 128.114 114.574 127.506 1.00 34.36 1795 ALA A N 1
ATOM 10495 C CA . ALA A 1 1766 ? 127.456 115.251 126.401 1.00 34.36 1795 ALA A CA 1
ATOM 10496 C C . ALA A 1 1766 ? 126.770 116.521 126.873 1.00 34.36 1795 ALA A C 1
ATOM 10497 O O . ALA A 1 1766 ? 126.693 117.503 126.133 1.00 34.36 1795 ALA A O 1
ATOM 10499 N N . GLU A 1 1767 ? 126.302 116.543 128.117 1.00 39.15 1796 GLU A N 1
ATOM 10500 C CA . GLU A 1 1767 ? 125.685 117.757 128.632 1.00 39.15 1796 GLU A CA 1
ATOM 10501 C C . GLU A 1 1767 ? 126.724 118.835 128.910 1.00 39.15 1796 GLU A C 1
ATOM 10502 O O . GLU A 1 1767 ? 126.480 120.018 128.660 1.00 39.15 1796 GLU A O 1
ATOM 10508 N N . LYS A 1 1768 ? 127.888 118.452 129.426 1.00 33.77 1797 LYS A N 1
ATOM 10509 C CA . LYS A 1 1768 ? 128.943 119.433 129.652 1.00 33.77 1797 LYS A CA 1
ATOM 10510 C C . LYS A 1 1768 ? 129.468 119.981 128.337 1.00 33.77 1797 LYS A C 1
ATOM 10511 O O . LYS A 1 1768 ? 130.044 121.072 128.294 1.00 33.77 1797 LYS A O 1
ATOM 10517 N N . PHE A 1 1769 ? 129.304 119.218 127.258 1.00 29.09 1798 PHE A N 1
ATOM 10518 C CA . PHE A 1 1769 ? 129.639 119.713 125.927 1.00 29.09 1798 PHE A CA 1
ATOM 10519 C C . PHE A 1 1769 ? 128.569 120.665 125.419 1.00 29.09 1798 PHE A C 1
ATOM 10520 O O . PHE A 1 1769 ? 128.875 121.758 124.925 1.00 29.09 1798 PHE A O 1
ATOM 10528 N N . HIS A 1 1770 ? 127.303 120.282 125.568 1.00 29.81 1799 HIS A N 1
ATOM 10529 C CA . HIS A 1 1770 ? 126.212 121.097 125.061 1.00 29.81 1799 HIS A CA 1
ATOM 10530 C C . HIS A 1 1770 ? 126.080 122.398 125.829 1.00 29.81 1799 HIS A C 1
ATOM 10531 O O . HIS A 1 1770 ? 125.485 123.358 125.334 1.00 29.81 1799 HIS A O 1
ATOM 10538 N N . ALA A 1 1771 ? 126.605 122.448 127.049 1.00 28.70 1800 ALA A N 1
ATOM 10539 C CA . ALA A 1 1771 ? 126.550 123.690 127.809 1.00 28.70 1800 ALA A CA 1
ATOM 10540 C C . ALA A 1 1771 ? 127.541 124.709 127.279 1.00 28.70 1800 ALA A C 1
ATOM 10541 O O . ALA A 1 1771 ? 127.321 125.914 127.404 1.00 28.70 1800 ALA A O 1
ATOM 10543 N N . PHE A 1 1772 ? 128.652 124.248 126.708 1.00 25.88 1801 PHE A N 1
ATOM 10544 C CA . PHE A 1 1772 ? 129.635 125.171 126.151 1.00 25.88 1801 PHE A CA 1
ATOM 10545 C C . PHE A 1 1772 ? 129.305 125.517 124.709 1.00 25.88 1801 PHE A C 1
ATOM 10546 O O . PHE A 1 1772 ? 129.637 126.605 124.233 1.00 25.88 1801 PHE A O 1
ATOM 10554 N N . ARG A 1 1773 ? 128.655 124.597 123.999 1.00 28.90 1802 ARG A N 1
ATOM 10555 C CA . ARG A 1 1773 ? 128.314 124.834 122.600 1.00 28.90 1802 ARG A CA 1
ATOM 10556 C C . ARG A 1 1773 ? 127.382 126.030 122.442 1.00 28.90 1802 ARG A C 1
ATOM 10557 O O . ARG A 1 1773 ? 127.584 126.867 121.558 1.00 28.90 1802 ARG A O 1
ATOM 10565 N N . GLU A 1 1774 ? 126.358 126.126 123.287 1.00 30.31 1803 GLU A N 1
ATOM 10566 C CA . GLU A 1 1774 ? 125.357 127.184 123.229 1.00 30.31 1803 GLU A CA 1
ATOM 10567 C C . GLU A 1 1774 ? 125.345 127.958 124.535 1.00 30.31 1803 GLU A C 1
ATOM 10568 O O . GLU A 1 1774 ? 125.464 127.363 125.608 1.00 30.31 1803 GLU A O 1
ATOM 10574 N N . VAL A 1 1775 ? 125.172 129.275 124.449 1.00 28.78 1804 VAL A N 1
ATOM 10575 C CA . VAL A 1 1775 ? 124.957 130.113 125.618 1.00 28.78 1804 VAL A CA 1
ATOM 10576 C C . VAL A 1 1775 ? 123.781 131.033 125.338 1.00 28.78 1804 VAL A C 1
ATOM 10577 O O . VAL A 1 1775 ? 123.199 131.017 124.256 1.00 28.78 1804 VAL A O 1
ATOM 10581 N N . HIS A 1 1776 ? 123.432 131.838 126.334 1.00 33.38 1805 HIS A N 1
ATOM 10582 C CA . HIS A 1 1776 ? 122.425 132.874 126.192 1.00 33.38 1805 HIS A CA 1
ATOM 10583 C C . HIS A 1 1776 ? 122.991 134.200 126.660 1.00 33.38 1805 HIS A C 1
ATOM 10584 O O . HIS A 1 1776 ? 124.022 134.252 127.328 1.00 33.38 1805 HIS A O 1
ATOM 10591 N N . SER A 1 1777 ? 122.296 135.270 126.316 1.00 34.33 1806 SER A N 1
ATOM 10592 C CA . SER A 1 1777 ? 122.794 136.599 126.592 1.00 34.33 1806 SER A CA 1
ATOM 10593 C C . SER A 1 1777 ? 122.482 137.000 128.022 1.00 34.33 1806 SER A C 1
ATOM 10594 O O . SER A 1 1777 ? 121.992 136.212 128.825 1.00 34.33 1806 SER A O 1
ATOM 10597 N N . ARG A 1 1778 ? 122.793 138.254 128.336 1.00 43.58 1807 ARG A N 1
ATOM 10598 C CA . ARG A 1 1778 ? 122.495 138.773 129.661 1.00 43.58 1807 ARG A CA 1
ATOM 10599 C C . ARG A 1 1778 ? 121.066 139.278 129.732 1.00 43.58 1807 ARG A C 1
ATOM 10600 O O . ARG A 1 1778 ? 120.438 139.246 130.795 1.00 43.58 1807 ARG A O 1
ATOM 10608 N N . ALA A 1 1779 ? 120.528 139.740 128.606 1.00 37.41 1808 ALA A N 1
ATOM 10609 C CA . ALA A 1 1779 ? 119.173 140.269 128.603 1.00 37.41 1808 ALA A CA 1
ATOM 10610 C C . ALA A 1 1779 ? 118.153 139.152 128.726 1.00 37.41 1808 ALA A C 1
ATOM 10611 O O . ALA A 1 1779 ? 117.082 139.335 129.309 1.00 37.41 1808 ALA A O 1
ATOM 10613 N N . TRP A 1 1780 ? 118.464 137.993 128.165 1.00 33.63 1809 TRP A N 1
ATOM 10614 C CA . TRP A 1 1780 ? 117.678 136.800 128.420 1.00 33.63 1809 TRP A CA 1
ATOM 10615 C C . TRP A 1 1780 ? 117.538 136.551 129.911 1.00 33.63 1809 TRP A C 1
ATOM 10616 O O . TRP A 1 1780 ? 116.424 136.394 130.432 1.00 33.63 1809 TRP A O 1
ATOM 10627 N N . HIS A 1 1781 ? 118.661 136.525 130.618 1.00 36.93 1810 HIS A N 1
ATOM 10628 C CA . HIS A 1 1781 ? 118.619 136.293 132.050 1.00 36.93 1810 HIS A CA 1
ATOM 10629 C C . HIS A 1 1781 ? 117.858 137.396 132.766 1.00 36.93 1810 HIS A C 1
ATOM 10630 O O . HIS A 1 1781 ? 117.072 137.119 133.678 1.00 36.93 1810 HIS A O 1
ATOM 10637 N N . ASN A 1 1782 ? 118.070 138.650 132.369 1.00 39.58 1811 ASN A N 1
ATOM 10638 C CA . ASN A 1 1782 ? 117.357 139.747 133.012 1.00 39.58 1811 ASN A CA 1
ATOM 10639 C C . ASN A 1 1782 ? 115.851 139.590 132.870 1.00 39.58 1811 ASN A C 1
ATOM 10640 O O . ASN A 1 1782 ? 115.102 139.798 133.832 1.00 39.58 1811 ASN A O 1
ATOM 10645 N N . ARG A 1 1783 ? 115.388 139.236 131.676 1.00 39.00 1812 ARG A N 1
ATOM 10646 C CA . ARG A 1 1783 ? 113.962 139.026 131.483 1.00 39.00 1812 ARG A CA 1
ATOM 10647 C C . ARG A 1 1783 ? 113.460 137.896 132.357 1.00 39.00 1812 ARG A C 1
ATOM 10648 O O . ARG A 1 1783 ? 112.354 137.970 132.899 1.00 39.00 1812 ARG A O 1
ATOM 10656 N N . ARG A 1 1784 ? 114.248 136.833 132.503 1.00 38.74 1813 ARG A N 1
ATOM 10657 C CA . ARG A 1 1784 ? 113.799 135.738 133.356 1.00 38.74 1813 ARG A CA 1
ATOM 10658 C C . ARG A 1 1784 ? 113.669 136.192 134.801 1.00 38.74 1813 ARG A C 1
ATOM 10659 O O . ARG A 1 1784 ? 112.732 135.801 135.506 1.00 38.74 1813 ARG A O 1
ATOM 10667 N N . ASP A 1 1785 ? 114.591 137.034 135.257 1.00 44.24 1814 ASP A N 1
ATOM 10668 C CA . ASP A 1 1785 ? 114.502 137.524 136.629 1.00 44.24 1814 ASP A CA 1
ATOM 10669 C C . ASP A 1 1785 ? 113.297 138.427 136.811 1.00 44.24 1814 ASP A C 1
ATOM 10670 O O . ASP A 1 1785 ? 112.660 138.417 137.867 1.00 44.24 1814 ASP A O 1
ATOM 10675 N N . GLU A 1 1786 ? 112.969 139.216 135.792 1.00 45.45 1815 GLU A N 1
ATOM 10676 C CA . GLU A 1 1786 ? 111.777 140.051 135.870 1.00 45.45 1815 GLU A CA 1
ATOM 10677 C C . GLU A 1 1786 ? 110.519 139.204 135.943 1.00 45.45 1815 GLU A C 1
ATOM 10678 O O . GLU A 1 1786 ? 109.589 139.516 136.695 1.00 45.45 1815 GLU A O 1
ATOM 10684 N N . LEU A 1 1787 ? 110.468 138.129 135.165 1.00 39.47 1816 LEU A N 1
ATOM 10685 C CA . LEU A 1 1787 ? 109.345 137.209 135.267 1.00 39.47 1816 LEU A CA 1
ATOM 10686 C C . LEU A 1 1787 ? 109.232 136.628 136.671 1.00 39.47 1816 LEU A C 1
ATOM 10687 O O . LEU A 1 1787 ? 108.130 136.518 137.221 1.00 39.47 1816 LEU A O 1
ATOM 10692 N N . ALA A 1 1788 ? 110.355 136.249 137.273 1.00 37.88 1817 ALA A N 1
ATOM 10693 C CA . ALA A 1 1788 ? 110.289 135.713 138.630 1.00 37.88 1817 ALA A CA 1
ATOM 10694 C C . ALA A 1 1788 ? 109.822 136.769 139.621 1.00 37.88 1817 ALA A C 1
ATOM 10695 O O . ALA A 1 1788 ? 109.086 136.463 140.562 1.00 37.88 1817 ALA A O 1
ATOM 10697 N N . GLN A 1 1789 ? 110.259 138.014 139.439 1.00 39.91 1818 GLN A N 1
ATOM 10698 C CA . GLN A 1 1789 ? 109.836 139.092 140.328 1.00 39.91 1818 GLN A CA 1
ATOM 10699 C C . GLN A 1 1789 ? 108.341 139.320 140.235 1.00 39.91 1818 GLN A C 1
ATOM 10700 O O . GLN A 1 1789 ? 107.680 139.621 141.235 1.00 39.91 1818 GLN A O 1
ATOM 10706 N N . GLU A 1 1790 ? 107.786 139.169 139.038 1.00 40.55 1819 GLU A N 1
ATOM 10707 C CA . GLU A 1 1790 ? 106.338 139.233 138.894 1.00 40.55 1819 GLU A CA 1
ATOM 10708 C C . GLU A 1 1790 ? 105.658 138.068 139.603 1.00 40.55 1819 GLU A C 1
ATOM 10709 O O . GLU A 1 1790 ? 104.659 138.259 140.309 1.00 40.55 1819 GLU A O 1
ATOM 10715 N N . PHE A 1 1791 ? 106.193 136.856 139.445 1.00 35.70 1820 PHE A N 1
ATOM 10716 C CA . PHE A 1 1791 ? 105.672 135.721 140.203 1.00 35.70 1820 PHE A CA 1
ATOM 10717 C C . PHE A 1 1791 ? 105.639 136.023 141.691 1.00 35.70 1820 PHE A C 1
ATOM 10718 O O . PHE A 1 1791 ? 104.717 135.611 142.398 1.00 35.70 1820 PHE A O 1
ATOM 10726 N N . LEU A 1 1792 ? 106.660 136.713 142.189 1.00 38.41 1821 LEU A N 1
ATOM 10727 C CA . LEU A 1 1792 ? 106.698 137.062 143.604 1.00 38.41 1821 LEU A CA 1
ATOM 10728 C C . LEU A 1 1792 ? 105.643 138.098 143.941 1.00 38.41 1821 LEU A C 1
ATOM 10729 O O . LEU A 1 1792 ? 105.066 138.074 145.031 1.00 38.41 1821 LEU A O 1
ATOM 10734 N N . ASN A 1 1793 ? 105.397 139.037 143.030 1.00 41.31 1822 ASN A N 1
ATOM 10735 C CA . ASN A 1 1793 ? 104.383 140.051 143.297 1.00 41.31 1822 ASN A CA 1
ATOM 10736 C C . ASN A 1 1793 ? 102.989 139.446 143.321 1.00 41.31 1822 ASN A C 1
ATOM 10737 O O . ASN A 1 1793 ? 102.077 139.999 143.940 1.00 41.31 1822 ASN A O 1
ATOM 10742 N N . VAL A 1 1794 ? 102.799 138.312 142.651 1.00 39.57 1823 VAL A N 1
ATOM 10743 C CA . VAL A 1 1794 ? 101.451 137.774 142.510 1.00 39.57 1823 VAL A CA 1
ATOM 10744 C C . VAL A 1 1794 ? 101.124 136.792 143.626 1.00 39.57 1823 VAL A C 1
ATOM 10745 O O . VAL A 1 1794 ? 99.978 136.710 144.071 1.00 39.57 1823 VAL A O 1
ATOM 10749 N N . PHE A 1 1795 ? 102.106 136.024 144.091 1.00 41.80 1824 PHE A N 1
ATOM 10750 C CA . PHE A 1 1795 ? 101.822 134.912 144.988 1.00 41.80 1824 PHE A CA 1
ATOM 10751 C C . PHE A 1 1795 ? 102.403 135.041 146.388 1.00 41.80 1824 PHE A C 1
ATOM 10752 O O . PHE A 1 1795 ? 101.732 134.658 147.347 1.00 41.80 1824 PHE A O 1
ATOM 10760 N N . VAL A 1 1796 ? 103.611 135.560 146.547 1.00 43.68 1825 VAL A N 1
ATOM 10761 C CA . VAL A 1 1796 ? 104.328 135.492 147.811 1.00 43.68 1825 VAL A CA 1
ATOM 10762 C C . VAL A 1 1796 ? 104.100 136.780 148.578 1.00 43.68 1825 VAL A C 1
ATOM 10763 O O . VAL A 1 1796 ? 104.289 137.869 148.028 1.00 43.68 1825 VAL A O 1
ATOM 10767 N N . ARG A 1 1797 ? 103.707 136.658 149.846 1.00 50.08 1826 ARG A N 1
ATOM 10768 C CA . ARG A 1 1797 ? 103.511 137.802 150.730 1.00 50.08 1826 ARG A CA 1
ATOM 10769 C C . ARG A 1 1797 ? 104.351 137.613 151.980 1.00 50.08 1826 ARG A C 1
ATOM 10770 O O . ARG A 1 1797 ? 104.319 136.541 152.588 1.00 50.08 1826 ARG A O 1
ATOM 10778 N N . GLN A 1 1798 ? 105.082 138.653 152.372 1.00 56.37 1827 GLN A N 1
ATOM 10779 C CA . GLN A 1 1798 ? 105.864 138.655 153.602 1.00 56.37 1827 GLN A CA 1
ATOM 10780 C C . GLN A 1 1798 ? 105.336 139.716 154.552 1.00 56.37 1827 GLN A C 1
ATOM 10781 O O . GLN A 1 1798 ? 105.545 140.911 154.325 1.00 56.37 1827 GLN A O 1
ATOM 10787 N N . ASN A 1 1799 ? 104.666 139.277 155.614 1.00 64.25 1828 ASN A N 1
ATOM 10788 C CA . ASN A 1 1799 ? 104.171 140.162 156.660 1.00 64.25 1828 ASN A CA 1
ATOM 10789 C C . ASN A 1 1799 ? 105.303 140.428 157.639 1.00 64.25 1828 ASN A C 1
ATOM 10790 O O . ASN A 1 1799 ? 105.778 139.507 158.309 1.00 64.25 1828 ASN A O 1
ATOM 10795 N N . ILE A 1 1800 ? 105.724 141.685 157.733 1.00 67.67 1829 ILE A N 1
ATOM 10796 C CA . ILE A 1 1800 ? 106.920 142.039 158.477 1.00 67.67 1829 ILE A CA 1
ATOM 10797 C C . ILE A 1 1800 ? 106.555 142.970 159.622 1.00 67.67 1829 ILE A C 1
ATOM 10798 O O . ILE A 1 1800 ? 105.521 143.640 159.607 1.00 67.67 1829 ILE A O 1
ATOM 10803 N N . ALA A 1 1801 ? 107.427 142.990 160.631 1.00 73.40 1830 ALA A N 1
ATOM 10804 C CA . ALA A 1 1801 ? 107.201 143.789 161.825 1.00 73.40 1830 ALA A CA 1
ATOM 10805 C C . ALA A 1 1801 ? 106.909 145.234 161.454 1.00 73.40 1830 ALA A C 1
ATOM 10806 O O . ALA A 1 1801 ? 107.582 145.829 160.610 1.00 73.40 1830 ALA A O 1
ATOM 10808 N N . GLU A 1 1802 ? 105.897 145.791 162.100 1.00 82.14 1831 GLU A N 1
ATOM 10809 C CA . GLU A 1 1802 ? 105.246 146.997 161.613 1.00 82.14 1831 GLU A CA 1
ATOM 10810 C C . GLU A 1 1802 ? 105.841 148.253 162.234 1.00 82.14 1831 GLU A C 1
ATOM 10811 O O . GLU A 1 1802 ? 106.086 148.317 163.439 1.00 82.14 1831 GLU A O 1
ATOM 10817 N N . ILE A 1 1803 ? 106.081 149.256 161.398 1.00 84.19 1832 ILE A N 1
ATOM 10818 C CA . ILE A 1 1803 ? 106.517 150.568 161.856 1.00 84.19 1832 ILE A CA 1
ATOM 10819 C C . ILE A 1 1803 ? 105.276 151.323 162.284 1.00 84.19 1832 ILE A C 1
ATOM 10820 O O . ILE A 1 1803 ? 104.211 151.178 161.673 1.00 84.19 1832 ILE A O 1
ATOM 10825 N N . GLU A 1 1804 ? 105.384 152.041 163.395 1.00 87.14 1833 GLU A N 1
ATOM 10826 C CA . GLU A 1 1804 ? 104.349 152.969 163.822 1.00 87.14 1833 GLU A CA 1
ATOM 10827 C C . GLU A 1 1804 ? 103.109 152.197 164.260 1.00 87.14 1833 GLU A C 1
ATOM 10828 O O . GLU A 1 1804 ? 102.154 152.773 164.788 1.00 87.14 1833 GLU A O 1
ATOM 10834 N N . ASP A 1 1805 ? 103.120 150.885 164.042 1.00 82.47 1834 ASP A N 1
ATOM 10835 C CA . ASP A 1 1805 ? 102.191 150.007 164.734 1.00 82.47 1834 ASP A CA 1
ATOM 10836 C C . ASP A 1 1805 ? 102.925 149.238 165.828 1.00 82.47 1834 ASP A C 1
ATOM 10837 O O . ASP A 1 1805 ? 102.300 148.683 166.738 1.00 82.47 1834 ASP A O 1
ATOM 10842 N N . ILE A 1 1806 ? 104.250 149.186 165.731 1.00 72.55 1835 ILE A N 1
ATOM 10843 C CA . ILE A 1 1806 ? 105.139 148.941 166.860 1.00 72.55 1835 ILE A CA 1
ATOM 10844 C C . ILE A 1 1806 ? 106.222 150.010 166.817 1.00 72.55 1835 ILE A C 1
ATOM 10845 O O . ILE A 1 1806 ? 107.084 149.964 165.939 1.00 72.55 1835 ILE A O 1
ATOM 10850 N N . PRO A 1 1807 ? 106.225 150.980 167.732 1.00 63.63 1836 PRO A N 1
ATOM 10851 C CA . PRO A 1 1807 ? 107.181 152.093 167.644 1.00 63.63 1836 PRO A CA 1
ATOM 10852 C C . PRO A 1 1807 ? 108.583 151.616 167.990 1.00 63.63 1836 PRO A C 1
ATOM 10853 O O . PRO A 1 1807 ? 108.789 150.969 169.017 1.00 63.63 1836 PRO A O 1
ATOM 10857 N N . THR A 1 1808 ? 109.551 151.947 167.138 1.00 61.35 1837 THR A N 1
ATOM 10858 C CA . THR A 1 1808 ? 110.927 151.487 167.283 1.00 61.35 1837 THR A CA 1
ATOM 10859 C C . THR A 1 1808 ? 111.872 152.625 166.939 1.00 61.35 1837 THR A C 1
ATOM 10860 O O . THR A 1 1808 ? 111.530 153.483 166.121 1.00 61.35 1837 THR A O 1
ATOM 10864 N N . VAL A 1 1809 ? 113.050 152.642 167.568 1.00 54.70 1838 VAL A N 1
ATOM 10865 C CA . VAL A 1 1809 ? 114.079 153.639 167.307 1.00 54.70 1838 VAL A CA 1
ATOM 10866 C C . VAL A 1 1809 ? 115.439 153.063 167.673 1.00 54.70 1838 VAL A C 1
ATOM 10867 O O . VAL A 1 1809 ? 115.554 152.228 168.573 1.00 54.70 1838 VAL A O 1
ATOM 10871 N N . GLU A 1 1810 ? 116.475 153.499 166.961 1.00 53.73 1839 GLU A N 1
ATOM 10872 C CA . GLU A 1 1810 ? 117.844 153.066 167.205 1.00 53.73 1839 GLU A CA 1
ATOM 10873 C C . GLU A 1 1810 ? 118.683 154.223 167.719 1.00 53.73 1839 GLU A C 1
ATOM 10874 O O . GLU A 1 1810 ? 118.666 155.309 167.138 1.00 53.73 1839 GLU A O 1
ATOM 10880 N N . HIS A 1 1811 ? 119.433 153.979 168.788 1.00 52.60 1840 HIS A N 1
ATOM 10881 C CA . HIS A 1 1811 ? 120.362 154.943 169.360 1.00 52.60 1840 HIS A CA 1
ATOM 10882 C C . HIS A 1 1811 ? 121.774 154.418 169.177 1.00 52.60 1840 HIS A C 1
ATOM 10883 O O . HIS A 1 1811 ? 121.986 153.206 169.173 1.00 52.60 1840 HIS A O 1
ATOM 10890 N N . ILE A 1 1812 ? 122.733 155.317 169.025 1.00 49.35 1841 ILE A N 1
ATOM 10891 C CA . ILE A 1 1812 ? 124.124 154.937 168.828 1.00 49.35 1841 ILE A CA 1
ATOM 10892 C C . ILE A 1 1812 ? 124.981 155.706 169.816 1.00 49.35 1841 ILE A C 1
ATOM 10893 O O . ILE A 1 1812 ? 125.046 156.939 169.766 1.00 49.35 1841 ILE A O 1
ATOM 10898 N N . HIS A 1 1813 ? 125.635 154.981 170.708 1.00 51.87 1842 HIS A N 1
ATOM 10899 C CA . HIS A 1 1813 ? 126.507 155.564 171.711 1.00 51.87 1842 HIS A CA 1
ATOM 10900 C C . HIS A 1 1813 ? 127.942 155.284 171.308 1.00 51.87 1842 HIS A C 1
ATOM 10901 O O . HIS A 1 1813 ? 128.465 154.202 171.582 1.00 51.87 1842 HIS A O 1
ATOM 10908 N N . THR A 1 1814 ? 128.568 156.243 170.648 1.00 53.57 1843 THR A N 1
ATOM 10909 C CA . THR A 1 1814 ? 129.955 156.124 170.240 1.00 53.57 1843 THR A CA 1
ATOM 10910 C C . THR A 1 1814 ? 130.804 156.956 171.181 1.00 53.57 1843 THR A C 1
ATOM 10911 O O . THR A 1 1814 ? 130.447 158.092 171.503 1.00 53.57 1843 THR A O 1
ATOM 10915 N N . PHE A 1 1815 ? 131.906 156.378 171.637 1.00 54.15 1844 PHE A N 1
ATOM 10916 C CA . PHE A 1 1815 ? 132.773 156.993 172.621 1.00 54.15 1844 PHE A CA 1
ATOM 10917 C C . PHE A 1 1815 ? 134.202 156.917 172.118 1.00 54.15 1844 PHE A C 1
ATOM 10918 O O . PHE A 1 1815 ? 134.474 156.405 171.033 1.00 54.15 1844 PHE A O 1
ATOM 10926 N N . LYS A 1 1816 ? 135.116 157.420 172.931 1.00 59.25 1845 LYS A N 1
ATOM 10927 C CA . LYS A 1 1816 ? 136.530 157.433 172.600 1.00 59.25 1845 LYS A CA 1
ATOM 10928 C C . LYS A 1 1816 ? 137.314 156.680 173.667 1.00 59.25 1845 LYS A C 1
ATOM 10929 O O . LYS A 1 1816 ? 137.164 156.956 174.861 1.00 59.25 1845 LYS A O 1
ATOM 10935 N N . LEU A 1 1817 ? 138.138 155.726 173.240 1.00 53.90 1846 LEU A N 1
ATOM 10936 C CA . LEU A 1 1817 ? 138.949 154.981 174.186 1.00 53.90 1846 LEU A CA 1
ATOM 10937 C C . LEU A 1 1817 ? 140.002 155.886 174.816 1.00 53.90 1846 LEU A C 1
ATOM 10938 O O . LEU A 1 1817 ? 140.779 156.529 174.107 1.00 53.90 1846 LEU A O 1
ATOM 10943 N N . PRO A 1 1818 ? 140.060 155.937 176.144 1.00 55.26 1847 PRO A N 1
ATOM 10944 C CA . PRO A 1 1818 ? 141.044 156.787 176.814 1.00 55.26 1847 PRO A CA 1
ATOM 10945 C C . PRO A 1 1818 ? 142.467 156.413 176.439 1.00 55.26 1847 PRO A C 1
ATOM 10946 O O . PRO A 1 1818 ? 142.729 155.411 175.774 1.00 55.26 1847 PRO A O 1
ATOM 10950 N N . ALA A 1 1819 ? 143.397 157.251 176.893 1.00 54.05 1848 ALA A N 1
ATOM 10951 C CA . ALA A 1 1819 ? 144.762 157.190 176.390 1.00 54.05 1848 ALA A CA 1
ATOM 10952 C C . ALA A 1 1819 ? 145.393 155.828 176.635 1.00 54.05 1848 ALA A C 1
ATOM 10953 O O . ALA A 1 1819 ? 145.712 155.099 175.688 1.00 54.05 1848 ALA A O 1
ATOM 10955 N N . SER A 1 1820 ? 145.590 155.470 177.901 1.00 55.01 1849 SER A N 1
ATOM 10956 C CA . SER A 1 1820 ? 146.337 154.258 178.206 1.00 55.01 1849 SER A CA 1
ATOM 10957 C C . SER A 1 1820 ? 145.615 153.024 177.696 1.00 55.01 1849 SER A C 1
ATOM 10958 O O . SER A 1 1820 ? 146.245 152.010 177.382 1.00 55.01 1849 SER A O 1
ATOM 10961 N N . GLU A 1 1821 ? 144.291 153.094 177.596 1.00 57.22 1850 GLU A N 1
ATOM 10962 C CA . GLU A 1 1821 ? 143.540 151.958 177.084 1.00 57.22 1850 GLU A CA 1
ATOM 10963 C C . GLU A 1 1821 ? 143.686 151.839 175.576 1.00 57.22 1850 GLU A C 1
ATOM 10964 O O . GLU A 1 1821 ? 143.924 150.746 175.058 1.00 57.22 1850 GLU A O 1
ATOM 10970 N N . GLY A 1 1822 ? 143.561 152.945 174.852 1.00 50.99 1851 GLY A N 1
ATOM 10971 C CA . GLY A 1 1822 ? 143.691 152.872 173.408 1.00 50.99 1851 GLY A CA 1
ATOM 10972 C C . GLY A 1 1822 ? 145.095 152.505 172.977 1.00 50.99 1851 GLY A C 1
ATOM 10973 O O . GLY A 1 1822 ? 145.297 151.937 171.900 1.00 50.99 1851 GLY A O 1
ATOM 10974 N N . ALA A 1 1823 ? 146.086 152.831 173.811 1.00 47.56 1852 ALA A N 1
ATOM 10975 C CA . ALA A 1 1823 ? 147.463 152.479 173.495 1.00 47.56 1852 ALA A CA 1
ATOM 10976 C C . ALA A 1 1823 ? 147.634 150.974 173.343 1.00 47.56 1852 ALA A C 1
ATOM 10977 O O . ALA A 1 1823 ? 148.401 150.512 172.491 1.00 47.56 1852 ALA A O 1
ATOM 10979 N N . VAL A 1 1824 ? 146.913 150.183 174.140 1.00 48.41 1853 VAL A N 1
ATOM 10980 C CA . VAL A 1 1824 ? 147.095 148.740 174.049 1.00 48.41 1853 VAL A CA 1
ATOM 10981 C C . VAL A 1 1824 ? 146.418 148.198 172.803 1.00 48.41 1853 VAL A C 1
ATOM 10982 O O . VAL A 1 1824 ? 146.917 147.262 172.171 1.00 48.41 1853 VAL A O 1
ATOM 10986 N N . TYR A 1 1825 ? 145.289 148.781 172.408 1.00 43.23 1854 TYR A N 1
ATOM 10987 C CA . TYR A 1 1825 ? 144.687 148.356 171.154 1.00 43.23 1854 TYR A CA 1
ATOM 10988 C C . TYR A 1 1825 ? 145.627 148.651 170.006 1.00 43.23 1854 TYR A C 1
ATOM 10989 O O . TYR A 1 1825 ? 145.808 147.823 169.107 1.00 43.23 1854 TYR A O 1
ATOM 10998 N N . LEU A 1 1826 ? 146.238 149.829 170.025 1.00 42.68 1855 LEU A N 1
ATOM 10999 C CA . LEU A 1 1826 ? 147.166 150.190 168.964 1.00 42.68 1855 LEU A CA 1
ATOM 11000 C C . LEU A 1 1826 ? 148.345 149.229 168.919 1.00 42.68 1855 LEU A C 1
ATOM 11001 O O . LEU A 1 1826 ? 148.753 148.778 167.839 1.00 42.68 1855 LEU A O 1
ATOM 11006 N N . GLU A 1 1827 ? 148.895 148.888 170.081 1.00 45.81 1856 GLU A N 1
ATOM 11007 C CA . GLU A 1 1827 ? 150.022 147.967 170.107 1.00 45.81 1856 GLU A CA 1
ATOM 11008 C C . GLU A 1 1827 ? 149.634 146.596 169.583 1.00 45.81 1856 GLU A C 1
ATOM 11009 O O . GLU A 1 1827 ? 150.375 145.998 168.803 1.00 45.81 1856 GLU A O 1
ATOM 11015 N N . LEU A 1 1828 ? 148.500 146.058 170.024 1.00 42.85 1857 LEU A N 1
ATOM 11016 C CA . LEU A 1 1828 ? 148.099 144.740 169.546 1.00 42.85 1857 LEU A CA 1
ATOM 11017 C C . LEU A 1 1828 ? 147.896 144.745 168.043 1.00 42.85 1857 LEU A C 1
ATOM 11018 O O . LEU A 1 1828 ? 148.328 143.822 167.345 1.00 42.85 1857 LEU A O 1
ATOM 11023 N N . GLU A 1 1829 ? 147.254 145.790 167.527 1.00 45.02 1858 GLU A N 1
ATOM 11024 C CA . GLU A 1 1829 ? 147.021 145.901 166.093 1.00 45.02 1858 GLU A CA 1
ATOM 11025 C C . GLU A 1 1829 ? 148.327 145.873 165.313 1.00 45.02 1858 GLU A C 1
ATOM 11026 O O . GLU A 1 1829 ? 148.495 145.087 164.372 1.00 45.02 1858 GLU A O 1
ATOM 11032 N N . HIS A 1 1830 ? 149.277 146.717 165.699 1.00 41.19 1859 HIS A N 1
ATOM 11033 C CA . HIS A 1 1830 ? 150.494 146.816 164.905 1.00 41.19 1859 HIS A CA 1
ATOM 11034 C C . HIS A 1 1830 ? 151.417 145.628 165.136 1.00 41.19 1859 HIS A C 1
ATOM 11035 O O . HIS A 1 1830 ? 152.202 145.266 164.255 1.00 41.19 1859 HIS A O 1
ATOM 11042 N N . HIS A 1 1831 ? 151.314 144.986 166.296 1.00 41.75 1860 HIS A N 1
ATOM 11043 C CA . HIS A 1 1831 ? 152.088 143.781 166.558 1.00 41.75 1860 HIS A CA 1
ATOM 11044 C C . HIS A 1 1831 ? 151.594 142.627 165.708 1.00 41.75 1860 HIS A C 1
ATOM 11045 O O . HIS A 1 1831 ? 152.384 141.805 165.241 1.00 41.75 1860 HIS A O 1
ATOM 11052 N N . LEU A 1 1832 ? 150.283 142.546 165.495 1.00 40.15 1861 LEU A N 1
ATOM 11053 C CA . LEU A 1 1832 ? 149.748 141.509 164.625 1.00 40.15 1861 LEU A CA 1
ATOM 11054 C C . LEU A 1 1832 ? 149.997 141.830 163.164 1.00 40.15 1861 LEU A C 1
ATOM 11055 O O . LEU A 1 1832 ? 150.025 140.929 162.323 1.00 40.15 1861 LEU A O 1
ATOM 11060 N N . GLN A 1 1833 ? 150.152 143.110 162.830 1.00 43.77 1862 GLN A N 1
ATOM 11061 C CA . GLN A 1 1833 ? 150.570 143.440 161.471 1.00 43.77 1862 GLN A CA 1
ATOM 11062 C C . GLN A 1 1833 ? 152.000 143.001 161.221 1.00 43.77 1862 GLN A C 1
ATOM 11063 O O . GLN A 1 1833 ? 152.275 142.311 160.238 1.00 43.77 1862 GLN A O 1
ATOM 11069 N N . ALA A 1 1834 ? 152.924 143.394 162.098 1.00 39.43 1863 ALA A N 1
ATOM 11070 C CA . ALA A 1 1834 ? 154.336 143.082 161.887 1.00 39.43 1863 ALA A CA 1
ATOM 11071 C C . ALA A 1 1834 ? 154.551 141.586 161.729 1.00 39.43 1863 ALA A C 1
ATOM 11072 O O . ALA A 1 1834 ? 154.966 141.116 160.669 1.00 39.43 1863 ALA A O 1
ATOM 11074 N N . LEU A 1 1835 ? 154.280 140.826 162.775 1.00 41.49 1864 LEU A N 1
ATOM 11075 C CA . LEU A 1 1835 ? 154.232 139.382 162.653 1.00 41.49 1864 LEU A CA 1
ATOM 11076 C C . LEU A 1 1835 ? 153.078 138.989 161.747 1.00 41.49 1864 LEU A C 1
ATOM 11077 O O . LEU A 1 1835 ? 151.928 138.934 162.184 1.00 41.49 1864 LEU A O 1
ATOM 11082 N N . GLU A 1 1836 ? 153.378 138.655 160.496 1.00 43.92 1865 GLU A N 1
ATOM 11083 C CA . GLU A 1 1836 ? 152.331 138.587 159.479 1.00 43.92 1865 GLU A CA 1
ATOM 11084 C C . GLU A 1 1836 ? 151.366 137.446 159.790 1.00 43.92 1865 GLU A C 1
ATOM 11085 O O . GLU A 1 1836 ? 151.354 136.404 159.144 1.00 43.92 1865 GLU A O 1
ATOM 11091 N N . MET A 1 1837 ? 150.538 137.661 160.803 1.00 48.43 1866 MET A N 1
ATOM 11092 C CA . MET A 1 1837 ? 149.609 136.630 161.230 1.00 48.43 1866 MET A CA 1
ATOM 11093 C C . MET A 1 1837 ? 148.209 137.199 161.330 1.00 48.43 1866 MET A C 1
ATOM 11094 O O . MET A 1 1837 ? 148.028 138.342 161.756 1.00 48.43 1866 MET A O 1
ATOM 11099 N N . GLN A 1 1838 ? 147.230 136.409 160.898 1.00 54.65 1867 GLN A N 1
ATOM 11100 C CA . GLN A 1 1838 ? 145.834 136.792 160.957 1.00 54.65 1867 GLN A CA 1
ATOM 11101 C C . GLN A 1 1838 ? 144.930 135.718 161.527 1.00 54.65 1867 GLN A C 1
ATOM 11102 O O . GLN A 1 1838 ? 143.815 136.038 161.942 1.00 54.65 1867 GLN A O 1
ATOM 11108 N N . ALA A 1 1839 ? 145.360 134.463 161.551 1.00 58.58 1868 ALA A N 1
ATOM 11109 C CA . ALA A 1 1839 ? 144.464 133.391 161.942 1.00 58.58 1868 ALA A CA 1
ATOM 11110 C C . ALA A 1 1839 ? 145.272 132.211 162.447 1.00 58.58 1868 ALA A C 1
ATOM 11111 O O . ALA A 1 1839 ? 146.374 131.937 161.967 1.00 58.58 1868 ALA A O 1
ATOM 11113 N N . ARG A 1 1840 ? 144.705 131.510 163.423 1.00 64.49 1869 ARG A N 1
ATOM 11114 C CA . ARG A 1 1840 ? 145.267 130.240 163.841 1.00 64.49 1869 ARG A CA 1
ATOM 11115 C C . ARG A 1 1840 ? 144.970 129.179 162.793 1.00 64.49 1869 ARG A C 1
ATOM 11116 O O . ARG A 1 1840 ? 143.908 129.172 162.170 1.00 64.49 1869 ARG A O 1
ATOM 11124 N N . LYS A 1 1841 ? 145.918 128.272 162.602 1.00 72.25 1870 LYS A N 1
ATOM 11125 C CA . LYS A 1 1841 ? 145.798 127.215 161.606 1.00 72.25 1870 LYS A CA 1
ATOM 11126 C C . LYS A 1 1841 ? 145.398 125.914 162.286 1.00 72.25 1870 LYS A C 1
ATOM 11127 O O . LYS A 1 1841 ? 146.059 125.473 163.230 1.00 72.25 1870 LYS A O 1
ATOM 11133 N N . GLU A 1 1842 ? 144.317 125.303 161.802 1.00 84.71 1871 GLU A N 1
ATOM 11134 C CA . GLU A 1 1842 ? 143.801 124.100 162.445 1.00 84.71 1871 GLU A CA 1
ATOM 11135 C C . GLU A 1 1842 ? 144.591 122.868 162.030 1.00 84.71 1871 GLU A C 1
ATOM 11136 O O . GLU A 1 1842 ? 144.669 121.891 162.783 1.00 84.71 1871 GLU A O 1
ATOM 11142 N N . THR A 1 1843 ? 145.178 122.891 160.836 1.00 85.38 1872 THR A N 1
ATOM 11143 C CA . THR A 1 1843 ? 145.932 121.744 160.357 1.00 85.38 1872 THR A CA 1
ATOM 11144 C C . THR A 1 1843 ? 147.151 121.509 161.232 1.00 85.38 1872 THR A C 1
ATOM 11145 O O . THR A 1 1843 ? 147.887 122.440 161.567 1.00 85.38 1872 THR A O 1
ATOM 11149 N N . LYS A 1 1844 ? 147.356 120.250 161.601 1.00 86.21 1873 LYS A N 1
ATOM 11150 C CA . LYS A 1 1844 ? 148.529 119.866 162.360 1.00 86.21 1873 LYS A CA 1
ATOM 11151 C C . LYS A 1 1844 ? 149.724 119.712 161.434 1.00 86.21 1873 LYS A C 1
ATOM 11152 O O . LYS A 1 1844 ? 149.597 119.665 160.208 1.00 86.21 1873 LYS A O 1
ATOM 11158 N N . PHE A 1 1845 ? 150.898 119.631 162.042 1.00 82.90 1874 PHE A N 1
ATOM 11159 C CA . PHE A 1 1845 ? 152.156 119.620 161.317 1.00 82.90 1874 PHE A CA 1
ATOM 11160 C C . PHE A 1 1845 ? 152.863 118.300 161.555 1.00 82.90 1874 PHE A C 1
ATOM 11161 O O . PHE A 1 1845 ? 152.818 117.760 162.664 1.00 82.90 1874 PHE A O 1
ATOM 11169 N N . LYS A 1 1846 ? 153.516 117.782 160.516 1.00 86.89 1875 LYS A N 1
ATOM 11170 C CA . LYS A 1 1846 ? 154.197 116.504 160.666 1.00 86.89 1875 LYS A CA 1
ATOM 11171 C C . LYS A 1 1846 ? 155.449 116.652 161.510 1.00 86.89 1875 LYS A C 1
ATOM 11172 O O . LYS A 1 1846 ? 155.601 115.969 162.530 1.00 86.89 1875 LYS A O 1
ATOM 11178 N N . ASN A 1 1847 ? 156.349 117.545 161.113 1.00 82.32 1876 ASN A N 1
ATOM 11179 C CA . ASN A 1 1847 ? 157.518 117.844 161.923 1.00 82.32 1876 ASN A CA 1
ATOM 11180 C C . ASN A 1 1847 ? 157.060 118.353 163.281 1.00 82.32 1876 ASN A C 1
ATOM 11181 O O . ASN A 1 1847 ? 156.082 119.100 163.373 1.00 82.32 1876 ASN A O 1
ATOM 11186 N N . VAL A 1 1848 ? 157.744 117.929 164.341 1.00 78.52 1877 VAL A N 1
ATOM 11187 C CA . VAL A 1 1848 ? 157.267 118.255 165.680 1.00 78.52 1877 VAL A CA 1
ATOM 11188 C C . VAL A 1 1848 ? 157.788 119.616 166.119 1.00 78.52 1877 VAL A C 1
ATOM 11189 O O . VAL A 1 1848 ? 157.029 120.450 166.633 1.00 78.52 1877 VAL A O 1
ATOM 11193 N N . SER A 1 1849 ? 159.088 119.862 165.937 1.00 73.79 1878 SER A N 1
ATOM 11194 C CA . SER A 1 1849 ? 159.629 121.179 166.257 1.00 73.79 1878 SER A CA 1
ATOM 11195 C C . SER A 1 1849 ? 158.946 122.258 165.436 1.00 73.79 1878 SER A C 1
ATOM 11196 O O . SER A 1 1849 ? 158.805 123.399 165.886 1.00 73.79 1878 SER A O 1
ATOM 11199 N N . GLN A 1 1850 ? 158.513 121.913 164.226 1.00 73.28 1879 GLN A N 1
ATOM 11200 C CA . GLN A 1 1850 ? 157.800 122.874 163.400 1.00 73.28 1879 GLN A CA 1
ATOM 11201 C C . GLN A 1 1850 ? 156.504 123.320 164.061 1.00 73.28 1879 GLN A C 1
ATOM 11202 O O . GLN A 1 1850 ? 156.243 124.522 164.177 1.00 73.28 1879 GLN A O 1
ATOM 11208 N N . GLY A 1 1851 ? 155.678 122.370 164.501 1.00 68.55 1880 GLY A N 1
ATOM 11209 C CA . GLY A 1 1851 ? 154.451 122.736 165.192 1.00 68.55 1880 GLY A CA 1
ATOM 11210 C C . GLY A 1 1851 ? 154.722 123.447 166.501 1.00 68.55 1880 GLY A C 1
ATOM 11211 O O . GLY A 1 1851 ? 153.985 124.355 166.893 1.00 68.55 1880 GLY A O 1
ATOM 11212 N N . ASP A 1 1852 ? 155.799 123.057 167.181 1.00 64.52 1881 ASP A N 1
ATOM 11213 C CA . ASP A 1 1852 ? 156.188 123.735 168.412 1.00 64.52 1881 ASP A CA 1
ATOM 11214 C C . ASP A 1 1852 ? 156.467 125.211 168.159 1.00 64.52 1881 ASP A C 1
ATOM 11215 O O . ASP A 1 1852 ? 155.914 126.087 168.838 1.00 64.52 1881 ASP A O 1
ATOM 11220 N N . ARG A 1 1853 ? 157.314 125.507 167.178 1.00 57.54 1882 ARG A N 1
ATOM 11221 C CA . ARG A 1 1853 ? 157.619 126.894 166.866 1.00 57.54 1882 ARG A CA 1
ATOM 11222 C C . ARG A 1 1853 ? 156.392 127.630 166.354 1.00 57.54 1882 ARG A C 1
ATOM 11223 O O . ARG A 1 1853 ? 156.209 128.818 166.634 1.00 57.54 1882 ARG A O 1
ATOM 11231 N N . ASN A 1 1854 ? 155.542 126.949 165.593 1.00 59.49 1883 ASN A N 1
ATOM 11232 C CA . ASN A 1 1854 ? 154.347 127.602 165.085 1.00 59.49 1883 ASN A CA 1
ATOM 11233 C C . ASN A 1 1854 ? 153.447 128.039 166.222 1.00 59.49 1883 ASN A C 1
ATOM 11234 O O . ASN A 1 1854 ? 152.886 129.136 166.189 1.00 59.49 1883 ASN A O 1
ATOM 11239 N N . ALA A 1 1855 ? 153.311 127.209 167.252 1.00 57.32 1884 ALA A N 1
ATOM 11240 C CA . ALA A 1 1855 ? 152.521 127.625 168.405 1.00 57.32 1884 ALA A CA 1
ATOM 11241 C C . ALA A 1 1855 ? 153.212 128.745 169.167 1.00 57.32 1884 ALA A C 1
ATOM 11242 O O . ALA A 1 1855 ? 152.553 129.670 169.660 1.00 57.32 1884 ALA A O 1
ATOM 11244 N N . ARG A 1 1856 ? 154.540 128.691 169.263 1.00 53.47 1885 ARG A N 1
ATOM 11245 C CA . ARG A 1 1856 ? 155.268 129.771 169.924 1.00 53.47 1885 ARG A CA 1
ATOM 11246 C C . ARG A 1 1856 ? 155.065 131.093 169.201 1.00 53.47 1885 ARG A C 1
ATOM 11247 O O . ARG A 1 1856 ? 155.127 132.162 169.815 1.00 53.47 1885 ARG A O 1
ATOM 11255 N N . LEU A 1 1857 ? 154.848 131.041 167.889 1.00 50.83 1886 LEU A N 1
ATOM 11256 C CA . LEU A 1 1857 ? 154.616 132.263 167.131 1.00 50.83 1886 LEU A CA 1
ATOM 11257 C C . LEU A 1 1857 ? 153.157 132.681 167.188 1.00 50.83 1886 LEU A C 1
ATOM 11258 O O . LEU A 1 1857 ? 152.846 133.868 167.060 1.00 50.83 1886 LEU A O 1
ATOM 11263 N N . GLU A 1 1858 ? 152.250 131.726 167.358 1.00 57.35 1887 GLU A N 1
ATOM 11264 C CA . GLU A 1 1858 ? 150.829 132.036 167.437 1.00 57.35 1887 GLU A CA 1
ATOM 11265 C C . GLU A 1 1858 ? 150.406 132.510 168.812 1.00 57.35 1887 GLU A C 1
ATOM 11266 O O . GLU A 1 1858 ? 149.286 132.997 168.953 1.00 57.35 1887 GLU A O 1
ATOM 11272 N N . GLU A 1 1859 ? 151.265 132.366 169.819 1.00 57.34 1888 GLU A N 1
ATOM 11273 C CA . GLU A 1 1859 ? 150.914 132.801 171.170 1.00 57.34 1888 GLU A CA 1
ATOM 11274 C C . GLU A 1 1859 ? 150.339 134.214 171.198 1.00 57.34 1888 GLU A C 1
ATOM 11275 O O . GLU A 1 1859 ? 149.620 134.574 172.136 1.00 57.34 1888 GLU A O 1
ATOM 11281 N N . ALA A 1 1860 ? 150.661 135.036 170.196 1.00 53.52 1889 ALA A N 1
ATOM 11282 C CA . ALA A 1 1860 ? 150.192 136.419 170.181 1.00 53.52 1889 ALA A CA 1
ATOM 11283 C C . ALA A 1 1860 ? 148.672 136.501 170.170 1.00 53.52 1889 ALA A C 1
ATOM 11284 O O . ALA A 1 1860 ? 148.077 137.316 170.882 1.00 53.52 1889 ALA A O 1
ATOM 11286 N N . LEU A 1 1861 ? 148.027 135.677 169.354 1.00 56.85 1890 LEU A N 1
ATOM 11287 C CA . LEU A 1 1861 ? 146.573 135.565 169.348 1.00 56.85 1890 LEU A CA 1
ATOM 11288 C C . LEU A 1 1861 ? 146.088 134.728 170.522 1.00 56.85 1890 LEU A C 1
ATOM 11289 O O . LEU A 1 1861 ? 145.530 133.651 170.340 1.00 56.85 1890 LEU A O 1
ATOM 11294 N N . SER A 1 1862 ? 146.315 135.211 171.742 1.00 62.11 1891 SER A N 1
ATOM 11295 C CA . SER A 1 1862 ? 146.128 134.361 172.912 1.00 62.11 1891 SER A CA 1
ATOM 11296 C C . SER A 1 1862 ? 144.666 134.004 173.104 1.00 62.11 1891 SER A C 1
ATOM 11297 O O . SER A 1 1862 ? 144.332 132.858 173.419 1.00 62.11 1891 SER A O 1
ATOM 11300 N N . ASP A 1 1863 ? 143.778 134.972 172.913 1.00 64.14 1892 ASP A N 1
ATOM 11301 C CA . ASP A 1 1863 ? 142.371 134.741 173.205 1.00 64.14 1892 ASP A CA 1
ATOM 11302 C C . ASP A 1 1863 ? 141.751 133.769 172.213 1.00 64.14 1892 ASP A C 1
ATOM 11303 O O . ASP A 1 1863 ? 141.099 132.799 172.610 1.00 64.14 1892 ASP A O 1
ATOM 11308 N N . SER A 1 1864 ? 141.934 134.014 170.917 1.00 58.14 1893 SER A N 1
ATOM 11309 C CA . SER A 1 1864 ? 141.437 133.081 169.917 1.00 58.14 1893 SER A CA 1
ATOM 11310 C C . SER A 1 1864 ? 142.059 133.370 168.568 1.00 58.14 1893 SER A C 1
ATOM 11311 O O . SER A 1 1864 ? 143.067 134.067 168.458 1.00 58.14 1893 SER A O 1
ATOM 11314 N N . LYS A 1 1865 ? 141.427 132.813 167.542 1.00 59.13 1894 LYS A N 1
ATOM 11315 C CA . LYS A 1 1865 ? 141.899 132.935 166.172 1.00 59.13 1894 LYS A CA 1
ATOM 11316 C C . LYS A 1 1865 ? 141.580 134.312 165.615 1.00 59.13 1894 LYS A C 1
ATOM 11317 O O . LYS A 1 1865 ? 141.193 135.218 166.354 1.00 59.13 1894 LYS A O 1
ATOM 11323 N N . THR A 1 1866 ? 141.781 134.480 164.309 1.00 52.85 1895 THR A N 1
ATOM 11324 C CA . THR A 1 1866 ? 141.160 135.587 163.594 1.00 52.85 1895 THR A CA 1
ATOM 11325 C C . THR A 1 1866 ? 141.450 136.942 164.228 1.00 52.85 1895 THR A C 1
ATOM 11326 O O . THR A 1 1866 ? 140.616 137.461 164.969 1.00 52.85 1895 THR A O 1
ATOM 11330 N N . ALA A 1 1867 ? 142.649 137.481 163.994 1.00 48.05 1896 ALA A N 1
ATOM 11331 C CA . ALA A 1 1867 ? 143.115 138.698 164.659 1.00 48.05 1896 ALA A CA 1
ATOM 11332 C C . ALA A 1 1867 ? 142.010 139.727 164.869 1.00 48.05 1896 ALA A C 1
ATOM 11333 O O . ALA A 1 1867 ? 142.026 140.457 165.864 1.00 48.05 1896 ALA A O 1
ATOM 11335 N N . GLU A 1 1868 ? 141.049 139.820 163.952 1.00 49.95 1897 GLU A N 1
ATOM 11336 C CA . GLU A 1 1868 ? 139.931 140.730 164.178 1.00 49.95 1897 GLU A CA 1
ATOM 11337 C C . GLU A 1 1868 ? 139.154 140.357 165.430 1.00 49.95 1897 GLU A C 1
ATOM 11338 O O . GLU A 1 1868 ? 138.672 141.236 166.155 1.00 49.95 1897 GLU A O 1
ATOM 11344 N N . GLU A 1 1869 ? 139.028 139.062 165.710 1.00 50.82 1898 GLU A N 1
ATOM 11345 C CA . GLU A 1 1869 ? 138.320 138.638 166.909 1.00 50.82 1898 GLU A CA 1
ATOM 11346 C C . GLU A 1 1869 ? 139.054 139.080 168.165 1.00 50.82 1898 GLU A C 1
ATOM 11347 O O . GLU A 1 1869 ? 138.429 139.384 169.184 1.00 50.82 1898 GLU A O 1
ATOM 11353 N N . ALA A 1 1870 ? 140.381 139.124 168.115 1.00 46.41 1899 ALA A N 1
ATOM 11354 C CA . ALA A 1 1870 ? 141.133 139.596 169.269 1.00 46.41 1899 ALA A CA 1
ATOM 11355 C C . ALA A 1 1870 ? 141.029 141.103 169.411 1.00 46.41 1899 ALA A C 1
ATOM 11356 O O . ALA A 1 1870 ? 140.905 141.629 170.526 1.00 46.41 1899 ALA A O 1
ATOM 11358 N N . LEU A 1 1871 ? 141.083 141.814 168.289 1.00 44.12 1900 LEU A N 1
ATOM 11359 C CA . LEU A 1 1871 ? 140.975 143.263 168.327 1.00 44.12 1900 LEU A CA 1
ATOM 11360 C C . LEU A 1 1871 ? 139.635 143.696 168.890 1.00 44.12 1900 LEU A C 1
ATOM 11361 O O . LEU A 1 1871 ? 139.555 144.682 169.626 1.00 44.12 1900 LEU A O 1
ATOM 11366 N N . LEU A 1 1872 ? 138.567 142.980 168.553 1.00 46.51 1901 LEU A N 1
ATOM 11367 C CA . LEU A 1 1872 ? 137.256 143.360 169.064 1.00 46.51 1901 LEU A CA 1
ATOM 11368 C C . LEU A 1 1872 ? 137.209 143.268 170.584 1.00 46.51 1901 LEU A C 1
ATOM 11369 O O . LEU A 1 1872 ? 136.693 144.170 171.261 1.00 46.51 1901 LEU A O 1
ATOM 11374 N N . LYS A 1 1873 ? 137.756 142.194 171.146 1.00 50.48 1902 LYS A N 1
ATOM 11375 C CA . LYS A 1 1873 ? 137.805 142.092 172.597 1.00 50.48 1902 LYS A CA 1
ATOM 11376 C C . LYS A 1 1873 ? 138.665 143.194 173.197 1.00 50.48 1902 LYS A C 1
ATOM 11377 O O . LYS A 1 1873 ? 138.322 143.749 174.243 1.00 50.48 1902 LYS A O 1
ATOM 11383 N N . ARG A 1 1874 ? 139.783 143.543 172.554 1.00 52.41 1903 ARG A N 1
ATOM 11384 C CA . ARG A 1 1874 ? 140.606 144.610 173.126 1.00 52.41 1903 ARG A CA 1
ATOM 11385 C C . ARG A 1 1874 ? 139.895 145.950 173.070 1.00 52.41 1903 ARG A C 1
ATOM 11386 O O . ARG A 1 1874 ? 140.188 146.851 173.860 1.00 52.41 1903 ARG A O 1
ATOM 11394 N N . CYS A 1 1875 ? 138.985 146.117 172.122 1.00 53.68 1904 CYS A N 1
ATOM 11395 C CA . CYS A 1 1875 ? 138.067 147.243 172.206 1.00 53.68 1904 CYS A CA 1
ATOM 11396 C C . CYS A 1 1875 ? 137.178 147.106 173.432 1.00 53.68 1904 CYS A C 1
ATOM 11397 O O . CYS A 1 1875 ? 136.800 148.104 174.053 1.00 53.68 1904 CYS A O 1
ATOM 11400 N N . CYS A 1 1876 ? 136.817 145.867 173.783 1.00 58.27 1905 CYS A N 1
ATOM 11401 C CA . CYS A 1 1876 ? 135.854 145.660 174.864 1.00 58.27 1905 CYS A CA 1
ATOM 11402 C C . CYS A 1 1876 ? 136.496 145.810 176.240 1.00 58.27 1905 CYS A C 1
ATOM 11403 O O . CYS A 1 1876 ? 135.824 146.181 177.206 1.00 58.27 1905 CYS A O 1
ATOM 11406 N N . HIS A 1 1877 ? 137.787 145.508 176.360 1.00 59.28 1906 HIS A N 1
ATOM 11407 C CA . HIS A 1 1877 ? 138.463 145.553 177.650 1.00 59.28 1906 HIS A CA 1
ATOM 11408 C C . HIS A 1 1877 ? 139.969 145.469 177.455 1.00 59.28 1906 HIS A C 1
ATOM 11409 O O . HIS A 1 1877 ? 140.441 144.849 176.502 1.00 59.28 1906 HIS A O 1
ATOM 11416 N N . PHE A 1 1878 ? 140.720 146.078 178.371 1.00 62.29 1907 PHE A N 1
ATOM 11417 C CA . PHE A 1 1878 ? 142.182 146.042 178.322 1.00 62.29 1907 PHE A CA 1
ATOM 11418 C C . PHE A 1 1878 ? 142.692 144.895 179.191 1.00 62.29 1907 PHE A C 1
ATOM 11419 O O . PHE A 1 1878 ? 142.520 144.856 180.407 1.00 62.29 1907 PHE A O 1
ATOM 11427 N N . THR A 1 1879 ? 143.290 143.915 178.523 1.00 62.23 1908 THR A N 1
ATOM 11428 C CA . THR A 1 1879 ? 143.940 142.782 179.171 1.00 62.23 1908 THR A CA 1
ATOM 11429 C C . THR A 1 1879 ? 144.745 142.049 178.114 1.00 62.23 1908 THR A C 1
ATOM 11430 O O . THR A 1 1879 ? 144.431 142.138 176.925 1.00 62.23 1908 THR A O 1
ATOM 11434 N N . LEU A 1 1880 ? 145.798 141.351 178.533 1.00 65.17 1909 LEU A N 1
ATOM 11435 C CA . LEU A 1 1880 ? 146.582 140.581 177.576 1.00 65.17 1909 LEU A CA 1
ATOM 11436 C C . LEU A 1 1880 ? 145.902 139.256 177.244 1.00 65.17 1909 LEU A C 1
ATOM 11437 O O . LEU A 1 1880 ? 145.768 138.891 176.072 1.00 65.17 1909 LEU A O 1
ATOM 11442 N N . ASP A 1 1881 ? 145.464 138.520 178.262 1.00 74.14 1910 ASP A N 1
ATOM 11443 C CA . ASP A 1 1881 ? 144.743 137.271 178.058 1.00 74.14 1910 ASP A CA 1
ATOM 11444 C C . ASP A 1 1881 ? 143.465 137.282 178.879 1.00 74.14 1910 ASP A C 1
ATOM 11445 O O . ASP A 1 1881 ? 143.483 137.631 180.062 1.00 74.14 1910 ASP A O 1
ATOM 11450 N N . LEU A 1 1882 ? 142.363 136.890 178.249 1.00 74.43 1911 LEU A N 1
ATOM 11451 C CA . LEU A 1 1882 ? 141.078 136.814 178.920 1.00 74.43 1911 LEU A CA 1
ATOM 11452 C C . LEU A 1 1882 ? 140.718 135.403 179.344 1.00 74.43 1911 LEU A C 1
ATOM 11453 O O . LEU A 1 1882 ? 139.627 135.192 179.880 1.00 74.43 1911 LEU A O 1
ATOM 11458 N N . SER A 1 1883 ? 141.595 134.438 179.103 1.00 79.21 1912 SER A N 1
ATOM 11459 C CA . SER A 1 1883 ? 141.407 133.074 179.569 1.00 79.21 1912 SER A CA 1
ATOM 11460 C C . SER A 1 1883 ? 142.415 132.675 180.635 1.00 79.21 1912 SER A C 1
ATOM 11461 O O . SER A 1 1883 ? 142.427 131.512 181.043 1.00 79.21 1912 SER A O 1
ATOM 11464 N N . ASP A 1 1884 ? 143.265 133.594 181.082 1.00 82.70 1913 ASP A N 1
ATOM 11465 C CA . ASP A 1 1884 ? 144.290 133.300 182.075 1.00 82.70 1913 ASP A CA 1
ATOM 11466 C C . ASP A 1 1884 ? 143.957 134.033 183.364 1.00 82.70 1913 ASP A C 1
ATOM 11467 O O . ASP A 1 1884 ? 143.836 135.262 183.373 1.00 82.70 1913 ASP A O 1
ATOM 11472 N N . LYS A 1 1885 ? 143.835 133.280 184.450 1.00 85.68 1914 LYS A N 1
ATOM 11473 C CA . LYS A 1 1885 ? 143.488 133.828 185.753 1.00 85.68 1914 LYS A CA 1
ATOM 11474 C C . LYS A 1 1885 ? 144.708 134.077 186.630 1.00 85.68 1914 LYS A C 1
ATOM 11475 O O . LYS A 1 1885 ? 144.587 134.065 187.858 1.00 85.68 1914 LYS A O 1
ATOM 11481 N N . THR A 1 1886 ? 145.879 134.285 186.026 1.00 83.01 1915 THR A N 1
ATOM 11482 C CA . THR A 1 1886 ? 147.087 134.534 186.804 1.00 83.01 1915 THR A CA 1
ATOM 11483 C C . THR A 1 1886 ? 147.313 136.025 187.008 1.00 83.01 1915 THR A C 1
ATOM 11484 O O . THR A 1 1886 ? 147.340 136.508 188.144 1.00 83.01 1915 THR A O 1
ATOM 11488 N N . GLN A 1 1887 ? 147.465 136.768 185.917 1.00 76.36 1916 GLN A N 1
ATOM 11489 C CA . GLN A 1 1887 ? 147.692 138.204 185.947 1.00 76.36 1916 GLN A CA 1
ATOM 11490 C C . GLN A 1 1887 ? 146.392 138.926 185.643 1.00 76.36 1916 GLN A C 1
ATOM 11491 O O . GLN A 1 1887 ? 145.813 138.738 184.569 1.00 76.36 1916 GLN A O 1
ATOM 11497 N N . ASP A 1 1888 ? 145.943 139.758 186.572 1.00 71.04 1917 ASP A N 1
ATOM 11498 C CA . ASP A 1 1888 ? 144.859 140.682 186.291 1.00 71.04 1917 ASP A CA 1
ATOM 11499 C C . ASP A 1 1888 ? 145.317 142.086 186.643 1.00 71.04 1917 ASP A C 1
ATOM 11500 O O . ASP A 1 1888 ? 145.887 142.322 187.709 1.00 71.04 1917 ASP A O 1
ATOM 11505 N N . ALA A 1 1889 ? 145.069 143.012 185.727 1.00 68.99 1918 ALA A N 1
ATOM 11506 C CA . ALA A 1 1889 ? 145.471 144.401 185.884 1.00 68.99 1918 ALA A CA 1
ATOM 11507 C C . ALA A 1 1889 ? 144.358 145.143 186.604 1.00 68.99 1918 ALA A C 1
ATOM 11508 O O . ALA A 1 1889 ? 143.226 145.198 186.115 1.00 68.99 1918 ALA A O 1
ATOM 11510 N N . LYS A 1 1890 ? 144.674 145.691 187.774 1.00 68.21 1919 LYS A N 1
ATOM 11511 C CA . LYS A 1 1890 ? 143.662 146.405 188.540 1.00 68.21 1919 LYS A CA 1
ATOM 11512 C C . LYS A 1 1890 ? 143.357 147.756 187.916 1.00 68.21 1919 LYS A C 1
ATOM 11513 O O . LYS A 1 1890 ? 142.470 148.475 188.384 1.00 68.21 1919 LYS A O 1
ATOM 11519 N N . SER A 1 1891 ? 144.096 148.127 186.879 1.00 66.76 1920 SER A N 1
ATOM 11520 C CA . SER A 1 1891 ? 143.926 149.399 186.206 1.00 66.76 1920 SER A CA 1
ATOM 11521 C C . SER A 1 1891 ? 144.666 149.362 184.883 1.00 66.76 1920 SER A C 1
ATOM 11522 O O . SER A 1 1891 ? 145.453 148.455 184.617 1.00 66.76 1920 SER A O 1
ATOM 11525 N N . ALA A 1 1892 ? 144.410 150.363 184.052 1.00 66.24 1921 ALA A N 1
ATOM 11526 C CA . ALA A 1 1892 ? 145.246 150.559 182.880 1.00 66.24 1921 ALA A CA 1
ATOM 11527 C C . ALA A 1 1892 ? 146.597 151.110 183.306 1.00 66.24 1921 ALA A C 1
ATOM 11528 O O . ALA A 1 1892 ? 146.765 151.605 184.423 1.00 66.24 1921 ALA A O 1
ATOM 11530 N N . GLN A 1 1893 ? 147.569 150.993 182.413 1.00 71.45 1922 GLN A N 1
ATOM 11531 C CA . GLN A 1 1893 ? 148.981 151.277 182.609 1.00 71.45 1922 GLN A CA 1
ATOM 11532 C C . GLN A 1 1893 ? 149.607 150.205 183.489 1.00 71.45 1922 GLN A C 1
ATOM 11533 O O . GLN A 1 1893 ? 150.831 150.121 183.557 1.00 71.45 1922 GLN A O 1
ATOM 11539 N N . GLU A 1 1894 ? 148.810 149.352 184.128 1.00 67.33 1923 GLU A N 1
ATOM 11540 C CA . GLU A 1 1894 ? 149.345 148.135 184.715 1.00 67.33 1923 GLU A CA 1
ATOM 11541 C C . GLU A 1 1894 ? 149.311 147.009 183.700 1.00 67.33 1923 GLU A C 1
ATOM 11542 O O . GLU A 1 1894 ? 150.264 146.229 183.586 1.00 67.33 1923 GLU A O 1
ATOM 11548 N N . ALA A 1 1895 ? 148.218 146.918 182.944 1.00 63.71 1924 ALA A N 1
ATOM 11549 C CA . ALA A 1 1895 ? 148.191 146.014 181.806 1.00 63.71 1924 ALA A CA 1
ATOM 11550 C C . ALA A 1 1895 ? 149.300 146.359 180.831 1.00 63.71 1924 ALA A C 1
ATOM 11551 O O . ALA A 1 1895 ? 149.856 145.476 180.172 1.00 63.71 1924 ALA A O 1
ATOM 11553 N N . CYS A 1 1896 ? 149.652 147.640 180.742 1.00 63.66 1925 CYS A N 1
ATOM 11554 C CA . CYS A 1 1896 ? 150.762 148.036 179.888 1.00 63.66 1925 CYS A CA 1
ATOM 11555 C C . CYS A 1 1896 ? 152.068 147.439 180.380 1.00 63.66 1925 CYS A C 1
ATOM 11556 O O . CYS A 1 1896 ? 152.887 146.980 179.580 1.00 63.66 1925 CYS A O 1
ATOM 11559 N N . ASP A 1 1897 ? 152.278 147.418 181.694 1.00 62.81 1926 ASP A N 1
ATOM 11560 C CA . ASP A 1 1897 ? 153.471 146.771 182.229 1.00 62.81 1926 ASP A CA 1
ATOM 11561 C C . ASP A 1 1897 ? 153.442 145.268 181.987 1.00 62.81 1926 ASP A C 1
ATOM 11562 O O . ASP A 1 1897 ? 154.468 144.668 181.641 1.00 62.81 1926 ASP A O 1
ATOM 11567 N N . HIS A 1 1898 ? 152.278 144.640 182.164 1.00 62.40 1927 HIS A N 1
ATOM 11568 C CA . HIS A 1 1898 ? 152.151 143.235 181.798 1.00 62.40 1927 HIS A CA 1
ATOM 11569 C C . HIS A 1 1898 ? 152.594 143.010 180.363 1.00 62.40 1927 HIS A C 1
ATOM 11570 O O . HIS A 1 1898 ? 153.351 142.079 180.075 1.00 62.40 1927 HIS A O 1
ATOM 11577 N N . ILE A 1 1899 ? 152.135 143.862 179.450 1.00 56.23 1928 ILE A N 1
ATOM 11578 C CA . ILE A 1 1899 ? 152.377 143.643 178.029 1.00 56.23 1928 ILE A CA 1
ATOM 11579 C C . ILE A 1 1899 ? 153.839 143.881 177.686 1.00 56.23 1928 ILE A C 1
ATOM 11580 O O . ILE A 1 1899 ? 154.434 143.137 176.898 1.00 56.23 1928 ILE A O 1
ATOM 11585 N N . THR A 1 1900 ? 154.441 144.924 178.251 1.00 52.25 1929 THR A N 1
ATOM 11586 C CA . THR A 1 1900 ? 155.867 145.119 178.045 1.00 52.25 1929 THR A CA 1
ATOM 11587 C C . THR A 1 1900 ? 156.657 143.911 178.517 1.00 52.25 1929 THR A C 1
ATOM 11588 O O . THR A 1 1900 ? 157.536 143.419 177.800 1.00 52.25 1929 THR A O 1
ATOM 11592 N N . SER A 1 1901 ? 156.353 143.403 179.711 1.00 50.71 1930 SER A N 1
ATOM 11593 C CA . SER A 1 1901 ? 157.078 142.240 180.207 1.00 50.71 1930 SER A CA 1
ATOM 11594 C C . SER A 1 1901 ? 156.871 141.029 179.306 1.00 50.71 1930 SER A C 1
ATOM 11595 O O . SER A 1 1901 ? 157.820 140.293 179.012 1.00 50.71 1930 SER A O 1
ATOM 11598 N N . ALA A 1 1902 ? 155.639 140.815 178.846 1.00 48.23 1931 ALA A N 1
ATOM 11599 C CA . ALA A 1 1902 ? 155.356 139.666 177.997 1.00 48.23 1931 ALA A CA 1
ATOM 11600 C C . ALA A 1 1902 ? 156.113 139.749 176.684 1.00 48.23 1931 ALA A C 1
ATOM 11601 O O . ALA A 1 1902 ? 156.688 138.756 176.226 1.00 48.23 1931 ALA A O 1
ATOM 11603 N N . ARG A 1 1903 ? 156.124 140.920 176.057 1.00 47.06 1932 ARG A N 1
ATOM 11604 C CA . ARG A 1 1903 ? 156.812 141.039 174.781 1.00 47.06 1932 ARG A CA 1
ATOM 11605 C C . ARG A 1 1903 ? 158.318 140.915 174.961 1.00 47.06 1932 ARG A C 1
ATOM 11606 O O . ARG A 1 1903 ? 159.005 140.348 174.106 1.00 47.06 1932 ARG A O 1
ATOM 11614 N N . ALA A 1 1904 ? 158.854 141.411 176.078 1.00 47.46 1933 ALA A N 1
ATOM 11615 C CA . ALA A 1 1904 ? 160.269 141.195 176.359 1.00 47.46 1933 ALA A CA 1
ATOM 11616 C C . ALA A 1 1904 ? 160.580 139.711 176.488 1.00 47.46 1933 ALA A C 1
ATOM 11617 O O . ALA A 1 1904 ? 161.587 139.226 175.953 1.00 47.46 1933 ALA A O 1
ATOM 11619 N N . ARG A 1 1905 ? 159.718 138.968 177.184 1.00 52.19 1934 ARG A N 1
ATOM 11620 C CA . ARG A 1 1905 ? 159.953 137.537 177.342 1.00 52.19 1934 ARG A CA 1
ATOM 11621 C C . ARG A 1 1905 ? 159.861 136.812 176.012 1.00 52.19 1934 ARG A C 1
ATOM 11622 O O . ARG A 1 1905 ? 160.618 135.871 175.754 1.00 52.19 1934 ARG A O 1
ATOM 11630 N N . GLN A 1 1906 ? 158.930 137.222 175.157 1.00 47.05 1935 GLN A N 1
ATOM 11631 C CA . GLN A 1 1906 ? 158.812 136.573 173.860 1.00 47.05 1935 GLN A CA 1
ATOM 11632 C C . GLN A 1 1906 ? 160.021 136.872 172.996 1.00 47.05 1935 GLN A C 1
ATOM 11633 O O . GLN A 1 1906 ? 160.499 136.002 172.260 1.00 47.05 1935 GLN A O 1
ATOM 11639 N N . LEU A 1 1907 ? 160.532 138.096 173.073 1.00 48.77 1936 LEU A N 1
ATOM 11640 C CA . LEU A 1 1907 ? 161.762 138.426 172.368 1.00 48.77 1936 LEU A CA 1
ATOM 11641 C C . LEU A 1 1907 ? 162.903 137.537 172.826 1.00 48.77 1936 LEU A C 1
ATOM 11642 O O . LEU A 1 1907 ? 163.689 137.050 172.007 1.00 48.77 1936 LEU A O 1
ATOM 11647 N N . LEU A 1 1908 ? 163.011 137.314 174.136 1.00 53.43 1937 LEU A N 1
ATOM 11648 C CA . LEU A 1 1908 ? 164.059 136.430 174.635 1.00 53.43 1937 LEU A CA 1
ATOM 11649 C C . LEU A 1 1908 ? 163.872 135.008 174.134 1.00 53.43 1937 LEU A C 1
ATOM 11650 O O . LEU A 1 1908 ? 164.841 134.346 173.748 1.00 53.43 1937 LEU A O 1
ATOM 11655 N N . ALA A 1 1909 ? 162.635 134.515 174.149 1.00 55.72 1938 ALA A N 1
ATOM 11656 C CA . ALA A 1 1909 ? 162.371 133.174 173.641 1.00 55.72 1938 ALA A CA 1
ATOM 11657 C C . ALA A 1 1909 ? 162.792 133.050 172.188 1.00 55.72 1938 ALA A C 1
ATOM 11658 O O . ALA A 1 1909 ? 163.342 132.023 171.772 1.00 55.72 1938 ALA A O 1
ATOM 11660 N N . CYS A 1 1910 ? 162.568 134.096 171.400 1.00 56.46 1939 CYS A N 1
ATOM 11661 C CA . CYS A 1 1910 ? 162.922 134.009 169.992 1.00 56.46 1939 CYS A CA 1
ATOM 11662 C C . CYS A 1 1910 ? 164.430 134.068 169.792 1.00 56.46 1939 CYS A C 1
ATOM 11663 O O . CYS A 1 1910 ? 164.973 133.375 168.926 1.00 56.46 1939 CYS A O 1
ATOM 11666 N N . GLN A 1 1911 ? 165.132 134.888 170.574 1.00 55.65 1940 GLN A N 1
ATOM 11667 C CA . GLN A 1 1911 ? 166.590 134.868 170.487 1.00 55.65 1940 GLN A CA 1
ATOM 11668 C C . GLN A 1 1911 ? 167.138 133.504 170.868 1.00 55.65 1940 GLN A C 1
ATOM 11669 O O . GLN A 1 1911 ? 168.107 133.024 170.269 1.00 55.65 1940 GLN A O 1
ATOM 11675 N N . GLU A 1 1912 ? 166.538 132.864 171.869 1.00 57.76 1941 GLU A N 1
ATOM 11676 C CA . GLU A 1 1912 ? 167.048 131.569 172.294 1.00 57.76 1941 GLU A CA 1
ATOM 11677 C C . GLU A 1 1912 ? 166.784 130.501 171.242 1.00 57.76 1941 GLU A C 1
ATOM 11678 O O . GLU A 1 1912 ? 167.627 129.628 171.007 1.00 57.76 1941 GLU A O 1
ATOM 11684 N N . ASP A 1 1913 ? 165.630 130.569 170.580 1.00 53.81 1942 ASP A N 1
ATOM 11685 C CA . ASP A 1 1913 ? 165.384 129.691 169.440 1.00 53.81 1942 ASP A CA 1
ATOM 11686 C C . ASP A 1 1913 ? 166.407 129.925 168.335 1.00 53.81 1942 ASP A C 1
ATOM 11687 O O . ASP A 1 1913 ? 166.928 128.968 167.738 1.00 53.81 1942 ASP A O 1
ATOM 11692 N N . LEU A 1 1914 ? 166.712 131.191 168.053 1.00 52.87 1943 LEU A N 1
ATOM 11693 C CA . LEU A 1 1914 ? 167.729 131.499 167.056 1.00 52.87 1943 LEU A CA 1
ATOM 11694 C C . LEU A 1 1914 ? 169.057 130.852 167.411 1.00 52.87 1943 LEU A C 1
ATOM 11695 O O . LEU A 1 1914 ? 169.699 130.228 166.561 1.00 52.87 1943 LEU A O 1
ATOM 11700 N N . SER A 1 1915 ? 169.480 130.987 168.666 1.00 54.97 1944 SER A N 1
ATOM 11701 C CA . SER A 1 1915 ? 170.781 130.468 169.073 1.00 54.97 1944 SER A CA 1
ATOM 11702 C C . SER A 1 1915 ? 170.825 128.951 168.990 1.00 54.97 1944 SER A C 1
ATOM 11703 O O . SER A 1 1915 ? 171.831 128.368 168.561 1.00 54.97 1944 SER A O 1
ATOM 11706 N N . ARG A 1 1916 ? 169.744 128.296 169.402 1.00 52.97 1945 ARG A N 1
ATOM 11707 C CA . ARG A 1 1916 ? 169.668 126.849 169.267 1.00 52.97 1945 ARG A CA 1
ATOM 11708 C C . ARG A 1 1916 ? 169.862 126.427 167.816 1.00 52.97 1945 ARG A C 1
ATOM 11709 O O . ARG A 1 1916 ? 170.653 125.519 167.516 1.00 52.97 1945 ARG A O 1
ATOM 11717 N N . SER A 1 1917 ? 169.176 127.100 166.892 1.00 51.55 1946 SER A N 1
ATOM 11718 C CA . SER A 1 1917 ? 169.277 126.686 165.499 1.00 51.55 1946 SER A CA 1
ATOM 11719 C C . SER A 1 1917 ? 170.647 126.996 164.920 1.00 51.55 1946 SER A C 1
ATOM 11720 O O . SER A 1 1917 ? 171.166 126.241 164.088 1.00 51.55 1946 SER A O 1
ATOM 11723 N N . VAL A 1 1918 ? 171.261 128.094 165.352 1.00 54.43 1947 VAL A N 1
ATOM 11724 C CA . VAL A 1 1918 ? 172.601 128.407 164.869 1.00 54.43 1947 VAL A CA 1
ATOM 11725 C C . VAL A 1 1918 ? 173.588 127.345 165.324 1.00 54.43 1947 VAL A C 1
ATOM 11726 O O . VAL A 1 1918 ? 174.476 126.941 164.569 1.00 54.43 1947 VAL A O 1
ATOM 11730 N N . ASN A 1 1919 ? 173.457 126.875 166.565 1.00 61.95 1948 ASN A N 1
ATOM 11731 C CA . ASN A 1 1919 ? 174.328 125.792 167.010 1.00 61.95 1948 ASN A CA 1
ATOM 11732 C C . ASN A 1 1919 ? 174.123 124.543 166.172 1.00 61.95 1948 ASN A C 1
ATOM 11733 O O . ASN A 1 1919 ? 175.094 123.892 165.766 1.00 61.95 1948 ASN A O 1
ATOM 11738 N N . GLN A 1 1920 ? 172.862 124.171 165.936 1.00 61.49 1949 GLN A N 1
ATOM 11739 C CA . GLN A 1 1920 ? 172.595 123.018 165.085 1.00 61.49 1949 GLN A CA 1
ATOM 11740 C C . GLN A 1 1920 ? 173.279 123.165 163.735 1.00 61.49 1949 GLN A C 1
ATOM 11741 O O . GLN A 1 1920 ? 173.844 122.204 163.199 1.00 61.49 1949 GLN A O 1
ATOM 11747 N N . ALA A 1 1921 ? 173.262 124.375 163.180 1.00 60.99 1950 ALA A N 1
ATOM 11748 C CA . ALA A 1 1921 ? 173.869 124.584 161.871 1.00 60.99 1950 ALA A CA 1
ATOM 11749 C C . ALA A 1 1921 ? 175.385 124.497 161.940 1.00 60.99 1950 ALA A C 1
ATOM 11750 O O . ALA A 1 1921 ? 176.024 123.983 161.017 1.00 60.99 1950 ALA A O 1
ATOM 11752 N N . ILE A 1 1922 ? 175.983 125.027 163.008 1.00 60.97 1951 ILE A N 1
ATOM 11753 C CA . ILE A 1 1922 ? 177.425 124.883 163.184 1.00 60.97 1951 ILE A CA 1
ATOM 11754 C C . ILE A 1 1922 ? 177.788 123.411 163.218 1.00 60.97 1951 ILE A C 1
ATOM 11755 O O . ILE A 1 1922 ? 178.809 122.988 162.662 1.00 60.97 1951 ILE A O 1
ATOM 11760 N N . ALA A 1 1923 ? 176.947 122.608 163.867 1.00 65.00 1952 ALA A N 1
ATOM 11761 C CA . ALA A 1 1923 ? 177.166 121.168 163.897 1.00 65.00 1952 ALA A CA 1
ATOM 11762 C C . ALA A 1 1923 ? 177.134 120.576 162.501 1.00 65.00 1952 ALA A C 1
ATOM 11763 O O . ALA A 1 1923 ? 178.028 119.810 162.127 1.00 65.00 1952 ALA A O 1
ATOM 11765 N N . LEU A 1 1924 ? 176.091 120.890 161.731 1.00 61.43 1953 LEU A N 1
ATOM 11766 C CA . LEU A 1 1924 ? 176.012 120.372 160.366 1.00 61.43 1953 LEU A CA 1
ATOM 11767 C C . LEU A 1 1924 ? 177.255 120.740 159.573 1.00 61.43 1953 LEU A C 1
ATOM 11768 O O . LEU A 1 1924 ? 177.835 119.899 158.873 1.00 61.43 1953 LEU A O 1
ATOM 11773 N N . HIS A 1 1925 ? 177.676 121.998 159.671 1.00 63.63 1954 HIS A N 1
ATOM 11774 C CA . HIS A 1 1925 ? 178.810 122.468 158.891 1.00 63.63 1954 HIS A CA 1
ATOM 11775 C C . HIS A 1 1925 ? 180.085 121.736 159.276 1.00 63.63 1954 HIS A C 1
ATOM 11776 O O . HIS A 1 1925 ? 180.853 121.301 158.411 1.00 63.63 1954 HIS A O 1
ATOM 11783 N N . GLY A 1 1926 ? 180.341 121.605 160.577 1.00 69.18 1955 GLY A N 1
ATOM 11784 C CA . GLY A 1 1926 ? 181.523 120.881 161.010 1.00 69.18 1955 GLY A CA 1
ATOM 11785 C C . GLY A 1 1926 ? 181.498 119.429 160.581 1.00 69.18 1955 GLY A C 1
ATOM 11786 O O . GLY A 1 1926 ? 182.521 118.871 160.182 1.00 69.18 1955 GLY A O 1
ATOM 11787 N N . TRP A 1 1927 ? 180.327 118.802 160.652 1.00 73.14 1956 TRP A N 1
ATOM 11788 C CA . TRP A 1 1927 ? 180.204 117.401 160.268 1.00 73.14 1956 TRP A CA 1
ATOM 11789 C C . TRP A 1 1927 ? 180.476 117.210 158.784 1.00 73.14 1956 TRP A C 1
ATOM 11790 O O . TRP A 1 1927 ? 181.013 116.177 158.372 1.00 73.14 1956 TRP A O 1
ATOM 11801 N N . ILE A 1 1928 ? 180.094 118.187 157.962 1.00 74.72 1957 ILE A N 1
ATOM 11802 C CA . ILE A 1 1928 ? 180.424 118.111 156.542 1.00 74.72 1957 ILE A CA 1
ATOM 11803 C C . ILE A 1 1928 ? 181.910 118.338 156.330 1.00 74.72 1957 ILE A C 1
ATOM 11804 O O . ILE A 1 1928 ? 182.557 117.629 155.554 1.00 74.72 1957 ILE A O 1
ATOM 11809 N N . LYS A 1 1929 ? 182.471 119.338 157.008 1.00 77.13 1958 LYS A N 1
ATOM 11810 C CA . LYS A 1 1929 ? 183.872 119.686 156.808 1.00 77.13 1958 LYS A CA 1
ATOM 11811 C C . LYS A 1 1929 ? 184.790 118.549 157.235 1.00 77.13 1958 LYS A C 1
ATOM 11812 O O . LYS A 1 1929 ? 185.874 118.368 156.671 1.00 77.13 1958 LYS A O 1
ATOM 11818 N N . LYS A 1 1930 ? 184.370 117.769 158.228 1.00 80.18 1959 LYS A N 1
ATOM 11819 C CA . LYS A 1 1930 ? 185.219 116.693 158.723 1.00 80.18 1959 LYS A CA 1
ATOM 11820 C C . LYS A 1 1930 ? 185.310 115.549 157.724 1.00 80.18 1959 LYS A C 1
ATOM 11821 O O . LYS A 1 1930 ? 186.297 114.805 157.709 1.00 80.18 1959 LYS A O 1
ATOM 11827 N N . LYS A 1 1931 ? 184.292 115.382 156.889 1.00 81.91 1960 LYS A N 1
ATOM 11828 C CA . LYS A 1 1931 ? 184.275 114.308 155.909 1.00 81.91 1960 LYS A CA 1
ATOM 11829 C C . LYS A 1 1931 ? 184.425 114.806 154.485 1.00 81.91 1960 LYS A C 1
ATOM 11830 O O . LYS A 1 1931 ? 184.770 114.020 153.598 1.00 81.91 1960 LYS A O 1
ATOM 11836 N N . GLY A 1 1932 ? 184.194 116.088 154.246 1.00 86.60 1961 GLY A N 1
ATOM 11837 C CA . GLY A 1 1932 ? 184.228 116.612 152.902 1.00 86.60 1961 GLY A CA 1
ATOM 11838 C C . GLY A 1 1932 ? 185.538 117.301 152.610 1.00 86.60 1961 GLY A C 1
ATOM 11839 O O . GLY A 1 1932 ? 186.233 117.745 153.530 1.00 86.60 1961 GLY A O 1
ATOM 11840 N N . GLY A 1 1933 ? 185.904 117.363 151.329 1.00 89.97 1962 GLY A N 1
ATOM 11841 C CA . GLY A 1 1933 ? 187.089 118.114 150.949 1.00 89.97 1962 GLY A CA 1
ATOM 11842 C C . GLY A 1 1933 ? 186.878 119.613 151.031 1.00 89.97 1962 GLY A C 1
ATOM 11843 O O . GLY A 1 1933 ? 187.637 120.316 151.702 1.00 89.97 1962 GLY A O 1
ATOM 11844 N N . PHE A 1 1934 ? 185.838 120.118 150.368 1.00 84.13 1963 PHE A N 1
ATOM 11845 C CA . PHE A 1 1934 ? 185.595 121.553 150.280 1.00 84.13 1963 PHE A CA 1
ATOM 11846 C C . PHE A 1 1934 ? 186.834 122.327 149.845 1.00 84.13 1963 PHE A C 1
ATOM 11847 O O . PHE A 1 1934 ? 187.121 123.401 150.373 1.00 84.13 1963 PHE A O 1
ATOM 11855 N N . ARG A 1 1941 ? 176.889 128.305 145.851 1.00 65.86 1970 ARG A N 1
ATOM 11856 C CA . ARG A 1 1941 ? 178.058 127.684 146.453 1.00 65.86 1970 ARG A CA 1
ATOM 11857 C C . ARG A 1 1941 ? 177.699 127.017 147.776 1.00 65.86 1970 ARG A C 1
ATOM 11858 O O . ARG A 1 1941 ? 177.148 125.922 147.796 1.00 65.86 1970 ARG A O 1
ATOM 11866 N N . GLN A 1 1942 ? 178.025 127.680 148.883 1.00 60.39 1971 GLN A N 1
ATOM 11867 C CA . GLN A 1 1942 ? 177.698 127.198 150.214 1.00 60.39 1971 GLN A CA 1
ATOM 11868 C C . GLN A 1 1942 ? 176.744 128.182 150.860 1.00 60.39 1971 GLN A C 1
ATOM 11869 O O . GLN A 1 1942 ? 177.112 129.350 151.033 1.00 60.39 1971 GLN A O 1
ATOM 11875 N N . PRO A 1 1943 ? 175.529 127.784 151.221 1.00 52.96 1972 PRO A N 1
ATOM 11876 C CA . PRO A 1 1943 ? 174.631 128.742 151.874 1.00 52.96 1972 PRO A CA 1
ATOM 11877 C C . PRO A 1 1943 ? 175.168 129.269 153.188 1.00 52.96 1972 PRO A C 1
ATOM 11878 O O . PRO A 1 1943 ? 175.275 130.488 153.368 1.00 52.96 1972 PRO A O 1
ATOM 11882 N N . PHE A 1 1944 ? 175.536 128.378 154.107 1.00 52.41 1973 PHE A N 1
ATOM 11883 C CA . PHE A 1 1944 ? 175.714 128.790 155.493 1.00 52.41 1973 PHE A CA 1
ATOM 11884 C C . PHE A 1 1944 ? 176.930 129.684 155.667 1.00 52.41 1973 PHE A C 1
ATOM 11885 O O . PHE A 1 1944 ? 176.889 130.652 156.434 1.00 52.41 1973 PHE A O 1
ATOM 11893 N N . ALA A 1 1945 ? 178.027 129.373 154.980 1.00 53.07 1974 ALA A N 1
ATOM 11894 C CA . ALA A 1 1945 ? 179.215 130.207 155.103 1.00 53.07 1974 ALA A CA 1
ATOM 11895 C C . ALA A 1 1945 ? 178.933 131.627 154.639 1.00 53.07 1974 ALA A C 1
ATOM 11896 O O . ALA A 1 1945 ? 179.311 132.598 155.307 1.00 53.07 1974 ALA A O 1
ATOM 11898 N N . GLU A 1 1946 ? 178.251 131.767 153.502 1.00 53.80 1975 GLU A N 1
ATOM 11899 C CA . GLU A 1 1946 ? 177.900 133.094 153.014 1.00 53.80 1975 GLU A CA 1
ATOM 11900 C C . GLU A 1 1946 ? 176.929 133.793 153.953 1.00 53.80 1975 GLU A C 1
ATOM 11901 O O . GLU A 1 1946 ? 177.042 135.002 154.180 1.00 53.80 1975 GLU A O 1
ATOM 11907 N N . TRP A 1 1947 ? 175.964 133.062 154.502 1.00 49.73 1976 TRP A N 1
ATOM 11908 C CA . TRP A 1 1947 ? 175.038 133.696 155.428 1.00 49.73 1976 TRP A CA 1
ATOM 11909 C C . TRP A 1 1947 ? 175.767 134.223 156.643 1.00 49.73 1976 TRP A C 1
ATOM 11910 O O . TRP A 1 1947 ? 175.467 135.317 157.128 1.00 49.73 1976 TRP A O 1
ATOM 11921 N N . ILE A 1 1948 ? 176.721 133.453 157.162 1.00 53.72 1977 ILE A N 1
ATOM 11922 C CA . ILE A 1 1948 ? 177.467 133.897 158.333 1.00 53.72 1977 ILE A CA 1
ATOM 11923 C C . ILE A 1 1948 ? 178.296 135.121 157.993 1.00 53.72 1977 ILE A C 1
ATOM 11924 O O . ILE A 1 1948 ? 178.320 136.101 158.746 1.00 53.72 1977 ILE A O 1
ATOM 11929 N N . ALA A 1 1949 ? 178.981 135.089 156.849 1.00 55.59 1978 ALA A N 1
ATOM 11930 C CA . ALA A 1 1949 ? 179.807 136.223 156.457 1.00 55.59 1978 ALA A CA 1
ATOM 11931 C C . ALA A 1 1949 ? 178.973 137.486 156.335 1.00 55.59 1978 ALA A C 1
ATOM 11932 O O . ALA A 1 1949 ? 179.368 138.554 156.811 1.00 55.59 1978 ALA A O 1
ATOM 11934 N N . PHE A 1 1950 ? 177.802 137.377 155.711 1.00 55.07 1979 PHE A N 1
ATOM 11935 C CA . PHE A 1 1950 ? 176.981 138.559 155.486 1.00 55.07 1979 PHE A CA 1
ATOM 11936 C C . PHE A 1 1950 ? 176.317 139.031 156.770 1.00 55.07 1979 PHE A C 1
ATOM 11937 O O . PHE A 1 1950 ? 176.161 140.236 156.984 1.00 55.07 1979 PHE A O 1
ATOM 11945 N N . SER A 1 1951 ? 175.927 138.106 157.645 1.00 57.15 1980 SER A N 1
ATOM 11946 C CA . SER A 1 1951 ? 175.234 138.500 158.864 1.00 57.15 1980 SER A CA 1
ATOM 11947 C C . SER A 1 1951 ? 176.195 139.082 159.883 1.00 57.15 1980 SER A C 1
ATOM 11948 O O . SER A 1 1951 ? 175.811 139.926 160.698 1.00 57.15 1980 SER A O 1
ATOM 11951 N N . SER A 1 1952 ? 177.448 138.635 159.865 1.00 61.26 1981 SER A N 1
ATOM 11952 C CA . SER A 1 1952 ? 178.414 139.120 160.840 1.00 61.26 1981 SER A CA 1
ATOM 11953 C C . SER A 1 1952 ? 178.807 140.565 160.579 1.00 61.26 1981 SER A C 1
ATOM 11954 O O . SER A 1 1952 ? 179.505 141.172 161.396 1.00 61.26 1981 SER A O 1
ATOM 11957 N N . ASN A 1 1953 ? 178.398 141.126 159.446 1.00 63.33 1982 ASN A N 1
ATOM 11958 C CA . ASN A 1 1953 ? 178.738 142.501 159.105 1.00 63.33 1982 ASN A CA 1
ATOM 11959 C C . ASN A 1 1953 ? 177.592 143.413 159.511 1.00 63.33 1982 ASN A C 1
ATOM 11960 O O . ASN A 1 1953 ? 176.518 143.382 158.908 1.00 63.33 1982 ASN A O 1
ATOM 11965 N N . ILE A 1 1954 ? 177.834 144.240 160.523 1.00 61.08 1983 ILE A N 1
ATOM 11966 C CA . ILE A 1 1954 ? 176.805 145.135 161.034 1.00 61.08 1983 ILE A CA 1
ATOM 11967 C C . ILE A 1 1954 ? 176.463 146.204 160.005 1.00 61.08 1983 ILE A C 1
ATOM 11968 O O . ILE A 1 1954 ? 175.401 146.831 160.069 1.00 61.08 1983 ILE A O 1
ATOM 11973 N N . SER A 1 1955 ? 177.347 146.418 159.033 1.00 61.01 1984 SER A N 1
ATOM 11974 C CA . SER A 1 1955 ? 177.198 147.550 158.126 1.00 61.01 1984 SER A CA 1
ATOM 11975 C C . SER A 1 1955 ? 176.186 147.267 157.024 1.00 61.01 1984 SER A C 1
ATOM 11976 O O . SER A 1 1955 ? 175.715 148.194 156.358 1.00 61.01 1984 SER A O 1
ATOM 11979 N N . LYS A 1 1956 ? 175.859 146.000 156.794 1.00 57.26 1985 LYS A N 1
ATOM 11980 C CA . LYS A 1 1956 ? 174.889 145.619 155.775 1.00 57.26 1985 LYS A CA 1
ATOM 11981 C C . LYS A 1 1956 ? 173.772 144.823 156.435 1.00 57.26 1985 LYS A C 1
ATOM 11982 O O . LYS A 1 1956 ? 173.996 143.717 156.932 1.00 57.26 1985 LYS A O 1
ATOM 11988 N N . HIS A 1 1957 ? 172.572 145.383 156.436 1.00 54.09 1986 HIS A N 1
ATOM 11989 C CA . HIS A 1 1957 ? 171.438 144.704 157.033 1.00 54.09 1986 HIS A CA 1
ATOM 11990 C C . HIS A 1 1957 ? 170.171 145.395 156.570 1.00 54.09 1986 HIS A C 1
ATOM 11991 O O . HIS A 1 1957 ? 170.089 146.624 156.553 1.00 54.09 1986 HIS A O 1
ATOM 11998 N N . GLN A 1 1958 ? 169.189 144.593 156.194 1.00 51.81 1987 GLN A N 1
ATOM 11999 C CA . GLN A 1 1958 ? 167.871 145.087 155.849 1.00 51.81 1987 GLN A CA 1
ATOM 12000 C C . GLN A 1 1958 ? 166.997 144.984 157.083 1.00 51.81 1987 GLN A C 1
ATOM 12001 O O . GLN A 1 1958 ? 166.700 143.879 157.544 1.00 51.81 1987 GLN A O 1
ATOM 12007 N N . GLY A 1 1959 ? 166.585 146.120 157.607 1.00 51.17 1988 GLY A N 1
ATOM 12008 C CA . GLY A 1 1959 ? 165.916 146.191 158.884 1.00 51.17 1988 GLY A CA 1
ATOM 12009 C C . GLY A 1 1959 ? 166.670 147.111 159.818 1.00 51.17 1988 GLY A C 1
ATOM 12010 O O . GLY A 1 1959 ? 167.522 147.897 159.405 1.00 51.17 1988 GLY A O 1
ATOM 12011 N N . ASP A 1 1960 ? 166.354 147.002 161.102 1.00 49.38 1989 ASP A N 1
ATOM 12012 C CA . ASP A 1 1960 ? 166.940 147.911 162.077 1.00 49.38 1989 ASP A CA 1
ATOM 12013 C C . ASP A 1 1960 ? 168.433 147.675 162.222 1.00 49.38 1989 ASP A C 1
ATOM 12014 O O . ASP A 1 1960 ? 168.971 146.676 161.749 1.00 49.38 1989 ASP A O 1
ATOM 12019 N N . ILE A 1 1961 ? 169.112 148.619 162.865 1.00 54.99 1990 ILE A N 1
ATOM 12020 C CA . ILE A 1 1961 ? 170.482 148.359 163.283 1.00 54.99 1990 ILE A CA 1
ATOM 12021 C C . ILE A 1 1961 ? 170.492 147.687 164.645 1.00 54.99 1990 ILE A C 1
ATOM 12022 O O . ILE A 1 1961 ? 171.435 146.969 164.990 1.00 54.99 1990 ILE A O 1
ATOM 12027 N N . GLU A 1 1962 ? 169.443 147.896 165.441 1.00 56.61 1991 GLU A N 1
ATOM 12028 C CA . GLU A 1 1962 ? 169.379 147.232 166.736 1.00 56.61 1991 GLU A CA 1
ATOM 12029 C C . GLU A 1 1962 ? 169.125 145.739 166.579 1.00 56.61 1991 GLU A C 1
ATOM 12030 O O . GLU A 1 1962 ? 169.670 144.921 167.331 1.00 56.61 1991 GLU A O 1
ATOM 12036 N N . ALA A 1 1963 ? 168.305 145.360 165.606 1.00 50.20 1992 ALA A N 1
ATOM 12037 C CA . ALA A 1 1963 ? 168.135 143.945 165.329 1.00 50.20 1992 ALA A CA 1
ATOM 12038 C C . ALA A 1 1963 ? 169.452 143.317 164.913 1.00 50.20 1992 ALA A C 1
ATOM 12039 O O . ALA A 1 1963 ? 169.763 142.189 165.304 1.00 50.20 1992 ALA A O 1
ATOM 12041 N N . ALA A 1 1964 ? 170.246 144.032 164.125 1.00 51.25 1993 ALA A N 1
ATOM 12042 C CA . ALA A 1 1964 ? 171.528 143.486 163.708 1.00 51.25 1993 ALA A CA 1
ATOM 12043 C C . ALA A 1 1964 ? 172.498 143.417 164.878 1.00 51.25 1993 ALA A C 1
ATOM 12044 O O . ALA A 1 1964 ? 173.316 142.496 164.960 1.00 51.25 1993 ALA A O 1
ATOM 12046 N N . ARG A 1 1965 ? 172.415 144.372 165.802 1.00 53.87 1994 ARG A N 1
ATOM 12047 C CA . ARG A 1 1965 ? 173.189 144.260 167.030 1.00 53.87 1994 ARG A CA 1
ATOM 12048 C C . ARG A 1 1965 ? 172.860 142.969 167.761 1.00 53.87 1994 ARG A C 1
ATOM 12049 O O . ARG A 1 1965 ? 173.760 142.217 168.150 1.00 53.87 1994 ARG A O 1
ATOM 12057 N N . ILE A 1 1966 ? 171.571 142.707 167.966 1.00 51.32 1995 ILE A N 1
ATOM 12058 C CA . ILE A 1 1966 ? 171.158 141.510 168.690 1.00 51.32 1995 ILE A CA 1
ATOM 12059 C C . ILE A 1 1966 ? 171.638 140.260 167.973 1.00 51.32 1995 ILE A C 1
ATOM 12060 O O . ILE A 1 1966 ? 172.149 139.318 168.596 1.00 51.32 1995 ILE A O 1
ATOM 12065 N N . LEU A 1 1967 ? 171.479 140.228 166.653 1.00 54.03 1996 LEU A N 1
ATOM 12066 C CA . LEU A 1 1967 ? 171.912 139.061 165.896 1.00 54.03 1996 LEU A CA 1
ATOM 12067 C C . LEU A 1 1967 ? 173.412 138.852 166.021 1.00 54.03 1996 LEU A C 1
ATOM 12068 O O . LEU A 1 1967 ? 173.874 137.719 166.176 1.00 54.03 1996 LEU A O 1
ATOM 12073 N N . LEU A 1 1968 ? 174.193 139.926 165.974 1.00 55.74 1997 LEU A N 1
ATOM 12074 C CA . LEU A 1 1968 ? 175.635 139.755 166.065 1.00 55.74 1997 LEU A CA 1
ATOM 12075 C C . LEU A 1 1968 ? 176.041 139.324 167.464 1.00 55.74 1997 LEU A C 1
ATOM 12076 O O . LEU A 1 1968 ? 177.005 138.574 167.629 1.00 55.74 1997 LEU A O 1
ATOM 12081 N N . LYS A 1 1969 ? 175.324 139.786 168.485 1.00 56.50 1998 LYS A N 1
ATOM 12082 C CA . LYS A 1 1969 ? 175.629 139.336 169.837 1.00 56.50 1998 LYS A CA 1
ATOM 12083 C C . LYS A 1 1969 ? 175.376 137.843 169.987 1.00 56.50 1998 LYS A C 1
ATOM 12084 O O . LYS A 1 1969 ? 176.175 137.132 170.606 1.00 56.50 1998 LYS A O 1
ATOM 12090 N N . VAL A 1 1970 ? 174.281 137.343 169.414 1.00 57.55 1999 VAL A N 1
ATOM 12091 C CA . VAL A 1 1970 ? 174.044 135.901 169.454 1.00 57.55 1999 VAL A CA 1
ATOM 12092 C C . VAL A 1 1970 ? 175.180 135.150 168.777 1.00 57.55 1999 VAL A C 1
ATOM 12093 O O . VAL A 1 1970 ? 175.690 134.157 169.304 1.00 57.55 1999 VAL A O 1
ATOM 12097 N N . ILE A 1 1971 ? 175.606 135.621 167.608 1.00 62.11 2000 ILE A N 1
ATOM 12098 C CA . ILE A 1 1971 ? 176.567 134.877 166.800 1.00 62.11 2000 ILE A CA 1
ATOM 12099 C C . ILE A 1 1971 ? 177.967 134.963 167.397 1.00 62.11 2000 ILE A C 1
ATOM 12100 O O . ILE A 1 1971 ? 178.794 134.064 167.210 1.00 62.11 2000 ILE A O 1
ATOM 12105 N N . GLU A 1 1972 ? 178.259 136.039 168.127 1.00 68.52 2001 GLU A N 1
ATOM 12106 C CA . GLU A 1 1972 ? 179.501 136.085 168.887 1.00 68.52 2001 GLU A CA 1
ATOM 12107 C C . GLU A 1 1972 ? 179.437 135.148 170.081 1.00 68.52 2001 GLU A C 1
ATOM 12108 O O . GLU A 1 1972 ? 180.418 134.472 170.406 1.00 68.52 2001 GLU A O 1
ATOM 12114 N N . LYS A 1 1973 ? 178.283 135.091 170.747 1.00 67.28 2002 LYS A N 1
ATOM 12115 C CA . LYS A 1 1973 ? 178.099 134.131 171.828 1.00 67.28 2002 LYS A CA 1
ATOM 12116 C C . LYS A 1 1973 ? 178.124 132.703 171.300 1.00 67.28 2002 LYS A C 1
ATOM 12117 O O . LYS A 1 1973 ? 178.495 131.771 172.020 1.00 67.28 2002 LYS A O 1
ATOM 12123 N N . CYS A 1 1974 ? 177.737 132.508 170.044 1.00 67.56 2003 CYS A N 1
ATOM 12124 C CA . CYS A 1 1974 ? 177.871 131.188 169.442 1.00 67.56 2003 CYS A CA 1
ATOM 12125 C C . CYS A 1 1974 ? 179.327 130.866 169.135 1.00 67.56 2003 CYS A C 1
ATOM 12126 O O . CYS A 1 1974 ? 179.646 129.752 168.708 1.00 67.56 2003 CYS A O 1
ATOM 12129 N N . GLY A 1 1975 ? 180.217 131.838 169.304 1.00 74.35 2004 GLY A N 1
ATOM 12130 C CA . GLY A 1 1975 ? 181.643 131.590 169.208 1.00 74.35 2004 GLY A CA 1
ATOM 12131 C C . GLY A 1 1975 ? 182.252 131.934 167.867 1.00 74.35 2004 GLY A C 1
ATOM 12132 O O . GLY A 1 1975 ? 183.404 131.591 167.592 1.00 74.35 2004 GLY A O 1
ATOM 12133 N N . VAL A 1 1976 ? 181.495 132.624 167.024 1.00 73.49 2005 VAL A N 1
ATOM 12134 C CA . VAL A 1 1976 ? 181.942 133.001 165.693 1.00 73.49 2005 VAL A CA 1
ATOM 12135 C C . VAL A 1 1976 ? 182.737 134.287 165.806 1.00 73.49 2005 VAL A C 1
ATOM 12136 O O . VAL A 1 1976 ? 182.315 135.231 166.481 1.00 73.49 2005 VAL A O 1
ATOM 12140 N N . LYS A 1 1977 ? 183.890 134.318 165.151 1.00 77.76 2006 LYS A N 1
ATOM 12141 C CA . LYS A 1 1977 ? 184.737 135.498 165.070 1.00 77.76 2006 LYS A CA 1
ATOM 12142 C C . LYS A 1 1977 ? 184.921 135.918 163.617 1.00 77.76 2006 LYS A C 1
ATOM 12143 O O . LYS A 1 1977 ? 186.038 136.193 163.177 1.00 77.76 2006 LYS A O 1
ATOM 12149 N N . ASP A 1 1978 ? 183.813 135.944 162.873 1.00 82.40 2007 ASP A N 1
ATOM 12150 C CA . ASP A 1 1978 ? 183.687 136.133 161.421 1.00 82.40 2007 ASP A CA 1
ATOM 12151 C C . ASP A 1 1978 ? 184.032 134.859 160.664 1.00 82.40 2007 ASP A C 1
ATOM 12152 O O . ASP A 1 1978 ? 184.079 134.879 159.434 1.00 82.40 2007 ASP A O 1
ATOM 12157 N N . GLY A 1 1979 ? 184.266 133.759 161.361 1.00 74.36 2008 GLY A N 1
ATOM 12158 C CA . GLY A 1 1979 ? 184.526 132.489 160.713 1.00 74.36 2008 GLY A CA 1
ATOM 12159 C C . GLY A 1 1979 ? 183.950 131.359 161.535 1.00 74.36 2008 GLY A C 1
ATOM 12160 O O . GLY A 1 1979 ? 183.850 131.442 162.762 1.00 74.36 2008 GLY A O 1
ATOM 12161 N N . ASN A 1 1980 ? 183.557 130.295 160.838 1.00 72.99 2009 ASN A N 1
ATOM 12162 C CA . ASN A 1 1980 ? 183.050 129.110 161.512 1.00 72.99 2009 ASN A CA 1
ATOM 12163 C C . ASN A 1 1980 ? 184.095 128.565 162.469 1.00 72.99 2009 ASN A C 1
ATOM 12164 O O . ASN A 1 1980 ? 185.300 128.692 162.240 1.00 72.99 2009 ASN A O 1
ATOM 12169 N N . ILE A 1 1981 ? 183.625 127.971 163.568 1.00 77.26 2010 ILE A N 1
ATOM 12170 C CA . ILE A 1 1981 ? 184.549 127.429 164.607 1.00 77.26 2010 ILE A CA 1
ATOM 12171 C C . ILE A 1 1981 ? 184.414 125.904 164.647 1.00 77.26 2010 ILE A C 1
ATOM 12172 O O . ILE A 1 1981 ? 183.272 125.412 164.711 1.00 77.26 2010 ILE A O 1
ATOM 12177 N N . PRO A 1 1982 ? 185.546 125.194 164.618 1.00 76.96 2011 PRO A N 1
ATOM 12178 C CA . PRO A 1 1982 ? 185.535 123.726 164.642 1.00 76.96 2011 PRO A CA 1
ATOM 12179 C C . PRO A 1 1982 ? 184.891 123.231 165.944 1.00 76.96 2011 PRO A C 1
ATOM 12180 O O . PRO A 1 1982 ? 184.129 122.283 165.893 1.00 76.96 2011 PRO A O 1
ATOM 12184 N N . PRO A 1 1983 ? 185.205 123.886 167.066 1.00 78.99 2012 PRO A N 1
ATOM 12185 C CA . PRO A 1 1983 ? 184.619 123.503 168.353 1.00 78.99 2012 PRO A CA 1
ATOM 12186 C C . PRO A 1 1983 ? 183.196 124.075 168.432 1.00 78.99 2012 PRO A C 1
ATOM 12187 O O . PRO A 1 1983 ? 183.030 125.262 168.231 1.00 78.99 2012 PRO A O 1
ATOM 12191 N N . SER A 1 1984 ? 182.220 123.212 168.724 1.00 82.33 2013 SER A N 1
ATOM 12192 C CA . SER A 1 1984 ? 180.791 123.611 168.819 1.00 82.33 2013 SER A CA 1
ATOM 12193 C C . SER A 1 1984 ? 180.434 124.052 170.244 1.00 82.33 2013 SER A C 1
ATOM 12194 O O . SER A 1 1984 ? 181.350 124.179 171.084 1.00 82.33 2013 SER A O 1
ATOM 12197 N N . PRO A 1 1985 ? 179.140 124.284 170.486 1.00 83.25 2014 PRO A N 1
ATOM 12198 C CA . PRO A 1 1985 ? 178.613 124.702 171.793 1.00 83.25 2014 PRO A CA 1
ATOM 12199 C C . PRO A 1 1985 ? 178.226 123.503 172.676 1.00 83.25 2014 PRO A C 1
ATOM 12200 O O . PRO A 1 1985 ? 177.605 123.740 173.702 1.00 83.25 2014 PRO A O 1
ATOM 12204 N N . SER A 1 1986 ? 178.529 122.287 172.189 1.00 87.55 2015 SER A N 1
ATOM 12205 C CA . SER A 1 1986 ? 178.302 120.940 172.790 1.00 87.55 2015 SER A CA 1
ATOM 12206 C C . SER A 1 1986 ? 176.867 120.455 172.553 1.00 87.55 2015 SER A C 1
ATOM 12207 O O . SER A 1 1986 ? 176.521 119.370 173.059 1.00 87.55 2015 SER A O 1
ATOM 12210 N N . ASP A 1 1987 ? 176.085 121.201 171.773 1.00 89.81 2016 ASP A N 1
ATOM 12211 C CA . ASP A 1 1987 ? 174.703 120.747 171.449 1.00 89.81 2016 ASP A CA 1
ATOM 12212 C C . ASP A 1 1987 ? 174.783 119.480 170.577 1.00 89.81 2016 ASP A C 1
ATOM 12213 O O . ASP A 1 1987 ? 175.887 119.183 170.046 1.00 89.81 2016 ASP A O 1
ATOM 12218 N N . LYS A 1 1988 ? 173.678 118.728 170.467 1.00 89.68 2017 LYS A N 1
ATOM 12219 C CA . LYS A 1 1988 ? 173.696 117.465 169.674 1.00 89.68 2017 LYS A CA 1
ATOM 12220 C C . LYS A 1 1988 ? 174.198 117.802 168.268 1.00 89.68 2017 LYS A C 1
ATOM 12221 O O . LYS A 1 1988 ? 173.665 118.746 167.653 1.00 89.68 2017 LYS A O 1
ATOM 12227 N N . GLN A 1 1989 ? 175.176 117.033 167.783 1.00 88.57 2018 GLN A N 1
ATOM 12228 C CA . GLN A 1 1989 ? 175.826 117.371 166.493 1.00 88.57 2018 GLN A CA 1
ATOM 12229 C C . GLN A 1 1989 ? 175.350 116.461 165.361 1.00 88.57 2018 GLN A C 1
ATOM 12230 O O . GLN A 1 1989 ? 175.435 115.226 165.495 1.00 88.57 2018 GLN A O 1
ATOM 12236 N N . SER A 1 1990 ? 174.869 117.094 164.291 1.00 79.12 2019 SER A N 1
ATOM 12237 C CA . SER A 1 1990 ? 174.458 116.416 163.071 1.00 79.12 2019 SER A CA 1
ATOM 12238 C C . SER A 1 1990 ? 173.488 115.271 163.317 1.00 79.12 2019 SER A C 1
ATOM 12239 O O . SER A 1 1990 ? 173.912 114.111 163.351 1.00 79.12 2019 SER A O 1
ATOM 12242 N N . PRO A 1 1991 ? 172.198 115.546 163.532 1.00 77.02 2020 PRO A N 1
ATOM 12243 C CA . PRO A 1 1991 ? 171.221 114.445 163.533 1.00 77.02 2020 PRO A CA 1
ATOM 12244 C C . PRO A 1 1991 ? 171.384 113.498 162.357 1.00 77.02 2020 PRO A C 1
ATOM 12245 O O . PRO A 1 1991 ? 171.269 112.278 162.533 1.00 77.02 2020 PRO A O 1
ATOM 12249 N N . SER A 1 1992 ? 171.663 114.023 161.169 1.00 73.02 2021 SER A N 1
ATOM 12250 C CA . SER A 1 1992 ? 172.007 113.208 160.012 1.00 73.02 2021 SER A CA 1
ATOM 12251 C C . SER A 1 1992 ? 170.997 112.100 159.742 1.00 73.02 2021 SER A C 1
ATOM 12252 O O . SER A 1 1992 ? 171.299 110.921 159.932 1.00 73.02 2021 SER A O 1
ATOM 12255 N N . LYS A 1 1998 ? 175.391 110.376 150.579 1.00 85.31 2027 LYS A N 1
ATOM 12256 C CA . LYS A 1 1998 ? 174.976 110.745 151.925 1.00 85.31 2027 LYS A CA 1
ATOM 12257 C C . LYS A 1 1998 ? 175.427 112.162 152.251 1.00 85.31 2027 LYS A C 1
ATOM 12258 O O . LYS A 1 1998 ? 174.765 112.880 152.993 1.00 85.31 2027 LYS A O 1
ATOM 12264 N N . MET A 1 1999 ? 176.564 112.562 151.683 1.00 83.13 2028 MET A N 1
ATOM 12265 C CA . MET A 1 1999 ? 177.056 113.915 151.907 1.00 83.13 2028 MET A CA 1
ATOM 12266 C C . MET A 1 1999 ? 176.116 114.945 151.304 1.00 83.13 2028 MET A C 1
ATOM 12267 O O . MET A 1 1999 ? 175.817 115.971 151.928 1.00 83.13 2028 MET A O 1
ATOM 12272 N N . ASP A 1 2000 ? 175.623 114.677 150.096 1.00 84.27 2029 ASP A N 1
ATOM 12273 C CA . ASP A 1 2000 ? 174.749 115.627 149.424 1.00 84.27 2029 ASP A CA 1
ATOM 12274 C C . ASP A 1 2000 ? 173.454 115.825 150.194 1.00 84.27 2029 ASP A C 1
ATOM 12275 O O . ASP A 1 2000 ? 172.945 116.946 150.287 1.00 84.27 2029 ASP A O 1
ATOM 12280 N N . ASP A 1 2001 ? 172.912 114.751 150.770 1.00 79.22 2030 ASP A N 1
ATOM 12281 C CA . ASP A 1 2001 ? 171.659 114.868 151.503 1.00 79.22 2030 ASP A CA 1
ATOM 12282 C C . ASP A 1 2001 ? 171.825 115.757 152.721 1.00 79.22 2030 ASP A C 1
ATOM 12283 O O . ASP A 1 2001 ? 170.994 116.635 152.983 1.00 79.22 2030 ASP A O 1
ATOM 12288 N N . VAL A 1 2002 ? 172.887 115.552 153.488 1.00 72.73 2031 VAL A N 1
ATOM 12289 C CA . VAL A 1 2002 ? 173.036 116.367 154.681 1.00 72.73 2031 VAL A CA 1
ATOM 12290 C C . VAL A 1 2002 ? 173.356 117.801 154.289 1.00 72.73 2031 VAL A C 1
ATOM 12291 O O . VAL A 1 2002 ? 172.998 118.746 155.000 1.00 72.73 2031 VAL A O 1
ATOM 12295 N N . LYS A 1 2003 ? 174.013 117.993 153.142 1.00 64.93 2032 LYS A N 1
ATOM 12296 C CA . LYS A 1 2003 ? 174.198 119.350 152.645 1.00 64.93 2032 LYS A CA 1
ATOM 12297 C C . LYS A 1 2003 ? 172.857 119.998 152.335 1.00 64.93 2032 LYS A C 1
ATOM 12298 O O . LYS A 1 2003 ? 172.647 121.189 152.598 1.00 64.93 2032 LYS A O 1
ATOM 12304 N N . TRP A 1 2004 ? 171.926 119.216 151.805 1.00 57.93 2033 TRP A N 1
ATOM 12305 C CA . TRP A 1 2004 ? 170.570 119.710 151.618 1.00 57.93 2033 TRP A CA 1
ATOM 12306 C C . TRP A 1 2004 ? 169.938 120.092 152.950 1.00 57.93 2033 TRP A C 1
ATOM 12307 O O . TRP A 1 2004 ? 169.233 121.108 153.055 1.00 57.93 2033 TRP A O 1
ATOM 12318 N N . GLN A 1 2005 ? 170.186 119.288 153.982 1.00 58.77 2034 GLN A N 1
ATOM 12319 C CA . GLN A 1 2005 ? 169.650 119.606 155.302 1.00 58.77 2034 GLN A CA 1
ATOM 12320 C C . GLN A 1 2005 ? 170.215 120.919 155.827 1.00 58.77 2034 GLN A C 1
ATOM 12321 O O . GLN A 1 2005 ? 169.486 121.732 156.410 1.00 58.77 2034 GLN A O 1
ATOM 12327 N N . LEU A 1 2006 ? 171.514 121.146 155.621 1.00 49.28 2035 LEU A N 1
ATOM 12328 C CA . LEU A 1 2006 ? 172.128 122.395 156.065 1.00 49.28 2035 LEU A CA 1
ATOM 12329 C C . LEU A 1 2006 ? 171.543 123.585 155.322 1.00 49.28 2035 LEU A C 1
ATOM 12330 O O . LEU A 1 2006 ? 171.304 124.645 155.914 1.00 49.28 2035 LEU A O 1
ATOM 12335 N N . ARG A 1 2007 ? 171.299 123.422 154.021 1.00 46.74 2036 ARG A N 1
ATOM 12336 C CA . ARG A 1 2007 ? 170.640 124.469 153.242 1.00 46.74 2036 ARG A CA 1
ATOM 12337 C C . ARG A 1 2007 ? 169.266 124.823 153.808 1.00 46.74 2036 ARG A C 1
ATOM 12338 O O . ARG A 1 2007 ? 168.940 126.008 153.992 1.00 46.74 2036 ARG A O 1
ATOM 12346 N N . GLU A 1 2008 ? 168.448 123.812 154.101 1.00 49.78 2037 GLU A N 1
ATOM 12347 C CA . GLU A 1 2008 ? 167.131 124.091 154.663 1.00 49.78 2037 GLU A CA 1
ATOM 12348 C C . GLU A 1 2008 ? 167.236 124.775 156.020 1.00 49.78 2037 GLU A C 1
ATOM 12349 O O . GLU A 1 2008 ? 166.432 125.659 156.350 1.00 49.78 2037 GLU A O 1
ATOM 12355 N N . GLN A 1 2009 ? 168.221 124.386 156.826 1.00 46.40 2038 GLN A N 1
ATOM 12356 C CA . GLN A 1 2009 ? 168.424 125.063 158.104 1.00 46.40 2038 GLN A CA 1
ATOM 12357 C C . GLN A 1 2009 ? 168.776 126.533 157.899 1.00 46.40 2038 GLN A C 1
ATOM 12358 O O . GLN A 1 2009 ? 168.335 127.399 158.664 1.00 46.40 2038 GLN A O 1
ATOM 12364 N N . THR A 1 2010 ? 169.570 126.838 156.871 1.00 41.49 2039 THR A N 1
ATOM 12365 C CA . THR A 1 2010 ? 169.858 128.235 156.558 1.00 41.49 2039 THR A CA 1
ATOM 12366 C C . THR A 1 2010 ? 168.580 129.006 156.268 1.00 41.49 2039 THR A C 1
ATOM 12367 O O . THR A 1 2010 ? 168.410 130.150 156.713 1.00 41.49 2039 THR A O 1
ATOM 12371 N N . HIS A 1 2011 ? 167.685 128.409 155.487 1.00 40.86 2040 HIS A N 1
ATOM 12372 C CA . HIS A 1 2011 ? 166.424 129.087 155.195 1.00 40.86 2040 HIS A CA 1
ATOM 12373 C C . HIS A 1 2011 ? 165.649 129.377 156.473 1.00 40.86 2040 HIS A C 1
ATOM 12374 O O . HIS A 1 2011 ? 165.116 130.485 156.661 1.00 40.86 2040 HIS A O 1
ATOM 12381 N N . LEU A 1 2012 ? 165.574 128.388 157.364 1.00 39.97 2041 LEU A N 1
ATOM 12382 C CA . LEU A 1 2012 ? 164.947 128.619 158.661 1.00 39.97 2041 LEU A CA 1
ATOM 12383 C C . LEU A 1 2012 ? 165.575 129.806 159.374 1.00 39.97 2041 LEU A C 1
ATOM 12384 O O . LEU A 1 2012 ? 164.871 130.631 159.970 1.00 39.97 2041 LEU A O 1
ATOM 12389 N N . LEU A 1 2013 ? 166.902 129.902 159.333 1.00 40.33 2042 LEU A N 1
ATOM 12390 C CA . LEU A 1 2013 ? 167.585 130.992 160.019 1.00 40.33 2042 LEU A CA 1
ATOM 12391 C C . LEU A 1 2013 ? 167.159 132.342 159.476 1.00 40.33 2042 LEU A C 1
ATOM 12392 O O . LEU A 1 2013 ? 166.937 133.287 160.242 1.00 40.33 2042 LEU A O 1
ATOM 12397 N N . ARG A 1 2014 ? 167.103 132.469 158.151 1.00 38.02 2043 ARG A N 1
ATOM 12398 C CA . ARG A 1 2014 ? 166.688 133.742 157.568 1.00 38.02 2043 ARG A CA 1
ATOM 12399 C C . ARG A 1 2014 ? 165.298 134.118 158.048 1.00 38.02 2043 ARG A C 1
ATOM 12400 O O . ARG A 1 2014 ? 165.048 135.273 158.426 1.00 38.02 2043 ARG A O 1
ATOM 12408 N N . LYS A 1 2015 ? 164.385 133.146 158.048 1.00 33.87 2044 LYS A N 1
ATOM 12409 C CA . LYS A 1 2015 ? 163.045 133.405 158.560 1.00 33.87 2044 LYS A CA 1
ATOM 12410 C C . LYS A 1 2015 ? 163.088 133.916 159.990 1.00 33.87 2044 LYS A C 1
ATOM 12411 O O . LYS A 1 2015 ? 162.341 134.831 160.360 1.00 33.87 2044 LYS A O 1
ATOM 12417 N N . LEU A 1 2016 ? 163.956 133.334 160.814 1.00 35.73 2045 LEU A N 1
ATOM 12418 C CA . LEU A 1 2016 ? 164.004 133.730 162.218 1.00 35.73 2045 LEU A CA 1
ATOM 12419 C C . LEU A 1 2016 ? 164.537 135.145 162.385 1.00 35.73 2045 LEU A C 1
ATOM 12420 O O . LEU A 1 2016 ? 164.042 135.911 163.219 1.00 35.73 2045 LEU A O 1
ATOM 12425 N N . VAL A 1 2017 ? 165.553 135.512 161.610 1.00 32.44 2046 VAL A N 1
ATOM 12426 C CA . VAL A 1 2017 ? 166.066 136.874 161.703 1.00 32.44 2046 VAL A CA 1
ATOM 12427 C C . VAL A 1 2017 ? 164.991 137.867 161.302 1.00 32.44 2046 VAL A C 1
ATOM 12428 O O . VAL A 1 2017 ? 164.843 138.928 161.919 1.00 32.44 2046 VAL A O 1
ATOM 12432 N N . LYS A 1 2018 ? 164.218 137.544 160.267 1.00 33.44 2047 LYS A N 1
ATOM 12433 C CA . LYS A 1 2018 ? 163.135 138.442 159.876 1.00 33.44 2047 LYS A CA 1
ATOM 12434 C C . LYS A 1 2018 ? 162.118 138.610 160.997 1.00 33.44 2047 LYS A C 1
ATOM 12435 O O . LYS A 1 2018 ? 161.676 139.733 161.291 1.00 33.44 2047 LYS A O 1
ATOM 12441 N N . GLU A 1 2019 ? 161.730 137.510 161.632 1.00 37.90 2048 GLU A N 1
ATOM 12442 C CA . GLU A 1 2019 ? 160.783 137.620 162.734 1.00 37.90 2048 GLU A CA 1
ATOM 12443 C C . GLU A 1 2019 ? 161.350 138.461 163.869 1.00 37.90 2048 GLU A C 1
ATOM 12444 O O . GLU A 1 2019 ? 160.626 139.233 164.512 1.00 37.90 2048 GLU A O 1
ATOM 12450 N N . LEU A 1 2020 ? 162.645 138.317 164.140 1.00 35.61 2049 LEU A N 1
ATOM 12451 C CA . LEU A 1 2020 ? 163.272 139.104 165.195 1.00 35.61 2049 LEU A CA 1
ATOM 12452 C C . LEU A 1 2020 ? 163.199 140.589 164.887 1.00 35.61 2049 LEU A C 1
ATOM 12453 O O . LEU A 1 2020 ? 162.933 141.410 165.776 1.00 35.61 2049 LEU A O 1
ATOM 12458 N N . VAL A 1 2021 ? 163.455 140.954 163.633 1.00 35.19 2050 VAL A N 1
ATOM 12459 C CA . VAL A 1 2021 ? 163.370 142.356 163.241 1.00 35.19 2050 VAL A CA 1
ATOM 12460 C C . VAL A 1 2021 ? 161.970 142.889 163.491 1.00 35.19 2050 VAL A C 1
ATOM 12461 O O . VAL A 1 2021 ? 161.789 143.974 164.061 1.00 35.19 2050 VAL A O 1
ATOM 12465 N N . ALA A 1 2022 ? 160.958 142.143 163.062 1.00 35.02 2051 ALA A N 1
ATOM 12466 C CA . ALA A 1 2022 ? 159.589 142.577 163.318 1.00 35.02 2051 ALA A CA 1
ATOM 12467 C C . ALA A 1 2022 ? 159.359 142.819 164.801 1.00 35.02 2051 ALA A C 1
ATOM 12468 O O . ALA A 1 2022 ? 158.758 143.830 165.196 1.00 35.02 2051 ALA A O 1
ATOM 12470 N N . ARG A 1 2023 ? 159.847 141.910 165.642 1.00 37.99 2052 ARG A N 1
ATOM 12471 C CA . ARG A 1 2023 ? 159.614 142.034 167.076 1.00 37.99 2052 ARG A CA 1
ATOM 12472 C C . ARG A 1 2023 ? 160.235 143.305 167.637 1.00 37.99 2052 ARG A C 1
ATOM 12473 O O . ARG A 1 2023 ? 159.589 144.046 168.391 1.00 37.99 2052 ARG A O 1
ATOM 12481 N N . VAL A 1 2024 ? 161.499 143.566 167.300 1.00 37.51 2053 VAL A N 1
ATOM 12482 C CA . V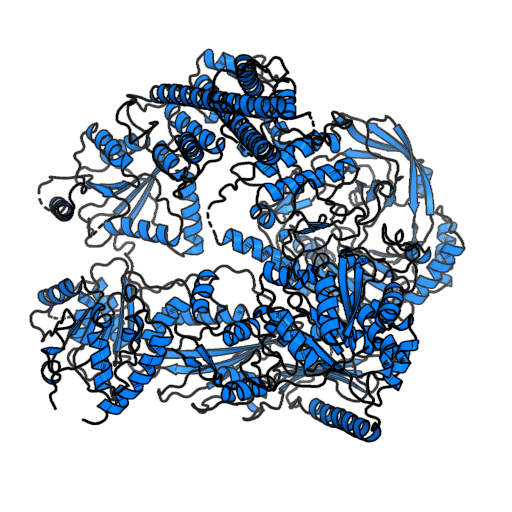AL A 1 2024 ? 162.175 144.710 167.906 1.00 37.51 2053 VAL A CA 1
ATOM 12483 C C . VAL A 1 2024 ? 161.548 146.012 167.432 1.00 37.51 2053 VAL A C 1
ATOM 12484 O O . VAL A 1 2024 ? 161.403 146.968 168.210 1.00 37.51 2053 VAL A O 1
ATOM 12488 N N . ARG A 1 2025 ? 161.126 146.062 166.164 1.00 38.52 2054 ARG A N 1
ATOM 12489 C CA . ARG A 1 2025 ? 160.427 147.247 165.675 1.00 38.52 2054 ARG A CA 1
ATOM 12490 C C . ARG A 1 2025 ? 159.155 147.505 166.464 1.00 38.52 2054 ARG A C 1
ATOM 12491 O O . ARG A 1 2025 ? 158.887 148.641 166.879 1.00 38.52 2054 ARG A O 1
ATOM 12499 N N . SER A 1 2026 ? 158.345 146.467 166.664 1.00 38.89 2055 SER A N 1
ATOM 12500 C CA . SER A 1 2026 ? 157.097 146.668 167.387 1.00 38.89 2055 SER A CA 1
ATOM 12501 C C . SER A 1 2026 ? 157.350 147.142 168.810 1.00 38.89 2055 SER A C 1
ATOM 12502 O O . SER A 1 2026 ? 156.624 148.001 169.332 1.00 38.89 2055 SER A O 1
ATOM 12505 N N . LEU A 1 2027 ? 158.373 146.594 169.458 1.00 39.93 2056 LEU A N 1
ATOM 12506 C CA . LEU A 1 2027 ? 158.647 147.005 170.829 1.00 39.93 2056 LEU A CA 1
ATOM 12507 C C . LEU A 1 2027 ? 159.032 148.473 170.893 1.00 39.93 2056 LEU A C 1
ATOM 12508 O O . LEU A 1 2027 ? 158.580 149.206 171.784 1.00 39.93 2056 LEU A O 1
ATOM 12513 N N . ARG A 1 2028 ? 159.875 148.919 169.962 1.00 41.75 2057 ARG A N 1
ATOM 12514 C CA . ARG A 1 2028 ? 160.243 150.331 169.927 1.00 41.75 2057 ARG A CA 1
ATOM 12515 C C . ARG A 1 2028 ? 159.022 151.217 169.744 1.00 41.75 2057 ARG A C 1
ATOM 12516 O O . ARG A 1 2028 ? 158.872 152.232 170.434 1.00 41.75 2057 ARG A O 1
ATOM 12524 N N . PHE A 1 2029 ? 158.139 150.856 168.813 1.00 40.74 2058 PHE A N 1
ATOM 12525 C CA . PHE A 1 2029 ? 156.940 151.659 168.600 1.00 40.74 2058 PHE A CA 1
ATOM 12526 C C . PHE A 1 2029 ? 156.137 151.798 169.884 1.00 40.74 2058 PHE A C 1
ATOM 12527 O O . PHE A 1 2029 ? 155.720 152.901 170.252 1.00 40.74 2058 PHE A O 1
ATOM 12535 N N . PHE A 1 2030 ? 155.921 150.690 170.593 1.00 42.76 2059 PHE A N 1
ATOM 12536 C CA . PHE A 1 2030 ? 155.076 150.764 171.782 1.00 42.76 2059 PHE A CA 1
ATOM 12537 C C . PHE A 1 2030 ? 155.733 151.567 172.895 1.00 42.76 2059 PHE A C 1
ATOM 12538 O O . PHE A 1 2030 ? 155.062 152.343 173.587 1.00 42.76 2059 PHE A O 1
ATOM 12546 N N . GLU A 1 2031 ? 157.039 151.387 173.103 1.00 47.43 2060 GLU A N 1
ATOM 12547 C CA . GLU A 1 2031 ? 157.700 152.137 174.167 1.00 47.43 2060 GLU A CA 1
ATOM 12548 C C . GLU A 1 2031 ? 157.653 153.630 173.885 1.00 47.43 2060 GLU A C 1
ATOM 12549 O O . GLU A 1 2031 ? 157.413 154.437 174.791 1.00 47.43 2060 GLU A O 1
ATOM 12555 N N . VAL A 1 2032 ? 157.830 154.016 172.622 1.00 45.53 2061 VAL A N 1
ATOM 12556 C CA . VAL A 1 2032 ? 157.809 155.432 172.282 1.00 45.53 2061 VAL A CA 1
ATOM 12557 C C . VAL A 1 2032 ? 156.411 155.999 172.456 1.00 45.53 2061 VAL A C 1
ATOM 12558 O O . VAL A 1 2032 ? 156.234 157.120 172.949 1.00 45.53 2061 VAL A O 1
ATOM 12562 N N . VAL A 1 2033 ? 155.394 155.239 172.053 1.00 46.24 2062 VAL A N 1
ATOM 12563 C CA . VAL A 1 2033 ? 154.022 155.688 172.245 1.00 46.24 2062 VAL A CA 1
ATOM 12564 C C . VAL A 1 2033 ? 153.748 155.954 173.713 1.00 46.24 2062 VAL A C 1
ATOM 12565 O O . VAL A 1 2033 ? 153.251 157.022 174.078 1.00 46.24 2062 VAL A O 1
ATOM 12569 N N . ARG A 1 2034 ? 154.053 154.983 174.576 1.00 53.20 2063 ARG A N 1
ATOM 12570 C CA . ARG A 1 2034 ? 153.795 155.165 176.001 1.00 53.20 2063 ARG A CA 1
ATOM 12571 C C . ARG A 1 2034 ? 154.550 156.366 176.546 1.00 53.20 2063 ARG A C 1
ATOM 12572 O O . ARG A 1 2034 ? 154.020 157.133 177.363 1.00 53.20 2063 ARG A O 1
ATOM 12580 N N . LYS A 1 2035 ? 155.785 156.555 176.091 1.00 54.15 2064 LYS A N 1
ATOM 12581 C CA . LYS A 1 2035 ? 156.604 157.647 176.593 1.00 54.15 2064 LYS A CA 1
ATOM 12582 C C . LYS A 1 2035 ? 155.982 158.994 176.256 1.00 54.15 2064 LYS A C 1
ATOM 12583 O O . LYS A 1 2035 ? 155.826 159.855 177.127 1.00 54.15 2064 LYS A O 1
ATOM 12589 N N . ILE A 1 2036 ? 155.610 159.188 174.992 1.00 55.29 2065 ILE A N 1
ATOM 12590 C CA . ILE A 1 2036 ? 154.969 160.435 174.588 1.00 55.29 2065 ILE A CA 1
ATOM 12591 C C . ILE A 1 2036 ? 153.632 160.601 175.292 1.00 55.29 2065 ILE A C 1
ATOM 12592 O O . ILE A 1 2036 ? 153.213 161.719 175.608 1.00 55.29 2065 ILE A O 1
ATOM 12597 N N . GLN A 1 2037 ? 152.941 159.494 175.550 1.00 56.28 2066 GLN A N 1
ATOM 12598 C CA . GLN A 1 2037 ? 151.591 159.572 176.083 1.00 56.28 2066 GLN A CA 1
ATOM 12599 C C . GLN A 1 2037 ? 151.605 160.003 177.538 1.00 56.28 2066 GLN A C 1
ATOM 12600 O O . GLN A 1 2037 ? 150.674 160.664 178.006 1.00 56.28 2066 GLN A O 1
ATOM 12606 N N . LYS A 1 2038 ? 152.659 159.637 178.271 1.00 62.04 2067 LYS A N 1
ATOM 12607 C CA . LYS A 1 2038 ? 152.751 160.039 179.671 1.00 62.04 2067 LYS A CA 1
ATOM 12608 C C . LYS A 1 2038 ? 152.731 161.555 179.811 1.00 62.04 2067 LYS A C 1
ATOM 12609 O O . LYS A 1 2038 ? 152.098 162.092 180.726 1.00 62.04 2067 LYS A O 1
ATOM 12615 N N . GLY A 1 2039 ? 153.419 162.262 178.920 1.00 67.97 2068 GLY A N 1
ATOM 12616 C CA . GLY A 1 2039 ? 153.298 163.703 178.847 1.00 67.97 2068 GLY A CA 1
ATOM 12617 C C . GLY A 1 2039 ? 154.178 164.486 179.791 1.00 67.97 2068 GLY A C 1
ATOM 12618 O O . GLY A 1 2039 ? 153.980 165.696 179.930 1.00 67.97 2068 GLY A O 1
ATOM 12619 N N . LYS A 1 2040 ? 155.139 163.844 180.440 1.00 73.27 2069 LYS A N 1
ATOM 12620 C CA . LYS A 1 2040 ? 156.047 164.531 181.340 1.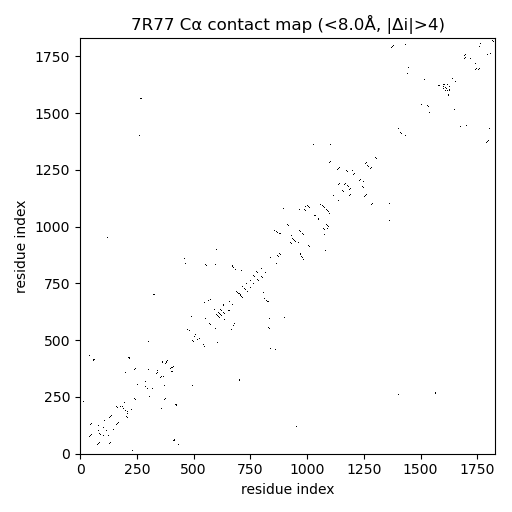00 73.27 2069 LYS A CA 1
ATOM 12621 C C . LYS A 1 2040 ? 157.219 165.130 180.569 1.00 73.27 2069 LYS A C 1
ATOM 12622 O O . LYS A 1 2040 ? 157.168 165.328 179.354 1.00 73.27 2069 LYS A O 1
ATOM 12628 N N . SER A 1 2041 ? 158.282 165.457 181.306 1.00 75.83 2070 SER A N 1
ATOM 12629 C CA . SER A 1 2041 ? 159.551 165.776 180.658 1.00 75.83 2070 SER A CA 1
ATOM 12630 C C . SER A 1 2041 ? 160.118 164.558 179.937 1.00 75.83 2070 SER A C 1
ATOM 12631 O O . SER A 1 2041 ? 160.938 164.690 179.019 1.00 75.83 2070 SER A O 1
ATOM 12634 N N . ASP A 1 2042 ? 159.695 163.361 180.345 1.00 73.55 2071 ASP A N 1
ATOM 12635 C CA . ASP A 1 2042 ? 160.059 162.160 179.605 1.00 73.55 2071 ASP A CA 1
ATOM 12636 C C . ASP A 1 2042 ? 159.537 162.220 178.176 1.00 73.55 2071 ASP A C 1
ATOM 12637 O O . ASP A 1 2042 ? 160.188 161.732 177.247 1.00 73.55 2071 ASP A O 1
ATOM 12642 N N . ALA A 1 2043 ? 158.355 162.806 177.984 1.00 70.80 2072 ALA A N 1
ATOM 12643 C CA . ALA A 1 2043 ? 157.832 162.979 176.636 1.00 70.80 2072 ALA A CA 1
ATOM 12644 C C . ALA A 1 2043 ? 158.666 163.981 175.859 1.00 70.80 2072 ALA A C 1
ATOM 12645 O O . ALA A 1 2043 ? 158.883 163.819 174.654 1.00 70.80 2072 ALA A O 1
ATOM 12647 N N . GLN A 1 2044 ? 159.123 165.035 176.533 1.00 73.12 2073 GLN A N 1
ATOM 12648 C CA . GLN A 1 2044 ? 159.970 166.020 175.880 1.00 73.12 2073 GLN A CA 1
ATOM 12649 C C . GLN A 1 2044 ? 161.270 165.394 175.413 1.00 73.12 2073 GLN A C 1
ATOM 12650 O O . GLN A 1 2044 ? 161.747 165.698 174.315 1.00 73.12 2073 GLN A O 1
ATOM 12656 N N . ILE A 1 2045 ? 161.833 164.495 176.219 1.00 70.52 2074 ILE A N 1
ATOM 12657 C CA . ILE A 1 2045 ? 163.103 163.869 175.872 1.00 70.52 2074 ILE A CA 1
ATOM 12658 C C . ILE A 1 2045 ? 163.035 163.233 174.492 1.00 70.52 2074 ILE A C 1
ATOM 12659 O O . ILE A 1 2045 ? 163.987 163.318 173.713 1.00 70.52 2074 ILE A O 1
ATOM 12664 N N . VAL A 1 2046 ? 161.909 162.598 174.157 1.00 67.30 2075 VAL A N 1
ATOM 12665 C CA . VAL A 1 2046 ? 161.827 161.888 172.881 1.00 67.30 2075 VAL A CA 1
ATOM 12666 C C . VAL A 1 2046 ? 161.280 162.792 171.787 1.00 67.30 2075 VAL A C 1
ATOM 12667 O O . VAL A 1 2046 ? 161.809 162.820 170.670 1.00 67.30 2075 VAL A O 1
ATOM 12671 N N . LEU A 1 2047 ? 160.234 163.563 172.086 1.00 67.61 2076 LEU A N 1
ATOM 12672 C CA . LEU A 1 2047 ? 159.626 164.393 171.055 1.00 67.61 2076 LEU A CA 1
ATOM 12673 C C . LEU A 1 2047 ? 160.619 165.410 170.540 1.00 67.61 2076 LEU A C 1
ATOM 12674 O O . LEU A 1 2047 ? 160.548 165.826 169.381 1.00 67.61 2076 LEU A O 1
ATOM 12679 N N . GLU A 1 2048 ? 161.556 165.820 171.389 1.00 68.32 2077 GLU A N 1
ATOM 12680 C CA . GLU A 1 2048 ? 162.657 166.639 170.913 1.00 68.32 2077 GLU A CA 1
ATOM 12681 C C . GLU A 1 2048 ? 163.569 165.848 169.986 1.00 68.32 2077 GLU A C 1
ATOM 12682 O O . GLU A 1 2048 ? 163.975 166.345 168.933 1.00 68.32 2077 GLU A O 1
ATOM 12688 N N . SER A 1 2049 ? 163.898 164.615 170.349 1.00 65.83 2078 SER A N 1
ATOM 12689 C CA . SER A 1 2049 ? 164.906 163.864 169.614 1.00 65.83 2078 SER A CA 1
ATOM 12690 C C . SER A 1 2049 ? 164.286 163.312 168.340 1.00 65.83 2078 SER A C 1
ATOM 12691 O O . SER A 1 2049 ? 163.971 162.122 168.256 1.00 65.83 2078 SER A O 1
ATOM 12694 N N . SER A 1 2050 ? 164.138 164.168 167.336 1.00 64.67 2079 SER A N 1
ATOM 12695 C CA . SER A 1 2050 ? 163.564 163.789 166.058 1.00 64.67 2079 SER A CA 1
ATOM 12696 C C . SER A 1 2050 ? 164.681 163.582 165.053 1.00 64.67 2079 SER A C 1
ATOM 12697 O O . SER A 1 2050 ? 165.778 164.125 165.207 1.00 64.67 2079 SER A O 1
ATOM 12700 N N . GLU A 1 2051 ? 164.395 162.783 164.028 1.00 66.03 2080 GLU A N 1
ATOM 12701 C CA . GLU A 1 2051 ? 165.410 162.463 163.036 1.00 66.03 2080 GLU A CA 1
ATOM 12702 C C . GLU A 1 2051 ? 165.587 163.598 162.040 1.00 66.03 2080 GLU A C 1
ATOM 12703 O O . GLU A 1 2051 ? 166.666 163.763 161.461 1.00 66.03 2080 GLU A O 1
ATOM 12709 N N . CYS A 1 2052 ? 164.541 164.398 161.836 1.00 75.53 2081 CYS A N 1
ATOM 12710 C CA . CYS A 1 2052 ? 164.580 165.428 160.806 1.00 75.53 2081 CYS A CA 1
ATOM 12711 C C . CYS A 1 2052 ? 165.531 166.559 161.169 1.00 75.53 2081 CYS A C 1
ATOM 12712 O O . CYS A 1 2052 ? 166.443 166.888 160.402 1.00 75.53 2081 CYS A O 1
ATOM 12715 N N . GLY A 1 2053 ? 165.340 167.160 162.335 1.00 76.73 2082 GLY A N 1
ATOM 12716 C CA . GLY A 1 2053 ? 165.925 168.447 162.632 1.00 76.73 2082 GLY A CA 1
ATOM 12717 C C . GLY A 1 2053 ? 164.911 169.552 162.798 1.00 76.73 2082 GLY A C 1
ATOM 12718 O O . GLY A 1 2053 ? 165.301 170.716 162.925 1.00 76.73 2082 GLY A O 1
ATOM 12719 N N . HIS A 1 2054 ? 163.625 169.227 162.778 1.00 80.68 2083 HIS A N 1
ATOM 12720 C CA . HIS A 1 2054 ? 162.562 170.146 163.151 1.00 80.68 2083 HIS A CA 1
ATOM 12721 C C . HIS A 1 2054 ? 161.969 169.646 164.458 1.00 80.68 2083 HIS A C 1
ATOM 12722 O O . HIS A 1 2054 ? 161.463 168.524 164.525 1.00 80.68 2083 HIS A O 1
ATOM 12729 N N . LYS A 1 2055 ? 162.064 170.463 165.496 1.00 80.19 2084 LYS A N 1
ATOM 12730 C CA . LYS A 1 2055 ? 161.715 170.059 166.847 1.00 80.19 2084 LYS A CA 1
ATOM 12731 C C . LYS A 1 2055 ? 160.999 171.219 167.507 1.00 80.19 2084 LYS A C 1
ATOM 12732 O O . LYS A 1 2055 ? 161.357 172.377 167.276 1.00 80.19 2084 LYS A O 1
ATOM 12738 N N . PRO A 1 2056 ? 160.033 170.949 168.381 1.00 82.53 2085 PRO A N 1
ATOM 12739 C CA . PRO A 1 2056 ? 159.371 172.061 169.085 1.00 82.53 2085 PRO A CA 1
ATOM 12740 C C . PRO A 1 2056 ? 160.324 172.885 169.936 1.00 82.53 2085 PRO A C 1
ATOM 12741 O O . PRO A 1 2056 ? 159.893 173.797 170.652 1.00 82.53 2085 PRO A O 1
ATOM 12745 N N . SER A 1 2057 ? 161.622 172.590 169.857 1.00 86.74 2086 SER A N 1
ATOM 12746 C CA . SER A 1 2057 ? 162.590 173.178 170.769 1.00 86.74 2086 SER A CA 1
ATOM 12747 C C . SER A 1 2057 ? 163.196 174.461 170.213 1.00 86.74 2086 SER A C 1
ATOM 12748 O O . SER A 1 2057 ? 163.393 175.426 170.960 1.00 86.74 2086 SER A O 1
ATOM 12751 N N . THR A 1 2058 ? 163.562 174.485 168.924 1.00 94.12 2087 THR A N 1
ATOM 12752 C CA . THR A 1 2058 ? 164.202 175.697 168.419 1.00 94.12 2087 THR A CA 1
ATOM 12753 C C . THR A 1 2058 ? 163.232 176.872 168.431 1.00 94.12 2087 THR A C 1
ATOM 12754 O O . THR A 1 2058 ? 163.295 177.722 169.327 1.00 94.12 2087 THR A O 1
ATOM 12758 N N . ASN A 1 2059 ? 162.303 176.919 167.470 1.00 100.52 2088 ASN A N 1
ATOM 12759 C CA . ASN A 1 2059 ? 161.034 177.629 167.617 1.00 100.52 2088 ASN A CA 1
ATOM 12760 C C . ASN A 1 2059 ? 159.995 177.258 166.555 1.00 100.52 2088 ASN A C 1
ATOM 12761 O O . ASN A 1 2059 ? 159.373 178.159 165.978 1.00 100.52 2088 ASN A O 1
ATOM 12766 N N . PRO A 1 2060 ? 159.760 175.989 166.247 1.00 95.07 2089 PRO A N 1
ATOM 12767 C CA . PRO A 1 2060 ? 158.479 175.641 165.634 1.00 95.07 2089 PRO A CA 1
ATOM 12768 C C . PRO A 1 2060 ? 157.515 175.073 166.656 1.00 95.07 2089 PRO A C 1
ATOM 12769 O O . PRO A 1 2060 ? 157.920 174.318 167.540 1.00 95.07 2089 PRO A O 1
ATOM 12773 N N . ASP A 1 2061 ? 156.249 175.454 166.584 1.00 92.97 2090 ASP A N 1
ATOM 12774 C CA . ASP A 1 2061 ? 155.248 174.745 167.366 1.00 92.97 2090 ASP A CA 1
ATOM 12775 C C . ASP A 1 2061 ? 154.390 173.873 166.463 1.00 92.97 2090 ASP A C 1
ATOM 12776 O O . ASP A 1 2061 ? 153.197 173.673 166.722 1.00 92.97 2090 ASP A O 1
ATOM 12781 N N . ILE A 1 2062 ? 154.986 173.350 165.394 1.00 83.03 2091 ILE A N 1
ATOM 12782 C CA . ILE A 1 2062 ? 154.241 172.921 164.218 1.00 83.03 2091 ILE A CA 1
ATOM 12783 C C . ILE A 1 2062 ? 153.366 171.693 164.436 1.00 83.03 2091 ILE A C 1
ATOM 12784 O O . ILE A 1 2062 ? 152.136 171.799 164.466 1.00 83.03 2091 ILE A O 1
ATOM 12789 N N . GLU A 1 2063 ? 153.989 170.532 164.613 1.00 72.63 2092 GLU A N 1
ATOM 12790 C CA . GLU A 1 2063 ? 153.322 169.251 164.439 1.00 72.63 2092 GLU A CA 1
ATOM 12791 C C . GLU A 1 2063 ? 154.348 168.152 164.621 1.00 72.63 2092 GLU A C 1
ATOM 12792 O O . GLU A 1 2063 ? 155.533 168.368 164.360 1.00 72.63 2092 GLU A O 1
ATOM 12798 N N . MET A 1 2064 ? 153.901 166.970 165.027 1.00 59.40 2093 MET A N 1
ATOM 12799 C CA . MET A 1 2064 ? 154.762 165.801 165.107 1.00 59.40 2093 MET A CA 1
ATOM 12800 C C . MET A 1 2064 ? 153.956 164.566 164.749 1.00 59.40 2093 MET A C 1
ATOM 12801 O O . MET A 1 2064 ? 152.735 164.549 164.923 1.00 59.40 2093 MET A O 1
ATOM 12806 N N . ALA A 1 2065 ? 154.633 163.544 164.241 1.00 47.01 2094 ALA A N 1
ATOM 12807 C CA . ALA A 1 2065 ? 153.991 162.287 163.901 1.00 47.01 2094 ALA A CA 1
ATOM 12808 C C . ALA A 1 2065 ? 155.030 161.183 163.929 1.00 47.01 2094 ALA A C 1
ATOM 12809 O O . ALA A 1 2065 ? 156.217 161.430 163.721 1.00 47.01 2094 ALA A O 1
ATOM 12811 N N . ILE A 1 2066 ? 154.578 159.961 164.188 1.00 40.01 2095 ILE A N 1
ATOM 12812 C CA . ILE A 1 2066 ? 155.449 158.798 164.282 1.00 40.01 2095 ILE A CA 1
ATOM 12813 C C . ILE A 1 2066 ? 154.991 157.766 163.271 1.00 40.01 2095 ILE A C 1
ATOM 12814 O O . ILE A 1 2066 ? 153.855 157.820 162.792 1.00 40.01 2095 ILE A O 1
ATOM 12819 N N . LEU A 1 2067 ? 155.864 156.818 162.965 1.00 36.19 2096 LEU A N 1
ATOM 12820 C CA . LEU A 1 2067 ? 155.510 155.764 162.033 1.00 36.19 2096 LEU A CA 1
ATOM 12821 C C . LEU A 1 2067 ? 155.033 154.531 162.780 1.00 36.19 2096 LEU A C 1
ATOM 12822 O O . LEU A 1 2067 ? 155.440 154.275 163.910 1.00 36.19 2096 LEU A O 1
ATOM 12827 N N . SER A 1 2068 ? 154.156 153.763 162.140 1.00 37.52 2097 SER A N 1
ATOM 12828 C CA . SER A 1 2068 ? 153.674 152.537 162.760 1.00 37.52 2097 SER A CA 1
ATOM 12829 C C . SER A 1 2068 ? 154.543 151.350 162.384 1.00 37.52 2097 SER A C 1
ATOM 12830 O O . SER A 1 2068 ? 154.590 150.357 163.115 1.00 37.52 2097 SER A O 1
ATOM 12833 N N . CYS A 1 2069 ? 155.215 151.421 161.237 1.00 40.27 2098 CYS A N 1
ATOM 12834 C CA . CYS A 1 2069 ? 156.053 150.312 160.800 1.00 40.27 2098 CYS A CA 1
ATOM 12835 C C . CYS A 1 2069 ? 157.318 150.212 161.636 1.00 40.27 2098 CYS A C 1
ATOM 12836 O O . CYS A 1 2069 ? 157.768 149.113 161.969 1.00 40.27 2098 CYS A O 1
ATOM 12839 N N . CYS A 1 2070 ? 157.900 151.343 161.977 1.00 44.10 2099 CYS A N 1
ATOM 12840 C CA . CYS A 1 2070 ? 159.036 151.478 162.870 1.00 44.10 2099 CYS A CA 1
ATOM 12841 C C . CYS A 1 2070 ? 158.577 152.304 164.062 1.00 44.10 2099 CYS A C 1
ATOM 12842 O O . CYS A 1 2070 ? 157.384 152.453 164.304 1.00 44.10 2099 CYS A O 1
ATOM 12845 N N . GLY A 1 2071 ? 159.520 152.812 164.834 1.00 42.61 2100 GLY A N 1
ATOM 12846 C CA . GLY A 1 2071 ? 159.155 153.695 165.915 1.00 42.61 2100 GLY A CA 1
ATOM 12847 C C . GLY A 1 2071 ? 159.645 155.112 165.809 1.00 42.61 2100 GLY A C 1
ATOM 12848 O O . GLY A 1 2071 ? 159.599 155.840 166.799 1.00 42.61 2100 GLY A O 1
ATOM 12849 N N . HIS A 1 2072 ? 160.114 155.536 164.648 1.00 48.12 2101 HIS A N 1
ATOM 12850 C CA . HIS A 1 2072 ? 160.786 156.822 164.548 1.00 48.12 2101 HIS A CA 1
ATOM 12851 C C . HIS A 1 2072 ? 159.780 157.956 164.463 1.00 48.12 2101 HIS A C 1
ATOM 12852 O O . HIS A 1 2072 ? 158.606 157.732 164.161 1.00 48.12 2101 HIS A O 1
ATOM 12859 N N . VAL A 1 2073 ? 160.243 159.175 164.746 1.00 53.75 2102 VAL A N 1
ATOM 12860 C CA . VAL A 1 2073 ? 159.403 160.368 164.781 1.00 53.75 2102 VAL A CA 1
ATOM 12861 C C . VAL A 1 2073 ? 160.205 161.562 164.288 1.00 53.75 2102 VAL A C 1
ATOM 12862 O O . VAL A 1 2073 ? 161.256 161.879 164.850 1.00 53.75 2102 VAL A O 1
ATOM 12866 N N . ALA A 1 2074 ? 159.746 162.208 163.218 1.00 60.16 2103 ALA A N 1
ATOM 12867 C CA . ALA A 1 2074 ? 160.520 163.369 162.804 1.00 60.16 2103 ALA A CA 1
ATOM 12868 C C . ALA A 1 2074 ? 159.768 164.695 162.806 1.00 60.16 2103 ALA A C 1
ATOM 12869 O O . ALA A 1 2074 ? 160.034 165.564 163.641 1.00 60.16 2103 ALA A O 1
ATOM 12871 N N . CYS A 1 2075 ? 158.826 164.847 161.882 1.00 58.69 2104 CYS A N 1
ATOM 12872 C CA . CYS A 1 2075 ? 158.000 166.036 161.746 1.00 58.69 2104 CYS A CA 1
ATOM 12873 C C . CYS A 1 2075 ? 157.032 165.774 160.612 1.00 58.69 2104 CYS A C 1
ATOM 12874 O O . CYS A 1 2075 ? 157.451 165.373 159.528 1.00 58.69 2104 CYS A O 1
ATOM 12877 N N . HIS A 1 2076 ? 155.750 166.052 160.835 1.00 49.78 2105 HIS A N 1
ATOM 12878 C CA . HIS A 1 2076 ? 154.735 165.527 159.929 1.00 49.78 2105 HIS A CA 1
ATOM 12879 C C . HIS A 1 2076 ? 154.983 165.956 158.492 1.00 49.78 2105 HIS A C 1
ATOM 12880 O O . HIS A 1 2076 ? 154.960 165.129 157.575 1.00 49.78 2105 HIS A O 1
ATOM 12887 N N . LYS A 1 2077 ? 155.230 167.243 158.275 1.00 53.61 2106 LYS A N 1
ATOM 12888 C CA . LYS A 1 2077 ? 155.490 167.719 156.924 1.00 53.61 2106 LYS A CA 1
ATOM 12889 C C . LYS A 1 2077 ? 156.727 167.052 156.346 1.00 53.61 2106 LYS A C 1
ATOM 12890 O O . LYS A 1 2077 ? 156.708 166.554 155.218 1.00 53.61 2106 LYS A O 1
ATOM 12896 N N . CYS A 1 2078 ? 157.801 166.992 157.124 1.00 56.57 2107 CYS A N 1
ATOM 12897 C CA . CYS A 1 2078 ? 159.071 166.450 156.651 1.00 56.57 2107 CYS A CA 1
ATOM 12898 C C . CYS A 1 2078 ? 159.056 164.927 156.712 1.00 56.57 2107 CYS A C 1
ATOM 12899 O O . CYS A 1 2078 ? 160.084 164.261 156.715 1.00 56.57 2107 CYS A O 1
ATOM 12902 N N . MET A 1 2079 ? 157.844 164.386 156.770 1.00 47.38 2108 MET A N 1
ATOM 12903 C CA . MET A 1 2079 ? 157.645 162.951 156.862 1.00 47.38 2108 MET A CA 1
ATOM 12904 C C . MET A 1 2079 ? 156.723 162.480 155.756 1.00 47.38 2108 MET A C 1
ATOM 12905 O O . MET A 1 2079 ? 156.922 161.397 155.213 1.00 47.38 2108 MET A O 1
ATOM 12910 N N . ARG A 1 2080 ? 155.699 163.264 155.424 1.00 44.87 2109 ARG A N 1
ATOM 12911 C CA . ARG A 1 2080 ? 154.865 162.907 154.282 1.00 44.87 2109 ARG A CA 1
ATOM 12912 C C . ARG A 1 2080 ? 155.687 162.878 153.007 1.00 44.87 2109 ARG A C 1
ATOM 12913 O O . ARG A 1 2080 ? 155.394 162.111 152.087 1.00 44.87 2109 ARG A O 1
ATOM 12921 N N . LYS A 1 2081 ? 156.734 163.700 152.940 1.00 41.83 2110 LYS A N 1
ATOM 12922 C CA . LYS A 1 2081 ? 157.623 163.683 151.787 1.00 41.83 2110 LYS A CA 1
ATOM 12923 C C . LYS A 1 2081 ? 158.344 162.354 151.665 1.00 41.83 2110 LYS A C 1
ATOM 12924 O O . LYS A 1 2081 ? 158.329 161.727 150.602 1.00 41.83 2110 LYS A O 1
ATOM 12930 N N . ALA A 1 2082 ? 158.989 161.908 152.739 1.00 37.56 2111 ALA A N 1
ATOM 12931 C CA . ALA A 1 2082 ? 159.727 160.655 152.679 1.00 37.56 2111 ALA A CA 1
ATOM 12932 C C . ALA A 1 2082 ? 158.787 159.465 152.572 1.00 37.56 2111 ALA A C 1
ATOM 12933 O O . ALA A 1 2082 ? 159.142 158.437 151.990 1.00 37.56 2111 ALA A O 1
ATOM 12935 N N . ALA A 1 2083 ? 157.583 159.576 153.129 1.00 35.96 2112 ALA A N 1
ATOM 12936 C CA . ALA A 1 2083 ? 156.627 158.484 153.023 1.00 35.96 2112 ALA A CA 1
ATOM 12937 C C . ALA A 1 2083 ? 156.063 158.393 151.619 1.00 35.96 2112 ALA A C 1
ATOM 12938 O O . ALA A 1 2083 ? 155.621 157.323 151.188 1.00 35.96 2112 ALA A O 1
ATOM 12940 N N . ALA A 1 2084 ? 156.052 159.511 150.894 1.00 34.15 2113 ALA A N 1
ATOM 12941 C CA . ALA A 1 2084 ? 155.655 159.465 149.494 1.00 34.15 2113 ALA A CA 1
ATOM 12942 C C . ALA A 1 2084 ? 156.687 158.723 148.662 1.00 34.15 2113 ALA A C 1
ATOM 12943 O O . ALA A 1 2084 ? 156.390 158.270 147.553 1.00 34.15 2113 ALA A O 1
ATOM 12945 N N . SER A 1 2085 ? 157.907 158.599 149.172 1.00 32.10 2114 SER A N 1
ATOM 12946 C CA . SER A 1 2085 ? 158.963 157.883 148.481 1.00 32.10 2114 SER A CA 1
ATOM 12947 C C . SER A 1 2085 ? 159.297 156.549 149.120 1.00 32.10 2114 SER A C 1
ATOM 12948 O O . SER A 1 2085 ? 160.420 156.073 148.960 1.00 32.10 2114 SER A O 1
ATOM 12951 N N . GLN A 1 2086 ? 158.361 155.958 149.860 1.00 31.20 2115 GLN A N 1
ATOM 12952 C CA . GLN A 1 2086 ? 158.457 154.582 150.351 1.00 31.20 2115 GLN A CA 1
ATOM 12953 C C . GLN A 1 2086 ? 159.622 154.386 151.313 1.00 31.20 2115 GLN A C 1
ATOM 12954 O O . GLN A 1 2086 ? 160.062 153.265 151.561 1.00 31.20 2115 GLN A O 1
ATOM 12960 N N . ARG A 1 2087 ? 160.110 155.479 151.886 1.00 35.26 2116 ARG A N 1
ATOM 12961 C CA . ARG A 1 2087 ? 161.295 155.451 152.727 1.00 35.26 2116 ARG A CA 1
ATOM 12962 C C . ARG A 1 2087 ? 160.982 156.040 154.088 1.00 35.26 2116 ARG A C 1
ATOM 12963 O O . ARG A 1 2087 ? 160.082 156.864 154.225 1.00 35.26 2116 ARG A O 1
ATOM 12971 N N . CYS A 1 2088 ? 161.731 155.608 155.095 1.00 47.76 2117 CYS A N 1
ATOM 12972 C CA . CYS A 1 2088 ? 161.641 156.260 156.385 1.00 47.76 2117 CYS A CA 1
ATOM 12973 C C . CYS A 1 2088 ? 162.456 157.541 156.374 1.00 47.76 2117 CYS A C 1
ATOM 12974 O O . CYS A 1 2088 ? 163.121 157.878 155.397 1.00 47.76 2117 CYS A O 1
ATOM 12977 N N . VAL A 1 2089 ? 162.398 158.265 157.487 1.00 53.16 2118 VAL A N 1
ATOM 12978 C CA . VAL A 1 2089 ? 163.115 159.528 157.562 1.00 53.16 2118 VAL A CA 1
ATOM 12979 C C . VAL A 1 2089 ? 164.613 159.279 157.650 1.00 53.16 2118 VAL A C 1
ATOM 12980 O O . VAL A 1 2089 ? 165.411 159.975 157.012 1.00 53.16 2118 VAL A O 1
ATOM 12984 N N . LYS A 1 2090 ? 165.022 158.279 158.425 1.00 59.56 2119 LYS A N 1
ATOM 12985 C CA . LYS A 1 2090 ? 166.420 157.861 158.483 1.00 59.56 2119 LYS A CA 1
ATOM 12986 C C . LYS A 1 2090 ? 166.596 156.692 157.520 1.00 59.56 2119 LYS A C 1
ATOM 12987 O O . LYS A 1 2090 ? 166.291 155.544 157.846 1.00 59.56 2119 LYS A O 1
ATOM 12993 N N . SER A 1 2091 ? 167.084 156.994 156.319 1.00 63.65 2120 SER A N 1
ATOM 12994 C CA . SER A 1 2091 ? 167.219 155.969 155.293 1.00 63.65 2120 SER A CA 1
ATOM 12995 C C . SER A 1 2091 ? 168.385 155.038 155.582 1.00 63.65 2120 SER A C 1
ATOM 12996 O O . SER A 1 2091 ? 168.503 153.973 154.967 1.00 63.65 2120 SER A O 1
ATOM 12999 N N . GLY A 1 2092 ? 169.273 155.427 156.493 1.00 64.33 2121 GLY A N 1
ATOM 13000 C CA . GLY A 1 2092 ? 170.438 154.603 156.756 1.00 64.33 2121 GLY A CA 1
ATOM 13001 C C . GLY A 1 2092 ? 170.161 153.474 157.728 1.00 64.33 2121 GLY A C 1
ATOM 13002 O O . GLY A 1 2092 ? 170.584 152.337 157.511 1.00 64.33 2121 GLY A O 1
ATOM 13003 N N . GLU A 1 2093 ? 169.435 153.767 158.806 1.00 63.38 2122 GLU A N 1
ATOM 13004 C CA . GLU A 1 2093 ? 169.340 152.825 159.914 1.00 63.38 2122 GLU A CA 1
ATOM 13005 C C . GLU A 1 2093 ? 168.186 151.854 159.725 1.00 63.38 2122 GLU A C 1
ATOM 13006 O O . GLU A 1 2093 ? 168.330 150.655 159.968 1.00 63.38 2122 GLU A O 1
ATOM 13012 N N . CYS A 1 2094 ? 167.031 152.344 159.296 1.00 54.15 2123 CYS A N 1
ATOM 13013 C CA . CYS A 1 2094 ? 165.901 151.444 159.150 1.00 54.15 2123 CYS A CA 1
ATOM 13014 C C . CYS A 1 2094 ? 165.446 151.426 157.704 1.00 54.15 2123 CYS A C 1
ATOM 13015 O O . CYS A 1 2094 ? 165.413 152.458 157.035 1.00 54.15 2123 CYS A O 1
ATOM 13018 N N . GLN A 1 2095 ? 165.112 150.228 157.232 1.00 45.84 2124 GLN A N 1
ATOM 13019 C CA . GLN A 1 2095 ? 164.601 149.996 155.890 1.00 45.84 2124 GLN A CA 1
ATOM 13020 C C . GLN A 1 2095 ? 163.208 149.419 156.032 1.00 45.84 2124 GLN A C 1
ATOM 13021 O O . GLN A 1 2095 ? 163.000 148.235 155.763 1.00 45.84 2124 GLN A O 1
ATOM 13027 N N . ALA A 1 2096 ? 162.242 150.262 156.383 1.00 39.47 2125 ALA A N 1
ATOM 13028 C CA . ALA A 1 2096 ? 161.021 149.800 157.022 1.00 39.47 2125 ALA A CA 1
ATOM 13029 C C . ALA A 1 2096 ? 159.824 149.728 156.086 1.00 39.47 2125 ALA A C 1
ATOM 13030 O O . ALA A 1 2096 ? 158.742 149.335 156.526 1.00 39.47 2125 ALA A O 1
ATOM 13032 N N . ALA A 1 2097 ? 159.985 150.079 154.814 1.00 34.24 2126 ALA A N 1
ATOM 13033 C CA . ALA A 1 2097 ? 158.893 150.002 153.840 1.00 34.24 2126 ALA A CA 1
ATOM 13034 C C . ALA A 1 2097 ? 157.699 150.849 154.269 1.00 34.24 2126 ALA A C 1
ATOM 13035 O O . ALA A 1 2097 ? 156.618 150.345 154.564 1.00 34.24 2126 ALA A O 1
ATOM 13037 N N . VAL A 1 2098 ? 157.907 152.164 154.281 1.00 31.70 2127 VAL A N 1
ATOM 13038 C CA . VAL A 1 2098 ? 156.912 153.085 154.803 1.00 31.70 2127 VAL A CA 1
ATOM 13039 C C . VAL A 1 2098 ? 155.829 153.344 153.774 1.00 31.70 2127 VAL A C 1
ATOM 13040 O O . VAL A 1 2098 ? 156.103 153.454 152.576 1.00 31.70 2127 VAL A O 1
ATOM 13044 N N . ARG A 1 2099 ? 154.590 153.444 154.235 1.00 31.63 2128 ARG A N 1
ATOM 13045 C CA . ARG A 1 2099 ? 153.450 153.874 153.442 1.00 31.63 2128 ARG A CA 1
ATOM 13046 C C . ARG A 1 2099 ? 152.792 155.058 154.129 1.00 31.63 2128 ARG A C 1
ATOM 13047 O O . ARG A 1 2099 ? 153.081 155.344 155.293 1.00 31.63 2128 ARG A O 1
ATOM 13055 N N . PRO A 1 2100 ? 151.920 155.788 153.430 1.00 34.89 2129 PRO A N 1
ATOM 13056 C CA . PRO A 1 2100 ? 151.255 156.920 154.084 1.00 34.89 2129 PRO A CA 1
ATOM 13057 C C . PRO A 1 2100 ? 150.230 156.513 155.120 1.00 34.89 2129 PRO A C 1
ATOM 13058 O O . PRO A 1 2100 ? 149.747 157.366 155.870 1.00 34.89 2129 PRO A O 1
ATOM 13062 N N . THR A 1 2101 ? 149.853 155.242 155.171 1.00 35.96 2130 THR A N 1
ATOM 13063 C CA . THR A 1 2101 ? 148.873 154.822 156.160 1.00 35.96 2130 THR A CA 1
ATOM 13064 C C . THR A 1 2101 ? 149.533 154.560 157.502 1.00 35.96 2130 THR A C 1
ATOM 13065 O O . THR A 1 2101 ? 148.854 154.293 158.498 1.00 35.96 2130 THR A O 1
ATOM 13069 N N . ASN A 1 2102 ? 150.862 154.604 157.540 1.00 36.90 2131 ASN A N 1
ATOM 13070 C CA . ASN A 1 2102 ? 151.581 154.331 158.774 1.00 36.90 2131 ASN A CA 1
ATOM 13071 C C . ASN A 1 2102 ? 151.760 155.578 159.620 1.00 36.90 2131 ASN A C 1
ATOM 13072 O O . ASN A 1 2102 ? 152.152 155.481 160.785 1.00 36.90 2131 ASN A O 1
ATOM 13077 N N . ILE A 1 2103 ? 151.509 156.755 159.062 1.00 35.41 2132 ILE A N 1
ATOM 13078 C CA . ILE A 1 2103 ? 151.726 157.976 159.818 1.00 35.41 2132 ILE A CA 1
ATOM 13079 C C . ILE A 1 2103 ? 150.638 158.115 160.865 1.00 35.41 2132 ILE A C 1
ATOM 13080 O O . ILE A 1 2103 ? 149.445 158.013 160.560 1.00 35.41 2132 ILE A O 1
ATOM 13085 N N . VAL A 1 2104 ? 151.038 158.344 162.109 1.00 39.23 2133 VAL A N 1
ATOM 13086 C CA . VAL A 1 2104 ? 150.096 158.585 163.192 1.00 39.23 2133 VAL A CA 1
ATOM 13087 C C . VAL A 1 2104 ? 150.462 159.900 163.853 1.00 39.23 2133 VAL A C 1
ATOM 13088 O O . VAL A 1 2104 ? 151.558 160.039 164.396 1.00 39.23 2133 VAL A O 1
ATOM 13092 N N . LYS A 1 2105 ? 149.551 160.859 163.801 1.00 45.60 2134 LYS A N 1
ATOM 13093 C CA . LYS A 1 2105 ? 149.781 162.152 164.423 1.00 45.60 2134 LYS A CA 1
ATOM 13094 C C . LYS A 1 2105 ? 150.004 161.992 165.919 1.00 45.60 2134 LYS A C 1
ATOM 13095 O O . LYS A 1 2105 ? 149.378 161.156 166.569 1.00 45.60 2134 LYS A O 1
ATOM 13101 N N . VAL A 1 2106 ? 150.887 162.814 166.476 1.00 45.60 2135 VAL A N 1
ATOM 13102 C CA . VAL A 1 2106 ? 151.097 162.760 167.915 1.00 45.60 2135 VAL A CA 1
ATOM 13103 C C . VAL A 1 2106 ? 149.829 163.154 168.654 1.00 45.60 2135 VAL A C 1
ATOM 13104 O O . VAL A 1 2106 ? 149.452 162.527 169.650 1.00 45.60 2135 VAL A O 1
ATOM 13108 N N . SER A 1 2107 ? 149.140 164.184 168.171 1.00 49.66 2136 SER A N 1
ATOM 13109 C CA . SER A 1 2107 ? 147.926 164.630 168.840 1.00 49.66 2136 SER A CA 1
ATOM 13110 C C . SER A 1 2107 ? 146.870 163.543 168.846 1.00 49.66 2136 SER A C 1
ATOM 13111 O O . SER A 1 2107 ? 146.001 163.518 169.724 1.00 49.66 2136 SER A O 1
ATOM 13114 N N . SER A 1 2108 ? 146.912 162.649 167.863 1.00 51.51 2137 SER A N 1
ATOM 13115 C CA . SER A 1 2108 ? 145.930 161.576 167.812 1.00 51.51 2137 SER A CA 1
ATOM 13116 C C . SER A 1 2108 ? 146.062 160.656 169.016 1.00 51.51 2137 SER A C 1
ATOM 13117 O O . SER A 1 2108 ? 145.069 160.096 169.491 1.00 51.51 2137 SER A O 1
ATOM 13120 N N . LEU A 1 2109 ? 147.283 160.505 169.531 1.00 48.94 2138 LEU A N 1
ATOM 13121 C CA . LEU A 1 2109 ? 147.531 159.543 170.596 1.00 48.94 2138 LEU A CA 1
ATOM 13122 C C . LEU A 1 2109 ? 146.801 159.927 171.867 1.00 48.94 2138 LEU A C 1
ATOM 13123 O O . LEU A 1 2109 ? 146.230 159.069 172.544 1.00 48.94 2138 LEU A O 1
ATOM 13128 N N . GLY A 1 2110 ? 146.800 161.206 172.202 1.00 60.11 2139 GLY A N 1
ATOM 13129 C CA . GLY A 1 2110 ? 146.194 161.661 173.432 1.00 60.11 2139 GLY A CA 1
ATOM 13130 C C . GLY A 1 2110 ? 147.220 161.944 174.505 1.00 60.11 2139 GLY A C 1
ATOM 13131 O O . GLY A 1 2110 ? 148.427 162.035 174.269 1.00 60.11 2139 GLY A O 1
ATOM 13132 N N . VAL A 1 2111 ? 146.714 162.100 175.722 1.00 69.29 2140 VAL A N 1
ATOM 13133 C CA . VAL A 1 2111 ? 147.529 162.427 176.882 1.00 69.29 2140 VAL A CA 1
ATOM 13134 C C . VAL A 1 2111 ? 146.953 161.720 178.099 1.00 69.29 2140 VAL A C 1
ATOM 13135 O O . VAL A 1 2111 ? 145.737 161.732 178.318 1.00 69.29 2140 VAL A O 1
ATOM 13139 N N . GLU A 1 2112 ? 147.825 161.093 178.883 1.00 75.60 2141 GLU A N 1
ATOM 13140 C CA . GLU A 1 2112 ? 147.360 160.300 180.011 1.00 75.60 2141 GLU A CA 1
ATOM 13141 C C . GLU A 1 2112 ? 146.816 161.204 181.105 1.00 75.60 2141 GLU A C 1
ATOM 13142 O O . GLU A 1 2112 ? 147.158 162.386 181.195 1.00 75.60 2141 GLU A O 1
ATOM 13148 N N . GLY A 1 2113 ? 145.948 160.639 181.934 1.00 82.31 2142 GLY A N 1
ATOM 13149 C CA . GLY A 1 2113 ? 145.274 161.438 182.932 1.00 82.31 2142 GLY A CA 1
ATOM 13150 C C . GLY A 1 2113 ? 144.161 162.306 182.399 1.00 82.31 2142 GLY A C 1
ATOM 13151 O O . GLY A 1 2113 ? 143.664 163.168 183.124 1.00 82.31 2142 GLY A O 1
ATOM 13152 N N . GLU A 1 2114 ? 143.752 162.113 181.150 1.00 89.06 2143 GLU A N 1
ATOM 13153 C CA . GLU A 1 2114 ? 142.653 162.902 180.614 1.00 89.06 2143 GLU A CA 1
ATOM 13154 C C . GLU A 1 2114 ? 141.299 162.312 180.982 1.00 89.06 2143 GLU A C 1
ATOM 13155 O O . GLU A 1 2114 ? 140.447 163.011 181.533 1.00 89.06 2143 GLU A O 1
ATOM 13161 N N . LEU A 1 2115 ? 141.073 161.046 180.656 1.00 86.16 2144 LEU A N 1
ATOM 13162 C CA . LEU A 1 2115 ? 139.833 160.395 181.057 1.00 86.16 2144 LEU A CA 1
ATOM 13163 C C . LEU A 1 2115 ? 140.091 159.413 182.193 1.00 86.16 2144 LEU A C 1
ATOM 13164 O O . LEU A 1 2115 ? 141.239 159.140 182.553 1.00 86.16 2144 LEU A O 1
ATOM 13169 N N . SER A 1 2116 ? 139.015 158.894 182.772 1.00 86.93 2145 SER A N 1
ATOM 13170 C CA . SER A 1 2116 ? 139.104 157.953 183.879 1.00 86.93 2145 SER A CA 1
ATOM 13171 C C . SER A 1 2116 ? 138.598 156.587 183.442 1.00 86.93 2145 SER A C 1
ATOM 13172 O O . SER A 1 2116 ? 137.464 156.457 182.972 1.00 86.93 2145 SER A O 1
ATOM 13175 N N . SER A 1 2117 ? 139.442 155.575 183.594 1.00 82.92 2146 SER A N 1
ATOM 13176 C CA . SER A 1 2117 ? 139.100 154.188 183.297 1.00 82.92 2146 SER A CA 1
ATOM 13177 C C . SER A 1 2117 ? 139.613 153.334 184.453 1.00 82.92 2146 SER A C 1
ATOM 13178 O O . SER A 1 2117 ? 140.276 152.321 184.235 1.00 82.92 2146 SER A O 1
ATOM 13181 N N . GLY A 1 2118 ? 139.292 153.766 185.676 1.00 82.66 2147 GLY A N 1
ATOM 13182 C CA . GLY A 1 2118 ? 140.005 153.285 186.849 1.00 82.66 2147 GLY A CA 1
ATOM 13183 C C . GLY A 1 2118 ? 140.268 151.793 186.836 1.00 82.66 2147 GLY A C 1
ATOM 13184 O O . GLY A 1 2118 ? 141.407 151.360 186.664 1.00 82.66 2147 GLY A O 1
ATOM 13185 N N . ARG A 1 2119 ? 139.229 150.988 187.012 1.00 75.82 2148 ARG A N 1
ATOM 13186 C CA . ARG A 1 2119 ? 139.343 149.549 186.853 1.00 75.82 2148 ARG A CA 1
ATOM 13187 C C . ARG A 1 2119 ? 138.131 149.051 186.095 1.00 75.82 2148 ARG A C 1
ATOM 13188 O O . ARG A 1 2119 ? 137.144 148.671 186.722 1.00 75.82 2148 ARG A O 1
ATOM 13196 N N . TYR A 1 2120 ? 138.174 149.172 184.762 1.00 68.96 2149 TYR A N 1
ATOM 13197 C CA . TYR A 1 2120 ? 137.385 148.439 183.769 1.00 68.96 2149 TYR A CA 1
ATOM 13198 C C . TYR A 1 2120 ? 137.676 149.017 182.397 1.00 68.96 2149 TYR A C 1
ATOM 13199 O O . TYR A 1 2120 ? 138.315 150.065 182.288 1.00 68.96 2149 TYR A O 1
ATOM 13208 N N . GLY A 1 2121 ? 137.188 148.375 181.350 1.00 61.02 2150 GLY A N 1
ATOM 13209 C CA . GLY A 1 2121 ? 137.290 148.910 180.010 1.00 61.02 2150 GLY A CA 1
ATOM 13210 C C . GLY A 1 2121 ? 136.294 150.037 179.833 1.00 61.02 2150 GLY A C 1
ATOM 13211 O O . GLY A 1 2121 ? 135.313 150.133 180.558 1.00 61.02 2150 GLY A O 1
ATOM 13212 N N . ALA A 1 2122 ? 136.574 150.908 178.868 1.00 57.81 2151 ALA A N 1
ATOM 13213 C CA . ALA A 1 2122 ? 135.688 152.038 178.632 1.00 57.81 2151 ALA A CA 1
ATOM 13214 C C . ALA A 1 2122 ? 134.329 151.572 178.139 1.00 57.81 2151 ALA A C 1
ATOM 13215 O O . ALA A 1 2122 ? 133.296 152.130 178.525 1.00 57.81 2151 ALA A O 1
ATOM 13217 N N . LYS A 1 2123 ? 134.310 150.552 177.284 1.00 55.13 2152 LYS A N 1
ATOM 13218 C CA . LYS A 1 2123 ? 133.048 150.023 176.788 1.00 55.13 2152 LYS A CA 1
ATOM 13219 C C . LYS A 1 2123 ? 132.159 149.577 177.937 1.00 55.13 2152 LYS A C 1
ATOM 13220 O O . LYS A 1 2123 ? 130.970 149.908 177.982 1.00 55.13 2152 LYS A O 1
ATOM 13226 N N . LEU A 1 2124 ? 132.729 148.845 178.893 1.00 57.73 2153 LEU A N 1
ATOM 13227 C CA . LEU A 1 2124 ? 131.936 148.343 180.003 1.00 57.73 2153 LEU A CA 1
ATOM 13228 C C . LEU A 1 2124 ? 131.455 149.472 180.889 1.00 57.73 2153 LEU A C 1
ATOM 13229 O O . LEU A 1 2124 ? 130.312 149.462 181.356 1.00 57.73 2153 LEU A O 1
ATOM 13234 N N . GLU A 1 2125 ? 132.313 150.447 181.150 1.00 60.05 2154 GLU A N 1
ATOM 13235 C CA . GLU A 1 2125 ? 131.892 151.556 181.990 1.00 60.05 2154 GLU A CA 1
ATOM 13236 C C . GLU A 1 2125 ? 130.757 152.330 181.339 1.00 60.05 2154 GLU A C 1
ATOM 13237 O O . GLU A 1 2125 ? 129.818 152.765 182.014 1.00 60.05 2154 GLU A O 1
ATOM 13243 N N . HIS A 1 2126 ? 130.814 152.495 180.021 1.00 57.92 2155 HIS A N 1
ATOM 13244 C CA . HIS A 1 2126 ? 129.740 153.202 179.342 1.00 57.92 2155 HIS A CA 1
ATOM 13245 C C . HIS A 1 2126 ? 128.470 152.372 179.318 1.00 57.92 2155 HIS A C 1
ATOM 13246 O O . HIS A 1 2126 ? 127.369 152.920 179.372 1.00 57.92 2155 HIS A O 1
ATOM 13253 N N . LEU A 1 2127 ? 128.598 151.048 179.258 1.00 56.42 2156 LEU A N 1
ATOM 13254 C CA . LEU A 1 2127 ? 127.420 150.199 179.408 1.00 56.42 2156 LEU A CA 1
ATOM 13255 C C . LEU A 1 2127 ? 126.787 150.383 180.781 1.00 56.42 2156 LEU A C 1
ATOM 13256 O O . LEU A 1 2127 ? 125.556 150.417 180.917 1.00 56.42 2156 LEU A O 1
ATOM 13261 N N . VAL A 1 2128 ? 127.622 150.499 181.810 1.00 60.74 2157 VAL A N 1
ATOM 13262 C CA . VAL A 1 2128 ? 127.122 150.747 183.156 1.00 60.74 2157 VAL A CA 1
ATOM 13263 C C . VAL A 1 2128 ? 126.374 152.068 183.213 1.00 60.74 2157 VAL A C 1
ATOM 13264 O O . VAL A 1 2128 ? 125.243 152.139 183.712 1.00 60.74 2157 VAL A O 1
ATOM 13268 N N . ASN A 1 2129 ? 127.002 153.137 182.726 1.00 61.76 2158 ASN A N 1
ATOM 13269 C CA . ASN A 1 2129 ? 126.332 154.431 182.680 1.00 61.76 2158 ASN A CA 1
ATOM 13270 C C . ASN A 1 2129 ? 125.018 154.336 181.932 1.00 61.76 2158 ASN A C 1
ATOM 13271 O O . ASN A 1 2129 ? 124.012 154.916 182.348 1.00 61.76 2158 ASN A O 1
ATOM 13276 N N . LEU A 1 2130 ? 125.011 153.601 180.821 1.00 59.06 2159 LEU A N 1
ATOM 13277 C CA . LEU A 1 2130 ? 123.819 153.501 179.993 1.00 59.06 2159 LEU A CA 1
ATOM 13278 C C . LEU A 1 2130 ? 122.677 152.856 180.751 1.00 59.06 2159 LEU A C 1
ATOM 13279 O O . LEU A 1 2130 ? 121.561 153.379 180.766 1.00 59.06 2159 LEU A O 1
ATOM 13284 N N . ILE A 1 2131 ? 122.930 151.716 181.385 1.00 61.31 2160 ILE A N 1
ATOM 13285 C CA . ILE A 1 2131 ? 121.857 151.069 182.129 1.00 61.31 2160 ILE A CA 1
ATOM 13286 C C . ILE A 1 2131 ? 121.405 151.951 183.280 1.00 61.31 2160 ILE A C 1
ATOM 13287 O O . ILE A 1 2131 ? 120.206 152.061 183.559 1.00 61.31 2160 ILE A O 1
ATOM 13292 N N . HIS A 1 2132 ? 122.346 152.626 183.944 1.00 67.17 2161 HIS A N 1
ATOM 13293 C CA . HIS A 1 2132 ? 121.954 153.548 185.007 1.00 67.17 2161 HIS A CA 1
ATOM 13294 C C . HIS A 1 2132 ? 121.180 154.738 184.454 1.00 67.17 2161 HIS A C 1
ATOM 13295 O O . HIS A 1 2132 ? 120.532 155.471 185.208 1.00 67.17 2161 HIS A O 1
ATOM 13302 N N . SER A 1 2133 ? 121.239 154.946 183.139 1.00 66.45 2162 SER A N 1
ATOM 13303 C CA . SER A 1 2133 ? 120.617 156.123 182.549 1.00 66.45 2162 SER A CA 1
ATOM 13304 C C . SER A 1 2133 ? 119.115 155.946 182.393 1.00 66.45 2162 SER A C 1
ATOM 13305 O O . SER A 1 2133 ? 118.344 156.871 182.670 1.00 66.45 2162 SER A O 1
ATOM 13308 N N . ILE A 1 2134 ? 118.680 154.775 181.942 1.00 65.16 2163 ILE A N 1
ATOM 13309 C CA . ILE A 1 2134 ? 117.300 154.588 181.507 1.00 65.16 2163 ILE A CA 1
ATOM 13310 C C . ILE A 1 2134 ? 116.405 154.407 182.727 1.00 65.16 2163 ILE A C 1
ATOM 13311 O O . ILE A 1 2134 ? 116.916 154.155 183.825 1.00 65.16 2163 ILE A O 1
ATOM 13316 N N . PRO A 1 2135 ? 115.084 154.553 182.597 1.00 68.27 2164 PRO A N 1
ATOM 13317 C CA . PRO A 1 2135 ? 114.209 154.433 183.767 1.00 68.27 2164 PRO A CA 1
ATOM 13318 C C . PRO A 1 2135 ? 114.353 153.102 184.486 1.00 68.27 2164 PRO A C 1
ATOM 13319 O O . PRO A 1 2135 ? 114.961 152.154 183.986 1.00 68.27 2164 PRO A O 1
ATOM 13323 N N . LYS A 1 2136 ? 113.778 153.054 185.687 1.00 74.98 2165 LYS A N 1
ATOM 13324 C CA . LYS A 1 2136 ? 113.938 151.896 186.555 1.00 74.98 2165 LYS A CA 1
ATOM 13325 C C . LYS A 1 2136 ? 112.979 150.777 186.179 1.00 74.98 2165 LYS A C 1
ATOM 13326 O O . LYS A 1 2136 ? 113.330 149.595 186.264 1.00 74.98 2165 LYS A O 1
ATOM 13332 N N . ASN A 1 2137 ? 111.765 151.125 185.759 1.00 78.63 2166 ASN A N 1
ATOM 13333 C CA . ASN A 1 2137 ? 110.764 150.100 185.485 1.00 78.63 2166 ASN A CA 1
ATOM 13334 C C . ASN A 1 2137 ? 111.077 149.336 184.204 1.00 78.63 2166 ASN A C 1
ATOM 13335 O O . ASN A 1 2137 ? 110.611 148.205 184.019 1.00 78.63 2166 ASN A O 1
ATOM 13340 N N . GLU A 1 2138 ? 111.851 149.939 183.304 1.00 71.80 2167 GLU A N 1
ATOM 13341 C CA . GLU A 1 2138 ? 112.152 149.298 182.031 1.00 71.80 2167 GLU A CA 1
ATOM 13342 C C . GLU A 1 2138 ? 113.174 148.189 182.220 1.00 71.80 2167 GLU A C 1
ATOM 13343 O O . GLU A 1 2138 ? 114.147 148.339 182.961 1.00 71.80 2167 GLU A O 1
ATOM 13349 N N . ARG A 1 2139 ? 112.942 147.069 181.544 1.00 64.71 2168 ARG A N 1
ATOM 13350 C CA . ARG A 1 2139 ? 113.818 145.909 181.609 1.00 64.71 2168 ARG A CA 1
ATOM 13351 C C . ARG A 1 2139 ? 114.729 145.909 180.394 1.00 64.71 2168 ARG A C 1
ATOM 13352 O O . ARG A 1 2139 ? 114.298 146.270 179.297 1.00 64.71 2168 ARG A O 1
ATOM 13360 N N . VAL A 1 2140 ? 115.982 145.508 180.591 1.00 54.68 2169 VAL A N 1
ATOM 13361 C CA . VAL A 1 2140 ? 117.029 145.638 179.586 1.00 54.68 2169 VAL A CA 1
ATOM 13362 C C . VAL A 1 2140 ? 117.386 144.247 179.091 1.00 54.68 2169 VAL A C 1
ATOM 13363 O O . VAL A 1 2140 ? 116.960 143.247 179.674 1.00 54.68 2169 VAL A O 1
ATOM 13367 N N . LEU A 1 2141 ? 118.155 144.186 178.012 1.00 49.84 2170 LEU A N 1
ATOM 13368 C CA . LEU A 1 2141 ? 118.641 142.950 177.428 1.00 49.84 2170 LEU A CA 1
ATOM 13369 C C . LEU A 1 2141 ? 119.978 143.258 176.764 1.00 49.84 2170 LEU A C 1
ATOM 13370 O O . LEU A 1 2141 ? 120.114 144.291 176.105 1.00 49.84 2170 LEU A O 1
ATOM 13375 N N . VAL A 1 2142 ? 120.967 142.388 176.941 1.00 47.09 2171 VAL A N 1
ATOM 13376 C CA . VAL A 1 2142 ? 122.318 142.641 176.457 1.00 47.09 2171 VAL A CA 1
ATOM 13377 C C . VAL A 1 2142 ? 122.740 141.509 175.540 1.00 47.09 2171 VAL A C 1
ATOM 13378 O O . VAL A 1 2142 ? 122.355 140.357 175.748 1.00 47.09 2171 VAL A O 1
ATOM 13382 N N . PHE A 1 2143 ? 123.538 141.834 174.530 1.00 51.30 2172 PHE A N 1
ATOM 13383 C CA . PHE A 1 2143 ? 124.017 140.863 173.558 1.00 51.30 2172 PHE A CA 1
ATOM 13384 C C . PHE A 1 2143 ? 125.528 140.960 173.422 1.00 51.30 2172 PHE A C 1
ATOM 13385 O O . PHE A 1 2143 ? 126.064 142.037 173.160 1.00 51.30 2172 PHE A O 1
ATOM 13393 N N . LEU A 1 2144 ? 126.207 139.831 173.573 1.00 56.47 2173 LEU A N 1
ATOM 13394 C CA . LEU A 1 2144 ? 127.656 139.749 173.483 1.00 56.47 2173 LEU A CA 1
ATOM 13395 C C . LEU A 1 2144 ? 127.996 138.731 172.416 1.00 56.47 2173 LEU A C 1
ATOM 13396 O O . LEU A 1 2144 ? 127.165 137.880 172.094 1.00 56.47 2173 LEU A O 1
ATOM 13401 N N . GLN A 1 2145 ? 129.211 138.798 171.884 1.00 58.08 2174 GLN A N 1
ATOM 13402 C CA . GLN A 1 2145 ? 129.630 137.801 170.912 1.00 58.08 2174 GLN A CA 1
ATOM 13403 C C . GLN A 1 2145 ? 130.635 136.806 171.463 1.00 58.08 2174 GLN A C 1
ATOM 13404 O O . GLN A 1 2145 ? 130.586 135.632 171.089 1.00 58.08 2174 GLN A O 1
ATOM 13410 N N . TRP A 1 2146 ? 131.528 137.230 172.350 1.00 58.93 2175 TRP A N 1
ATOM 13411 C CA . TRP A 1 2146 ? 132.598 136.382 172.854 1.00 58.93 2175 TRP A CA 1
ATOM 13412 C C . TRP A 1 2146 ? 132.321 136.035 174.305 1.00 58.93 2175 TRP A C 1
ATOM 13413 O O . TRP A 1 2146 ? 131.946 136.908 175.091 1.00 58.93 2175 TRP A O 1
ATOM 13424 N N . GLU A 1 2147 ? 132.501 134.760 174.654 1.00 65.84 2176 GLU A N 1
ATOM 13425 C CA . GLU A 1 2147 ? 132.180 134.315 176.005 1.00 65.84 2176 GLU A CA 1
ATOM 13426 C C . GLU A 1 2147 ? 133.251 134.732 176.995 1.00 65.84 2176 GLU A C 1
ATOM 13427 O O . GLU A 1 2147 ? 132.985 134.831 178.197 1.00 65.84 2176 GLU A O 1
ATOM 13433 N N . ASP A 1 2148 ? 134.469 134.976 176.517 1.00 68.91 2177 ASP A N 1
ATOM 13434 C CA . ASP A 1 2148 ? 135.498 135.522 177.394 1.00 68.91 2177 ASP A CA 1
ATOM 13435 C C . ASP A 1 2148 ? 135.027 136.815 178.040 1.00 68.91 2177 ASP A C 1
ATOM 13436 O O . ASP A 1 2148 ? 135.502 137.189 179.116 1.00 68.91 2177 ASP A O 1
ATOM 13441 N N . LEU A 1 2149 ? 134.095 137.513 177.400 1.00 66.29 2178 LEU A N 1
ATOM 13442 C CA . LEU A 1 2149 ? 133.676 138.803 177.924 1.00 66.29 2178 LEU A CA 1
ATOM 13443 C C . LEU A 1 2149 ? 132.483 138.662 178.860 1.00 66.29 2178 LEU A C 1
ATOM 13444 O O . LEU A 1 2149 ? 132.096 139.626 179.526 1.00 66.29 2178 LEU A O 1
ATOM 13449 N N . ALA A 1 2150 ? 131.886 137.474 178.930 1.00 64.62 2179 ALA A N 1
ATOM 13450 C CA . ALA A 1 2150 ? 130.783 137.281 179.865 1.00 64.62 2179 ALA A CA 1
ATOM 13451 C C . ALA A 1 2150 ? 131.221 137.573 181.293 1.00 64.62 2179 ALA A C 1
ATOM 13452 O O . ALA A 1 2150 ? 130.550 138.314 182.021 1.00 64.62 2179 ALA A O 1
ATOM 13454 N N . GLY A 1 2151 ? 132.356 137.013 181.706 1.00 64.52 2180 GLY A N 1
ATOM 13455 C CA . GLY A 1 2151 ? 132.832 137.255 183.053 1.00 64.52 2180 GLY A CA 1
ATOM 13456 C C . GLY A 1 2151 ? 133.190 138.707 183.294 1.00 64.52 2180 GLY A C 1
ATOM 13457 O O . GLY A 1 2151 ? 132.885 139.264 184.350 1.00 64.52 2180 GLY A O 1
ATOM 13458 N N . LYS A 1 2152 ? 133.835 139.340 182.320 1.00 65.46 2181 LYS A N 1
ATOM 13459 C CA . LYS A 1 2152 ? 134.251 140.719 182.520 1.00 65.46 2181 LYS A CA 1
ATOM 13460 C C . LYS A 1 2152 ? 133.052 141.646 182.619 1.00 65.46 2181 LYS A C 1
ATOM 13461 O O . LYS A 1 2152 ? 133.039 142.558 183.450 1.00 65.46 2181 LYS A O 1
ATOM 13467 N N . VAL A 1 2153 ? 132.013 141.411 181.818 1.00 65.59 2182 VAL A N 1
ATOM 13468 C CA . VAL A 1 2153 ? 130.845 142.283 181.903 1.00 65.59 2182 VAL A CA 1
ATOM 13469 C C . VAL A 1 2153 ? 130.057 142.009 183.177 1.00 65.59 2182 VAL A C 1
ATOM 13470 O O . VAL A 1 2153 ? 129.544 142.939 183.808 1.00 65.59 2182 VAL A O 1
ATOM 13474 N N . SER A 1 2154 ? 129.958 140.741 183.590 1.00 67.64 2183 SER A N 1
ATOM 13475 C CA . SER A 1 2154 ? 129.254 140.448 184.832 1.00 67.64 2183 SER A CA 1
ATOM 13476 C C . SER A 1 2154 ? 129.959 141.092 186.015 1.00 67.64 2183 SER A C 1
ATOM 13477 O O . SER A 1 2154 ? 129.313 141.694 186.880 1.00 67.64 2183 SER A O 1
ATOM 13480 N N . GLU A 1 2155 ? 131.288 140.991 186.060 1.00 69.46 2184 GLU A N 1
ATOM 13481 C CA . GLU A 1 2155 ? 132.047 141.672 187.100 1.00 69.46 2184 GLU A CA 1
ATOM 13482 C C . GLU A 1 2155 ? 131.853 143.177 187.023 1.00 69.46 2184 GLU A C 1
ATOM 13483 O O . GLU A 1 2155 ? 131.685 143.844 188.053 1.00 69.46 2184 GLU A O 1
ATOM 13489 N N . ALA A 1 2156 ? 131.874 143.728 185.808 1.00 67.15 2185 ALA A N 1
ATOM 13490 C CA . ALA A 1 2156 ? 131.735 145.166 185.640 1.00 67.15 2185 ALA A CA 1
ATOM 13491 C C . ALA A 1 2156 ? 130.412 145.651 186.197 1.00 67.15 2185 ALA A C 1
ATOM 13492 O O . ALA A 1 2156 ? 130.346 146.689 186.862 1.00 67.15 2185 ALA A O 1
ATOM 13494 N N . LEU A 1 2157 ? 129.346 144.904 185.944 1.00 70.36 2186 LEU A N 1
ATOM 13495 C CA . LEU A 1 2157 ? 128.037 145.365 186.373 1.00 70.36 2186 LEU A CA 1
ATOM 13496 C C . LEU A 1 2157 ? 127.792 145.052 187.840 1.00 70.36 2186 LEU A C 1
ATOM 13497 O O . LEU A 1 2157 ? 126.986 145.721 188.491 1.00 70.36 2186 LEU A O 1
ATOM 13502 N N . SER A 1 2158 ? 128.465 144.035 188.381 1.00 70.75 2187 SER A N 1
ATOM 13503 C CA . SER A 1 2158 ? 128.389 143.820 189.821 1.00 70.75 2187 SER A CA 1
ATOM 13504 C C . SER A 1 2158 ? 129.105 144.933 190.564 1.00 70.75 2187 SER A C 1
ATOM 13505 O O . SER A 1 2158 ? 128.715 145.298 191.676 1.00 70.75 2187 SER A O 1
ATOM 13508 N N . ALA A 1 2159 ? 130.161 145.483 189.969 1.00 71.12 2188 ALA A N 1
ATOM 13509 C CA . ALA A 1 2159 ? 130.715 146.721 190.504 1.00 71.12 2188 ALA A CA 1
ATOM 13510 C C . ALA A 1 2159 ? 129.648 147.806 190.539 1.00 71.12 2188 ALA A C 1
ATOM 13511 O O . ALA A 1 2159 ? 129.665 148.678 191.413 1.00 71.12 2188 ALA A O 1
ATOM 13513 N N . GLY A 1 2160 ? 128.709 147.763 189.595 1.00 75.96 2189 GLY A N 1
ATOM 13514 C CA . GLY A 1 2160 ? 127.532 148.599 189.683 1.00 75.96 2189 GLY A CA 1
ATOM 13515 C C . GLY A 1 2160 ? 126.454 147.963 190.538 1.00 75.96 2189 GLY A C 1
ATOM 13516 O O . GLY A 1 2160 ? 126.558 146.823 190.983 1.00 75.96 2189 GLY A O 1
ATOM 13517 N N . ARG A 1 2161 ? 125.383 148.717 190.772 1.00 82.14 2190 ARG A N 1
ATOM 13518 C CA . ARG A 1 2161 ? 124.362 148.246 191.701 1.00 82.14 2190 ARG A CA 1
ATOM 13519 C C . ARG A 1 2161 ? 123.296 147.413 190.999 1.00 82.14 2190 ARG A C 1
ATOM 13520 O O . ARG A 1 2161 ? 122.230 147.152 191.568 1.00 82.14 2190 ARG A O 1
ATOM 13528 N N . ILE A 1 2162 ? 123.556 146.993 189.765 1.00 75.97 2191 ILE A N 1
ATOM 13529 C CA . ILE A 1 2162 ? 122.477 146.393 188.976 1.00 75.97 2191 ILE A CA 1
ATOM 13530 C C . ILE A 1 2162 ? 122.482 144.882 189.155 1.00 75.97 2191 ILE A C 1
ATOM 13531 O O . ILE A 1 2162 ? 123.558 144.254 189.107 1.00 75.97 2191 ILE A O 1
ATOM 13536 N N . PRO A 1 2163 ? 121.333 144.252 189.388 1.00 78.62 2192 PRO A N 1
ATOM 13537 C CA . PRO A 1 2163 ? 121.280 142.784 189.447 1.00 78.62 2192 PRO A CA 1
ATOM 13538 C C . PRO A 1 2163 ? 120.953 142.144 188.106 1.00 78.62 2192 PRO A C 1
ATOM 13539 O O . PRO A 1 2163 ? 120.006 142.554 187.433 1.00 78.62 2192 PRO A O 1
ATOM 13543 N N . HIS A 1 2164 ? 121.707 141.130 187.711 1.00 71.86 2193 HIS A N 1
ATOM 13544 C CA . HIS A 1 2164 ? 121.524 140.566 186.387 1.00 71.86 2193 HIS A CA 1
ATOM 13545 C C . HIS A 1 2164 ? 121.260 139.067 186.447 1.00 71.86 2193 HIS A C 1
ATOM 13546 O O . HIS A 1 2164 ? 121.300 138.443 187.507 1.00 71.86 2193 HIS A O 1
ATOM 13553 N N . VAL A 1 2165 ? 120.972 138.495 185.280 1.00 65.32 2194 VAL A N 1
ATOM 13554 C CA . VAL A 1 2165 ? 120.599 137.093 185.138 1.00 65.32 2194 VAL A CA 1
ATOM 13555 C C . VAL A 1 2165 ? 121.256 136.542 183.885 1.00 65.32 2194 VAL A C 1
ATOM 13556 O O . VAL A 1 2165 ? 121.079 137.096 182.798 1.00 65.32 2194 VAL A O 1
ATOM 13560 N N . THR A 1 2166 ? 121.991 135.446 184.024 1.00 67.12 2195 THR A N 1
ATOM 13561 C CA . THR A 1 2166 ? 122.676 134.831 182.895 1.00 67.12 2195 THR A CA 1
ATOM 13562 C C . THR A 1 2166 ? 122.114 133.437 182.651 1.00 67.12 2195 THR A C 1
ATOM 13563 O O . THR A 1 2166 ? 122.019 132.627 183.579 1.00 67.12 2195 THR A O 1
ATOM 13567 N N . LEU A 1 2167 ? 121.751 133.166 181.397 1.00 71.92 2196 LEU A N 1
ATOM 13568 C CA . LEU A 1 2167 ? 121.001 131.959 181.076 1.00 71.92 2196 LEU A CA 1
ATOM 13569 C C . LEU A 1 2167 ? 121.899 130.733 181.045 1.00 71.92 2196 LEU A C 1
ATOM 13570 O O . LEU A 1 2167 ? 121.436 129.612 181.280 1.00 71.92 2196 LEU A O 1
ATOM 13575 N N . SER A 1 2168 ? 123.183 130.925 180.766 1.00 75.27 2197 SER A N 1
ATOM 13576 C CA . SER A 1 2168 ? 124.053 129.807 180.454 1.00 75.27 2197 SER A CA 1
ATOM 13577 C C . SER A 1 2168 ? 124.291 128.933 181.681 1.00 75.27 2197 SER A C 1
ATOM 13578 O O . SER A 1 2168 ? 123.711 129.132 182.751 1.00 75.27 2197 SER A O 1
ATOM 13581 N N . GLY A 1 2169 ? 125.144 127.931 181.500 1.00 84.02 2198 GLY A N 1
ATOM 13582 C CA . GLY A 1 2169 ? 125.553 127.054 182.571 1.00 84.02 2198 GLY A CA 1
ATOM 13583 C C . GLY A 1 2169 ? 124.640 125.875 182.802 1.00 84.02 219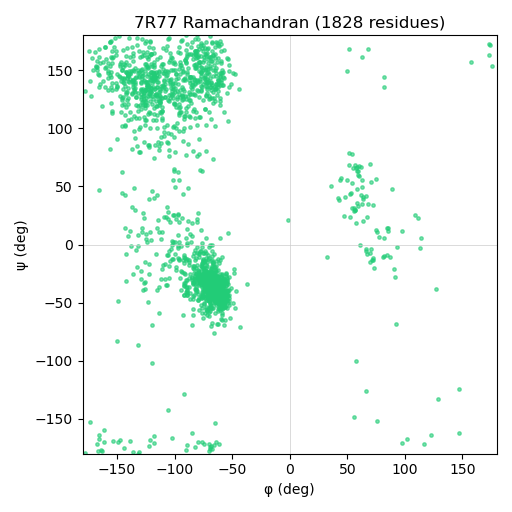8 GLY A C 1
ATOM 13584 O O . GLY A 1 2169 ? 125.004 124.973 183.564 1.00 84.02 2198 GLY A O 1
ATOM 13585 N N . SER A 1 2170 ? 123.467 125.860 182.175 1.00 82.49 2199 SER A N 1
ATOM 13586 C CA . SER A 1 2170 ? 122.488 124.793 182.335 1.00 82.49 2199 SER A CA 1
ATOM 13587 C C . SER A 1 2170 ? 121.996 124.387 180.957 1.00 82.49 2199 SER A C 1
ATOM 13588 O O . SER A 1 2170 ? 121.552 125.236 180.180 1.00 82.49 2199 SER A O 1
ATOM 13591 N N . ALA A 1 2171 ? 122.068 123.093 180.657 1.00 80.60 2200 ALA A N 1
ATOM 13592 C CA . ALA A 1 2171 ? 121.701 122.625 179.325 1.00 80.60 2200 ALA A CA 1
ATOM 13593 C C . ALA A 1 2171 ? 120.212 122.809 179.062 1.00 80.60 2200 ALA A C 1
ATOM 13594 O O . ALA A 1 2171 ? 119.795 123.042 177.922 1.00 80.60 2200 ALA A O 1
ATOM 13596 N N . LYS A 1 2172 ? 119.391 122.695 180.106 1.00 80.80 2201 LYS A N 1
ATOM 13597 C CA . LYS A 1 2172 ? 117.944 122.735 179.964 1.00 80.80 2201 LYS A CA 1
ATOM 13598 C C . LYS A 1 2172 ? 117.271 123.781 180.837 1.00 80.80 2201 LYS A C 1
ATOM 13599 O O . LYS A 1 2172 ? 116.254 124.342 180.419 1.00 80.80 2201 LYS A O 1
ATOM 13605 N N . SER A 1 2173 ? 117.809 124.083 182.018 1.00 80.90 2202 SER A N 1
ATOM 13606 C CA . SER A 1 2173 ? 117.233 125.131 182.850 1.00 80.90 2202 SER A CA 1
ATOM 13607 C C . SER A 1 2173 ? 117.392 126.519 182.241 1.00 80.90 2202 SER A C 1
ATOM 13608 O O . SER A 1 2173 ? 116.954 127.502 182.850 1.00 80.90 2202 SER A O 1
ATOM 13611 N N . ARG A 1 2174 ? 118.022 126.623 181.070 1.00 80.16 2203 ARG A N 1
ATOM 13612 C CA . ARG A 1 2174 ? 117.950 127.854 180.296 1.00 80.16 2203 ARG A CA 1
ATOM 13613 C C . ARG A 1 2174 ? 116.505 128.238 180.028 1.00 80.16 2203 ARG A C 1
ATOM 13614 O O . ARG A 1 2174 ? 116.123 129.404 180.181 1.00 80.16 2203 ARG A O 1
ATOM 13622 N N . ALA A 1 2175 ? 115.682 127.273 179.624 1.00 79.81 2204 ALA A N 1
ATOM 13623 C CA . ALA A 1 2175 ? 114.260 127.555 179.480 1.00 79.81 2204 ALA A CA 1
ATOM 13624 C C . ALA A 1 2175 ? 113.643 127.937 180.818 1.00 79.81 2204 ALA A C 1
ATOM 13625 O O . ALA A 1 2175 ? 112.716 128.749 180.871 1.00 79.81 2204 ALA A O 1
ATOM 13627 N N . ASN A 1 2176 ? 114.143 127.365 181.912 1.00 81.17 2205 ASN A N 1
ATOM 13628 C CA . ASN A 1 2176 ? 113.693 127.798 183.229 1.00 81.17 2205 ASN A CA 1
ATOM 13629 C C . ASN A 1 2176 ? 114.147 129.220 183.517 1.00 81.17 2205 ASN A C 1
ATOM 13630 O O . ASN A 1 2176 ? 113.483 129.953 184.260 1.00 81.17 2205 ASN A O 1
ATOM 13635 N N . THR A 1 2177 ? 115.289 129.624 182.955 1.00 80.38 2206 THR A N 1
ATOM 13636 C CA . THR A 1 2177 ? 115.704 131.017 183.071 1.00 80.38 2206 THR A CA 1
ATOM 13637 C C . THR A 1 2177 ? 114.743 131.934 182.331 1.00 80.38 2206 THR A C 1
ATOM 13638 O O . THR A 1 2177 ? 114.336 132.977 182.856 1.00 80.38 2206 THR A O 1
ATOM 13642 N N . LEU A 1 2178 ? 114.359 131.555 181.112 1.00 80.45 2207 LEU A N 1
ATOM 13643 C CA . LEU A 1 2178 ? 113.378 132.342 180.374 1.00 80.45 2207 LEU A CA 1
ATOM 13644 C C . LEU A 1 2178 ? 112.019 132.307 181.063 1.00 80.45 2207 LEU A C 1
ATOM 13645 O O . LEU A 1 2178 ? 111.192 133.206 180.877 1.00 80.45 2207 LEU A O 1
ATOM 13650 N N . ASP A 1 2179 ? 111.764 131.266 181.853 1.00 83.77 2208 ASP A N 1
ATOM 13651 C CA . ASP A 1 2179 ? 110.602 131.286 182.731 1.00 83.77 2208 ASP A CA 1
ATOM 13652 C C . ASP A 1 2179 ? 110.849 132.199 183.923 1.00 83.77 2208 ASP A C 1
ATOM 13653 O O . ASP A 1 2179 ? 109.958 132.946 184.339 1.00 83.77 2208 ASP A O 1
ATOM 13658 N N . ARG A 1 2180 ? 112.062 132.160 184.476 1.00 83.70 2209 ARG A N 1
ATOM 13659 C CA . ARG A 1 2180 ? 112.409 133.082 185.551 1.00 83.70 2209 ARG A CA 1
ATOM 13660 C C . ARG A 1 2180 ? 112.345 134.526 185.073 1.00 83.70 2209 ARG A C 1
ATOM 13661 O O . ARG A 1 2180 ? 112.071 135.440 185.859 1.00 83.70 2209 ARG A O 1
ATOM 13669 N N . PHE A 1 2181 ? 112.605 134.749 183.785 1.00 77.32 2210 PHE A N 1
ATOM 13670 C CA . PHE A 1 2181 ? 112.483 136.090 183.226 1.00 77.32 2210 PHE A CA 1
ATOM 13671 C C . PHE A 1 2181 ? 111.031 136.428 182.930 1.00 77.32 2210 PHE A C 1
ATOM 13672 O O . PHE A 1 2181 ? 110.648 137.603 182.929 1.00 77.32 2210 PHE A O 1
ATOM 13680 N N . GLN A 1 2182 ? 110.213 135.408 182.680 1.00 86.27 2211 GLN A N 1
ATOM 13681 C CA . GLN A 1 2182 ? 108.802 135.575 182.350 1.00 86.27 2211 GLN A CA 1
ATOM 13682 C C . GLN A 1 2182 ? 108.617 136.456 181.123 1.00 86.27 2211 GLN A C 1
ATOM 13683 O O . GLN A 1 2182 ? 108.400 137.658 181.242 1.00 86.27 2211 GLN A O 1
ATOM 13689 N N . ALA A 1 2186 ? 107.504 139.936 190.033 1.00 86.78 2215 ALA A N 1
ATOM 13690 C CA . ALA A 1 2186 ? 108.248 139.613 191.243 1.00 86.78 2215 ALA A CA 1
ATOM 13691 C C . ALA A 1 2186 ? 109.522 140.447 191.320 1.00 86.78 2215 ALA A C 1
ATOM 13692 O O . ALA A 1 2186 ? 110.218 140.450 192.333 1.00 86.78 2215 ALA A O 1
ATOM 13694 N N . ASP A 1 2187 ? 109.811 141.146 190.225 1.00 90.23 2216 ASP A N 1
ATOM 13695 C CA . ASP A 1 2187 ? 110.977 142.025 190.113 1.00 90.23 2216 ASP A CA 1
ATOM 13696 C C . ASP A 1 2187 ? 112.267 141.291 190.457 1.00 90.23 2216 ASP A C 1
ATOM 13697 O O . ASP A 1 2187 ? 113.226 141.879 190.959 1.00 90.23 2216 ASP A O 1
ATOM 13702 N N . SER A 1 2188 ? 112.295 139.991 190.174 1.00 85.84 2217 SER A N 1
ATOM 13703 C CA . SER A 1 2188 ? 113.468 139.197 190.508 1.00 85.84 2217 SER A CA 1
ATOM 13704 C C . SER A 1 2188 ? 114.633 139.512 189.580 1.00 85.84 2217 SER A C 1
ATOM 13705 O O . SER A 1 2188 ? 115.795 139.259 189.920 1.00 85.84 2217 SER A O 1
ATOM 13708 N N . ALA A 1 2189 ? 114.353 139.966 188.355 1.00 80.41 2218 ALA A N 1
ATOM 13709 C CA . ALA A 1 2189 ? 115.502 140.164 187.438 1.00 80.41 2218 ALA A CA 1
ATOM 13710 C C . ALA A 1 2189 ? 115.349 141.385 186.526 1.00 80.41 2218 ALA A C 1
ATOM 13711 O O . ALA A 1 2189 ? 114.210 141.806 186.251 1.00 80.41 2218 ALA A O 1
ATOM 13713 N N . ARG A 1 2190 ? 116.498 141.912 186.093 1.00 69.25 2219 ARG A N 1
ATOM 13714 C CA . ARG A 1 2190 ? 116.622 143.062 185.155 1.00 69.25 2219 ARG A CA 1
ATOM 13715 C C . ARG A 1 2190 ? 117.968 142.964 184.416 1.00 69.25 2219 ARG A C 1
ATOM 13716 O O . ARG A 1 2190 ? 118.888 142.297 184.937 1.00 69.25 2219 ARG A O 1
ATOM 13724 N N . VAL A 1 2191 ? 118.062 143.574 183.230 1.00 62.54 2220 VAL A N 1
ATOM 13725 C CA . VAL A 1 2191 ? 119.315 143.610 182.410 1.00 62.54 2220 VAL A CA 1
ATOM 13726 C C . VAL A 1 2191 ? 119.876 142.194 182.192 1.00 62.54 2220 VAL A C 1
ATOM 13727 O O . VAL A 1 2191 ? 121.106 142.017 182.273 1.00 62.54 2220 VAL A O 1
ATOM 13731 N N . LEU A 1 2192 ? 119.006 141.232 181.863 1.00 59.58 2221 LEU A N 1
ATOM 13732 C CA . LEU A 1 2192 ? 119.441 139.827 181.627 1.00 59.58 2221 LEU A CA 1
ATOM 13733 C C . LEU A 1 2192 ? 120.417 139.798 180.445 1.00 59.58 2221 LEU A C 1
ATOM 13734 O O . LEU A 1 2192 ? 120.170 140.520 179.461 1.00 59.58 2221 LEU A O 1
ATOM 13739 N N . LEU A 1 2193 ? 121.470 138.978 180.535 1.00 54.97 2222 LEU A N 1
ATOM 13740 C CA . LEU A 1 2193 ? 122.474 138.914 179.488 1.00 54.97 2222 LEU A CA 1
ATOM 13741 C C . LEU A 1 2193 ? 122.360 137.580 178.774 1.00 54.97 2222 LEU A C 1
ATOM 13742 O O . LEU A 1 2193 ? 122.019 136.572 179.398 1.00 54.97 2222 LEU A O 1
ATOM 13747 N N . LEU A 1 2194 ? 122.655 137.567 177.478 1.00 55.41 2223 LEU A N 1
ATOM 13748 C CA . LEU A 1 2194 ? 122.609 136.338 176.705 1.00 55.41 2223 LEU A CA 1
ATOM 13749 C C . LEU A 1 2194 ? 123.506 136.457 175.482 1.00 55.41 2223 LEU A C 1
ATOM 13750 O O . LEU A 1 2194 ? 124.075 137.512 175.202 1.00 55.41 2223 LEU A O 1
ATOM 13755 N N . LYS A 1 2195 ? 123.640 135.349 174.764 1.00 64.23 2224 LYS A N 1
ATOM 13756 C CA . LYS A 1 2195 ? 124.622 135.255 173.695 1.00 64.23 2224 LYS A CA 1
ATOM 13757 C C . LYS A 1 2195 ? 124.078 135.834 172.396 1.00 64.23 2224 LYS A C 1
ATOM 13758 O O . LYS A 1 2195 ? 122.869 135.961 172.204 1.00 64.23 2224 LYS A O 1
ATOM 13764 N N . MET A 1 2196 ? 124.996 136.191 171.495 1.00 66.77 2225 MET A N 1
ATOM 13765 C CA . MET A 1 2196 ? 124.597 136.693 170.184 1.00 66.77 2225 MET A CA 1
ATOM 13766 C C . MET A 1 2196 ? 123.967 135.592 169.340 1.00 66.77 2225 MET A C 1
ATOM 13767 O O . MET A 1 2196 ? 123.054 135.851 168.549 1.00 66.77 2225 MET A O 1
ATOM 13772 N N . ASN A 1 2197 ? 124.433 134.360 169.500 1.00 73.97 2226 ASN A N 1
ATOM 13773 C CA . ASN A 1 2197 ? 123.994 133.233 168.690 1.00 73.97 2226 ASN A CA 1
ATOM 13774 C C . ASN A 1 2197 ? 123.611 132.074 169.594 1.00 73.97 2226 ASN A C 1
ATOM 13775 O O . ASN A 1 2197 ? 124.487 131.347 170.075 1.00 73.97 2226 ASN A O 1
ATOM 13780 N N . ASP A 1 2198 ? 122.318 131.884 169.810 1.00 78.83 2227 ASP A N 1
ATOM 13781 C CA . ASP A 1 2198 ? 121.871 130.756 170.618 1.00 78.83 2227 ASP A CA 1
ATOM 13782 C C . ASP A 1 2198 ? 120.749 129.986 169.935 1.00 78.83 2227 ASP A C 1
ATOM 13783 O O . ASP A 1 2198 ? 119.995 129.266 170.585 1.00 78.83 2227 ASP A O 1
ATOM 13788 N N . SER A 1 2204 ? 112.028 132.311 170.785 1.00 72.82 2233 SER A N 1
ATOM 13789 C CA . SER A 1 2204 ? 111.393 132.775 172.012 1.00 72.82 2233 SER A CA 1
ATOM 13790 C C . SER A 1 2204 ? 110.886 134.204 171.851 1.00 72.82 2233 SER A C 1
ATOM 13791 O O . SER A 1 2204 ? 110.890 134.741 170.749 1.00 72.82 2233 SER A O 1
ATOM 13794 N N . ASN A 1 2205 ? 110.440 134.818 172.942 1.00 68.77 2234 ASN A N 1
ATOM 13795 C CA . ASN A 1 2205 ? 109.883 136.163 172.903 1.00 68.77 2234 ASN A CA 1
ATOM 13796 C C . ASN A 1 2205 ? 110.153 136.868 174.222 1.00 68.77 2234 ASN A C 1
ATOM 13797 O O . ASN A 1 2205 ? 109.333 136.806 175.142 1.00 68.77 2234 ASN A O 1
ATOM 13802 N N . LEU A 1 2206 ? 111.281 137.565 174.303 1.00 64.08 2235 LEU A N 1
ATOM 13803 C CA . LEU A 1 2206 ? 111.662 138.265 175.527 1.00 64.08 2235 LEU A CA 1
ATOM 13804 C C . LEU A 1 2206 ? 111.064 139.668 175.491 1.00 64.08 2235 LEU A C 1
ATOM 13805 O O . LEU A 1 2206 ? 111.719 140.677 175.739 1.00 64.08 2235 LEU A O 1
ATOM 13810 N N . THR A 1 2207 ? 109.774 139.704 175.168 1.00 66.41 2236 THR A N 1
ATOM 13811 C CA . THR A 1 2207 ? 109.069 140.967 175.010 1.00 66.41 2236 THR A CA 1
ATOM 13812 C C . THR A 1 2207 ? 108.976 141.736 176.318 1.00 66.41 2236 THR A C 1
ATOM 13813 O O . THR A 1 2207 ? 108.863 142.964 176.292 1.00 66.41 2236 THR A O 1
ATOM 13817 N N . THR A 1 2208 ? 109.068 141.047 177.455 1.00 65.45 2237 THR A N 1
ATOM 13818 C CA . THR A 1 2208 ? 108.940 141.712 178.748 1.00 65.45 2237 THR A CA 1
ATOM 13819 C C . THR A 1 2208 ? 109.887 142.898 178.861 1.00 65.45 2237 THR A C 1
ATOM 13820 O O . THR A 1 2208 ? 109.604 143.863 179.579 1.00 65.45 2237 THR A O 1
ATOM 13824 N N . ALA A 1 2209 ? 111.008 142.846 178.155 1.00 63.20 2238 ALA A N 1
ATOM 13825 C CA . ALA A 1 2209 ? 111.976 143.933 178.099 1.00 63.20 2238 ALA A CA 1
ATOM 13826 C C . ALA A 1 2209 ? 111.773 144.671 176.784 1.00 63.20 2238 ALA A C 1
ATOM 13827 O O . ALA A 1 2209 ? 111.315 144.077 175.806 1.00 63.20 2238 ALA A O 1
ATOM 13829 N N . ASN A 1 2210 ? 112.069 145.972 176.763 1.00 60.83 2239 ASN A N 1
ATOM 13830 C CA . ASN A 1 2210 ? 111.990 146.690 175.496 1.00 60.83 2239 ASN A CA 1
ATOM 13831 C C . ASN A 1 2210 ? 113.365 147.122 174.997 1.00 60.83 2239 ASN A C 1
ATOM 13832 O O . ASN A 1 2210 ? 113.576 147.237 173.789 1.00 60.83 2239 ASN A O 1
ATOM 13837 N N . HIS A 1 2211 ? 114.308 147.376 175.897 1.00 54.36 2240 HIS A N 1
ATOM 13838 C CA . HIS A 1 2211 ? 115.624 147.834 175.470 1.00 54.36 2240 HIS A CA 1
ATOM 13839 C C . HIS A 1 2211 ? 116.492 146.668 175.031 1.00 54.36 2240 HIS A C 1
ATOM 13840 O O . HIS A 1 2211 ? 116.334 145.545 175.506 1.00 54.36 2240 HIS A O 1
ATOM 13847 N N . ALA A 1 2212 ? 117.423 146.942 174.127 1.00 46.60 2241 ALA A N 1
ATOM 13848 C CA . ALA A 1 2212 ? 118.424 145.970 173.710 1.00 46.60 2241 ALA A CA 1
ATOM 13849 C C . ALA A 1 2212 ? 119.745 146.695 173.518 1.00 46.60 2241 ALA A C 1
ATOM 13850 O O . ALA A 1 2212 ? 119.762 147.839 173.063 1.00 46.60 2241 ALA A O 1
ATOM 13852 N N . VAL A 1 2213 ? 120.846 146.042 173.866 1.00 42.97 2242 VAL A N 1
ATOM 13853 C CA . VAL A 1 2213 ? 122.154 146.680 173.873 1.00 42.97 2242 VAL A CA 1
ATOM 13854 C C . VAL A 1 2213 ? 123.156 145.768 173.186 1.00 42.97 2242 VAL A C 1
ATOM 13855 O O . VAL A 1 2213 ? 123.300 144.603 173.563 1.00 42.97 2242 VAL A O 1
ATOM 13859 N N . PHE A 1 2214 ? 123.859 146.303 172.196 1.00 45.38 2243 PHE A N 1
ATOM 13860 C CA . PHE A 1 2214 ? 124.780 145.535 171.370 1.00 45.38 2243 PHE A CA 1
ATOM 13861 C C . PHE A 1 2214 ? 126.204 145.993 171.631 1.00 45.38 2243 PHE A C 1
ATOM 13862 O O . PHE A 1 2214 ? 126.560 147.125 171.304 1.00 45.38 2243 PHE A O 1
ATOM 13870 N N . LEU A 1 2215 ? 127.023 145.121 172.199 1.00 43.46 2244 LEU A N 1
ATOM 13871 C CA . LEU A 1 2215 ? 128.411 145.450 172.487 1.00 43.46 2244 LEU A CA 1
ATOM 13872 C C . LEU A 1 2215 ? 129.270 145.028 171.308 1.00 43.46 2244 LEU A C 1
ATOM 13873 O O . LEU A 1 2215 ? 129.440 143.834 171.060 1.00 43.46 2244 LEU A O 1
ATOM 13878 N N . GLY A 1 2216 ? 129.807 145.999 170.586 1.00 43.23 2245 GLY A N 1
ATOM 13879 C CA . GLY A 1 2216 ? 130.540 145.713 169.382 1.00 43.23 2245 GLY A CA 1
ATOM 13880 C C . GLY A 1 2216 ? 129.628 145.185 168.298 1.00 43.23 2245 GLY A C 1
ATOM 13881 O O . GLY A 1 2216 ? 128.468 144.856 168.541 1.00 43.23 2245 GLY A O 1
ATOM 13882 N N . PRO A 1 2217 ? 130.127 145.108 167.079 1.00 44.09 2246 PRO A N 1
ATOM 13883 C CA . PRO A 1 2217 ? 129.306 144.594 165.984 1.00 44.09 2246 PRO A CA 1
ATOM 13884 C C . PRO A 1 2217 ? 129.485 143.105 165.777 1.00 44.09 2246 PRO A C 1
ATOM 13885 O O . PRO A 1 2217 ? 130.569 142.572 166.016 1.00 44.09 2246 PRO A O 1
ATOM 13889 N N . LEU A 1 2218 ? 128.433 142.424 165.334 1.00 46.15 2247 LEU A N 1
ATOM 13890 C CA . LEU A 1 2218 ? 128.551 141.017 164.993 1.00 46.15 2247 LEU A CA 1
ATOM 13891 C C . LEU A 1 2218 ? 129.538 140.844 163.854 1.00 46.15 2247 LEU A C 1
ATOM 13892 O O . LEU A 1 2218 ? 129.479 141.558 162.854 1.00 46.15 2247 LEU A O 1
ATOM 13897 N N . PHE A 1 2219 ? 130.455 139.897 164.009 1.00 44.13 2248 PHE A N 1
ATOM 13898 C CA . PHE A 1 2219 ? 131.536 139.680 163.059 1.00 44.13 2248 PHE A CA 1
ATOM 13899 C C . PHE A 1 2219 ? 131.326 138.348 162.355 1.00 44.13 2248 PHE A C 1
ATOM 13900 O O . PHE A 1 2219 ? 131.429 137.292 162.983 1.00 44.13 2248 PHE A O 1
ATOM 13908 N N . THR A 1 2220 ? 131.047 138.398 161.053 1.00 45.95 2249 THR A N 1
ATOM 13909 C CA . THR A 1 2220 ? 130.735 137.209 160.277 1.00 45.95 2249 THR A CA 1
ATOM 13910 C C . THR A 1 2220 ? 131.480 137.255 158.952 1.00 45.95 2249 THR A C 1
ATOM 13911 O O . THR A 1 2220 ? 131.938 138.309 158.520 1.00 45.95 2249 THR A O 1
ATOM 13915 N N . ASN A 1 2221 ? 131.596 136.093 158.309 1.00 48.84 2250 ASN A N 1
ATOM 13916 C CA . ASN A 1 2221 ? 132.300 136.009 157.034 1.00 48.84 2250 ASN A CA 1
ATOM 13917 C C . ASN A 1 2221 ? 131.409 136.411 155.868 1.00 48.84 2250 ASN A C 1
ATOM 13918 O O . ASN A 1 2221 ? 131.904 136.848 154.823 1.00 48.84 2250 ASN A O 1
ATOM 13923 N N . SER A 1 2222 ? 130.099 136.243 156.012 1.00 47.64 2251 SER A N 1
ATOM 13924 C CA . SER A 1 2222 ? 129.151 136.463 154.931 1.00 47.64 2251 SER A CA 1
ATOM 13925 C C . SER A 1 2222 ? 128.163 137.548 155.311 1.00 47.64 2251 SER A C 1
ATOM 13926 O O . SER A 1 2222 ? 127.895 137.766 156.491 1.00 47.64 2251 SER A O 1
ATOM 13929 N N . LEU A 1 2223 ? 127.613 138.218 154.300 1.00 49.95 2252 LEU A N 1
ATOM 13930 C CA . LEU A 1 2223 ? 126.615 139.248 154.555 1.00 49.95 2252 LEU A CA 1
ATOM 13931 C C . LEU A 1 2223 ? 125.265 138.633 154.892 1.00 49.95 2252 LEU A C 1
ATOM 13932 O O . LEU A 1 2223 ? 124.523 139.157 155.731 1.00 49.95 2252 LEU A O 1
ATOM 13937 N N . PHE A 1 2224 ? 124.934 137.515 154.247 1.00 52.85 2253 PHE A N 1
ATOM 13938 C CA . PHE A 1 2224 ? 123.669 136.838 154.506 1.00 52.85 2253 PHE A CA 1
ATOM 13939 C C . PHE A 1 2224 ? 123.535 136.468 155.974 1.00 52.85 2253 PHE A C 1
ATOM 13940 O O . PHE A 1 2224 ? 122.519 136.769 156.613 1.00 52.85 2253 PHE A O 1
ATOM 13948 N N . ASN A 1 2225 ? 124.558 135.826 156.527 1.00 51.63 2254 ASN A N 1
ATOM 13949 C CA . ASN A 1 2225 ? 124.514 135.421 157.923 1.00 51.63 2254 ASN A CA 1
ATOM 13950 C C . ASN A 1 2225 ? 124.493 136.625 158.844 1.00 51.63 2254 ASN A C 1
ATOM 13951 O O . ASN A 1 2225 ? 123.835 136.603 159.890 1.00 51.63 2254 ASN A O 1
ATOM 13956 N N . TYR A 1 2226 ? 125.215 137.683 158.480 1.00 48.52 2255 TYR A N 1
ATOM 13957 C CA . TYR A 1 2226 ? 125.191 138.894 159.286 1.00 48.52 2255 TYR A CA 1
ATOM 13958 C C . TYR A 1 2226 ? 123.779 139.424 159.422 1.00 48.52 2255 TYR A C 1
ATOM 13959 O O . TYR A 1 2226 ? 123.299 139.669 160.534 1.00 48.52 2255 TYR A O 1
ATOM 13968 N N . ARG A 1 2227 ? 123.111 139.638 158.295 1.00 53.96 2256 ARG A N 1
ATOM 13969 C CA . ARG A 1 2227 ? 121.770 140.198 158.346 1.00 53.96 2256 ARG A CA 1
ATOM 13970 C C . ARG A 1 2227 ? 120.824 139.263 159.072 1.00 53.96 2256 ARG A C 1
ATOM 13971 O O . ARG A 1 2227 ? 119.973 139.708 159.852 1.00 53.96 2256 ARG A O 1
ATOM 13979 N N . ALA A 1 2228 ? 120.976 137.958 158.849 1.00 51.15 2257 ALA A N 1
ATOM 13980 C CA . ALA A 1 2228 ? 120.138 136.992 159.543 1.00 51.15 2257 ALA A CA 1
ATOM 13981 C C . ALA A 1 2228 ? 120.253 137.139 161.051 1.00 51.15 2257 ALA A C 1
ATOM 13982 O O . ALA A 1 2228 ? 119.241 137.242 161.749 1.00 51.15 2257 ALA A O 1
ATOM 13984 N N . VAL A 1 2229 ? 121.477 137.156 161.575 1.00 51.82 2258 VAL A N 1
ATOM 13985 C CA . VAL A 1 2229 ? 121.643 137.163 163.024 1.00 51.82 2258 VAL A CA 1
ATOM 13986 C C . VAL A 1 2229 ? 121.227 138.501 163.609 1.00 51.82 2258 VAL A C 1
ATOM 13987 O O . VAL A 1 2229 ? 120.650 138.566 164.702 1.00 51.82 2258 VAL A O 1
ATOM 13991 N N . GLU A 1 2230 ? 121.505 139.590 162.898 1.00 55.94 2259 GLU A N 1
ATOM 13992 C CA . GLU A 1 2230 ? 121.118 140.895 163.412 1.00 55.94 2259 GLU A CA 1
ATOM 13993 C C . GLU A 1 2230 ? 119.602 141.011 163.510 1.00 55.94 2259 GLU A C 1
ATOM 13994 O O . GLU A 1 2230 ? 119.076 141.478 164.529 1.00 55.94 2259 GLU A O 1
ATOM 14000 N N . THR A 1 2231 ? 118.873 140.549 162.487 1.00 52.59 2260 THR A N 1
ATOM 14001 C CA . THR A 1 2231 ? 117.418 140.619 162.577 1.00 52.59 2260 THR A CA 1
ATOM 14002 C C . THR A 1 2231 ? 116.870 139.608 163.573 1.00 52.59 2260 THR A C 1
ATOM 14003 O O . THR A 1 2231 ? 115.842 139.855 164.200 1.00 52.59 2260 THR A O 1
ATOM 14007 N N . GLN A 1 2232 ? 117.547 138.476 163.752 1.00 54.92 2261 GLN A N 1
ATOM 14008 C CA . GLN A 1 2232 ? 117.157 137.534 164.794 1.00 54.92 2261 GLN A CA 1
ATOM 14009 C C . GLN A 1 2232 ? 117.182 138.200 166.162 1.00 54.92 2261 GLN A C 1
ATOM 14010 O O . GLN A 1 2232 ? 116.188 138.187 166.901 1.00 54.92 2261 GLN A O 1
ATOM 14016 N N . ALA A 1 2233 ? 118.313 138.809 166.505 1.00 54.85 2262 ALA A N 1
ATOM 14017 C CA . ALA A 1 2233 ? 118.438 139.451 167.804 1.00 54.85 2262 ALA A CA 1
ATOM 14018 C C . ALA A 1 2233 ? 117.441 140.590 167.953 1.00 54.85 2262 ALA A C 1
ATOM 14019 O O . ALA A 1 2233 ? 116.758 140.696 168.976 1.00 54.85 2262 ALA A O 1
ATOM 14021 N N . ILE A 1 2234 ? 117.323 141.446 166.937 1.00 55.60 2263 ILE A N 1
ATOM 14022 C CA . ILE A 1 2234 ? 116.409 142.578 167.061 1.00 55.60 2263 ILE A CA 1
ATOM 14023 C C . ILE A 1 2234 ? 114.972 142.098 167.176 1.00 55.60 2263 ILE A C 1
ATOM 14024 O O . ILE A 1 2234 ? 114.165 142.691 167.897 1.00 55.60 2263 ILE A O 1
ATOM 14029 N N . GLY A 1 2235 ? 114.632 141.009 166.486 1.00 60.47 2264 GLY A N 1
ATOM 14030 C CA . GLY A 1 2235 ? 113.285 140.484 166.564 1.00 60.47 2264 GLY A CA 1
ATOM 14031 C C . GLY A 1 2235 ? 112.987 139.840 167.899 1.00 60.47 2264 GLY A C 1
ATOM 14032 O O . GLY A 1 2235 ? 111.828 139.723 168.291 1.00 60.47 2264 GLY A O 1
ATOM 14033 N N . ARG A 1 2236 ? 114.025 139.398 168.610 1.00 63.38 2265 ARG A N 1
ATOM 14034 C CA . ARG A 1 2236 ? 113.794 138.833 169.938 1.00 63.38 2265 ARG A CA 1
ATOM 14035 C C . ARG A 1 2236 ? 113.051 139.807 170.843 1.00 63.38 2265 ARG A C 1
ATOM 14036 O O . ARG A 1 2236 ? 112.234 139.394 171.670 1.00 63.38 2265 ARG A O 1
ATOM 14044 N N . VAL A 1 2237 ? 113.317 141.104 170.702 1.00 62.21 2266 VAL A N 1
ATOM 14045 C CA . VAL A 1 2237 ? 112.633 142.091 171.529 1.00 62.21 2266 VAL A CA 1
ATOM 14046 C C . VAL A 1 2237 ? 111.477 142.715 170.767 1.00 62.21 2266 VAL A C 1
ATOM 14047 O O . VAL A 1 2237 ? 110.566 143.298 171.363 1.00 62.21 2266 VAL A O 1
ATOM 14051 N N . ARG A 1 2238 ? 111.492 142.609 169.440 1.00 64.48 2267 ARG A N 1
ATOM 14052 C CA . ARG A 1 2238 ? 110.551 143.323 168.590 1.00 64.48 2267 ARG A CA 1
ATOM 14053 C C . ARG A 1 2238 ? 109.478 142.412 168.012 1.00 64.48 2267 ARG A C 1
ATOM 14054 O O . ARG A 1 2238 ? 108.971 142.676 166.921 1.00 64.48 2267 ARG A O 1
ATOM 14062 N N . ARG A 1 2239 ? 109.136 141.331 168.708 1.00 72.47 2268 ARG A N 1
ATOM 14063 C CA . ARG A 1 2239 ? 108.174 140.391 168.154 1.00 72.47 2268 ARG A CA 1
ATOM 14064 C C . ARG A 1 2239 ? 106.814 141.042 167.972 1.00 72.47 2268 ARG A C 1
ATOM 14065 O O . ARG A 1 2239 ? 106.382 141.315 166.849 1.00 72.47 2268 ARG A O 1
ATOM 14073 N N . TYR A 1 2240 ? 106.162 141.354 169.081 1.00 81.20 2269 TYR A N 1
ATOM 14074 C CA . TYR A 1 2240 ? 104.723 141.545 169.130 1.00 81.20 2269 TYR A CA 1
ATOM 14075 C C . TYR A 1 2240 ? 104.349 141.709 170.594 1.00 81.20 2269 TYR A C 1
ATOM 14076 O O . TYR A 1 2240 ? 105.175 141.509 171.485 1.00 81.20 2269 TYR A O 1
ATOM 14085 N N . GLY A 1 2241 ? 103.092 142.047 170.839 1.00 80.74 2270 GLY A N 1
ATOM 14086 C CA . GLY A 1 2241 ? 102.653 142.194 172.219 1.00 80.74 2270 GLY A CA 1
ATOM 14087 C C . GLY A 1 2241 ? 103.478 143.198 172.986 1.00 80.74 2270 GLY A C 1
ATOM 14088 O O . GLY A 1 2241 ? 103.655 143.071 174.203 1.00 80.74 2270 GLY A O 1
ATOM 14089 N N . GLN A 1 2242 ? 104.000 144.194 172.290 1.00 73.98 2271 GLN A N 1
ATOM 14090 C CA . GLN A 1 2242 ? 104.861 145.209 172.875 1.00 73.98 2271 GLN A CA 1
ATOM 14091 C C . GLN A 1 2242 ? 103.978 146.378 173.271 1.00 73.98 2271 GLN A C 1
ATOM 14092 O O . GLN A 1 2242 ? 103.231 146.910 172.449 1.00 73.98 2271 GLN A O 1
ATOM 14098 N N . GLN A 1 2243 ? 104.037 146.762 174.541 1.00 77.27 2272 GLN A N 1
ATOM 14099 C CA . GLN A 1 2243 ? 103.345 147.974 174.962 1.00 77.27 2272 GLN A CA 1
ATOM 14100 C C . GLN A 1 2243 ? 104.244 149.192 174.813 1.00 77.27 2272 GLN A C 1
ATOM 14101 O O . GLN A 1 2243 ? 103.785 150.283 174.455 1.00 77.27 2272 GLN A O 1
ATOM 14107 N N . LYS A 1 2244 ? 105.529 149.025 175.087 1.00 65.47 2273 LYS A N 1
ATOM 14108 C CA . LYS A 1 2244 ? 106.443 150.148 175.098 1.00 65.47 2273 LYS A CA 1
ATOM 14109 C C . LYS A 1 2244 ? 107.235 150.213 173.804 1.00 65.47 2273 LYS A C 1
ATOM 14110 O O . LYS A 1 2244 ? 107.389 149.220 173.092 1.00 65.47 2273 LYS A O 1
ATOM 14116 N N . LYS A 1 2245 ? 107.733 151.405 173.501 1.00 58.55 2274 LYS A N 1
ATOM 14117 C CA . LYS A 1 2245 ? 108.528 151.591 172.302 1.00 58.55 2274 LYS A CA 1
ATOM 14118 C C . LYS A 1 2245 ? 109.879 150.908 172.459 1.00 58.55 2274 LYS A C 1
ATOM 14119 O O . LYS A 1 2245 ? 110.496 150.959 173.523 1.00 58.55 2274 LYS A O 1
ATOM 14125 N N . VAL A 1 2246 ? 110.338 150.256 171.392 1.00 56.08 2275 VAL A N 1
ATOM 14126 C CA . VAL A 1 2246 ? 111.616 149.562 171.430 1.00 56.08 2275 VAL A CA 1
ATOM 14127 C C . VAL A 1 2246 ? 112.750 150.556 171.238 1.00 56.08 2275 VAL A C 1
ATOM 14128 O O . VAL A 1 2246 ? 112.653 151.490 170.436 1.00 56.08 2275 VAL A O 1
ATOM 14132 N N . HIS A 1 2247 ? 113.833 150.363 171.982 1.00 52.94 2276 HIS A N 1
ATOM 14133 C CA . HIS A 1 2247 ? 115.084 151.072 171.767 1.00 52.94 2276 HIS A CA 1
ATOM 14134 C C . HIS A 1 2247 ? 116.180 150.040 171.579 1.00 52.94 2276 HIS A C 1
ATOM 14135 O O . HIS A 1 2247 ? 116.189 149.024 172.275 1.00 52.94 2276 HIS A O 1
ATOM 14142 N N . ILE A 1 2248 ? 117.102 150.287 170.656 1.00 47.53 2277 ILE A N 1
ATOM 14143 C CA . ILE A 1 2248 ? 118.318 149.490 170.563 1.00 47.53 2277 ILE A CA 1
ATOM 14144 C C . ILE A 1 2248 ? 119.508 150.430 170.635 1.00 47.53 2277 ILE A C 1
ATOM 14145 O O . ILE A 1 2248 ? 119.476 151.527 170.071 1.00 47.53 2277 ILE A O 1
ATOM 14150 N N . HIS A 1 2249 ? 120.544 150.013 171.348 1.00 48.21 2278 HIS A N 1
ATOM 14151 C CA . HIS A 1 2249 ? 121.743 150.811 171.538 1.00 48.21 2278 HIS A CA 1
ATOM 14152 C C . HIS A 1 2249 ? 122.931 150.015 171.039 1.00 48.21 2278 HIS A C 1
ATOM 14153 O O . HIS A 1 2249 ? 123.032 148.817 171.304 1.00 48.21 2278 HIS A O 1
ATOM 14160 N N . ARG A 1 2250 ? 123.816 150.666 170.312 1.00 45.37 2279 ARG A N 1
ATOM 14161 C CA . ARG A 1 2250 ? 125.009 150.024 169.801 1.00 45.37 2279 ARG A CA 1
ATOM 14162 C C . ARG A 1 2250 ? 126.214 150.824 170.248 1.00 45.37 2279 ARG A C 1
ATOM 14163 O O . ARG A 1 2250 ? 126.455 151.919 169.742 1.00 45.37 2279 ARG A O 1
ATOM 14171 N N . LEU A 1 2251 ? 126.964 150.283 171.195 1.00 45.93 2280 LEU A N 1
ATOM 14172 C CA . LEU A 1 2251 ? 128.183 150.910 171.668 1.00 45.93 2280 LEU A CA 1
ATOM 14173 C C . LEU A 1 2251 ? 129.298 150.554 170.705 1.00 45.93 2280 LEU A C 1
ATOM 14174 O O . LEU A 1 2251 ? 129.486 149.381 170.385 1.00 45.93 2280 LEU A O 1
ATOM 14179 N N . LEU A 1 2252 ? 130.019 151.556 170.227 1.00 46.66 2281 LEU A N 1
ATOM 14180 C CA . LEU A 1 2252 ? 131.124 151.326 169.313 1.00 46.66 2281 LEU A CA 1
ATOM 14181 C C . LEU A 1 2252 ? 132.294 152.212 169.702 1.00 46.66 2281 LEU A C 1
ATOM 14182 O O . LEU A 1 2252 ? 132.118 153.308 170.231 1.00 46.66 2281 LEU A O 1
ATOM 14187 N N . ALA A 1 2253 ? 133.499 151.723 169.444 1.00 46.37 2282 ALA A N 1
ATOM 14188 C CA . ALA A 1 2253 ? 134.718 152.447 169.765 1.00 46.37 2282 ALA A CA 1
ATOM 14189 C C . ALA A 1 2253 ? 135.153 153.246 168.552 1.00 46.37 2282 ALA A C 1
ATOM 14190 O O . ALA A 1 2253 ? 135.273 152.696 167.457 1.00 46.37 2282 ALA A O 1
ATOM 14192 N N . LEU A 1 2254 ? 135.393 154.534 168.750 1.00 48.48 2283 LEU A N 1
ATOM 14193 C CA . LEU A 1 2254 ? 135.804 155.386 167.649 1.00 48.48 2283 LEU A CA 1
ATOM 14194 C C . LEU A 1 2254 ? 137.189 154.986 167.170 1.00 48.48 2283 LEU A C 1
ATOM 14195 O O . LEU A 1 2254 ? 137.938 154.334 167.894 1.00 48.48 2283 LEU A O 1
ATOM 14200 N N . ASP A 1 2255 ? 137.502 155.352 165.928 1.00 50.53 2284 ASP A N 1
ATOM 14201 C CA . ASP A 1 2255 ? 138.768 155.031 165.252 1.00 50.53 2284 ASP A CA 1
ATOM 14202 C C . ASP A 1 2255 ? 139.304 153.653 165.629 1.00 50.53 2284 ASP A C 1
ATOM 14203 O O . ASP A 1 2255 ? 140.472 153.485 165.974 1.00 50.53 2284 ASP A O 1
ATOM 14208 N N . THR A 1 2256 ? 138.444 152.648 165.526 1.00 46.93 2285 THR A N 1
ATOM 14209 C CA . THR A 1 2256 ? 138.784 151.294 165.915 1.00 46.93 2285 THR A CA 1
ATOM 14210 C C . THR A 1 2256 ? 138.194 150.336 164.892 1.00 46.93 2285 THR A C 1
ATOM 14211 O O . THR A 1 2256 ? 137.512 150.752 163.955 1.00 46.93 2285 THR A O 1
ATOM 14215 N N . ILE A 1 2257 ? 138.459 149.042 165.073 1.00 45.46 2286 ILE A N 1
ATOM 14216 C CA . ILE A 1 2257 ? 137.998 148.065 164.093 1.00 45.46 2286 ILE A CA 1
ATOM 14217 C C . ILE A 1 2257 ? 136.486 147.946 164.122 1.00 45.46 2286 ILE A C 1
ATOM 14218 O O . ILE A 1 2257 ? 135.860 147.622 163.109 1.00 45.46 2286 ILE A O 1
ATOM 14223 N N . ASP A 1 2258 ? 135.864 148.184 165.274 1.00 48.24 2287 ASP A N 1
ATOM 14224 C CA . ASP A 1 2258 ? 134.416 148.021 165.328 1.00 48.24 2287 ASP A CA 1
ATOM 14225 C C . ASP A 1 2258 ? 133.721 149.121 164.545 1.00 48.24 2287 ASP A C 1
ATOM 14226 O O . ASP A 1 2258 ? 132.712 148.876 163.876 1.00 48.24 2287 ASP A O 1
ATOM 14231 N N . MET A 1 2259 ? 134.258 150.338 164.600 1.00 47.09 2288 MET A N 1
ATOM 14232 C CA . MET A 1 2259 ? 133.811 151.375 163.684 1.00 47.09 2288 MET A CA 1
ATOM 14233 C C . MET A 1 2259 ? 133.875 150.887 162.247 1.00 47.09 2288 MET A C 1
ATOM 14234 O O . MET A 1 2259 ? 132.938 151.092 161.471 1.00 47.09 2288 MET A O 1
ATOM 14239 N N . THR A 1 2260 ? 134.960 150.209 161.886 1.00 44.44 2289 THR A N 1
ATOM 14240 C CA . THR A 1 2260 ? 135.134 149.758 160.513 1.00 44.44 2289 THR A CA 1
ATOM 14241 C C . THR A 1 2260 ? 134.088 148.726 160.127 1.00 44.44 2289 THR A C 1
ATOM 14242 O O . THR A 1 2260 ? 133.451 148.841 159.075 1.00 44.44 2289 THR A O 1
ATOM 14246 N N . ILE A 1 2261 ? 133.914 147.696 160.946 1.00 43.47 2290 ILE A N 1
ATOM 14247 C CA . ILE A 1 2261 ? 132.955 146.656 160.596 1.00 43.47 2290 ILE A CA 1
ATOM 14248 C C . ILE A 1 2261 ? 131.550 147.234 160.542 1.00 43.47 2290 ILE A C 1
ATOM 14249 O O . ILE A 1 2261 ? 130.760 146.903 159.650 1.00 43.47 2290 ILE A O 1
ATOM 14254 N N . PHE A 1 2262 ? 131.224 148.130 161.469 1.00 45.39 2291 PHE A N 1
ATOM 14255 C CA . PHE A 1 2262 ? 129.920 148.770 161.430 1.00 45.39 2291 PHE A CA 1
ATOM 14256 C C . PHE A 1 2262 ? 129.721 149.539 160.134 1.00 45.39 2291 PHE A C 1
ATOM 14257 O O . PHE A 1 2262 ? 128.704 149.369 159.454 1.00 45.39 2291 PHE A O 1
ATOM 14265 N N . ASN A 1 2263 ? 130.681 150.383 159.772 1.00 45.67 2292 ASN A N 1
ATOM 14266 C CA . ASN A 1 2263 ? 130.538 151.179 158.562 1.00 45.67 2292 ASN A CA 1
ATOM 14267 C C . ASN A 1 2263 ? 130.391 150.303 157.330 1.00 45.67 2292 ASN A C 1
ATOM 14268 O O . ASN A 1 2263 ? 129.502 150.527 156.504 1.00 45.67 2292 ASN A O 1
ATOM 14273 N N . ALA A 1 2264 ? 131.254 149.303 157.185 1.00 44.54 2293 ALA A N 1
ATOM 14274 C CA . ALA A 1 2264 ? 131.217 148.481 155.982 1.00 44.54 2293 ALA A CA 1
ATOM 14275 C C . ALA A 1 2264 ? 129.923 147.693 155.886 1.00 44.54 2293 ALA A C 1
ATOM 14276 O O . ALA A 1 2264 ? 129.323 147.610 154.808 1.00 44.54 2293 ALA A O 1
ATOM 14278 N N . ARG A 1 2265 ? 129.474 147.101 156.992 1.00 46.81 2294 ARG A N 1
ATOM 14279 C CA . ARG A 1 2265 ? 128.250 146.317 156.934 1.00 46.81 2294 ARG A CA 1
ATOM 14280 C C . ARG A 1 2265 ? 127.042 147.200 156.675 1.00 46.81 2294 ARG A C 1
ATOM 14281 O O . ARG A 1 2265 ? 126.143 146.823 155.918 1.00 46.81 2294 ARG A O 1
ATOM 14289 N N . ARG A 1 2266 ? 127.007 148.390 157.275 1.00 50.30 2295 ARG A N 1
ATOM 14290 C CA . ARG A 1 2266 ? 125.919 149.312 156.987 1.00 50.30 2295 ARG A CA 1
ATOM 14291 C C . ARG A 1 2266 ? 125.894 149.693 155.517 1.00 50.30 2295 ARG A C 1
ATOM 14292 O O . ARG A 1 2266 ? 124.832 149.674 154.887 1.00 50.30 2295 ARG A O 1
ATOM 14300 N N . THR A 1 2267 ? 127.054 150.024 154.946 1.00 49.28 2296 THR A N 1
ATOM 14301 C CA . THR A 1 2267 ? 127.102 150.376 153.533 1.00 49.28 2296 THR A CA 1
ATOM 14302 C C . THR A 1 2267 ? 126.616 149.233 152.654 1.00 49.28 2296 THR A C 1
ATOM 14303 O O . THR A 1 2267 ? 125.799 149.437 151.752 1.00 49.28 2296 THR A O 1
ATOM 14307 N N . GLU A 1 2268 ? 127.088 148.018 152.905 1.00 54.23 2297 GLU A N 1
ATOM 14308 C CA . GLU A 1 2268 ? 126.712 146.914 152.031 1.00 54.23 2297 GLU A CA 1
ATOM 14309 C C . GLU A 1 2268 ? 125.267 146.489 152.240 1.00 54.23 2297 GLU A C 1
ATOM 14310 O O . GLU A 1 2268 ? 124.689 145.818 151.384 1.00 54.23 2297 GLU A O 1
ATOM 14316 N N . LEU A 1 2269 ? 124.666 146.831 153.381 1.00 57.13 2298 LEU A N 1
ATOM 14317 C CA . LEU A 1 2269 ? 123.273 146.441 153.579 1.00 57.13 2298 LEU A CA 1
ATOM 14318 C C . LEU A 1 2269 ? 122.338 147.261 152.709 1.00 57.13 2298 LEU A C 1
ATOM 14319 O O . LEU A 1 2269 ? 121.231 146.819 152.390 1.00 57.13 2298 LEU A O 1
ATOM 14324 N N . LYS A 1 2270 ? 122.756 148.464 152.321 1.00 59.46 2299 LYS A N 1
ATOM 14325 C CA . LYS A 1 2270 ? 121.869 149.315 151.540 1.00 59.46 2299 LYS A CA 1
ATOM 14326 C C . LYS A 1 2270 ? 121.784 148.848 150.096 1.00 59.46 2299 LYS A C 1
ATOM 14327 O O . LYS A 1 2270 ? 120.693 148.783 149.520 1.00 59.46 2299 LYS A O 1
ATOM 14333 N N . GLU A 1 2271 ? 122.920 148.507 149.495 1.00 59.89 2300 GLU A N 1
ATOM 14334 C CA . GLU A 1 2271 ? 122.898 148.049 148.113 1.00 59.89 2300 GLU A CA 1
ATOM 14335 C C . GLU A 1 2271 ? 122.379 146.620 147.998 1.00 59.89 2300 GLU A C 1
ATOM 14336 O O . GLU A 1 2271 ? 121.325 146.381 147.403 1.00 59.89 2300 GLU A O 1
ATOM 14342 N N . LYS A 1 2272 ? 123.084 145.667 148.585 1.00 56.99 2301 LYS A N 1
ATOM 14343 C CA . LYS A 1 2272 ? 122.908 144.259 148.269 1.00 56.99 2301 LYS A CA 1
ATOM 14344 C C . LYS A 1 2272 ? 121.593 143.667 148.742 1.00 56.99 2301 LYS A C 1
ATOM 14345 O O . LYS A 1 2272 ? 121.275 142.538 148.363 1.00 56.99 2301 LYS A O 1
ATOM 14351 N N . THR A 1 2273 ? 120.823 144.358 149.581 1.00 61.44 2302 THR A N 1
ATOM 14352 C CA . THR A 1 2273 ? 119.756 143.652 150.285 1.00 61.44 2302 THR A CA 1
ATOM 14353 C C . THR A 1 2273 ? 118.406 144.345 150.166 1.00 61.44 2302 THR A C 1
ATOM 14354 O O . THR A 1 2273 ? 117.362 143.690 150.243 1.00 61.44 2302 THR A O 1
ATOM 14358 N N . ASP A 1 2274 ? 118.400 145.666 150.024 1.00 73.19 2303 ASP A N 1
ATOM 14359 C CA . ASP A 1 2274 ? 117.179 146.473 150.126 1.00 73.19 2303 ASP A CA 1
ATOM 14360 C C . ASP A 1 2274 ? 116.498 146.275 151.487 1.00 73.19 2303 ASP A C 1
ATOM 14361 O O . ASP A 1 2274 ? 115.314 146.559 151.664 1.00 73.19 2303 ASP A O 1
ATOM 14366 N N . TRP A 1 2275 ? 117.260 145.759 152.444 1.00 71.00 2304 TRP A N 1
ATOM 14367 C CA . TRP A 1 2275 ? 116.977 145.915 153.860 1.00 71.00 2304 TRP A CA 1
ATOM 14368 C C . TRP A 1 2275 ? 116.796 147.389 154.196 1.00 71.00 2304 TRP A C 1
ATOM 14369 O O . TRP A 1 2275 ? 117.398 148.266 153.574 1.00 71.00 2304 TRP A O 1
ATOM 14380 N N . GLU A 1 2276 ? 115.955 147.660 155.188 1.00 77.83 2305 GLU A N 1
ATOM 14381 C CA . GLU A 1 2276 ? 115.538 149.020 155.505 1.00 77.83 2305 GLU A CA 1
ATOM 14382 C C . GLU A 1 2276 ? 115.975 149.397 156.914 1.00 77.83 2305 GLU A C 1
ATOM 14383 O O . GLU A 1 2276 ? 115.979 148.554 157.816 1.00 77.83 2305 GLU A O 1
ATOM 14389 N N . GLU A 1 2277 ? 116.308 150.670 157.100 1.00 75.25 2306 GLU A N 1
ATOM 14390 C CA . GLU A 1 2277 ? 116.887 151.128 158.354 1.00 75.25 2306 GLU A CA 1
ATOM 14391 C C . GLU A 1 2277 ? 115.832 151.396 159.415 1.00 75.25 2306 GLU A C 1
ATOM 14392 O O . GLU A 1 2277 ? 114.636 151.488 159.128 1.00 75.25 2306 GLU A O 1
ATOM 14398 N N . ILE A 1 2278 ? 116.301 151.534 160.650 1.00 65.88 2307 ILE A N 1
ATOM 14399 C CA . ILE A 1 2278 ? 115.507 151.966 161.792 1.00 65.88 2307 ILE A CA 1
ATOM 14400 C C . ILE A 1 2278 ? 115.712 153.467 161.952 1.00 65.88 2307 ILE A C 1
ATOM 14401 O O . ILE A 1 2278 ? 116.795 153.972 161.631 1.00 65.88 2307 ILE A O 1
ATOM 14406 N N . PRO A 1 2279 ? 114.709 154.220 162.397 1.00 62.02 2308 PRO A N 1
ATOM 14407 C CA . PRO A 1 2279 ? 114.941 155.626 162.739 1.00 62.02 2308 PRO A CA 1
ATOM 14408 C C . PRO A 1 2279 ? 116.070 155.775 163.741 1.00 62.02 2308 PRO A C 1
ATOM 14409 O O . PRO A 1 2279 ? 116.436 154.828 164.436 1.00 62.02 2308 PRO A O 1
ATOM 14413 N N . GLN A 1 2280 ? 116.629 156.974 163.812 1.00 60.02 2309 GLN A N 1
ATOM 14414 C CA . GLN A 1 2280 ? 117.694 157.269 164.754 1.00 60.02 2309 GLN A CA 1
ATOM 14415 C C . GLN A 1 2280 ? 117.324 158.492 165.573 1.00 60.02 2309 GLN A C 1
ATOM 14416 O O . GLN A 1 2280 ? 117.032 159.551 165.014 1.00 60.02 2309 GLN A O 1
ATOM 14422 N N . GLU A 1 2281 ? 117.341 158.343 166.893 1.00 63.54 2310 GLU A N 1
ATOM 14423 C CA . GLU A 1 2281 ? 117.032 159.427 167.809 1.00 63.54 2310 GLU A CA 1
ATOM 14424 C C . GLU A 1 2281 ? 118.048 159.418 168.938 1.00 63.54 2310 GLU A C 1
ATOM 14425 O O . GLU A 1 2281 ? 118.424 158.360 169.445 1.00 63.54 2310 GLU A O 1
ATOM 14431 N N . GLU A 1 2282 ? 118.480 160.605 169.340 1.00 64.77 2311 GLU A N 1
ATOM 14432 C CA . GLU A 1 2282 ? 119.421 160.705 170.444 1.00 64.77 2311 GLU A CA 1
ATOM 14433 C C . GLU A 1 2282 ? 118.720 160.476 171.774 1.00 64.77 2311 GLU A C 1
ATOM 14434 O O . GLU A 1 2282 ? 117.762 161.170 172.121 1.00 64.77 2311 GLU A O 1
ATOM 14440 N N . TYR A 1 2283 ? 119.222 159.509 172.532 1.00 57.94 2312 TYR A N 1
ATOM 14441 C CA . TYR A 1 2283 ? 118.527 158.967 173.690 1.00 57.94 2312 TYR A CA 1
ATOM 14442 C C . TYR A 1 2283 ? 118.713 159.868 174.897 1.00 57.94 2312 TYR A C 1
ATOM 14443 O O . TYR A 1 2283 ? 119.832 160.296 175.194 1.00 57.94 2312 TYR A O 1
ATOM 14452 N N . LYS A 1 2284 ? 117.613 160.145 175.588 1.00 60.76 2313 LYS A N 1
ATOM 14453 C CA . LYS A 1 2284 ? 117.623 160.827 176.873 1.00 60.76 2313 LYS A CA 1
ATOM 14454 C C . LYS A 1 2284 ? 116.863 159.972 177.873 1.00 60.76 2313 LYS A C 1
ATOM 14455 O O . LYS A 1 2284 ? 115.828 159.389 177.533 1.00 60.76 2313 LYS A O 1
ATOM 14461 N N . GLY A 1 2285 ? 117.371 159.901 179.095 1.00 57.35 2314 GLY A N 1
ATOM 14462 C CA . GLY A 1 2285 ? 116.690 159.192 180.160 1.00 57.35 2314 GLY A CA 1
ATOM 14463 C C . GLY A 1 2285 ? 116.241 160.108 181.280 1.00 57.35 2314 GLY A C 1
ATOM 14464 O O . GLY A 1 2285 ? 116.989 160.367 182.220 1.00 57.35 2314 GLY A O 1
#